Protein 1NNV (pdb70)

Foldseek 3Di:
DDDDAQFDDQVRVQVVVVVCCVVVVDVQADPPVSVVVVVACPQQWDKHKDWDDPDPCPQQHDDDDTPQKIKIFTARHHDVRPDDGTAKMKIWGRHDPDIDMDMHGDD

Structure (mmCIF, N/CA/C/O backbone):
data_1NNV
#
_entry.id   1NNV
#
loop_
_atom_site.group_PDB
_atom_site.id
_atom_site.type_symbol
_atom_site.label_atom_id
_atom_site.label_alt_id
_atom_site.label_comp_id
_atom_site.label_asym_id
_atom_site.label_entity_id
_atom_site.label_seq_id
_atom_site.pdbx_PDB_ins_code
_atom_site.Cartn_x
_atom_site.Cartn_y
_atom_site.Cartn_z
_atom_site.occupancy
_atom_site.B_iso_or_equiv
_atom_site.auth_seq_id
_atom_site.auth_comp_id
_atom_site.auth_asym_id
_atom_site.auth_atom_id
_atom_site.pdbx_PDB_model_num
ATOM 1 N N . MET A 1 4 ? 190.795 -12.111 -3.979 1.00 0.00 1 MET A N 1
ATOM 2 C CA . MET A 1 4 ? 190.818 -12.854 -2.692 1.00 0.00 1 MET A CA 1
ATOM 3 C C . MET A 1 4 ? 192.174 -12.731 -2.007 1.00 0.00 1 MET A C 1
ATOM 4 O O . MET A 1 4 ? 193.010 -13.630 -2.094 1.00 0.00 1 MET A O 1
ATOM 18 N N . THR A 1 5 ? 192.381 -11.613 -1.324 1.00 0.00 2 THR A N 1
ATOM 19 C CA . THR A 1 5 ? 193.631 -11.366 -0.617 1.00 0.00 2 THR A CA 1
ATOM 20 C C . THR A 1 5 ? 193.384 -11.205 0.887 1.00 0.00 2 THR A C 1
ATOM 21 O O . THR A 1 5 ? 194.328 -11.119 1.673 1.00 0.00 2 THR A O 1
ATOM 32 N N . THR A 1 6 ? 192.112 -11.165 1.281 1.00 0.00 3 THR A N 1
ATOM 33 C CA . THR A 1 6 ? 191.753 -11.013 2.685 1.00 0.00 3 THR A CA 1
ATOM 34 C C . THR A 1 6 ? 190.689 -12.036 3.089 1.00 0.00 3 THR A C 1
ATOM 35 O O . THR A 1 6 ? 190.562 -13.088 2.463 1.00 0.00 3 THR A O 1
ATOM 46 N N . GLU A 1 7 ? 189.925 -11.720 4.133 1.00 0.00 4 GLU A N 1
ATOM 47 C CA . GLU A 1 7 ? 188.874 -12.613 4.609 1.00 0.00 4 GLU A CA 1
ATOM 48 C C . GLU A 1 7 ? 187.499 -11.993 4.384 1.00 0.00 4 GLU A C 1
ATOM 49 O O . GLU A 1 7 ? 186.595 -12.637 3.851 1.00 0.00 4 GLU A O 1
ATOM 61 N N . ILE A 1 8 ? 187.351 -10.736 4.791 1.00 0.00 5 ILE A N 1
ATOM 62 C CA . ILE A 1 8 ? 186.089 -10.023 4.633 1.00 0.00 5 ILE A CA 1
ATOM 63 C C . ILE A 1 8 ? 186.201 -8.968 3.538 1.00 0.00 5 ILE A C 1
ATOM 64 O O . ILE A 1 8 ? 187.086 -8.113 3.576 1.00 0.00 5 ILE A O 1
ATOM 80 N N . LYS A 1 9 ? 185.303 -9.036 2.561 1.00 0.00 6 LYS A N 1
ATOM 81 C CA . LYS A 1 9 ? 185.307 -8.087 1.453 1.00 0.00 6 LYS A CA 1
ATOM 82 C C . LYS A 1 9 ? 184.023 -7.263 1.431 1.00 0.00 6 LYS A C 1
ATOM 83 O O . LYS A 1 9 ? 182.934 -7.786 1.665 1.00 0.00 6 LYS A O 1
ATOM 102 N N . LYS A 1 10 ? 184.161 -5.973 1.144 1.00 0.00 7 LYS A N 1
ATOM 103 C CA . LYS A 1 10 ? 183.013 -5.075 1.087 1.00 0.00 7 LYS A CA 1
ATOM 104 C C . LYS A 1 10 ? 182.453 -5.004 -0.330 1.00 0.00 7 LYS A C 1
ATOM 105 O O . LYS A 1 10 ? 182.946 -5.676 -1.236 1.00 0.00 7 LYS A O 1
ATOM 124 N N . LEU A 1 11 ? 181.420 -4.189 -0.517 1.00 0.00 8 LEU A N 1
ATOM 125 C CA . LEU A 1 11 ? 180.796 -4.035 -1.827 1.00 0.00 8 LEU A CA 1
ATOM 126 C C . LEU A 1 11 ? 181.043 -2.636 -2.384 1.00 0.00 8 LEU A C 1
ATOM 127 O O . LEU A 1 11 ? 181.065 -1.656 -1.640 1.00 0.00 8 LEU A O 1
ATOM 143 N N . ASP A 1 12 ? 181.227 -2.551 -3.698 1.00 0.00 9 ASP A N 1
ATOM 144 C CA . ASP A 1 12 ? 181.471 -1.272 -4.354 1.00 0.00 9 ASP A CA 1
ATOM 145 C C . ASP A 1 12 ? 180.261 -0.350 -4.214 1.00 0.00 9 ASP A C 1
ATOM 146 O O . ASP A 1 12 ? 179.123 -0.814 -4.139 1.00 0.00 9 ASP A O 1
ATOM 155 N N . PRO A 1 13 ? 180.493 0.973 -4.178 1.00 0.00 10 PRO A N 1
ATOM 156 C CA . PRO A 1 13 ? 179.416 1.960 -4.045 1.00 0.00 10 PRO A CA 1
ATOM 157 C C . PRO A 1 13 ? 178.310 1.757 -5.076 1.00 0.00 10 PRO A C 1
ATOM 158 O O . PRO A 1 13 ? 177.134 1.653 -4.727 1.00 0.00 10 PRO A O 1
ATOM 169 N N . ASP A 1 14 ? 178.695 1.703 -6.347 1.00 0.00 11 ASP A N 1
ATOM 170 C CA . ASP A 1 14 ? 177.736 1.514 -7.429 1.00 0.00 11 ASP A CA 1
ATOM 171 C C . ASP A 1 14 ? 177.182 0.093 -7.427 1.00 0.00 11 ASP A C 1
ATOM 172 O O . ASP A 1 14 ? 176.023 -0.132 -7.776 1.00 0.00 11 ASP A O 1
ATOM 181 N N . THR A 1 15 ? 178.017 -0.863 -7.033 1.00 0.00 12 THR A N 1
ATOM 182 C CA . THR A 1 15 ? 177.610 -2.262 -6.987 1.00 0.00 12 THR A CA 1
ATOM 183 C C . THR A 1 15 ? 176.521 -2.481 -5.941 1.00 0.00 12 THR A C 1
ATOM 184 O O . THR A 1 15 ? 175.468 -3.046 -6.238 1.00 0.00 12 THR A O 1
ATOM 195 N N . ALA A 1 16 ? 176.780 -2.030 -4.717 1.00 0.00 13 ALA A N 1
ATOM 196 C CA . ALA A 1 16 ? 175.819 -2.177 -3.630 1.00 0.00 13 ALA A CA 1
ATOM 197 C C . ALA A 1 16 ? 174.505 -1.479 -3.963 1.00 0.00 13 ALA A C 1
ATOM 198 O O . ALA A 1 16 ? 173.427 -2.053 -3.808 1.00 0.00 13 ALA A O 1
ATOM 205 N N . ILE A 1 17 ? 174.603 -0.237 -4.426 1.00 0.00 14 ILE A N 1
ATOM 206 C CA . ILE A 1 17 ? 173.425 0.541 -4.787 1.00 0.00 14 ILE A CA 1
ATOM 207 C C . ILE A 1 17 ? 172.645 -0.142 -5.908 1.00 0.00 14 ILE A C 1
ATOM 208 O O . ILE A 1 17 ? 171.415 -0.179 -5.892 1.00 0.00 14 ILE A O 1
ATOM 224 N N . ASP A 1 18 ? 173.374 -0.684 -6.876 1.00 0.00 15 ASP A N 1
ATOM 225 C CA . ASP A 1 18 ? 172.761 -1.371 -8.007 1.00 0.00 15 ASP A CA 1
ATOM 226 C C . ASP A 1 18 ? 171.863 -2.510 -7.531 1.00 0.00 15 ASP A C 1
ATOM 227 O O . ASP A 1 18 ? 170.680 -2.566 -7.870 1.00 0.00 15 ASP A O 1
ATOM 236 N N . ILE A 1 19 ? 172.433 -3.416 -6.743 1.00 0.00 16 ILE A N 1
ATOM 237 C CA . ILE A 1 19 ? 171.687 -4.555 -6.219 1.00 0.00 16 ILE A CA 1
ATOM 238 C C . ILE A 1 19 ? 170.488 -4.098 -5.395 1.00 0.00 16 ILE A C 1
ATOM 239 O O . ILE A 1 19 ? 169.357 -4.515 -5.641 1.00 0.00 16 ILE A O 1
ATOM 255 N N . ALA A 1 20 ? 170.744 -3.238 -4.414 1.00 0.00 17 ALA A N 1
ATOM 256 C CA . ALA A 1 20 ? 169.685 -2.725 -3.552 1.00 0.00 17 ALA A CA 1
ATOM 257 C C . ALA A 1 20 ? 168.597 -2.036 -4.369 1.00 0.00 17 ALA A C 1
ATOM 258 O O . ALA A 1 20 ? 167.408 -2.185 -4.088 1.00 0.00 17 ALA A O 1
ATOM 265 N N . TYR A 1 21 ? 169.012 -1.282 -5.383 1.00 0.00 18 TYR A N 1
ATOM 266 C CA . TYR A 1 21 ? 168.071 -0.572 -6.242 1.00 0.00 18 TYR A CA 1
ATOM 267 C C . TYR A 1 21 ? 167.036 -1.531 -6.819 1.00 0.00 18 TYR A C 1
ATOM 268 O O . TYR A 1 21 ? 165.833 -1.273 -6.759 1.00 0.00 18 TYR A O 1
ATOM 286 N N . ASP A 1 22 ? 167.511 -2.642 -7.373 1.00 0.00 19 ASP A N 1
ATOM 287 C CA . ASP A 1 22 ? 166.627 -3.643 -7.955 1.00 0.00 19 ASP A CA 1
ATOM 288 C C . ASP A 1 22 ? 165.730 -4.257 -6.884 1.00 0.00 19 ASP A C 1
ATOM 289 O O . ASP A 1 22 ? 164.599 -4.657 -7.162 1.00 0.00 19 ASP A O 1
ATOM 298 N N . ILE A 1 23 ? 166.243 -4.328 -5.659 1.00 0.00 20 ILE A N 1
ATOM 299 C CA . ILE A 1 23 ? 165.488 -4.891 -4.547 1.00 0.00 20 ILE A CA 1
ATOM 300 C C . ILE A 1 23 ? 164.375 -3.950 -4.106 1.00 0.00 20 ILE A C 1
ATOM 301 O O . ILE A 1 23 ? 163.350 -4.393 -3.597 1.00 0.00 20 ILE A O 1
ATOM 317 N N . PHE A 1 24 ? 164.571 -2.655 -4.317 1.00 0.00 21 PHE A N 1
ATOM 318 C CA . PHE A 1 24 ? 163.567 -1.666 -3.948 1.00 0.00 21 PHE A CA 1
ATOM 319 C C . PHE A 1 24 ? 162.433 -1.655 -4.970 1.00 0.00 21 PHE A C 1
ATOM 320 O O . PHE A 1 24 ? 161.294 -1.317 -4.649 1.00 0.00 21 PHE A O 1
ATOM 337 N N . LEU A 1 25 ? 162.761 -2.025 -6.202 1.00 0.00 22 LEU A N 1
ATOM 338 C CA . LEU A 1 25 ? 161.788 -2.060 -7.287 1.00 0.00 22 LEU A CA 1
ATOM 339 C C . LEU A 1 25 ? 160.936 -3.323 -7.234 1.00 0.00 22 LEU A C 1
ATOM 340 O O . LEU A 1 25 ? 159.759 -3.308 -7.595 1.00 0.00 22 LEU A O 1
ATOM 356 N N . GLU A 1 26 ? 161.545 -4.418 -6.798 1.00 0.00 23 GLU A N 1
ATOM 357 C CA . GLU A 1 26 ? 160.849 -5.700 -6.716 1.00 0.00 23 GLU A CA 1
ATOM 358 C C . GLU A 1 26 ? 160.215 -5.925 -5.343 1.00 0.00 23 GLU A C 1
ATOM 359 O O . GLU A 1 26 ? 159.124 -6.487 -5.245 1.00 0.00 23 GLU A O 1
ATOM 371 N N . MET A 1 27 ? 160.896 -5.494 -4.283 1.00 0.00 24 MET A N 1
ATOM 372 C CA . MET A 1 27 ? 160.374 -5.671 -2.929 1.00 0.00 24 MET A CA 1
ATOM 373 C C . MET A 1 27 ? 159.268 -4.670 -2.630 1.00 0.00 24 MET A C 1
ATOM 374 O O . MET A 1 27 ? 158.192 -5.043 -2.164 1.00 0.00 24 MET A O 1
ATOM 388 N N . ALA A 1 28 ? 159.542 -3.394 -2.890 1.00 0.00 25 ALA A N 1
ATOM 389 C CA . ALA A 1 28 ? 158.565 -2.335 -2.636 1.00 0.00 25 ALA A CA 1
ATOM 390 C C . ALA A 1 28 ? 157.178 -2.720 -3.145 1.00 0.00 25 ALA A C 1
ATOM 391 O O . ALA A 1 28 ? 156.871 -2.557 -4.325 1.00 0.00 25 ALA A O 1
ATOM 398 N N . GLY A 1 29 ? 156.347 -3.234 -2.243 1.00 0.00 26 GLY A N 1
ATOM 399 C CA . GLY A 1 29 ? 155.003 -3.637 -2.616 1.00 0.00 26 GLY A CA 1
ATOM 400 C C . GLY A 1 29 ? 154.060 -3.688 -1.429 1.00 0.00 26 GLY A C 1
ATOM 401 O O . GLY A 1 29 ? 153.771 -2.663 -0.813 1.00 0.00 26 GLY A O 1
ATOM 405 N N . GLU A 1 30 ? 153.578 -4.885 -1.109 1.00 0.00 27 GLU A N 1
ATOM 406 C CA . GLU A 1 30 ? 152.659 -5.066 0.009 1.00 0.00 27 GLU A CA 1
ATOM 407 C C . GLU A 1 30 ? 153.345 -4.772 1.340 1.00 0.00 27 GLU A C 1
ATOM 408 O O . GLU A 1 30 ? 152.721 -4.260 2.270 1.00 0.00 27 GLU A O 1
ATOM 420 N N . ASN A 1 31 ? 154.631 -5.097 1.426 1.00 0.00 28 ASN A N 1
ATOM 421 C CA . ASN A 1 31 ? 155.397 -4.866 2.646 1.00 0.00 28 ASN A CA 1
ATOM 422 C C . ASN A 1 31 ? 155.461 -3.378 2.978 1.00 0.00 28 ASN A C 1
ATOM 423 O O . ASN A 1 31 ? 155.629 -2.997 4.136 1.00 0.00 28 ASN A O 1
ATOM 434 N N . LEU A 1 32 ? 155.332 -2.542 1.953 1.00 0.00 29 LEU A N 1
ATOM 435 C CA . LEU A 1 32 ? 155.379 -1.096 2.134 1.00 0.00 29 LEU A CA 1
ATOM 436 C C . LEU A 1 32 ? 153.973 -0.516 2.277 1.00 0.00 29 LEU A C 1
ATOM 437 O O . LEU A 1 32 ? 153.010 -1.058 1.735 1.00 0.00 29 LEU A O 1
ATOM 453 N N . ASP A 1 33 ? 153.862 0.585 3.016 1.00 0.00 30 ASP A N 1
ATOM 454 C CA . ASP A 1 33 ? 152.574 1.237 3.238 1.00 0.00 30 ASP A CA 1
ATOM 455 C C . ASP A 1 33 ? 151.978 1.749 1.923 1.00 0.00 30 ASP A C 1
ATOM 456 O O . ASP A 1 33 ? 152.686 2.314 1.091 1.00 0.00 30 ASP A O 1
ATOM 465 N N . PRO A 1 34 ? 150.661 1.554 1.716 1.00 0.00 31 PRO A N 1
ATOM 466 C CA . PRO A 1 34 ? 149.978 1.994 0.492 1.00 0.00 31 PRO A CA 1
ATOM 467 C C . PRO A 1 34 ? 150.284 3.446 0.127 1.00 0.00 31 PRO A C 1
ATOM 468 O O . PRO A 1 34 ? 150.887 3.717 -0.911 1.00 0.00 31 PRO A O 1
ATOM 479 N N . ALA A 1 35 ? 149.861 4.377 0.977 1.00 0.00 32 ALA A N 1
ATOM 480 C CA . ALA A 1 35 ? 150.089 5.801 0.732 1.00 0.00 32 ALA A CA 1
ATOM 481 C C . ALA A 1 35 ? 151.535 6.074 0.326 1.00 0.00 32 ALA A C 1
ATOM 482 O O . ALA A 1 35 ? 151.799 6.845 -0.599 1.00 0.00 32 ALA A O 1
ATOM 489 N N . ASP A 1 36 ? 152.466 5.435 1.024 1.00 0.00 33 ASP A N 1
ATOM 490 C CA . ASP A 1 36 ? 153.886 5.603 0.742 1.00 0.00 33 ASP A CA 1
ATOM 491 C C . ASP A 1 36 ? 154.241 5.040 -0.632 1.00 0.00 33 ASP A C 1
ATOM 492 O O . ASP A 1 36 ? 155.168 5.514 -1.287 1.00 0.00 33 ASP A O 1
ATOM 501 N N . ILE A 1 37 ? 153.490 4.036 -1.074 1.00 0.00 34 ILE A N 1
ATOM 502 C CA . ILE A 1 37 ? 153.728 3.432 -2.378 1.00 0.00 34 ILE A CA 1
ATOM 503 C C . ILE A 1 37 ? 153.409 4.428 -3.488 1.00 0.00 34 ILE A C 1
ATOM 504 O O . ILE A 1 37 ? 154.190 4.609 -4.422 1.00 0.00 34 ILE A O 1
ATOM 520 N N . LEU A 1 38 ? 152.255 5.075 -3.370 1.00 0.00 35 LEU A N 1
ATOM 521 C CA . LEU A 1 38 ? 151.821 6.061 -4.352 1.00 0.00 35 LEU A CA 1
ATOM 522 C C . LEU A 1 38 ? 152.847 7.184 -4.484 1.00 0.00 35 LEU A C 1
ATOM 523 O O . LEU A 1 38 ? 153.402 7.408 -5.559 1.00 0.00 35 LEU A O 1
ATOM 539 N N . LEU A 1 39 ? 153.090 7.891 -3.382 1.00 0.00 36 LEU A N 1
ATOM 540 C CA . LEU A 1 39 ? 154.045 8.999 -3.366 1.00 0.00 36 LEU A CA 1
ATOM 541 C C . LEU A 1 39 ? 155.354 8.622 -4.064 1.00 0.00 36 LEU A C 1
ATOM 542 O O . LEU A 1 39 ? 155.892 9.396 -4.856 1.00 0.00 36 LEU A O 1
ATOM 558 N N . PHE A 1 40 ? 155.851 7.427 -3.770 1.00 0.00 37 PHE A N 1
ATOM 559 C CA . PHE A 1 40 ? 157.088 6.937 -4.369 1.00 0.00 37 PHE A CA 1
ATOM 560 C C . PHE A 1 40 ? 156.929 6.766 -5.881 1.00 0.00 37 PHE A C 1
ATOM 561 O O . PHE A 1 40 ? 157.905 6.829 -6.627 1.00 0.00 37 PHE A O 1
ATOM 578 N N . ASN A 1 41 ? 155.696 6.541 -6.325 1.00 0.00 38 ASN A N 1
ATOM 579 C CA . ASN A 1 41 ? 155.419 6.353 -7.744 1.00 0.00 38 ASN A CA 1
ATOM 580 C C . ASN A 1 41 ? 155.355 7.689 -8.481 1.00 0.00 38 ASN A C 1
ATOM 581 O O . ASN A 1 41 ? 155.805 7.799 -9.621 1.00 0.00 38 ASN A O 1
ATOM 592 N N . LEU A 1 42 ? 154.787 8.699 -7.830 1.00 0.00 39 LEU A N 1
ATOM 593 C CA . LEU A 1 42 ? 154.661 10.020 -8.436 1.00 0.00 39 LEU A CA 1
ATOM 594 C C . LEU A 1 42 ? 155.939 10.835 -8.265 1.00 0.00 39 LEU A C 1
ATOM 595 O O . LEU A 1 42 ? 156.361 11.540 -9.182 1.00 0.00 39 LEU A O 1
ATOM 611 N N . GLN A 1 43 ? 156.551 10.737 -7.091 1.00 0.00 40 GLN A N 1
ATOM 612 C CA . GLN A 1 43 ? 157.780 11.471 -6.814 1.00 0.00 40 GLN A CA 1
ATOM 613 C C . GLN A 1 43 ? 158.914 10.525 -6.438 1.00 0.00 40 GLN A C 1
ATOM 614 O O . GLN A 1 43 ? 158.949 9.978 -5.338 1.00 0.00 40 GLN A O 1
ATOM 628 N N . PHE A 1 44 ? 159.841 10.352 -7.369 1.00 0.00 41 PHE A N 1
ATOM 629 C CA . PHE A 1 44 ? 161.002 9.489 -7.170 1.00 0.00 41 PHE A CA 1
ATOM 630 C C . PHE A 1 44 ? 162.065 9.794 -8.219 1.00 0.00 41 PHE A C 1
ATOM 631 O O . PHE A 1 44 ? 163.260 9.810 -7.926 1.00 0.00 41 PHE A O 1
ATOM 648 N N . GLU A 1 45 ? 161.611 10.055 -9.440 1.00 0.00 42 GLU A N 1
ATOM 649 C CA . GLU A 1 45 ? 162.513 10.385 -10.534 1.00 0.00 42 GLU A CA 1
ATOM 650 C C . GLU A 1 45 ? 163.221 11.700 -10.235 1.00 0.00 42 GLU A C 1
ATOM 651 O O . GLU A 1 45 ? 164.442 11.743 -10.083 1.00 0.00 42 GLU A O 1
ATOM 663 N N . GLU A 1 46 ? 162.440 12.771 -10.143 1.00 0.00 43 GLU A N 1
ATOM 664 C CA . GLU A 1 46 ? 162.981 14.091 -9.850 1.00 0.00 43 GLU A CA 1
ATOM 665 C C . GLU A 1 46 ? 163.463 14.170 -8.404 1.00 0.00 43 GLU A C 1
ATOM 666 O O . GLU A 1 46 ? 164.372 14.937 -8.086 1.00 0.00 43 GLU A O 1
ATOM 678 N N . ARG A 1 47 ? 162.851 13.372 -7.530 1.00 0.00 44 ARG A N 1
ATOM 679 C CA . ARG A 1 47 ? 163.223 13.355 -6.122 1.00 0.00 44 ARG A CA 1
ATOM 680 C C . ARG A 1 47 ? 163.671 11.959 -5.705 1.00 0.00 44 ARG A C 1
ATOM 681 O O . ARG A 1 47 ? 163.092 11.353 -4.805 1.00 0.00 44 ARG A O 1
ATOM 702 N N . GLY A 1 48 ? 164.707 11.453 -6.365 1.00 0.00 45 GLY A N 1
ATOM 703 C CA . GLY A 1 48 ? 165.213 10.131 -6.047 1.00 0.00 45 GLY A CA 1
ATOM 704 C C . GLY A 1 48 ? 166.316 10.165 -5.011 1.00 0.00 45 GLY A C 1
ATOM 705 O O . GLY A 1 48 ? 167.235 10.979 -5.098 1.00 0.00 45 GLY A O 1
ATOM 709 N N . GLY A 1 49 ? 166.229 9.273 -4.032 1.00 0.00 46 GLY A N 1
ATOM 710 C CA . GLY A 1 49 ? 167.235 9.214 -2.990 1.00 0.00 46 GLY A CA 1
ATOM 711 C C . GLY A 1 49 ? 167.616 7.790 -2.642 1.00 0.00 46 GLY A C 1
ATOM 712 O O . GLY A 1 49 ? 166.758 6.980 -2.289 1.00 0.00 46 GLY A O 1
ATOM 716 N N . VAL A 1 50 ? 168.904 7.483 -2.740 1.00 0.00 47 VAL A N 1
ATOM 717 C CA . VAL A 1 50 ? 169.397 6.147 -2.431 1.00 0.00 47 VAL A CA 1
ATOM 718 C C . VAL A 1 50 ? 170.831 6.214 -1.914 1.00 0.00 47 VAL A C 1
ATOM 719 O O . VAL A 1 50 ? 171.768 5.786 -2.588 1.00 0.00 47 VAL A O 1
ATOM 732 N N . GLU A 1 51 ? 170.994 6.770 -0.717 1.00 0.00 48 GLU A N 1
ATOM 733 C CA . GLU A 1 51 ? 172.313 6.912 -0.110 1.00 0.00 48 GLU A CA 1
ATOM 734 C C . GLU A 1 51 ? 172.775 5.610 0.536 1.00 0.00 48 GLU A C 1
ATOM 735 O O . GLU A 1 51 ? 172.048 4.998 1.318 1.00 0.00 48 GLU A O 1
ATOM 747 N N . PHE A 1 52 ? 173.993 5.196 0.201 1.00 0.00 49 PHE A N 1
ATOM 748 C CA . PHE A 1 52 ? 174.564 3.970 0.744 1.00 0.00 49 PHE A CA 1
ATOM 749 C C . PHE A 1 52 ? 175.336 4.251 2.030 1.00 0.00 49 PHE A C 1
ATOM 750 O O . PHE A 1 52 ? 176.517 4.597 1.993 1.00 0.00 49 PHE A O 1
ATOM 767 N N . VAL A 1 53 ? 174.663 4.098 3.166 1.00 0.00 50 VAL A N 1
ATOM 768 C CA . VAL A 1 53 ? 175.289 4.333 4.462 1.00 0.00 50 VAL A CA 1
ATOM 769 C C . VAL A 1 53 ? 175.923 3.055 5.000 1.00 0.00 50 VAL A C 1
ATOM 770 O O . VAL A 1 53 ? 175.844 1.998 4.373 1.00 0.00 50 VAL A O 1
ATOM 783 N N . GLU A 1 54 ? 176.550 3.156 6.166 1.00 0.00 51 GLU A N 1
ATOM 784 C CA . GLU A 1 54 ? 177.193 2.004 6.785 1.00 0.00 51 GLU A CA 1
ATOM 785 C C . GLU A 1 54 ? 176.358 1.479 7.947 1.00 0.00 51 GLU A C 1
ATOM 786 O O . GLU A 1 54 ? 175.278 1.997 8.233 1.00 0.00 51 GLU A O 1
ATOM 798 N N . THR A 1 55 ? 176.864 0.448 8.614 1.00 0.00 52 THR A N 1
ATOM 799 C CA . THR A 1 55 ? 176.165 -0.148 9.746 1.00 0.00 52 THR A CA 1
ATOM 800 C C . THR A 1 55 ? 176.235 0.761 10.970 1.00 0.00 52 THR A C 1
ATOM 801 O O . THR A 1 55 ? 177.028 1.702 11.013 1.00 0.00 52 THR A O 1
ATOM 812 N N . ALA A 1 56 ? 175.399 0.472 11.961 1.00 0.00 53 ALA A N 1
ATOM 813 C CA . ALA A 1 56 ? 175.362 1.258 13.187 1.00 0.00 53 ALA A CA 1
ATOM 814 C C . ALA A 1 56 ? 175.208 0.359 14.409 1.00 0.00 53 ALA A C 1
ATOM 815 O O . ALA A 1 56 ? 174.981 -0.844 14.283 1.00 0.00 53 ALA A O 1
ATOM 822 N N . ASP A 1 57 ? 175.329 0.952 15.592 1.00 0.00 54 ASP A N 1
ATOM 823 C CA . ASP A 1 57 ? 175.200 0.205 16.838 1.00 0.00 54 ASP A CA 1
ATOM 824 C C . ASP A 1 57 ? 173.750 0.189 17.312 1.00 0.00 54 ASP A C 1
ATOM 825 O O . ASP A 1 57 ? 173.316 -0.746 17.985 1.00 0.00 54 ASP A O 1
ATOM 834 N N . ASP A 1 58 ? 173.006 1.233 16.959 1.00 0.00 55 ASP A N 1
ATOM 835 C CA . ASP A 1 58 ? 171.604 1.344 17.351 1.00 0.00 55 ASP A CA 1
ATOM 836 C C . ASP A 1 58 ? 170.692 0.599 16.374 1.00 0.00 55 ASP A C 1
ATOM 837 O O . ASP A 1 58 ? 169.661 1.122 15.950 1.00 0.00 55 ASP A O 1
ATOM 846 N N . TRP A 1 59 ? 171.073 -0.627 16.026 1.00 0.00 56 TRP A N 1
ATOM 847 C CA . TRP A 1 59 ? 170.284 -1.440 15.107 1.00 0.00 56 TRP A CA 1
ATOM 848 C C . TRP A 1 59 ? 169.301 -2.318 15.874 1.00 0.00 56 TRP A C 1
ATOM 849 O O . TRP A 1 59 ? 168.147 -2.467 15.475 1.00 0.00 56 TRP A O 1
ATOM 870 N N . GLU A 1 60 ? 169.775 -2.904 16.971 1.00 0.00 57 GLU A N 1
ATOM 871 C CA . GLU A 1 60 ? 168.949 -3.778 17.799 1.00 0.00 57 GLU A CA 1
ATOM 872 C C . GLU A 1 60 ? 167.812 -3.001 18.461 1.00 0.00 57 GLU A C 1
ATOM 873 O O . GLU A 1 60 ? 167.757 -2.879 19.685 1.00 0.00 57 GLU A O 1
ATOM 885 N N . GLU A 1 61 ? 166.909 -2.475 17.641 1.00 0.00 58 GLU A N 1
ATOM 886 C CA . GLU A 1 61 ? 165.774 -1.708 18.131 1.00 0.00 58 GLU A CA 1
ATOM 887 C C . GLU A 1 61 ? 164.692 -1.614 17.060 1.00 0.00 58 GLU A C 1
ATOM 888 O O . GLU A 1 61 ? 163.517 -1.865 17.324 1.00 0.00 58 GLU A O 1
ATOM 900 N N . GLU A 1 62 ? 165.104 -1.250 15.849 1.00 0.00 59 GLU A N 1
ATOM 901 C CA . GLU A 1 62 ? 164.173 -1.121 14.729 1.00 0.00 59 GLU A CA 1
ATOM 902 C C . GLU A 1 62 ? 163.846 -2.485 14.125 1.00 0.00 59 GLU A C 1
ATOM 903 O O . GLU A 1 62 ? 162.746 -3.005 14.310 1.00 0.00 59 GLU A O 1
ATOM 915 N N . ILE A 1 63 ? 164.802 -3.063 13.402 1.00 0.00 60 ILE A N 1
ATOM 916 C CA . ILE A 1 63 ? 164.601 -4.366 12.778 1.00 0.00 60 ILE A CA 1
ATOM 917 C C . ILE A 1 63 ? 164.337 -5.443 13.826 1.00 0.00 60 ILE A C 1
ATOM 918 O O . ILE A 1 63 ? 163.626 -6.414 13.567 1.00 0.00 60 ILE A O 1
ATOM 934 N N . GLY A 1 64 ? 164.906 -5.261 15.015 1.00 0.00 61 GLY A N 1
ATOM 935 C CA . GLY A 1 64 ? 164.709 -6.221 16.087 1.00 0.00 61 GLY A CA 1
ATOM 936 C C . GLY A 1 64 ? 165.795 -7.278 16.142 1.00 0.00 61 GLY A C 1
ATOM 937 O O . GLY A 1 64 ? 165.505 -8.466 16.285 1.00 0.00 61 GLY A O 1
ATOM 941 N N . VAL A 1 65 ? 167.049 -6.848 16.040 1.00 0.00 62 VAL A N 1
ATOM 942 C CA . VAL A 1 65 ? 168.186 -7.767 16.090 1.00 0.00 62 VAL A CA 1
ATOM 943 C C . VAL A 1 65 ? 169.501 -7.017 15.938 1.00 0.00 62 VAL A C 1
ATOM 944 O O . VAL A 1 65 ? 169.651 -6.180 15.048 1.00 0.00 62 VAL A O 1
ATOM 957 N N . LEU A 1 66 ? 170.454 -7.322 16.812 1.00 0.00 63 LEU A N 1
ATOM 958 C CA . LEU A 1 66 ? 171.759 -6.675 16.775 1.00 0.00 63 LEU A CA 1
ATOM 959 C C . LEU A 1 66 ? 172.518 -7.053 15.508 1.00 0.00 63 LEU A C 1
ATOM 960 O O . LEU A 1 66 ? 172.466 -8.198 15.059 1.00 0.00 63 LEU A O 1
ATOM 976 N N . ILE A 1 67 ? 173.220 -6.082 14.935 1.00 0.00 64 ILE A N 1
ATOM 977 C CA . ILE A 1 67 ? 173.988 -6.311 13.719 1.00 0.00 64 ILE A CA 1
ATOM 978 C C . ILE A 1 67 ? 175.447 -5.908 13.905 1.00 0.00 64 ILE A C 1
ATOM 979 O O . ILE A 1 67 ? 175.752 -4.951 14.617 1.00 0.00 64 ILE A O 1
ATOM 995 N N . ASP A 1 68 ? 176.346 -6.640 13.254 1.00 0.00 65 ASP A N 1
ATOM 996 C CA . ASP A 1 68 ? 177.773 -6.355 13.342 1.00 0.00 65 ASP A CA 1
ATOM 997 C C . ASP A 1 68 ? 178.115 -5.098 12.544 1.00 0.00 65 ASP A C 1
ATOM 998 O O . ASP A 1 68 ? 177.869 -5.041 11.339 1.00 0.00 65 ASP A O 1
ATOM 1007 N N . PRO A 1 69 ? 178.685 -4.067 13.195 1.00 0.00 66 PRO A N 1
ATOM 1008 C CA . PRO A 1 69 ? 179.045 -2.824 12.517 1.00 0.00 66 PRO A CA 1
ATOM 1009 C C . PRO A 1 69 ? 180.219 -3.009 11.564 1.00 0.00 66 PRO A C 1
ATOM 1010 O O . PRO A 1 69 ? 180.951 -3.994 11.648 1.00 0.00 66 PRO A O 1
ATOM 1021 N N . GLU A 1 70 ? 180.382 -2.056 10.652 1.00 0.00 67 GLU A N 1
ATOM 1022 C CA . GLU A 1 70 ? 181.458 -2.099 9.661 1.00 0.00 67 GLU A CA 1
ATOM 1023 C C . GLU A 1 70 ? 181.578 -3.481 9.014 1.00 0.00 67 GLU A C 1
ATOM 1024 O O . GLU A 1 70 ? 182.635 -3.841 8.496 1.00 0.00 67 GLU A O 1
ATOM 1036 N N . GLU A 1 71 ? 180.493 -4.253 9.051 1.00 0.00 68 GLU A N 1
ATOM 1037 C CA . GLU A 1 71 ? 180.482 -5.590 8.475 1.00 0.00 68 GLU A CA 1
ATOM 1038 C C . GLU A 1 71 ? 179.193 -5.852 7.698 1.00 0.00 68 GLU A C 1
ATOM 1039 O O . GLU A 1 71 ? 178.895 -6.993 7.343 1.00 0.00 68 GLU A O 1
ATOM 1051 N N . TYR A 1 72 ? 178.430 -4.794 7.434 1.00 0.00 69 TYR A N 1
ATOM 1052 C CA . TYR A 1 72 ? 177.178 -4.924 6.698 1.00 0.00 69 TYR A CA 1
ATOM 1053 C C . TYR A 1 72 ? 176.928 -3.695 5.833 1.00 0.00 69 TYR A C 1
ATOM 1054 O O . TYR A 1 72 ? 177.307 -2.581 6.195 1.00 0.00 69 TYR A O 1
ATOM 1072 N N . ALA A 1 73 ? 176.291 -3.905 4.687 1.00 0.00 70 ALA A N 1
ATOM 1073 C CA . ALA A 1 73 ? 175.995 -2.813 3.771 1.00 0.00 70 ALA A CA 1
ATOM 1074 C C . ALA A 1 73 ? 174.643 -2.190 4.087 1.00 0.00 70 ALA A C 1
ATOM 1075 O O . ALA A 1 73 ? 173.600 -2.823 3.919 1.00 0.00 70 ALA A O 1
ATOM 1082 N N . GLU A 1 74 ? 174.669 -0.947 4.550 1.00 0.00 71 GLU A N 1
ATOM 1083 C CA . GLU A 1 74 ? 173.448 -0.234 4.897 1.00 0.00 71 GLU A CA 1
ATOM 1084 C C . GLU A 1 74 ? 172.985 0.637 3.735 1.00 0.00 71 GLU A C 1
ATOM 1085 O O . GLU A 1 74 ? 173.704 1.531 3.291 1.00 0.00 71 GLU A O 1
ATOM 1097 N N . VAL A 1 75 ? 171.779 0.372 3.245 1.00 0.00 72 VAL A N 1
ATOM 1098 C CA . VAL A 1 75 ? 171.226 1.135 2.134 1.00 0.00 72 VAL A CA 1
ATOM 1099 C C . VAL A 1 75 ? 169.931 1.832 2.538 1.00 0.00 72 VAL A C 1
ATOM 1100 O O . VAL A 1 75 ? 169.051 1.231 3.152 1.00 0.00 72 VAL A O 1
ATOM 1113 N N . TRP A 1 76 ? 169.825 3.101 2.168 1.00 0.00 73 TRP A N 1
ATOM 1114 C CA . TRP A 1 76 ? 168.642 3.900 2.466 1.00 0.00 73 TRP A CA 1
ATOM 1115 C C . TRP A 1 76 ? 168.048 4.440 1.171 1.00 0.00 73 TRP A C 1
ATOM 1116 O O . TRP A 1 76 ? 168.696 5.214 0.467 1.00 0.00 73 TRP A O 1
ATOM 1137 N N . VAL A 1 77 ? 166.821 4.041 0.851 1.00 0.00 74 VAL A N 1
ATOM 1138 C CA . VAL A 1 77 ? 166.169 4.504 -0.367 1.00 0.00 74 VAL A CA 1
ATOM 1139 C C . VAL A 1 77 ? 164.951 5.356 -0.032 1.00 0.00 74 VAL A C 1
ATOM 1140 O O . VAL A 1 77 ? 163.936 4.846 0.439 1.00 0.00 74 VAL A O 1
ATOM 1153 N N . GLY A 1 78 ? 165.071 6.658 -0.258 1.00 0.00 75 GLY A N 1
ATOM 1154 C CA . GLY A 1 78 ? 163.976 7.559 0.051 1.00 0.00 75 GLY A CA 1
ATOM 1155 C C . GLY A 1 78 ? 163.635 8.521 -1.070 1.00 0.00 75 GLY A C 1
ATOM 1156 O O . GLY A 1 78 ? 163.555 8.134 -2.236 1.00 0.00 75 GLY A O 1
ATOM 1160 N N . LEU A 1 79 ? 163.439 9.784 -0.700 1.00 0.00 76 LEU A N 1
ATOM 1161 C CA . LEU A 1 79 ? 163.102 10.841 -1.659 1.00 0.00 76 LEU A CA 1
ATOM 1162 C C . LEU A 1 79 ? 163.857 12.119 -1.298 1.00 0.00 76 LEU A C 1
ATOM 1163 O O . LEU A 1 79 ? 163.781 12.591 -0.164 1.00 0.00 76 LEU A O 1
ATOM 1179 N N . VAL A 1 80 ? 164.593 12.670 -2.258 1.00 0.00 77 VAL A N 1
ATOM 1180 C CA . VAL A 1 80 ? 165.366 13.885 -2.017 1.00 0.00 77 VAL A CA 1
ATOM 1181 C C . VAL A 1 80 ? 164.850 15.055 -2.848 1.00 0.00 77 VAL A C 1
ATOM 1182 O O . VAL A 1 80 ? 163.946 14.900 -3.667 1.00 0.00 77 VAL A O 1
ATOM 1195 N N . ASN A 1 81 ? 165.438 16.227 -2.628 1.00 0.00 78 ASN A N 1
ATOM 1196 C CA . ASN A 1 81 ? 165.047 17.430 -3.353 1.00 0.00 78 ASN A CA 1
ATOM 1197 C C . ASN A 1 81 ? 166.074 17.768 -4.432 1.00 0.00 78 ASN A C 1
ATOM 1198 O O . ASN A 1 81 ? 166.901 16.933 -4.797 1.00 0.00 78 ASN A O 1
ATOM 1209 N N . GLU A 1 82 ? 166.015 18.996 -4.939 1.00 0.00 79 GLU A N 1
ATOM 1210 C CA . GLU A 1 82 ? 166.941 19.439 -5.976 1.00 0.00 79 GLU A CA 1
ATOM 1211 C C . GLU A 1 82 ? 168.301 19.819 -5.387 1.00 0.00 79 GLU A C 1
ATOM 1212 O O . GLU A 1 82 ? 169.226 20.164 -6.122 1.00 0.00 79 GLU A O 1
ATOM 1224 N N . GLN A 1 83 ? 168.418 19.756 -4.063 1.00 0.00 80 GLN A N 1
ATOM 1225 C CA . GLN A 1 83 ? 169.668 20.098 -3.391 1.00 0.00 80 GLN A CA 1
ATOM 1226 C C . GLN A 1 83 ? 170.474 18.847 -3.037 1.00 0.00 80 GLN A C 1
ATOM 1227 O O . GLN A 1 83 ? 171.598 18.947 -2.545 1.00 0.00 80 GLN A O 1
ATOM 1241 N N . ASP A 1 84 ? 169.896 17.673 -3.282 1.00 0.00 81 ASP A N 1
ATOM 1242 C CA . ASP A 1 84 ? 170.567 16.412 -2.980 1.00 0.00 81 ASP A CA 1
ATOM 1243 C C . ASP A 1 84 ? 170.776 16.260 -1.477 1.00 0.00 81 ASP A C 1
ATOM 1244 O O . ASP A 1 84 ? 171.744 16.775 -0.918 1.00 0.00 81 ASP A O 1
ATOM 1253 N N . GLU A 1 85 ? 169.857 15.552 -0.829 1.00 0.00 82 GLU A N 1
ATOM 1254 C CA . GLU A 1 85 ? 169.932 15.333 0.611 1.00 0.00 82 GLU A CA 1
ATOM 1255 C C . GLU A 1 85 ? 169.520 13.900 0.964 1.00 0.00 82 GLU A C 1
ATOM 1256 O O . GLU A 1 85 ? 169.736 12.978 0.178 1.00 0.00 82 GLU A O 1
ATOM 1268 N N . MET A 1 86 ? 168.923 13.717 2.142 1.00 0.00 83 MET A N 1
ATOM 1269 C CA . MET A 1 86 ? 168.483 12.396 2.579 1.00 0.00 83 MET A CA 1
ATOM 1270 C C . MET A 1 86 ? 167.801 12.474 3.942 1.00 0.00 83 MET A C 1
ATOM 1271 O O . MET A 1 86 ? 168.225 11.826 4.899 1.00 0.00 83 MET A O 1
ATOM 1285 N N . ASP A 1 87 ? 166.740 13.271 4.022 1.00 0.00 84 ASP A N 1
ATOM 1286 C CA . ASP A 1 87 ? 165.998 13.433 5.267 1.00 0.00 84 ASP A CA 1
ATOM 1287 C C . ASP A 1 87 ? 164.657 12.701 5.216 1.00 0.00 84 ASP A C 1
ATOM 1288 O O . ASP A 1 87 ? 163.889 12.732 6.178 1.00 0.00 84 ASP A O 1
ATOM 1297 N N . ASP A 1 88 ? 164.377 12.044 4.092 1.00 0.00 85 ASP A N 1
ATOM 1298 C CA . ASP A 1 88 ? 163.127 11.312 3.929 1.00 0.00 85 ASP A CA 1
ATOM 1299 C C . ASP A 1 88 ? 163.379 9.924 3.347 1.00 0.00 85 ASP A C 1
ATOM 1300 O O . ASP A 1 88 ? 163.300 9.726 2.135 1.00 0.00 85 ASP A O 1
ATOM 1309 N N . VAL A 1 89 ? 163.677 8.968 4.220 1.00 0.00 86 VAL A N 1
ATOM 1310 C CA . VAL A 1 89 ? 163.937 7.596 3.793 1.00 0.00 86 VAL A CA 1
ATOM 1311 C C . VAL A 1 89 ? 162.645 6.781 3.770 1.00 0.00 86 VAL A C 1
ATOM 1312 O O . VAL A 1 89 ? 161.834 6.854 4.694 1.00 0.00 86 VAL A O 1
ATOM 1325 N N . PHE A 1 90 ? 162.463 6.009 2.703 1.00 0.00 87 PHE A N 1
ATOM 1326 C CA . PHE A 1 90 ? 161.273 5.181 2.546 1.00 0.00 87 PHE A CA 1
ATOM 1327 C C . PHE A 1 90 ? 161.498 3.785 3.119 1.00 0.00 87 PHE A C 1
ATOM 1328 O O . PHE A 1 90 ? 160.684 3.280 3.892 1.00 0.00 87 PHE A O 1
ATOM 1345 N N . ALA A 1 91 ? 162.607 3.168 2.727 1.00 0.00 88 ALA A N 1
ATOM 1346 C CA . ALA A 1 91 ? 162.949 1.829 3.188 1.00 0.00 88 ALA A CA 1
ATOM 1347 C C . ALA A 1 91 ? 164.459 1.665 3.276 1.00 0.00 88 ALA A C 1
ATOM 1348 O O . ALA A 1 91 ? 165.187 2.140 2.404 1.00 0.00 88 ALA A O 1
ATOM 1355 N N . LYS A 1 92 ? 164.942 1.006 4.328 1.00 0.00 89 LYS A N 1
ATOM 1356 C CA . LYS A 1 92 ? 166.376 0.806 4.510 1.00 0.00 89 LYS A CA 1
ATOM 1357 C C . LYS A 1 92 ? 166.735 -0.674 4.364 1.00 0.00 89 LYS A C 1
ATOM 1358 O O . LYS A 1 92 ? 166.069 -1.538 4.928 1.00 0.00 89 LYS A O 1
ATOM 1377 N N . PHE A 1 93 ? 167.773 -0.959 3.581 1.00 0.00 90 PHE A N 1
ATOM 1378 C CA . PHE A 1 93 ? 168.196 -2.338 3.338 1.00 0.00 90 PHE A CA 1
ATOM 1379 C C . PHE A 1 93 ? 169.534 -2.657 4.006 1.00 0.00 90 PHE A C 1
ATOM 1380 O O . PHE A 1 93 ? 170.421 -1.807 4.085 1.00 0.00 90 PHE A O 1
ATOM 1397 N N . LEU A 1 94 ? 169.674 -3.903 4.463 1.00 0.00 91 LEU A N 1
ATOM 1398 C CA . LEU A 1 94 ? 170.908 -4.362 5.102 1.00 0.00 91 LEU A CA 1
ATOM 1399 C C . LEU A 1 94 ? 171.407 -5.638 4.428 1.00 0.00 91 LEU A C 1
ATOM 1400 O O . LEU A 1 94 ? 170.838 -6.708 4.630 1.00 0.00 91 LEU A O 1
ATOM 1416 N N . ILE A 1 95 ? 172.465 -5.525 3.628 1.00 0.00 92 ILE A N 1
ATOM 1417 C CA . ILE A 1 95 ? 173.015 -6.690 2.930 1.00 0.00 92 ILE A CA 1
ATOM 1418 C C . ILE A 1 95 ? 174.368 -7.109 3.501 1.00 0.00 92 ILE A C 1
ATOM 1419 O O . ILE A 1 95 ? 175.285 -6.297 3.620 1.00 0.00 92 ILE A O 1
ATOM 1435 N N . SER A 1 96 ? 174.479 -8.389 3.850 1.00 0.00 93 SER A N 1
ATOM 1436 C CA . SER A 1 96 ? 175.715 -8.933 4.409 1.00 0.00 93 SER A CA 1
ATOM 1437 C C . SER A 1 96 ? 176.856 -8.867 3.395 1.00 0.00 93 SER A C 1
ATOM 1438 O O . SER A 1 96 ? 176.947 -9.700 2.493 1.00 0.00 93 SER A O 1
ATOM 1446 N N . HIS A 1 97 ? 177.715 -7.861 3.550 1.00 0.00 94 HIS A N 1
ATOM 1447 C CA . HIS A 1 97 ? 178.858 -7.654 2.653 1.00 0.00 94 HIS A CA 1
ATOM 1448 C C . HIS A 1 97 ? 179.491 -8.973 2.206 1.00 0.00 94 HIS A C 1
ATOM 1449 O O . HIS A 1 97 ? 179.601 -9.243 1.010 1.00 0.00 94 HIS A O 1
ATOM 1464 N N . ARG A 1 98 ? 179.917 -9.784 3.173 1.00 0.00 95 ARG A N 1
ATOM 1465 C CA . ARG A 1 98 ? 180.553 -11.070 2.881 1.00 0.00 95 ARG A CA 1
ATOM 1466 C C . ARG A 1 98 ? 179.810 -11.836 1.794 1.00 0.00 95 ARG A C 1
ATOM 1467 O O . ARG A 1 98 ? 178.659 -11.536 1.477 1.00 0.00 95 ARG A O 1
ATOM 1488 N N . GLU A 1 99 ? 180.490 -12.823 1.223 1.00 0.00 96 GLU A N 1
ATOM 1489 C CA . GLU A 1 99 ? 179.917 -13.638 0.162 1.00 0.00 96 GLU A CA 1
ATOM 1490 C C . GLU A 1 99 ? 179.113 -14.801 0.739 1.00 0.00 96 GLU A C 1
ATOM 1491 O O . GLU A 1 99 ? 177.972 -15.034 0.340 1.00 0.00 96 GLU A O 1
ATOM 1503 N N . GLU A 1 100 ? 179.707 -15.521 1.686 1.00 0.00 97 GLU A N 1
ATOM 1504 C CA . GLU A 1 100 ? 179.030 -16.647 2.319 1.00 0.00 97 GLU A CA 1
ATOM 1505 C C . GLU A 1 100 ? 177.839 -16.149 3.121 1.00 0.00 97 GLU A C 1
ATOM 1506 O O . GLU A 1 100 ? 177.945 -15.169 3.859 1.00 0.00 97 GLU A O 1
ATOM 1518 N N . ASP A 1 101 ? 176.702 -16.813 2.959 1.00 0.00 98 ASP A N 1
ATOM 1519 C CA . ASP A 1 101 ? 175.490 -16.412 3.655 1.00 0.00 98 ASP A CA 1
ATOM 1520 C C . ASP A 1 101 ? 175.097 -15.005 3.225 1.00 0.00 98 ASP A C 1
ATOM 1521 O O . ASP A 1 101 ? 175.834 -14.047 3.456 1.00 0.00 98 ASP A O 1
ATOM 1530 N N . ARG A 1 102 ? 173.936 -14.880 2.598 1.00 0.00 99 ARG A N 1
ATOM 1531 C CA . ARG A 1 102 ? 173.461 -13.582 2.138 1.00 0.00 99 ARG A CA 1
ATOM 1532 C C . ARG A 1 102 ? 172.213 -13.160 2.903 1.00 0.00 99 ARG A C 1
ATOM 1533 O O . ARG A 1 102 ? 171.093 -13.512 2.531 1.00 0.00 99 ARG A O 1
ATOM 1554 N N . GLU A 1 103 ? 172.415 -12.400 3.973 1.00 0.00 100 GLU A N 1
ATOM 1555 C CA . GLU A 1 103 ? 171.307 -11.925 4.789 1.00 0.00 100 GLU A CA 1
ATOM 1556 C C . GLU A 1 103 ? 170.928 -10.500 4.406 1.00 0.00 100 GLU A C 1
ATOM 1557 O O . GLU A 1 103 ? 171.613 -9.545 4.773 1.00 0.00 100 GLU A O 1
ATOM 1569 N N . PHE A 1 104 ? 169.832 -10.365 3.668 1.00 0.00 101 PHE A N 1
ATOM 1570 C CA . PHE A 1 104 ? 169.359 -9.055 3.240 1.00 0.00 101 PHE A CA 1
ATOM 1571 C C . PHE A 1 104 ? 167.950 -8.793 3.767 1.00 0.00 101 PHE A C 1
ATOM 1572 O O . PHE A 1 104 ? 166.988 -9.436 3.347 1.00 0.00 101 PHE A O 1
ATOM 1589 N N . HIS A 1 105 ? 167.835 -7.856 4.701 1.00 0.00 102 HIS A N 1
ATOM 1590 C CA . HIS A 1 105 ? 166.543 -7.526 5.290 1.00 0.00 102 HIS A CA 1
ATOM 1591 C C . HIS A 1 105 ? 166.282 -6.024 5.238 1.00 0.00 102 HIS A C 1
ATOM 1592 O O . HIS A 1 105 ? 167.018 -5.232 5.830 1.00 0.00 102 HIS A O 1
ATOM 1607 N N . VAL A 1 106 ? 165.237 -5.641 4.511 1.00 0.00 103 VAL A N 1
ATOM 1608 C CA . VAL A 1 106 ? 164.876 -4.238 4.366 1.00 0.00 103 VAL A CA 1
ATOM 1609 C C . VAL A 1 106 ? 163.758 -3.850 5.331 1.00 0.00 103 VAL A C 1
ATOM 1610 O O . VAL A 1 106 ? 162.919 -4.677 5.688 1.00 0.00 103 VAL A O 1
ATOM 1623 N N . ILE A 1 107 ? 163.751 -2.586 5.744 1.00 0.00 104 ILE A N 1
ATOM 1624 C CA . ILE A 1 107 ? 162.731 -2.086 6.661 1.00 0.00 104 ILE A CA 1
ATOM 1625 C C . ILE A 1 107 ? 161.819 -1.078 5.967 1.00 0.00 104 ILE A C 1
ATOM 1626 O O . ILE A 1 107 ? 162.291 -0.142 5.324 1.00 0.00 104 ILE A O 1
ATOM 1642 N N . TRP A 1 108 ? 160.509 -1.278 6.098 1.00 0.00 105 TRP A N 1
ATOM 1643 C CA . TRP A 1 108 ? 159.532 -0.385 5.477 1.00 0.00 105 TRP A CA 1
ATOM 1644 C C . TRP A 1 108 ? 158.759 0.405 6.528 1.00 0.00 105 TRP A C 1
ATOM 1645 O O . TRP A 1 108 ? 158.227 -0.166 7.480 1.00 0.00 105 TRP A O 1
ATOM 1666 N N . LYS A 1 109 ? 158.694 1.723 6.336 1.00 0.00 106 LYS A N 1
ATOM 1667 C CA . LYS A 1 109 ? 157.979 2.618 7.251 1.00 0.00 106 LYS A CA 1
ATOM 1668 C C . LYS A 1 109 ? 158.108 2.170 8.707 1.00 0.00 106 LYS A C 1
ATOM 1669 O O . LYS A 1 109 ? 157.281 1.405 9.204 1.00 0.00 106 LYS A O 1
ATOM 1688 N N . LYS A 1 110 ? 159.145 2.651 9.384 1.00 0.00 107 LYS A N 1
ATOM 1689 C CA . LYS A 1 110 ? 159.374 2.297 10.780 1.00 0.00 107 LYS A CA 1
ATOM 1690 C C . LYS A 1 110 ? 158.672 3.280 11.712 1.00 0.00 107 LYS A C 1
ATOM 1691 O O . LYS A 1 110 ? 158.236 2.853 12.802 1.00 0.00 107 LYS A O 1
ATOM 1711 N N . MET A 1 4 ? 189.258 -22.201 7.306 1.00 0.00 1 MET A N 2
ATOM 1712 C CA . MET A 1 4 ? 189.578 -20.772 7.566 1.00 0.00 1 MET A CA 2
ATOM 1713 C C . MET A 1 4 ? 189.677 -19.981 6.266 1.00 0.00 1 MET A C 2
ATOM 1714 O O . MET A 1 4 ? 190.764 -19.805 5.716 1.00 0.00 1 MET A O 2
ATOM 1728 N N . THR A 1 5 ? 188.536 -19.501 5.780 1.00 0.00 2 THR A N 2
ATOM 1729 C CA . THR A 1 5 ? 188.501 -18.724 4.547 1.00 0.00 2 THR A CA 2
ATOM 1730 C C . THR A 1 5 ? 187.531 -17.547 4.694 1.00 0.00 2 THR A C 2
ATOM 1731 O O . THR A 1 5 ? 186.649 -17.332 3.864 1.00 0.00 2 THR A O 2
ATOM 1742 N N . THR A 1 6 ? 187.703 -16.787 5.771 1.00 0.00 3 THR A N 2
ATOM 1743 C CA . THR A 1 6 ? 186.848 -15.637 6.039 1.00 0.00 3 THR A CA 2
ATOM 1744 C C . THR A 1 6 ? 187.424 -14.370 5.411 1.00 0.00 3 THR A C 2
ATOM 1745 O O . THR A 1 6 ? 187.783 -13.423 6.113 1.00 0.00 3 THR A O 2
ATOM 1756 N N . GLU A 1 7 ? 187.507 -14.357 4.085 1.00 0.00 4 GLU A N 2
ATOM 1757 C CA . GLU A 1 7 ? 188.035 -13.204 3.364 1.00 0.00 4 GLU A CA 2
ATOM 1758 C C . GLU A 1 7 ? 186.965 -12.128 3.213 1.00 0.00 4 GLU A C 2
ATOM 1759 O O . GLU A 1 7 ? 185.905 -12.370 2.637 1.00 0.00 4 GLU A O 2
ATOM 1771 N N . ILE A 1 8 ? 187.248 -10.940 3.737 1.00 0.00 5 ILE A N 2
ATOM 1772 C CA . ILE A 1 8 ? 186.305 -9.830 3.662 1.00 0.00 5 ILE A CA 2
ATOM 1773 C C . ILE A 1 8 ? 186.567 -8.960 2.438 1.00 0.00 5 ILE A C 2
ATOM 1774 O O . ILE A 1 8 ? 187.696 -8.534 2.195 1.00 0.00 5 ILE A O 2
ATOM 1790 N N . LYS A 1 9 ? 185.511 -8.695 1.677 1.00 0.00 6 LYS A N 2
ATOM 1791 C CA . LYS A 1 9 ? 185.613 -7.868 0.480 1.00 0.00 6 LYS A CA 2
ATOM 1792 C C . LYS A 1 9 ? 184.594 -6.735 0.529 1.00 0.00 6 LYS A C 2
ATOM 1793 O O . LYS A 1 9 ? 183.460 -6.932 0.962 1.00 0.00 6 LYS A O 2
ATOM 1812 N N . LYS A 1 10 ? 185.005 -5.550 0.093 1.00 0.00 7 LYS A N 2
ATOM 1813 C CA . LYS A 1 10 ? 184.122 -4.388 0.100 1.00 0.00 7 LYS A CA 2
ATOM 1814 C C . LYS A 1 10 ? 183.336 -4.280 -1.202 1.00 0.00 7 LYS A C 2
ATOM 1815 O O . LYS A 1 10 ? 183.551 -5.049 -2.139 1.00 0.00 7 LYS A O 2
ATOM 1834 N N . LEU A 1 11 ? 182.421 -3.316 -1.249 1.00 0.00 8 LEU A N 2
ATOM 1835 C CA . LEU A 1 11 ? 181.594 -3.094 -2.428 1.00 0.00 8 LEU A CA 2
ATOM 1836 C C . LEU A 1 11 ? 181.694 -1.645 -2.897 1.00 0.00 8 LEU A C 2
ATOM 1837 O O . LEU A 1 11 ? 181.919 -0.738 -2.097 1.00 0.00 8 LEU A O 2
ATOM 1853 N N . ASP A 1 12 ? 181.522 -1.437 -4.198 1.00 0.00 9 ASP A N 2
ATOM 1854 C CA . ASP A 1 12 ? 181.590 -0.098 -4.772 1.00 0.00 9 ASP A CA 2
ATOM 1855 C C . ASP A 1 12 ? 180.274 0.648 -4.562 1.00 0.00 9 ASP A C 2
ATOM 1856 O O . ASP A 1 12 ? 179.202 0.042 -4.555 1.00 0.00 9 ASP A O 2
ATOM 1865 N N . PRO A 1 13 ? 180.337 1.980 -4.387 1.00 0.00 10 PRO A N 2
ATOM 1866 C CA . PRO A 1 13 ? 179.143 2.807 -4.175 1.00 0.00 10 PRO A CA 2
ATOM 1867 C C . PRO A 1 13 ? 178.079 2.573 -5.242 1.00 0.00 10 PRO A C 2
ATOM 1868 O O . PRO A 1 13 ? 176.928 2.270 -4.929 1.00 0.00 10 PRO A O 2
ATOM 1879 N N . ASP A 1 14 ? 178.471 2.716 -6.504 1.00 0.00 11 ASP A N 2
ATOM 1880 C CA . ASP A 1 14 ? 177.550 2.521 -7.618 1.00 0.00 11 ASP A CA 2
ATOM 1881 C C . ASP A 1 14 ? 177.123 1.059 -7.723 1.00 0.00 11 ASP A C 2
ATOM 1882 O O . ASP A 1 14 ? 176.018 0.756 -8.171 1.00 0.00 11 ASP A O 2
ATOM 1891 N N . THR A 1 15 ? 178.009 0.158 -7.309 1.00 0.00 12 THR A N 2
ATOM 1892 C CA . THR A 1 15 ? 177.725 -1.271 -7.360 1.00 0.00 12 THR A CA 2
ATOM 1893 C C . THR A 1 15 ? 176.634 -1.649 -6.363 1.00 0.00 12 THR A C 2
ATOM 1894 O O . THR A 1 15 ? 175.643 -2.287 -6.725 1.00 0.00 12 THR A O 2
ATOM 1905 N N . ALA A 1 16 ? 176.813 -1.244 -5.108 1.00 0.00 13 ALA A N 2
ATOM 1906 C CA . ALA A 1 16 ? 175.835 -1.537 -4.068 1.00 0.00 13 ALA A CA 2
ATOM 1907 C C . ALA A 1 16 ? 174.519 -0.822 -4.346 1.00 0.00 13 ALA A C 2
ATOM 1908 O O . ALA A 1 16 ? 173.458 -1.445 -4.379 1.00 0.00 13 ALA A O 2
ATOM 1915 N N . ILE A 1 17 ? 174.597 0.491 -4.553 1.00 0.00 14 ILE A N 2
ATOM 1916 C CA . ILE A 1 17 ? 173.413 1.296 -4.838 1.00 0.00 14 ILE A CA 2
ATOM 1917 C C . ILE A 1 17 ? 172.553 0.634 -5.912 1.00 0.00 14 ILE A C 2
ATOM 1918 O O . ILE A 1 17 ? 171.326 0.725 -5.887 1.00 0.00 14 ILE A O 2
ATOM 1934 N N . ASP A 1 18 ? 173.212 -0.040 -6.847 1.00 0.00 15 ASP A N 2
ATOM 1935 C CA . ASP A 1 18 ? 172.518 -0.731 -7.925 1.00 0.00 15 ASP A CA 2
ATOM 1936 C C . ASP A 1 18 ? 171.790 -1.959 -7.390 1.00 0.00 15 ASP A C 2
ATOM 1937 O O . ASP A 1 18 ? 170.688 -2.284 -7.835 1.00 0.00 15 ASP A O 2
ATOM 1946 N N . ILE A 1 19 ? 172.411 -2.635 -6.427 1.00 0.00 16 ILE A N 2
ATOM 1947 C CA . ILE A 1 19 ? 171.818 -3.825 -5.827 1.00 0.00 16 ILE A CA 2
ATOM 1948 C C . ILE A 1 19 ? 170.498 -3.492 -5.139 1.00 0.00 16 ILE A C 2
ATOM 1949 O O . ILE A 1 19 ? 169.442 -3.991 -5.526 1.00 0.00 16 ILE A O 2
ATOM 1965 N N . ALA A 1 20 ? 170.567 -2.646 -4.114 1.00 0.00 17 ALA A N 2
ATOM 1966 C CA . ALA A 1 20 ? 169.379 -2.247 -3.365 1.00 0.00 17 ALA A CA 2
ATOM 1967 C C . ALA A 1 20 ? 168.279 -1.737 -4.291 1.00 0.00 17 ALA A C 2
ATOM 1968 O O . ALA A 1 20 ? 167.102 -2.037 -4.096 1.00 0.00 17 ALA A O 2
ATOM 1975 N N . TYR A 1 21 ? 168.670 -0.963 -5.299 1.00 0.00 18 TYR A N 2
ATOM 1976 C CA . TYR A 1 21 ? 167.715 -0.410 -6.254 1.00 0.00 18 TYR A CA 2
ATOM 1977 C C . TYR A 1 21 ? 166.849 -1.510 -6.861 1.00 0.00 18 TYR A C 2
ATOM 1978 O O . TYR A 1 21 ? 165.620 -1.469 -6.770 1.00 0.00 18 TYR A O 2
ATOM 1996 N N . ASP A 1 22 ? 167.496 -2.493 -7.480 1.00 0.00 19 ASP A N 2
ATOM 1997 C CA . ASP A 1 22 ? 166.780 -3.603 -8.098 1.00 0.00 19 ASP A CA 2
ATOM 1998 C C . ASP A 1 22 ? 165.980 -4.381 -7.057 1.00 0.00 19 ASP A C 2
ATOM 1999 O O . ASP A 1 22 ? 164.943 -4.965 -7.370 1.00 0.00 19 ASP A O 2
ATOM 2008 N N . ILE A 1 23 ? 166.461 -4.377 -5.816 1.00 0.00 20 ILE A N 2
ATOM 2009 C CA . ILE A 1 23 ? 165.781 -5.078 -4.733 1.00 0.00 20 ILE A CA 2
ATOM 2010 C C . ILE A 1 23 ? 164.530 -4.322 -4.298 1.00 0.00 20 ILE A C 2
ATOM 2011 O O . ILE A 1 23 ? 163.592 -4.914 -3.768 1.00 0.00 20 ILE A O 2
ATOM 2027 N N . PHE A 1 24 ? 164.515 -3.015 -4.530 1.00 0.00 21 PHE A N 2
ATOM 2028 C CA . PHE A 1 24 ? 163.371 -2.194 -4.163 1.00 0.00 21 PHE A CA 2
ATOM 2029 C C . PHE A 1 24 ? 162.218 -2.417 -5.140 1.00 0.00 21 PHE A C 2
ATOM 2030 O O . PHE A 1 24 ? 161.091 -2.690 -4.734 1.00 0.00 21 PHE A O 2
ATOM 2047 N N . LEU A 1 25 ? 162.509 -2.292 -6.429 1.00 0.00 22 LEU A N 2
ATOM 2048 C CA . LEU A 1 25 ? 161.496 -2.471 -7.465 1.00 0.00 22 LEU A CA 2
ATOM 2049 C C . LEU A 1 25 ? 160.984 -3.910 -7.516 1.00 0.00 22 LEU A C 2
ATOM 2050 O O . LEU A 1 25 ? 159.907 -4.172 -8.053 1.00 0.00 22 LEU A O 2
ATOM 2066 N N . GLU A 1 26 ? 161.764 -4.843 -6.980 1.00 0.00 23 GLU A N 2
ATOM 2067 C CA . GLU A 1 26 ? 161.385 -6.252 -6.995 1.00 0.00 23 GLU A CA 2
ATOM 2068 C C . GLU A 1 26 ? 160.711 -6.681 -5.688 1.00 0.00 23 GLU A C 2
ATOM 2069 O O . GLU A 1 26 ? 159.682 -7.358 -5.710 1.00 0.00 23 GLU A O 2
ATOM 2081 N N . MET A 1 27 ? 161.300 -6.309 -4.556 1.00 0.00 24 MET A N 2
ATOM 2082 C CA . MET A 1 27 ? 160.752 -6.688 -3.255 1.00 0.00 24 MET A CA 2
ATOM 2083 C C . MET A 1 27 ? 159.589 -5.788 -2.840 1.00 0.00 24 MET A C 2
ATOM 2084 O O . MET A 1 27 ? 158.591 -6.267 -2.301 1.00 0.00 24 MET A O 2
ATOM 2098 N N . ALA A 1 28 ? 159.717 -4.487 -3.084 1.00 0.00 25 ALA A N 2
ATOM 2099 C CA . ALA A 1 28 ? 158.663 -3.537 -2.722 1.00 0.00 25 ALA A CA 2
ATOM 2100 C C . ALA A 1 28 ? 157.308 -3.970 -3.278 1.00 0.00 25 ALA A C 2
ATOM 2101 O O . ALA A 1 28 ? 157.233 -4.620 -4.320 1.00 0.00 25 ALA A O 2
ATOM 2108 N N . GLY A 1 29 ? 156.240 -3.603 -2.576 1.00 0.00 26 GLY A N 2
ATOM 2109 C CA . GLY A 1 29 ? 154.903 -3.961 -3.016 1.00 0.00 26 GLY A CA 2
ATOM 2110 C C . GLY A 1 29 ? 154.356 -5.176 -2.293 1.00 0.00 26 GLY A C 2
ATOM 2111 O O . GLY A 1 29 ? 153.733 -6.043 -2.905 1.00 0.00 26 GLY A O 2
ATOM 2115 N N . GLU A 1 30 ? 154.595 -5.242 -0.987 1.00 0.00 27 GLU A N 2
ATOM 2116 C CA . GLU A 1 30 ? 154.124 -6.366 -0.182 1.00 0.00 27 GLU A CA 2
ATOM 2117 C C . GLU A 1 30 ? 154.339 -6.120 1.312 1.00 0.00 27 GLU A C 2
ATOM 2118 O O . GLU A 1 30 ? 153.584 -6.624 2.144 1.00 0.00 27 GLU A O 2
ATOM 2130 N N . ASN A 1 31 ? 155.365 -5.343 1.650 1.00 0.00 28 ASN A N 2
ATOM 2131 C CA . ASN A 1 31 ? 155.661 -5.038 3.044 1.00 0.00 28 ASN A CA 2
ATOM 2132 C C . ASN A 1 31 ? 155.499 -3.546 3.324 1.00 0.00 28 ASN A C 2
ATOM 2133 O O . ASN A 1 31 ? 155.065 -3.153 4.407 1.00 0.00 28 ASN A O 2
ATOM 2144 N N . LEU A 1 32 ? 155.847 -2.718 2.343 1.00 0.00 29 LEU A N 2
ATOM 2145 C CA . LEU A 1 32 ? 155.734 -1.270 2.489 1.00 0.00 29 LEU A CA 2
ATOM 2146 C C . LEU A 1 32 ? 154.266 -0.851 2.559 1.00 0.00 29 LEU A C 2
ATOM 2147 O O . LEU A 1 32 ? 153.436 -1.321 1.781 1.00 0.00 29 LEU A O 2
ATOM 2163 N N . ASP A 1 33 ? 153.956 0.017 3.516 1.00 0.00 30 ASP A N 2
ATOM 2164 C CA . ASP A 1 33 ? 152.587 0.494 3.725 1.00 0.00 30 ASP A CA 2
ATOM 2165 C C . ASP A 1 33 ? 151.981 1.078 2.447 1.00 0.00 30 ASP A C 2
ATOM 2166 O O . ASP A 1 33 ? 152.679 1.676 1.634 1.00 0.00 30 ASP A O 2
ATOM 2175 N N . PRO A 1 34 ? 150.658 0.910 2.257 1.00 0.00 31 PRO A N 2
ATOM 2176 C CA . PRO A 1 34 ? 149.951 1.418 1.074 1.00 0.00 31 PRO A CA 2
ATOM 2177 C C . PRO A 1 34 ? 150.292 2.872 0.753 1.00 0.00 31 PRO A C 2
ATOM 2178 O O . PRO A 1 34 ? 150.668 3.194 -0.373 1.00 0.00 31 PRO A O 2
ATOM 2189 N N . ALA A 1 35 ? 150.157 3.749 1.742 1.00 0.00 32 ALA A N 2
ATOM 2190 C CA . ALA A 1 35 ? 150.452 5.167 1.548 1.00 0.00 32 ALA A CA 2
ATOM 2191 C C . ALA A 1 35 ? 151.847 5.361 0.961 1.00 0.00 32 ALA A C 2
ATOM 2192 O O . ALA A 1 35 ? 152.021 6.025 -0.066 1.00 0.00 32 ALA A O 2
ATOM 2199 N N . ASP A 1 36 ? 152.839 4.772 1.622 1.00 0.00 33 ASP A N 2
ATOM 2200 C CA . ASP A 1 36 ? 154.221 4.872 1.172 1.00 0.00 33 ASP A CA 2
ATOM 2201 C C . ASP A 1 36 ? 154.350 4.418 -0.279 1.00 0.00 33 ASP A C 2
ATOM 2202 O O . ASP A 1 36 ? 155.174 4.940 -1.025 1.00 0.00 33 ASP A O 2
ATOM 2211 N N . ILE A 1 37 ? 153.515 3.462 -0.682 1.00 0.00 34 ILE A N 2
ATOM 2212 C CA . ILE A 1 37 ? 153.536 2.969 -2.056 1.00 0.00 34 ILE A CA 2
ATOM 2213 C C . ILE A 1 37 ? 153.153 4.087 -3.018 1.00 0.00 34 ILE A C 2
ATOM 2214 O O . ILE A 1 37 ? 153.826 4.319 -4.022 1.00 0.00 34 ILE A O 2
ATOM 2230 N N . LEU A 1 38 ? 152.068 4.784 -2.692 1.00 0.00 35 LEU A N 2
ATOM 2231 C CA . LEU A 1 38 ? 151.587 5.891 -3.511 1.00 0.00 35 LEU A CA 2
ATOM 2232 C C . LEU A 1 38 ? 152.722 6.861 -3.823 1.00 0.00 35 LEU A C 2
ATOM 2233 O O . LEU A 1 38 ? 153.024 7.124 -4.987 1.00 0.00 35 LEU A O 2
ATOM 2249 N N . LEU A 1 39 ? 153.347 7.389 -2.776 1.00 0.00 36 LEU A N 2
ATOM 2250 C CA . LEU A 1 39 ? 154.448 8.331 -2.947 1.00 0.00 36 LEU A CA 2
ATOM 2251 C C . LEU A 1 39 ? 155.630 7.669 -3.654 1.00 0.00 36 LEU A C 2
ATOM 2252 O O . LEU A 1 39 ? 156.017 8.077 -4.745 1.00 0.00 36 LEU A O 2
ATOM 2268 N N . PHE A 1 40 ? 156.200 6.646 -3.024 1.00 0.00 37 PHE A N 2
ATOM 2269 C CA . PHE A 1 40 ? 157.342 5.922 -3.587 1.00 0.00 37 PHE A CA 2
ATOM 2270 C C . PHE A 1 40 ? 157.171 5.657 -5.084 1.00 0.00 37 PHE A C 2
ATOM 2271 O O . PHE A 1 40 ? 158.153 5.569 -5.816 1.00 0.00 37 PHE A O 2
ATOM 2288 N N . ASN A 1 41 ? 155.927 5.513 -5.528 1.00 0.00 38 ASN A N 2
ATOM 2289 C CA . ASN A 1 41 ? 155.647 5.243 -6.936 1.00 0.00 38 ASN A CA 2
ATOM 2290 C C . ASN A 1 41 ? 155.657 6.522 -7.771 1.00 0.00 38 ASN A C 2
ATOM 2291 O O . ASN A 1 41 ? 156.584 6.773 -8.542 1.00 0.00 38 ASN A O 2
ATOM 2302 N N . LEU A 1 42 ? 154.600 7.310 -7.620 1.00 0.00 39 LEU A N 2
ATOM 2303 C CA . LEU A 1 42 ? 154.432 8.557 -8.354 1.00 0.00 39 LEU A CA 2
ATOM 2304 C C . LEU A 1 42 ? 155.428 9.630 -7.909 1.00 0.00 39 LEU A C 2
ATOM 2305 O O . LEU A 1 42 ? 155.807 10.500 -8.693 1.00 0.00 39 LEU A O 2
ATOM 2321 N N . GLN A 1 43 ? 155.830 9.573 -6.647 1.00 0.00 40 GLN A N 2
ATOM 2322 C CA . GLN A 1 43 ? 156.762 10.548 -6.090 1.00 0.00 40 GLN A CA 2
ATOM 2323 C C . GLN A 1 43 ? 158.214 10.094 -6.236 1.00 0.00 40 GLN A C 2
ATOM 2324 O O . GLN A 1 43 ? 159.078 10.510 -5.465 1.00 0.00 40 GLN A O 2
ATOM 2338 N N . PHE A 1 44 ? 158.482 9.248 -7.225 1.00 0.00 41 PHE A N 2
ATOM 2339 C CA . PHE A 1 44 ? 159.835 8.754 -7.456 1.00 0.00 41 PHE A CA 2
ATOM 2340 C C . PHE A 1 44 ? 160.482 9.470 -8.637 1.00 0.00 41 PHE A C 2
ATOM 2341 O O . PHE A 1 44 ? 161.622 9.925 -8.550 1.00 0.00 41 PHE A O 2
ATOM 2358 N N . GLU A 1 45 ? 159.746 9.568 -9.740 1.00 0.00 42 GLU A N 2
ATOM 2359 C CA . GLU A 1 45 ? 160.249 10.231 -10.938 1.00 0.00 42 GLU A CA 2
ATOM 2360 C C . GLU A 1 45 ? 160.690 11.657 -10.624 1.00 0.00 42 GLU A C 2
ATOM 2361 O O . GLU A 1 45 ? 161.732 12.113 -11.095 1.00 0.00 42 GLU A O 2
ATOM 2373 N N . GLU A 1 46 ? 159.889 12.355 -9.826 1.00 0.00 43 GLU A N 2
ATOM 2374 C CA . GLU A 1 46 ? 160.196 13.729 -9.448 1.00 0.00 43 GLU A CA 2
ATOM 2375 C C . GLU A 1 46 ? 161.130 13.767 -8.242 1.00 0.00 43 GLU A C 2
ATOM 2376 O O . GLU A 1 46 ? 162.033 14.600 -8.172 1.00 0.00 43 GLU A O 2
ATOM 2388 N N . ARG A 1 47 ? 160.906 12.862 -7.293 1.00 0.00 44 ARG A N 2
ATOM 2389 C CA . ARG A 1 47 ? 161.730 12.799 -6.093 1.00 0.00 44 ARG A CA 2
ATOM 2390 C C . ARG A 1 47 ? 162.208 11.374 -5.839 1.00 0.00 44 ARG A C 2
ATOM 2391 O O . ARG A 1 47 ? 161.633 10.652 -5.028 1.00 0.00 44 ARG A O 2
ATOM 2412 N N . GLY A 1 48 ? 163.261 10.973 -6.544 1.00 0.00 45 GLY A N 2
ATOM 2413 C CA . GLY A 1 48 ? 163.792 9.633 -6.381 1.00 0.00 45 GLY A CA 2
ATOM 2414 C C . GLY A 1 48 ? 165.303 9.613 -6.260 1.00 0.00 45 GLY A C 2
ATOM 2415 O O . GLY A 1 48 ? 166.014 9.823 -7.243 1.00 0.00 45 GLY A O 2
ATOM 2419 N N . GLY A 1 49 ? 165.796 9.353 -5.053 1.00 0.00 46 GLY A N 2
ATOM 2420 C CA . GLY A 1 49 ? 167.228 9.305 -4.832 1.00 0.00 46 GLY A CA 2
ATOM 2421 C C . GLY A 1 49 ? 167.615 8.239 -3.827 1.00 0.00 46 GLY A C 2
ATOM 2422 O O . GLY A 1 49 ? 166.869 7.966 -2.886 1.00 0.00 46 GLY A O 2
ATOM 2426 N N . VAL A 1 50 ? 168.782 7.635 -4.021 1.00 0.00 47 VAL A N 2
ATOM 2427 C CA . VAL A 1 50 ? 169.262 6.596 -3.120 1.00 0.00 47 VAL A CA 2
ATOM 2428 C C . VAL A 1 50 ? 170.715 6.847 -2.735 1.00 0.00 47 VAL A C 2
ATOM 2429 O O . VAL A 1 50 ? 171.616 6.733 -3.566 1.00 0.00 47 VAL A O 2
ATOM 2442 N N . GLU A 1 51 ? 170.936 7.197 -1.472 1.00 0.00 48 GLU A N 2
ATOM 2443 C CA . GLU A 1 51 ? 172.282 7.474 -0.982 1.00 0.00 48 GLU A CA 2
ATOM 2444 C C . GLU A 1 51 ? 172.903 6.235 -0.347 1.00 0.00 48 GLU A C 2
ATOM 2445 O O . GLU A 1 51 ? 172.200 5.382 0.196 1.00 0.00 48 GLU A O 2
ATOM 2457 N N . PHE A 1 52 ? 174.227 6.144 -0.419 1.00 0.00 49 PHE A N 2
ATOM 2458 C CA . PHE A 1 52 ? 174.950 5.013 0.148 1.00 0.00 49 PHE A CA 2
ATOM 2459 C C . PHE A 1 52 ? 175.613 5.396 1.467 1.00 0.00 49 PHE A C 2
ATOM 2460 O O . PHE A 1 52 ? 176.615 6.111 1.485 1.00 0.00 49 PHE A O 2
ATOM 2477 N N . VAL A 1 53 ? 175.047 4.913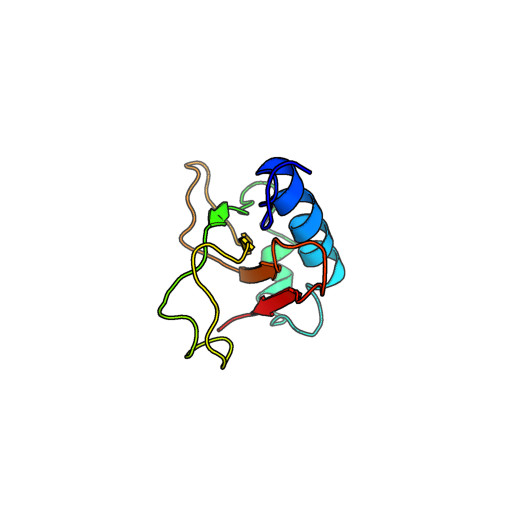 2.567 1.00 0.00 50 VAL A N 2
ATOM 2478 C CA . VAL A 1 53 ? 175.583 5.201 3.893 1.00 0.00 50 VAL A CA 2
ATOM 2479 C C . VAL A 1 53 ? 176.297 3.982 4.469 1.00 0.00 50 VAL A C 2
ATOM 2480 O O . VAL A 1 53 ? 176.387 2.941 3.818 1.00 0.00 50 VAL A O 2
ATOM 2493 N N . GLU A 1 54 ? 176.803 4.116 5.691 1.00 0.00 51 GLU A N 2
ATOM 2494 C CA . GLU A 1 54 ? 177.508 3.022 6.349 1.00 0.00 51 GLU A CA 2
ATOM 2495 C C . GLU A 1 54 ? 176.690 2.469 7.512 1.00 0.00 51 GLU A C 2
ATOM 2496 O O . GLU A 1 54 ? 175.655 3.026 7.876 1.00 0.00 51 GLU A O 2
ATOM 2508 N N . THR A 1 55 ? 177.163 1.369 8.090 1.00 0.00 52 THR A N 2
ATOM 2509 C CA . THR A 1 55 ? 176.475 0.741 9.213 1.00 0.00 52 THR A CA 2
ATOM 2510 C C . THR A 1 55 ? 176.482 1.653 10.435 1.00 0.00 52 THR A C 2
ATOM 2511 O O . THR A 1 55 ? 177.240 2.621 10.495 1.00 0.00 52 THR A O 2
ATOM 2522 N N . ALA A 1 56 ? 175.631 1.339 11.406 1.00 0.00 53 ALA A N 2
ATOM 2523 C CA . ALA A 1 56 ? 175.539 2.131 12.626 1.00 0.00 53 ALA A CA 2
ATOM 2524 C C . ALA A 1 56 ? 175.660 1.250 13.865 1.00 0.00 53 ALA A C 2
ATOM 2525 O O . ALA A 1 56 ? 175.494 0.032 13.791 1.00 0.00 53 ALA A O 2
ATOM 2532 N N . ASP A 1 57 ? 175.951 1.873 15.002 1.00 0.00 54 ASP A N 2
ATOM 2533 C CA . ASP A 1 57 ? 176.094 1.145 16.258 1.00 0.00 54 ASP A CA 2
ATOM 2534 C C . ASP A 1 57 ? 174.813 1.227 17.082 1.00 0.00 54 ASP A C 2
ATOM 2535 O O . ASP A 1 57 ? 174.856 1.316 18.309 1.00 0.00 54 ASP A O 2
ATOM 2544 N N . ASP A 1 58 ? 173.675 1.194 16.397 1.00 0.00 55 ASP A N 2
ATOM 2545 C CA . ASP A 1 58 ? 172.378 1.263 17.061 1.00 0.00 55 ASP A CA 2
ATOM 2546 C C . ASP A 1 58 ? 171.291 0.658 16.179 1.00 0.00 55 ASP A C 2
ATOM 2547 O O . ASP A 1 58 ? 170.143 1.104 16.194 1.00 0.00 55 ASP A O 2
ATOM 2556 N N . TRP A 1 59 ? 171.663 -0.358 15.409 1.00 0.00 56 TRP A N 2
ATOM 2557 C CA . TRP A 1 59 ? 170.724 -1.025 14.514 1.00 0.00 56 TRP A CA 2
ATOM 2558 C C . TRP A 1 59 ? 169.856 -2.031 15.268 1.00 0.00 56 TRP A C 2
ATOM 2559 O O . TRP A 1 59 ? 168.784 -2.409 14.796 1.00 0.00 56 TRP A O 2
ATOM 2580 N N . GLU A 1 60 ? 170.322 -2.462 16.436 1.00 0.00 57 GLU A N 2
ATOM 2581 C CA . GLU A 1 60 ? 169.580 -3.425 17.245 1.00 0.00 57 GLU A CA 2
ATOM 2582 C C . GLU A 1 60 ? 168.332 -2.785 17.851 1.00 0.00 57 GLU A C 2
ATOM 2583 O O . GLU A 1 60 ? 168.190 -2.712 19.072 1.00 0.00 57 GLU A O 2
ATOM 2595 N N . GLU A 1 61 ? 167.431 -2.319 16.991 1.00 0.00 58 GLU A N 2
ATOM 2596 C CA . GLU A 1 61 ? 166.201 -1.683 17.441 1.00 0.00 58 GLU A CA 2
ATOM 2597 C C . GLU A 1 61 ? 165.149 -1.687 16.335 1.00 0.00 58 GLU A C 2
ATOM 2598 O O . GLU A 1 61 ? 163.991 -2.033 16.569 1.00 0.00 58 GLU A O 2
ATOM 2610 N N . GLU A 1 62 ? 165.559 -1.293 15.133 1.00 0.00 59 GLU A N 2
ATOM 2611 C CA . GLU A 1 62 ? 164.643 -1.246 13.993 1.00 0.00 59 GLU A CA 2
ATOM 2612 C C . GLU A 1 62 ? 164.538 -2.611 13.318 1.00 0.00 59 GLU A C 2
ATOM 2613 O O . GLU A 1 62 ? 163.470 -3.224 13.309 1.00 0.00 59 GLU A O 2
ATOM 2625 N N . ILE A 1 63 ? 165.646 -3.087 12.756 1.00 0.00 60 ILE A N 2
ATOM 2626 C CA . ILE A 1 63 ? 165.657 -4.383 12.086 1.00 0.00 60 ILE A CA 2
ATOM 2627 C C . ILE A 1 63 ? 165.643 -5.523 13.101 1.00 0.00 60 ILE A C 2
ATOM 2628 O O . ILE A 1 63 ? 165.154 -6.616 12.815 1.00 0.00 60 ILE A O 2
ATOM 2644 N N . GLY A 1 64 ? 166.178 -5.258 14.290 1.00 0.00 61 GLY A N 2
ATOM 2645 C CA . GLY A 1 64 ? 166.213 -6.268 15.332 1.00 0.00 61 GLY A CA 2
ATOM 2646 C C . GLY A 1 64 ? 167.194 -7.386 15.034 1.00 0.00 61 GLY A C 2
ATOM 2647 O O . GLY A 1 64 ? 166.794 -8.466 14.602 1.00 0.00 61 GLY A O 2
ATOM 2651 N N . VAL A 1 65 ? 168.478 -7.124 15.276 1.00 0.00 62 VAL A N 2
ATOM 2652 C CA . VAL A 1 65 ? 169.536 -8.109 15.044 1.00 0.00 62 VAL A CA 2
ATOM 2653 C C . VAL A 1 65 ? 170.904 -7.433 15.037 1.00 0.00 62 VAL A C 2
ATOM 2654 O O . VAL A 1 65 ? 171.060 -6.338 14.499 1.00 0.00 62 VAL A O 2
ATOM 2667 N N . LEU A 1 66 ? 171.890 -8.090 15.638 1.00 0.00 63 LEU A N 2
ATOM 2668 C CA . LEU A 1 66 ? 173.244 -7.546 15.696 1.00 0.00 63 LEU A CA 2
ATOM 2669 C C . LEU A 1 66 ? 173.796 -7.307 14.292 1.00 0.00 63 LEU A C 2
ATOM 2670 O O . LEU A 1 66 ? 173.611 -8.127 13.394 1.00 0.00 63 LEU A O 2
ATOM 2686 N N . ILE A 1 67 ? 174.470 -6.176 14.106 1.00 0.00 64 ILE A N 2
ATOM 2687 C CA . ILE A 1 67 ? 175.038 -5.837 12.807 1.00 0.00 64 ILE A CA 2
ATOM 2688 C C . ILE A 1 67 ? 176.476 -5.347 12.930 1.00 0.00 64 ILE A C 2
ATOM 2689 O O . ILE A 1 67 ? 176.719 -4.186 13.258 1.00 0.00 64 ILE A O 2
ATOM 2705 N N . ASP A 1 68 ? 177.426 -6.231 12.645 1.00 0.00 65 ASP A N 2
ATOM 2706 C CA . ASP A 1 68 ? 178.839 -5.877 12.704 1.00 0.00 65 ASP A CA 2
ATOM 2707 C C . ASP A 1 68 ? 179.131 -4.717 11.753 1.00 0.00 65 ASP A C 2
ATOM 2708 O O . ASP A 1 68 ? 179.119 -4.891 10.535 1.00 0.00 65 ASP A O 2
ATOM 2717 N N . PRO A 1 69 ? 179.388 -3.511 12.287 1.00 0.00 66 PRO A N 2
ATOM 2718 C CA . PRO A 1 69 ? 179.669 -2.336 11.459 1.00 0.00 66 PRO A CA 2
ATOM 2719 C C . PRO A 1 69 ? 180.883 -2.537 10.560 1.00 0.00 66 PRO A C 2
ATOM 2720 O O . PRO A 1 69 ? 181.733 -3.387 10.825 1.00 0.00 66 PRO A O 2
ATOM 2731 N N . GLU A 1 70 ? 180.956 -1.743 9.495 1.00 0.00 67 GLU A N 2
ATOM 2732 C CA . GLU A 1 70 ? 182.064 -1.811 8.543 1.00 0.00 67 GLU A CA 2
ATOM 2733 C C . GLU A 1 70 ? 181.955 -3.018 7.607 1.00 0.00 67 GLU A C 2
ATOM 2734 O O . GLU A 1 70 ? 182.698 -3.110 6.630 1.00 0.00 67 GLU A O 2
ATOM 2746 N N . GLU A 1 71 ? 181.039 -3.944 7.893 1.00 0.00 68 GLU A N 2
ATOM 2747 C CA . GLU A 1 71 ? 180.877 -5.122 7.046 1.00 0.00 68 GLU A CA 2
ATOM 2748 C C . GLU A 1 71 ? 179.478 -5.187 6.428 1.00 0.00 68 GLU A C 2
ATOM 2749 O O . GLU A 1 71 ? 179.064 -6.230 5.923 1.00 0.00 68 GLU A O 2
ATOM 2761 N N . TYR A 1 72 ? 178.761 -4.064 6.454 1.00 0.00 69 TYR A N 2
ATOM 2762 C CA . TYR A 1 72 ? 177.421 -4.004 5.875 1.00 0.00 69 TYR A CA 2
ATOM 2763 C C . TYR A 1 72 ? 177.216 -2.698 5.119 1.00 0.00 69 TYR A C 2
ATOM 2764 O O . TYR A 1 72 ? 177.521 -1.618 5.627 1.00 0.00 69 TYR A O 2
ATOM 2782 N N . ALA A 1 73 ? 176.693 -2.804 3.902 1.00 0.00 70 ALA A N 2
ATOM 2783 C CA . ALA A 1 73 ? 176.441 -1.632 3.075 1.00 0.00 70 ALA A CA 2
ATOM 2784 C C . ALA A 1 73 ? 175.034 -1.101 3.308 1.00 0.00 70 ALA A C 2
ATOM 2785 O O . ALA A 1 73 ? 174.047 -1.756 2.969 1.00 0.00 70 ALA A O 2
ATOM 2792 N N . GLU A 1 74 ? 174.946 0.085 3.898 1.00 0.00 71 GLU A N 2
ATOM 2793 C CA . GLU A 1 74 ? 173.658 0.700 4.185 1.00 0.00 71 GLU A CA 2
ATOM 2794 C C . GLU A 1 74 ? 173.190 1.569 3.024 1.00 0.00 71 GLU A C 2
ATOM 2795 O O . GLU A 1 74 ? 173.922 2.438 2.550 1.00 0.00 71 GLU A O 2
ATOM 2807 N N . VAL A 1 75 ? 171.961 1.335 2.580 1.00 0.00 72 VAL A N 2
ATOM 2808 C CA . VAL A 1 75 ? 171.384 2.101 1.485 1.00 0.00 72 VAL A CA 2
ATOM 2809 C C . VAL A 1 75 ? 170.026 2.662 1.890 1.00 0.00 72 VAL A C 2
ATOM 2810 O O . VAL A 1 75 ? 169.211 1.966 2.494 1.00 0.00 72 VAL A O 2
ATOM 2823 N N . TRP A 1 76 ? 169.793 3.924 1.558 1.00 0.00 73 TRP A N 2
ATOM 2824 C CA . TRP A 1 76 ? 168.535 4.582 1.892 1.00 0.00 73 TRP A CA 2
ATOM 2825 C C . TRP A 1 76 ? 167.811 5.035 0.629 1.00 0.00 73 TRP A C 2
ATOM 2826 O O . TRP A 1 76 ? 168.438 5.532 -0.308 1.00 0.00 73 TRP A O 2
ATOM 2847 N N . VAL A 1 77 ? 166.490 4.873 0.610 1.00 0.00 74 VAL A N 2
ATOM 2848 C CA . VAL A 1 77 ? 165.692 5.281 -0.540 1.00 0.00 74 VAL A CA 2
ATOM 2849 C C . VAL A 1 77 ? 164.515 6.150 -0.112 1.00 0.00 74 VAL A C 2
ATOM 2850 O O . VAL A 1 77 ? 163.575 5.676 0.529 1.00 0.00 74 VAL A O 2
ATOM 2863 N N . GLY A 1 78 ? 164.584 7.427 -0.467 1.00 0.00 75 GLY A N 2
ATOM 2864 C CA . GLY A 1 78 ? 163.529 8.360 -0.112 1.00 0.00 75 GLY A CA 2
ATOM 2865 C C . GLY A 1 78 ? 163.314 9.430 -1.164 1.00 0.00 75 GLY A C 2
ATOM 2866 O O . GLY A 1 78 ? 163.635 9.229 -2.336 1.00 0.00 75 GLY A O 2
ATOM 2870 N N . LEU A 1 79 ? 162.774 10.574 -0.745 1.00 0.00 76 LEU A N 2
ATOM 2871 C CA . LEU A 1 79 ? 162.521 11.682 -1.670 1.00 0.00 76 LEU A CA 2
ATOM 2872 C C . LEU A 1 79 ? 163.340 12.915 -1.298 1.00 0.00 76 LEU A C 2
ATOM 2873 O O . LEU A 1 79 ? 162.801 14.016 -1.179 1.00 0.00 76 LEU A O 2
ATOM 2889 N N . VAL A 1 80 ? 164.644 12.720 -1.106 1.00 0.00 77 VAL A N 2
ATOM 2890 C CA . VAL A 1 80 ? 165.547 13.812 -0.740 1.00 0.00 77 VAL A CA 2
ATOM 2891 C C . VAL A 1 80 ? 165.270 15.076 -1.551 1.00 0.00 77 VAL A C 2
ATOM 2892 O O . VAL A 1 80 ? 164.486 15.066 -2.499 1.00 0.00 77 VAL A O 2
ATOM 2905 N N . ASN A 1 81 ? 165.927 16.165 -1.169 1.00 0.00 78 ASN A N 2
ATOM 2906 C CA . ASN A 1 81 ? 165.757 17.442 -1.853 1.00 0.00 78 ASN A CA 2
ATOM 2907 C C . ASN A 1 81 ? 167.086 17.945 -2.411 1.00 0.00 78 ASN A C 2
ATOM 2908 O O . ASN A 1 81 ? 168.061 17.198 -2.488 1.00 0.00 78 ASN A O 2
ATOM 2919 N N . GLU A 1 82 ? 167.116 19.218 -2.796 1.00 0.00 79 GLU A N 2
ATOM 2920 C CA . GLU A 1 82 ? 168.325 19.823 -3.344 1.00 0.00 79 GLU A CA 2
ATOM 2921 C C . GLU A 1 82 ? 169.452 19.808 -2.318 1.00 0.00 79 GLU A C 2
ATOM 2922 O O . GLU A 1 82 ? 170.630 19.770 -2.674 1.00 0.00 79 GLU A O 2
ATOM 2934 N N . GLN A 1 83 ? 169.081 19.837 -1.042 1.00 0.00 80 GLN A N 2
ATOM 2935 C CA . GLN A 1 83 ? 170.060 19.826 0.040 1.00 0.00 80 GLN A CA 2
ATOM 2936 C C . GLN A 1 83 ? 170.646 18.429 0.227 1.00 0.00 80 GLN A C 2
ATOM 2937 O O . GLN A 1 83 ? 171.803 18.279 0.621 1.00 0.00 80 GLN A O 2
ATOM 2951 N N . ASP A 1 84 ? 169.841 17.408 -0.063 1.00 0.00 81 ASP A N 2
ATOM 2952 C CA . ASP A 1 84 ? 170.277 16.018 0.065 1.00 0.00 81 ASP A CA 2
ATOM 2953 C C . ASP A 1 84 ? 170.323 15.582 1.527 1.00 0.00 81 ASP A C 2
ATOM 2954 O O . ASP A 1 84 ? 171.099 14.700 1.896 1.00 0.00 81 ASP A O 2
ATOM 2963 N N . GLU A 1 85 ? 169.490 16.202 2.355 1.00 0.00 82 GLU A N 2
ATOM 2964 C CA . GLU A 1 85 ? 169.439 15.873 3.777 1.00 0.00 82 GLU A CA 2
ATOM 2965 C C . GLU A 1 85 ? 168.333 14.862 4.077 1.00 0.00 82 GLU A C 2
ATOM 2966 O O . GLU A 1 85 ? 167.862 14.772 5.210 1.00 0.00 82 GLU A O 2
ATOM 2978 N N . MET A 1 86 ? 167.935 14.105 3.054 1.00 0.00 83 MET A N 2
ATOM 2979 C CA . MET A 1 86 ? 166.886 13.086 3.179 1.00 0.00 83 MET A CA 2
ATOM 2980 C C . MET A 1 86 ? 165.853 13.448 4.245 1.00 0.00 83 MET A C 2
ATOM 2981 O O . MET A 1 86 ? 166.038 13.159 5.427 1.00 0.00 83 MET A O 2
ATOM 2995 N N . ASP A 1 87 ? 164.766 14.077 3.816 1.00 0.00 84 ASP A N 2
ATOM 2996 C CA . ASP A 1 87 ? 163.705 14.475 4.734 1.00 0.00 84 ASP A CA 2
ATOM 2997 C C . ASP A 1 87 ? 162.788 13.297 5.053 1.00 0.00 84 ASP A C 2
ATOM 2998 O O . ASP A 1 87 ? 162.181 13.246 6.123 1.00 0.00 84 ASP A O 2
ATOM 3007 N N . ASP A 1 88 ? 162.685 12.357 4.118 1.00 0.00 85 ASP A N 2
ATOM 3008 C CA . ASP A 1 88 ? 161.832 11.188 4.306 1.00 0.00 85 ASP A CA 2
ATOM 3009 C C . ASP A 1 88 ? 162.417 9.957 3.621 1.00 0.00 85 ASP A C 2
ATOM 3010 O O . ASP A 1 88 ? 162.680 9.965 2.417 1.00 0.00 85 ASP A O 2
ATOM 3019 N N . VAL A 1 89 ? 162.594 8.896 4.399 1.00 0.00 86 VAL A N 2
ATOM 3020 C CA . VAL A 1 89 ? 163.121 7.637 3.884 1.00 0.00 86 VAL A CA 2
ATOM 3021 C C . VAL A 1 89 ? 162.003 6.599 3.839 1.00 0.00 86 VAL A C 2
ATOM 3022 O O . VAL A 1 89 ? 161.346 6.341 4.846 1.00 0.00 86 VAL A O 2
ATOM 3035 N N . PHE A 1 90 ? 161.780 6.019 2.665 1.00 0.00 87 PHE A N 2
ATOM 3036 C CA . PHE A 1 90 ? 160.725 5.026 2.498 1.00 0.00 87 PHE A CA 2
ATOM 3037 C C . PHE A 1 90 ? 161.235 3.622 2.788 1.00 0.00 87 PHE A C 2
ATOM 3038 O O . PHE A 1 90 ? 160.466 2.745 3.181 1.00 0.00 87 PHE A O 2
ATOM 3055 N N . ALA A 1 91 ? 162.530 3.409 2.597 1.00 0.00 88 ALA A N 2
ATOM 3056 C CA . ALA A 1 91 ? 163.121 2.104 2.849 1.00 0.00 88 ALA A CA 2
ATOM 3057 C C . ALA A 1 91 ? 164.630 2.207 3.008 1.00 0.00 88 ALA A C 2
ATOM 3058 O O . ALA A 1 91 ? 165.266 3.090 2.432 1.00 0.00 88 ALA A O 2
ATOM 3065 N N . LYS A 1 92 ? 165.205 1.288 3.777 1.00 0.00 89 LYS A N 2
ATOM 3066 C CA . LYS A 1 92 ? 166.645 1.257 3.998 1.00 0.00 89 LYS A CA 2
ATOM 3067 C C . LYS A 1 92 ? 167.135 -0.172 3.802 1.00 0.00 89 LYS A C 2
ATOM 3068 O O . LYS A 1 92 ? 166.442 -1.116 4.174 1.00 0.00 89 LYS A O 2
ATOM 3087 N N . PHE A 1 93 ? 168.300 -0.342 3.191 1.00 0.00 90 PHE A N 2
ATOM 3088 C CA . PHE A 1 93 ? 168.814 -1.683 2.932 1.00 0.00 90 PHE A CA 2
ATOM 3089 C C . PHE A 1 93 ? 170.170 -1.936 3.582 1.00 0.00 90 PHE A C 2
ATOM 3090 O O . PHE A 1 93 ? 170.996 -1.033 3.717 1.00 0.00 90 PHE A O 2
ATOM 3107 N N . LEU A 1 94 ? 170.385 -3.193 3.958 1.00 0.00 91 LEU A N 2
ATOM 3108 C CA . LEU A 1 94 ? 171.631 -3.631 4.575 1.00 0.00 91 LEU A CA 2
ATOM 3109 C C . LEU A 1 94 ? 172.104 -4.911 3.892 1.00 0.00 91 LEU A C 2
ATOM 3110 O O . LEU A 1 94 ? 171.408 -5.924 3.924 1.00 0.00 91 LEU A O 2
ATOM 3126 N N . ILE A 1 95 ? 173.275 -4.869 3.263 1.00 0.00 92 ILE A N 2
ATOM 3127 C CA . ILE A 1 95 ? 173.798 -6.046 2.567 1.00 0.00 92 ILE A CA 2
ATOM 3128 C C . ILE A 1 95 ? 175.195 -6.419 3.053 1.00 0.00 92 ILE A C 2
ATOM 3129 O O . ILE A 1 95 ? 176.036 -5.553 3.296 1.00 0.00 92 ILE A O 2
ATOM 3145 N N . SER A 1 96 ? 175.433 -7.722 3.183 1.00 0.00 93 SER A N 2
ATOM 3146 C CA . SER A 1 96 ? 176.728 -8.226 3.630 1.00 0.00 93 SER A CA 2
ATOM 3147 C C . SER A 1 96 ? 177.797 -7.994 2.564 1.00 0.00 93 SER A C 2
ATOM 3148 O O . SER A 1 96 ? 177.665 -8.453 1.429 1.00 0.00 93 SER A O 2
ATOM 3156 N N . HIS A 1 97 ? 178.852 -7.275 2.933 1.00 0.00 94 HIS A N 2
ATOM 3157 C CA . HIS A 1 97 ? 179.940 -6.981 2.003 1.00 0.00 94 HIS A CA 2
ATOM 3158 C C . HIS A 1 97 ? 180.689 -8.252 1.606 1.00 0.00 94 HIS A C 2
ATOM 3159 O O . HIS A 1 97 ? 181.194 -8.360 0.489 1.00 0.00 94 HIS A O 2
ATOM 3174 N N . ARG A 1 98 ? 180.763 -9.208 2.528 1.00 0.00 95 ARG A N 2
ATOM 3175 C CA . ARG A 1 98 ? 181.460 -10.466 2.271 1.00 0.00 95 ARG A CA 2
ATOM 3176 C C . ARG A 1 98 ? 180.909 -11.161 1.029 1.00 0.00 95 ARG A C 2
ATOM 3177 O O . ARG A 1 98 ? 179.967 -10.679 0.401 1.00 0.00 95 ARG A O 2
ATOM 3198 N N . GLU A 1 99 ? 181.514 -12.292 0.675 1.00 0.00 96 GLU A N 2
ATOM 3199 C CA . GLU A 1 99 ? 181.095 -13.050 -0.499 1.00 0.00 96 GLU A CA 2
ATOM 3200 C C . GLU A 1 99 ? 180.289 -14.286 -0.107 1.00 0.00 96 GLU A C 2
ATOM 3201 O O . GLU A 1 99 ? 179.200 -14.517 -0.632 1.00 0.00 96 GLU A O 2
ATOM 3213 N N . GLU A 1 100 ? 180.827 -15.077 0.817 1.00 0.00 97 GLU A N 2
ATOM 3214 C CA . GLU A 1 100 ? 180.149 -16.285 1.273 1.00 0.00 97 GLU A CA 2
ATOM 3215 C C . GLU A 1 100 ? 178.982 -15.930 2.183 1.00 0.00 97 GLU A C 2
ATOM 3216 O O . GLU A 1 100 ? 179.157 -15.252 3.195 1.00 0.00 97 GLU A O 2
ATOM 3228 N N . ASP A 1 101 ? 177.788 -16.373 1.807 1.00 0.00 98 ASP A N 2
ATOM 3229 C CA . ASP A 1 101 ? 176.592 -16.080 2.582 1.00 0.00 98 ASP A CA 2
ATOM 3230 C C . ASP A 1 101 ? 176.332 -14.581 2.578 1.00 0.00 98 ASP A C 2
ATOM 3231 O O . ASP A 1 101 ? 177.099 -13.807 3.150 1.00 0.00 98 ASP A O 2
ATOM 3240 N N . ARG A 1 102 ? 175.251 -14.174 1.924 1.00 0.00 99 ARG A N 2
ATOM 3241 C CA . ARG A 1 102 ? 174.899 -12.763 1.841 1.00 0.00 99 ARG A CA 2
ATOM 3242 C C . ARG A 1 102 ? 173.519 -12.515 2.443 1.00 0.00 99 ARG A C 2
ATOM 3243 O O . ARG A 1 102 ? 172.510 -12.993 1.927 1.00 0.00 99 ARG A O 2
ATOM 3264 N N . GLU A 1 103 ? 173.486 -11.762 3.535 1.00 0.00 100 GLU A N 2
ATOM 3265 C CA . GLU A 1 103 ? 172.231 -11.446 4.205 1.00 0.00 100 GLU A CA 2
ATOM 3266 C C . GLU A 1 103 ? 171.764 -10.044 3.836 1.00 0.00 100 GLU A C 2
ATOM 3267 O O . GLU A 1 103 ? 172.553 -9.097 3.829 1.00 0.00 100 GLU A O 2
ATOM 3279 N N . PHE A 1 104 ? 170.477 -9.918 3.530 1.00 0.00 101 PHE A N 2
ATOM 3280 C CA . PHE A 1 104 ? 169.903 -8.631 3.163 1.00 0.00 101 PHE A CA 2
ATOM 3281 C C . PHE A 1 104 ? 168.681 -8.319 4.020 1.00 0.00 101 PHE A C 2
ATOM 3282 O O . PHE A 1 104 ? 167.875 -9.201 4.316 1.00 0.00 101 PHE A O 2
ATOM 3299 N N . HIS A 1 105 ? 168.553 -7.058 4.417 1.00 0.00 102 HIS A N 2
ATOM 3300 C CA . HIS A 1 105 ? 167.436 -6.622 5.242 1.00 0.00 102 HIS A CA 2
ATOM 3301 C C . HIS A 1 105 ? 166.884 -5.300 4.721 1.00 0.00 102 HIS A C 2
ATOM 3302 O O . HIS A 1 105 ? 167.609 -4.517 4.108 1.00 0.00 102 HIS A O 2
ATOM 3317 N N . VAL A 1 106 ? 165.604 -5.046 4.973 1.00 0.00 103 VAL A N 2
ATOM 3318 C CA . VAL A 1 106 ? 164.984 -3.807 4.527 1.00 0.00 103 VAL A CA 2
ATOM 3319 C C . VAL A 1 106 ? 163.860 -3.371 5.456 1.00 0.00 103 VAL A C 2
ATOM 3320 O O . VAL A 1 106 ? 163.045 -4.185 5.891 1.00 0.00 103 VAL A O 2
ATOM 3333 N N . ILE A 1 107 ? 163.818 -2.077 5.742 1.00 0.00 104 ILE A N 2
ATOM 3334 C CA . ILE A 1 107 ? 162.786 -1.518 6.607 1.00 0.00 104 ILE A CA 2
ATOM 3335 C C . ILE A 1 107 ? 161.902 -0.552 5.836 1.00 0.00 104 ILE A C 2
ATOM 3336 O O . ILE A 1 107 ? 162.397 0.340 5.151 1.00 0.00 104 ILE A O 2
ATOM 3352 N N . TRP A 1 108 ? 160.593 -0.735 5.955 1.00 0.00 105 TRP A N 2
ATOM 3353 C CA . TRP A 1 108 ? 159.636 0.127 5.267 1.00 0.00 105 TRP A CA 2
ATOM 3354 C C . TRP A 1 108 ? 158.913 1.038 6.254 1.00 0.00 105 TRP A C 2
ATOM 3355 O O . TRP A 1 108 ? 158.723 0.683 7.417 1.00 0.00 105 TRP A O 2
ATOM 3376 N N . LYS A 1 109 ? 158.510 2.213 5.780 1.00 0.00 106 LYS A N 2
ATOM 3377 C CA . LYS A 1 109 ? 157.806 3.176 6.618 1.00 0.00 106 LYS A CA 2
ATOM 3378 C C . LYS A 1 109 ? 156.460 2.620 7.072 1.00 0.00 106 LYS A C 2
ATOM 3379 O O . LYS A 1 109 ? 155.934 1.678 6.478 1.00 0.00 106 LYS A O 2
ATOM 3398 N N . LYS A 1 110 ? 155.907 3.209 8.126 1.00 0.00 107 LYS A N 2
ATOM 3399 C CA . LYS A 1 110 ? 154.621 2.774 8.658 1.00 0.00 107 LYS A CA 2
ATOM 3400 C C . LYS A 1 110 ? 153.787 3.968 9.110 1.00 0.00 107 LYS A C 2
ATOM 3401 O O . LYS A 1 110 ? 154.354 4.875 9.755 1.00 0.00 107 LYS A O 2
ATOM 3421 N N . MET A 1 4 ? 195.432 -19.040 0.727 1.00 0.00 1 MET A N 3
ATOM 3422 C CA . MET A 1 4 ? 194.469 -20.001 1.327 1.00 0.00 1 MET A CA 3
ATOM 3423 C C . MET A 1 4 ? 193.406 -19.276 2.145 1.00 0.00 1 MET A C 3
ATOM 3424 O O . MET A 1 4 ? 192.209 -19.458 1.927 1.00 0.00 1 MET A O 3
ATOM 3438 N N . THR A 1 5 ? 193.853 -18.452 3.088 1.00 0.00 2 THR A N 3
ATOM 3439 C CA . THR A 1 5 ? 192.940 -17.699 3.940 1.00 0.00 2 THR A CA 3
ATOM 3440 C C . THR A 1 5 ? 192.157 -16.678 3.115 1.00 0.00 2 THR A C 3
ATOM 3441 O O . THR A 1 5 ? 192.723 -15.709 2.609 1.00 0.00 2 THR A O 3
ATOM 3452 N N . THR A 1 6 ? 190.854 -16.905 2.985 1.00 0.00 3 THR A N 3
ATOM 3453 C CA . THR A 1 6 ? 189.994 -16.008 2.222 1.00 0.00 3 THR A CA 3
ATOM 3454 C C . THR A 1 6 ? 189.746 -14.712 2.986 1.00 0.00 3 THR A C 3
ATOM 3455 O O . THR A 1 6 ? 189.411 -14.731 4.171 1.00 0.00 3 THR A O 3
ATOM 3466 N N . GLU A 1 7 ? 189.910 -13.586 2.299 1.00 0.00 4 GLU A N 3
ATOM 3467 C CA . GLU A 1 7 ? 189.702 -12.279 2.912 1.00 0.00 4 GLU A CA 3
ATOM 3468 C C . GLU A 1 7 ? 188.420 -11.635 2.394 1.00 0.00 4 GLU A C 3
ATOM 3469 O O . GLU A 1 7 ? 188.105 -11.723 1.208 1.00 0.00 4 GLU A O 3
ATOM 3481 N N . ILE A 1 8 ? 187.684 -10.987 3.292 1.00 0.00 5 ILE A N 3
ATOM 3482 C CA . ILE A 1 8 ? 186.436 -10.328 2.924 1.00 0.00 5 ILE A CA 3
ATOM 3483 C C . ILE A 1 8 ? 186.683 -8.872 2.545 1.00 0.00 5 ILE A C 3
ATOM 3484 O O . ILE A 1 8 ? 187.252 -8.106 3.322 1.00 0.00 5 ILE A O 3
ATOM 3500 N N . LYS A 1 9 ? 186.249 -8.497 1.346 1.00 0.00 6 LYS A N 3
ATOM 3501 C CA . LYS A 1 9 ? 186.422 -7.132 0.865 1.00 0.00 6 LYS A CA 3
ATOM 3502 C C . LYS A 1 9 ? 185.136 -6.330 1.040 1.00 0.00 6 LYS A C 3
ATOM 3503 O O . LYS A 1 9 ? 184.181 -6.798 1.661 1.00 0.00 6 LYS A O 3
ATOM 3522 N N . LYS A 1 10 ? 185.119 -5.120 0.492 1.00 0.00 7 LYS A N 3
ATOM 3523 C CA . LYS A 1 10 ? 183.950 -4.254 0.591 1.00 0.00 7 LYS A CA 3
ATOM 3524 C C . LYS A 1 10 ? 183.370 -3.955 -0.789 1.00 0.00 7 LYS A C 3
ATOM 3525 O O . LYS A 1 10 ? 184.073 -3.479 -1.681 1.00 0.00 7 LYS A O 3
ATOM 3544 N N . LEU A 1 11 ? 182.082 -4.236 -0.954 1.00 0.00 8 LEU A N 3
ATOM 3545 C CA . LEU A 1 11 ? 181.393 -3.999 -2.219 1.00 0.00 8 LEU A CA 3
ATOM 3546 C C . LEU A 1 11 ? 181.608 -2.567 -2.702 1.00 0.00 8 LEU A C 3
ATOM 3547 O O . LEU A 1 11 ? 181.911 -1.673 -1.911 1.00 0.00 8 LEU A O 3
ATOM 3563 N N . ASP A 1 12 ? 181.441 -2.356 -4.002 1.00 0.00 9 ASP A N 3
ATOM 3564 C CA . ASP A 1 12 ? 181.607 -1.033 -4.587 1.00 0.00 9 ASP A CA 3
ATOM 3565 C C . ASP A 1 12 ? 180.343 -0.198 -4.388 1.00 0.00 9 ASP A C 3
ATOM 3566 O O . ASP A 1 12 ? 179.231 -0.721 -4.455 1.00 0.00 9 ASP A O 3
ATOM 3575 N N . PRO A 1 13 ? 180.495 1.114 -4.137 1.00 0.00 10 PRO A N 3
ATOM 3576 C CA . PRO A 1 13 ? 179.357 2.013 -3.926 1.00 0.00 10 PRO A CA 3
ATOM 3577 C C . PRO A 1 13 ? 178.278 1.849 -4.992 1.00 0.00 10 PRO A C 3
ATOM 3578 O O . PRO A 1 13 ? 177.121 1.564 -4.681 1.00 0.00 10 PRO A O 3
ATOM 3589 N N . ASP A 1 14 ? 178.664 2.029 -6.251 1.00 0.00 11 ASP A N 3
ATOM 3590 C CA . ASP A 1 14 ? 177.730 1.902 -7.363 1.00 0.00 11 ASP A CA 3
ATOM 3591 C C . ASP A 1 14 ? 177.086 0.519 -7.384 1.00 0.00 11 ASP A C 3
ATOM 3592 O O . ASP A 1 14 ? 175.887 0.388 -7.627 1.00 0.00 11 ASP A O 3
ATOM 3601 N N . THR A 1 15 ? 177.890 -0.510 -7.128 1.00 0.00 12 THR A N 3
ATOM 3602 C CA . THR A 1 15 ? 177.397 -1.886 -7.119 1.00 0.00 12 THR A CA 3
ATOM 3603 C C . THR A 1 15 ? 176.187 -2.032 -6.198 1.00 0.00 12 THR A C 3
ATOM 3604 O O . THR A 1 15 ? 175.085 -2.330 -6.650 1.00 0.00 12 THR A O 3
ATOM 3615 N N . ALA A 1 16 ? 176.395 -1.821 -4.905 1.00 0.00 13 ALA A N 3
ATOM 3616 C CA . ALA A 1 16 ? 175.311 -1.931 -3.934 1.00 0.00 13 ALA A CA 3
ATOM 3617 C C . ALA A 1 16 ? 174.068 -1.169 -4.398 1.00 0.00 13 ALA A C 3
ATOM 3618 O O . ALA A 1 16 ? 172.951 -1.680 -4.322 1.00 0.00 13 ALA A O 3
ATOM 3625 N N . ILE A 1 17 ? 174.271 0.062 -4.862 1.00 0.00 14 ILE A N 3
ATOM 3626 C CA . ILE A 1 17 ? 173.169 0.905 -5.321 1.00 0.00 14 ILE A CA 3
ATOM 3627 C C . ILE A 1 17 ? 172.276 0.195 -6.346 1.00 0.00 14 ILE A C 3
ATOM 3628 O O . ILE A 1 17 ? 171.052 0.282 -6.264 1.00 0.00 14 ILE A O 3
ATOM 3644 N N . ASP A 1 18 ? 172.878 -0.500 -7.310 1.00 0.00 15 ASP A N 3
ATOM 3645 C CA . ASP A 1 18 ? 172.088 -1.197 -8.326 1.00 0.00 15 ASP A CA 3
ATOM 3646 C C . ASP A 1 18 ? 171.385 -2.412 -7.734 1.00 0.00 15 ASP A C 3
ATOM 3647 O O . ASP A 1 18 ? 170.235 -2.696 -8.070 1.00 0.00 15 ASP A O 3
ATOM 3656 N N . ILE A 1 19 ? 172.074 -3.125 -6.852 1.00 0.00 16 ILE A N 3
ATOM 3657 C CA . ILE A 1 19 ? 171.497 -4.304 -6.222 1.00 0.00 16 ILE A CA 3
ATOM 3658 C C . ILE A 1 19 ? 170.342 -3.915 -5.304 1.00 0.00 16 ILE A C 3
ATOM 3659 O O . ILE A 1 19 ? 169.187 -4.254 -5.564 1.00 0.00 16 ILE A O 3
ATOM 3675 N N . ALA A 1 20 ? 170.660 -3.196 -4.228 1.00 0.00 17 ALA A N 3
ATOM 3676 C CA . ALA A 1 20 ? 169.648 -2.757 -3.273 1.00 0.00 17 ALA A CA 3
ATOM 3677 C C . ALA A 1 20 ? 168.463 -2.113 -3.986 1.00 0.00 17 ALA A C 3
ATOM 3678 O O . ALA A 1 20 ? 167.307 -2.365 -3.644 1.00 0.00 17 ALA A O 3
ATOM 3685 N N . TYR A 1 21 ? 168.758 -1.289 -4.988 1.00 0.00 18 TYR A N 3
ATOM 3686 C CA . TYR A 1 21 ? 167.716 -0.619 -5.757 1.00 0.00 18 TYR A CA 3
ATOM 3687 C C . TYR A 1 21 ? 166.739 -1.644 -6.324 1.00 0.00 18 TYR A C 3
ATOM 3688 O O . TYR A 1 21 ? 165.526 -1.519 -6.158 1.00 0.00 18 TYR A O 3
ATOM 3706 N N . ASP A 1 22 ? 167.280 -2.664 -6.985 1.00 0.00 19 ASP A N 3
ATOM 3707 C CA . ASP A 1 22 ? 166.459 -3.719 -7.568 1.00 0.00 19 ASP A CA 3
ATOM 3708 C C . ASP A 1 22 ? 165.506 -4.294 -6.523 1.00 0.00 19 ASP A C 3
ATOM 3709 O O . ASP A 1 22 ? 164.371 -4.657 -6.834 1.00 0.00 19 ASP A O 3
ATOM 3718 N N . ILE A 1 23 ? 165.972 -4.358 -5.277 1.00 0.00 20 ILE A N 3
ATOM 3719 C CA . ILE A 1 23 ? 165.155 -4.871 -4.186 1.00 0.00 20 ILE A CA 3
ATOM 3720 C C . ILE A 1 23 ? 163.912 -4.008 -4.008 1.00 0.00 20 ILE A C 3
ATOM 3721 O O . ILE A 1 23 ? 162.802 -4.442 -4.302 1.00 0.00 20 ILE A O 3
ATOM 3737 N N . PHE A 1 24 ? 164.108 -2.780 -3.532 1.00 0.00 21 PHE A N 3
ATOM 3738 C CA . PHE A 1 24 ? 163.004 -1.841 -3.317 1.00 0.00 21 PHE A CA 3
ATOM 3739 C C . PHE A 1 24 ? 161.989 -1.885 -4.463 1.00 0.00 21 PHE A C 3
ATOM 3740 O O . PHE A 1 24 ? 160.809 -1.596 -4.269 1.00 0.00 21 PHE A O 3
ATOM 3757 N N . LEU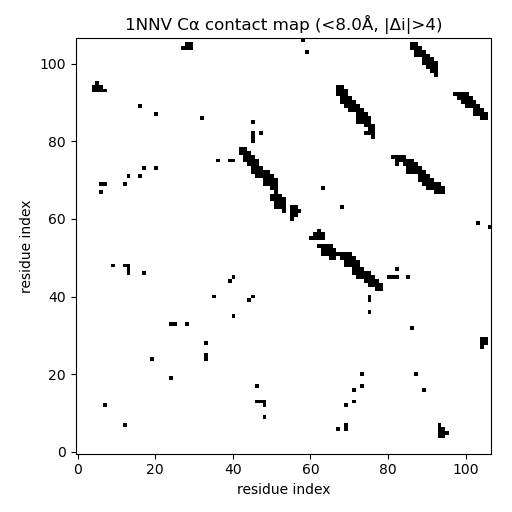 A 1 25 ? 162.456 -2.240 -5.656 1.00 0.00 22 LEU A N 3
ATOM 3758 C CA . LEU A 1 25 ? 161.591 -2.310 -6.829 1.00 0.00 22 LEU A CA 3
ATOM 3759 C C . LEU A 1 25 ? 160.637 -3.504 -6.758 1.00 0.00 22 LEU A C 3
ATOM 3760 O O . LEU A 1 25 ? 159.448 -3.374 -7.052 1.00 0.00 22 LEU A O 3
ATOM 3776 N N . GLU A 1 26 ? 161.163 -4.668 -6.386 1.00 0.00 23 GLU A N 3
ATOM 3777 C CA . GLU A 1 26 ? 160.352 -5.880 -6.304 1.00 0.00 23 GLU A CA 3
ATOM 3778 C C . GLU A 1 26 ? 159.888 -6.157 -4.871 1.00 0.00 23 GLU A C 3
ATOM 3779 O O . GLU A 1 26 ? 158.855 -6.791 -4.658 1.00 0.00 23 GLU A O 3
ATOM 3791 N N . MET A 1 27 ? 160.656 -5.689 -3.896 1.00 0.00 24 MET A N 3
ATOM 3792 C CA . MET A 1 27 ? 160.322 -5.898 -2.491 1.00 0.00 24 MET A CA 3
ATOM 3793 C C . MET A 1 27 ? 159.208 -4.957 -2.040 1.00 0.00 24 MET A C 3
ATOM 3794 O O . MET A 1 27 ? 158.257 -5.378 -1.382 1.00 0.00 24 MET A O 3
ATOM 3808 N N . ALA A 1 28 ? 159.335 -3.682 -2.392 1.00 0.00 25 ALA A N 3
ATOM 3809 C CA . ALA A 1 28 ? 158.339 -2.684 -2.015 1.00 0.00 25 ALA A CA 3
ATOM 3810 C C . ALA A 1 28 ? 156.952 -3.063 -2.523 1.00 0.00 25 ALA A C 3
ATOM 3811 O O . ALA A 1 28 ? 156.756 -4.147 -3.072 1.00 0.00 25 ALA A O 3
ATOM 3818 N N . GLY A 1 29 ? 155.990 -2.164 -2.331 1.00 0.00 26 GLY A N 3
ATOM 3819 C CA . GLY A 1 29 ? 154.631 -2.425 -2.770 1.00 0.00 26 GLY A CA 3
ATOM 3820 C C . GLY A 1 29 ? 154.069 -3.697 -2.169 1.00 0.00 26 GLY A C 3
ATOM 3821 O O . GLY A 1 29 ? 153.265 -4.387 -2.795 1.00 0.00 26 GLY A O 3
ATOM 3825 N N . GLU A 1 30 ? 154.501 -4.006 -0.951 1.00 0.00 27 GLU A N 3
ATOM 3826 C CA . GLU A 1 30 ? 154.047 -5.209 -0.255 1.00 0.00 27 GLU A CA 3
ATOM 3827 C C . GLU A 1 30 ? 154.220 -5.092 1.262 1.00 0.00 27 GLU A C 3
ATOM 3828 O O . GLU A 1 30 ? 153.473 -5.707 2.023 1.00 0.00 27 GLU A O 3
ATOM 3840 N N . ASN A 1 31 ? 155.208 -4.313 1.701 1.00 0.00 28 ASN A N 3
ATOM 3841 C CA . ASN A 1 31 ? 155.466 -4.140 3.127 1.00 0.00 28 ASN A CA 3
ATOM 3842 C C . ASN A 1 31 ? 155.270 -2.688 3.567 1.00 0.00 28 ASN A C 3
ATOM 3843 O O . ASN A 1 31 ? 155.089 -2.414 4.754 1.00 0.00 28 ASN A O 3
ATOM 3854 N N . LEU A 1 32 ? 155.311 -1.760 2.614 1.00 0.00 29 LEU A N 3
ATOM 3855 C CA . LEU A 1 32 ? 155.143 -0.343 2.924 1.00 0.00 29 LEU A CA 3
ATOM 3856 C C . LEU A 1 32 ? 153.711 0.111 2.658 1.00 0.00 29 LEU A C 3
ATOM 3857 O O . LEU A 1 32 ? 152.963 -0.546 1.936 1.00 0.00 29 LEU A O 3
ATOM 3873 N N . ASP A 1 33 ? 153.343 1.245 3.244 1.00 0.00 30 ASP A N 3
ATOM 3874 C CA . ASP A 1 33 ? 152.008 1.801 3.069 1.00 0.00 30 ASP A CA 3
ATOM 3875 C C . ASP A 1 33 ? 151.755 2.147 1.601 1.00 0.00 30 ASP A C 3
ATOM 3876 O O . ASP A 1 33 ? 152.600 2.763 0.951 1.00 0.00 30 ASP A O 3
ATOM 3885 N N . PRO A 1 34 ? 150.587 1.753 1.052 1.00 0.00 31 PRO A N 3
ATOM 3886 C CA . PRO A 1 34 ? 150.236 2.025 -0.346 1.00 0.00 31 PRO A CA 3
ATOM 3887 C C . PRO A 1 34 ? 150.618 3.434 -0.796 1.00 0.00 31 PRO A C 3
ATOM 3888 O O . PRO A 1 34 ? 150.893 3.665 -1.972 1.00 0.00 31 PRO A O 3
ATOM 3899 N N . ALA A 1 35 ? 150.632 4.374 0.144 1.00 0.00 32 ALA A N 3
ATOM 3900 C CA . ALA A 1 35 ? 150.981 5.757 -0.166 1.00 0.00 32 ALA A CA 3
ATOM 3901 C C . ALA A 1 35 ? 152.317 5.841 -0.901 1.00 0.00 32 ALA A C 3
ATOM 3902 O O . ALA A 1 35 ? 152.409 6.429 -1.978 1.00 0.00 32 ALA A O 3
ATOM 3909 N N . ASP A 1 36 ? 153.351 5.251 -0.308 1.00 0.00 33 ASP A N 3
ATOM 3910 C CA . ASP A 1 36 ? 154.684 5.262 -0.904 1.00 0.00 33 ASP A CA 3
ATOM 3911 C C . ASP A 1 36 ? 154.667 4.673 -2.309 1.00 0.00 33 ASP A C 3
ATOM 3912 O O . ASP A 1 36 ? 155.438 5.090 -3.172 1.00 0.00 33 ASP A O 3
ATOM 3921 N N . ILE A 1 37 ? 153.781 3.709 -2.537 1.00 0.00 34 ILE A N 3
ATOM 3922 C CA . ILE A 1 37 ? 153.670 3.079 -3.846 1.00 0.00 34 ILE A CA 3
ATOM 3923 C C . ILE A 1 37 ? 153.280 4.112 -4.897 1.00 0.00 34 ILE A C 3
ATOM 3924 O O . ILE A 1 37 ? 153.920 4.222 -5.943 1.00 0.00 34 ILE A O 3
ATOM 3940 N N . LEU A 1 38 ? 152.235 4.876 -4.603 1.00 0.00 35 LEU A N 3
ATOM 3941 C CA . LEU A 1 38 ? 151.768 5.914 -5.512 1.00 0.00 35 LEU A CA 3
ATOM 3942 C C . LEU A 1 38 ? 152.814 7.017 -5.634 1.00 0.00 35 LEU A C 3
ATOM 3943 O O . LEU A 1 38 ? 153.178 7.427 -6.735 1.00 0.00 35 LEU A O 3
ATOM 3959 N N . LEU A 1 39 ? 153.303 7.484 -4.488 1.00 0.00 36 LEU A N 3
ATOM 3960 C CA . LEU A 1 39 ? 154.319 8.532 -4.453 1.00 0.00 36 LEU A CA 3
ATOM 3961 C C . LEU A 1 39 ? 155.557 8.104 -5.236 1.00 0.00 36 LEU A C 3
ATOM 3962 O O . LEU A 1 39 ? 155.990 8.788 -6.162 1.00 0.00 36 LEU A O 3
ATOM 3978 N N . PHE A 1 40 ? 156.114 6.960 -4.854 1.00 0.00 37 PHE A N 3
ATOM 3979 C CA . PHE A 1 40 ? 157.299 6.416 -5.512 1.00 0.00 37 PHE A CA 3
ATOM 3980 C C . PHE A 1 40 ? 157.102 6.349 -7.028 1.00 0.00 37 PHE A C 3
ATOM 3981 O O . PHE A 1 40 ? 158.067 6.387 -7.790 1.00 0.00 37 PHE A O 3
ATOM 3998 N N . ASN A 1 41 ? 155.847 6.247 -7.456 1.00 0.00 38 ASN A N 3
ATOM 3999 C CA . ASN A 1 41 ? 155.527 6.171 -8.877 1.00 0.00 38 ASN A CA 3
ATOM 4000 C C . ASN A 1 41 ? 155.633 7.541 -9.542 1.00 0.00 38 ASN A C 3
ATOM 4001 O O . ASN A 1 41 ? 156.466 7.749 -10.424 1.00 0.00 38 ASN A O 3
ATOM 4012 N N . LEU A 1 42 ? 154.781 8.470 -9.120 1.00 0.00 39 LEU A N 3
ATOM 4013 C CA . LEU A 1 42 ? 154.778 9.817 -9.682 1.00 0.00 39 LEU A CA 3
ATOM 4014 C C . LEU A 1 42 ? 156.053 10.571 -9.319 1.00 0.00 39 LEU A C 3
ATOM 4015 O O . LEU A 1 42 ? 156.464 11.489 -10.029 1.00 0.00 39 LEU A O 3
ATOM 4031 N N . GLN A 1 43 ? 156.673 10.186 -8.209 1.00 0.00 40 GLN A N 3
ATOM 4032 C CA . GLN A 1 43 ? 157.893 10.832 -7.756 1.00 0.00 40 GLN A CA 3
ATOM 4033 C C . GLN A 1 43 ? 159.116 9.978 -8.095 1.00 0.00 40 GLN A C 3
ATOM 4034 O O . GLN A 1 43 ? 159.143 9.307 -9.127 1.00 0.00 40 GLN A O 3
ATOM 4048 N N . PHE A 1 44 ? 160.131 10.012 -7.233 1.00 0.00 41 PHE A N 3
ATOM 4049 C CA . PHE A 1 44 ? 161.360 9.251 -7.449 1.00 0.00 41 PHE A CA 3
ATOM 4050 C C . PHE A 1 44 ? 162.169 9.844 -8.600 1.00 0.00 41 PHE A C 3
ATOM 4051 O O . PHE A 1 44 ? 163.319 10.241 -8.423 1.00 0.00 41 PHE A O 3
ATOM 4068 N N . GLU A 1 45 ? 161.555 9.913 -9.777 1.00 0.00 42 GLU A N 3
ATOM 4069 C CA . GLU A 1 45 ? 162.216 10.472 -10.948 1.00 0.00 42 GLU A CA 3
ATOM 4070 C C . GLU A 1 45 ? 162.571 11.935 -10.706 1.00 0.00 42 GLU A C 3
ATOM 4071 O O . GLU A 1 45 ? 163.620 12.412 -11.140 1.00 0.00 42 GLU A O 3
ATOM 4083 N N . GLU A 1 46 ? 161.687 12.640 -10.007 1.00 0.00 43 GLU A N 3
ATOM 4084 C CA . GLU A 1 46 ? 161.900 14.049 -9.701 1.00 0.00 43 GLU A CA 3
ATOM 4085 C C . GLU A 1 46 ? 162.447 14.224 -8.287 1.00 0.00 43 GLU A C 3
ATOM 4086 O O . GLU A 1 46 ? 163.358 15.021 -8.060 1.00 0.00 43 GLU A O 3
ATOM 4098 N N . ARG A 1 47 ? 161.888 13.477 -7.338 1.00 0.00 44 ARG A N 3
ATOM 4099 C CA . ARG A 1 47 ? 162.326 13.556 -5.950 1.00 0.00 44 ARG A CA 3
ATOM 4100 C C . ARG A 1 47 ? 162.857 12.209 -5.473 1.00 0.00 44 ARG A C 3
ATOM 4101 O O . ARG A 1 47 ? 162.438 11.696 -4.435 1.00 0.00 44 ARG A O 3
ATOM 4122 N N . GLY A 1 48 ? 163.787 11.641 -6.233 1.00 0.00 45 GLY A N 3
ATOM 4123 C CA . GLY A 1 48 ? 164.361 10.361 -5.866 1.00 0.00 45 GLY A CA 3
ATOM 4124 C C . GLY A 1 48 ? 165.525 10.508 -4.909 1.00 0.00 45 GLY A C 3
ATOM 4125 O O . GLY A 1 48 ? 166.412 11.335 -5.122 1.00 0.00 45 GLY A O 3
ATOM 4129 N N . GLY A 1 49 ? 165.523 9.706 -3.851 1.00 0.00 46 GLY A N 3
ATOM 4130 C CA . GLY A 1 49 ? 166.592 9.770 -2.876 1.00 0.00 46 GLY A CA 3
ATOM 4131 C C . GLY A 1 49 ? 166.938 8.410 -2.308 1.00 0.00 46 GLY A C 3
ATOM 4132 O O . GLY A 1 49 ? 166.138 7.805 -1.594 1.00 0.00 46 GLY A O 3
ATOM 4136 N N . VAL A 1 50 ? 168.137 7.933 -2.616 1.00 0.00 47 VAL A N 3
ATOM 4137 C CA . VAL A 1 50 ? 168.605 6.644 -2.128 1.00 0.00 47 VAL A CA 3
ATOM 4138 C C . VAL A 1 50 ? 170.125 6.677 -1.998 1.00 0.00 47 VAL A C 3
ATOM 4139 O O . VAL A 1 50 ? 170.844 6.550 -2.989 1.00 0.00 47 VAL A O 3
ATOM 4152 N N . GLU A 1 51 ? 170.610 6.880 -0.776 1.00 0.00 48 GLU A N 3
ATOM 4153 C CA . GLU A 1 51 ? 172.046 6.966 -0.533 1.00 0.00 48 GLU A CA 3
ATOM 4154 C C . GLU A 1 51 ? 172.588 5.735 0.186 1.00 0.00 48 GLU A C 3
ATOM 4155 O O . GLU A 1 51 ? 171.911 5.131 1.018 1.00 0.00 48 GLU A O 3
ATOM 4167 N N . PHE A 1 52 ? 173.827 5.385 -0.145 1.00 0.00 49 PHE A N 3
ATOM 4168 C CA . PHE A 1 52 ? 174.498 4.239 0.457 1.00 0.00 49 PHE A CA 3
ATOM 4169 C C . PHE A 1 52 ? 175.161 4.634 1.775 1.00 0.00 49 PHE A C 3
ATOM 4170 O O . PHE A 1 52 ? 176.265 5.179 1.786 1.00 0.00 49 PHE A O 3
ATOM 4187 N N . VAL A 1 53 ? 174.481 4.358 2.884 1.00 0.00 50 VAL A N 3
ATOM 4188 C CA . VAL A 1 53 ? 175.007 4.688 4.205 1.00 0.00 50 VAL A CA 3
ATOM 4189 C C . VAL A 1 53 ? 175.836 3.541 4.776 1.00 0.00 50 VAL A C 3
ATOM 4190 O O . VAL A 1 53 ? 175.951 2.476 4.167 1.00 0.00 50 VAL A O 3
ATOM 4203 N N . GLU A 1 54 ? 176.413 3.770 5.951 1.00 0.00 51 GLU A N 3
ATOM 4204 C CA . GLU A 1 54 ? 177.234 2.761 6.612 1.00 0.00 51 GLU A CA 3
ATOM 4205 C C . GLU A 1 54 ? 176.524 2.209 7.844 1.00 0.00 51 GLU A C 3
ATOM 4206 O O . GLU A 1 54 ? 175.453 2.686 8.221 1.00 0.00 51 GLU A O 3
ATOM 4218 N N . THR A 1 55 ? 177.127 1.202 8.469 1.00 0.00 52 THR A N 3
ATOM 4219 C CA . THR A 1 55 ? 176.549 0.587 9.659 1.00 0.00 52 THR A CA 3
ATOM 4220 C C . THR A 1 55 ? 176.679 1.507 10.867 1.00 0.00 52 THR A C 3
ATOM 4221 O O . THR A 1 55 ? 177.464 2.455 10.859 1.00 0.00 52 THR A O 3
ATOM 4232 N N . ALA A 1 56 ? 175.901 1.219 11.904 1.00 0.00 53 ALA A N 3
ATOM 4233 C CA . ALA A 1 56 ? 175.919 2.015 13.122 1.00 0.00 53 ALA A CA 3
ATOM 4234 C C . ALA A 1 56 ? 175.681 1.143 14.350 1.00 0.00 53 ALA A C 3
ATOM 4235 O O . ALA A 1 56 ? 175.364 -0.041 14.232 1.00 0.00 53 ALA A O 3
ATOM 4242 N N . ASP A 1 57 ? 175.833 1.736 15.529 1.00 0.00 54 ASP A N 3
ATOM 4243 C CA . ASP A 1 57 ? 175.629 1.013 16.780 1.00 0.00 54 ASP A CA 3
ATOM 4244 C C . ASP A 1 57 ? 174.176 1.115 17.243 1.00 0.00 54 ASP A C 3
ATOM 4245 O O . ASP A 1 57 ? 173.742 0.369 18.121 1.00 0.00 54 ASP A O 3
ATOM 4254 N N . ASP A 1 58 ? 173.429 2.042 16.648 1.00 0.00 55 ASP A N 3
ATOM 4255 C CA . ASP A 1 58 ? 172.028 2.240 17.002 1.00 0.00 55 ASP A CA 3
ATOM 4256 C C . ASP A 1 58 ? 171.111 1.423 16.094 1.00 0.00 55 ASP A C 3
ATOM 4257 O O . ASP A 1 58 ? 170.089 1.919 15.620 1.00 0.00 55 ASP A O 3
ATOM 4266 N N . TRP A 1 59 ? 171.480 0.168 15.858 1.00 0.00 56 TRP A N 3
ATOM 4267 C CA . TRP A 1 59 ? 170.686 -0.713 15.009 1.00 0.00 56 TRP A CA 3
ATOM 4268 C C . TRP A 1 59 ? 169.803 -1.629 15.850 1.00 0.00 56 TRP A C 3
ATOM 4269 O O . TRP A 1 59 ? 168.725 -2.034 15.416 1.00 0.00 56 TRP A O 3
ATOM 4290 N N . GLU A 1 60 ? 170.270 -1.955 17.052 1.00 0.00 57 GLU A N 3
ATOM 4291 C CA . GLU A 1 60 ? 169.525 -2.827 17.955 1.00 0.00 57 GLU A CA 3
ATOM 4292 C C . GLU A 1 60 ? 168.255 -2.140 18.457 1.00 0.00 57 GLU A C 3
ATOM 4293 O O . GLU A 1 60 ? 168.087 -1.919 19.657 1.00 0.00 57 GLU A O 3
ATOM 4305 N N . GLU A 1 61 ? 167.366 -1.800 17.528 1.00 0.00 58 GLU A N 3
ATOM 4306 C CA . GLU A 1 61 ? 166.115 -1.137 17.862 1.00 0.00 58 GLU A CA 3
ATOM 4307 C C . GLU A 1 61 ? 165.124 -1.251 16.707 1.00 0.00 58 GLU A C 3
ATOM 4308 O O . GLU A 1 61 ? 163.953 -1.572 16.908 1.00 0.00 58 GLU A O 3
ATOM 4320 N N . GLU A 1 62 ? 165.606 -0.986 15.496 1.00 0.00 59 GLU A N 3
ATOM 4321 C CA . GLU A 1 62 ? 164.770 -1.057 14.303 1.00 0.00 59 GLU A CA 3
ATOM 4322 C C . GLU A 1 62 ? 164.519 -2.507 13.897 1.00 0.00 59 GLU A C 3
ATOM 4323 O O . GLU A 1 62 ? 163.451 -3.059 14.159 1.00 0.00 59 GLU A O 3
ATOM 4335 N N . ILE A 1 63 ? 165.511 -3.115 13.253 1.00 0.00 60 ILE A N 3
ATOM 4336 C CA . ILE A 1 63 ? 165.400 -4.499 12.807 1.00 0.00 60 ILE A CA 3
ATOM 4337 C C . ILE A 1 63 ? 165.451 -5.470 13.983 1.00 0.00 60 ILE A C 3
ATOM 4338 O O . ILE A 1 63 ? 164.880 -6.559 13.925 1.00 0.00 60 ILE A O 3
ATOM 4354 N N . GLY A 1 64 ? 166.138 -5.070 15.048 1.00 0.00 61 GLY A N 3
ATOM 4355 C CA . GLY A 1 64 ? 166.249 -5.921 16.220 1.00 0.00 61 GLY A CA 3
ATOM 4356 C C . GLY A 1 64 ? 167.199 -7.083 16.005 1.00 0.00 61 GLY A C 3
ATOM 4357 O O . GLY A 1 64 ? 166.768 -8.200 15.721 1.00 0.00 61 GLY A O 3
ATOM 4361 N N . VAL A 1 65 ? 168.494 -6.818 16.152 1.00 0.00 62 VAL A N 3
ATOM 4362 C CA . VAL A 1 65 ? 169.527 -7.841 15.984 1.00 0.00 62 VAL A CA 3
ATOM 4363 C C . VAL A 1 65 ? 170.907 -7.203 15.985 1.00 0.00 62 VAL A C 3
ATOM 4364 O O . VAL A 1 65 ? 171.082 -6.084 15.504 1.00 0.00 62 VAL A O 3
ATOM 4377 N N . LEU A 1 66 ? 171.889 -7.916 16.523 1.00 0.00 63 LEU A N 3
ATOM 4378 C CA . LEU A 1 66 ? 173.253 -7.406 16.576 1.00 0.00 63 LEU A CA 3
ATOM 4379 C C . LEU A 1 66 ? 173.877 -7.390 15.186 1.00 0.00 63 LEU A C 3
ATOM 4380 O O . LEU A 1 66 ? 174.110 -8.441 14.588 1.00 0.00 63 LEU A O 3
ATOM 4396 N N . ILE A 1 67 ? 174.142 -6.193 14.675 1.00 0.00 64 ILE A N 3
ATOM 4397 C CA . ILE A 1 67 ? 174.735 -6.042 13.353 1.00 0.00 64 ILE A CA 3
ATOM 4398 C C . ILE A 1 67 ? 176.177 -5.556 13.448 1.00 0.00 64 ILE A C 3
ATOM 4399 O O . ILE A 1 67 ? 176.428 -4.381 13.713 1.00 0.00 64 ILE A O 3
ATOM 4415 N N . ASP A 1 68 ? 177.120 -6.466 13.222 1.00 0.00 65 ASP A N 3
ATOM 4416 C CA . ASP A 1 68 ? 178.539 -6.129 13.275 1.00 0.00 65 ASP A CA 3
ATOM 4417 C C . ASP A 1 68 ? 178.854 -4.974 12.325 1.00 0.00 65 ASP A C 3
ATOM 4418 O O . ASP A 1 68 ? 178.879 -5.155 11.109 1.00 0.00 65 ASP A O 3
ATOM 4427 N N . PRO A 1 69 ? 179.096 -3.765 12.859 1.00 0.00 66 PRO A N 3
ATOM 4428 C CA . PRO A 1 69 ? 179.402 -2.596 12.032 1.00 0.00 66 PRO A CA 3
ATOM 4429 C C . PRO A 1 69 ? 180.659 -2.794 11.193 1.00 0.00 66 PRO A C 3
ATOM 4430 O O . PRO A 1 69 ? 181.517 -3.612 11.523 1.00 0.00 66 PRO A O 3
ATOM 4441 N N . GLU A 1 70 ? 180.757 -2.036 10.104 1.00 0.00 67 GLU A N 3
ATOM 4442 C CA . GLU A 1 70 ? 181.906 -2.107 9.203 1.00 0.00 67 GLU A CA 3
ATOM 4443 C C . GLU A 1 70 ? 181.878 -3.359 8.321 1.00 0.00 67 GLU A C 3
ATOM 4444 O O . GLU A 1 70 ? 182.679 -3.478 7.393 1.00 0.00 67 GLU A O 3
ATOM 4456 N N . GLU A 1 71 ? 180.965 -4.291 8.597 1.00 0.00 68 GLU A N 3
ATOM 4457 C CA . GLU A 1 71 ? 180.874 -5.511 7.799 1.00 0.00 68 GLU A CA 3
ATOM 4458 C C . GLU A 1 71 ? 179.499 -5.651 7.139 1.00 0.00 68 GLU A C 3
ATOM 4459 O O . GLU A 1 71 ? 179.111 -6.744 6.726 1.00 0.00 68 GLU A O 3
ATOM 4471 N N . TYR A 1 72 ? 178.775 -4.537 7.026 1.00 0.00 69 TYR A N 3
ATOM 4472 C CA . TYR A 1 72 ? 177.455 -4.545 6.395 1.00 0.00 69 TYR A CA 3
ATOM 4473 C C . TYR A 1 72 ? 177.237 -3.292 5.557 1.00 0.00 69 TYR A C 3
ATOM 4474 O O . TYR A 1 72 ? 177.612 -2.189 5.957 1.00 0.00 69 TYR A O 3
ATOM 4492 N N . ALA A 1 73 ? 176.617 -3.471 4.396 1.00 0.00 70 ALA A N 3
ATOM 4493 C CA . ALA A 1 73 ? 176.332 -2.360 3.499 1.00 0.00 70 ALA A CA 3
ATOM 4494 C C . ALA A 1 73 ? 174.956 -1.779 3.790 1.00 0.00 70 ALA A C 3
ATOM 4495 O O . ALA A 1 73 ? 173.939 -2.449 3.605 1.00 0.00 70 ALA A O 3
ATOM 4502 N N . GLU A 1 74 ? 174.927 -0.536 4.254 1.00 0.00 71 GLU A N 3
ATOM 4503 C CA . GLU A 1 74 ? 173.670 0.123 4.576 1.00 0.00 71 GLU A CA 3
ATOM 4504 C C . GLU A 1 74 ? 173.201 0.997 3.420 1.00 0.00 71 GLU A C 3
ATOM 4505 O O . GLU A 1 74 ? 173.956 1.820 2.902 1.00 0.00 71 GLU A O 3
ATOM 4517 N N . VAL A 1 75 ? 171.948 0.819 3.025 1.00 0.00 72 VAL A N 3
ATOM 4518 C CA . VAL A 1 75 ? 171.373 1.595 1.938 1.00 0.00 72 VAL A CA 3
ATOM 4519 C C . VAL A 1 75 ? 169.977 2.083 2.309 1.00 0.00 72 VAL A C 3
ATOM 4520 O O . VAL A 1 75 ? 169.138 1.303 2.760 1.00 0.00 72 VAL A O 3
ATOM 4533 N N . TRP A 1 76 ? 169.732 3.373 2.117 1.00 0.00 73 TRP A N 3
ATOM 4534 C CA . TRP A 1 76 ? 168.437 3.957 2.432 1.00 0.00 73 TRP A CA 3
ATOM 4535 C C . TRP A 1 76 ? 167.753 4.442 1.163 1.00 0.00 73 TRP A C 3
ATOM 4536 O O . TRP A 1 76 ? 168.386 5.070 0.318 1.00 0.00 73 TRP A O 3
ATOM 4557 N N . VAL A 1 77 ? 166.462 4.150 1.034 1.00 0.00 74 VAL A N 3
ATOM 4558 C CA . VAL A 1 77 ? 165.702 4.562 -0.140 1.00 0.00 74 VAL A CA 3
ATOM 4559 C C . VAL A 1 77 ? 164.435 5.309 0.261 1.00 0.00 74 VAL A C 3
ATOM 4560 O O . VAL A 1 77 ? 163.509 4.728 0.826 1.00 0.00 74 VAL A O 3
ATOM 4573 N N . GLY A 1 78 ? 164.411 6.602 -0.026 1.00 0.00 75 GLY A N 3
ATOM 4574 C CA . GLY A 1 78 ? 163.259 7.412 0.323 1.00 0.00 75 GLY A CA 3
ATOM 4575 C C . GLY A 1 78 ? 162.962 8.502 -0.686 1.00 0.00 75 GLY A C 3
ATOM 4576 O O . GLY A 1 78 ? 162.931 8.256 -1.891 1.00 0.00 75 GLY A O 3
ATOM 4580 N N . LEU A 1 79 ? 162.754 9.714 -0.182 1.00 0.00 76 LEU A N 3
ATOM 4581 C CA . LEU A 1 79 ? 162.463 10.869 -1.034 1.00 0.00 76 LEU A CA 3
ATOM 4582 C C . LEU A 1 79 ? 163.235 12.086 -0.534 1.00 0.00 76 LEU A C 3
ATOM 4583 O O . LEU A 1 79 ? 163.643 12.133 0.627 1.00 0.00 76 LEU A O 3
ATOM 4599 N N . VAL A 1 80 ? 163.442 13.067 -1.407 1.00 0.00 77 VAL A N 3
ATOM 4600 C CA . VAL A 1 80 ? 164.175 14.271 -1.031 1.00 0.00 77 VAL A CA 3
ATOM 4601 C C . VAL A 1 80 ? 163.659 15.492 -1.785 1.00 0.00 77 VAL A C 3
ATOM 4602 O O . VAL A 1 80 ? 162.706 15.400 -2.558 1.00 0.00 77 VAL A O 3
ATOM 4615 N N . ASN A 1 81 ? 164.297 16.634 -1.553 1.00 0.00 78 ASN A N 3
ATOM 4616 C CA . ASN A 1 81 ? 163.908 17.876 -2.210 1.00 0.00 78 ASN A CA 3
ATOM 4617 C C . ASN A 1 81 ? 165.050 18.417 -3.065 1.00 0.00 78 ASN A C 3
ATOM 4618 O O . ASN A 1 81 ? 166.037 17.722 -3.310 1.00 0.00 78 ASN A O 3
ATOM 4629 N N . GLU A 1 82 ? 164.911 19.658 -3.517 1.00 0.00 79 GLU A N 3
ATOM 4630 C CA . GLU A 1 82 ? 165.932 20.289 -4.345 1.00 0.00 79 GLU A CA 3
ATOM 4631 C C . GLU A 1 82 ? 167.163 20.648 -3.518 1.00 0.00 79 GLU A C 3
ATOM 4632 O O . GLU A 1 82 ? 168.279 20.692 -4.037 1.00 0.00 79 GLU A O 3
ATOM 4644 N N . GLN A 1 83 ? 166.953 20.905 -2.231 1.00 0.00 80 GLN A N 3
ATOM 4645 C CA . GLN A 1 83 ? 168.046 21.261 -1.333 1.00 0.00 80 GLN A CA 3
ATOM 4646 C C . GLN A 1 83 ? 169.015 20.095 -1.143 1.00 0.00 80 GLN A C 3
ATOM 4647 O O . GLN A 1 83 ? 170.126 20.278 -0.645 1.00 0.00 80 GLN A O 3
ATOM 4661 N N . ASP A 1 84 ? 168.592 18.897 -1.541 1.00 0.00 81 ASP A N 3
ATOM 4662 C CA . ASP A 1 84 ? 169.426 17.706 -1.411 1.00 0.00 81 ASP A CA 3
ATOM 4663 C C . ASP A 1 84 ? 169.591 17.314 0.056 1.00 0.00 81 ASP A C 3
ATOM 4664 O O . ASP A 1 84 ? 170.660 17.486 0.642 1.00 0.00 81 ASP A O 3
ATOM 4673 N N . GLU A 1 85 ? 168.522 16.784 0.640 1.00 0.00 82 GLU A N 3
ATOM 4674 C CA . GLU A 1 85 ? 168.539 16.360 2.035 1.00 0.00 82 GLU A CA 3
ATOM 4675 C C . GLU A 1 85 ? 167.758 15.061 2.209 1.00 0.00 82 GLU A C 3
ATOM 4676 O O . GLU A 1 85 ? 166.795 14.807 1.488 1.00 0.00 82 GLU A O 3
ATOM 4688 N N . MET A 1 86 ? 168.177 14.242 3.169 1.00 0.00 83 MET A N 3
ATOM 4689 C CA . MET A 1 86 ? 167.511 12.970 3.428 1.00 0.00 83 MET A CA 3
ATOM 4690 C C . MET A 1 86 ? 166.998 12.901 4.863 1.00 0.00 83 MET A C 3
ATOM 4691 O O . MET A 1 86 ? 167.774 12.730 5.803 1.00 0.00 83 MET A O 3
ATOM 4705 N N . ASP A 1 87 ? 165.685 13.032 5.021 1.00 0.00 84 ASP A N 3
ATOM 4706 C CA . ASP A 1 87 ? 165.066 12.980 6.345 1.00 0.00 84 ASP A CA 3
ATOM 4707 C C . ASP A 1 87 ? 163.794 12.127 6.341 1.00 0.00 84 ASP A C 3
ATOM 4708 O O . ASP A 1 87 ? 163.187 11.907 7.390 1.00 0.00 84 ASP A O 3
ATOM 4717 N N . ASP A 1 88 ? 163.390 11.650 5.165 1.00 0.00 85 ASP A N 3
ATOM 4718 C CA . ASP A 1 88 ? 162.194 10.829 5.042 1.00 0.00 85 ASP A CA 3
ATOM 4719 C C . ASP A 1 88 ? 162.487 9.574 4.230 1.00 0.00 85 ASP A C 3
ATOM 4720 O O . ASP A 1 88 ? 162.333 9.559 3.008 1.00 0.00 85 ASP A O 3
ATOM 4729 N N . VAL A 1 89 ? 162.915 8.525 4.920 1.00 0.00 86 VAL A N 3
ATOM 4730 C CA . VAL A 1 89 ? 163.236 7.259 4.272 1.00 0.00 86 VAL A CA 3
ATOM 4731 C C . VAL A 1 89 ? 162.006 6.358 4.202 1.00 0.00 86 VAL A C 3
ATOM 4732 O O . VAL A 1 89 ? 161.243 6.255 5.162 1.00 0.00 86 VAL A O 3
ATOM 4745 N N . PHE A 1 90 ? 161.829 5.700 3.062 1.00 0.00 87 PHE A N 3
ATOM 4746 C CA . PHE A 1 90 ? 160.702 4.798 2.866 1.00 0.00 87 PHE A CA 3
ATOM 4747 C C . PHE A 1 90 ? 161.078 3.394 3.316 1.00 0.00 87 PHE A C 3
ATOM 4748 O O . PHE A 1 90 ? 160.354 2.754 4.078 1.00 0.00 87 PHE A O 3
ATOM 4765 N N . ALA A 1 91 ? 162.231 2.936 2.849 1.00 0.00 88 ALA A N 3
ATOM 4766 C CA . ALA A 1 91 ? 162.740 1.621 3.202 1.00 0.00 88 ALA A CA 3
ATOM 4767 C C . ALA A 1 91 ? 164.238 1.705 3.459 1.00 0.00 88 ALA A C 3
ATOM 4768 O O . ALA A 1 91 ? 164.875 2.699 3.112 1.00 0.00 88 ALA A O 3
ATOM 4775 N N . LYS A 1 92 ? 164.805 0.669 4.061 1.00 0.00 89 LYS A N 3
ATOM 4776 C CA . LYS A 1 92 ? 166.231 0.638 4.352 1.00 0.00 89 LYS A CA 3
ATOM 4777 C C . LYS A 1 92 ? 166.722 -0.797 4.231 1.00 0.00 89 LYS A C 3
ATOM 4778 O O . LYS A 1 92 ? 166.052 -1.714 4.694 1.00 0.00 89 LYS A O 3
ATOM 4797 N N . PHE A 1 93 ? 167.865 -1.006 3.588 1.00 0.00 90 PHE A N 3
ATOM 4798 C CA . PHE A 1 93 ? 168.375 -2.362 3.407 1.00 0.00 90 PHE A CA 3
ATOM 4799 C C . PHE A 1 93 ? 169.812 -2.522 3.890 1.00 0.00 90 PHE A C 3
ATOM 4800 O O . PHE A 1 93 ? 170.645 -1.630 3.733 1.00 0.00 90 PHE A O 3
ATOM 4817 N N . LEU A 1 94 ? 170.087 -3.696 4.451 1.00 0.00 91 LEU A N 3
ATOM 4818 C CA . LEU A 1 94 ? 171.415 -4.042 4.942 1.00 0.00 91 LEU A CA 3
ATOM 4819 C C . LEU A 1 94 ? 171.793 -5.420 4.416 1.00 0.00 91 LEU A C 3
ATOM 4820 O O . LEU A 1 94 ? 171.053 -6.384 4.608 1.00 0.00 91 LEU A O 3
ATOM 4836 N N . ILE A 1 95 ? 172.924 -5.512 3.729 1.00 0.00 92 ILE A N 3
ATOM 4837 C CA . ILE A 1 95 ? 173.353 -6.786 3.159 1.00 0.00 92 ILE A CA 3
ATOM 4838 C C . ILE A 1 95 ? 174.801 -7.115 3.504 1.00 0.00 92 ILE A C 3
ATOM 4839 O O . ILE A 1 95 ? 175.661 -6.235 3.551 1.00 0.00 92 ILE A O 3
ATOM 4855 N N . SER A 1 96 ? 175.056 -8.399 3.741 1.00 0.00 93 SER A N 3
ATOM 4856 C CA . SER A 1 96 ? 176.394 -8.870 4.078 1.00 0.00 93 SER A CA 3
ATOM 4857 C C . SER A 1 96 ? 177.354 -8.666 2.910 1.00 0.00 93 SER A C 3
ATOM 4858 O O . SER A 1 96 ? 177.144 -9.199 1.821 1.00 0.00 93 SER A O 3
ATOM 4866 N N . HIS A 1 97 ? 178.407 -7.892 3.145 1.00 0.00 94 HIS A N 3
ATOM 4867 C CA . HIS A 1 97 ? 179.401 -7.619 2.110 1.00 0.00 94 HIS A CA 3
ATOM 4868 C C . HIS A 1 97 ? 180.104 -8.903 1.670 1.00 0.00 94 HIS A C 3
ATOM 4869 O O . HIS A 1 97 ? 180.620 -8.986 0.555 1.00 0.00 94 HIS A O 3
ATOM 4884 N N . ARG A 1 98 ? 180.125 -9.898 2.552 1.00 0.00 95 ARG A N 3
ATOM 4885 C CA . ARG A 1 98 ? 180.769 -11.176 2.256 1.00 0.00 95 ARG A CA 3
ATOM 4886 C C . ARG A 1 98 ? 180.236 -11.780 0.960 1.00 0.00 95 ARG A C 3
ATOM 4887 O O . ARG A 1 98 ? 179.301 -11.255 0.355 1.00 0.00 95 ARG A O 3
ATOM 4908 N N . GLU A 1 99 ? 180.842 -12.887 0.540 1.00 0.00 96 GLU A N 3
ATOM 4909 C CA . GLU A 1 99 ? 180.435 -13.567 -0.684 1.00 0.00 96 GLU A CA 3
ATOM 4910 C C . GLU A 1 99 ? 179.521 -14.750 -0.374 1.00 0.00 96 GLU A C 3
ATOM 4911 O O . GLU A 1 99 ? 178.344 -14.746 -0.734 1.00 0.00 96 GLU A O 3
ATOM 4923 N N . GLU A 1 100 ? 180.067 -15.757 0.302 1.00 0.00 97 GLU A N 3
ATOM 4924 C CA . GLU A 1 100 ? 179.294 -16.940 0.664 1.00 0.00 97 GLU A CA 3
ATOM 4925 C C . GLU A 1 100 ? 178.295 -16.603 1.762 1.00 0.00 97 GLU A C 3
ATOM 4926 O O . GLU A 1 100 ? 178.645 -15.972 2.760 1.00 0.00 97 GLU A O 3
ATOM 4938 N N . ASP A 1 101 ? 177.046 -17.011 1.568 1.00 0.00 98 ASP A N 3
ATOM 4939 C CA . ASP A 1 101 ? 175.998 -16.730 2.540 1.00 0.00 98 ASP A CA 3
ATOM 4940 C C . ASP A 1 101 ? 175.791 -15.225 2.654 1.00 0.00 98 ASP A C 3
ATOM 4941 O O . ASP A 1 101 ? 176.672 -14.503 3.120 1.00 0.00 98 ASP A O 3
ATOM 4950 N N . ARG A 1 102 ? 174.629 -14.754 2.218 1.00 0.00 99 ARG A N 3
ATOM 4951 C CA . ARG A 1 102 ? 174.323 -13.329 2.266 1.00 0.00 99 ARG A CA 3
ATOM 4952 C C . ARG A 1 102 ? 173.032 -13.064 3.032 1.00 0.00 99 ARG A C 3
ATOM 4953 O O . ARG A 1 102 ? 171.951 -13.476 2.612 1.00 0.00 99 ARG A O 3
ATOM 4974 N N . GLU A 1 103 ? 173.154 -12.360 4.152 1.00 0.00 100 GLU A N 3
ATOM 4975 C CA . GLU A 1 103 ? 171.998 -12.022 4.975 1.00 0.00 100 GLU A CA 3
ATOM 4976 C C . GLU A 1 103 ? 171.516 -10.614 4.648 1.00 0.00 100 GLU A C 3
ATOM 4977 O O . GLU A 1 103 ? 172.269 -9.647 4.772 1.00 0.00 100 GLU A O 3
ATOM 4989 N N . PHE A 1 104 ? 170.262 -10.503 4.220 1.00 0.00 101 PHE A N 3
ATOM 4990 C CA . PHE A 1 104 ? 169.693 -9.208 3.866 1.00 0.00 101 PHE A CA 3
ATOM 4991 C C . PHE A 1 104 ? 168.413 -8.930 4.652 1.00 0.00 101 PHE A C 3
ATOM 4992 O O . PHE A 1 104 ? 167.621 -9.836 4.910 1.00 0.00 101 PHE A O 3
ATOM 5009 N N . HIS A 1 105 ? 168.215 -7.667 5.016 1.00 0.00 102 HIS A N 3
ATOM 5010 C CA . HIS A 1 105 ? 167.025 -7.261 5.757 1.00 0.00 102 HIS A CA 3
ATOM 5011 C C . HIS A 1 105 ? 166.567 -5.877 5.308 1.00 0.00 102 HIS A C 3
ATOM 5012 O O . HIS A 1 105 ? 167.281 -5.188 4.579 1.00 0.00 102 HIS A O 3
ATOM 5027 N N . VAL A 1 106 ? 165.371 -5.475 5.731 1.00 0.00 103 VAL A N 3
ATOM 5028 C CA . VAL A 1 106 ? 164.844 -4.171 5.341 1.00 0.00 103 VAL A CA 3
ATOM 5029 C C . VAL A 1 106 ? 163.894 -3.573 6.378 1.00 0.00 103 VAL A C 3
ATOM 5030 O O . VAL A 1 106 ? 163.104 -4.282 7.001 1.00 0.00 103 VAL A O 3
ATOM 5043 N N . ILE A 1 107 ? 163.967 -2.249 6.530 1.00 0.00 104 ILE A N 3
ATOM 5044 C CA . ILE A 1 107 ? 163.105 -1.525 7.460 1.00 0.00 104 ILE A CA 3
ATOM 5045 C C . ILE A 1 107 ? 162.133 -0.629 6.695 1.00 0.00 104 ILE A C 3
ATOM 5046 O O . ILE A 1 107 ? 162.542 0.363 6.092 1.00 0.00 104 ILE A O 3
ATOM 5062 N N . TRP A 1 108 ? 160.849 -0.978 6.718 1.00 0.00 105 TRP A N 3
ATOM 5063 C CA . TRP A 1 108 ? 159.835 -0.191 6.019 1.00 0.00 105 TRP A CA 3
ATOM 5064 C C . TRP A 1 108 ? 159.154 0.789 6.969 1.00 0.00 105 TRP A C 3
ATOM 5065 O O . TRP A 1 108 ? 159.019 0.520 8.163 1.00 0.00 105 TRP A O 3
ATOM 5086 N N . LYS A 1 109 ? 158.724 1.926 6.430 1.00 0.00 106 LYS A N 3
ATOM 5087 C CA . LYS A 1 109 ? 158.053 2.946 7.228 1.00 0.00 106 LYS A CA 3
ATOM 5088 C C . LYS A 1 109 ? 156.608 2.551 7.514 1.00 0.00 106 LYS A C 3
ATOM 5089 O O . LYS A 1 109 ? 156.007 1.774 6.772 1.00 0.00 106 LYS A O 3
ATOM 5108 N N . LYS A 1 110 ? 156.055 3.091 8.596 1.00 0.00 107 LYS A N 3
ATOM 5109 C CA . LYS A 1 110 ? 154.680 2.797 8.981 1.00 0.00 107 LYS A CA 3
ATOM 5110 C C . LYS A 1 110 ? 153.929 4.075 9.338 1.00 0.00 107 LYS A C 3
ATOM 5111 O O . LYS A 1 110 ? 152.715 4.146 9.054 1.00 0.00 107 LYS A O 3
ATOM 5131 N N . MET A 1 4 ? 195.354 -15.514 -1.577 1.00 0.00 1 MET A N 4
ATOM 5132 C CA . MET A 1 4 ? 195.338 -15.155 -0.134 1.00 0.00 1 MET A CA 4
ATOM 5133 C C . MET A 1 4 ? 195.859 -13.739 0.088 1.00 0.00 1 MET A C 4
ATOM 5134 O O . MET A 1 4 ? 196.987 -13.546 0.542 1.00 0.00 1 MET A O 4
ATOM 5148 N N . THR A 1 5 ? 195.030 -12.752 -0.234 1.00 0.00 2 THR A N 4
ATOM 5149 C CA . THR A 1 5 ? 195.406 -11.351 -0.069 1.00 0.00 2 THR A CA 4
ATOM 5150 C C . THR A 1 5 ? 194.333 -10.580 0.705 1.00 0.00 2 THR A C 4
ATOM 5151 O O . THR A 1 5 ? 194.389 -9.354 0.801 1.00 0.00 2 THR A O 4
ATOM 5162 N N . THR A 1 6 ? 193.359 -11.301 1.254 1.00 0.00 3 THR A N 4
ATOM 5163 C CA . THR A 1 6 ? 192.283 -10.677 2.014 1.00 0.00 3 THR A CA 4
ATOM 5164 C C . THR A 1 6 ? 191.342 -11.730 2.591 1.00 0.00 3 THR A C 4
ATOM 5165 O O . THR A 1 6 ? 190.971 -12.685 1.909 1.00 0.00 3 THR A O 4
ATOM 5176 N N . GLU A 1 7 ? 190.960 -11.549 3.851 1.00 0.00 4 GLU A N 4
ATOM 5177 C CA . GLU A 1 7 ? 190.062 -12.483 4.518 1.00 0.00 4 GLU A CA 4
ATOM 5178 C C . GLU A 1 7 ? 188.606 -12.130 4.235 1.00 0.00 4 GLU A C 4
ATOM 5179 O O . GLU A 1 7 ? 187.835 -12.964 3.761 1.00 0.00 4 GLU A O 4
ATOM 5191 N N . ILE A 1 8 ? 188.236 -10.888 4.529 1.00 0.00 5 ILE A N 4
ATOM 5192 C CA . ILE A 1 8 ? 186.872 -10.422 4.306 1.00 0.00 5 ILE A CA 4
ATOM 5193 C C . ILE A 1 8 ? 186.833 -9.374 3.199 1.00 0.00 5 ILE A C 4
ATOM 5194 O O . ILE A 1 8 ? 187.565 -8.385 3.241 1.00 0.00 5 ILE A O 4
ATOM 5210 N N . LYS A 1 9 ? 185.975 -9.596 2.208 1.00 0.00 6 LYS A N 4
ATOM 5211 C CA . LYS A 1 9 ? 185.843 -8.669 1.090 1.00 0.00 6 LYS A CA 4
ATOM 5212 C C . LYS A 1 9 ? 184.789 -7.607 1.387 1.00 0.00 6 LYS A C 4
ATOM 5213 O O . LYS A 1 9 ? 184.263 -7.534 2.498 1.00 0.00 6 LYS A O 4
ATOM 5232 N N . LYS A 1 10 ? 184.486 -6.784 0.388 1.00 0.00 7 LYS A N 4
ATOM 5233 C CA . LYS A 1 10 ? 183.496 -5.726 0.545 1.00 0.00 7 LYS A CA 4
ATOM 5234 C C . LYS A 1 10 ? 182.627 -5.601 -0.702 1.00 0.00 7 LYS A C 4
ATOM 5235 O O . LYS A 1 10 ? 182.786 -6.355 -1.662 1.00 0.00 7 LYS A O 4
ATOM 5254 N N . LEU A 1 11 ? 181.708 -4.641 -0.680 1.00 0.00 8 LEU A N 4
ATOM 5255 C CA . LEU A 1 11 ? 180.811 -4.411 -1.806 1.00 0.00 8 LEU A CA 4
ATOM 5256 C C . LEU A 1 11 ? 181.119 -3.079 -2.482 1.00 0.00 8 LEU A C 4
ATOM 5257 O O . LEU A 1 11 ? 181.386 -2.080 -1.814 1.00 0.00 8 LEU A O 4
ATOM 5273 N N . ASP A 1 12 ? 181.074 -3.070 -3.809 1.00 0.00 9 ASP A N 4
ATOM 5274 C CA . ASP A 1 12 ? 181.342 -1.857 -4.570 1.00 0.00 9 ASP A CA 4
ATOM 5275 C C . ASP A 1 12 ? 180.201 -0.857 -4.403 1.00 0.00 9 ASP A C 4
ATOM 5276 O O . ASP A 1 12 ? 179.049 -1.247 -4.216 1.00 0.00 9 ASP A O 4
ATOM 5285 N N . PRO A 1 13 ? 180.505 0.450 -4.466 1.00 0.00 10 PRO A N 4
ATOM 5286 C CA . PRO A 1 13 ? 179.493 1.501 -4.318 1.00 0.00 10 PRO A CA 4
ATOM 5287 C C . PRO A 1 13 ? 178.287 1.279 -5.225 1.00 0.00 10 PRO A C 4
ATOM 5288 O O . PRO A 1 13 ? 177.157 1.146 -4.753 1.00 0.00 10 PRO A O 4
ATOM 5299 N N . ASP A 1 14 ? 178.535 1.239 -6.530 1.00 0.00 11 ASP A N 4
ATOM 5300 C CA . ASP A 1 14 ? 177.470 1.033 -7.505 1.00 0.00 11 ASP A CA 4
ATOM 5301 C C . ASP A 1 14 ? 176.883 -0.371 -7.388 1.00 0.00 11 ASP A C 4
ATOM 5302 O O . ASP A 1 14 ? 175.734 -0.606 -7.762 1.00 0.00 11 ASP A O 4
ATOM 5311 N N . THR A 1 15 ? 177.677 -1.303 -6.868 1.00 0.00 12 THR A N 4
ATOM 5312 C CA . THR A 1 15 ? 177.230 -2.682 -6.708 1.00 0.00 12 THR A CA 4
ATOM 5313 C C . THR A 1 15 ? 176.285 -2.818 -5.518 1.00 0.00 12 THR A C 4
ATOM 5314 O O . THR A 1 15 ? 175.256 -3.486 -5.608 1.00 0.00 12 THR A O 4
ATOM 5325 N N . ALA A 1 16 ? 176.635 -2.172 -4.409 1.00 0.00 13 ALA A N 4
ATOM 5326 C CA . ALA A 1 16 ? 175.813 -2.217 -3.205 1.00 0.00 13 ALA A CA 4
ATOM 5327 C C . ALA A 1 16 ? 174.466 -1.542 -3.438 1.00 0.00 13 ALA A C 4
ATOM 5328 O O . ALA A 1 16 ? 173.463 -1.906 -2.823 1.00 0.00 13 ALA A O 4
ATOM 5335 N N . ILE A 1 17 ? 174.450 -0.561 -4.334 1.00 0.00 14 ILE A N 4
ATOM 5336 C CA . ILE A 1 17 ? 173.223 0.158 -4.653 1.00 0.00 14 ILE A CA 4
ATOM 5337 C C . ILE A 1 17 ? 172.363 -0.650 -5.619 1.00 0.00 14 ILE A C 4
ATOM 5338 O O . ILE A 1 17 ? 171.215 -0.978 -5.319 1.00 0.00 14 ILE A O 4
ATOM 5354 N N . ASP A 1 18 ? 172.929 -0.963 -6.782 1.00 0.00 15 ASP A N 4
ATOM 5355 C CA . ASP A 1 18 ? 172.223 -1.731 -7.807 1.00 0.00 15 ASP A CA 4
ATOM 5356 C C . ASP A 1 18 ? 171.468 -2.915 -7.204 1.00 0.00 15 ASP A C 4
ATOM 5357 O O . ASP A 1 18 ? 170.332 -3.199 -7.589 1.00 0.00 15 ASP A O 4
ATOM 5366 N N . ILE A 1 19 ? 172.098 -3.601 -6.253 1.00 0.00 16 ILE A N 4
ATOM 5367 C CA . ILE A 1 19 ? 171.467 -4.746 -5.606 1.00 0.00 16 ILE A CA 4
ATOM 5368 C C . ILE A 1 19 ? 170.319 -4.303 -4.705 1.00 0.00 16 ILE A C 4
ATOM 5369 O O . ILE A 1 19 ? 169.244 -4.902 -4.717 1.00 0.00 16 ILE A O 4
ATOM 5385 N N . ALA A 1 20 ? 170.543 -3.242 -3.933 1.00 0.00 17 ALA A N 4
ATOM 5386 C CA . ALA A 1 20 ? 169.512 -2.724 -3.043 1.00 0.00 17 ALA A CA 4
ATOM 5387 C C . ALA A 1 20 ? 168.326 -2.212 -3.848 1.00 0.00 17 ALA A C 4
ATOM 5388 O O . ALA A 1 20 ? 167.172 -2.498 -3.529 1.00 0.00 17 ALA A O 4
ATOM 5395 N N . TYR A 1 21 ? 168.622 -1.459 -4.904 1.00 0.00 18 TYR A N 4
ATOM 5396 C CA . TYR A 1 21 ? 167.587 -0.911 -5.773 1.00 0.00 18 TYR A CA 4
ATOM 5397 C C . TYR A 1 21 ? 166.636 -2.013 -6.222 1.00 0.00 18 TYR A C 4
ATOM 5398 O O . TYR A 1 21 ? 165.413 -1.862 -6.163 1.00 0.00 18 TYR A O 4
ATOM 5416 N N . ASP A 1 22 ? 167.211 -3.129 -6.657 1.00 0.00 19 ASP A N 4
ATOM 5417 C CA . ASP A 1 22 ? 166.422 -4.267 -7.103 1.00 0.00 19 ASP A CA 4
ATOM 5418 C C . ASP A 1 22 ? 165.562 -4.800 -5.962 1.00 0.00 19 ASP A C 4
ATOM 5419 O O . ASP A 1 22 ? 164.496 -5.367 -6.191 1.00 0.00 19 ASP A O 4
ATOM 5428 N N . ILE A 1 23 ? 166.033 -4.607 -4.730 1.00 0.00 20 ILE A N 4
ATOM 5429 C CA . ILE A 1 23 ? 165.302 -5.065 -3.553 1.00 0.00 20 ILE A CA 4
ATOM 5430 C C . ILE A 1 23 ? 164.108 -4.165 -3.263 1.00 0.00 20 ILE A C 4
ATOM 5431 O O . ILE A 1 23 ? 163.090 -4.625 -2.750 1.00 0.00 20 ILE A O 4
ATOM 5447 N N . PHE A 1 24 ? 164.224 -2.884 -3.599 1.00 0.00 21 PHE A N 4
ATOM 5448 C CA . PHE A 1 24 ? 163.134 -1.946 -3.372 1.00 0.00 21 PHE A CA 4
ATOM 5449 C C . PHE A 1 24 ? 161.959 -2.263 -4.291 1.00 0.00 21 PHE A C 4
ATOM 5450 O O . PHE A 1 24 ? 160.822 -2.384 -3.840 1.00 0.00 21 PHE A O 4
ATOM 5467 N N . LEU A 1 25 ? 162.241 -2.388 -5.580 1.00 0.00 22 LEU A N 4
ATOM 5468 C CA . LEU A 1 25 ? 161.203 -2.680 -6.563 1.00 0.00 22 LEU A CA 4
ATOM 5469 C C . LEU A 1 25 ? 160.676 -4.108 -6.420 1.00 0.00 22 LEU A C 4
ATOM 5470 O O . LEU A 1 25 ? 159.617 -4.439 -6.954 1.00 0.00 22 LEU A O 4
ATOM 5486 N N . GLU A 1 26 ? 161.419 -4.955 -5.713 1.00 0.00 23 GLU A N 4
ATOM 5487 C CA . GLU A 1 26 ? 161.019 -6.343 -5.523 1.00 0.00 23 GLU A CA 4
ATOM 5488 C C . GLU A 1 26 ? 160.244 -6.530 -4.216 1.00 0.00 23 GLU A C 4
ATOM 5489 O O . GLU A 1 26 ? 159.163 -7.119 -4.206 1.00 0.00 23 GLU A O 4
ATOM 5501 N N . MET A 1 27 ? 160.808 -6.042 -3.115 1.00 0.00 24 MET A N 4
ATOM 5502 C CA . MET A 1 27 ? 160.171 -6.177 -1.808 1.00 0.00 24 MET A CA 4
ATOM 5503 C C . MET A 1 27 ? 158.989 -5.225 -1.657 1.00 0.00 24 MET A C 4
ATOM 5504 O O . MET A 1 27 ? 157.931 -5.614 -1.162 1.00 0.00 24 MET A O 4
ATOM 5518 N N . ALA A 1 28 ? 159.172 -3.977 -2.075 1.00 0.00 25 ALA A N 4
ATOM 5519 C CA . ALA A 1 28 ? 158.110 -2.974 -1.971 1.00 0.00 25 ALA A CA 4
ATOM 5520 C C . ALA A 1 28 ? 156.785 -3.503 -2.514 1.00 0.00 25 ALA A C 4
ATOM 5521 O O . ALA A 1 28 ? 156.751 -4.491 -3.248 1.00 0.00 25 ALA A O 4
ATOM 5528 N N . GLY A 1 29 ? 155.694 -2.835 -2.149 1.00 0.00 26 GLY A N 4
ATOM 5529 C CA . GLY A 1 29 ? 154.380 -3.247 -2.607 1.00 0.00 26 GLY A CA 4
ATOM 5530 C C . GLY A 1 29 ? 153.869 -4.475 -1.879 1.00 0.00 26 GLY A C 4
ATOM 5531 O O . GLY A 1 29 ? 153.143 -5.287 -2.452 1.00 0.00 26 GLY A O 4
ATOM 5535 N N . GLU A 1 30 ? 154.251 -4.612 -0.614 1.00 0.00 27 GLU A N 4
ATOM 5536 C CA . GLU A 1 30 ? 153.828 -5.755 0.191 1.00 0.00 27 GLU A CA 4
ATOM 5537 C C . GLU A 1 30 ? 153.755 -5.402 1.676 1.00 0.00 27 GLU A C 4
ATOM 5538 O O . GLU A 1 30 ? 152.910 -5.924 2.404 1.00 0.00 27 GLU A O 4
ATOM 5550 N N . ASN A 1 31 ? 154.642 -4.518 2.124 1.00 0.00 28 ASN A N 4
ATOM 5551 C CA . ASN A 1 31 ? 154.669 -4.107 3.524 1.00 0.00 28 ASN A CA 4
ATOM 5552 C C . ASN A 1 31 ? 154.608 -2.586 3.652 1.00 0.00 28 ASN A C 4
ATOM 5553 O O . ASN A 1 31 ? 153.948 -2.056 4.546 1.00 0.00 28 ASN A O 4
ATOM 5564 N N . LEU A 1 32 ? 155.304 -1.892 2.757 1.00 0.00 29 LEU A N 4
ATOM 5565 C CA . LEU A 1 32 ? 155.334 -0.433 2.770 1.00 0.00 29 LEU A CA 4
ATOM 5566 C C . LEU A 1 32 ? 153.923 0.152 2.709 1.00 0.00 29 LEU A C 4
ATOM 5567 O O . LEU A 1 32 ? 153.062 -0.347 1.984 1.00 0.00 29 LEU A O 4
ATOM 5583 N N . ASP A 1 33 ? 153.693 1.207 3.489 1.00 0.00 30 ASP A N 4
ATOM 5584 C CA . ASP A 1 33 ? 152.387 1.862 3.544 1.00 0.00 30 ASP A CA 4
ATOM 5585 C C . ASP A 1 33 ? 151.934 2.343 2.161 1.00 0.00 30 ASP A C 4
ATOM 5586 O O . ASP A 1 33 ? 152.720 2.907 1.403 1.00 0.00 30 ASP A O 4
ATOM 5595 N N . PRO A 1 34 ? 150.648 2.127 1.819 1.00 0.00 31 PRO A N 4
ATOM 5596 C CA . PRO A 1 34 ? 150.087 2.536 0.523 1.00 0.00 31 PRO A CA 4
ATOM 5597 C C . PRO A 1 34 ? 150.418 3.980 0.150 1.00 0.00 31 PRO A C 4
ATOM 5598 O O . PRO A 1 34 ? 150.910 4.248 -0.945 1.00 0.00 31 PRO A O 4
ATOM 5609 N N . ALA A 1 35 ? 150.142 4.911 1.057 1.00 0.00 32 ALA A N 4
ATOM 5610 C CA . ALA A 1 35 ? 150.411 6.325 0.804 1.00 0.00 32 ALA A CA 4
ATOM 5611 C C . ALA A 1 35 ? 151.857 6.542 0.362 1.00 0.00 32 ALA A C 4
ATOM 5612 O O . ALA A 1 35 ? 152.120 7.063 -0.728 1.00 0.00 32 ALA A O 4
ATOM 5619 N N . ASP A 1 36 ? 152.790 6.135 1.217 1.00 0.00 33 ASP A N 4
ATOM 5620 C CA . ASP A 1 36 ? 154.211 6.277 0.928 1.00 0.00 33 ASP A CA 4
ATOM 5621 C C . ASP A 1 36 ? 154.548 5.692 -0.442 1.00 0.00 33 ASP A C 4
ATOM 5622 O O . ASP A 1 36 ? 155.460 6.165 -1.120 1.00 0.00 33 ASP A O 4
ATOM 5631 N N . ILE A 1 37 ? 153.791 4.677 -0.855 1.00 0.00 34 ILE A N 4
ATOM 5632 C CA . ILE A 1 37 ? 154.003 4.055 -2.157 1.00 0.00 34 ILE A CA 4
ATOM 5633 C C . ILE A 1 37 ? 153.604 5.026 -3.260 1.00 0.00 34 ILE A C 4
ATOM 5634 O O . ILE A 1 37 ? 154.347 5.238 -4.218 1.00 0.00 34 ILE A O 4
ATOM 5650 N N . LEU A 1 38 ? 152.424 5.623 -3.105 1.00 0.00 35 LEU A N 4
ATOM 5651 C CA . LEU A 1 38 ? 151.912 6.589 -4.072 1.00 0.00 35 LEU A CA 4
ATOM 5652 C C . LEU A 1 38 ? 153.000 7.579 -4.471 1.00 0.00 35 LEU A C 4
ATOM 5653 O O . LEU A 1 38 ? 153.365 7.677 -5.642 1.00 0.00 35 LEU A O 4
ATOM 5669 N N . LEU A 1 39 ? 153.526 8.304 -3.488 1.00 0.00 36 LEU A N 4
ATOM 5670 C CA . LEU A 1 39 ? 154.586 9.275 -3.749 1.00 0.00 36 LEU A CA 4
ATOM 5671 C C . LEU A 1 39 ? 155.776 8.591 -4.417 1.00 0.00 36 LEU A C 4
ATOM 5672 O O . LEU A 1 39 ? 156.316 9.076 -5.409 1.00 0.00 36 LEU A O 4
ATOM 5688 N N . PHE A 1 40 ? 156.174 7.459 -3.852 1.00 0.00 37 PHE A N 4
ATOM 5689 C CA . PHE A 1 40 ? 157.297 6.678 -4.359 1.00 0.00 37 PHE A CA 4
ATOM 5690 C C . PHE A 1 40 ? 157.218 6.455 -5.872 1.00 0.00 37 PHE A C 4
ATOM 5691 O O . PHE A 1 40 ? 158.187 6.706 -6.589 1.00 0.00 37 PHE A O 4
ATOM 5708 N N . ASN A 1 41 ? 156.077 5.965 -6.355 1.00 0.00 38 ASN A N 4
ATOM 5709 C CA . ASN A 1 41 ? 155.920 5.698 -7.786 1.00 0.00 38 ASN A CA 4
ATOM 5710 C C . ASN A 1 41 ? 155.605 6.968 -8.569 1.00 0.00 38 ASN A C 4
ATOM 5711 O O . ASN A 1 41 ? 156.129 7.171 -9.664 1.00 0.00 38 ASN A O 4
ATOM 5722 N N . LEU A 1 42 ? 154.754 7.823 -8.014 1.00 0.00 39 LEU A N 4
ATOM 5723 C CA . LEU A 1 42 ? 154.391 9.061 -8.677 1.00 0.00 39 LEU A CA 4
ATOM 5724 C C . LEU A 1 42 ? 155.551 10.066 -8.636 1.00 0.00 39 LEU A C 4
ATOM 5725 O O . LEU A 1 42 ? 155.518 11.095 -9.311 1.00 0.00 39 LEU A O 4
ATOM 5741 N N . GLN A 1 43 ? 156.588 9.741 -7.861 1.00 0.00 40 GLN A N 4
ATOM 5742 C CA . GLN A 1 43 ? 157.770 10.592 -7.752 1.00 0.00 40 GLN A CA 4
ATOM 5743 C C . GLN A 1 43 ? 159.034 9.772 -8.044 1.00 0.00 40 GLN A C 4
ATOM 5744 O O . GLN A 1 43 ? 159.050 8.961 -8.971 1.00 0.00 40 GLN A O 4
ATOM 5758 N N . PHE A 1 44 ? 160.090 9.976 -7.250 1.00 0.00 41 PHE A N 4
ATOM 5759 C CA . PHE A 1 44 ? 161.346 9.249 -7.424 1.00 0.00 41 PHE A CA 4
ATOM 5760 C C . PHE A 1 44 ? 162.102 9.720 -8.667 1.00 0.00 41 PHE A C 4
ATOM 5761 O O . PHE A 1 44 ? 163.264 10.117 -8.585 1.00 0.00 41 PHE A O 4
ATOM 5778 N N . GLU A 1 45 ? 161.438 9.657 -9.817 1.00 0.00 42 GLU A N 4
ATOM 5779 C CA . GLU A 1 45 ? 162.041 10.058 -11.085 1.00 0.00 42 GLU A CA 4
ATOM 5780 C C . GLU A 1 45 ? 162.656 11.456 -11.014 1.00 0.00 42 GLU A C 4
ATOM 5781 O O . GLU A 1 45 ? 163.720 11.700 -11.583 1.00 0.00 42 GLU A O 4
ATOM 5793 N N . GLU A 1 46 ? 161.981 12.375 -10.331 1.00 0.00 43 GLU A N 4
ATOM 5794 C CA . GLU A 1 46 ? 162.476 13.745 -10.217 1.00 0.00 43 GLU A CA 4
ATOM 5795 C C . GLU A 1 46 ? 162.411 14.254 -8.779 1.00 0.00 43 GLU A C 4
ATOM 5796 O O . GLU A 1 46 ? 162.295 15.457 -8.546 1.00 0.00 43 GLU A O 4
ATOM 5808 N N . ARG A 1 47 ? 162.488 13.341 -7.818 1.00 0.00 44 ARG A N 4
ATOM 5809 C CA . ARG A 1 47 ? 162.439 13.719 -6.409 1.00 0.00 44 ARG A CA 4
ATOM 5810 C C . ARG A 1 47 ? 163.556 13.054 -5.602 1.00 0.00 44 ARG A C 4
ATOM 5811 O O . ARG A 1 47 ? 163.710 13.324 -4.411 1.00 0.00 44 ARG A O 4
ATOM 5832 N N . GLY A 1 48 ? 164.335 12.190 -6.249 1.00 0.00 45 GLY A N 4
ATOM 5833 C CA . GLY A 1 48 ? 165.422 11.517 -5.561 1.00 0.00 45 GLY A CA 4
ATOM 5834 C C . GLY A 1 48 ? 165.492 10.040 -5.890 1.00 0.00 45 GLY A C 4
ATOM 5835 O O . GLY A 1 48 ? 164.533 9.467 -6.407 1.00 0.00 45 GLY A O 4
ATOM 5839 N N . GLY A 1 49 ? 166.631 9.421 -5.595 1.00 0.00 46 GLY A N 4
ATOM 5840 C CA . GLY A 1 49 ? 166.799 8.010 -5.876 1.00 0.00 46 GLY A CA 4
ATOM 5841 C C . GLY A 1 49 ? 167.206 7.214 -4.656 1.00 0.00 46 GLY A C 4
ATOM 5842 O O . GLY A 1 49 ? 166.440 7.100 -3.699 1.00 0.00 46 GLY A O 4
ATOM 5846 N N . VAL A 1 50 ? 168.410 6.652 -4.689 1.00 0.00 47 VAL A N 4
ATOM 5847 C CA . VAL A 1 50 ? 168.910 5.854 -3.581 1.00 0.00 47 VAL A CA 4
ATOM 5848 C C . VAL A 1 50 ? 170.331 6.265 -3.210 1.00 0.00 47 VAL A C 4
ATOM 5849 O O . VAL A 1 50 ? 171.173 6.484 -4.081 1.00 0.00 47 VAL A O 4
ATOM 5862 N N . GLU A 1 51 ? 170.591 6.366 -1.911 1.00 0.00 48 GLU A N 4
ATOM 5863 C CA . GLU A 1 51 ? 171.911 6.748 -1.422 1.00 0.00 48 GLU A CA 4
ATOM 5864 C C . GLU A 1 51 ? 172.467 5.682 -0.486 1.00 0.00 48 GLU A C 4
ATOM 5865 O O . GLU A 1 51 ? 171.777 5.222 0.424 1.00 0.00 48 GLU A O 4
ATOM 5877 N N . PHE A 1 52 ? 173.715 5.289 -0.714 1.00 0.00 49 PHE A N 4
ATOM 5878 C CA . PHE A 1 52 ? 174.359 4.274 0.109 1.00 0.00 49 PHE A CA 4
ATOM 5879 C C . PHE A 1 52 ? 175.055 4.903 1.312 1.00 0.00 49 PHE A C 4
ATOM 5880 O O . PHE A 1 52 ? 176.041 5.625 1.164 1.00 0.00 49 PHE A O 4
ATOM 5897 N N . VAL A 1 53 ? 174.541 4.616 2.504 1.00 0.00 50 VAL A N 4
ATOM 5898 C CA . VAL A 1 53 ? 175.123 5.145 3.731 1.00 0.00 50 VAL A CA 4
ATOM 5899 C C . VAL A 1 53 ? 175.845 4.045 4.505 1.00 0.00 50 VAL A C 4
ATOM 5900 O O . VAL A 1 53 ? 175.928 2.902 4.046 1.00 0.00 50 VAL A O 4
ATOM 5913 N N . GLU A 1 54 ? 176.365 4.389 5.678 1.00 0.00 51 GLU A N 4
ATOM 5914 C CA . GLU A 1 54 ? 177.079 3.423 6.504 1.00 0.00 51 GLU A CA 4
ATOM 5915 C C . GLU A 1 54 ? 176.175 2.859 7.594 1.00 0.00 51 GLU A C 4
ATOM 5916 O O . GLU A 1 54 ? 175.064 3.343 7.807 1.00 0.00 51 GLU A O 4
ATOM 5928 N N . THR A 1 55 ? 176.662 1.832 8.281 1.00 0.00 52 THR A N 4
ATOM 5929 C CA . THR A 1 55 ? 175.903 1.197 9.351 1.00 0.00 52 THR A CA 4
ATOM 5930 C C . THR A 1 55 ? 175.792 2.117 10.561 1.00 0.00 52 THR A C 4
ATOM 5931 O O . THR A 1 55 ? 176.613 3.014 10.751 1.00 0.00 52 THR A O 4
ATOM 5942 N N . ALA A 1 56 ? 174.777 1.877 11.382 1.00 0.00 53 ALA A N 4
ATOM 5943 C CA . ALA A 1 56 ? 174.562 2.670 12.583 1.00 0.00 53 ALA A CA 4
ATOM 5944 C C . ALA A 1 56 ? 175.526 2.232 13.681 1.00 0.00 53 ALA A C 4
ATOM 5945 O O . ALA A 1 56 ? 176.575 1.653 13.397 1.00 0.00 53 ALA A O 4
ATOM 5952 N N . ASP A 1 57 ? 175.166 2.491 14.932 1.00 0.00 54 ASP A N 4
ATOM 5953 C CA . ASP A 1 57 ? 176.005 2.100 16.053 1.00 0.00 54 ASP A CA 4
ATOM 5954 C C . ASP A 1 57 ? 175.640 0.691 16.502 1.00 0.00 54 ASP A C 4
ATOM 5955 O O . ASP A 1 57 ? 176.512 -0.127 16.793 1.00 0.00 54 ASP A O 4
ATOM 5964 N N . ASP A 1 58 ? 174.339 0.417 16.550 1.00 0.00 55 ASP A N 4
ATOM 5965 C CA . ASP A 1 58 ? 173.838 -0.891 16.956 1.00 0.00 55 ASP A CA 4
ATOM 5966 C C . ASP A 1 58 ? 172.317 -0.865 17.072 1.00 0.00 55 ASP A C 4
ATOM 5967 O O . ASP A 1 58 ? 171.753 0.003 17.738 1.00 0.00 55 ASP A O 4
ATOM 5976 N N . TRP A 1 59 ? 171.657 -1.825 16.433 1.00 0.00 56 TRP A N 4
ATOM 5977 C CA . TRP A 1 59 ? 170.219 -1.916 16.477 1.00 0.00 56 TRP A CA 4
ATOM 5978 C C . TRP A 1 59 ? 169.766 -3.298 16.049 1.00 0.00 56 TRP A C 4
ATOM 5979 O O . TRP A 1 59 ? 170.421 -3.969 15.261 1.00 0.00 56 TRP A O 4
ATOM 6000 N N . GLU A 1 60 ? 168.642 -3.708 16.588 1.00 0.00 57 GLU A N 4
ATOM 6001 C CA . GLU A 1 60 ? 168.063 -5.010 16.288 1.00 0.00 57 GLU A CA 4
ATOM 6002 C C . GLU A 1 60 ? 166.682 -5.132 16.924 1.00 0.00 57 GLU A C 4
ATOM 6003 O O . GLU A 1 60 ? 166.267 -6.217 17.331 1.00 0.00 57 GLU A O 4
ATOM 6015 N N . GLU A 1 61 ? 165.977 -4.006 17.012 1.00 0.00 58 GLU A N 4
ATOM 6016 C CA . GLU A 1 61 ? 164.645 -3.978 17.605 1.00 0.00 58 GLU A CA 4
ATOM 6017 C C . GLU A 1 61 ? 163.582 -3.644 16.561 1.00 0.00 58 GLU A C 4
ATOM 6018 O O . GLU A 1 61 ? 162.418 -4.015 16.711 1.00 0.00 58 GLU A O 4
ATOM 6030 N N . GLU A 1 62 ? 163.985 -2.949 15.501 1.00 0.00 59 GLU A N 4
ATOM 6031 C CA . GLU A 1 62 ? 163.053 -2.581 14.440 1.00 0.00 59 GLU A CA 4
ATOM 6032 C C . GLU A 1 62 ? 163.061 -3.627 13.332 1.00 0.00 59 GLU A C 4
ATOM 6033 O O . GLU A 1 62 ? 162.015 -4.169 12.976 1.00 0.00 59 GLU A O 4
ATOM 6045 N N . ILE A 1 63 ? 164.242 -3.918 12.790 1.00 0.00 60 ILE A N 4
ATOM 6046 C CA . ILE A 1 63 ? 164.370 -4.910 11.727 1.00 0.00 60 ILE A CA 4
ATOM 6047 C C . ILE A 1 63 ? 164.266 -6.327 12.287 1.00 0.00 60 ILE A C 4
ATOM 6048 O O . ILE A 1 63 ? 163.572 -7.176 11.728 1.00 0.00 60 ILE A O 4
ATOM 6064 N N . GLY A 1 64 ? 164.957 -6.575 13.397 1.00 0.00 61 GLY A N 4
ATOM 6065 C CA . GLY A 1 64 ? 164.923 -7.888 14.016 1.00 0.00 61 GLY A CA 4
ATOM 6066 C C . GLY A 1 64 ? 166.186 -8.694 13.773 1.00 0.00 61 GLY A C 4
ATOM 6067 O O . GLY A 1 64 ? 166.119 -9.827 13.296 1.00 0.00 61 GLY A O 4
ATOM 6071 N N . VAL A 1 65 ? 167.339 -8.118 14.113 1.00 0.00 62 VAL A N 4
ATOM 6072 C CA . VAL A 1 65 ? 168.620 -8.801 13.938 1.00 0.00 62 VAL A CA 4
ATOM 6073 C C . VAL A 1 65 ? 169.790 -7.896 14.308 1.00 0.00 62 VAL A C 4
ATOM 6074 O O . VAL A 1 65 ? 169.789 -6.704 14.002 1.00 0.00 62 VAL A O 4
ATOM 6087 N N . LEU A 1 66 ? 170.787 -8.475 14.968 1.00 0.00 63 LEU A N 4
ATOM 6088 C CA . LEU A 1 66 ? 171.970 -7.728 15.384 1.00 0.00 63 LEU A CA 4
ATOM 6089 C C . LEU A 1 66 ? 172.664 -7.086 14.187 1.00 0.00 63 LEU A C 4
ATOM 6090 O O . LEU A 1 66 ? 172.786 -7.696 13.125 1.00 0.00 63 LEU A O 4
ATOM 6106 N N . ILE A 1 67 ? 173.109 -5.847 14.366 1.00 0.00 64 ILE A N 4
ATOM 6107 C CA . ILE A 1 67 ? 173.783 -5.111 13.303 1.00 0.00 64 ILE A CA 4
ATOM 6108 C C . ILE A 1 67 ? 175.261 -4.905 13.623 1.00 0.00 64 ILE A C 4
ATOM 6109 O O . ILE A 1 67 ? 175.614 -4.427 14.701 1.00 0.00 64 ILE A O 4
ATOM 6125 N N . ASP A 1 68 ? 176.120 -5.271 12.676 1.00 0.00 65 ASP A N 4
ATOM 6126 C CA . ASP A 1 68 ? 177.561 -5.130 12.851 1.00 0.00 65 ASP A CA 4
ATOM 6127 C C . ASP A 1 68 ? 178.097 -3.946 12.047 1.00 0.00 65 ASP A C 4
ATOM 6128 O O . ASP A 1 68 ? 178.100 -3.976 10.817 1.00 0.00 65 ASP A O 4
ATOM 6137 N N . PRO A 1 69 ? 178.562 -2.881 12.729 1.00 0.00 66 PRO A N 4
ATOM 6138 C CA . PRO A 1 69 ? 179.100 -1.694 12.058 1.00 0.00 66 PRO A CA 4
ATOM 6139 C C . PRO A 1 69 ? 180.361 -2.010 11.259 1.00 0.00 66 PRO A C 4
ATOM 6140 O O . PRO A 1 69 ? 181.051 -2.988 11.538 1.00 0.00 66 PRO A O 4
ATOM 6151 N N . GLU A 1 70 ? 180.639 -1.181 10.255 1.00 0.00 67 GLU A N 4
ATOM 6152 C CA . GLU A 1 70 ? 181.804 -1.357 9.386 1.00 0.00 67 GLU A CA 4
ATOM 6153 C C . GLU A 1 70 ? 181.838 -2.751 8.749 1.00 0.00 67 GLU A C 4
ATOM 6154 O O . GLU A 1 70 ? 182.833 -3.134 8.132 1.00 0.00 67 GLU A O 4
ATOM 6166 N N . GLU A 1 71 ? 180.748 -3.502 8.895 1.00 0.00 68 GLU A N 4
ATOM 6167 C CA . GLU A 1 71 ? 180.652 -4.842 8.331 1.00 0.00 68 GLU A CA 4
ATOM 6168 C C . GLU A 1 71 ? 179.330 -5.032 7.585 1.00 0.00 68 GLU A C 4
ATOM 6169 O O . GLU A 1 71 ? 179.100 -6.075 6.972 1.00 0.00 68 GLU A O 4
ATOM 6181 N N . TYR A 1 72 ? 178.456 -4.029 7.657 1.00 0.00 69 TYR A N 4
ATOM 6182 C CA . TYR A 1 72 ? 177.153 -4.090 7.005 1.00 0.00 69 TYR A CA 4
ATOM 6183 C C . TYR A 1 72 ? 176.947 -2.881 6.103 1.00 0.00 69 TYR A C 4
ATOM 6184 O O . TYR A 1 72 ? 177.363 -1.770 6.433 1.00 0.00 69 TYR A O 4
ATOM 6202 N N . ALA A 1 73 ? 176.289 -3.099 4.971 1.00 0.00 70 ALA A N 4
ATOM 6203 C CA . ALA A 1 73 ? 176.013 -2.022 4.034 1.00 0.00 70 ALA A CA 4
ATOM 6204 C C . ALA A 1 73 ? 174.616 -1.467 4.268 1.00 0.00 70 ALA A C 4
ATOM 6205 O O . ALA A 1 73 ? 173.643 -2.223 4.329 1.00 0.00 70 ALA A O 4
ATOM 6212 N N . GLU A 1 74 ? 174.527 -0.148 4.409 1.00 0.00 71 GLU A N 4
ATOM 6213 C CA . GLU A 1 74 ? 173.250 0.509 4.646 1.00 0.00 71 GLU A CA 4
ATOM 6214 C C . GLU A 1 74 ? 172.846 1.353 3.444 1.00 0.00 71 GLU A C 4
ATOM 6215 O O . GLU A 1 74 ? 173.531 2.312 3.087 1.00 0.00 71 GLU A O 4
ATOM 6227 N N . VAL A 1 75 ? 171.727 0.994 2.827 1.00 0.00 72 VAL A N 4
ATOM 6228 C CA . VAL A 1 75 ? 171.226 1.722 1.670 1.00 0.00 72 VAL A CA 4
ATOM 6229 C C . VAL A 1 75 ? 169.846 2.294 1.959 1.00 0.00 72 VAL A C 4
ATOM 6230 O O . VAL A 1 75 ? 168.949 1.586 2.412 1.00 0.00 72 VAL A O 4
ATOM 6243 N N . TRP A 1 76 ? 169.685 3.581 1.694 1.00 0.00 73 TRP A N 4
ATOM 6244 C CA . TRP A 1 76 ? 168.414 4.250 1.927 1.00 0.00 73 TRP A CA 4
ATOM 6245 C C . TRP A 1 76 ? 167.696 4.514 0.615 1.00 0.00 73 TRP A C 4
ATOM 6246 O O . TRP A 1 76 ? 168.328 4.820 -0.396 1.00 0.00 73 TRP A O 4
ATOM 6267 N N . VAL A 1 77 ? 166.372 4.404 0.632 1.00 0.00 74 VAL A N 4
ATOM 6268 C CA . VAL A 1 77 ? 165.579 4.642 -0.562 1.00 0.00 74 VAL A CA 4
ATOM 6269 C C . VAL A 1 77 ? 164.337 5.459 -0.236 1.00 0.00 74 VAL A C 4
ATOM 6270 O O . VAL A 1 77 ? 163.357 4.943 0.302 1.00 0.00 74 VAL A O 4
ATOM 6283 N N . GLY A 1 78 ? 164.409 6.741 -0.552 1.00 0.00 75 GLY A N 4
ATOM 6284 C CA . GLY A 1 78 ? 163.301 7.640 -0.281 1.00 0.00 75 GLY A CA 4
ATOM 6285 C C . GLY A 1 78 ? 163.241 8.820 -1.226 1.00 0.00 75 GLY A C 4
ATOM 6286 O O . GLY A 1 78 ? 163.129 8.656 -2.440 1.00 0.00 75 GLY A O 4
ATOM 6290 N N . LEU A 1 79 ? 163.332 10.016 -0.652 1.00 0.00 76 LEU A N 4
ATOM 6291 C CA . LEU A 1 79 ? 163.305 11.253 -1.430 1.00 0.00 76 LEU A CA 4
ATOM 6292 C C . LEU A 1 79 ? 164.271 12.272 -0.834 1.00 0.00 76 LEU A C 4
ATOM 6293 O O . LEU A 1 79 ? 164.471 12.312 0.380 1.00 0.00 76 LEU A O 4
ATOM 6309 N N . VAL A 1 80 ? 164.872 13.093 -1.690 1.00 0.00 77 VAL A N 4
ATOM 6310 C CA . VAL A 1 80 ? 165.819 14.106 -1.236 1.00 0.00 77 VAL A CA 4
ATOM 6311 C C . VAL A 1 80 ? 165.305 15.512 -1.518 1.00 0.00 77 VAL A C 4
ATOM 6312 O O . VAL A 1 80 ? 164.230 15.690 -2.091 1.00 0.00 77 VAL A O 4
ATOM 6325 N N . ASN A 1 81 ? 166.082 16.510 -1.110 1.00 0.00 78 ASN A N 4
ATOM 6326 C CA . ASN A 1 81 ? 165.710 17.905 -1.316 1.00 0.00 78 ASN A CA 4
ATOM 6327 C C . ASN A 1 81 ? 166.570 18.540 -2.405 1.00 0.00 78 ASN A C 4
ATOM 6328 O O . ASN A 1 81 ? 167.250 17.843 -3.158 1.00 0.00 78 ASN A O 4
ATOM 6339 N N . GLU A 1 82 ? 166.535 19.866 -2.483 1.00 0.00 79 GLU A N 4
ATOM 6340 C CA . GLU A 1 82 ? 167.311 20.595 -3.479 1.00 0.00 79 GLU A CA 4
ATOM 6341 C C . GLU A 1 82 ? 168.808 20.374 -3.281 1.00 0.00 79 GLU A C 4
ATOM 6342 O O . GLU A 1 82 ? 169.597 20.546 -4.210 1.00 0.00 79 GLU A O 4
ATOM 6354 N N . GLN A 1 83 ? 169.195 19.996 -2.065 1.00 0.00 80 GLN A N 4
ATOM 6355 C CA . GLN A 1 83 ? 170.598 19.759 -1.753 1.00 0.00 80 GLN A CA 4
ATOM 6356 C C . GLN A 1 83 ? 171.041 18.374 -2.220 1.00 0.00 80 GLN A C 4
ATOM 6357 O O . GLN A 1 83 ? 171.647 18.236 -3.283 1.00 0.00 80 GLN A O 4
ATOM 6371 N N . ASP A 1 84 ? 170.738 17.350 -1.425 1.00 0.00 81 ASP A N 4
ATOM 6372 C CA . ASP A 1 84 ? 171.111 15.979 -1.767 1.00 0.00 81 ASP A CA 4
ATOM 6373 C C . ASP A 1 84 ? 170.791 15.020 -0.624 1.00 0.00 81 ASP A C 4
ATOM 6374 O O . ASP A 1 84 ? 170.431 13.866 -0.852 1.00 0.00 81 ASP A O 4
ATOM 6383 N N . GLU A 1 85 ? 170.927 15.504 0.607 1.00 0.00 82 GLU A N 4
ATOM 6384 C CA . GLU A 1 85 ? 170.654 14.687 1.786 1.00 0.00 82 GLU A CA 4
ATOM 6385 C C . GLU A 1 85 ? 169.238 14.121 1.744 1.00 0.00 82 GLU A C 4
ATOM 6386 O O . GLU A 1 85 ? 168.278 14.843 1.475 1.00 0.00 82 GLU A O 4
ATOM 6398 N N . MET A 1 86 ? 169.117 12.824 2.008 1.00 0.00 83 MET A N 4
ATOM 6399 C CA . MET A 1 86 ? 167.819 12.159 1.996 1.00 0.00 83 MET A CA 4
ATOM 6400 C C . MET A 1 86 ? 167.154 12.227 3.368 1.00 0.00 83 MET A C 4
ATOM 6401 O O . MET A 1 86 ? 167.177 11.259 4.129 1.00 0.00 83 MET A O 4
ATOM 6415 N N . ASP A 1 87 ? 166.557 13.374 3.675 1.00 0.00 84 ASP A N 4
ATOM 6416 C CA . ASP A 1 87 ? 165.879 13.565 4.957 1.00 0.00 84 ASP A CA 4
ATOM 6417 C C . ASP A 1 87 ? 164.530 12.844 4.977 1.00 0.00 84 ASP A C 4
ATOM 6418 O O . ASP A 1 87 ? 163.865 12.784 6.012 1.00 0.00 84 ASP A O 4
ATOM 6427 N N . ASP A 1 88 ? 164.133 12.296 3.831 1.00 0.00 85 ASP A N 4
ATOM 6428 C CA . ASP A 1 88 ? 162.871 11.579 3.718 1.00 0.00 85 ASP A CA 4
ATOM 6429 C C . ASP A 1 88 ? 163.115 10.150 3.248 1.00 0.00 85 ASP A C 4
ATOM 6430 O O . ASP A 1 88 ? 163.015 9.848 2.059 1.00 0.00 85 ASP A O 4
ATOM 6439 N N . VAL A 1 89 ? 163.446 9.281 4.192 1.00 0.00 86 VAL A N 4
ATOM 6440 C CA . VAL A 1 89 ? 163.720 7.881 3.889 1.00 0.00 86 VAL A CA 4
ATOM 6441 C C . VAL A 1 89 ? 162.446 7.044 3.963 1.00 0.00 86 VAL A C 4
ATOM 6442 O O . VAL A 1 89 ? 161.734 7.063 4.967 1.00 0.00 86 VAL A O 4
ATOM 6455 N N . PHE A 1 90 ? 162.171 6.305 2.892 1.00 0.00 87 PHE A N 4
ATOM 6456 C CA . PHE A 1 90 ? 160.990 5.454 2.834 1.00 0.00 87 PHE A CA 4
ATOM 6457 C C . PHE A 1 90 ? 161.311 4.071 3.380 1.00 0.00 87 PHE A C 4
ATOM 6458 O O . PHE A 1 90 ? 160.458 3.411 3.973 1.00 0.00 87 PHE A O 4
ATOM 6475 N N . ALA A 1 91 ? 162.550 3.640 3.176 1.00 0.00 88 ALA A N 4
ATOM 6476 C CA . ALA A 1 91 ? 162.988 2.336 3.647 1.00 0.00 88 ALA A CA 4
ATOM 6477 C C . ALA A 1 91 ? 164.508 2.263 3.707 1.00 0.00 88 ALA A C 4
ATOM 6478 O O . ALA A 1 91 ? 165.196 2.889 2.901 1.00 0.00 88 ALA A O 4
ATOM 6485 N N . LYS A 1 92 ? 165.032 1.480 4.645 1.00 0.00 89 LYS A N 4
ATOM 6486 C CA . LYS A 1 92 ? 166.473 1.311 4.781 1.00 0.00 89 LYS A CA 4
ATOM 6487 C C . LYS A 1 92 ? 166.833 -0.126 4.436 1.00 0.00 89 LYS A C 4
ATOM 6488 O O . LYS A 1 92 ? 166.087 -1.047 4.759 1.00 0.00 89 LYS A O 4
ATOM 6507 N N . PHE A 1 93 ? 167.957 -0.320 3.762 1.00 0.00 90 PHE A N 4
ATOM 6508 C CA . PHE A 1 93 ? 168.372 -1.657 3.361 1.00 0.00 90 PHE A CA 4
ATOM 6509 C C . PHE A 1 93 ? 169.696 -2.048 4.001 1.00 0.00 90 PHE A C 4
ATOM 6510 O O . PHE A 1 93 ? 170.601 -1.226 4.142 1.00 0.00 90 PHE A O 4
ATOM 6527 N N . LEU A 1 94 ? 169.794 -3.315 4.387 1.00 0.00 91 LEU A N 4
ATOM 6528 C CA . LEU A 1 94 ? 170.997 -3.838 5.016 1.00 0.00 91 LEU A CA 4
ATOM 6529 C C . LEU A 1 94 ? 171.510 -5.056 4.261 1.00 0.00 91 LEU A C 4
ATOM 6530 O O . LEU A 1 94 ? 170.746 -5.739 3.578 1.00 0.00 91 LEU A O 4
ATOM 6546 N N . ILE A 1 95 ? 172.802 -5.331 4.398 1.00 0.00 92 ILE A N 4
ATOM 6547 C CA . ILE A 1 95 ? 173.401 -6.482 3.728 1.00 0.00 92 ILE A CA 4
ATOM 6548 C C . ILE A 1 95 ? 174.760 -6.842 4.317 1.00 0.00 92 ILE A C 4
ATOM 6549 O O . ILE A 1 95 ? 175.707 -6.058 4.250 1.00 0.00 92 ILE A O 4
ATOM 6565 N N . SER A 1 96 ? 174.852 -8.045 4.875 1.00 0.00 93 SER A N 4
ATOM 6566 C CA . SER A 1 96 ? 176.099 -8.525 5.455 1.00 0.00 93 SER A CA 4
ATOM 6567 C C . SER A 1 96 ? 177.042 -8.978 4.346 1.00 0.00 93 SER A C 4
ATOM 6568 O O . SER A 1 96 ? 176.848 -10.036 3.748 1.00 0.00 93 SER A O 4
ATOM 6576 N N . HIS A 1 97 ? 178.050 -8.162 4.063 1.00 0.00 94 HIS A N 4
ATOM 6577 C CA . HIS A 1 97 ? 179.012 -8.475 3.004 1.00 0.00 94 HIS A CA 4
ATOM 6578 C C . HIS A 1 97 ? 179.589 -9.876 3.178 1.00 0.00 94 HIS A C 4
ATOM 6579 O O . HIS A 1 97 ? 180.369 -10.135 4.095 1.00 0.00 94 HIS A O 4
ATOM 6594 N N . ARG A 1 98 ? 179.189 -10.770 2.289 1.00 0.00 95 ARG A N 4
ATOM 6595 C CA . ARG A 1 98 ? 179.640 -12.153 2.319 1.00 0.00 95 ARG A CA 4
ATOM 6596 C C . ARG A 1 98 ? 179.356 -12.839 0.985 1.00 0.00 95 ARG A C 4
ATOM 6597 O O . ARG A 1 98 ? 179.052 -12.178 -0.008 1.00 0.00 95 ARG A O 4
ATOM 6618 N N . GLU A 1 99 ? 179.455 -14.165 0.965 1.00 0.00 96 GLU A N 4
ATOM 6619 C CA . GLU A 1 99 ? 179.205 -14.923 -0.254 1.00 0.00 96 GLU A CA 4
ATOM 6620 C C . GLU A 1 99 ? 178.391 -16.186 0.032 1.00 0.00 96 GLU A C 4
ATOM 6621 O O . GLU A 1 99 ? 177.345 -16.407 -0.578 1.00 0.00 96 GLU A O 4
ATOM 6633 N N . GLU A 1 100 ? 178.871 -17.013 0.957 1.00 0.00 97 GLU A N 4
ATOM 6634 C CA . GLU A 1 100 ? 178.174 -18.249 1.304 1.00 0.00 97 GLU A CA 4
ATOM 6635 C C . GLU A 1 100 ? 177.095 -18.001 2.354 1.00 0.00 97 GLU A C 4
ATOM 6636 O O . GLU A 1 100 ? 176.383 -18.915 2.771 1.00 0.00 97 GLU A O 4
ATOM 6648 N N . ASP A 1 101 ? 176.982 -16.755 2.760 1.00 0.00 98 ASP A N 4
ATOM 6649 C CA . ASP A 1 101 ? 175.997 -16.349 3.751 1.00 0.00 98 ASP A CA 4
ATOM 6650 C C . ASP A 1 101 ? 175.787 -14.842 3.704 1.00 0.00 98 ASP A C 4
ATOM 6651 O O . ASP A 1 101 ? 176.607 -14.076 4.209 1.00 0.00 98 ASP A O 4
ATOM 6660 N N . ARG A 1 102 ? 174.683 -14.421 3.099 1.00 0.00 99 ARG A N 4
ATOM 6661 C CA . ARG A 1 102 ? 174.369 -13.002 2.991 1.00 0.00 99 ARG A CA 4
ATOM 6662 C C . ARG A 1 102 ? 172.973 -12.715 3.533 1.00 0.00 99 ARG A C 4
ATOM 6663 O O . ARG A 1 102 ? 171.982 -13.263 3.049 1.00 0.00 99 ARG A O 4
ATOM 6684 N N . GLU A 1 103 ? 172.903 -11.854 4.541 1.00 0.00 100 GLU A N 4
ATOM 6685 C CA . GLU A 1 103 ? 171.628 -11.494 5.151 1.00 0.00 100 GLU A CA 4
ATOM 6686 C C . GLU A 1 103 ? 171.236 -10.067 4.786 1.00 0.00 100 GLU A C 4
ATOM 6687 O O . GLU A 1 103 ? 171.876 -9.108 5.217 1.00 0.00 100 GLU A O 4
ATOM 6699 N N . PHE A 1 104 ? 170.176 -9.931 3.994 1.00 0.00 101 PHE A N 4
ATOM 6700 C CA . PHE A 1 104 ? 169.697 -8.619 3.579 1.00 0.00 101 PHE A CA 4
ATOM 6701 C C . PHE A 1 104 ? 168.269 -8.394 4.069 1.00 0.00 101 PHE A C 4
ATOM 6702 O O . PHE A 1 104 ? 167.439 -9.301 4.023 1.00 0.00 101 PHE A O 4
ATOM 6719 N N . HIS A 1 105 ? 167.988 -7.182 4.534 1.00 0.00 102 HIS A N 4
ATOM 6720 C CA . HIS A 1 105 ? 166.654 -6.852 5.025 1.00 0.00 102 HIS A CA 4
ATOM 6721 C C . HIS A 1 105 ? 166.328 -5.384 4.779 1.00 0.00 102 HIS A C 4
ATOM 6722 O O . HIS A 1 105 ? 167.190 -4.604 4.374 1.00 0.00 102 HIS A O 4
ATOM 6737 N N . VAL A 1 106 ? 165.074 -5.016 5.021 1.00 0.00 103 VAL A N 4
ATOM 6738 C CA . VAL A 1 106 ? 164.640 -3.640 4.816 1.00 0.00 103 VAL A CA 4
ATOM 6739 C C . VAL A 1 106 ? 163.481 -3.245 5.725 1.00 0.00 103 VAL A C 4
ATOM 6740 O O . VAL A 1 106 ? 162.581 -4.044 5.985 1.00 0.00 103 VAL A O 4
ATOM 6753 N N . ILE A 1 107 ? 163.491 -1.992 6.172 1.00 0.00 104 ILE A N 4
ATOM 6754 C CA . ILE A 1 107 ? 162.414 -1.481 7.014 1.00 0.00 104 ILE A CA 4
ATOM 6755 C C . ILE A 1 107 ? 161.573 -0.474 6.245 1.00 0.00 104 ILE A C 4
ATOM 6756 O O . ILE A 1 107 ? 162.098 0.316 5.461 1.00 0.00 104 ILE A O 4
ATOM 6772 N N . TRP A 1 108 ? 160.267 -0.509 6.474 1.00 0.00 105 TRP A N 4
ATOM 6773 C CA . TRP A 1 108 ? 159.346 0.403 5.801 1.00 0.00 105 TRP A CA 4
ATOM 6774 C C . TRP A 1 108 ? 158.716 1.374 6.795 1.00 0.00 105 TRP A C 4
ATOM 6775 O O . TRP A 1 108 ? 158.515 1.039 7.962 1.00 0.00 105 TRP A O 4
ATOM 6796 N N . LYS A 1 109 ? 158.404 2.577 6.322 1.00 0.00 106 LYS A N 4
ATOM 6797 C CA . LYS A 1 109 ? 157.794 3.597 7.168 1.00 0.00 106 LYS A CA 4
ATOM 6798 C C . LYS A 1 109 ? 156.471 3.104 7.746 1.00 0.00 106 LYS A C 4
ATOM 6799 O O . LYS A 1 109 ? 155.861 2.172 7.222 1.00 0.00 106 LYS A O 4
ATOM 6818 N N . LYS A 1 110 ? 156.032 3.737 8.829 1.00 0.00 107 LYS A N 4
ATOM 6819 C CA . LYS A 1 110 ? 154.780 3.362 9.477 1.00 0.00 107 LYS A CA 4
ATOM 6820 C C . LYS A 1 110 ? 153.941 4.595 9.796 1.00 0.00 107 LYS A C 4
ATOM 6821 O O . LYS A 1 110 ? 154.523 5.606 10.243 1.00 0.00 107 LYS A O 4
ATOM 6841 N N . MET A 1 4 ? 194.569 -7.924 8.800 1.00 0.00 1 MET A N 5
ATOM 6842 C CA . MET A 1 4 ? 195.657 -7.697 7.814 1.00 0.00 1 MET A CA 5
ATOM 6843 C C . MET A 1 4 ? 195.407 -8.477 6.527 1.00 0.00 1 MET A C 5
ATOM 6844 O O . MET A 1 4 ? 195.246 -7.892 5.456 1.00 0.00 1 MET A O 5
ATOM 6858 N N . THR A 1 5 ? 195.377 -9.801 6.639 1.00 0.00 2 THR A N 5
ATOM 6859 C CA . THR A 1 5 ? 195.146 -10.661 5.484 1.00 0.00 2 THR A CA 5
ATOM 6860 C C . THR A 1 5 ? 193.749 -10.428 4.912 1.00 0.00 2 THR A C 5
ATOM 6861 O O . THR A 1 5 ? 193.537 -10.550 3.707 1.00 0.00 2 THR A O 5
ATOM 6872 N N . THR A 1 6 ? 192.802 -10.100 5.792 1.00 0.00 3 THR A N 5
ATOM 6873 C CA . THR A 1 6 ? 191.414 -9.850 5.397 1.00 0.00 3 THR A CA 5
ATOM 6874 C C . THR A 1 6 ? 190.901 -10.926 4.442 1.00 0.00 3 THR A C 5
ATOM 6875 O O . THR A 1 6 ? 191.221 -10.926 3.254 1.00 0.00 3 THR A O 5
ATOM 6886 N N . GLU A 1 7 ? 190.095 -11.841 4.973 1.00 0.00 4 GLU A N 5
ATOM 6887 C CA . GLU A 1 7 ? 189.532 -12.923 4.173 1.00 0.00 4 GLU A CA 5
ATOM 6888 C C . GLU A 1 7 ? 188.140 -12.557 3.665 1.00 0.00 4 GLU A C 5
ATOM 6889 O O . GLU A 1 7 ? 187.704 -13.039 2.620 1.00 0.00 4 GLU A O 5
ATOM 6901 N N . ILE A 1 8 ? 187.448 -11.701 4.411 1.00 0.00 5 ILE A N 5
ATOM 6902 C CA . ILE A 1 8 ? 186.106 -11.272 4.032 1.00 0.00 5 ILE A CA 5
ATOM 6903 C C . ILE A 1 8 ? 186.162 -10.267 2.886 1.00 0.00 5 ILE A C 5
ATOM 6904 O O . ILE A 1 8 ? 187.045 -9.412 2.840 1.00 0.00 5 ILE A O 5
ATOM 6920 N N . LYS A 1 9 ? 185.213 -10.378 1.962 1.00 0.00 6 LYS A N 5
ATOM 6921 C CA . LYS A 1 9 ? 185.154 -9.479 0.816 1.00 0.00 6 LYS A CA 5
ATOM 6922 C C . LYS A 1 9 ? 184.307 -8.250 1.130 1.00 0.00 6 LYS A C 5
ATOM 6923 O O . LYS A 1 9 ? 183.799 -8.102 2.242 1.00 0.00 6 LYS A O 5
ATOM 6942 N N . LYS A 1 10 ? 184.160 -7.371 0.145 1.00 0.00 7 LYS A N 5
ATOM 6943 C CA . LYS A 1 10 ? 183.375 -6.154 0.317 1.00 0.00 7 LYS A CA 5
ATOM 6944 C C . LYS A 1 10 ? 182.556 -5.852 -0.934 1.00 0.00 7 LYS A C 5
ATOM 6945 O O . LYS A 1 10 ? 182.569 -6.619 -1.897 1.00 0.00 7 LYS A O 5
ATOM 6964 N N . LEU A 1 11 ? 181.844 -4.731 -0.911 1.00 0.00 8 LEU A N 5
ATOM 6965 C CA . LEU A 1 11 ? 181.017 -4.324 -2.041 1.00 0.00 8 LEU A CA 5
ATOM 6966 C C . LEU A 1 11 ? 181.297 -2.874 -2.425 1.00 0.00 8 LEU A C 5
ATOM 6967 O O . LEU A 1 11 ? 181.566 -2.034 -1.566 1.00 0.00 8 LEU A O 5
ATOM 6983 N N . ASP A 1 12 ? 181.232 -2.589 -3.721 1.00 0.00 9 ASP A N 5
ATOM 6984 C CA . ASP A 1 12 ? 181.477 -1.241 -4.219 1.00 0.00 9 ASP A CA 5
ATOM 6985 C C . ASP A 1 12 ? 180.250 -0.355 -4.014 1.00 0.00 9 ASP A C 5
ATOM 6986 O O . ASP A 1 12 ? 179.116 -0.833 -4.054 1.00 0.00 9 ASP A O 5
ATOM 6995 N N . PRO A 1 13 ? 180.461 0.953 -3.788 1.00 0.00 10 PRO A N 5
ATOM 6996 C CA . PRO A 1 13 ? 179.364 1.904 -3.575 1.00 0.00 10 PRO A CA 5
ATOM 6997 C C . PRO A 1 13 ? 178.311 1.831 -4.676 1.00 0.00 10 PRO A C 5
ATOM 6998 O O . PRO A 1 13 ? 177.122 1.672 -4.401 1.00 0.00 10 PRO A O 5
ATOM 7009 N N . ASP A 1 14 ? 178.755 1.950 -5.922 1.00 0.00 11 ASP A N 5
ATOM 7010 C CA . ASP A 1 14 ? 177.850 1.898 -7.064 1.00 0.00 11 ASP A CA 5
ATOM 7011 C C . ASP A 1 14 ? 177.254 0.503 -7.228 1.00 0.00 11 ASP A C 5
ATOM 7012 O O . ASP A 1 14 ? 176.134 0.350 -7.714 1.00 0.00 11 ASP A O 5
ATOM 7021 N N . THR A 1 15 ? 178.011 -0.511 -6.820 1.00 0.00 12 THR A N 5
ATOM 7022 C CA . THR A 1 15 ? 177.556 -1.893 -6.925 1.00 0.00 12 THR A CA 5
ATOM 7023 C C . THR A 1 15 ? 176.359 -2.145 -6.013 1.00 0.00 12 THR A C 5
ATOM 7024 O O . THR A 1 15 ? 175.301 -2.580 -6.468 1.00 0.00 12 THR A O 5
ATOM 7035 N N . ALA A 1 16 ? 176.533 -1.871 -4.723 1.00 0.00 13 ALA A N 5
ATOM 7036 C CA . ALA A 1 16 ? 175.466 -2.069 -3.748 1.00 0.00 13 ALA A CA 5
ATOM 7037 C C . ALA A 1 16 ? 174.215 -1.286 -4.133 1.00 0.00 13 ALA A C 5
ATOM 7038 O O . ALA A 1 16 ? 173.104 -1.816 -4.101 1.00 0.00 13 ALA A O 5
ATOM 7045 N N . ILE A 1 17 ? 174.403 -0.021 -4.496 1.00 0.00 14 ILE A N 5
ATOM 7046 C CA . ILE A 1 17 ? 173.290 0.837 -4.888 1.00 0.00 14 ILE A CA 5
ATOM 7047 C C . ILE A 1 17 ? 172.494 0.214 -6.033 1.00 0.00 14 ILE A C 5
ATOM 7048 O O . ILE A 1 17 ? 171.263 0.230 -6.027 1.00 0.00 14 ILE A O 5
ATOM 7064 N N . ASP A 1 18 ? 173.206 -0.335 -7.010 1.00 0.00 15 ASP A N 5
ATOM 7065 C CA . ASP A 1 18 ? 172.569 -0.967 -8.160 1.00 0.00 15 ASP A CA 5
ATOM 7066 C C . ASP A 1 18 ? 171.661 -2.111 -7.717 1.00 0.00 15 ASP A C 5
ATOM 7067 O O . ASP A 1 18 ? 170.484 -2.160 -8.077 1.00 0.00 15 ASP A O 5
ATOM 7076 N N . ILE A 1 19 ? 172.217 -3.028 -6.932 1.00 0.00 16 ILE A N 5
ATOM 7077 C CA . ILE A 1 19 ? 171.462 -4.172 -6.437 1.00 0.00 16 ILE A CA 5
ATOM 7078 C C . ILE A 1 19 ? 170.276 -3.722 -5.590 1.00 0.00 16 ILE A C 5
ATOM 7079 O O . ILE A 1 19 ? 169.125 -4.024 -5.907 1.00 0.00 16 ILE A O 5
ATOM 7095 N N . ALA A 1 20 ? 170.563 -3.000 -4.510 1.00 0.00 17 ALA A N 5
ATOM 7096 C CA . ALA A 1 20 ? 169.520 -2.509 -3.615 1.00 0.00 17 ALA A CA 5
ATOM 7097 C C . ALA A 1 20 ? 168.400 -1.824 -4.393 1.00 0.00 17 ALA A C 5
ATOM 7098 O O . ALA A 1 20 ? 167.231 -1.905 -4.018 1.00 0.00 17 ALA A O 5
ATOM 7105 N N . TYR A 1 21 ? 168.767 -1.152 -5.480 1.00 0.00 18 TYR A N 5
ATOM 7106 C CA . TYR A 1 21 ? 167.791 -0.458 -6.311 1.00 0.00 18 TYR A CA 5
ATOM 7107 C C . TYR A 1 21 ? 166.792 -1.444 -6.907 1.00 0.00 18 TYR A C 5
ATOM 7108 O O . TYR A 1 21 ? 165.581 -1.283 -6.757 1.00 0.00 18 TYR A O 5
ATOM 7126 N N . ASP A 1 22 ? 167.309 -2.467 -7.583 1.00 0.00 19 ASP A N 5
ATOM 7127 C CA . ASP A 1 22 ? 166.462 -3.483 -8.202 1.00 0.00 19 ASP A CA 5
ATOM 7128 C C . ASP A 1 22 ? 165.495 -4.082 -7.183 1.00 0.00 19 ASP A C 5
ATOM 7129 O O . ASP A 1 22 ? 164.378 -4.473 -7.525 1.00 0.00 19 ASP A O 5
ATOM 7138 N N . ILE A 1 23 ? 165.931 -4.145 -5.929 1.00 0.00 20 ILE A N 5
ATOM 7139 C CA . ILE A 1 23 ? 165.107 -4.690 -4.857 1.00 0.00 20 ILE A CA 5
ATOM 7140 C C . ILE A 1 23 ? 163.922 -3.775 -4.567 1.00 0.00 20 ILE A C 5
ATOM 7141 O O . ILE A 1 23 ? 162.781 -4.108 -4.887 1.00 0.00 20 ILE A O 5
ATOM 7157 N N . PHE A 1 24 ? 164.197 -2.624 -3.957 1.00 0.00 21 PHE A N 5
ATOM 7158 C CA . PHE A 1 24 ? 163.157 -1.651 -3.617 1.00 0.00 21 PHE A CA 5
ATOM 7159 C C . PHE A 1 24 ? 162.120 -1.515 -4.733 1.00 0.00 21 PHE A C 5
ATOM 7160 O O . PHE A 1 24 ? 160.958 -1.211 -4.478 1.00 0.00 21 PHE A O 5
ATOM 7177 N N . LEU A 1 25 ? 162.550 -1.729 -5.968 1.00 0.00 22 LEU A N 5
ATOM 7178 C CA . LEU A 1 25 ? 161.662 -1.616 -7.118 1.00 0.00 22 LEU A CA 5
ATOM 7179 C C . LEU A 1 25 ? 160.727 -2.819 -7.235 1.00 0.00 22 LEU A C 5
ATOM 7180 O O . LEU A 1 25 ? 159.563 -2.677 -7.607 1.00 0.00 22 LEU A O 5
ATOM 7196 N N . GLU A 1 26 ? 161.254 -4.004 -6.950 1.00 0.00 23 GLU A N 5
ATOM 7197 C CA . GLU A 1 26 ? 160.474 -5.235 -7.060 1.00 0.00 23 GLU A CA 5
ATOM 7198 C C . GLU A 1 26 ? 159.792 -5.633 -5.744 1.00 0.00 23 GLU A C 5
ATOM 7199 O O . GLU A 1 26 ? 158.699 -6.200 -5.762 1.00 0.00 23 GLU A O 5
ATOM 7211 N N . MET A 1 27 ? 160.436 -5.370 -4.610 1.00 0.00 24 MET A N 5
ATOM 7212 C CA . MET A 1 27 ? 159.866 -5.748 -3.319 1.00 0.00 24 MET A CA 5
ATOM 7213 C C . MET A 1 27 ? 158.886 -4.704 -2.788 1.00 0.00 24 MET A C 5
ATOM 7214 O O . MET A 1 27 ? 157.885 -5.052 -2.163 1.00 0.00 24 MET A O 5
ATOM 7228 N N . ALA A 1 28 ? 159.169 -3.430 -3.030 1.00 0.00 25 ALA A N 5
ATOM 7229 C CA . ALA A 1 28 ? 158.290 -2.363 -2.556 1.00 0.00 25 ALA A CA 5
ATOM 7230 C C . ALA A 1 28 ? 156.906 -2.467 -3.190 1.00 0.00 25 ALA A C 5
ATOM 7231 O O . ALA A 1 28 ? 156.778 -2.587 -4.408 1.00 0.00 25 ALA A O 5
ATOM 7238 N N . GLY A 1 29 ? 155.871 -2.420 -2.355 1.00 0.00 26 GLY A N 5
ATOM 7239 C CA . GLY A 1 29 ? 154.509 -2.509 -2.852 1.00 0.00 26 GLY A CA 5
ATOM 7240 C C . GLY A 1 29 ? 153.762 -3.708 -2.297 1.00 0.00 26 GLY A C 5
ATOM 7241 O O . GLY A 1 29 ? 153.084 -4.422 -3.036 1.00 0.00 26 GLY A O 5
ATOM 7245 N N . GLU A 1 30 ? 153.893 -3.932 -0.994 1.00 0.00 27 GLU A N 5
ATOM 7246 C CA . GLU A 1 30 ? 153.228 -5.061 -0.343 1.00 0.00 27 GLU A CA 5
ATOM 7247 C C . GLU A 1 30 ? 153.445 -5.061 1.173 1.00 0.00 27 GLU A C 5
ATOM 7248 O O . GLU A 1 30 ? 152.635 -5.612 1.919 1.00 0.00 27 GLU A O 5
ATOM 7260 N N . ASN A 1 31 ? 154.532 -4.442 1.627 1.00 0.00 28 ASN A N 5
ATOM 7261 C CA . ASN A 1 31 ? 154.833 -4.378 3.053 1.00 0.00 28 ASN A CA 5
ATOM 7262 C C . ASN A 1 31 ? 154.921 -2.928 3.527 1.00 0.00 28 ASN A C 5
ATOM 7263 O O . ASN A 1 31 ? 154.537 -2.608 4.651 1.00 0.00 28 ASN A O 5
ATOM 7274 N N . LEU A 1 32 ? 155.432 -2.058 2.661 1.00 0.00 29 LEU A N 5
ATOM 7275 C CA . LEU A 1 32 ? 155.575 -0.643 2.985 1.00 0.00 29 LEU A CA 5
ATOM 7276 C C . LEU A 1 32 ? 154.209 0.010 3.195 1.00 0.00 29 LEU A C 5
ATOM 7277 O O . LEU A 1 32 ? 153.251 -0.278 2.477 1.00 0.00 29 LEU A O 5
ATOM 7293 N N . ASP A 1 33 ? 154.129 0.881 4.200 1.00 0.00 30 ASP A N 5
ATOM 7294 C CA . ASP A 1 33 ? 152.884 1.576 4.540 1.00 0.00 30 ASP A CA 5
ATOM 7295 C C . ASP A 1 33 ? 152.163 2.104 3.295 1.00 0.00 30 ASP A C 5
ATOM 7296 O O . ASP A 1 33 ? 152.792 2.622 2.378 1.00 0.00 30 ASP A O 5
ATOM 7305 N N . PRO A 1 34 ? 150.823 1.983 3.253 1.00 0.00 31 PRO A N 5
ATOM 7306 C CA . PRO A 1 34 ? 150.015 2.448 2.121 1.00 0.00 31 PRO A CA 5
ATOM 7307 C C . PRO A 1 34 ? 150.395 3.853 1.659 1.00 0.00 31 PRO A C 5
ATOM 7308 O O . PRO A 1 34 ? 150.649 4.078 0.477 1.00 0.00 31 PRO A O 5
ATOM 7319 N N . ALA A 1 35 ? 150.423 4.799 2.591 1.00 0.00 32 ALA A N 5
ATOM 7320 C CA . ALA A 1 35 ? 150.764 6.182 2.267 1.00 0.00 32 ALA A CA 5
ATOM 7321 C C . ALA A 1 35 ? 152.096 6.270 1.523 1.00 0.00 32 ALA A C 5
ATOM 7322 O O . ALA A 1 35 ? 152.168 6.805 0.414 1.00 0.00 32 ALA A O 5
ATOM 7329 N N . ASP A 1 36 ? 153.150 5.751 2.145 1.00 0.00 33 ASP A N 5
ATOM 7330 C CA . ASP A 1 36 ? 154.481 5.778 1.549 1.00 0.00 33 ASP A CA 5
ATOM 7331 C C . ASP A 1 36 ? 154.474 5.166 0.149 1.00 0.00 33 ASP A C 5
ATOM 7332 O O . ASP A 1 36 ? 155.278 5.544 -0.703 1.00 0.00 33 ASP A O 5
ATOM 7341 N N . ILE A 1 37 ? 153.554 4.235 -0.093 1.00 0.00 34 ILE A N 5
ATOM 7342 C CA . ILE A 1 37 ? 153.448 3.602 -1.404 1.00 0.00 34 ILE A CA 5
ATOM 7343 C C . ILE A 1 37 ? 153.020 4.630 -2.447 1.00 0.00 34 ILE A C 5
ATOM 7344 O O . ILE A 1 37 ? 153.594 4.708 -3.533 1.00 0.00 34 ILE A O 5
ATOM 7360 N N . LEU A 1 38 ? 152.008 5.417 -2.100 1.00 0.00 35 LEU A N 5
ATOM 7361 C CA . LEU A 1 38 ? 151.492 6.448 -2.992 1.00 0.00 35 LEU A CA 5
ATOM 7362 C C . LEU A 1 38 ? 152.597 7.415 -3.409 1.00 0.00 35 LEU A C 5
ATOM 7363 O O . LEU A 1 38 ? 152.831 7.629 -4.598 1.00 0.00 35 LEU A O 5
ATOM 7379 N N . LEU A 1 39 ? 153.277 7.995 -2.423 1.00 0.00 36 LEU A N 5
ATOM 7380 C CA . LEU A 1 39 ? 154.360 8.937 -2.694 1.00 0.00 36 LEU A CA 5
ATOM 7381 C C . LEU A 1 39 ? 155.458 8.277 -3.525 1.00 0.00 36 LEU A C 5
ATOM 7382 O O . LEU A 1 39 ? 155.764 8.716 -4.633 1.00 0.00 36 LEU A O 5
ATOM 7398 N N . PHE A 1 40 ? 156.040 7.214 -2.978 1.00 0.00 37 PHE A N 5
ATOM 7399 C CA . PHE A 1 40 ? 157.101 6.476 -3.660 1.00 0.00 37 PHE A CA 5
ATOM 7400 C C . PHE A 1 40 ? 156.719 6.184 -5.114 1.00 0.00 37 PHE A C 5
ATOM 7401 O O . PHE A 1 40 ? 157.581 6.098 -5.987 1.00 0.00 37 PHE A O 5
ATOM 7418 N N . ASN A 1 41 ? 155.425 6.027 -5.366 1.00 0.00 38 ASN A N 5
ATOM 7419 C CA . ASN A 1 41 ? 154.943 5.738 -6.712 1.00 0.00 38 ASN A CA 5
ATOM 7420 C C . ASN A 1 41 ? 154.872 7.003 -7.562 1.00 0.00 38 ASN A C 5
ATOM 7421 O O . ASN A 1 41 ? 155.283 7.007 -8.722 1.00 0.00 38 ASN A O 5
ATOM 7432 N N . LEU A 1 42 ? 154.332 8.068 -6.983 1.00 0.00 39 LEU A N 5
ATOM 7433 C CA . LEU A 1 42 ? 154.187 9.334 -7.690 1.00 0.00 39 LEU A CA 5
ATOM 7434 C C . LEU A 1 42 ? 155.5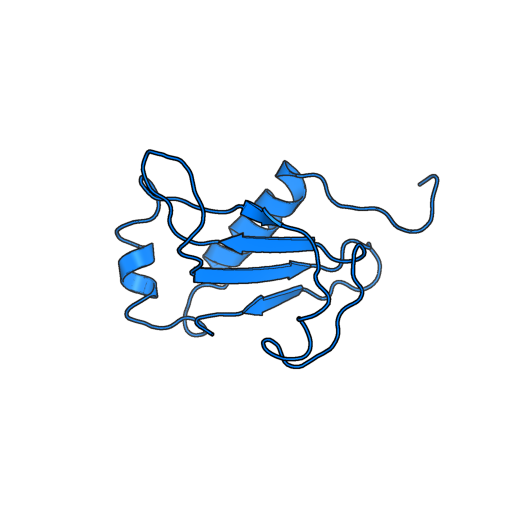15 10.082 -7.803 1.00 0.00 39 LEU A C 5
ATOM 7435 O O . LEU A 1 42 ? 156.153 10.076 -8.855 1.00 0.00 39 LEU A O 5
ATOM 7451 N N . GLN A 1 43 ? 155.913 10.746 -6.721 1.00 0.00 40 GLN A N 5
ATOM 7452 C CA . GLN A 1 43 ? 157.150 11.521 -6.710 1.00 0.00 40 GLN A CA 5
ATOM 7453 C C . GLN A 1 43 ? 158.378 10.643 -6.484 1.00 0.00 40 GLN A C 5
ATOM 7454 O O . GLN A 1 43 ? 158.867 10.513 -5.361 1.00 0.00 40 GLN A O 5
ATOM 7468 N N . PHE A 1 44 ? 158.884 10.064 -7.567 1.00 0.00 41 PHE A N 5
ATOM 7469 C CA . PHE A 1 44 ? 160.073 9.217 -7.505 1.00 0.00 41 PHE A CA 5
ATOM 7470 C C . PHE A 1 44 ? 161.058 9.587 -8.614 1.00 0.00 41 PHE A C 5
ATOM 7471 O O . PHE A 1 44 ? 162.271 9.450 -8.454 1.00 0.00 41 PHE A O 5
ATOM 7488 N N . GLU A 1 45 ? 160.526 10.055 -9.739 1.00 0.00 42 GLU A N 5
ATOM 7489 C CA . GLU A 1 45 ? 161.352 10.446 -10.879 1.00 0.00 42 GLU A CA 5
ATOM 7490 C C . GLU A 1 45 ? 162.521 11.330 -10.444 1.00 0.00 42 GLU A C 5
ATOM 7491 O O . GLU A 1 45 ? 163.680 10.927 -10.533 1.00 0.00 42 GLU A O 5
ATOM 7503 N N . GLU A 1 46 ? 162.209 12.538 -9.983 1.00 0.00 43 GLU A N 5
ATOM 7504 C CA . GLU A 1 46 ? 163.238 13.478 -9.547 1.00 0.00 43 GLU A CA 5
ATOM 7505 C C . GLU A 1 46 ? 163.482 13.382 -8.042 1.00 0.00 43 GLU A C 5
ATOM 7506 O O . GLU A 1 46 ? 164.622 13.467 -7.584 1.00 0.00 43 GLU A O 5
ATOM 7518 N N . ARG A 1 47 ? 162.408 13.213 -7.277 1.00 0.00 44 ARG A N 5
ATOM 7519 C CA . ARG A 1 47 ? 162.512 13.115 -5.826 1.00 0.00 44 ARG A CA 5
ATOM 7520 C C . ARG A 1 47 ? 163.114 11.778 -5.407 1.00 0.00 44 ARG A C 5
ATOM 7521 O O . ARG A 1 47 ? 163.927 11.713 -4.487 1.00 0.00 44 ARG A O 5
ATOM 7542 N N . GLY A 1 48 ? 162.705 10.716 -6.089 1.00 0.00 45 GLY A N 5
ATOM 7543 C CA . GLY A 1 48 ? 163.204 9.389 -5.774 1.00 0.00 45 GLY A CA 5
ATOM 7544 C C . GLY A 1 48 ? 164.717 9.297 -5.806 1.00 0.00 45 GLY A C 5
ATOM 7545 O O . GLY A 1 48 ? 165.336 9.420 -6.864 1.00 0.00 45 GLY A O 5
ATOM 7549 N N . GLY A 1 49 ? 165.309 9.068 -4.639 1.00 0.00 46 GLY A N 5
ATOM 7550 C CA . GLY A 1 49 ? 166.752 8.946 -4.539 1.00 0.00 46 GLY A CA 5
ATOM 7551 C C . GLY A 1 49 ? 167.156 7.829 -3.599 1.00 0.00 46 GLY A C 5
ATOM 7552 O O . GLY A 1 49 ? 166.422 7.509 -2.663 1.00 0.00 46 GLY A O 5
ATOM 7556 N N . VAL A 1 50 ? 168.315 7.227 -3.840 1.00 0.00 47 VAL A N 5
ATOM 7557 C CA . VAL A 1 50 ? 168.793 6.138 -2.999 1.00 0.00 47 VAL A CA 5
ATOM 7558 C C . VAL A 1 50 ? 170.267 6.323 -2.652 1.00 0.00 47 VAL A C 5
ATOM 7559 O O . VAL A 1 50 ? 171.144 6.104 -3.488 1.00 0.00 47 VAL A O 5
ATOM 7572 N N . GLU A 1 51 ? 170.533 6.731 -1.416 1.00 0.00 48 GLU A N 5
ATOM 7573 C CA . GLU A 1 51 ? 171.901 6.950 -0.960 1.00 0.00 48 GLU A CA 5
ATOM 7574 C C . GLU A 1 51 ? 172.451 5.710 -0.260 1.00 0.00 48 GLU A C 5
ATOM 7575 O O . GLU A 1 51 ? 171.710 4.970 0.388 1.00 0.00 48 GLU A O 5
ATOM 7587 N N . PHE A 1 52 ? 173.755 5.492 -0.394 1.00 0.00 49 PHE A N 5
ATOM 7588 C CA . PHE A 1 52 ? 174.407 4.343 0.226 1.00 0.00 49 PHE A CA 5
ATOM 7589 C C . PHE A 1 52 ? 175.051 4.731 1.553 1.00 0.00 49 PHE A C 5
ATOM 7590 O O . PHE A 1 52 ? 175.731 5.753 1.651 1.00 0.00 49 PHE A O 5
ATOM 7607 N N . VAL A 1 53 ? 174.835 3.904 2.570 1.00 0.00 50 VAL A N 5
ATOM 7608 C CA . VAL A 1 53 ? 175.396 4.152 3.893 1.00 0.00 50 VAL A CA 5
ATOM 7609 C C . VAL A 1 53 ? 176.074 2.899 4.441 1.00 0.00 50 VAL A C 5
ATOM 7610 O O . VAL A 1 53 ? 176.052 1.842 3.806 1.00 0.00 50 VAL A O 5
ATOM 7623 N N . GLU A 1 54 ? 176.674 3.019 5.621 1.00 0.00 51 GLU A N 5
ATOM 7624 C CA . GLU A 1 54 ? 177.359 1.892 6.245 1.00 0.00 51 GLU A CA 5
ATOM 7625 C C . GLU A 1 54 ? 176.658 1.466 7.531 1.00 0.00 51 GLU A C 5
ATOM 7626 O O . GLU A 1 54 ? 176.072 2.290 8.233 1.00 0.00 51 GLU A O 5
ATOM 7638 N N . THR A 1 55 ? 176.727 0.172 7.832 1.00 0.00 52 THR A N 5
ATOM 7639 C CA . THR A 1 55 ? 176.105 -0.381 9.033 1.00 0.00 52 THR A CA 5
ATOM 7640 C C . THR A 1 55 ? 176.398 0.484 10.258 1.00 0.00 52 THR A C 5
ATOM 7641 O O . THR A 1 55 ? 177.278 1.344 10.227 1.00 0.00 52 THR A O 5
ATOM 7652 N N . ALA A 1 56 ? 175.654 0.248 11.335 1.00 0.00 53 ALA A N 5
ATOM 7653 C CA . ALA A 1 56 ? 175.833 1.002 12.570 1.00 0.00 53 ALA A CA 5
ATOM 7654 C C . ALA A 1 56 ? 176.273 0.089 13.709 1.00 0.00 53 ALA A C 5
ATOM 7655 O O . ALA A 1 56 ? 176.606 -1.076 13.491 1.00 0.00 53 ALA A O 5
ATOM 7662 N N . ASP A 1 57 ? 176.270 0.625 14.926 1.00 0.00 54 ASP A N 5
ATOM 7663 C CA . ASP A 1 57 ? 176.667 -0.143 16.101 1.00 0.00 54 ASP A CA 5
ATOM 7664 C C . ASP A 1 57 ? 175.502 -0.282 17.077 1.00 0.00 54 ASP A C 5
ATOM 7665 O O . ASP A 1 57 ? 175.680 -0.187 18.291 1.00 0.00 54 ASP A O 5
ATOM 7674 N N . ASP A 1 58 ? 174.311 -0.511 16.533 1.00 0.00 55 ASP A N 5
ATOM 7675 C CA . ASP A 1 58 ? 173.110 -0.668 17.348 1.00 0.00 55 ASP A CA 5
ATOM 7676 C C . ASP A 1 58 ? 171.896 -0.953 16.470 1.00 0.00 55 ASP A C 5
ATOM 7677 O O . ASP A 1 58 ? 170.831 -0.364 16.654 1.00 0.00 55 ASP A O 5
ATOM 7686 N N . TRP A 1 59 ? 172.065 -1.859 15.513 1.00 0.00 56 TRP A N 5
ATOM 7687 C CA . TRP A 1 59 ? 170.984 -2.219 14.603 1.00 0.00 56 TRP A CA 5
ATOM 7688 C C . TRP A 1 59 ? 169.912 -3.045 15.309 1.00 0.00 56 TRP A C 5
ATOM 7689 O O . TRP A 1 59 ? 168.780 -3.138 14.836 1.00 0.00 56 TRP A O 5
ATOM 7710 N N . GLU A 1 60 ? 170.276 -3.644 16.440 1.00 0.00 57 GLU A N 5
ATOM 7711 C CA . GLU A 1 60 ? 169.342 -4.461 17.211 1.00 0.00 57 GLU A CA 5
ATOM 7712 C C . GLU A 1 60 ? 168.232 -3.595 17.809 1.00 0.00 57 GLU A C 5
ATOM 7713 O O . GLU A 1 60 ? 168.099 -3.489 19.029 1.00 0.00 57 GLU A O 5
ATOM 7725 N N . GLU A 1 61 ? 167.438 -2.982 16.937 1.00 0.00 58 GLU A N 5
ATOM 7726 C CA . GLU A 1 61 ? 166.335 -2.126 17.355 1.00 0.00 58 GLU A CA 5
ATOM 7727 C C . GLU A 1 61 ? 165.210 -2.192 16.328 1.00 0.00 58 GLU A C 5
ATOM 7728 O O . GLU A 1 61 ? 164.080 -2.558 16.652 1.00 0.00 58 GLU A O 5
ATOM 7740 N N . GLU A 1 62 ? 165.538 -1.861 15.082 1.00 0.00 59 GLU A N 5
ATOM 7741 C CA . GLU A 1 62 ? 164.564 -1.909 14.000 1.00 0.00 59 GLU A CA 5
ATOM 7742 C C . GLU A 1 62 ? 164.282 -3.359 13.636 1.00 0.00 59 GLU A C 5
ATOM 7743 O O . GLU A 1 62 ? 163.155 -3.838 13.761 1.00 0.00 59 GLU A O 5
ATOM 7755 N N . ILE A 1 63 ? 165.327 -4.057 13.205 1.00 0.00 60 ILE A N 5
ATOM 7756 C CA . ILE A 1 63 ? 165.213 -5.462 12.844 1.00 0.00 60 ILE A CA 5
ATOM 7757 C C . ILE A 1 63 ? 165.385 -6.345 14.079 1.00 0.00 60 ILE A C 5
ATOM 7758 O O . ILE A 1 63 ? 164.907 -7.479 14.116 1.00 0.00 60 ILE A O 5
ATOM 7774 N N . GLY A 1 64 ? 166.061 -5.807 15.096 1.00 0.00 61 GLY A N 5
ATOM 7775 C CA . GLY A 1 64 ? 166.276 -6.547 16.327 1.00 0.00 61 GLY A CA 5
ATOM 7776 C C . GLY A 1 64 ? 167.553 -7.365 16.314 1.00 0.00 61 GLY A C 5
ATOM 7777 O O . GLY A 1 64 ? 168.389 -7.242 17.208 1.00 0.00 61 GLY A O 5
ATOM 7781 N N . VAL A 1 65 ? 167.693 -8.213 15.304 1.00 0.00 62 VAL A N 5
ATOM 7782 C CA . VAL A 1 65 ? 168.864 -9.075 15.173 1.00 0.00 62 VAL A CA 5
ATOM 7783 C C . VAL A 1 65 ? 170.166 -8.286 15.285 1.00 0.00 62 VAL A C 5
ATOM 7784 O O . VAL A 1 65 ? 170.212 -7.095 14.979 1.00 0.00 62 VAL A O 5
ATOM 7797 N N . LEU A 1 66 ? 171.225 -8.967 15.716 1.00 0.00 63 LEU A N 5
ATOM 7798 C CA . LEU A 1 66 ? 172.532 -8.334 15.857 1.00 0.00 63 LEU A CA 5
ATOM 7799 C C . LEU A 1 66 ? 173.188 -8.157 14.490 1.00 0.00 63 LEU A C 5
ATOM 7800 O O . LEU A 1 66 ? 173.157 -9.059 13.654 1.00 0.00 63 LEU A O 5
ATOM 7816 N N . ILE A 1 67 ? 173.769 -6.985 14.260 1.00 0.00 64 ILE A N 5
ATOM 7817 C CA . ILE A 1 67 ? 174.414 -6.697 12.985 1.00 0.00 64 ILE A CA 5
ATOM 7818 C C . ILE A 1 67 ? 175.812 -6.121 13.180 1.00 0.00 64 ILE A C 5
ATOM 7819 O O . ILE A 1 67 ? 175.976 -5.037 13.740 1.00 0.00 64 ILE A O 5
ATOM 7835 N N . ASP A 1 68 ? 176.817 -6.852 12.709 1.00 0.00 65 ASP A N 5
ATOM 7836 C CA . ASP A 1 68 ? 178.202 -6.412 12.826 1.00 0.00 65 ASP A CA 5
ATOM 7837 C C . ASP A 1 68 ? 178.493 -5.267 11.856 1.00 0.00 65 ASP A C 5
ATOM 7838 O O . ASP A 1 68 ? 178.314 -5.411 10.647 1.00 0.00 65 ASP A O 5
ATOM 7847 N N . PRO A 1 69 ? 178.945 -4.108 12.371 1.00 0.00 66 PRO A N 5
ATOM 7848 C CA . PRO A 1 69 ? 179.256 -2.947 11.532 1.00 0.00 66 PRO A CA 5
ATOM 7849 C C . PRO A 1 69 ? 180.411 -3.219 10.575 1.00 0.00 66 PRO A C 5
ATOM 7850 O O . PRO A 1 69 ? 181.266 -4.062 10.840 1.00 0.00 66 PRO A O 5
ATOM 7861 N N . GLU A 1 70 ? 180.423 -2.505 9.453 1.00 0.00 67 GLU A N 5
ATOM 7862 C CA . GLU A 1 70 ? 181.469 -2.669 8.446 1.00 0.00 67 GLU A CA 5
ATOM 7863 C C . GLU A 1 70 ? 181.418 -4.056 7.799 1.00 0.00 67 GLU A C 5
ATOM 7864 O O . GLU A 1 70 ? 182.271 -4.394 6.978 1.00 0.00 67 GLU A O 5
ATOM 7876 N N . GLU A 1 71 ? 180.420 -4.856 8.169 1.00 0.00 68 GLU A N 5
ATOM 7877 C CA . GLU A 1 71 ? 180.271 -6.197 7.618 1.00 0.00 68 GLU A CA 5
ATOM 7878 C C . GLU A 1 71 ? 179.040 -6.291 6.717 1.00 0.00 68 GLU A C 5
ATOM 7879 O O . GLU A 1 71 ? 178.904 -7.231 5.935 1.00 0.00 68 GLU A O 5
ATOM 7891 N N . TYR A 1 72 ? 178.146 -5.311 6.831 1.00 0.00 69 TYR A N 5
ATOM 7892 C CA . TYR A 1 72 ? 176.930 -5.289 6.024 1.00 0.00 69 TYR A CA 5
ATOM 7893 C C . TYR A 1 72 ? 176.811 -3.981 5.251 1.00 0.00 69 TYR A C 5
ATOM 7894 O O . TYR A 1 72 ? 177.352 -2.953 5.660 1.00 0.00 69 TYR A O 5
ATOM 7912 N N . ALA A 1 73 ? 176.088 -4.025 4.138 1.00 0.00 70 ALA A N 5
ATOM 7913 C CA . ALA A 1 73 ? 175.884 -2.843 3.314 1.00 0.00 70 ALA A CA 5
ATOM 7914 C C . ALA A 1 73 ? 174.463 -2.324 3.481 1.00 0.00 70 ALA A C 5
ATOM 7915 O O . ALA A 1 73 ? 173.496 -3.052 3.257 1.00 0.00 70 ALA A O 5
ATOM 7922 N N . GLU A 1 74 ? 174.340 -1.067 3.887 1.00 0.00 71 GLU A N 5
ATOM 7923 C CA . GLU A 1 74 ? 173.028 -0.471 4.092 1.00 0.00 71 GLU A CA 5
ATOM 7924 C C . GLU A 1 74 ? 172.765 0.659 3.107 1.00 0.00 71 GLU A C 5
ATOM 7925 O O . GLU A 1 74 ? 173.673 1.404 2.737 1.00 0.00 71 GLU A O 5
ATOM 7937 N N . VAL A 1 75 ? 171.510 0.774 2.687 1.00 0.00 72 VAL A N 5
ATOM 7938 C CA . VAL A 1 75 ? 171.105 1.807 1.745 1.00 0.00 72 VAL A CA 5
ATOM 7939 C C . VAL A 1 75 ? 169.714 2.327 2.092 1.00 0.00 72 VAL A C 5
ATOM 7940 O O . VAL A 1 75 ? 168.841 1.567 2.511 1.00 0.00 72 VAL A O 5
ATOM 7953 N N . TRP A 1 76 ? 169.516 3.626 1.911 1.00 0.00 73 TRP A N 5
ATOM 7954 C CA . TRP A 1 76 ? 168.232 4.249 2.203 1.00 0.00 73 TRP A CA 5
ATOM 7955 C C . TRP A 1 76 ? 167.591 4.784 0.926 1.00 0.00 73 TRP A C 5
ATOM 7956 O O . TRP A 1 76 ? 168.277 5.316 0.054 1.00 0.00 73 TRP A O 5
ATOM 7977 N N . VAL A 1 77 ? 166.275 4.633 0.817 1.00 0.00 74 VAL A N 5
ATOM 7978 C CA . VAL A 1 77 ? 165.551 5.095 -0.361 1.00 0.00 74 VAL A CA 5
ATOM 7979 C C . VAL A 1 77 ? 164.395 6.016 0.016 1.00 0.00 74 VAL A C 5
ATOM 7980 O O . VAL A 1 77 ? 163.438 5.595 0.666 1.00 0.00 74 VAL A O 5
ATOM 7993 N N . GLY A 1 78 ? 164.497 7.277 -0.396 1.00 0.00 75 GLY A N 5
ATOM 7994 C CA . GLY A 1 78 ? 163.456 8.243 -0.094 1.00 0.00 75 GLY A CA 5
ATOM 7995 C C . GLY A 1 78 ? 163.333 9.338 -1.140 1.00 0.00 75 GLY A C 5
ATOM 7996 O O . GLY A 1 78 ? 163.571 9.109 -2.326 1.00 0.00 75 GLY A O 5
ATOM 8000 N N . LEU A 1 79 ? 162.970 10.535 -0.685 1.00 0.00 76 LEU A N 5
ATOM 8001 C CA . LEU A 1 79 ? 162.818 11.696 -1.574 1.00 0.00 76 LEU A CA 5
ATOM 8002 C C . LEU A 1 79 ? 163.782 12.804 -1.152 1.00 0.00 76 LEU A C 5
ATOM 8003 O O . LEU A 1 79 ? 164.162 12.880 0.017 1.00 0.00 76 LEU A O 5
ATOM 8019 N N . VAL A 1 80 ? 164.184 13.668 -2.090 1.00 0.00 77 VAL A N 5
ATOM 8020 C CA . VAL A 1 80 ? 165.103 14.755 -1.770 1.00 0.00 77 VAL A CA 5
ATOM 8021 C C . VAL A 1 80 ? 164.943 15.915 -2.750 1.00 0.00 77 VAL A C 5
ATOM 8022 O O . VAL A 1 80 ? 163.988 15.959 -3.526 1.00 0.00 77 VAL A O 5
ATOM 8035 N N . ASN A 1 81 ? 165.889 16.849 -2.709 1.00 0.00 78 ASN A N 5
ATOM 8036 C CA . ASN A 1 81 ? 165.865 18.007 -3.593 1.00 0.00 78 ASN A CA 5
ATOM 8037 C C . ASN A 1 81 ? 166.954 17.888 -4.661 1.00 0.00 78 ASN A C 5
ATOM 8038 O O . ASN A 1 81 ? 167.407 16.786 -4.970 1.00 0.00 78 ASN A O 5
ATOM 8049 N N . GLU A 1 82 ? 167.370 19.021 -5.222 1.00 0.00 79 GLU A N 5
ATOM 8050 C CA . GLU A 1 82 ? 168.403 19.027 -6.253 1.00 0.00 79 GLU A CA 5
ATOM 8051 C C . GLU A 1 82 ? 169.804 19.056 -5.641 1.00 0.00 79 GLU A C 5
ATOM 8052 O O . GLU A 1 82 ? 170.800 18.881 -6.343 1.00 0.00 79 GLU A O 5
ATOM 8064 N N . GLN A 1 83 ? 169.877 19.281 -4.331 1.00 0.00 80 GLN A N 5
ATOM 8065 C CA . GLN A 1 83 ? 171.158 19.334 -3.634 1.00 0.00 80 GLN A CA 5
ATOM 8066 C C . GLN A 1 83 ? 171.792 17.947 -3.516 1.00 0.00 80 GLN A C 5
ATOM 8067 O O . GLN A 1 83 ? 172.945 17.818 -3.103 1.00 0.00 80 GLN A O 5
ATOM 8081 N N . ASP A 1 84 ? 171.038 16.912 -3.880 1.00 0.00 81 ASP A N 5
ATOM 8082 C CA . ASP A 1 84 ? 171.535 15.541 -3.814 1.00 0.00 81 ASP A CA 5
ATOM 8083 C C . ASP A 1 84 ? 171.816 15.127 -2.372 1.00 0.00 81 ASP A C 5
ATOM 8084 O O . ASP A 1 84 ? 172.965 15.105 -1.930 1.00 0.00 81 ASP A O 5
ATOM 8093 N N . GLU A 1 85 ? 170.754 14.800 -1.647 1.00 0.00 82 GLU A N 5
ATOM 8094 C CA . GLU A 1 85 ? 170.863 14.383 -0.255 1.00 0.00 82 GLU A CA 5
ATOM 8095 C C . GLU A 1 85 ? 169.758 13.381 0.077 1.00 0.00 82 GLU A C 5
ATOM 8096 O O . GLU A 1 85 ? 169.325 12.627 -0.792 1.00 0.00 82 GLU A O 5
ATOM 8108 N N . MET A 1 86 ? 169.292 13.373 1.324 1.00 0.00 83 MET A N 5
ATOM 8109 C CA . MET A 1 86 ? 168.228 12.460 1.723 1.00 0.00 83 MET A CA 5
ATOM 8110 C C . MET A 1 86 ? 167.270 13.131 2.706 1.00 0.00 83 MET A C 5
ATOM 8111 O O . MET A 1 86 ? 166.218 13.633 2.309 1.00 0.00 83 MET A O 5
ATOM 8125 N N . ASP A 1 87 ? 167.636 13.146 3.987 1.00 0.00 84 ASP A N 5
ATOM 8126 C CA . ASP A 1 87 ? 166.806 13.765 5.021 1.00 0.00 84 ASP A CA 5
ATOM 8127 C C . ASP A 1 87 ? 165.331 13.395 4.853 1.00 0.00 84 ASP A C 5
ATOM 8128 O O . ASP A 1 87 ? 164.448 14.235 5.021 1.00 0.00 84 ASP A O 5
ATOM 8137 N N . ASP A 1 88 ? 165.076 12.131 4.524 1.00 0.00 85 ASP A N 5
ATOM 8138 C CA . ASP A 1 88 ? 163.713 11.636 4.333 1.00 0.00 85 ASP A CA 5
ATOM 8139 C C . ASP A 1 88 ? 163.737 10.244 3.712 1.00 0.00 85 ASP A C 5
ATOM 8140 O O . ASP A 1 88 ? 163.534 10.086 2.506 1.00 0.00 85 ASP A O 5
ATOM 8149 N N . VAL A 1 89 ? 163.999 9.240 4.544 1.00 0.00 86 VAL A N 5
ATOM 8150 C CA . VAL A 1 89 ? 164.068 7.856 4.087 1.00 0.00 86 VAL A CA 5
ATOM 8151 C C . VAL A 1 89 ? 162.708 7.165 4.163 1.00 0.00 86 VAL A C 5
ATOM 8152 O O . VAL A 1 89 ? 162.004 7.265 5.167 1.00 0.00 86 VAL A O 5
ATOM 8165 N N . PHE A 1 90 ? 162.360 6.443 3.101 1.00 0.00 87 PHE A N 5
ATOM 8166 C CA . PHE A 1 90 ? 161.100 5.708 3.055 1.00 0.00 87 PHE A CA 5
ATOM 8167 C C . PHE A 1 90 ? 161.326 4.282 3.544 1.00 0.00 87 PHE A C 5
ATOM 8168 O O . PHE A 1 90 ? 160.568 3.759 4.361 1.00 0.00 87 PHE A O 5
ATOM 8185 N N . ALA A 1 91 ? 162.395 3.673 3.043 1.00 0.00 88 ALA A N 5
ATOM 8186 C CA . ALA A 1 91 ? 162.769 2.316 3.420 1.00 0.00 88 ALA A CA 5
ATOM 8187 C C . ALA A 1 91 ? 164.274 2.246 3.647 1.00 0.00 88 ALA A C 5
ATOM 8188 O O . ALA A 1 91 ? 165.010 3.128 3.204 1.00 0.00 88 ALA A O 5
ATOM 8195 N N . LYS A 1 92 ? 164.741 1.203 4.324 1.00 0.00 89 LYS A N 5
ATOM 8196 C CA . LYS A 1 92 ? 166.165 1.035 4.586 1.00 0.00 89 LYS A CA 5
ATOM 8197 C C . LYS A 1 92 ? 166.536 -0.429 4.377 1.00 0.00 89 LYS A C 5
ATOM 8198 O O . LYS A 1 92 ? 165.758 -1.321 4.713 1.00 0.00 89 LYS A O 5
ATOM 8217 N N . PHE A 1 93 ? 167.696 -0.679 3.780 1.00 0.00 90 PHE A N 5
ATOM 8218 C CA . PHE A 1 93 ? 168.109 -2.048 3.490 1.00 0.00 90 PHE A CA 5
ATOM 8219 C C . PHE A 1 93 ? 169.429 -2.429 4.153 1.00 0.00 90 PHE A C 5
ATOM 8220 O O . PHE A 1 93 ? 170.277 -1.582 4.426 1.00 0.00 90 PHE A O 5
ATOM 8237 N N . LEU A 1 94 ? 169.585 -3.731 4.382 1.00 0.00 91 LEU A N 5
ATOM 8238 C CA . LEU A 1 94 ? 170.792 -4.289 4.984 1.00 0.00 91 LEU A CA 5
ATOM 8239 C C . LEU A 1 94 ? 171.154 -5.596 4.289 1.00 0.00 91 LEU A C 5
ATOM 8240 O O . LEU A 1 94 ? 170.353 -6.531 4.260 1.00 0.00 91 LEU A O 5
ATOM 8256 N N . ILE A 1 95 ? 172.350 -5.659 3.719 1.00 0.00 92 ILE A N 5
ATOM 8257 C CA . ILE A 1 95 ? 172.788 -6.861 3.014 1.00 0.00 92 ILE A CA 5
ATOM 8258 C C . ILE A 1 95 ? 174.223 -7.236 3.369 1.00 0.00 92 ILE A C 5
ATOM 8259 O O . ILE A 1 95 ? 175.141 -6.425 3.242 1.00 0.00 92 ILE A O 5
ATOM 8275 N N . SER A 1 96 ? 174.402 -8.477 3.812 1.00 0.00 93 SER A N 5
ATOM 8276 C CA . SER A 1 96 ? 175.721 -8.980 4.186 1.00 0.00 93 SER A CA 5
ATOM 8277 C C . SER A 1 96 ? 176.722 -8.787 3.048 1.00 0.00 93 SER A C 5
ATOM 8278 O O . SER A 1 96 ? 176.482 -9.216 1.920 1.00 0.00 93 SER A O 5
ATOM 8286 N N . HIS A 1 97 ? 177.842 -8.136 3.352 1.00 0.00 94 HIS A N 5
ATOM 8287 C CA . HIS A 1 97 ? 178.876 -7.883 2.351 1.00 0.00 94 HIS A CA 5
ATOM 8288 C C . HIS A 1 97 ? 179.337 -9.182 1.695 1.00 0.00 94 HIS A C 5
ATOM 8289 O O . HIS A 1 97 ? 179.546 -9.236 0.483 1.00 0.00 94 HIS A O 5
ATOM 8304 N N . ARG A 1 98 ? 179.498 -10.226 2.503 1.00 0.00 95 ARG A N 5
ATOM 8305 C CA . ARG A 1 98 ? 179.939 -11.523 1.998 1.00 0.00 95 ARG A CA 5
ATOM 8306 C C . ARG A 1 98 ? 179.006 -12.031 0.903 1.00 0.00 95 ARG A C 5
ATOM 8307 O O . ARG A 1 98 ? 177.794 -11.824 0.959 1.00 0.00 95 ARG A O 5
ATOM 8328 N N . GLU A 1 99 ? 179.584 -12.696 -0.092 1.00 0.00 96 GLU A N 5
ATOM 8329 C CA . GLU A 1 99 ? 178.810 -13.235 -1.203 1.00 0.00 96 GLU A CA 5
ATOM 8330 C C . GLU A 1 99 ? 178.038 -14.480 -0.778 1.00 0.00 96 GLU A C 5
ATOM 8331 O O . GLU A 1 99 ? 176.941 -14.741 -1.272 1.00 0.00 96 GLU A O 5
ATOM 8343 N N . GLU A 1 100 ? 178.616 -15.244 0.144 1.00 0.00 97 GLU A N 5
ATOM 8344 C CA . GLU A 1 100 ? 177.978 -16.458 0.638 1.00 0.00 97 GLU A CA 5
ATOM 8345 C C . GLU A 1 100 ? 176.728 -16.120 1.443 1.00 0.00 97 GLU A C 5
ATOM 8346 O O . GLU A 1 100 ? 176.619 -15.031 2.006 1.00 0.00 97 GLU A O 5
ATOM 8358 N N . ASP A 1 101 ? 175.788 -17.060 1.496 1.00 0.00 98 ASP A N 5
ATOM 8359 C CA . ASP A 1 101 ? 174.544 -16.862 2.234 1.00 0.00 98 ASP A CA 5
ATOM 8360 C C . ASP A 1 101 ? 173.676 -15.803 1.562 1.00 0.00 98 ASP A C 5
ATOM 8361 O O . ASP A 1 101 ? 172.601 -16.105 1.043 1.00 0.00 98 ASP A O 5
ATOM 8370 N N . ARG A 1 102 ? 174.148 -14.560 1.577 1.00 0.00 99 ARG A N 5
ATOM 8371 C CA . ARG A 1 102 ? 173.416 -13.454 0.970 1.00 0.00 99 ARG A CA 5
ATOM 8372 C C . ARG A 1 102 ? 172.104 -13.206 1.708 1.00 0.00 99 ARG A C 5
ATOM 8373 O O . ARG A 1 102 ? 171.051 -13.703 1.309 1.00 0.00 99 ARG A O 5
ATOM 8394 N N . GLU A 1 103 ? 172.176 -12.433 2.786 1.00 0.00 100 GLU A N 5
ATOM 8395 C CA . GLU A 1 103 ? 170.996 -12.118 3.581 1.00 0.00 100 GLU A CA 5
ATOM 8396 C C . GLU A 1 103 ? 170.639 -10.641 3.457 1.00 0.00 100 GLU A C 5
ATOM 8397 O O . GLU A 1 103 ? 171.458 -9.767 3.745 1.00 0.00 100 GLU A O 5
ATOM 8409 N N . PHE A 1 104 ? 169.412 -10.370 3.027 1.00 0.00 101 PHE A N 5
ATOM 8410 C CA . PHE A 1 104 ? 168.944 -8.999 2.863 1.00 0.00 101 PHE A CA 5
ATOM 8411 C C . PHE A 1 104 ? 167.742 -8.726 3.761 1.00 0.00 101 PHE A C 5
ATOM 8412 O O . PHE A 1 104 ? 166.851 -9.564 3.893 1.00 0.00 101 PHE A O 5
ATOM 8429 N N . HIS A 1 105 ? 167.718 -7.544 4.368 1.00 0.00 102 HIS A N 5
ATOM 8430 C CA . HIS A 1 105 ? 166.617 -7.159 5.244 1.00 0.00 102 HIS A CA 5
ATOM 8431 C C . HIS A 1 105 ? 166.232 -5.701 5.010 1.00 0.00 102 HIS A C 5
ATOM 8432 O O . HIS A 1 105 ? 167.085 -4.813 5.007 1.00 0.00 102 HIS A O 5
ATOM 8447 N N . VAL A 1 106 ? 164.939 -5.468 4.800 1.00 0.00 103 VAL A N 5
ATOM 8448 C CA . VAL A 1 106 ? 164.442 -4.119 4.548 1.00 0.00 103 VAL A CA 5
ATOM 8449 C C . VAL A 1 106 ? 163.379 -3.690 5.552 1.00 0.00 103 VAL A C 5
ATOM 8450 O O . VAL A 1 106 ? 162.516 -4.476 5.941 1.00 0.00 103 VAL A O 5
ATOM 8463 N N . ILE A 1 107 ? 163.444 -2.425 5.950 1.00 0.00 104 ILE A N 5
ATOM 8464 C CA . ILE A 1 107 ? 162.477 -1.873 6.890 1.00 0.00 104 ILE A CA 5
ATOM 8465 C C . ILE A 1 107 ? 161.665 -0.765 6.240 1.00 0.00 104 ILE A C 5
ATOM 8466 O O . ILE A 1 107 ? 162.215 0.138 5.610 1.00 0.00 104 ILE A O 5
ATOM 8482 N N . TRP A 1 108 ? 160.351 -0.838 6.404 1.00 0.00 105 TRP A N 5
ATOM 8483 C CA . TRP A 1 108 ? 159.460 0.167 5.836 1.00 0.00 105 TRP A CA 5
ATOM 8484 C C . TRP A 1 108 ? 158.871 1.050 6.930 1.00 0.00 105 TRP A C 5
ATOM 8485 O O . TRP A 1 108 ? 158.676 0.607 8.063 1.00 0.00 105 TRP A O 5
ATOM 8506 N N . LYS A 1 109 ? 158.585 2.298 6.581 1.00 0.00 106 LYS A N 5
ATOM 8507 C CA . LYS A 1 109 ? 158.013 3.247 7.527 1.00 0.00 106 LYS A CA 5
ATOM 8508 C C . LYS A 1 109 ? 156.655 2.764 8.027 1.00 0.00 106 LYS A C 5
ATOM 8509 O O . LYS A 1 109 ? 156.007 1.934 7.390 1.00 0.00 106 LYS A O 5
ATOM 8528 N N . LYS A 1 110 ? 156.230 3.291 9.171 1.00 0.00 107 LYS A N 5
ATOM 8529 C CA . LYS A 1 110 ? 154.948 2.915 9.755 1.00 0.00 107 LYS A CA 5
ATOM 8530 C C . LYS A 1 110 ? 154.106 4.150 10.062 1.00 0.00 107 LYS A C 5
ATOM 8531 O O . LYS A 1 110 ? 154.698 5.212 10.345 1.00 0.00 107 LYS A O 5
ATOM 8551 N N . MET A 1 4 ? 192.363 -21.389 7.049 1.00 0.00 1 MET A N 6
ATOM 8552 C CA . MET A 1 4 ? 192.336 -19.931 7.340 1.00 0.00 1 MET A CA 6
ATOM 8553 C C . MET A 1 4 ? 192.805 -19.120 6.137 1.00 0.00 1 MET A C 6
ATOM 8554 O O . MET A 1 4 ? 193.970 -18.734 6.051 1.00 0.00 1 MET A O 6
ATOM 8568 N N . THR A 1 5 ? 191.887 -18.864 5.210 1.00 0.00 2 THR A N 6
ATOM 8569 C CA . THR A 1 5 ? 192.203 -18.097 4.011 1.00 0.00 2 THR A CA 6
ATOM 8570 C C . THR A 1 5 ? 191.003 -17.254 3.576 1.00 0.00 2 THR A C 6
ATOM 8571 O O . THR A 1 5 ? 190.876 -16.894 2.405 1.00 0.00 2 THR A O 6
ATOM 8582 N N . THR A 1 6 ? 190.128 -16.941 4.526 1.00 0.00 3 THR A N 6
ATOM 8583 C CA . THR A 1 6 ? 188.943 -16.142 4.240 1.00 0.00 3 THR A CA 6
ATOM 8584 C C . THR A 1 6 ? 189.306 -14.664 4.111 1.00 0.00 3 THR A C 6
ATOM 8585 O O . THR A 1 6 ? 189.805 -14.052 5.055 1.00 0.00 3 THR A O 6
ATOM 8596 N N . GLU A 1 7 ? 189.049 -14.098 2.936 1.00 0.00 4 GLU A N 6
ATOM 8597 C CA . GLU A 1 7 ? 189.344 -12.693 2.682 1.00 0.00 4 GLU A CA 6
ATOM 8598 C C . GLU A 1 7 ? 188.056 -11.891 2.533 1.00 0.00 4 GLU A C 6
ATOM 8599 O O . GLU A 1 7 ? 187.379 -11.969 1.507 1.00 0.00 4 GLU A O 6
ATOM 8611 N N . ILE A 1 8 ? 187.720 -11.124 3.565 1.00 0.00 5 ILE A N 6
ATOM 8612 C CA . ILE A 1 8 ? 186.509 -10.312 3.550 1.00 0.00 5 ILE A CA 6
ATOM 8613 C C . ILE A 1 8 ? 186.641 -9.138 2.588 1.00 0.00 5 ILE A C 6
ATOM 8614 O O . ILE A 1 8 ? 187.603 -8.373 2.651 1.00 0.00 5 ILE A O 6
ATOM 8630 N N . LYS A 1 9 ? 185.661 -9.000 1.702 1.00 0.00 6 LYS A N 6
ATOM 8631 C CA . LYS A 1 9 ? 185.655 -7.917 0.728 1.00 0.00 6 LYS A CA 6
ATOM 8632 C C . LYS A 1 9 ? 184.754 -6.782 1.193 1.00 0.00 6 LYS A C 6
ATOM 8633 O O . LYS A 1 9 ? 183.980 -6.934 2.137 1.00 0.00 6 LYS A O 6
ATOM 8652 N N . LYS A 1 10 ? 184.878 -5.640 0.535 1.00 0.00 7 LYS A N 6
ATOM 8653 C CA . LYS A 1 10 ? 184.096 -4.469 0.886 1.00 0.00 7 LYS A CA 6
ATOM 8654 C C . LYS A 1 10 ? 183.326 -3.919 -0.314 1.00 0.00 7 LYS A C 6
ATOM 8655 O O . LYS A 1 10 ? 183.915 -3.484 -1.303 1.00 0.00 7 LYS A O 6
ATOM 8674 N N . LEU A 1 11 ? 182.001 -3.945 -0.216 1.00 0.00 8 LEU A N 6
ATOM 8675 C CA . LEU A 1 11 ? 181.144 -3.452 -1.288 1.00 0.00 8 LEU A CA 6
ATOM 8676 C C . LEU A 1 11 ? 181.422 -1.978 -1.571 1.00 0.00 8 LEU A C 6
ATOM 8677 O O . LEU A 1 11 ? 181.951 -1.261 -0.722 1.00 0.00 8 LEU A O 6
ATOM 8693 N N . ASP A 1 12 ? 181.060 -1.534 -2.770 1.00 0.00 9 ASP A N 6
ATOM 8694 C CA . ASP A 1 12 ? 181.269 -0.146 -3.166 1.00 0.00 9 ASP A CA 6
ATOM 8695 C C . ASP A 1 12 ? 179.992 0.671 -2.976 1.00 0.00 9 ASP A C 6
ATOM 8696 O O . ASP A 1 12 ? 178.896 0.114 -2.898 1.00 0.00 9 ASP A O 6
ATOM 8705 N N . PRO A 1 13 ? 180.116 2.007 -2.898 1.00 0.00 10 PRO A N 6
ATOM 8706 C CA . PRO A 1 13 ? 178.966 2.900 -2.717 1.00 0.00 10 PRO A CA 6
ATOM 8707 C C . PRO A 1 13 ? 177.946 2.760 -3.842 1.00 0.00 10 PRO A C 6
ATOM 8708 O O . PRO A 1 13 ? 176.777 2.461 -3.600 1.00 0.00 10 PRO A O 6
ATOM 8719 N N . ASP A 1 14 ? 178.398 2.979 -5.072 1.00 0.00 11 ASP A N 6
ATOM 8720 C CA . ASP A 1 14 ? 177.525 2.878 -6.236 1.00 0.00 11 ASP A CA 6
ATOM 8721 C C . ASP A 1 14 ? 176.989 1.458 -6.391 1.00 0.00 11 ASP A C 6
ATOM 8722 O O . ASP A 1 14 ? 175.878 1.253 -6.881 1.00 0.00 11 ASP A O 6
ATOM 8731 N N . THR A 1 15 ? 177.786 0.480 -5.971 1.00 0.00 12 THR A N 6
ATOM 8732 C CA . THR A 1 15 ? 177.390 -0.921 -6.065 1.00 0.00 12 THR A CA 6
ATOM 8733 C C . THR A 1 15 ? 176.183 -1.206 -5.175 1.00 0.00 12 THR A C 6
ATOM 8734 O O . THR A 1 15 ? 175.214 -1.829 -5.609 1.00 0.00 12 THR A O 6
ATOM 8745 N N . ALA A 1 16 ? 176.244 -0.739 -3.931 1.00 0.00 13 ALA A N 6
ATOM 8746 C CA . ALA A 1 16 ? 175.151 -0.939 -2.987 1.00 0.00 13 ALA A CA 6
ATOM 8747 C C . ALA A 1 16 ? 173.889 -0.229 -3.462 1.00 0.00 13 ALA A C 6
ATOM 8748 O O . ALA A 1 16 ? 172.813 -0.824 -3.521 1.00 0.00 13 ALA A O 6
ATOM 8755 N N . ILE A 1 17 ? 174.030 1.050 -3.801 1.00 0.00 14 ILE A N 6
ATOM 8756 C CA . ILE A 1 17 ? 172.906 1.852 -4.275 1.00 0.00 14 ILE A CA 6
ATOM 8757 C C . ILE A 1 17 ? 172.135 1.127 -5.375 1.00 0.00 14 ILE A C 6
ATOM 8758 O O . ILE A 1 17 ? 170.910 1.216 -5.452 1.00 0.00 14 ILE A O 6
ATOM 8774 N N . ASP A 1 18 ? 172.862 0.407 -6.220 1.00 0.00 15 ASP A N 6
ATOM 8775 C CA . ASP A 1 18 ? 172.249 -0.338 -7.313 1.00 0.00 15 ASP A CA 6
ATOM 8776 C C . ASP A 1 18 ? 171.473 -1.537 -6.780 1.00 0.00 15 ASP A C 6
ATOM 8777 O O . ASP A 1 18 ? 170.395 -1.868 -7.281 1.00 0.00 15 ASP A O 6
ATOM 8786 N N . ILE A 1 19 ? 172.022 -2.181 -5.755 1.00 0.00 16 ILE A N 6
ATOM 8787 C CA . ILE A 1 19 ? 171.376 -3.338 -5.151 1.00 0.00 16 ILE A CA 6
ATOM 8788 C C . ILE A 1 19 ? 170.087 -2.933 -4.446 1.00 0.00 16 ILE A C 6
ATOM 8789 O O . ILE A 1 19 ? 169.000 -3.360 -4.832 1.00 0.00 16 ILE A O 6
ATOM 8805 N N . ALA A 1 20 ? 170.211 -2.100 -3.414 1.00 0.00 17 ALA A N 6
ATOM 8806 C CA . ALA A 1 20 ? 169.049 -1.637 -2.662 1.00 0.00 17 ALA A CA 6
ATOM 8807 C C . ALA A 1 20 ? 167.949 -1.149 -3.598 1.00 0.00 17 ALA A C 6
ATOM 8808 O O . ALA A 1 20 ? 166.766 -1.403 -3.367 1.00 0.00 17 ALA A O 6
ATOM 8815 N N . TYR A 1 21 ? 168.346 -0.455 -4.661 1.00 0.00 18 TYR A N 6
ATOM 8816 C CA . TYR A 1 21 ? 167.390 0.055 -5.636 1.00 0.00 18 TYR A CA 6
ATOM 8817 C C . TYR A 1 21 ? 166.536 -1.084 -6.181 1.00 0.00 18 TYR A C 6
ATOM 8818 O O . TYR A 1 21 ? 165.306 -1.012 -6.176 1.00 0.00 18 TYR A O 6
ATOM 8836 N N . ASP A 1 22 ? 167.199 -2.141 -6.638 1.00 0.00 19 ASP A N 6
ATOM 8837 C CA . ASP A 1 22 ? 166.501 -3.303 -7.172 1.00 0.00 19 ASP A CA 6
ATOM 8838 C C . ASP A 1 22 ? 165.702 -3.997 -6.072 1.00 0.00 19 ASP A C 6
ATOM 8839 O O . ASP A 1 22 ? 164.662 -4.602 -6.334 1.00 0.00 19 ASP A O 6
ATOM 8848 N N . ILE A 1 23 ? 166.195 -3.902 -4.840 1.00 0.00 20 ILE A N 6
ATOM 8849 C CA . ILE A 1 23 ? 165.527 -4.517 -3.698 1.00 0.00 20 ILE A CA 6
ATOM 8850 C C . ILE A 1 23 ? 164.162 -3.884 -3.459 1.00 0.00 20 ILE A C 6
ATOM 8851 O O . ILE A 1 23 ? 163.175 -4.587 -3.266 1.00 0.00 20 ILE A O 6
ATOM 8867 N N . PHE A 1 24 ? 164.101 -2.559 -3.476 1.00 0.00 21 PHE A N 6
ATOM 8868 C CA . PHE A 1 24 ? 162.838 -1.867 -3.263 1.00 0.00 21 PHE A CA 6
ATOM 8869 C C . PHE A 1 24 ? 161.850 -2.203 -4.380 1.00 0.00 21 PHE A C 6
ATOM 8870 O O . PHE A 1 24 ? 160.712 -2.589 -4.123 1.00 0.00 21 PHE A O 6
ATOM 8887 N N . LEU A 1 25 ? 162.291 -2.030 -5.618 1.00 0.00 22 LEU A N 6
ATOM 8888 C CA . LEU A 1 25 ? 161.448 -2.288 -6.781 1.00 0.00 22 LEU A CA 6
ATOM 8889 C C . LEU A 1 25 ? 160.952 -3.733 -6.832 1.00 0.00 22 LEU A C 6
ATOM 8890 O O . LEU A 1 25 ? 159.947 -4.023 -7.482 1.00 0.00 22 LEU A O 6
ATOM 8906 N N . GLU A 1 26 ? 161.659 -4.642 -6.168 1.00 0.00 23 GLU A N 6
ATOM 8907 C CA . GLU A 1 26 ? 161.271 -6.050 -6.177 1.00 0.00 23 GLU A CA 6
ATOM 8908 C C . GLU A 1 26 ? 160.603 -6.482 -4.868 1.00 0.00 23 GLU A C 6
ATOM 8909 O O . GLU A 1 26 ? 159.552 -7.123 -4.889 1.00 0.00 23 GLU A O 6
ATOM 8921 N N . MET A 1 27 ? 161.213 -6.146 -3.735 1.00 0.00 24 MET A N 6
ATOM 8922 C CA . MET A 1 27 ? 160.662 -6.525 -2.433 1.00 0.00 24 MET A CA 6
ATOM 8923 C C . MET A 1 27 ? 159.351 -5.801 -2.143 1.00 0.00 24 MET A C 6
ATOM 8924 O O . MET A 1 27 ? 158.327 -6.436 -1.890 1.00 0.00 24 MET A O 6
ATOM 8938 N N . ALA A 1 28 ? 159.393 -4.472 -2.163 1.00 0.00 25 ALA A N 6
ATOM 8939 C CA . ALA A 1 28 ? 158.205 -3.663 -1.882 1.00 0.00 25 ALA A CA 6
ATOM 8940 C C . ALA A 1 28 ? 156.978 -4.179 -2.630 1.00 0.00 25 ALA A C 6
ATOM 8941 O O . ALA A 1 28 ? 157.084 -5.033 -3.509 1.00 0.00 25 ALA A O 6
ATOM 8948 N N . GLY A 1 29 ? 155.814 -3.652 -2.265 1.00 0.00 26 GLY A N 6
ATOM 8949 C CA . GLY A 1 29 ? 154.576 -4.064 -2.898 1.00 0.00 26 GLY A CA 6
ATOM 8950 C C . GLY A 1 29 ? 153.415 -4.066 -1.925 1.00 0.00 26 GLY A C 6
ATOM 8951 O O . GLY A 1 29 ? 152.346 -3.528 -2.218 1.00 0.00 26 GLY A O 6
ATOM 8955 N N . GLU A 1 30 ? 153.629 -4.669 -0.760 1.00 0.00 27 GLU A N 6
ATOM 8956 C CA . GLU A 1 30 ? 152.599 -4.739 0.270 1.00 0.00 27 GLU A CA 6
ATOM 8957 C C . GLU A 1 30 ? 153.221 -4.678 1.663 1.00 0.00 27 GLU A C 6
ATOM 8958 O O . GLU A 1 30 ? 152.629 -5.145 2.637 1.00 0.00 27 GLU A O 6
ATOM 8970 N N . ASN A 1 31 ? 154.418 -4.104 1.751 1.00 0.00 28 ASN A N 6
ATOM 8971 C CA . ASN A 1 31 ? 155.117 -3.987 3.025 1.00 0.00 28 ASN A CA 6
ATOM 8972 C C . ASN A 1 31 ? 155.016 -2.569 3.577 1.00 0.00 28 ASN A C 6
ATOM 8973 O O . ASN A 1 31 ? 154.695 -2.372 4.749 1.00 0.00 28 ASN A O 6
ATOM 8984 N N . LEU A 1 32 ? 155.292 -1.584 2.728 1.00 0.00 29 LEU A N 6
ATOM 8985 C CA . LEU A 1 32 ? 155.229 -0.186 3.140 1.00 0.00 29 LEU A CA 6
ATOM 8986 C C . LEU A 1 32 ? 153.825 0.369 2.958 1.00 0.00 29 LEU A C 6
ATOM 8987 O O . LEU A 1 32 ? 153.132 0.030 1.999 1.00 0.00 29 LEU A O 6
ATOM 9003 N N . ASP A 1 33 ? 153.410 1.226 3.887 1.00 0.00 30 ASP A N 6
ATOM 9004 C CA . ASP A 1 33 ? 152.086 1.836 3.835 1.00 0.00 30 ASP A CA 6
ATOM 9005 C C . ASP A 1 33 ? 151.752 2.307 2.418 1.00 0.00 30 ASP A C 6
ATOM 9006 O O . ASP A 1 33 ? 152.646 2.653 1.645 1.00 0.00 30 ASP A O 6
ATOM 9015 N N . PRO A 1 34 ? 150.457 2.326 2.056 1.00 0.00 31 PRO A N 6
ATOM 9016 C CA . PRO A 1 34 ? 150.015 2.756 0.726 1.00 0.00 31 PRO A CA 6
ATOM 9017 C C . PRO A 1 34 ? 150.547 4.137 0.349 1.00 0.00 31 PRO A C 6
ATOM 9018 O O . PRO A 1 34 ? 150.580 4.498 -0.827 1.00 0.00 31 PRO A O 6
ATOM 9029 N N . ALA A 1 35 ? 150.962 4.907 1.352 1.00 0.00 32 ALA A N 6
ATOM 9030 C CA . ALA A 1 35 ? 151.490 6.247 1.120 1.00 0.00 32 ALA A CA 6
ATOM 9031 C C . ALA A 1 35 ? 152.641 6.228 0.116 1.00 0.00 32 ALA A C 6
ATOM 9032 O O . ALA A 1 35 ? 152.668 7.024 -0.822 1.00 0.00 32 ALA A O 6
ATOM 9039 N N . ASP A 1 36 ? 153.592 5.321 0.322 1.00 0.00 33 ASP A N 6
ATOM 9040 C CA . ASP A 1 36 ? 154.746 5.209 -0.565 1.00 0.00 33 ASP A CA 6
ATOM 9041 C C . ASP A 1 36 ? 154.368 4.558 -1.891 1.00 0.00 33 ASP A C 6
ATOM 9042 O O . ASP A 1 36 ? 154.985 4.824 -2.919 1.00 0.00 33 ASP A O 6
ATOM 9051 N N . ILE A 1 37 ? 153.352 3.704 -1.860 1.00 0.00 34 ILE A N 6
ATOM 9052 C CA . ILE A 1 37 ? 152.901 3.016 -3.061 1.00 0.00 34 ILE A CA 6
ATOM 9053 C C . ILE A 1 37 ? 152.472 4.014 -4.132 1.00 0.00 34 ILE A C 6
ATOM 9054 O O . ILE A 1 37 ? 152.903 3.929 -5.282 1.00 0.00 34 ILE A O 6
ATOM 9070 N N . LEU A 1 38 ? 151.626 4.959 -3.745 1.00 0.00 35 LEU A N 6
ATOM 9071 C CA . LEU A 1 38 ? 151.145 5.975 -4.671 1.00 0.00 35 LEU A CA 6
ATOM 9072 C C . LEU A 1 38 ? 152.238 7.001 -4.965 1.00 0.00 35 LEU A C 6
ATOM 9073 O O . LEU A 1 38 ? 152.437 7.393 -6.112 1.00 0.00 35 LEU A O 6
ATOM 9089 N N . LEU A 1 39 ? 152.954 7.422 -3.929 1.00 0.00 36 LEU A N 6
ATOM 9090 C CA . LEU A 1 39 ? 154.029 8.395 -4.098 1.00 0.00 36 LEU A CA 6
ATOM 9091 C C . LEU A 1 39 ? 155.067 7.877 -5.087 1.00 0.00 36 LEU A C 6
ATOM 9092 O O . LEU A 1 39 ? 155.252 8.442 -6.163 1.00 0.00 36 LEU A O 6
ATOM 9108 N N . PHE A 1 40 ? 155.732 6.789 -4.716 1.00 0.00 37 PHE A N 6
ATOM 9109 C CA . PHE A 1 40 ? 156.748 6.179 -5.569 1.00 0.00 37 PHE A CA 6
ATOM 9110 C C . PHE A 1 40 ? 156.263 6.072 -7.015 1.00 0.00 37 PHE A C 6
ATOM 9111 O O . PHE A 1 40 ? 157.061 6.107 -7.952 1.00 0.00 37 PHE A O 6
ATOM 9128 N N . ASN A 1 41 ? 154.951 5.929 -7.184 1.00 0.00 38 ASN A N 6
ATOM 9129 C CA . ASN A 1 41 ? 154.357 5.803 -8.511 1.00 0.00 38 ASN A CA 6
ATOM 9130 C C . ASN A 1 41 ? 154.454 7.111 -9.296 1.00 0.00 38 ASN A C 6
ATOM 9131 O O . ASN A 1 41 ? 155.364 7.290 -10.105 1.00 0.00 38 ASN A O 6
ATOM 9142 N N . LEU A 1 42 ? 153.503 8.016 -9.070 1.00 0.00 39 LEU A N 6
ATOM 9143 C CA . LEU A 1 42 ? 153.482 9.287 -9.774 1.00 0.00 39 LEU A CA 6
ATOM 9144 C C . LEU A 1 42 ? 154.688 10.166 -9.436 1.00 0.00 39 LEU A C 6
ATOM 9145 O O . LEU A 1 42 ? 154.905 11.190 -10.084 1.00 0.00 39 LEU A O 6
ATOM 9161 N N . GLN A 1 43 ? 155.475 9.778 -8.432 1.00 0.00 40 GLN A N 6
ATOM 9162 C CA . GLN A 1 43 ? 156.646 10.568 -8.057 1.00 0.00 40 GLN A CA 6
ATOM 9163 C C . GLN A 1 43 ? 157.755 9.709 -7.445 1.00 0.00 40 GLN A C 6
ATOM 9164 O O . GLN A 1 43 ? 157.596 9.128 -6.372 1.00 0.00 40 GLN A O 6
ATOM 9178 N N . PHE A 1 44 ? 158.888 9.664 -8.140 1.00 0.00 41 PHE A N 6
ATOM 9179 C CA . PHE A 1 44 ? 160.062 8.914 -7.696 1.00 0.00 41 PHE A CA 6
ATOM 9180 C C . PHE A 1 44 ? 161.263 9.264 -8.568 1.00 0.00 41 PHE A C 6
ATOM 9181 O O . PHE A 1 44 ? 162.386 9.381 -8.083 1.00 0.00 41 PHE A O 6
ATOM 9198 N N . GLU A 1 45 ? 161.010 9.428 -9.862 1.00 0.00 42 GLU A N 6
ATOM 9199 C CA . GLU A 1 45 ? 162.060 9.766 -10.814 1.00 0.00 42 GLU A CA 6
ATOM 9200 C C . GLU A 1 45 ? 162.779 11.048 -10.401 1.00 0.00 42 GLU A C 6
ATOM 9201 O O . GLU A 1 45 ? 163.966 11.029 -10.077 1.00 0.00 42 GLU A O 6
ATOM 9213 N N . GLU A 1 46 ? 162.053 12.162 -10.422 1.00 0.00 43 GLU A N 6
ATOM 9214 C CA . GLU A 1 46 ? 162.621 13.456 -10.058 1.00 0.00 43 GLU A CA 6
ATOM 9215 C C . GLU A 1 46 ? 162.992 13.510 -8.578 1.00 0.00 43 GLU A C 6
ATOM 9216 O O . GLU A 1 46 ? 164.029 14.064 -8.211 1.00 0.00 43 GLU A O 6
ATOM 9228 N N . ARG A 1 47 ? 162.143 12.937 -7.729 1.00 0.00 44 ARG A N 6
ATOM 9229 C CA . ARG A 1 47 ? 162.394 12.933 -6.290 1.00 0.00 44 ARG A CA 6
ATOM 9230 C C . ARG A 1 47 ? 163.065 11.633 -5.853 1.00 0.00 44 ARG A C 6
ATOM 9231 O O . ARG A 1 47 ? 162.905 11.193 -4.715 1.00 0.00 44 ARG A O 6
ATOM 9252 N N . GLY A 1 48 ? 163.816 11.025 -6.764 1.00 0.00 45 GLY A N 6
ATOM 9253 C CA . GLY A 1 48 ? 164.498 9.782 -6.453 1.00 0.00 45 GLY A CA 6
ATOM 9254 C C . GLY A 1 48 ? 165.926 9.999 -6.003 1.00 0.00 45 GLY A C 6
ATOM 9255 O O . GLY A 1 48 ? 166.740 10.557 -6.739 1.00 0.00 45 GLY A O 6
ATOM 9259 N N . GLY A 1 49 ? 166.233 9.549 -4.792 1.00 0.00 46 GLY A N 6
ATOM 9260 C CA . GLY A 1 49 ? 167.573 9.695 -4.263 1.00 0.00 46 GLY A CA 6
ATOM 9261 C C . GLY A 1 49 ? 167.925 8.599 -3.279 1.00 0.00 46 GLY A C 6
ATOM 9262 O O . GLY A 1 49 ? 167.569 8.677 -2.103 1.00 0.00 46 GLY A O 6
ATOM 9266 N N . VAL A 1 50 ? 168.636 7.581 -3.750 1.00 0.00 47 VAL A N 6
ATOM 9267 C CA . VAL A 1 50 ? 169.044 6.477 -2.892 1.00 0.00 47 VAL A CA 6
ATOM 9268 C C . VAL A 1 50 ? 170.444 6.731 -2.346 1.00 0.00 47 VAL A C 6
ATOM 9269 O O . VAL A 1 50 ? 171.440 6.481 -3.024 1.00 0.00 47 VAL A O 6
ATOM 9282 N N . GLU A 1 51 ? 170.510 7.253 -1.125 1.00 0.00 48 GLU A N 6
ATOM 9283 C CA . GLU A 1 51 ? 171.789 7.570 -0.497 1.00 0.00 48 GLU A CA 6
ATOM 9284 C C . GLU A 1 51 ? 172.434 6.339 0.127 1.00 0.00 48 GLU A C 6
ATOM 9285 O O . GLU A 1 51 ? 171.767 5.535 0.779 1.00 0.00 48 GLU A O 6
ATOM 9297 N N . PHE A 1 52 ? 173.743 6.207 -0.069 1.00 0.00 49 PHE A N 6
ATOM 9298 C CA . PHE A 1 52 ? 174.494 5.087 0.481 1.00 0.00 49 PHE A CA 6
ATOM 9299 C C . PHE A 1 52 ? 175.068 5.449 1.845 1.00 0.00 49 PHE A C 6
ATOM 9300 O O . PHE A 1 52 ? 175.897 6.352 1.962 1.00 0.00 49 PHE A O 6
ATOM 9317 N N . VAL A 1 53 ? 174.619 4.743 2.874 1.00 0.00 50 VAL A N 6
ATOM 9318 C CA . VAL A 1 53 ? 175.083 4.990 4.234 1.00 0.00 50 VAL A CA 6
ATOM 9319 C C . VAL A 1 53 ? 175.994 3.863 4.712 1.00 0.00 50 VAL A C 6
ATOM 9320 O O . VAL A 1 53 ? 176.416 3.013 3.926 1.00 0.00 50 VAL A O 6
ATOM 9333 N N . GLU A 1 54 ? 176.280 3.849 6.008 1.00 0.00 51 GLU A N 6
ATOM 9334 C CA . GLU A 1 54 ? 177.129 2.821 6.591 1.00 0.00 51 GLU A CA 6
ATOM 9335 C C . GLU A 1 54 ? 176.525 2.303 7.889 1.00 0.00 51 GLU A C 6
ATOM 9336 O O . GLU A 1 54 ? 175.775 3.012 8.561 1.00 0.00 51 GLU A O 6
ATOM 9348 N N . THR A 1 55 ? 176.851 1.066 8.238 1.00 0.00 52 THR A N 6
ATOM 9349 C CA . THR A 1 55 ? 176.335 0.459 9.457 1.00 0.00 52 THR A CA 6
ATOM 9350 C C . THR A 1 55 ? 176.672 1.313 10.677 1.00 0.00 52 THR A C 6
ATOM 9351 O O . THR A 1 55 ? 177.548 2.176 10.626 1.00 0.00 52 THR A O 6
ATOM 9362 N N . ALA A 1 56 ? 175.960 1.065 11.768 1.00 0.00 53 ALA A N 6
ATOM 9363 C CA . ALA A 1 56 ? 176.158 1.802 13.009 1.00 0.00 53 ALA A CA 6
ATOM 9364 C C . ALA A 1 56 ? 176.892 0.952 14.039 1.00 0.00 53 ALA A C 6
ATOM 9365 O O . ALA A 1 56 ? 177.657 0.053 13.688 1.00 0.00 53 ALA A O 6
ATOM 9372 N N . ASP A 1 57 ? 176.628 1.223 15.317 1.00 0.00 54 ASP A N 6
ATOM 9373 C CA . ASP A 1 57 ? 177.233 0.467 16.399 1.00 0.00 54 ASP A CA 6
ATOM 9374 C C . ASP A 1 57 ? 176.349 -0.727 16.752 1.00 0.00 54 ASP A C 6
ATOM 9375 O O . ASP A 1 57 ? 176.309 -1.165 17.901 1.00 0.00 54 ASP A O 6
ATOM 9384 N N . ASP A 1 58 ? 175.648 -1.253 15.741 1.00 0.00 55 ASP A N 6
ATOM 9385 C CA . ASP A 1 58 ? 174.764 -2.407 15.913 1.00 0.00 55 ASP A CA 6
ATOM 9386 C C . ASP A 1 58 ? 173.427 -1.999 16.519 1.00 0.00 55 ASP A C 6
ATOM 9387 O O . ASP A 1 58 ? 173.259 -2.013 17.738 1.00 0.00 55 ASP A O 6
ATOM 9396 N N . TRP A 1 59 ? 172.474 -1.644 15.661 1.00 0.00 56 TRP A N 6
ATOM 9397 C CA . TRP A 1 59 ? 171.153 -1.248 16.128 1.00 0.00 56 TRP A CA 6
ATOM 9398 C C . TRP A 1 59 ? 170.167 -2.409 16.043 1.00 0.00 56 TRP A C 6
ATOM 9399 O O . TRP A 1 59 ? 169.043 -2.253 15.565 1.00 0.00 56 TRP A O 6
ATOM 9420 N N . GLU A 1 60 ? 170.599 -3.571 16.525 1.00 0.00 57 GLU A N 6
ATOM 9421 C CA . GLU A 1 60 ? 169.766 -4.772 16.528 1.00 0.00 57 GLU A CA 6
ATOM 9422 C C . GLU A 1 60 ? 168.612 -4.620 17.520 1.00 0.00 57 GLU A C 6
ATOM 9423 O O . GLU A 1 60 ? 168.503 -5.380 18.483 1.00 0.00 57 GLU A O 6
ATOM 9435 N N . GLU A 1 61 ? 167.757 -3.628 17.282 1.00 0.00 58 GLU A N 6
ATOM 9436 C CA . GLU A 1 61 ? 166.617 -3.369 18.156 1.00 0.00 58 GLU A CA 6
ATOM 9437 C C . GLU A 1 61 ? 165.329 -3.233 17.348 1.00 0.00 58 GLU A C 6
ATOM 9438 O O . GLU A 1 61 ? 164.276 -3.720 17.758 1.00 0.00 58 GLU A O 6
ATOM 9450 N N . GLU A 1 62 ? 165.422 -2.583 16.191 1.00 0.00 59 GLU A N 6
ATOM 9451 C CA . GLU A 1 62 ? 164.263 -2.407 15.325 1.00 0.00 59 GLU A CA 6
ATOM 9452 C C . GLU A 1 62 ? 164.181 -3.554 14.328 1.00 0.00 59 GLU A C 6
ATOM 9453 O O . GLU A 1 62 ? 163.097 -4.055 14.029 1.00 0.00 59 GLU A O 6
ATOM 9465 N N . ILE A 1 63 ? 165.340 -3.987 13.837 1.00 0.00 60 ILE A N 6
ATOM 9466 C CA . ILE A 1 63 ? 165.405 -5.099 12.897 1.00 0.00 60 ILE A CA 6
ATOM 9467 C C . ILE A 1 63 ? 165.680 -6.403 13.646 1.00 0.00 60 ILE A C 6
ATOM 9468 O O . ILE A 1 63 ? 165.297 -7.483 13.196 1.00 0.00 60 ILE A O 6
ATOM 9484 N N . GLY A 1 64 ? 166.335 -6.287 14.804 1.00 0.00 61 GLY A N 6
ATOM 9485 C CA . GLY A 1 64 ? 166.639 -7.455 15.615 1.00 0.00 61 GLY A CA 6
ATOM 9486 C C . GLY A 1 64 ? 167.985 -8.077 15.291 1.00 0.00 61 GLY A C 6
ATOM 9487 O O . GLY A 1 64 ? 168.752 -8.418 16.189 1.00 0.00 61 GLY A O 6
ATOM 9491 N N . VAL A 1 65 ? 168.255 -8.251 14.006 1.00 0.00 62 VAL A N 6
ATOM 9492 C CA . VAL A 1 65 ? 169.505 -8.865 13.558 1.00 0.00 62 VAL A CA 6
ATOM 9493 C C . VAL A 1 65 ? 170.719 -8.040 13.969 1.00 0.00 62 VAL A C 6
ATOM 9494 O O . VAL A 1 65 ? 170.606 -6.850 14.260 1.00 0.00 62 VAL A O 6
ATOM 9507 N N . LEU A 1 66 ? 171.883 -8.688 13.985 1.00 0.00 63 LEU A N 6
ATOM 9508 C CA . LEU A 1 66 ? 173.128 -8.024 14.356 1.00 0.00 63 LEU A CA 6
ATOM 9509 C C . LEU A 1 66 ? 173.654 -7.183 13.198 1.00 0.00 63 LEU A C 6
ATOM 9510 O O . LEU A 1 66 ? 173.658 -7.624 12.049 1.00 0.00 63 LEU A O 6
ATOM 9526 N N . ILE A 1 67 ? 174.082 -5.964 13.507 1.00 0.00 64 ILE A N 6
ATOM 9527 C CA . ILE A 1 67 ? 174.595 -5.052 12.489 1.00 0.00 64 ILE A CA 6
ATOM 9528 C C . ILE A 1 67 ? 176.088 -4.795 12.674 1.00 0.00 64 ILE A C 6
ATOM 9529 O O . ILE A 1 67 ? 176.482 -3.865 13.378 1.00 0.00 64 ILE A O 6
ATOM 9545 N N . ASP A 1 68 ? 176.917 -5.614 12.032 1.00 0.00 65 ASP A N 6
ATOM 9546 C CA . ASP A 1 68 ? 178.363 -5.453 12.128 1.00 0.00 65 ASP A CA 6
ATOM 9547 C C . ASP A 1 68 ? 178.823 -4.271 11.270 1.00 0.00 65 ASP A C 6
ATOM 9548 O O . ASP A 1 68 ? 178.701 -4.302 10.045 1.00 0.00 65 ASP A O 6
ATOM 9557 N N . PRO A 1 69 ? 179.330 -3.197 11.905 1.00 0.00 66 PRO A N 6
ATOM 9558 C CA . PRO A 1 69 ? 179.773 -1.990 11.208 1.00 0.00 66 PRO A CA 6
ATOM 9559 C C . PRO A 1 69 ? 180.549 -2.252 9.913 1.00 0.00 66 PRO A C 6
ATOM 9560 O O . PRO A 1 69 ? 180.047 -1.986 8.822 1.00 0.00 66 PRO A O 6
ATOM 9571 N N . GLU A 1 70 ? 181.782 -2.731 10.034 1.00 0.00 67 GLU A N 6
ATOM 9572 C CA . GLU A 1 70 ? 182.630 -2.972 8.867 1.00 0.00 67 GLU A CA 6
ATOM 9573 C C . GLU A 1 70 ? 182.234 -4.212 8.065 1.00 0.00 67 GLU A C 6
ATOM 9574 O O . GLU A 1 70 ? 182.959 -4.618 7.157 1.00 0.00 67 GLU A O 6
ATOM 9586 N N . GLU A 1 71 ? 181.097 -4.814 8.385 1.00 0.00 68 GLU A N 6
ATOM 9587 C CA . GLU A 1 71 ? 180.649 -6.001 7.664 1.00 0.00 68 GLU A CA 6
ATOM 9588 C C . GLU A 1 71 ? 179.281 -5.787 7.024 1.00 0.00 68 GLU A C 6
ATOM 9589 O O . GLU A 1 71 ? 178.856 -6.570 6.175 1.00 0.00 68 GLU A O 6
ATOM 9601 N N . TYR A 1 72 ? 178.588 -4.733 7.441 1.00 0.00 69 TYR A N 6
ATOM 9602 C CA . TYR A 1 72 ? 177.261 -4.433 6.911 1.00 0.00 69 TYR A CA 6
ATOM 9603 C C . TYR A 1 72 ? 177.230 -3.057 6.253 1.00 0.00 69 TYR A C 6
ATOM 9604 O O . TYR A 1 72 ? 177.883 -2.121 6.714 1.00 0.00 69 TYR A O 6
ATOM 9622 N N . ALA A 1 73 ? 176.448 -2.939 5.185 1.00 0.00 70 ALA A N 6
ATOM 9623 C CA . ALA A 1 73 ? 176.304 -1.676 4.472 1.00 0.00 70 ALA A CA 6
ATOM 9624 C C . ALA A 1 73 ? 174.887 -1.149 4.646 1.00 0.00 70 ALA A C 6
ATOM 9625 O O . ALA A 1 73 ? 173.931 -1.923 4.639 1.00 0.00 70 ALA A O 6
ATOM 9632 N N . GLU A 1 74 ? 174.746 0.162 4.822 1.00 0.00 71 GLU A N 6
ATOM 9633 C CA . GLU A 1 74 ? 173.426 0.748 5.017 1.00 0.00 71 GLU A CA 6
ATOM 9634 C C . GLU A 1 74 ? 173.028 1.626 3.838 1.00 0.00 71 GLU A C 6
ATOM 9635 O O . GLU A 1 74 ? 173.842 2.375 3.301 1.00 0.00 71 GLU A O 6
ATOM 9647 N N . VAL A 1 75 ? 171.762 1.527 3.451 1.00 0.00 72 VAL A N 6
ATOM 9648 C CA . VAL A 1 75 ? 171.228 2.311 2.347 1.00 0.00 72 VAL A CA 6
ATOM 9649 C C . VAL A 1 75 ? 169.828 2.804 2.689 1.00 0.00 72 VAL A C 6
ATOM 9650 O O . VAL A 1 75 ? 169.022 2.067 3.255 1.00 0.00 72 VAL A O 6
ATOM 9663 N N . TRP A 1 76 ? 169.547 4.053 2.348 1.00 0.00 73 TRP A N 6
ATOM 9664 C CA . TRP A 1 76 ? 168.244 4.639 2.630 1.00 0.00 73 TRP A CA 6
ATOM 9665 C C . TRP A 1 76 ? 167.551 5.083 1.347 1.00 0.00 73 TRP A C 6
ATOM 9666 O O . TRP A 1 76 ? 168.146 5.761 0.505 1.00 0.00 73 TRP A O 6
ATOM 9687 N N . VAL A 1 77 ? 166.283 4.704 1.213 1.00 0.00 74 VAL A N 6
ATOM 9688 C CA . VAL A 1 77 ? 165.492 5.065 0.045 1.00 0.00 74 VAL A CA 6
ATOM 9689 C C . VAL A 1 77 ? 164.247 5.844 0.462 1.00 0.00 74 VAL A C 6
ATOM 9690 O O . VAL A 1 77 ? 163.354 5.308 1.120 1.00 0.00 74 VAL A O 6
ATOM 9703 N N . GLY A 1 78 ? 164.211 7.113 0.083 1.00 0.00 75 GLY A N 6
ATOM 9704 C CA . GLY A 1 78 ? 163.085 7.959 0.431 1.00 0.00 75 GLY A CA 6
ATOM 9705 C C . GLY A 1 78 ? 162.612 8.825 -0.717 1.00 0.00 75 GLY A C 6
ATOM 9706 O O . GLY A 1 78 ? 162.283 8.323 -1.791 1.00 0.00 75 GLY A O 6
ATOM 9710 N N . LEU A 1 79 ? 162.578 10.132 -0.481 1.00 0.00 76 LEU A N 6
ATOM 9711 C CA . LEU A 1 79 ? 162.140 11.092 -1.493 1.00 0.00 76 LEU A CA 6
ATOM 9712 C C . LEU A 1 79 ? 162.911 12.400 -1.335 1.00 0.00 76 LEU A C 6
ATOM 9713 O O . LEU A 1 79 ? 162.366 13.408 -0.885 1.00 0.00 76 LEU A O 6
ATOM 9729 N N . VAL A 1 80 ? 164.191 12.369 -1.693 1.00 0.00 77 VAL A N 6
ATOM 9730 C CA . VAL A 1 80 ? 165.052 13.540 -1.576 1.00 0.00 77 VAL A CA 6
ATOM 9731 C C . VAL A 1 80 ? 164.483 14.746 -2.314 1.00 0.00 77 VAL A C 6
ATOM 9732 O O . VAL A 1 80 ? 163.482 14.648 -3.023 1.00 0.00 77 VAL A O 6
ATOM 9745 N N . ASN A 1 81 ? 165.145 15.883 -2.138 1.00 0.00 78 ASN A N 6
ATOM 9746 C CA . ASN A 1 81 ? 164.737 17.127 -2.778 1.00 0.00 78 ASN A CA 6
ATOM 9747 C C . ASN A 1 81 ? 165.409 17.278 -4.148 1.00 0.00 78 ASN A C 6
ATOM 9748 O O . ASN A 1 81 ? 165.660 16.283 -4.828 1.00 0.00 78 ASN A O 6
ATOM 9759 N N . GLU A 1 82 ? 165.693 18.514 -4.557 1.00 0.00 79 GLU A N 6
ATOM 9760 C CA . GLU A 1 82 ? 166.325 18.758 -5.849 1.00 0.00 79 GLU A CA 6
ATOM 9761 C C . GLU A 1 82 ? 167.778 19.215 -5.697 1.00 0.00 79 GLU A C 6
ATOM 9762 O O . GLU A 1 82 ? 168.487 19.373 -6.691 1.00 0.00 79 GLU A O 6
ATOM 9774 N N . GLN A 1 83 ? 168.222 19.433 -4.459 1.00 0.00 80 GLN A N 6
ATOM 9775 C CA . GLN A 1 83 ? 169.593 19.875 -4.217 1.00 0.00 80 GLN A CA 6
ATOM 9776 C C . GLN A 1 83 ? 170.371 18.865 -3.373 1.00 0.00 80 GLN A C 6
ATOM 9777 O O . GLN A 1 83 ? 171.227 19.244 -2.573 1.00 0.00 80 GLN A O 6
ATOM 9791 N N . ASP A 1 84 ? 170.084 17.579 -3.568 1.00 0.00 81 ASP A N 6
ATOM 9792 C CA . ASP A 1 84 ? 170.776 16.522 -2.836 1.00 0.00 81 ASP A CA 6
ATOM 9793 C C . ASP A 1 84 ? 170.573 16.652 -1.328 1.00 0.00 81 ASP A C 6
ATOM 9794 O O . ASP A 1 84 ? 171.378 17.269 -0.631 1.00 0.00 81 ASP A O 6
ATOM 9803 N N . GLU A 1 85 ? 169.496 16.053 -0.834 1.00 0.00 82 GLU A N 6
ATOM 9804 C CA . GLU A 1 85 ? 169.178 16.079 0.588 1.00 0.00 82 GLU A CA 6
ATOM 9805 C C . GLU A 1 85 ? 168.289 14.893 0.942 1.00 0.00 82 GLU A C 6
ATOM 9806 O O . GLU A 1 85 ? 167.596 14.360 0.083 1.00 0.00 82 GLU A O 6
ATOM 9818 N N . MET A 1 86 ? 168.305 14.483 2.203 1.00 0.00 83 MET A N 6
ATOM 9819 C CA . MET A 1 86 ? 167.490 13.356 2.640 1.00 0.00 83 MET A CA 6
ATOM 9820 C C . MET A 1 86 ? 166.931 13.587 4.039 1.00 0.00 83 MET A C 6
ATOM 9821 O O . MET A 1 86 ? 167.646 13.466 5.033 1.00 0.00 83 MET A O 6
ATOM 9835 N N . ASP A 1 87 ? 165.646 13.918 4.106 1.00 0.00 84 ASP A N 6
ATOM 9836 C CA . ASP A 1 87 ? 164.983 14.165 5.382 1.00 0.00 84 ASP A CA 6
ATOM 9837 C C . ASP A 1 87 ? 163.837 13.180 5.611 1.00 0.00 84 ASP A C 6
ATOM 9838 O O . ASP A 1 87 ? 163.381 12.999 6.741 1.00 0.00 84 ASP A O 6
ATOM 9847 N N . ASP A 1 88 ? 163.371 12.547 4.537 1.00 0.00 85 ASP A N 6
ATOM 9848 C CA . ASP A 1 88 ? 162.279 11.586 4.628 1.00 0.00 85 ASP A CA 6
ATOM 9849 C C . ASP A 1 88 ? 162.663 10.266 3.968 1.00 0.00 85 ASP A C 6
ATOM 9850 O O . ASP A 1 88 ? 162.769 10.177 2.744 1.00 0.00 85 ASP A O 6
ATOM 9859 N N . VAL A 1 89 ? 162.866 9.245 4.791 1.00 0.00 86 VAL A N 6
ATOM 9860 C CA . VAL A 1 89 ? 163.236 7.923 4.298 1.00 0.00 86 VAL A CA 6
ATOM 9861 C C . VAL A 1 89 ? 162.049 6.966 4.385 1.00 0.00 86 VAL A C 6
ATOM 9862 O O . VAL A 1 89 ? 161.324 6.948 5.380 1.00 0.00 86 VAL A O 6
ATOM 9875 N N . PHE A 1 90 ? 161.859 6.175 3.335 1.00 0.00 87 PHE A N 6
ATOM 9876 C CA . PHE A 1 90 ? 160.763 5.215 3.286 1.00 0.00 87 PHE A CA 6
ATOM 9877 C C . PHE A 1 90 ? 161.193 3.876 3.870 1.00 0.00 87 PHE A C 6
ATOM 9878 O O . PHE A 1 90 ? 160.395 3.164 4.480 1.00 0.00 87 PHE A O 6
ATOM 9895 N N . ALA A 1 91 ? 162.461 3.541 3.673 1.00 0.00 88 ALA A N 6
ATOM 9896 C CA . ALA A 1 91 ? 163.003 2.285 4.173 1.00 0.00 88 ALA A CA 6
ATOM 9897 C C . ALA A 1 91 ? 164.519 2.342 4.293 1.00 0.00 88 ALA A C 6
ATOM 9898 O O . ALA A 1 91 ? 165.155 3.296 3.843 1.00 0.00 88 ALA A O 6
ATOM 9905 N N . LYS A 1 92 ? 165.095 1.298 4.877 1.00 0.00 89 LYS A N 6
ATOM 9906 C CA . LYS A 1 92 ? 166.540 1.195 5.035 1.00 0.00 89 LYS A CA 6
ATOM 9907 C C . LYS A 1 92 ? 166.980 -0.172 4.541 1.00 0.00 89 LYS A C 6
ATOM 9908 O O . LYS A 1 92 ? 166.226 -1.138 4.639 1.00 0.00 89 LYS A O 6
ATOM 9927 N N . PHE A 1 93 ? 168.177 -0.257 3.981 1.00 0.00 90 PHE A N 6
ATOM 9928 C CA . PHE A 1 93 ? 168.659 -1.522 3.450 1.00 0.00 90 PHE A CA 6
ATOM 9929 C C . PHE A 1 93 ? 170.006 -1.911 4.038 1.00 0.00 90 PHE A C 6
ATOM 9930 O O . PHE A 1 93 ? 170.924 -1.096 4.126 1.00 0.00 90 PHE A O 6
ATOM 9947 N N . LEU A 1 94 ? 170.111 -3.175 4.426 1.00 0.00 91 LEU A N 6
ATOM 9948 C CA . LEU A 1 94 ? 171.335 -3.713 4.996 1.00 0.00 91 LEU A CA 6
ATOM 9949 C C . LEU A 1 94 ? 171.812 -4.898 4.167 1.00 0.00 91 LEU A C 6
ATOM 9950 O O . LEU A 1 94 ? 171.012 -5.744 3.770 1.00 0.00 91 LEU A O 6
ATOM 9966 N N . ILE A 1 95 ? 173.108 -4.952 3.893 1.00 0.00 92 ILE A N 6
ATOM 9967 C CA . ILE A 1 95 ? 173.659 -6.041 3.092 1.00 0.00 92 ILE A CA 6
ATOM 9968 C C . ILE A 1 95 ? 175.101 -6.355 3.477 1.00 0.00 92 ILE A C 6
ATOM 9969 O O . ILE A 1 95 ? 175.995 -5.522 3.326 1.00 0.00 92 ILE A O 6
ATOM 9985 N N . SER A 1 96 ? 175.314 -7.571 3.973 1.00 0.00 93 SER A N 6
ATOM 9986 C CA . SER A 1 96 ? 176.646 -8.016 4.381 1.00 0.00 93 SER A CA 6
ATOM 9987 C C . SER A 1 96 ? 177.687 -7.682 3.313 1.00 0.00 93 SER A C 6
ATOM 9988 O O . SER A 1 96 ? 177.378 -7.641 2.122 1.00 0.00 93 SER A O 6
ATOM 9996 N N . HIS A 1 97 ? 178.920 -7.434 3.748 1.00 0.00 94 HIS A N 6
ATOM 9997 C CA . HIS A 1 97 ? 180.005 -7.092 2.831 1.00 0.00 94 HIS A CA 6
ATOM 9998 C C . HIS A 1 97 ? 180.742 -8.339 2.343 1.00 0.00 94 HIS A C 6
ATOM 9999 O O . HIS A 1 97 ? 181.897 -8.260 1.930 1.00 0.00 94 HIS A O 6
ATOM 10014 N N . ARG A 1 98 ? 180.073 -9.487 2.392 1.00 0.00 95 ARG A N 6
ATOM 10015 C CA . ARG A 1 98 ? 180.677 -10.739 1.949 1.00 0.00 95 ARG A CA 6
ATOM 10016 C C . ARG A 1 98 ? 180.355 -11.009 0.484 1.00 0.00 95 ARG A C 6
ATOM 10017 O O . ARG A 1 98 ? 179.470 -10.379 -0.096 1.00 0.00 95 ARG A O 6
ATOM 10038 N N . GLU A 1 99 ? 181.083 -11.948 -0.110 1.00 0.00 96 GLU A N 6
ATOM 10039 C CA . GLU A 1 99 ? 180.881 -12.301 -1.509 1.00 0.00 96 GLU A CA 6
ATOM 10040 C C . GLU A 1 99 ? 180.001 -13.540 -1.638 1.00 0.00 96 GLU A C 6
ATOM 10041 O O . GLU A 1 99 ? 178.935 -13.495 -2.253 1.00 0.00 96 GLU A O 6
ATOM 10053 N N . GLU A 1 100 ? 180.451 -14.645 -1.051 1.00 0.00 97 GLU A N 6
ATOM 10054 C CA . GLU A 1 100 ? 179.699 -15.894 -1.097 1.00 0.00 97 GLU A CA 6
ATOM 10055 C C . GLU A 1 100 ? 178.647 -15.921 0.004 1.00 0.00 97 GLU A C 6
ATOM 10056 O O . GLU A 1 100 ? 178.970 -15.800 1.186 1.00 0.00 97 GLU A O 6
ATOM 10068 N N . ASP A 1 101 ? 177.387 -16.063 -0.389 1.00 0.00 98 ASP A N 6
ATOM 10069 C CA . ASP A 1 101 ? 176.291 -16.085 0.570 1.00 0.00 98 ASP A CA 6
ATOM 10070 C C . ASP A 1 101 ? 176.196 -14.740 1.277 1.00 0.00 98 ASP A C 6
ATOM 10071 O O . ASP A 1 101 ? 177.064 -14.385 2.074 1.00 0.00 98 ASP A O 6
ATOM 10080 N N . ARG A 1 102 ? 175.143 -13.990 0.976 1.00 0.00 99 ARG A N 6
ATOM 10081 C CA . ARG A 1 102 ? 174.949 -12.679 1.580 1.00 0.00 99 ARG A CA 6
ATOM 10082 C C . ARG A 1 102 ? 173.520 -12.509 2.083 1.00 0.00 99 ARG A C 6
ATOM 10083 O O . ARG A 1 102 ? 172.565 -12.927 1.429 1.00 0.00 99 ARG A O 6
ATOM 10104 N N . GLU A 1 103 ? 173.386 -11.883 3.245 1.00 0.00 100 GLU A N 6
ATOM 10105 C CA . GLU A 1 103 ? 172.078 -11.643 3.839 1.00 0.00 100 GLU A CA 6
ATOM 10106 C C . GLU A 1 103 ? 171.695 -10.175 3.702 1.00 0.00 100 GLU A C 6
ATOM 10107 O O . GLU A 1 103 ? 172.543 -9.289 3.833 1.00 0.00 100 GLU A O 6
ATOM 10119 N N . PHE A 1 104 ? 170.417 -9.918 3.441 1.00 0.00 101 PHE A N 6
ATOM 10120 C CA . PHE A 1 104 ? 169.931 -8.554 3.291 1.00 0.00 101 PHE A CA 6
ATOM 10121 C C . PHE A 1 104 ? 168.587 -8.386 3.993 1.00 0.00 101 PHE A C 6
ATOM 10122 O O . PHE A 1 104 ? 167.749 -9.287 3.977 1.00 0.00 101 PHE A O 6
ATOM 10139 N N . HIS A 1 105 ? 168.393 -7.230 4.614 1.00 0.00 102 HIS A N 6
ATOM 10140 C CA . HIS A 1 105 ? 167.153 -6.946 5.329 1.00 0.00 102 HIS A CA 6
ATOM 10141 C C . HIS A 1 105 ? 166.761 -5.480 5.192 1.00 0.00 102 HIS A C 6
ATOM 10142 O O . HIS A 1 105 ? 167.577 -4.583 5.403 1.00 0.00 102 HIS A O 6
ATOM 10157 N N . VAL A 1 106 ? 165.504 -5.249 4.830 1.00 0.00 103 VAL A N 6
ATOM 10158 C CA . VAL A 1 106 ? 164.997 -3.894 4.656 1.00 0.00 103 VAL A CA 6
ATOM 10159 C C . VAL A 1 106 ? 163.832 -3.600 5.593 1.00 0.00 103 VAL A C 6
ATOM 10160 O O . VAL A 1 106 ? 162.964 -4.446 5.806 1.00 0.00 103 VAL A O 6
ATOM 10173 N N . ILE A 1 107 ? 163.809 -2.385 6.133 1.00 0.00 104 ILE A N 6
ATOM 10174 C CA . ILE A 1 107 ? 162.731 -1.974 7.027 1.00 0.00 104 ILE A CA 6
ATOM 10175 C C . ILE A 1 107 ? 161.792 -1.001 6.329 1.00 0.00 104 ILE A C 6
ATOM 10176 O O . ILE A 1 107 ? 162.235 -0.071 5.653 1.00 0.00 104 ILE A O 6
ATOM 10192 N N . TRP A 1 108 ? 160.496 -1.227 6.498 1.00 0.00 105 TRP A N 6
ATOM 10193 C CA . TRP A 1 108 ? 159.482 -0.376 5.885 1.00 0.00 105 TRP A CA 6
ATOM 10194 C C . TRP A 1 108 ? 158.808 0.510 6.928 1.00 0.00 105 TRP A C 6
ATOM 10195 O O . TRP A 1 108 ? 158.649 0.116 8.083 1.00 0.00 105 TRP A O 6
ATOM 10216 N N . LYS A 1 109 ? 158.413 1.708 6.510 1.00 0.00 106 LYS A N 6
ATOM 10217 C CA . LYS A 1 109 ? 157.754 2.651 7.405 1.00 0.00 106 LYS A CA 6
ATOM 10218 C C . LYS A 1 109 ? 156.260 2.358 7.499 1.00 0.00 106 LYS A C 6
ATOM 10219 O O . LYS A 1 109 ? 155.676 1.764 6.593 1.00 0.00 106 LYS A O 6
ATOM 10238 N N . LYS A 1 110 ? 155.647 2.780 8.600 1.00 0.00 107 LYS A N 6
ATOM 10239 C CA . LYS A 1 110 ? 154.220 2.561 8.810 1.00 0.00 107 LYS A CA 6
ATOM 10240 C C . LYS A 1 110 ? 153.620 3.674 9.662 1.00 0.00 107 LYS A C 6
ATOM 10241 O O . LYS A 1 110 ? 152.645 4.308 9.205 1.00 0.00 107 LYS A O 6
ATOM 10261 N N . MET A 1 4 ? 198.545 -12.665 1.889 1.00 0.00 1 MET A N 7
ATOM 10262 C CA . MET A 1 4 ? 198.036 -11.409 2.501 1.00 0.00 1 MET A CA 7
ATOM 10263 C C . MET A 1 4 ? 197.672 -10.384 1.432 1.00 0.00 1 MET A C 7
ATOM 10264 O O . MET A 1 4 ? 198.515 -9.984 0.628 1.00 0.00 1 MET A O 7
ATOM 10278 N N . THR A 1 5 ? 196.412 -9.962 1.428 1.00 0.00 2 THR A N 7
ATOM 10279 C CA . THR A 1 5 ? 195.937 -8.983 0.458 1.00 0.00 2 THR A CA 7
ATOM 10280 C C . THR A 1 5 ? 194.584 -8.416 0.887 1.00 0.00 2 THR A C 7
ATOM 10281 O O . THR A 1 5 ? 194.411 -7.201 0.980 1.00 0.00 2 THR A O 7
ATOM 10292 N N . THR A 1 6 ? 193.631 -9.305 1.146 1.00 0.00 3 THR A N 7
ATOM 10293 C CA . THR A 1 6 ? 192.296 -8.894 1.564 1.00 0.00 3 THR A CA 7
ATOM 10294 C C . THR A 1 6 ? 191.500 -10.085 2.087 1.00 0.00 3 THR A C 7
ATOM 10295 O O . THR A 1 6 ? 191.108 -10.967 1.322 1.00 0.00 3 THR A O 7
ATOM 10306 N N . GLU A 1 7 ? 191.264 -10.106 3.395 1.00 0.00 4 GLU A N 7
ATOM 10307 C CA . GLU A 1 7 ? 190.516 -11.190 4.020 1.00 0.00 4 GLU A CA 7
ATOM 10308 C C . GLU A 1 7 ? 189.024 -11.059 3.731 1.00 0.00 4 GLU A C 7
ATOM 10309 O O . GLU A 1 7 ? 188.415 -11.953 3.142 1.00 0.00 4 GLU A O 7
ATOM 10321 N N . ILE A 1 8 ? 188.440 -9.941 4.150 1.00 0.00 5 ILE A N 7
ATOM 10322 C CA . ILE A 1 8 ? 187.019 -9.695 3.937 1.00 0.00 5 ILE A CA 7
ATOM 10323 C C . ILE A 1 8 ? 186.790 -8.822 2.709 1.00 0.00 5 ILE A C 7
ATOM 10324 O O . ILE A 1 8 ? 187.456 -7.803 2.525 1.00 0.00 5 ILE A O 7
ATOM 10340 N N . LYS A 1 9 ? 185.841 -9.227 1.870 1.00 0.00 6 LYS A N 7
ATOM 10341 C CA . LYS A 1 9 ? 185.521 -8.480 0.660 1.00 0.00 6 LYS A CA 7
ATOM 10342 C C . LYS A 1 9 ? 184.315 -7.574 0.885 1.00 0.00 6 LYS A C 7
ATOM 10343 O O . LYS A 1 9 ? 183.278 -8.016 1.381 1.00 0.00 6 LYS A O 7
ATOM 10362 N N . LYS A 1 10 ? 184.458 -6.304 0.521 1.00 0.00 7 LYS A N 7
ATOM 10363 C CA . LYS A 1 10 ? 183.382 -5.336 0.687 1.00 0.00 7 LYS A CA 7
ATOM 10364 C C . LYS A 1 10 ? 182.540 -5.227 -0.582 1.00 0.00 7 LYS A C 7
ATOM 10365 O O . LYS A 1 10 ? 182.695 -6.017 -1.514 1.00 0.00 7 LYS A O 7
ATOM 10384 N N . LEU A 1 11 ? 181.648 -4.242 -0.609 1.00 0.00 8 LEU A N 7
ATOM 10385 C CA . LEU A 1 11 ? 180.778 -4.024 -1.759 1.00 0.00 8 LEU A CA 7
ATOM 10386 C C . LEU A 1 11 ? 180.970 -2.621 -2.328 1.00 0.00 8 LEU A C 7
ATOM 10387 O O . LEU A 1 11 ? 181.203 -1.666 -1.587 1.00 0.00 8 LEU A O 7
ATOM 10403 N N . ASP A 1 12 ? 180.869 -2.505 -3.648 1.00 0.00 9 ASP A N 7
ATOM 10404 C CA . ASP A 1 12 ? 181.031 -1.220 -4.316 1.00 0.00 9 ASP A CA 7
ATOM 10405 C C . ASP A 1 12 ? 179.783 -0.356 -4.140 1.00 0.00 9 ASP A C 7
ATOM 10406 O O . ASP A 1 12 ? 178.668 -0.871 -4.061 1.00 0.00 9 ASP A O 7
ATOM 10415 N N . PRO A 1 13 ? 179.956 0.976 -4.076 1.00 0.00 10 PRO A N 7
ATOM 10416 C CA . PRO A 1 13 ? 178.838 1.910 -3.908 1.00 0.00 10 PRO A CA 7
ATOM 10417 C C . PRO A 1 13 ? 177.728 1.675 -4.927 1.00 0.00 10 PRO A C 7
ATOM 10418 O O . PRO A 1 13 ? 176.554 1.580 -4.571 1.00 0.00 10 PRO A O 7
ATOM 10429 N N . ASP A 1 14 ? 178.108 1.584 -6.197 1.00 0.00 11 ASP A N 7
ATOM 10430 C CA . ASP A 1 14 ? 177.145 1.362 -7.269 1.00 0.00 11 ASP A CA 7
ATOM 10431 C C . ASP A 1 14 ? 176.598 -0.061 -7.225 1.00 0.00 11 ASP A C 7
ATOM 10432 O O . ASP A 1 14 ? 175.458 -0.310 -7.616 1.00 0.00 11 ASP A O 7
ATOM 10441 N N . THR A 1 15 ? 177.418 -0.992 -6.747 1.00 0.00 12 THR A N 7
ATOM 10442 C CA . THR A 1 15 ? 177.015 -2.390 -6.654 1.00 0.00 12 THR A CA 7
ATOM 10443 C C . THR A 1 15 ? 175.895 -2.570 -5.634 1.00 0.00 12 THR A C 7
ATOM 10444 O O . THR A 1 15 ? 174.874 -3.194 -5.924 1.00 0.00 12 THR A O 7
ATOM 10455 N N . ALA A 1 16 ? 176.091 -2.018 -4.441 1.00 0.00 13 ALA A N 7
ATOM 10456 C CA . ALA A 1 16 ? 175.094 -2.118 -3.381 1.00 0.00 13 ALA A CA 7
ATOM 10457 C C . ALA A 1 16 ? 173.814 -1.383 -3.763 1.00 0.00 13 ALA A C 7
ATOM 10458 O O . ALA A 1 16 ? 172.710 -1.891 -3.567 1.00 0.00 13 ALA A O 7
ATOM 10465 N N . ILE A 1 17 ? 173.972 -0.184 -4.314 1.00 0.00 14 ILE A N 7
ATOM 10466 C CA . ILE A 1 17 ? 172.833 0.625 -4.730 1.00 0.00 14 ILE A CA 7
ATOM 10467 C C . ILE A 1 17 ? 172.000 -0.107 -5.780 1.00 0.00 14 ILE A C 7
ATOM 10468 O O . ILE A 1 17 ? 170.776 0.023 -5.818 1.00 0.00 14 ILE A O 7
ATOM 10484 N N . ASP A 1 18 ? 172.673 -0.875 -6.627 1.00 0.00 15 ASP A N 7
ATOM 10485 C CA . ASP A 1 18 ? 171.999 -1.630 -7.678 1.00 0.00 15 ASP A CA 7
ATOM 10486 C C . ASP A 1 18 ? 171.144 -2.747 -7.086 1.00 0.00 15 ASP A C 7
ATOM 10487 O O . ASP A 1 18 ? 170.005 -2.958 -7.502 1.00 0.00 15 ASP A O 7
ATOM 10496 N N . ILE A 1 19 ? 171.702 -3.461 -6.112 1.00 0.00 16 ILE A N 7
ATOM 10497 C CA . ILE A 1 19 ? 170.990 -4.557 -5.466 1.00 0.00 16 ILE A CA 7
ATOM 10498 C C . ILE A 1 19 ? 169.772 -4.049 -4.702 1.00 0.00 16 ILE A C 7
ATOM 10499 O O . ILE A 1 19 ? 168.653 -4.512 -4.923 1.00 0.00 16 ILE A O 7
ATOM 10515 N N . ALA A 1 20 ? 169.995 -3.095 -3.802 1.00 0.00 17 ALA A N 7
ATOM 10516 C CA . ALA A 1 20 ? 168.912 -2.528 -3.007 1.00 0.00 17 ALA A CA 7
ATOM 10517 C C . ALA A 1 20 ? 167.805 -1.974 -3.898 1.00 0.00 17 ALA A C 7
ATOM 10518 O O . ALA A 1 20 ? 166.620 -2.135 -3.606 1.00 0.00 17 ALA A O 7
ATOM 10525 N N . TYR A 1 21 ? 168.200 -1.321 -4.987 1.00 0.00 18 TYR A N 7
ATOM 10526 C CA . TYR A 1 21 ? 167.240 -0.744 -5.921 1.00 0.00 18 TYR A CA 7
ATOM 10527 C C . TYR A 1 21 ? 166.277 -1.810 -6.436 1.00 0.00 18 TYR A C 7
ATOM 10528 O O . TYR A 1 21 ? 165.059 -1.641 -6.377 1.00 0.00 18 TYR A O 7
ATOM 10546 N N . ASP A 1 22 ? 166.831 -2.908 -6.939 1.00 0.00 19 ASP A N 7
ATOM 10547 C CA . ASP A 1 22 ? 166.020 -4.002 -7.460 1.00 0.00 19 ASP A CA 7
ATOM 10548 C C . ASP A 1 22 ? 165.119 -4.577 -6.371 1.00 0.00 19 ASP A C 7
ATOM 10549 O O . ASP A 1 22 ? 164.010 -5.036 -6.646 1.00 0.00 19 ASP A O 7
ATOM 10558 N N . ILE A 1 23 ? 165.601 -4.543 -5.132 1.00 0.00 20 ILE A N 7
ATOM 10559 C CA . ILE A 1 23 ? 164.838 -5.057 -4.002 1.00 0.00 20 ILE A CA 7
ATOM 10560 C C . ILE A 1 23 ? 163.696 -4.118 -3.640 1.00 0.00 20 ILE A C 7
ATOM 10561 O O . ILE A 1 23 ? 162.662 -4.554 -3.141 1.00 0.00 20 ILE A O 7
ATOM 10577 N N . PHE A 1 24 ? 163.878 -2.831 -3.909 1.00 0.00 21 PHE A N 7
ATOM 10578 C CA . PHE A 1 24 ? 162.848 -1.842 -3.622 1.00 0.00 21 PHE A CA 7
ATOM 10579 C C . PHE A 1 24 ? 161.749 -1.899 -4.677 1.00 0.00 21 PHE A C 7
ATOM 10580 O O . PHE A 1 24 ? 160.605 -1.528 -4.423 1.00 0.00 21 PHE A O 7
ATOM 10597 N N . LEU A 1 25 ? 162.114 -2.365 -5.864 1.00 0.00 22 LEU A N 7
ATOM 10598 C CA . LEU A 1 25 ? 161.179 -2.475 -6.975 1.00 0.00 22 LEU A CA 7
ATOM 10599 C C . LEU A 1 25 ? 160.282 -3.697 -6.823 1.00 0.00 22 LEU A C 7
ATOM 10600 O O . LEU A 1 25 ? 159.127 -3.691 -7.248 1.00 0.00 22 LEU A O 7
ATOM 10616 N N . GLU A 1 26 ? 160.829 -4.748 -6.229 1.00 0.00 23 GLU A N 7
ATOM 10617 C CA . GLU A 1 26 ? 160.086 -5.990 -6.034 1.00 0.00 23 GLU A CA 7
ATOM 10618 C C . GLU A 1 26 ? 159.476 -6.084 -4.635 1.00 0.00 23 GLU A C 7
ATOM 10619 O O . GLU A 1 26 ? 158.363 -6.585 -4.472 1.00 0.00 23 GLU A O 7
ATOM 10631 N N . MET A 1 27 ? 160.204 -5.615 -3.624 1.00 0.00 24 MET A N 7
ATOM 10632 C CA . MET A 1 27 ? 159.714 -5.671 -2.248 1.00 0.00 24 MET A CA 7
ATOM 10633 C C . MET A 1 27 ? 158.657 -4.606 -1.986 1.00 0.00 24 MET A C 7
ATOM 10634 O O . MET A 1 27 ? 157.584 -4.903 -1.459 1.00 0.00 24 MET A O 7
ATOM 10648 N N . ALA A 1 28 ? 158.963 -3.364 -2.348 1.00 0.00 25 ALA A N 7
ATOM 10649 C CA . ALA A 1 28 ? 158.028 -2.259 -2.138 1.00 0.00 25 ALA A CA 7
ATOM 10650 C C . ALA A 1 28 ? 156.633 -2.605 -2.650 1.00 0.00 25 ALA A C 7
ATOM 10651 O O . ALA A 1 28 ? 156.416 -2.728 -3.855 1.00 0.00 25 ALA A O 7
ATOM 10658 N N . GLY A 1 29 ? 155.689 -2.761 -1.725 1.00 0.00 26 GLY A N 7
ATOM 10659 C CA . GLY A 1 29 ? 154.328 -3.092 -2.107 1.00 0.00 26 GLY A CA 7
ATOM 10660 C C . GLY A 1 29 ? 153.366 -3.072 -0.935 1.00 0.00 26 GLY A C 7
ATOM 10661 O O . GLY A 1 29 ? 152.855 -2.016 -0.560 1.00 0.00 26 GLY A O 7
ATOM 10665 N N . GLU A 1 30 ? 153.111 -4.243 -0.360 1.00 0.00 27 GLU A N 7
ATOM 10666 C CA . GLU A 1 30 ? 152.195 -4.360 0.772 1.00 0.00 27 GLU A CA 7
ATOM 10667 C C . GLU A 1 30 ? 152.933 -4.273 2.109 1.00 0.00 27 GLU A C 7
ATOM 10668 O O . GLU A 1 30 ? 152.306 -4.271 3.168 1.00 0.00 27 GLU A O 7
ATOM 10680 N N . ASN A 1 31 ? 154.260 -4.202 2.060 1.00 0.00 28 ASN A N 7
ATOM 10681 C CA . ASN A 1 31 ? 155.062 -4.117 3.276 1.00 0.00 28 ASN A CA 7
ATOM 10682 C C . ASN A 1 31 ? 155.295 -2.663 3.675 1.00 0.00 28 ASN A C 7
ATOM 10683 O O . ASN A 1 31 ? 155.409 -2.344 4.858 1.00 0.00 28 ASN A O 7
ATOM 10694 N N . LEU A 1 32 ? 155.364 -1.787 2.679 1.00 0.00 29 LEU A N 7
ATOM 10695 C CA . LEU A 1 32 ? 155.582 -0.365 2.921 1.00 0.00 29 LEU A CA 7
ATOM 10696 C C . LEU A 1 32 ? 154.246 0.372 3.025 1.00 0.00 29 LEU A C 7
ATOM 10697 O O . LEU A 1 32 ? 153.308 0.088 2.281 1.00 0.00 29 LEU A O 7
ATOM 10713 N N . ASP A 1 33 ? 154.164 1.305 3.972 1.00 0.00 30 ASP A N 7
ATOM 10714 C CA . ASP A 1 33 ? 152.938 2.073 4.204 1.00 0.00 30 ASP A CA 7
ATOM 10715 C C . ASP A 1 33 ? 152.363 2.643 2.902 1.00 0.00 30 ASP A C 7
ATOM 10716 O O . ASP A 1 33 ? 153.088 3.221 2.095 1.00 0.00 30 ASP A O 7
ATOM 10725 N N . PRO A 1 34 ? 151.040 2.482 2.688 1.00 0.00 31 PRO A N 7
ATOM 10726 C CA . PRO A 1 34 ? 150.353 2.970 1.484 1.00 0.00 31 PRO A CA 7
ATOM 10727 C C . PRO A 1 34 ? 150.797 4.364 1.049 1.00 0.00 31 PRO A C 7
ATOM 10728 O O . PRO A 1 34 ? 151.235 4.555 -0.083 1.00 0.00 31 PRO A O 7
ATOM 10739 N N . ALA A 1 35 ? 150.682 5.340 1.946 1.00 0.00 32 ALA A N 7
ATOM 10740 C CA . ALA A 1 35 ? 151.077 6.712 1.631 1.00 0.00 32 ALA A CA 7
ATOM 10741 C C . ALA A 1 35 ? 152.453 6.741 0.973 1.00 0.00 32 ALA A C 7
ATOM 10742 O O . ALA A 1 35 ? 152.619 7.245 -0.140 1.00 0.00 32 ALA A O 7
ATOM 10749 N N . ASP A 1 36 ? 153.434 6.189 1.677 1.00 0.00 33 ASP A N 7
ATOM 10750 C CA . ASP A 1 36 ? 154.803 6.135 1.181 1.00 0.00 33 ASP A CA 7
ATOM 10751 C C . ASP A 1 36 ? 154.848 5.578 -0.242 1.00 0.00 33 ASP A C 7
ATOM 10752 O O . ASP A 1 36 ? 155.747 5.904 -1.016 1.00 0.00 33 ASP A O 7
ATOM 10761 N N . ILE A 1 37 ? 153.862 4.753 -0.586 1.00 0.00 34 ILE A N 7
ATOM 10762 C CA . ILE A 1 37 ? 153.786 4.175 -1.924 1.00 0.00 34 ILE A CA 7
ATOM 10763 C C . ILE A 1 37 ? 153.469 5.257 -2.948 1.00 0.00 34 ILE A C 7
ATOM 10764 O O . ILE A 1 37 ? 154.179 5.422 -3.940 1.00 0.00 34 ILE A O 7
ATOM 10780 N N . LEU A 1 38 ? 152.392 5.993 -2.691 1.00 0.00 35 LEU A N 7
ATOM 10781 C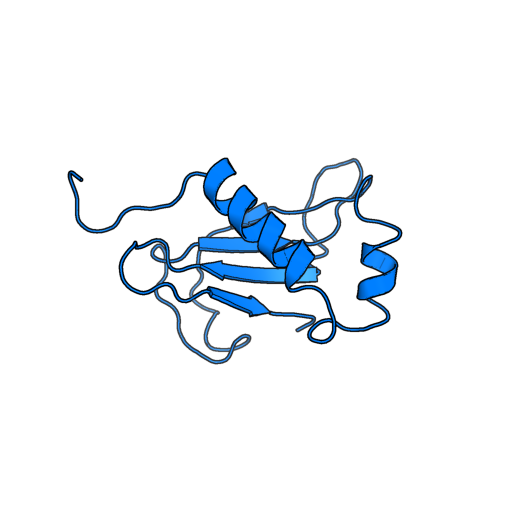 CA . LEU A 1 38 ? 151.959 7.069 -3.576 1.00 0.00 35 LEU A CA 7
ATOM 10782 C C . LEU A 1 38 ? 153.117 8.004 -3.915 1.00 0.00 35 LEU A C 7
ATOM 10783 O O . LEU A 1 38 ? 153.480 8.158 -5.081 1.00 0.00 35 LEU A O 7
ATOM 10799 N N . LEU A 1 39 ? 153.697 8.626 -2.890 1.00 0.00 36 LEU A N 7
ATOM 10800 C CA . LEU A 1 39 ? 154.818 9.543 -3.089 1.00 0.00 36 LEU A CA 7
ATOM 10801 C C . LEU A 1 39 ? 155.906 8.888 -3.937 1.00 0.00 36 LEU A C 7
ATOM 10802 O O . LEU A 1 39 ? 156.495 9.520 -4.813 1.00 0.00 36 LEU A O 7
ATOM 10818 N N . PHE A 1 40 ? 156.150 7.610 -3.674 1.00 0.00 37 PHE A N 7
ATOM 10819 C CA . PHE A 1 40 ? 157.148 6.847 -4.411 1.00 0.00 37 PHE A CA 7
ATOM 10820 C C . PHE A 1 40 ? 156.737 6.707 -5.877 1.00 0.00 37 PHE A C 7
ATOM 10821 O O . PHE A 1 40 ? 157.584 6.664 -6.769 1.00 0.00 37 PHE A O 7
ATOM 10838 N N . ASN A 1 41 ? 155.433 6.636 -6.120 1.00 0.00 38 ASN A N 7
ATOM 10839 C CA . ASN A 1 41 ? 154.918 6.500 -7.478 1.00 0.00 38 ASN A CA 7
ATOM 10840 C C . ASN A 1 41 ? 154.888 7.847 -8.192 1.00 0.00 38 ASN A C 7
ATOM 10841 O O . ASN A 1 41 ? 155.176 7.937 -9.385 1.00 0.00 38 ASN A O 7
ATOM 10852 N N . LEU A 1 42 ? 154.521 8.890 -7.456 1.00 0.00 39 LEU A N 7
ATOM 10853 C CA . LEU A 1 42 ? 154.432 10.232 -8.014 1.00 0.00 39 LEU A CA 7
ATOM 10854 C C . LEU A 1 42 ? 155.805 10.889 -8.129 1.00 0.00 39 LEU A C 7
ATOM 10855 O O . LEU A 1 42 ? 156.093 11.568 -9.115 1.00 0.00 39 LEU A O 7
ATOM 10871 N N . GLN A 1 43 ? 156.646 10.700 -7.116 1.00 0.00 40 GLN A N 7
ATOM 10872 C CA . GLN A 1 43 ? 157.977 11.296 -7.117 1.00 0.00 40 GLN A CA 7
ATOM 10873 C C . GLN A 1 43 ? 159.061 10.263 -6.823 1.00 0.00 40 GLN A C 7
ATOM 10874 O O . GLN A 1 43 ? 159.230 9.825 -5.685 1.00 0.00 40 GLN A O 7
ATOM 10888 N N . PHE A 1 44 ? 159.802 9.896 -7.862 1.00 0.00 41 PHE A N 7
ATOM 10889 C CA . PHE A 1 44 ? 160.891 8.933 -7.739 1.00 0.00 41 PHE A CA 7
ATOM 10890 C C . PHE A 1 44 ? 161.782 8.984 -8.975 1.00 0.00 41 PHE A C 7
ATOM 10891 O O . PHE A 1 44 ? 163.008 9.018 -8.873 1.00 0.00 41 PHE A O 7
ATOM 10908 N N . GLU A 1 45 ? 161.158 9.007 -10.146 1.00 0.00 42 GLU A N 7
ATOM 10909 C CA . GLU A 1 45 ? 161.892 9.077 -11.402 1.00 0.00 42 GLU A CA 7
ATOM 10910 C C . GLU A 1 45 ? 162.626 10.409 -11.506 1.00 0.00 42 GLU A C 7
ATOM 10911 O O . GLU A 1 45 ? 163.700 10.502 -12.099 1.00 0.00 42 GLU A O 7
ATOM 10923 N N . GLU A 1 46 ? 162.027 11.434 -10.914 1.00 0.00 43 GLU A N 7
ATOM 10924 C CA . GLU A 1 46 ? 162.603 12.773 -10.917 1.00 0.00 43 GLU A CA 7
ATOM 10925 C C . GLU A 1 46 ? 163.030 13.192 -9.510 1.00 0.00 43 GLU A C 7
ATOM 10926 O O . GLU A 1 46 ? 163.881 14.066 -9.347 1.00 0.00 43 GLU A O 7
ATOM 10938 N N . ARG A 1 47 ? 162.433 12.568 -8.496 1.00 0.00 44 ARG A N 7
ATOM 10939 C CA . ARG A 1 47 ? 162.754 12.884 -7.110 1.00 0.00 44 ARG A CA 7
ATOM 10940 C C . ARG A 1 47 ? 163.042 11.616 -6.313 1.00 0.00 44 ARG A C 7
ATOM 10941 O O . ARG A 1 47 ? 162.767 11.552 -5.118 1.00 0.00 44 ARG A O 7
ATOM 10962 N N . GLY A 1 48 ? 163.600 10.610 -6.982 1.00 0.00 45 GLY A N 7
ATOM 10963 C CA . GLY A 1 48 ? 163.914 9.358 -6.314 1.00 0.00 45 GLY A CA 7
ATOM 10964 C C . GLY A 1 48 ? 165.390 9.019 -6.367 1.00 0.00 45 GLY A C 7
ATOM 10965 O O . GLY A 1 48 ? 165.938 8.759 -7.439 1.00 0.00 45 GLY A O 7
ATOM 10969 N N . GLY A 1 49 ? 166.034 9.015 -5.205 1.00 0.00 46 GLY A N 7
ATOM 10970 C CA . GLY A 1 49 ? 167.448 8.697 -5.136 1.00 0.00 46 GLY A CA 7
ATOM 10971 C C . GLY A 1 49 ? 167.749 7.664 -4.069 1.00 0.00 46 GLY A C 7
ATOM 10972 O O . GLY A 1 49 ? 166.906 7.384 -3.217 1.00 0.00 46 GLY A O 7
ATOM 10976 N N . VAL A 1 50 ? 168.948 7.092 -4.111 1.00 0.00 47 VAL A N 7
ATOM 10977 C CA . VAL A 1 50 ? 169.349 6.084 -3.138 1.00 0.00 47 VAL A CA 7
ATOM 10978 C C . VAL A 1 50 ? 170.841 6.193 -2.837 1.00 0.00 47 VAL A C 7
ATOM 10979 O O . VAL A 1 50 ? 171.672 6.109 -3.741 1.00 0.00 47 VAL A O 7
ATOM 10992 N N . GLU A 1 51 ? 171.175 6.389 -1.565 1.00 0.00 48 GLU A N 7
ATOM 10993 C CA . GLU A 1 51 ? 172.570 6.520 -1.155 1.00 0.00 48 GLU A CA 7
ATOM 10994 C C . GLU A 1 51 ? 173.019 5.323 -0.324 1.00 0.00 48 GLU A C 7
ATOM 10995 O O . GLU A 1 51 ? 172.197 4.554 0.174 1.00 0.00 48 GLU A O 7
ATOM 11007 N N . PHE A 1 52 ? 174.333 5.176 -0.179 1.00 0.00 49 PHE A N 7
ATOM 11008 C CA . PHE A 1 52 ? 174.902 4.076 0.591 1.00 0.00 49 PHE A CA 7
ATOM 11009 C C . PHE A 1 52 ? 175.455 4.573 1.923 1.00 0.00 49 PHE A C 7
ATOM 11010 O O . PHE A 1 52 ? 176.485 5.246 1.968 1.00 0.00 49 PHE A O 7
ATOM 11027 N N . VAL A 1 53 ? 174.763 4.236 3.007 1.00 0.00 50 VAL A N 7
ATOM 11028 C CA . VAL A 1 53 ? 175.182 4.646 4.342 1.00 0.00 50 VAL A CA 7
ATOM 11029 C C . VAL A 1 53 ? 175.822 3.485 5.099 1.00 0.00 50 VAL A C 7
ATOM 11030 O O . VAL A 1 53 ? 175.954 2.380 4.568 1.00 0.00 50 VAL A O 7
ATOM 11043 N N . GLU A 1 54 ? 176.219 3.744 6.342 1.00 0.00 51 GLU A N 7
ATOM 11044 C CA . GLU A 1 54 ? 176.845 2.723 7.175 1.00 0.00 51 GLU A CA 7
ATOM 11045 C C . GLU A 1 54 ? 175.835 2.113 8.144 1.00 0.00 51 GLU A C 7
ATOM 11046 O O . GLU A 1 54 ? 174.647 2.432 8.100 1.00 0.00 51 GLU A O 7
ATOM 11058 N N . THR A 1 55 ? 176.316 1.232 9.017 1.00 0.00 52 THR A N 7
ATOM 11059 C CA . THR A 1 55 ? 175.457 0.573 9.996 1.00 0.00 52 THR A CA 7
ATOM 11060 C C . THR A 1 55 ? 175.405 1.366 11.300 1.00 0.00 52 THR A C 7
ATOM 11061 O O . THR A 1 55 ? 176.261 2.213 11.559 1.00 0.00 52 THR A O 7
ATOM 11072 N N . ALA A 1 56 ? 174.398 1.080 12.121 1.00 0.00 53 ALA A N 7
ATOM 11073 C CA . ALA A 1 56 ? 174.236 1.758 13.402 1.00 0.00 53 ALA A CA 7
ATOM 11074 C C . ALA A 1 56 ? 175.128 1.124 14.463 1.00 0.00 53 ALA A C 7
ATOM 11075 O O . ALA A 1 56 ? 176.091 0.428 14.141 1.00 0.00 53 ALA A O 7
ATOM 11082 N N . ASP A 1 57 ? 174.795 1.354 15.728 1.00 0.00 54 ASP A N 7
ATOM 11083 C CA . ASP A 1 57 ? 175.561 0.790 16.828 1.00 0.00 54 ASP A CA 7
ATOM 11084 C C . ASP A 1 57 ? 175.006 -0.579 17.198 1.00 0.00 54 ASP A C 7
ATOM 11085 O O . ASP A 1 57 ? 175.759 -1.533 17.392 1.00 0.00 54 ASP A O 7
ATOM 11094 N N . ASP A 1 58 ? 173.683 -0.667 17.297 1.00 0.00 55 ASP A N 7
ATOM 11095 C CA . ASP A 1 58 ? 173.021 -1.919 17.646 1.00 0.00 55 ASP A CA 7
ATOM 11096 C C . ASP A 1 58 ? 171.509 -1.780 17.489 1.00 0.00 55 ASP A C 7
ATOM 11097 O O . ASP A 1 58 ? 170.903 -0.854 18.028 1.00 0.00 55 ASP A O 7
ATOM 11106 N N . TRP A 1 59 ? 170.906 -2.698 16.740 1.00 0.00 56 TRP A N 7
ATOM 11107 C CA . TRP A 1 59 ? 169.465 -2.665 16.507 1.00 0.00 56 TRP A CA 7
ATOM 11108 C C . TRP A 1 59 ? 168.703 -3.404 17.604 1.00 0.00 56 TRP A C 7
ATOM 11109 O O . TRP A 1 59 ? 168.098 -2.781 18.476 1.00 0.00 56 TRP A O 7
ATOM 11130 N N . GLU A 1 60 ? 168.735 -4.736 17.551 1.00 0.00 57 GLU A N 7
ATOM 11131 C CA . GLU A 1 60 ? 168.044 -5.566 18.536 1.00 0.00 57 GLU A CA 7
ATOM 11132 C C . GLU A 1 60 ? 166.645 -5.031 18.831 1.00 0.00 57 GLU A C 7
ATOM 11133 O O . GLU A 1 60 ? 166.141 -5.169 19.946 1.00 0.00 57 GLU A O 7
ATOM 11145 N N . GLU A 1 61 ? 166.025 -4.412 17.830 1.00 0.00 58 GLU A N 7
ATOM 11146 C CA . GLU A 1 61 ? 164.690 -3.850 17.997 1.00 0.00 58 GLU A CA 7
ATOM 11147 C C . GLU A 1 61 ? 163.947 -3.743 16.666 1.00 0.00 58 GLU A C 7
ATOM 11148 O O . GLU A 1 61 ? 162.737 -3.964 16.606 1.00 0.00 58 GLU A O 7
ATOM 11160 N N . GLU A 1 62 ? 164.666 -3.393 15.602 1.00 0.00 59 GLU A N 7
ATOM 11161 C CA . GLU A 1 62 ? 164.056 -3.248 14.285 1.00 0.00 59 GLU A CA 7
ATOM 11162 C C . GLU A 1 62 ? 163.906 -4.593 13.578 1.00 0.00 59 GLU A C 7
ATOM 11163 O O . GLU A 1 62 ? 162.799 -5.121 13.467 1.00 0.00 59 GLU A O 7
ATOM 11175 N N . ILE A 1 63 ? 165.017 -5.144 13.090 1.00 0.00 60 ILE A N 7
ATOM 11176 C CA . ILE A 1 63 ? 164.989 -6.423 12.386 1.00 0.00 60 ILE A CA 7
ATOM 11177 C C . ILE A 1 63 ? 164.986 -7.601 13.357 1.00 0.00 60 ILE A C 7
ATOM 11178 O O . ILE A 1 63 ? 164.201 -8.536 13.206 1.00 0.00 60 ILE A O 7
ATOM 11194 N N . GLY A 1 64 ? 165.869 -7.554 14.350 1.00 0.00 61 GLY A N 7
ATOM 11195 C CA . GLY A 1 64 ? 165.947 -8.629 15.323 1.00 0.00 61 GLY A CA 7
ATOM 11196 C C . GLY A 1 64 ? 167.308 -9.301 15.342 1.00 0.00 61 GLY A C 7
ATOM 11197 O O . GLY A 1 64 ? 167.442 -10.456 14.941 1.00 0.00 61 GLY A O 7
ATOM 11201 N N . VAL A 1 65 ? 168.313 -8.573 15.820 1.00 0.00 62 VAL A N 7
ATOM 11202 C CA . VAL A 1 65 ? 169.676 -9.093 15.908 1.00 0.00 62 VAL A CA 7
ATOM 11203 C C . VAL A 1 65 ? 170.637 -8.007 16.390 1.00 0.00 62 VAL A C 7
ATOM 11204 O O . VAL A 1 65 ? 170.401 -6.821 16.166 1.00 0.00 62 VAL A O 7
ATOM 11217 N N . LEU A 1 66 ? 171.711 -8.414 17.067 1.00 0.00 63 LEU A N 7
ATOM 11218 C CA . LEU A 1 66 ? 172.691 -7.461 17.592 1.00 0.00 63 LEU A CA 7
ATOM 11219 C C . LEU A 1 66 ? 173.419 -6.707 16.487 1.00 0.00 63 LEU A C 7
ATOM 11220 O O . LEU A 1 66 ? 174.185 -5.780 16.749 1.00 0.00 63 LEU A O 7
ATOM 11236 N N . ILE A 1 67 ? 173.157 -7.102 15.261 1.00 0.00 64 ILE A N 7
ATOM 11237 C CA . ILE A 1 67 ? 173.760 -6.471 14.092 1.00 0.00 64 ILE A CA 7
ATOM 11238 C C . ILE A 1 67 ? 175.282 -6.549 14.116 1.00 0.00 64 ILE A C 7
ATOM 11239 O O . ILE A 1 67 ? 175.914 -6.348 15.153 1.00 0.00 64 ILE A O 7
ATOM 11255 N N . ASP A 1 68 ? 175.860 -6.824 12.954 1.00 0.00 65 ASP A N 7
ATOM 11256 C CA . ASP A 1 68 ? 177.307 -6.909 12.815 1.00 0.00 65 ASP A CA 7
ATOM 11257 C C . ASP A 1 68 ? 177.813 -5.765 11.941 1.00 0.00 65 ASP A C 7
ATOM 11258 O O . ASP A 1 68 ? 178.026 -5.938 10.744 1.00 0.00 65 ASP A O 7
ATOM 11267 N N . PRO A 1 69 ? 178.004 -4.568 12.525 1.00 0.00 66 PRO A N 7
ATOM 11268 C CA . PRO A 1 69 ? 178.477 -3.408 11.774 1.00 0.00 66 PRO A CA 7
ATOM 11269 C C . PRO A 1 69 ? 179.756 -3.712 11.010 1.00 0.00 66 PRO A C 7
ATOM 11270 O O . PRO A 1 69 ? 180.386 -4.748 11.220 1.00 0.00 66 PRO A O 7
ATOM 11281 N N . GLU A 1 70 ? 180.126 -2.811 10.112 1.00 0.00 67 GLU A N 7
ATOM 11282 C CA . GLU A 1 70 ? 181.324 -2.986 9.298 1.00 0.00 67 GLU A CA 7
ATOM 11283 C C . GLU A 1 70 ? 181.277 -4.306 8.521 1.00 0.00 67 GLU A C 7
ATOM 11284 O O . GLU A 1 70 ? 182.284 -4.743 7.965 1.00 0.00 67 GLU A O 7
ATOM 11296 N N . GLU A 1 71 ? 180.103 -4.938 8.491 1.00 0.00 68 GLU A N 7
ATOM 11297 C CA . GLU A 1 71 ? 179.926 -6.203 7.792 1.00 0.00 68 GLU A CA 7
ATOM 11298 C C . GLU A 1 71 ? 178.639 -6.206 6.962 1.00 0.00 68 GLU A C 7
ATOM 11299 O O . GLU A 1 71 ? 178.355 -7.171 6.252 1.00 0.00 68 GLU A O 7
ATOM 11311 N N . TYR A 1 72 ? 177.862 -5.125 7.052 1.00 0.00 69 TYR A N 7
ATOM 11312 C CA . TYR A 1 72 ? 176.614 -5.018 6.305 1.00 0.00 69 TYR A CA 7
ATOM 11313 C C . TYR A 1 72 ? 176.517 -3.672 5.595 1.00 0.00 69 TYR A C 7
ATOM 11314 O O . TYR A 1 72 ? 176.930 -2.644 6.131 1.00 0.00 69 TYR A O 7
ATOM 11332 N N . ALA A 1 73 ? 175.965 -3.688 4.387 1.00 0.00 70 ALA A N 7
ATOM 11333 C CA . ALA A 1 73 ? 175.807 -2.470 3.603 1.00 0.00 70 ALA A CA 7
ATOM 11334 C C . ALA A 1 73 ? 174.455 -1.820 3.875 1.00 0.00 70 ALA A C 7
ATOM 11335 O O . ALA A 1 73 ? 173.410 -2.452 3.719 1.00 0.00 70 ALA A O 7
ATOM 11342 N N . GLU A 1 74 ? 174.480 -0.555 4.285 1.00 0.00 71 GLU A N 7
ATOM 11343 C CA . GLU A 1 74 ? 173.254 0.176 4.579 1.00 0.00 71 GLU A CA 7
ATOM 11344 C C . GLU A 1 74 ? 172.865 1.067 3.406 1.00 0.00 71 GLU A C 7
ATOM 11345 O O . GLU A 1 74 ? 173.622 1.952 3.011 1.00 0.00 71 GLU A O 7
ATOM 11357 N N . VAL A 1 75 ? 171.682 0.828 2.851 1.00 0.00 72 VAL A N 7
ATOM 11358 C CA . VAL A 1 75 ? 171.201 1.612 1.721 1.00 0.00 72 VAL A CA 7
ATOM 11359 C C . VAL A 1 75 ? 169.860 2.266 2.039 1.00 0.00 72 VAL A C 7
ATOM 11360 O O . VAL A 1 75 ? 168.970 1.643 2.616 1.00 0.00 72 VAL A O 7
ATOM 11373 N N . TRP A 1 76 ? 169.732 3.528 1.650 1.00 0.00 73 TRP A N 7
ATOM 11374 C CA . TRP A 1 76 ? 168.506 4.282 1.883 1.00 0.00 73 TRP A CA 7
ATOM 11375 C C . TRP A 1 76 ? 167.841 4.646 0.560 1.00 0.00 73 TRP A C 7
ATOM 11376 O O . TRP A 1 76 ? 168.519 4.982 -0.411 1.00 0.00 73 TRP A O 7
ATOM 11397 N N . VAL A 1 77 ? 166.512 4.576 0.525 1.00 0.00 74 VAL A N 7
ATOM 11398 C CA . VAL A 1 77 ? 165.765 4.897 -0.684 1.00 0.00 74 VAL A CA 7
ATOM 11399 C C . VAL A 1 77 ? 164.641 5.886 -0.396 1.00 0.00 74 VAL A C 7
ATOM 11400 O O . VAL A 1 77 ? 163.601 5.521 0.156 1.00 0.00 74 VAL A O 7
ATOM 11413 N N . GLY A 1 78 ? 164.866 7.139 -0.774 1.00 0.00 75 GLY A N 7
ATOM 11414 C CA . GLY A 1 78 ? 163.873 8.176 -0.558 1.00 0.00 75 GLY A CA 7
ATOM 11415 C C . GLY A 1 78 ? 163.959 9.292 -1.583 1.00 0.00 75 GLY A C 7
ATOM 11416 O O . GLY A 1 78 ? 164.722 9.204 -2.546 1.00 0.00 75 GLY A O 7
ATOM 11420 N N . LEU A 1 79 ? 163.188 10.354 -1.363 1.00 0.00 76 LEU A N 7
ATOM 11421 C CA . LEU A 1 79 ? 163.195 11.510 -2.266 1.00 0.00 76 LEU A CA 7
ATOM 11422 C C . LEU A 1 79 ? 164.014 12.643 -1.647 1.00 0.00 76 LEU A C 7
ATOM 11423 O O . LEU A 1 79 ? 164.129 12.728 -0.424 1.00 0.00 76 LEU A O 7
ATOM 11439 N N . VAL A 1 80 ? 164.586 13.514 -2.482 1.00 0.00 77 VAL A N 7
ATOM 11440 C CA . VAL A 1 80 ? 165.387 14.627 -1.985 1.00 0.00 77 VAL A CA 7
ATOM 11441 C C . VAL A 1 80 ? 165.309 15.818 -2.937 1.00 0.00 77 VAL A C 7
ATOM 11442 O O . VAL A 1 80 ? 164.473 15.847 -3.840 1.00 0.00 77 VAL A O 7
ATOM 11455 N N . ASN A 1 81 ? 166.183 16.798 -2.731 1.00 0.00 78 ASN A N 7
ATOM 11456 C CA . ASN A 1 81 ? 166.209 17.989 -3.573 1.00 0.00 78 ASN A CA 7
ATOM 11457 C C . ASN A 1 81 ? 167.373 17.933 -4.559 1.00 0.00 78 ASN A C 7
ATOM 11458 O O . ASN A 1 81 ? 168.028 16.901 -4.702 1.00 0.00 78 ASN A O 7
ATOM 11469 N N . GLU A 1 82 ? 167.622 19.048 -5.239 1.00 0.00 79 GLU A N 7
ATOM 11470 C CA . GLU A 1 82 ? 168.704 19.125 -6.215 1.00 0.00 79 GLU A CA 7
ATOM 11471 C C . GLU A 1 82 ? 170.058 19.326 -5.535 1.00 0.00 79 GLU A C 7
ATOM 11472 O O . GLU A 1 82 ? 171.104 19.172 -6.165 1.00 0.00 79 GLU A O 7
ATOM 11484 N N . GLN A 1 83 ? 170.036 19.671 -4.250 1.00 0.00 80 GLN A N 7
ATOM 11485 C CA . GLN A 1 83 ? 171.269 19.892 -3.498 1.00 0.00 80 GLN A CA 7
ATOM 11486 C C . GLN A 1 83 ? 171.970 18.573 -3.169 1.00 0.00 80 GLN A C 7
ATOM 11487 O O . GLN A 1 83 ? 173.073 18.570 -2.623 1.00 0.00 80 GLN A O 7
ATOM 11501 N N . ASP A 1 84 ? 171.331 17.454 -3.505 1.00 0.00 81 ASP A N 7
ATOM 11502 C CA . ASP A 1 84 ? 171.903 16.137 -3.244 1.00 0.00 81 ASP A CA 7
ATOM 11503 C C . ASP A 1 84 ? 172.021 15.879 -1.745 1.00 0.00 81 ASP A C 7
ATOM 11504 O O . ASP A 1 84 ? 173.047 16.171 -1.131 1.00 0.00 81 ASP A O 7
ATOM 11513 N N . GLU A 1 85 ? 170.961 15.328 -1.165 1.00 0.00 82 GLU A N 7
ATOM 11514 C CA . GLU A 1 85 ? 170.935 15.024 0.260 1.00 0.00 82 GLU A CA 7
ATOM 11515 C C . GLU A 1 85 ? 170.012 13.841 0.534 1.00 0.00 82 GLU A C 7
ATOM 11516 O O . GLU A 1 85 ? 169.584 13.153 -0.392 1.00 0.00 82 GLU A O 7
ATOM 11528 N N . MET A 1 86 ? 169.703 13.607 1.805 1.00 0.00 83 MET A N 7
ATOM 11529 C CA . MET A 1 86 ? 168.824 12.505 2.178 1.00 0.00 83 MET A CA 7
ATOM 11530 C C . MET A 1 86 ? 168.230 12.714 3.566 1.00 0.00 83 MET A C 7
ATOM 11531 O O . MET A 1 86 ? 168.815 12.312 4.572 1.00 0.00 83 MET A O 7
ATOM 11545 N N . ASP A 1 87 ? 167.059 13.341 3.609 1.00 0.00 84 ASP A N 7
ATOM 11546 C CA . ASP A 1 87 ? 166.374 13.602 4.870 1.00 0.00 84 ASP A CA 7
ATOM 11547 C C . ASP A 1 87 ? 165.012 12.907 4.912 1.00 0.00 84 ASP A C 7
ATOM 11548 O O . ASP A 1 87 ? 164.365 12.860 5.959 1.00 0.00 84 ASP A O 7
ATOM 11557 N N . ASP A 1 88 ? 164.579 12.371 3.772 1.00 0.00 85 ASP A N 7
ATOM 11558 C CA . ASP A 1 88 ? 163.295 11.685 3.689 1.00 0.00 85 ASP A CA 7
ATOM 11559 C C . ASP A 1 88 ? 163.453 10.306 3.056 1.00 0.00 85 ASP A C 7
ATOM 11560 O O . ASP A 1 88 ? 163.256 10.137 1.851 1.00 0.00 85 ASP A O 7
ATOM 11569 N N . VAL A 1 89 ? 163.804 9.322 3.878 1.00 0.00 86 VAL A N 7
ATOM 11570 C CA . VAL A 1 89 ? 163.983 7.953 3.406 1.00 0.00 86 VAL A CA 7
ATOM 11571 C C . VAL A 1 89 ? 162.672 7.177 3.493 1.00 0.00 86 VAL A C 7
ATOM 11572 O O . VAL A 1 89 ? 161.919 7.318 4.456 1.00 0.00 86 VAL A O 7
ATOM 11585 N N . PHE A 1 90 ? 162.410 6.352 2.484 1.00 0.00 87 PHE A N 7
ATOM 11586 C CA . PHE A 1 90 ? 161.193 5.551 2.455 1.00 0.00 87 PHE A CA 7
ATOM 11587 C C . PHE A 1 90 ? 161.468 4.134 2.935 1.00 0.00 87 PHE A C 7
ATOM 11588 O O . PHE A 1 90 ? 160.593 3.479 3.501 1.00 0.00 87 PHE A O 7
ATOM 11605 N N . ALA A 1 91 ? 162.690 3.667 2.712 1.00 0.00 88 ALA A N 7
ATOM 11606 C CA . ALA A 1 91 ? 163.079 2.329 3.130 1.00 0.00 88 ALA A CA 7
ATOM 11607 C C . ALA A 1 91 ? 164.574 2.267 3.408 1.00 0.00 88 ALA A C 7
ATOM 11608 O O . ALA A 1 91 ? 165.316 3.181 3.051 1.00 0.00 88 ALA A O 7
ATOM 11615 N N . LYS A 1 92 ? 165.017 1.182 4.029 1.00 0.00 89 LYS A N 7
ATOM 11616 C CA . LYS A 1 92 ? 166.431 0.996 4.336 1.00 0.00 89 LYS A CA 7
ATOM 11617 C C . LYS A 1 92 ? 166.776 -0.471 4.142 1.00 0.00 89 LYS A C 7
ATOM 11618 O O . LYS A 1 92 ? 165.975 -1.342 4.467 1.00 0.00 89 LYS A O 7
ATOM 11637 N N . PHE A 1 93 ? 167.941 -0.747 3.575 1.00 0.00 90 PHE A N 7
ATOM 11638 C CA . PHE A 1 93 ? 168.328 -2.127 3.308 1.00 0.00 90 PHE A CA 7
ATOM 11639 C C . PHE A 1 93 ? 169.644 -2.514 3.969 1.00 0.00 90 PHE A C 7
ATOM 11640 O O . PHE A 1 93 ? 170.568 -1.708 4.082 1.00 0.00 90 PHE A O 7
ATOM 11657 N N . LEU A 1 94 ? 169.712 -3.775 4.380 1.00 0.00 91 LEU A N 7
ATOM 11658 C CA . LEU A 1 94 ? 170.899 -4.333 5.012 1.00 0.00 91 LEU A CA 7
ATOM 11659 C C . LEU A 1 94 ? 171.344 -5.569 4.239 1.00 0.00 91 LEU A C 7
ATOM 11660 O O . LEU A 1 94 ? 170.589 -6.531 4.120 1.00 0.00 91 LEU A O 7
ATOM 11676 N N . ILE A 1 95 ? 172.559 -5.542 3.701 1.00 0.00 92 ILE A N 7
ATOM 11677 C CA . ILE A 1 95 ? 173.065 -6.675 2.928 1.00 0.00 92 ILE A CA 7
ATOM 11678 C C . ILE A 1 95 ? 174.453 -7.102 3.391 1.00 0.00 92 ILE A C 7
ATOM 11679 O O . ILE A 1 95 ? 175.397 -6.312 3.380 1.00 0.00 92 ILE A O 7
ATOM 11695 N N . SER A 1 96 ? 174.567 -8.366 3.787 1.00 0.00 93 SER A N 7
ATOM 11696 C CA . SER A 1 96 ? 175.840 -8.914 4.245 1.00 0.00 93 SER A CA 7
ATOM 11697 C C . SER A 1 96 ? 176.916 -8.730 3.178 1.00 0.00 93 SER A C 7
ATOM 11698 O O . SER A 1 96 ? 176.797 -9.252 2.069 1.00 0.00 93 SER A O 7
ATOM 11706 N N . HIS A 1 97 ? 177.964 -7.983 3.515 1.00 0.00 94 HIS A N 7
ATOM 11707 C CA . HIS A 1 97 ? 179.055 -7.731 2.577 1.00 0.00 94 HIS A CA 7
ATOM 11708 C C . HIS A 1 97 ? 179.657 -9.040 2.077 1.00 0.00 94 HIS A C 7
ATOM 11709 O O . HIS A 1 97 ? 180.009 -9.164 0.903 1.00 0.00 94 HIS A O 7
ATOM 11724 N N . ARG A 1 98 ? 179.770 -10.015 2.973 1.00 0.00 95 ARG A N 7
ATOM 11725 C CA . ARG A 1 98 ? 180.327 -11.315 2.621 1.00 0.00 95 ARG A CA 7
ATOM 11726 C C . ARG A 1 98 ? 179.511 -11.977 1.520 1.00 0.00 95 ARG A C 7
ATOM 11727 O O . ARG A 1 98 ? 178.496 -11.441 1.075 1.00 0.00 95 ARG A O 7
ATOM 11748 N N . GLU A 1 99 ? 179.969 -13.140 1.080 1.00 0.00 96 GLU A N 7
ATOM 11749 C CA . GLU A 1 99 ? 179.293 -13.876 0.024 1.00 0.00 96 GLU A CA 7
ATOM 11750 C C . GLU A 1 99 ? 178.471 -15.027 0.598 1.00 0.00 96 GLU A C 7
ATOM 11751 O O . GLU A 1 99 ? 177.423 -15.384 0.059 1.00 0.00 96 GLU A O 7
ATOM 11763 N N . GLU A 1 100 ? 178.952 -15.602 1.695 1.00 0.00 97 GLU A N 7
ATOM 11764 C CA . GLU A 1 100 ? 178.261 -16.710 2.344 1.00 0.00 97 GLU A CA 7
ATOM 11765 C C . GLU A 1 100 ? 177.105 -16.199 3.198 1.00 0.00 97 GLU A C 7
ATOM 11766 O O . GLU A 1 100 ? 177.151 -15.086 3.721 1.00 0.00 97 GLU A O 7
ATOM 11778 N N . ASP A 1 101 ? 176.068 -17.021 3.339 1.00 0.00 98 ASP A N 7
ATOM 11779 C CA . ASP A 1 101 ? 174.900 -16.654 4.133 1.00 0.00 98 ASP A CA 7
ATOM 11780 C C . ASP A 1 101 ? 174.330 -15.309 3.688 1.00 0.00 98 ASP A C 7
ATOM 11781 O O . ASP A 1 101 ? 173.929 -14.490 4.515 1.00 0.00 98 ASP A O 7
ATOM 11790 N N . ARG A 1 102 ? 174.297 -15.086 2.376 1.00 0.00 99 ARG A N 7
ATOM 11791 C CA . ARG A 1 102 ? 173.777 -13.839 1.823 1.00 0.00 99 ARG A CA 7
ATOM 11792 C C . ARG A 1 102 ? 172.396 -13.519 2.393 1.00 0.00 99 ARG A C 7
ATOM 11793 O O . ARG A 1 102 ? 171.395 -14.114 1.995 1.00 0.00 99 ARG A O 7
ATOM 11814 N N . GLU A 1 103 ? 172.357 -12.576 3.328 1.00 0.00 100 GLU A N 7
ATOM 11815 C CA . GLU A 1 103 ? 171.104 -12.175 3.959 1.00 0.00 100 GLU A CA 7
ATOM 11816 C C . GLU A 1 103 ? 170.794 -10.708 3.679 1.00 0.00 100 GLU A C 7
ATOM 11817 O O . GLU A 1 103 ? 171.679 -9.852 3.743 1.00 0.00 100 GLU A O 7
ATOM 11829 N N . PHE A 1 104 ? 169.531 -10.424 3.371 1.00 0.00 101 PHE A N 7
ATOM 11830 C CA . PHE A 1 104 ? 169.101 -9.061 3.084 1.00 0.00 101 PHE A CA 7
ATOM 11831 C C . PHE A 1 104 ? 167.793 -8.741 3.808 1.00 0.00 101 PHE A C 7
ATOM 11832 O O . PHE A 1 104 ? 166.879 -9.565 3.850 1.00 0.00 101 PHE A O 7
ATOM 11849 N N . HIS A 1 105 ? 167.709 -7.539 4.373 1.00 0.00 102 HIS A N 7
ATOM 11850 C CA . HIS A 1 105 ? 166.512 -7.111 5.093 1.00 0.00 102 HIS A CA 7
ATOM 11851 C C . HIS A 1 105 ? 166.190 -5.653 4.773 1.00 0.00 102 HIS A C 7
ATOM 11852 O O . HIS A 1 105 ? 167.056 -4.905 4.320 1.00 0.00 102 HIS A O 7
ATOM 11867 N N . VAL A 1 106 ? 164.939 -5.254 5.001 1.00 0.00 103 VAL A N 7
ATOM 11868 C CA . VAL A 1 106 ? 164.528 -3.881 4.719 1.00 0.00 103 VAL A CA 7
ATOM 11869 C C . VAL A 1 106 ? 163.397 -3.401 5.623 1.00 0.00 103 VAL A C 7
ATOM 11870 O O . VAL A 1 106 ? 162.477 -4.154 5.943 1.00 0.00 103 VAL A O 7
ATOM 11883 N N . ILE A 1 107 ? 163.464 -2.128 6.006 1.00 0.00 104 ILE A N 7
ATOM 11884 C CA . ILE A 1 107 ? 162.433 -1.526 6.847 1.00 0.00 104 ILE A CA 7
ATOM 11885 C C . ILE A 1 107 ? 161.649 -0.469 6.080 1.00 0.00 104 ILE A C 7
ATOM 11886 O O . ILE A 1 107 ? 162.215 0.295 5.299 1.00 0.00 104 ILE A O 7
ATOM 11902 N N . TRP A 1 108 ? 160.343 -0.429 6.315 1.00 0.00 105 TRP A N 7
ATOM 11903 C CA . TRP A 1 108 ? 159.476 0.545 5.651 1.00 0.00 105 TRP A CA 7
ATOM 11904 C C . TRP A 1 108 ? 158.835 1.490 6.661 1.00 0.00 105 TRP A C 7
ATOM 11905 O O . TRP A 1 108 ? 158.587 1.118 7.808 1.00 0.00 105 TRP A O 7
ATOM 11926 N N . LYS A 1 109 ? 158.566 2.716 6.223 1.00 0.00 106 LYS A N 7
ATOM 11927 C CA . LYS A 1 109 ? 157.950 3.720 7.081 1.00 0.00 106 LYS A CA 7
ATOM 11928 C C . LYS A 1 109 ? 156.543 3.297 7.489 1.00 0.00 106 LYS A C 7
ATOM 11929 O O . LYS A 1 109 ? 155.916 2.470 6.828 1.00 0.00 106 LYS A O 7
ATOM 11948 N N . LYS A 1 110 ? 156.052 3.871 8.583 1.00 0.00 107 LYS A N 7
ATOM 11949 C CA . LYS A 1 110 ? 154.718 3.555 9.079 1.00 0.00 107 LYS A CA 7
ATOM 11950 C C . LYS A 1 110 ? 154.003 4.812 9.562 1.00 0.00 107 LYS A C 7
ATOM 11951 O O . LYS A 1 110 ? 152.779 4.919 9.338 1.00 0.00 107 LYS A O 7
ATOM 11971 N N . MET A 1 4 ? 187.027 -10.415 11.212 1.00 0.00 1 MET A N 8
ATOM 11972 C CA . MET A 1 4 ? 188.475 -10.554 11.517 1.00 0.00 1 MET A CA 8
ATOM 11973 C C . MET A 1 4 ? 188.945 -11.991 11.316 1.00 0.00 1 MET A C 8
ATOM 11974 O O . MET A 1 4 ? 188.138 -12.891 11.085 1.00 0.00 1 MET A O 8
ATOM 11988 N N . THR A 1 5 ? 190.256 -12.197 11.405 1.00 0.00 2 THR A N 8
ATOM 11989 C CA . THR A 1 5 ? 190.838 -13.525 11.233 1.00 0.00 2 THR A CA 8
ATOM 11990 C C . THR A 1 5 ? 190.622 -14.038 9.801 1.00 0.00 2 THR A C 8
ATOM 11991 O O . THR A 1 5 ? 190.820 -15.218 9.514 1.00 0.00 2 THR A O 8
ATOM 12002 N N . THR A 1 6 ? 190.229 -13.139 8.901 1.00 0.00 3 THR A N 8
ATOM 12003 C CA . THR A 1 6 ? 190.000 -13.506 7.508 1.00 0.00 3 THR A CA 8
ATOM 12004 C C . THR A 1 6 ? 190.422 -12.375 6.573 1.00 0.00 3 THR A C 8
ATOM 12005 O O . THR A 1 6 ? 191.109 -11.440 6.986 1.00 0.00 3 THR A O 8
ATOM 12016 N N . GLU A 1 7 ? 190.007 -12.466 5.313 1.00 0.00 4 GLU A N 8
ATOM 12017 C CA . GLU A 1 7 ? 190.341 -11.449 4.323 1.00 0.00 4 GLU A CA 8
ATOM 12018 C C . GLU A 1 7 ? 189.193 -11.253 3.337 1.00 0.00 4 GLU A C 8
ATOM 12019 O O . GLU A 1 7 ? 189.296 -11.618 2.166 1.00 0.00 4 GLU A O 8
ATOM 12031 N N . ILE A 1 8 ? 188.099 -10.675 3.822 1.00 0.00 5 ILE A N 8
ATOM 12032 C CA . ILE A 1 8 ? 186.929 -10.430 2.986 1.00 0.00 5 ILE A CA 8
ATOM 12033 C C . ILE A 1 8 ? 187.031 -9.077 2.291 1.00 0.00 5 ILE A C 8
ATOM 12034 O O . ILE A 1 8 ? 187.514 -8.104 2.870 1.00 0.00 5 ILE A O 8
ATOM 12050 N N . LYS A 1 9 ? 186.574 -9.023 1.044 1.00 0.00 6 LYS A N 8
ATOM 12051 C CA . LYS A 1 9 ? 186.614 -7.790 0.267 1.00 0.00 6 LYS A CA 8
ATOM 12052 C C . LYS A 1 9 ? 185.310 -7.011 0.410 1.00 0.00 6 LYS A C 8
ATOM 12053 O O . LYS A 1 9 ? 184.349 -7.494 1.009 1.00 0.00 6 LYS A O 8
ATOM 12072 N N . LYS A 1 10 ? 185.283 -5.804 -0.147 1.00 0.00 7 LYS A N 8
ATOM 12073 C CA . LYS A 1 10 ? 184.096 -4.959 -0.084 1.00 0.00 7 LYS A CA 8
ATOM 12074 C C . LYS A 1 10 ? 183.484 -4.777 -1.469 1.00 0.00 7 LYS A C 8
ATOM 12075 O O . LYS A 1 10 ? 184.169 -4.390 -2.417 1.00 0.00 7 LYS A O 8
ATOM 12094 N N . LEU A 1 11 ? 182.192 -5.063 -1.579 1.00 0.00 8 LEU A N 8
ATOM 12095 C CA . LEU A 1 11 ? 181.482 -4.939 -2.846 1.00 0.00 8 LEU A CA 8
ATOM 12096 C C . LEU A 1 11 ? 181.484 -3.485 -3.333 1.00 0.00 8 LEU A C 8
ATOM 12097 O O . LEU A 1 11 ? 181.403 -2.549 -2.538 1.00 0.00 8 LEU A O 8
ATOM 12113 N N . ASP A 1 12 ? 181.610 -3.310 -4.647 1.00 0.00 9 ASP A N 8
ATOM 12114 C CA . ASP A 1 12 ? 181.654 -1.978 -5.255 1.00 0.00 9 ASP A CA 8
ATOM 12115 C C . ASP A 1 12 ? 180.558 -1.067 -4.701 1.00 0.00 9 ASP A C 8
ATOM 12116 O O . ASP A 1 12 ? 179.662 -1.518 -3.994 1.00 0.00 9 ASP A O 8
ATOM 12125 N N . PRO A 1 13 ? 180.621 0.238 -5.015 1.00 0.00 10 PRO A N 8
ATOM 12126 C CA . PRO A 1 13 ? 179.640 1.216 -4.549 1.00 0.00 10 PRO A CA 8
ATOM 12127 C C . PRO A 1 13 ? 178.366 1.204 -5.390 1.00 0.00 10 PRO A C 8
ATOM 12128 O O . PRO A 1 13 ? 177.271 0.960 -4.879 1.00 0.00 10 PRO A O 8
ATOM 12139 N N . ASP A 1 14 ? 178.520 1.468 -6.684 1.00 0.00 11 ASP A N 8
ATOM 12140 C CA . ASP A 1 14 ? 177.387 1.489 -7.602 1.00 0.00 11 ASP A CA 8
ATOM 12141 C C . ASP A 1 14 ? 176.778 0.099 -7.751 1.00 0.00 11 ASP A C 8
ATOM 12142 O O . ASP A 1 14 ? 175.585 -0.040 -8.019 1.00 0.00 11 ASP A O 8
ATOM 12151 N N . THR A 1 15 ? 177.605 -0.927 -7.577 1.00 0.00 12 THR A N 8
ATOM 12152 C CA . THR A 1 15 ? 177.144 -2.306 -7.694 1.00 0.00 12 THR A CA 8
ATOM 12153 C C . THR A 1 15 ? 175.998 -2.580 -6.725 1.00 0.00 12 THR A C 8
ATOM 12154 O O . THR A 1 15 ? 174.905 -2.975 -7.137 1.00 0.00 12 THR A O 8
ATOM 12165 N N . ALA A 1 16 ? 176.248 -2.363 -5.438 1.00 0.00 13 ALA A N 8
ATOM 12166 C CA . ALA A 1 16 ? 175.232 -2.584 -4.418 1.00 0.00 13 ALA A CA 8
ATOM 12167 C C . ALA A 1 16 ? 174.034 -1.668 -4.639 1.00 0.00 13 ALA A C 8
ATOM 12168 O O . ALA A 1 16 ? 172.893 -2.128 -4.690 1.00 0.00 13 ALA A O 8
ATOM 12175 N N . ILE A 1 17 ? 174.300 -0.368 -4.772 1.00 0.00 14 ILE A N 8
ATOM 12176 C CA . ILE A 1 17 ? 173.240 0.614 -4.991 1.00 0.00 14 ILE A CA 8
ATOM 12177 C C . ILE A 1 17 ? 172.249 0.124 -6.046 1.00 0.00 14 ILE A C 8
ATOM 12178 O O . ILE A 1 17 ? 171.045 0.353 -5.937 1.00 0.00 14 ILE A O 8
ATOM 12194 N N . ASP A 1 18 ? 172.768 -0.557 -7.061 1.00 0.00 15 ASP A N 8
ATOM 12195 C CA . ASP A 1 18 ? 171.933 -1.089 -8.130 1.00 0.00 15 ASP A CA 8
ATOM 12196 C C . ASP A 1 18 ? 171.079 -2.244 -7.618 1.00 0.00 15 ASP A C 8
ATOM 12197 O O . ASP A 1 18 ? 169.904 -2.366 -7.970 1.00 0.00 15 ASP A O 8
ATOM 12206 N N . ILE A 1 19 ? 171.674 -3.085 -6.775 1.00 0.00 16 ILE A N 8
ATOM 12207 C CA . ILE A 1 19 ? 170.961 -4.223 -6.209 1.00 0.00 16 ILE A CA 8
ATOM 12208 C C . ILE A 1 19 ? 169.777 -3.757 -5.369 1.00 0.00 16 ILE A C 8
ATOM 12209 O O . ILE A 1 19 ? 168.624 -4.033 -5.700 1.00 0.00 16 ILE A O 8
ATOM 12225 N N . ALA A 1 20 ? 170.068 -3.046 -4.282 1.00 0.00 17 ALA A N 8
ATOM 12226 C CA . ALA A 1 20 ? 169.025 -2.539 -3.395 1.00 0.00 17 ALA A CA 8
ATOM 12227 C C . ALA A 1 20 ? 167.917 -1.853 -4.185 1.00 0.00 17 ALA A C 8
ATOM 12228 O O . ALA A 1 20 ? 166.734 -2.027 -3.893 1.00 0.00 17 ALA A O 8
ATOM 12235 N N . TYR A 1 21 ? 168.306 -1.078 -5.194 1.00 0.00 18 TYR A N 8
ATOM 12236 C CA . TYR A 1 21 ? 167.338 -0.377 -6.029 1.00 0.00 18 TYR A CA 8
ATOM 12237 C C . TYR A 1 21 ? 166.283 -1.350 -6.542 1.00 0.00 18 TYR A C 8
ATOM 12238 O O . TYR A 1 21 ? 165.086 -1.150 -6.337 1.00 0.00 18 TYR A O 8
ATOM 12256 N N . ASP A 1 22 ? 166.739 -2.417 -7.191 1.00 0.00 19 ASP A N 8
ATOM 12257 C CA . ASP A 1 22 ? 165.834 -3.433 -7.711 1.00 0.00 19 ASP A CA 8
ATOM 12258 C C . ASP A 1 22 ? 165.049 -4.079 -6.571 1.00 0.00 19 ASP A C 8
ATOM 12259 O O . ASP A 1 22 ? 163.939 -4.576 -6.768 1.00 0.00 19 ASP A O 8
ATOM 12268 N N . ILE A 1 23 ? 165.629 -4.053 -5.373 1.00 0.00 20 ILE A N 8
ATOM 12269 C CA . ILE A 1 23 ? 164.984 -4.621 -4.197 1.00 0.00 20 ILE A CA 8
ATOM 12270 C C . ILE A 1 23 ? 163.876 -3.704 -3.691 1.00 0.00 20 ILE A C 8
ATOM 12271 O O . ILE A 1 23 ? 162.945 -4.154 -3.026 1.00 0.00 20 ILE A O 8
ATOM 12287 N N . PHE A 1 24 ? 163.974 -2.419 -4.016 1.00 0.00 21 PHE A N 8
ATOM 12288 C CA . PHE A 1 24 ? 162.972 -1.448 -3.598 1.00 0.00 21 PHE A CA 8
ATOM 12289 C C . PHE A 1 24 ? 161.751 -1.512 -4.507 1.00 0.00 21 PHE A C 8
ATOM 12290 O O . PHE A 1 24 ? 160.626 -1.276 -4.073 1.00 0.00 21 PHE A O 8
ATOM 12307 N N . LEU A 1 25 ? 161.986 -1.831 -5.775 1.00 0.00 22 LEU A N 8
ATOM 12308 C CA . LEU A 1 25 ? 160.908 -1.925 -6.751 1.00 0.00 22 LEU A CA 8
ATOM 12309 C C . LEU A 1 25 ? 160.175 -3.262 -6.642 1.00 0.00 22 LEU A C 8
ATOM 12310 O O . LEU A 1 25 ? 159.047 -3.398 -7.117 1.00 0.00 22 LEU A O 8
ATOM 12326 N N . GLU A 1 26 ? 160.820 -4.251 -6.026 1.00 0.00 23 GLU A N 8
ATOM 12327 C CA . GLU A 1 26 ? 160.218 -5.572 -5.876 1.00 0.00 23 GLU A CA 8
ATOM 12328 C C . GLU A 1 26 ? 159.684 -5.798 -4.462 1.00 0.00 23 GLU A C 8
ATOM 12329 O O . GLU A 1 26 ? 158.609 -6.371 -4.283 1.00 0.00 23 GLU A O 8
ATOM 12341 N N . MET A 1 27 ? 160.439 -5.358 -3.459 1.00 0.00 24 MET A N 8
ATOM 12342 C CA . MET A 1 27 ? 160.032 -5.532 -2.067 1.00 0.00 24 MET A CA 8
ATOM 12343 C C . MET A 1 27 ? 158.980 -4.506 -1.658 1.00 0.00 24 MET A C 8
ATOM 12344 O O . MET A 1 27 ? 157.988 -4.847 -1.014 1.00 0.00 24 MET A O 8
ATOM 12358 N N . ALA A 1 28 ? 159.201 -3.249 -2.026 1.00 0.00 25 ALA A N 8
ATOM 12359 C CA . ALA A 1 28 ? 158.265 -2.182 -1.683 1.00 0.00 25 ALA A CA 8
ATOM 12360 C C . ALA A 1 28 ? 156.889 -2.433 -2.293 1.00 0.00 25 ALA A C 8
ATOM 12361 O O . ALA A 1 28 ? 156.751 -3.192 -3.251 1.00 0.00 25 ALA A O 8
ATOM 12368 N N . GLY A 1 29 ? 155.873 -1.785 -1.728 1.00 0.00 26 GLY A N 8
ATOM 12369 C CA . GLY A 1 29 ? 154.519 -1.946 -2.227 1.00 0.00 26 GLY A CA 8
ATOM 12370 C C . GLY A 1 29 ? 153.748 -3.018 -1.482 1.00 0.00 26 GLY A C 8
ATOM 12371 O O . GLY A 1 29 ? 153.004 -3.789 -2.088 1.00 0.00 26 GLY A O 8
ATOM 12375 N N . GLU A 1 30 ? 153.928 -3.070 -0.165 1.00 0.00 27 GLU A N 8
ATOM 12376 C CA . GLU A 1 30 ? 153.242 -4.065 0.661 1.00 0.00 27 GLU A CA 8
ATOM 12377 C C . GLU A 1 30 ? 153.633 -3.962 2.139 1.00 0.00 27 GLU A C 8
ATOM 12378 O O . GLU A 1 30 ? 152.894 -4.421 3.010 1.00 0.00 27 GLU A O 8
ATOM 12390 N N . ASN A 1 31 ? 154.788 -3.363 2.423 1.00 0.00 28 ASN A N 8
ATOM 12391 C CA . ASN A 1 31 ? 155.248 -3.216 3.800 1.00 0.00 28 ASN A CA 8
ATOM 12392 C C . ASN A 1 31 ? 155.199 -1.756 4.242 1.00 0.00 28 ASN A C 8
ATOM 12393 O O . ASN A 1 31 ? 154.764 -1.448 5.352 1.00 0.00 28 ASN A O 8
ATOM 12404 N N . LEU A 1 32 ? 155.651 -0.860 3.369 1.00 0.00 29 LEU A N 8
ATOM 12405 C CA . LEU A 1 32 ? 155.660 0.567 3.675 1.00 0.00 29 LEU A CA 8
ATOM 12406 C C . LEU A 1 32 ? 154.259 1.158 3.569 1.00 0.00 29 LEU A C 8
ATOM 12407 O O . LEU A 1 32 ? 153.422 0.670 2.809 1.00 0.00 29 LEU A O 8
ATOM 12423 N N . ASP A 1 33 ? 154.011 2.213 4.339 1.00 0.00 30 ASP A N 8
ATOM 12424 C CA . ASP A 1 33 ? 152.712 2.879 4.341 1.00 0.00 30 ASP A CA 8
ATOM 12425 C C . ASP A 1 33 ? 152.229 3.164 2.917 1.00 0.00 30 ASP A C 8
ATOM 12426 O O . ASP A 1 33 ? 153.032 3.273 1.990 1.00 0.00 30 ASP A O 8
ATOM 12435 N N . PRO A 1 34 ? 150.903 3.284 2.728 1.00 0.00 31 PRO A N 8
ATOM 12436 C CA . PRO A 1 34 ? 150.308 3.552 1.412 1.00 0.00 31 PRO A CA 8
ATOM 12437 C C . PRO A 1 34 ? 150.846 4.828 0.771 1.00 0.00 31 PRO A C 8
ATOM 12438 O O . PRO A 1 34 ? 150.922 4.934 -0.453 1.00 0.00 31 PRO A O 8
ATOM 12449 N N . ALA A 1 35 ? 151.213 5.798 1.601 1.00 0.00 32 ALA A N 8
ATOM 12450 C CA . ALA A 1 35 ? 151.738 7.069 1.109 1.00 0.00 32 ALA A CA 8
ATOM 12451 C C . ALA A 1 35 ? 152.854 6.853 0.091 1.00 0.00 32 ALA A C 8
ATOM 12452 O O . ALA A 1 35 ? 152.763 7.306 -1.050 1.00 0.00 32 ALA A O 8
ATOM 12459 N N . ASP A 1 36 ? 153.906 6.163 0.514 1.00 0.00 33 ASP A N 8
ATOM 12460 C CA . ASP A 1 36 ? 155.043 5.893 -0.359 1.00 0.00 33 ASP A CA 8
ATOM 12461 C C . ASP A 1 36 ? 154.644 5.007 -1.533 1.00 0.00 33 ASP A C 8
ATOM 12462 O O . ASP A 1 36 ? 155.241 5.079 -2.603 1.00 0.00 33 ASP A O 8
ATOM 12471 N N . ILE A 1 37 ? 153.624 4.178 -1.337 1.00 0.00 34 ILE A N 8
ATOM 12472 C CA . ILE A 1 37 ? 153.157 3.294 -2.397 1.00 0.00 34 ILE A CA 8
ATOM 12473 C C . ILE A 1 37 ? 152.702 4.106 -3.606 1.00 0.00 34 ILE A C 8
ATOM 12474 O O . ILE A 1 37 ? 153.008 3.765 -4.747 1.00 0.00 34 ILE A O 8
ATOM 12490 N N . LEU A 1 38 ? 151.974 5.182 -3.340 1.00 0.00 35 LEU A N 8
ATOM 12491 C CA . LEU A 1 38 ? 151.475 6.053 -4.396 1.00 0.00 35 LEU A CA 8
ATOM 12492 C C . LEU A 1 38 ? 152.567 7.010 -4.876 1.00 0.00 35 LEU A C 8
ATOM 12493 O O . LEU A 1 38 ? 152.736 7.222 -6.077 1.00 0.00 35 LEU A O 8
ATOM 12509 N N . LEU A 1 39 ? 153.298 7.590 -3.929 1.00 0.00 36 LEU A N 8
ATOM 12510 C CA . LEU A 1 39 ? 154.368 8.531 -4.251 1.00 0.00 36 LEU A CA 8
ATOM 12511 C C . LEU A 1 39 ? 155.478 7.861 -5.059 1.00 0.00 36 LEU A C 8
ATOM 12512 O O . LEU A 1 39 ? 155.648 8.134 -6.247 1.00 0.00 36 LEU A O 8
ATOM 12528 N N . PHE A 1 40 ? 156.235 6.988 -4.401 1.00 0.00 37 PHE A N 8
ATOM 12529 C CA . PHE A 1 40 ? 157.339 6.277 -5.044 1.00 0.00 37 PHE A CA 8
ATOM 12530 C C . PHE A 1 40 ? 156.910 5.661 -6.380 1.00 0.00 37 PHE A C 8
ATOM 12531 O O . PHE A 1 40 ? 157.735 5.458 -7.270 1.00 0.00 37 PHE A O 8
ATOM 12548 N N . ASN A 1 41 ? 155.620 5.369 -6.519 1.00 0.00 38 ASN A N 8
ATOM 12549 C CA . ASN A 1 41 ? 155.107 4.780 -7.752 1.00 0.00 38 ASN A CA 8
ATOM 12550 C C . ASN A 1 41 ? 155.021 5.821 -8.863 1.00 0.00 38 ASN A C 8
ATOM 12551 O O . ASN A 1 41 ? 155.527 5.611 -9.965 1.00 0.00 38 ASN A O 8
ATOM 12562 N N . LEU A 1 42 ? 154.369 6.939 -8.566 1.00 0.00 39 LEU A N 8
ATOM 12563 C CA . LEU A 1 42 ? 154.204 8.013 -9.538 1.00 0.00 39 LEU A CA 8
ATOM 12564 C C . LEU A 1 42 ? 155.527 8.716 -9.819 1.00 0.00 39 LEU A C 8
ATOM 12565 O O . LEU A 1 42 ? 156.108 8.564 -10.894 1.00 0.00 39 LEU A O 8
ATOM 12581 N N . GLN A 1 43 ? 155.991 9.498 -8.850 1.00 0.00 40 GLN A N 8
ATOM 12582 C CA . GLN A 1 43 ? 157.236 10.237 -8.995 1.00 0.00 40 GLN A CA 8
ATOM 12583 C C . GLN A 1 43 ? 158.451 9.319 -8.807 1.00 0.00 40 GLN A C 8
ATOM 12584 O O . GLN A 1 43 ? 158.484 8.219 -9.359 1.00 0.00 40 GLN A O 8
ATOM 12598 N N . PHE A 1 44 ? 159.456 9.781 -8.052 1.00 0.00 41 PHE A N 8
ATOM 12599 C CA . PHE A 1 44 ? 160.683 9.011 -7.814 1.00 0.00 41 PHE A CA 8
ATOM 12600 C C . PHE A 1 44 ? 161.707 9.275 -8.918 1.00 0.00 41 PHE A C 8
ATOM 12601 O O . PHE A 1 44 ? 162.913 9.167 -8.700 1.00 0.00 41 PHE A O 8
ATOM 12618 N N . GLU A 1 45 ? 161.214 9.626 -10.103 1.00 0.00 42 GLU A N 8
ATOM 12619 C CA . GLU A 1 45 ? 162.078 9.911 -11.242 1.00 0.00 42 GLU A CA 8
ATOM 12620 C C . GLU A 1 45 ? 163.114 10.976 -10.888 1.00 0.00 42 GLU A C 8
ATOM 12621 O O . GLU A 1 45 ? 164.314 10.706 -10.870 1.00 0.00 42 GLU A O 8
ATOM 12633 N N . GLU A 1 46 ? 162.642 12.190 -10.615 1.00 0.00 43 GLU A N 8
ATOM 12634 C CA . GLU A 1 46 ? 163.531 13.296 -10.272 1.00 0.00 43 GLU A CA 8
ATOM 12635 C C . GLU A 1 46 ? 163.577 13.530 -8.763 1.00 0.00 43 GLU A C 8
ATOM 12636 O O . GLU A 1 46 ? 164.594 13.974 -8.229 1.00 0.00 43 GLU A O 8
ATOM 12648 N N . ARG A 1 47 ? 162.475 13.236 -8.080 1.00 0.00 44 ARG A N 8
ATOM 12649 C CA . ARG A 1 47 ? 162.402 13.424 -6.635 1.00 0.00 44 ARG A CA 8
ATOM 12650 C C . ARG A 1 47 ? 162.950 12.207 -5.894 1.00 0.00 44 ARG A C 8
ATOM 12651 O O . ARG A 1 47 ? 163.386 12.311 -4.748 1.00 0.00 44 ARG A O 8
ATOM 12672 N N . GLY A 1 48 ? 162.923 11.056 -6.555 1.00 0.00 45 GLY A N 8
ATOM 12673 C CA . GLY A 1 48 ? 163.417 9.838 -5.943 1.00 0.00 45 GLY A CA 8
ATOM 12674 C C . GLY A 1 48 ? 164.930 9.756 -5.943 1.00 0.00 45 GLY A C 8
ATOM 12675 O O . GLY A 1 48 ? 165.569 9.919 -6.983 1.00 0.00 45 GLY A O 8
ATOM 12679 N N . GLY A 1 49 ? 165.503 9.497 -4.773 1.00 0.00 46 GLY A N 8
ATOM 12680 C CA . GLY A 1 49 ? 166.945 9.391 -4.656 1.00 0.00 46 GLY A CA 8
ATOM 12681 C C . GLY A 1 49 ? 167.360 8.301 -3.690 1.00 0.00 46 GLY A C 8
ATOM 12682 O O . GLY A 1 49 ? 166.613 7.963 -2.771 1.00 0.00 46 GLY A O 8
ATOM 12686 N N . VAL A 1 50 ? 168.549 7.744 -3.894 1.00 0.00 47 VAL A N 8
ATOM 12687 C CA . VAL A 1 50 ? 169.054 6.684 -3.032 1.00 0.00 47 VAL A CA 8
ATOM 12688 C C . VAL A 1 50 ? 170.539 6.885 -2.746 1.00 0.00 47 VAL A C 8
ATOM 12689 O O . VAL A 1 50 ? 171.346 7.017 -3.666 1.00 0.00 47 VAL A O 8
ATOM 12702 N N . GLU A 1 51 ? 170.892 6.916 -1.464 1.00 0.00 48 GLU A N 8
ATOM 12703 C CA . GLU A 1 51 ? 172.282 7.110 -1.062 1.00 0.00 48 GLU A CA 8
ATOM 12704 C C . GLU A 1 51 ? 172.872 5.825 -0.491 1.00 0.00 48 GLU A C 8
ATOM 12705 O O . GLU A 1 51 ? 172.143 4.944 -0.035 1.00 0.00 48 GLU A O 8
ATOM 12717 N N . PHE A 1 52 ? 174.198 5.722 -0.522 1.00 0.00 49 PHE A N 8
ATOM 12718 C CA . PHE A 1 52 ? 174.888 4.545 -0.010 1.00 0.00 49 PHE A CA 8
ATOM 12719 C C . PHE A 1 52 ? 175.703 4.889 1.233 1.00 0.00 49 PHE A C 8
ATOM 12720 O O . PHE A 1 52 ? 176.668 5.651 1.163 1.00 0.00 49 PHE A O 8
ATOM 12737 N N . VAL A 1 53 ? 175.313 4.321 2.369 1.00 0.00 50 VAL A N 8
ATOM 12738 C CA . VAL A 1 53 ? 176.010 4.565 3.626 1.00 0.00 50 VAL A CA 8
ATOM 12739 C C . VAL A 1 53 ? 176.689 3.294 4.129 1.00 0.00 50 VAL A C 8
ATOM 12740 O O . VAL A 1 53 ? 176.644 2.253 3.472 1.00 0.00 50 VAL A O 8
ATOM 12753 N N . GLU A 1 54 ? 177.312 3.380 5.300 1.00 0.00 51 GLU A N 8
ATOM 12754 C CA . GLU A 1 54 ? 177.993 2.232 5.888 1.00 0.00 51 GLU A CA 8
ATOM 12755 C C . GLU A 1 54 ? 177.259 1.755 7.136 1.00 0.00 51 GLU A C 8
ATOM 12756 O O . GLU A 1 54 ? 176.374 2.442 7.646 1.00 0.00 51 GLU A O 8
ATOM 12768 N N . THR A 1 55 ? 177.629 0.576 7.626 1.00 0.00 52 THR A N 8
ATOM 12769 C CA . THR A 1 55 ? 176.999 0.015 8.816 1.00 0.00 52 THR A CA 8
ATOM 12770 C C . THR A 1 55 ? 177.055 0.998 9.981 1.00 0.00 52 THR A C 8
ATOM 12771 O O . THR A 1 55 ? 177.928 1.864 10.036 1.00 0.00 52 THR A O 8
ATOM 12782 N N . ALA A 1 56 ? 176.115 0.856 10.906 1.00 0.00 53 ALA A N 8
ATOM 12783 C CA . ALA A 1 56 ? 176.047 1.727 12.072 1.00 0.00 53 ALA A CA 8
ATOM 12784 C C . ALA A 1 56 ? 176.931 1.208 13.198 1.00 0.00 53 ALA A C 8
ATOM 12785 O O . ALA A 1 56 ? 177.792 0.355 12.986 1.00 0.00 53 ALA A O 8
ATOM 12792 N N . ASP A 1 57 ? 176.692 1.716 14.403 1.00 0.00 54 ASP A N 8
ATOM 12793 C CA . ASP A 1 57 ? 177.443 1.293 15.574 1.00 0.00 54 ASP A CA 8
ATOM 12794 C C . ASP A 1 57 ? 176.680 0.199 16.312 1.00 0.00 54 ASP A C 8
ATOM 12795 O O . ASP A 1 57 ? 176.673 0.153 17.542 1.00 0.00 54 ASP A O 8
ATOM 12804 N N . ASP A 1 58 ? 176.038 -0.682 15.543 1.00 0.00 55 ASP A N 8
ATOM 12805 C CA . ASP A 1 58 ? 175.263 -1.789 16.102 1.00 0.00 55 ASP A CA 8
ATOM 12806 C C . ASP A 1 58 ? 173.889 -1.318 16.560 1.00 0.00 55 ASP A C 8
ATOM 12807 O O . ASP A 1 58 ? 173.767 -0.602 17.554 1.00 0.00 55 ASP A O 8
ATOM 12816 N N . TRP A 1 59 ? 172.856 -1.724 15.828 1.00 0.00 56 TRP A N 8
ATOM 12817 C CA . TRP A 1 59 ? 171.491 -1.342 16.163 1.00 0.00 56 TRP A CA 8
ATOM 12818 C C . TRP A 1 59 ? 170.542 -2.532 16.080 1.00 0.00 56 TRP A C 8
ATOM 12819 O O . TRP A 1 59 ? 169.360 -2.370 15.781 1.00 0.00 56 TRP A O 8
ATOM 12840 N N . GLU A 1 60 ? 171.067 -3.724 16.345 1.00 0.00 57 GLU A N 8
ATOM 12841 C CA . GLU A 1 60 ? 170.261 -4.940 16.302 1.00 0.00 57 GLU A CA 8
ATOM 12842 C C . GLU A 1 60 ? 169.132 -4.875 17.327 1.00 0.00 57 GLU A C 8
ATOM 12843 O O . GLU A 1 60 ? 169.210 -5.485 18.393 1.00 0.00 57 GLU A O 8
ATOM 12855 N N . GLU A 1 61 ? 168.086 -4.124 16.997 1.00 0.00 58 GLU A N 8
ATOM 12856 C CA . GLU A 1 61 ? 166.942 -3.966 17.888 1.00 0.00 58 GLU A CA 8
ATOM 12857 C C . GLU A 1 61 ? 165.674 -3.616 17.109 1.00 0.00 58 GLU A C 8
ATOM 12858 O O . GLU A 1 61 ? 164.577 -4.039 17.474 1.00 0.00 58 GLU A O 8
ATOM 12870 N N . GLU A 1 62 ? 165.828 -2.845 16.035 1.00 0.00 59 GLU A N 8
ATOM 12871 C CA . GLU A 1 62 ? 164.689 -2.449 15.215 1.00 0.00 59 GLU A CA 8
ATOM 12872 C C . GLU A 1 62 ? 164.489 -3.418 14.054 1.00 0.00 59 GLU A C 8
ATOM 12873 O O . GLU A 1 62 ? 163.381 -3.904 13.829 1.00 0.00 59 GLU A O 8
ATOM 12885 N N . ILE A 1 63 ? 165.563 -3.705 13.320 1.00 0.00 60 ILE A N 8
ATOM 12886 C CA . ILE A 1 63 ? 165.486 -4.626 12.190 1.00 0.00 60 ILE A CA 8
ATOM 12887 C C . ILE A 1 63 ? 165.282 -6.062 12.668 1.00 0.00 60 ILE A C 8
ATOM 12888 O O . ILE A 1 63 ? 164.560 -6.837 12.042 1.00 0.00 60 ILE A O 8
ATOM 12904 N N . GLY A 1 64 ? 165.914 -6.407 13.787 1.00 0.00 61 GLY A N 8
ATOM 12905 C CA . GLY A 1 64 ? 165.777 -7.746 14.334 1.00 0.00 61 GLY A CA 8
ATOM 12906 C C . GLY A 1 64 ? 166.881 -8.687 13.888 1.00 0.00 61 GLY A C 8
ATOM 12907 O O . GLY A 1 64 ? 166.613 -9.714 13.266 1.00 0.00 61 GLY A O 8
ATOM 12911 N N . VAL A 1 65 ? 168.124 -8.342 14.217 1.00 0.00 62 VAL A N 8
ATOM 12912 C CA . VAL A 1 65 ? 169.278 -9.167 13.859 1.00 0.00 62 VAL A CA 8
ATOM 12913 C C . VAL A 1 65 ? 170.581 -8.475 14.235 1.00 0.00 62 VAL A C 8
ATOM 12914 O O . VAL A 1 65 ? 170.714 -7.262 14.085 1.00 0.00 62 VAL A O 8
ATOM 12927 N N . LEU A 1 66 ? 171.541 -9.254 14.723 1.00 0.00 63 LEU A N 8
ATOM 12928 C CA . LEU A 1 66 ? 172.837 -8.710 15.119 1.00 0.00 63 LEU A CA 8
ATOM 12929 C C . LEU A 1 66 ? 173.487 -7.959 13.962 1.00 0.00 63 LEU A C 8
ATOM 12930 O O . LEU A 1 66 ? 173.480 -8.428 12.824 1.00 0.00 63 LEU A O 8
ATOM 12946 N N . ILE A 1 67 ? 174.042 -6.788 14.257 1.00 0.00 64 ILE A N 8
ATOM 12947 C CA . ILE A 1 67 ? 174.687 -5.974 13.233 1.00 0.00 64 ILE A CA 8
ATOM 12948 C C . ILE A 1 67 ? 176.205 -6.025 13.352 1.00 0.00 64 ILE A C 8
ATOM 12949 O O . ILE A 1 67 ? 176.765 -5.781 14.421 1.00 0.00 64 ILE A O 8
ATOM 12965 N N . ASP A 1 68 ? 176.864 -6.336 12.242 1.00 0.00 65 ASP A N 8
ATOM 12966 C CA . ASP A 1 68 ? 178.319 -6.411 12.207 1.00 0.00 65 ASP A CA 8
ATOM 12967 C C . ASP A 1 68 ? 178.881 -5.389 11.220 1.00 0.00 65 ASP A C 8
ATOM 12968 O O . ASP A 1 68 ? 178.718 -5.538 10.009 1.00 0.00 65 ASP A O 8
ATOM 12977 N N . PRO A 1 69 ? 179.548 -4.332 11.716 1.00 0.00 66 PRO A N 8
ATOM 12978 C CA . PRO A 1 69 ? 180.122 -3.295 10.854 1.00 0.00 66 PRO A CA 8
ATOM 12979 C C . PRO A 1 69 ? 181.186 -3.852 9.918 1.00 0.00 66 PRO A C 8
ATOM 12980 O O . PRO A 1 69 ? 181.782 -4.893 10.189 1.00 0.00 66 PRO A O 8
ATOM 12991 N N . GLU A 1 70 ? 181.408 -3.161 8.805 1.00 0.00 67 GLU A N 8
ATOM 12992 C CA . GLU A 1 70 ? 182.391 -3.594 7.817 1.00 0.00 67 GLU A CA 8
ATOM 12993 C C . GLU A 1 70 ? 182.026 -4.957 7.226 1.00 0.00 67 GLU A C 8
ATOM 12994 O O . GLU A 1 70 ? 182.814 -5.552 6.490 1.00 0.00 67 GLU A O 8
ATOM 13006 N N . GLU A 1 71 ? 180.830 -5.450 7.549 1.00 0.00 68 GLU A N 8
ATOM 13007 C CA . GLU A 1 71 ? 180.372 -6.739 7.046 1.00 0.00 68 GLU A CA 8
ATOM 13008 C C . GLU A 1 71 ? 179.051 -6.605 6.286 1.00 0.00 68 GLU A C 8
ATOM 13009 O O . GLU A 1 71 ? 178.553 -7.578 5.719 1.00 0.00 68 GLU A O 8
ATOM 13021 N N . TYR A 1 72 ? 178.485 -5.397 6.273 1.00 0.00 69 TYR A N 8
ATOM 13022 C CA . TYR A 1 72 ? 177.226 -5.155 5.576 1.00 0.00 69 TYR A CA 8
ATOM 13023 C C . TYR A 1 72 ? 177.160 -3.737 5.021 1.00 0.00 69 TYR A C 8
ATOM 13024 O O . TYR A 1 72 ? 177.492 -2.772 5.709 1.00 0.00 69 TYR A O 8
ATOM 13042 N N . ALA A 1 73 ? 176.708 -3.621 3.778 1.00 0.00 70 ALA A N 8
ATOM 13043 C CA . ALA A 1 73 ? 176.572 -2.322 3.131 1.00 0.00 70 ALA A CA 8
ATOM 13044 C C . ALA A 1 73 ? 175.176 -1.762 3.375 1.00 0.00 70 ALA A C 8
ATOM 13045 O O . ALA A 1 73 ? 174.178 -2.409 3.059 1.00 0.00 70 ALA A O 8
ATOM 13052 N N . GLU A 1 74 ? 175.105 -0.565 3.948 1.00 0.00 71 GLU A N 8
ATOM 13053 C CA . GLU A 1 74 ? 173.817 0.054 4.238 1.00 0.00 71 GLU A CA 8
ATOM 13054 C C . GLU A 1 74 ? 173.477 1.118 3.199 1.00 0.00 71 GLU A C 8
ATOM 13055 O O . GLU A 1 74 ? 174.202 2.098 3.037 1.00 0.00 71 GLU A O 8
ATOM 13067 N N . VAL A 1 75 ? 172.363 0.918 2.502 1.00 0.00 72 VAL A N 8
ATOM 13068 C CA . VAL A 1 75 ? 171.919 1.859 1.484 1.00 0.00 72 VAL A CA 8
ATOM 13069 C C . VAL A 1 75 ? 170.468 2.267 1.722 1.00 0.00 72 VAL A C 8
ATOM 13070 O O . VAL A 1 75 ? 169.582 1.418 1.815 1.00 0.00 72 VAL A O 8
ATOM 13083 N N . TRP A 1 76 ? 170.236 3.569 1.832 1.00 0.00 73 TRP A N 8
ATOM 13084 C CA . TRP A 1 76 ? 168.895 4.086 2.074 1.00 0.00 73 TRP A CA 8
ATOM 13085 C C . TRP A 1 76 ? 168.163 4.357 0.765 1.00 0.00 73 TRP A C 8
ATOM 13086 O O . TRP A 1 76 ? 168.757 4.831 -0.206 1.00 0.00 73 TRP A O 8
ATOM 13107 N N . VAL A 1 77 ? 166.866 4.061 0.753 1.00 0.00 74 VAL A N 8
ATOM 13108 C CA . VAL A 1 77 ? 166.035 4.272 -0.425 1.00 0.00 74 VAL A CA 8
ATOM 13109 C C . VAL A 1 77 ? 164.776 5.051 -0.058 1.00 0.00 74 VAL A C 8
ATOM 13110 O O . VAL A 1 77 ? 163.798 4.477 0.421 1.00 0.00 74 VAL A O 8
ATOM 13123 N N . GLY A 1 78 ? 164.820 6.361 -0.266 1.00 0.00 75 GLY A N 8
ATOM 13124 C CA . GLY A 1 78 ? 163.681 7.196 0.070 1.00 0.00 75 GLY A CA 8
ATOM 13125 C C . GLY A 1 78 ? 163.413 8.299 -0.933 1.00 0.00 75 GLY A C 8
ATOM 13126 O O . GLY A 1 78 ? 163.544 8.105 -2.141 1.00 0.00 75 GLY A O 8
ATOM 13130 N N . LEU A 1 79 ? 163.032 9.463 -0.415 1.00 0.00 76 LEU A N 8
ATOM 13131 C CA . LEU A 1 79 ? 162.734 10.626 -1.247 1.00 0.00 76 LEU A CA 8
ATOM 13132 C C . LEU A 1 79 ? 163.228 11.894 -0.559 1.00 0.00 76 LEU A C 8
ATOM 13133 O O . LEU A 1 79 ? 163.652 11.849 0.595 1.00 0.00 76 LEU A O 8
ATOM 13149 N N . VAL A 1 80 ? 163.178 13.024 -1.259 1.00 0.00 77 VAL A N 8
ATOM 13150 C CA . VAL A 1 80 ? 163.630 14.288 -0.688 1.00 0.00 77 VAL A CA 8
ATOM 13151 C C . VAL A 1 80 ? 162.920 15.467 -1.345 1.00 0.00 77 VAL A C 8
ATOM 13152 O O . VAL A 1 80 ? 162.323 15.328 -2.413 1.00 0.00 77 VAL A O 8
ATOM 13165 N N . ASN A 1 81 ? 162.991 16.629 -0.703 1.00 0.00 78 ASN A N 8
ATOM 13166 C CA . ASN A 1 81 ? 162.358 17.833 -1.227 1.00 0.00 78 ASN A CA 8
ATOM 13167 C C . ASN A 1 81 ? 163.324 18.588 -2.144 1.00 0.00 78 ASN A C 8
ATOM 13168 O O . ASN A 1 81 ? 164.202 17.982 -2.758 1.00 0.00 78 ASN A O 8
ATOM 13179 N N . GLU A 1 82 ? 163.163 19.907 -2.239 1.00 0.00 79 GLU A N 8
ATOM 13180 C CA . GLU A 1 82 ? 164.029 20.721 -3.086 1.00 0.00 79 GLU A CA 8
ATOM 13181 C C . GLU A 1 82 ? 165.229 21.250 -2.302 1.00 0.00 79 GLU A C 8
ATOM 13182 O O . GLU A 1 82 ? 165.794 22.289 -2.643 1.00 0.00 79 GLU A O 8
ATOM 13194 N N . GLN A 1 83 ? 165.611 20.530 -1.251 1.00 0.00 80 GLN A N 8
ATOM 13195 C CA . GLN A 1 83 ? 166.740 20.926 -0.420 1.00 0.00 80 GLN A CA 8
ATOM 13196 C C . GLN A 1 83 ? 167.938 19.995 -0.623 1.00 0.00 80 GLN A C 8
ATOM 13197 O O . GLN A 1 83 ? 168.991 20.185 -0.013 1.00 0.00 80 GLN A O 8
ATOM 13211 N N . ASP A 1 84 ? 167.776 18.995 -1.488 1.00 0.00 81 ASP A N 8
ATOM 13212 C CA . ASP A 1 84 ? 168.847 18.043 -1.776 1.00 0.00 81 ASP A CA 8
ATOM 13213 C C . ASP A 1 84 ? 169.383 17.398 -0.500 1.00 0.00 81 ASP A C 8
ATOM 13214 O O . ASP A 1 84 ? 170.585 17.161 -0.371 1.00 0.00 81 ASP A O 8
ATOM 13223 N N . GLU A 1 85 ? 168.487 17.109 0.437 1.00 0.00 82 GLU A N 8
ATOM 13224 C CA . GLU A 1 85 ? 168.874 16.484 1.697 1.00 0.00 82 GLU A CA 8
ATOM 13225 C C . GLU A 1 85 ? 168.628 14.974 1.641 1.00 0.00 82 GLU A C 8
ATOM 13226 O O . GLU A 1 85 ? 168.554 14.394 0.558 1.00 0.00 82 GLU A O 8
ATOM 13238 N N . MET A 1 86 ? 168.504 14.338 2.804 1.00 0.00 83 MET A N 8
ATOM 13239 C CA . MET A 1 86 ? 168.268 12.900 2.862 1.00 0.00 83 MET A CA 8
ATOM 13240 C C . MET A 1 86 ? 167.765 12.483 4.240 1.00 0.00 83 MET A C 8
ATOM 13241 O O . MET A 1 86 ? 168.047 11.379 4.706 1.00 0.00 83 MET A O 8
ATOM 13255 N N . ASP A 1 87 ? 167.017 13.372 4.885 1.00 0.00 84 ASP A N 8
ATOM 13256 C CA . ASP A 1 87 ? 166.472 13.093 6.209 1.00 0.00 84 ASP A CA 8
ATOM 13257 C C . ASP A 1 87 ? 165.087 12.452 6.116 1.00 0.00 84 ASP A C 8
ATOM 13258 O O . ASP A 1 87 ? 164.462 12.157 7.135 1.00 0.00 84 ASP A O 8
ATOM 13267 N N . ASP A 1 88 ? 164.610 12.239 4.891 1.00 0.00 85 ASP A N 8
ATOM 13268 C CA . ASP A 1 88 ? 163.302 11.635 4.673 1.00 0.00 85 ASP A CA 8
ATOM 13269 C C . ASP A 1 88 ? 163.434 10.334 3.887 1.00 0.00 85 ASP A C 8
ATOM 13270 O O . ASP A 1 88 ? 163.104 10.273 2.702 1.00 0.00 85 ASP A O 8
ATOM 13279 N N . VAL A 1 89 ? 163.922 9.297 4.557 1.00 0.00 86 VAL A N 8
ATOM 13280 C CA . VAL A 1 89 ? 164.104 7.997 3.928 1.00 0.00 86 VAL A CA 8
ATOM 13281 C C . VAL A 1 89 ? 162.851 7.137 4.075 1.00 0.00 86 VAL A C 8
ATOM 13282 O O . VAL A 1 89 ? 162.136 7.227 5.073 1.00 0.00 86 VAL A O 8
ATOM 13295 N N . PHE A 1 90 ? 162.598 6.299 3.076 1.00 0.00 87 PHE A N 8
ATOM 13296 C CA . PHE A 1 90 ? 161.440 5.413 3.089 1.00 0.00 87 PHE A CA 8
ATOM 13297 C C . PHE A 1 90 ? 161.799 4.089 3.748 1.00 0.00 87 PHE A C 8
ATOM 13298 O O . PHE A 1 90 ? 161.025 3.536 4.530 1.00 0.00 87 PHE A O 8
ATOM 13315 N N . ALA A 1 91 ? 162.984 3.592 3.422 1.00 0.00 88 ALA A N 8
ATOM 13316 C CA . ALA A 1 91 ? 163.469 2.335 3.972 1.00 0.00 88 ALA A CA 8
ATOM 13317 C C . ALA A 1 91 ? 164.988 2.275 3.910 1.00 0.00 88 ALA A C 8
ATOM 13318 O O . ALA A 1 91 ? 165.615 3.019 3.156 1.00 0.00 88 ALA A O 8
ATOM 13325 N N . LYS A 1 92 ? 165.579 1.373 4.685 1.00 0.00 89 LYS A N 8
ATOM 13326 C CA . LYS A 1 92 ? 167.025 1.202 4.694 1.00 0.00 89 LYS A CA 8
ATOM 13327 C C . LYS A 1 92 ? 167.350 -0.211 4.234 1.00 0.00 89 LYS A C 8
ATOM 13328 O O . LYS A 1 92 ? 166.606 -1.145 4.527 1.00 0.00 89 LYS A O 8
ATOM 13347 N N . PHE A 1 93 ? 168.437 -0.373 3.493 1.00 0.00 90 PHE A N 8
ATOM 13348 C CA . PHE A 1 93 ? 168.802 -1.688 2.985 1.00 0.00 90 PHE A CA 8
ATOM 13349 C C . PHE A 1 93 ? 170.208 -2.094 3.399 1.00 0.00 90 PHE A C 8
ATOM 13350 O O . PHE A 1 93 ? 171.144 -1.299 3.332 1.00 0.00 90 PHE A O 8
ATOM 13367 N N . LEU A 1 94 ? 170.345 -3.350 3.810 1.00 0.00 91 LEU A N 8
ATOM 13368 C CA . LEU A 1 94 ? 171.632 -3.892 4.219 1.00 0.00 91 LEU A CA 8
ATOM 13369 C C . LEU A 1 94 ? 171.986 -5.094 3.353 1.00 0.00 91 LEU A C 8
ATOM 13370 O O . LEU A 1 94 ? 171.214 -6.053 3.263 1.00 0.00 91 LEU A O 8
ATOM 13386 N N . ILE A 1 95 ? 173.152 -5.039 2.717 1.00 0.00 92 ILE A N 8
ATOM 13387 C CA . ILE A 1 95 ? 173.602 -6.126 1.856 1.00 0.00 92 ILE A CA 8
ATOM 13388 C C . ILE A 1 95 ? 174.908 -6.720 2.365 1.00 0.00 92 ILE A C 8
ATOM 13389 O O . ILE A 1 95 ? 175.908 -6.017 2.507 1.00 0.00 92 ILE A O 8
ATOM 13405 N N . SER A 1 96 ? 174.898 -8.022 2.623 1.00 0.00 93 SER A N 8
ATOM 13406 C CA . SER A 1 96 ? 176.090 -8.709 3.096 1.00 0.00 93 SER A CA 8
ATOM 13407 C C . SER A 1 96 ? 177.158 -8.708 2.010 1.00 0.00 93 SER A C 8
ATOM 13408 O O . SER A 1 96 ? 176.898 -9.095 0.871 1.00 0.00 93 SER A O 8
ATOM 13416 N N . HIS A 1 97 ? 178.355 -8.261 2.364 1.00 0.00 94 HIS A N 8
ATOM 13417 C CA . HIS A 1 97 ? 179.456 -8.200 1.410 1.00 0.00 94 HIS A CA 8
ATOM 13418 C C . HIS A 1 97 ? 180.049 -9.583 1.141 1.00 0.00 94 HIS A C 8
ATOM 13419 O O . HIS A 1 97 ? 180.929 -9.733 0.294 1.00 0.00 94 HIS A O 8
ATOM 13434 N N . ARG A 1 98 ? 179.561 -10.594 1.857 1.00 0.00 95 ARG A N 8
ATOM 13435 C CA . ARG A 1 98 ? 180.046 -11.957 1.678 1.00 0.00 95 ARG A CA 8
ATOM 13436 C C . ARG A 1 98 ? 179.286 -12.653 0.553 1.00 0.00 95 ARG A C 8
ATOM 13437 O O . ARG A 1 98 ? 178.073 -12.850 0.638 1.00 0.00 95 ARG A O 8
ATOM 13458 N N . GLU A 1 99 ? 180.006 -13.019 -0.503 1.00 0.00 96 GLU A N 8
ATOM 13459 C CA . GLU A 1 99 ? 179.401 -13.689 -1.651 1.00 0.00 96 GLU A CA 8
ATOM 13460 C C . GLU A 1 99 ? 178.606 -14.918 -1.219 1.00 0.00 96 GLU A C 8
ATOM 13461 O O . GLU A 1 99 ? 177.522 -15.182 -1.739 1.00 0.00 96 GLU A O 8
ATOM 13473 N N . GLU A 1 100 ? 179.150 -15.666 -0.265 1.00 0.00 97 GLU A N 8
ATOM 13474 C CA . GLU A 1 100 ? 178.490 -16.864 0.235 1.00 0.00 97 GLU A CA 8
ATOM 13475 C C . GLU A 1 100 ? 177.260 -16.493 1.064 1.00 0.00 97 GLU A C 8
ATOM 13476 O O . GLU A 1 100 ? 177.226 -15.442 1.704 1.00 0.00 97 GLU A O 8
ATOM 13488 N N . ASP A 1 101 ? 176.255 -17.365 1.047 1.00 0.00 98 ASP A N 8
ATOM 13489 C CA . ASP A 1 101 ? 175.021 -17.134 1.796 1.00 0.00 98 ASP A CA 8
ATOM 13490 C C . ASP A 1 101 ? 174.226 -15.975 1.199 1.00 0.00 98 ASP A C 8
ATOM 13491 O O . ASP A 1 101 ? 173.125 -16.165 0.682 1.00 0.00 98 ASP A O 8
ATOM 13500 N N . ARG A 1 102 ? 174.793 -14.776 1.275 1.00 0.00 99 ARG A N 8
ATOM 13501 C CA . ARG A 1 102 ? 174.143 -13.583 0.746 1.00 0.00 99 ARG A CA 8
ATOM 13502 C C . ARG A 1 102 ? 172.820 -13.317 1.466 1.00 0.00 99 ARG A C 8
ATOM 13503 O O . ARG A 1 102 ? 171.773 -13.829 1.072 1.00 0.00 99 ARG A O 8
ATOM 13524 N N . GLU A 1 103 ? 172.879 -12.510 2.525 1.00 0.00 100 GLU A N 8
ATOM 13525 C CA . GLU A 1 103 ? 171.689 -12.170 3.303 1.00 0.00 100 GLU A CA 8
ATOM 13526 C C . GLU A 1 103 ? 171.357 -10.685 3.170 1.00 0.00 100 GLU A C 8
ATOM 13527 O O . GLU A 1 103 ? 172.252 -9.847 3.054 1.00 0.00 100 GLU A O 8
ATOM 13539 N N . PHE A 1 104 ? 170.065 -10.363 3.182 1.00 0.00 101 PHE A N 8
ATOM 13540 C CA . PHE A 1 104 ? 169.626 -8.977 3.054 1.00 0.00 101 PHE A CA 8
ATOM 13541 C C . PHE A 1 104 ? 168.487 -8.651 4.018 1.00 0.00 101 PHE A C 8
ATOM 13542 O O . PHE A 1 104 ? 167.611 -9.479 4.264 1.00 0.00 101 PHE A O 8
ATOM 13559 N N . HIS A 1 105 ? 168.498 -7.426 4.541 1.00 0.00 102 HIS A N 8
ATOM 13560 C CA . HIS A 1 105 ? 167.455 -6.975 5.454 1.00 0.00 102 HIS A CA 8
ATOM 13561 C C . HIS A 1 105 ? 167.058 -5.536 5.130 1.00 0.00 102 HIS A C 8
ATOM 13562 O O . HIS A 1 105 ? 167.869 -4.759 4.626 1.00 0.00 102 HIS A O 8
ATOM 13577 N N . VAL A 1 106 ? 165.802 -5.190 5.405 1.00 0.00 103 VAL A N 8
ATOM 13578 C CA . VAL A 1 106 ? 165.309 -3.846 5.116 1.00 0.00 103 VAL A CA 8
ATOM 13579 C C . VAL A 1 106 ? 164.211 -3.402 6.078 1.00 0.00 103 VAL A C 8
ATOM 13580 O O . VAL A 1 106 ? 163.349 -4.191 6.465 1.00 0.00 103 VAL A O 8
ATOM 13593 N N . ILE A 1 107 ? 164.240 -2.121 6.437 1.00 0.00 104 ILE A N 8
ATOM 13594 C CA . ILE A 1 107 ? 163.235 -1.552 7.331 1.00 0.00 104 ILE A CA 8
ATOM 13595 C C . ILE A 1 107 ? 162.332 -0.582 6.581 1.00 0.00 104 ILE A C 8
ATOM 13596 O O . ILE A 1 107 ? 162.799 0.215 5.769 1.00 0.00 104 ILE A O 8
ATOM 13612 N N . TRP A 1 108 ? 161.039 -0.653 6.865 1.00 0.00 105 TRP A N 8
ATOM 13613 C CA . TRP A 1 108 ? 160.066 0.225 6.220 1.00 0.00 105 TRP A CA 8
ATOM 13614 C C . TRP A 1 108 ? 159.440 1.180 7.231 1.00 0.00 105 TRP A C 8
ATOM 13615 O O . TRP A 1 108 ? 159.257 0.833 8.398 1.00 0.00 105 TRP A O 8
ATOM 13636 N N . LYS A 1 109 ? 159.112 2.384 6.774 1.00 0.00 106 LYS A N 8
ATOM 13637 C CA . LYS A 1 109 ? 158.505 3.390 7.637 1.00 0.00 106 LYS A CA 8
ATOM 13638 C C . LYS A 1 109 ? 157.053 3.038 7.945 1.00 0.00 106 LYS A C 8
ATOM 13639 O O . LYS A 1 109 ? 156.383 2.375 7.153 1.00 0.00 106 LYS A O 8
ATOM 13658 N N . LYS A 1 110 ? 156.574 3.486 9.100 1.00 0.00 107 LYS A N 8
ATOM 13659 C CA . LYS A 1 110 ? 155.201 3.218 9.513 1.00 0.00 107 LYS A CA 8
ATOM 13660 C C . LYS A 1 110 ? 154.635 4.386 10.314 1.00 0.00 107 LYS A C 8
ATOM 13661 O O . LYS A 1 110 ? 155.190 4.687 11.391 1.00 0.00 107 LYS A O 8
ATOM 13681 N N . MET A 1 4 ? 187.501 -14.166 4.721 1.00 0.00 1 MET A N 9
ATOM 13682 C CA . MET A 1 4 ? 187.192 -15.407 5.479 1.00 0.00 1 MET A CA 9
ATOM 13683 C C . MET A 1 4 ? 188.423 -15.920 6.218 1.00 0.00 1 MET A C 9
ATOM 13684 O O . MET A 1 4 ? 188.404 -16.083 7.438 1.00 0.00 1 MET A O 9
ATOM 13698 N N . THR A 1 5 ? 189.492 -16.171 5.471 1.00 0.00 2 THR A N 9
ATOM 13699 C CA . THR A 1 5 ? 190.734 -16.665 6.053 1.00 0.00 2 THR A CA 9
ATOM 13700 C C . THR A 1 5 ? 191.348 -15.615 6.978 1.00 0.00 2 THR A C 9
ATOM 13701 O O . THR A 1 5 ? 191.765 -15.924 8.094 1.00 0.00 2 THR A O 9
ATOM 13712 N N . THR A 1 6 ? 191.398 -14.374 6.504 1.00 0.00 3 THR A N 9
ATOM 13713 C CA . THR A 1 6 ? 191.959 -13.279 7.286 1.00 0.00 3 THR A CA 9
ATOM 13714 C C . THR A 1 6 ? 191.306 -11.951 6.913 1.00 0.00 3 THR A C 9
ATOM 13715 O O . THR A 1 6 ? 190.966 -11.150 7.784 1.00 0.00 3 THR A O 9
ATOM 13726 N N . GLU A 1 7 ? 191.133 -11.726 5.615 1.00 0.00 4 GLU A N 9
ATOM 13727 C CA . GLU A 1 7 ? 190.518 -10.497 5.127 1.00 0.00 4 GLU A CA 9
ATOM 13728 C C . GLU A 1 7 ? 189.139 -10.777 4.539 1.00 0.00 4 GLU A C 9
ATOM 13729 O O . GLU A 1 7 ? 188.777 -11.929 4.301 1.00 0.00 4 GLU A O 9
ATOM 13741 N N . ILE A 1 8 ? 188.372 -9.717 4.308 1.00 0.00 5 ILE A N 9
ATOM 13742 C CA . ILE A 1 8 ? 187.031 -9.851 3.749 1.00 0.00 5 ILE A CA 9
ATOM 13743 C C . ILE A 1 8 ? 186.872 -8.990 2.501 1.00 0.00 5 ILE A C 9
ATOM 13744 O O . ILE A 1 8 ? 187.537 -7.964 2.352 1.00 0.00 5 ILE A O 9
ATOM 13760 N N . LYS A 1 9 ? 185.982 -9.411 1.608 1.00 0.00 6 LYS A N 9
ATOM 13761 C CA . LYS A 1 9 ? 185.730 -8.677 0.373 1.00 0.00 6 LYS A CA 9
ATOM 13762 C C . LYS A 1 9 ? 184.621 -7.650 0.575 1.00 0.00 6 LYS A C 9
ATOM 13763 O O . LYS A 1 9 ? 183.537 -7.981 1.056 1.00 0.00 6 LYS A O 9
ATOM 13782 N N . LYS A 1 10 ? 184.898 -6.403 0.209 1.00 0.00 7 LYS A N 9
ATOM 13783 C CA . LYS A 1 10 ? 183.920 -5.332 0.358 1.00 0.00 7 LYS A CA 9
ATOM 13784 C C . LYS A 1 10 ? 183.137 -5.116 -0.934 1.00 0.00 7 LYS A C 9
ATOM 13785 O O . LYS A 1 10 ? 183.327 -5.834 -1.916 1.00 0.00 7 LYS A O 9
ATOM 13804 N N . LEU A 1 11 ? 182.253 -4.122 -0.923 1.00 0.00 8 LEU A N 9
ATOM 13805 C CA . LEU A 1 11 ? 181.435 -3.806 -2.087 1.00 0.00 8 LEU A CA 9
ATOM 13806 C C . LEU A 1 11 ? 181.666 -2.366 -2.536 1.00 0.00 8 LEU A C 9
ATOM 13807 O O . LEU A 1 11 ? 182.134 -1.532 -1.761 1.00 0.00 8 LEU A O 9
ATOM 13823 N N . ASP A 1 12 ? 181.332 -2.079 -3.791 1.00 0.00 9 ASP A N 9
ATOM 13824 C CA . ASP A 1 12 ? 181.501 -0.738 -4.337 1.00 0.00 9 ASP A CA 9
ATOM 13825 C C . ASP A 1 12 ? 180.261 0.115 -4.074 1.00 0.00 9 ASP A C 9
ATOM 13826 O O . ASP A 1 12 ? 179.141 -0.396 -4.054 1.00 0.00 9 ASP A O 9
ATOM 13835 N N . PRO A 1 13 ? 180.445 1.430 -3.866 1.00 0.00 10 PRO A N 9
ATOM 13836 C CA . PRO A 1 13 ? 179.333 2.350 -3.602 1.00 0.00 10 PRO A CA 9
ATOM 13837 C C . PRO A 1 13 ? 178.216 2.223 -4.633 1.00 0.00 10 PRO A C 9
ATOM 13838 O O . PRO A 1 13 ? 177.056 2.008 -4.282 1.00 0.00 10 PRO A O 9
ATOM 13849 N N . ASP A 1 14 ? 178.573 2.357 -5.905 1.00 0.00 11 ASP A N 9
ATOM 13850 C CA . ASP A 1 14 ? 177.599 2.259 -6.987 1.00 0.00 11 ASP A CA 9
ATOM 13851 C C . ASP A 1 14 ? 177.046 0.842 -7.099 1.00 0.00 11 ASP A C 9
ATOM 13852 O O . ASP A 1 14 ? 175.882 0.645 -7.448 1.00 0.00 11 ASP A O 9
ATOM 13861 N N . THR A 1 15 ? 177.888 -0.143 -6.803 1.00 0.00 12 THR A N 9
ATOM 13862 C CA . THR A 1 15 ? 177.481 -1.542 -6.875 1.00 0.00 12 THR A CA 9
ATOM 13863 C C . THR A 1 15 ? 176.455 -1.873 -5.794 1.00 0.00 12 THR A C 9
ATOM 13864 O O . THR A 1 15 ? 175.431 -2.499 -6.070 1.00 0.00 12 THR A O 9
ATOM 13875 N N . ALA A 1 16 ? 176.730 -1.441 -4.566 1.00 0.00 13 ALA A N 9
ATOM 13876 C CA . ALA A 1 16 ? 175.823 -1.688 -3.451 1.00 0.00 13 ALA A CA 9
ATOM 13877 C C . ALA A 1 16 ? 174.461 -1.058 -3.712 1.00 0.00 13 ALA A C 9
ATOM 13878 O O . ALA A 1 16 ? 173.425 -1.612 -3.345 1.00 0.00 13 ALA A O 9
ATOM 13885 N N . ILE A 1 17 ? 174.474 0.100 -4.362 1.00 0.00 14 ILE A N 9
ATOM 13886 C CA . ILE A 1 17 ? 173.240 0.800 -4.689 1.00 0.00 14 ILE A CA 9
ATOM 13887 C C . ILE A 1 17 ? 172.380 -0.058 -5.610 1.00 0.00 14 ILE A C 9
ATOM 13888 O O . ILE A 1 17 ? 171.238 -0.384 -5.287 1.00 0.00 14 ILE A O 9
ATOM 13904 N N . ASP A 1 18 ? 172.941 -0.424 -6.759 1.00 0.00 15 ASP A N 9
ATOM 13905 C CA . ASP A 1 18 ? 172.234 -1.250 -7.733 1.00 0.00 15 ASP A CA 9
ATOM 13906 C C . ASP A 1 18 ? 171.588 -2.461 -7.062 1.00 0.00 15 ASP A C 9
ATOM 13907 O O . ASP A 1 18 ? 170.541 -2.938 -7.501 1.00 0.00 15 ASP A O 9
ATOM 13916 N N . ILE A 1 19 ? 172.214 -2.952 -5.995 1.00 0.00 16 ILE A N 9
ATOM 13917 C CA . ILE A 1 19 ? 171.688 -4.104 -5.269 1.00 0.00 16 ILE A CA 9
ATOM 13918 C C . ILE A 1 19 ? 170.414 -3.738 -4.511 1.00 0.00 16 ILE A C 9
ATOM 13919 O O . ILE A 1 19 ? 169.357 -4.327 -4.735 1.00 0.00 16 ILE A O 9
ATOM 13935 N N . ALA A 1 20 ? 170.524 -2.764 -3.613 1.00 0.00 17 ALA A N 9
ATOM 13936 C CA . ALA A 1 20 ? 169.382 -2.321 -2.821 1.00 0.00 17 ALA A CA 9
ATOM 13937 C C . ALA A 1 20 ? 168.277 -1.765 -3.711 1.00 0.00 17 ALA A C 9
ATOM 13938 O O . ALA A 1 20 ? 167.106 -2.112 -3.552 1.00 0.00 17 ALA A O 9
ATOM 13945 N N . TYR A 1 21 ? 168.654 -0.901 -4.649 1.00 0.00 18 TYR A N 9
ATOM 13946 C CA . TYR A 1 21 ? 167.691 -0.299 -5.567 1.00 0.00 18 TYR A CA 9
ATOM 13947 C C . TYR A 1 21 ? 166.844 -1.372 -6.243 1.00 0.00 18 TYR A C 9
ATOM 13948 O O . TYR A 1 21 ? 165.623 -1.244 -6.345 1.00 0.00 18 TYR A O 9
ATOM 13966 N N . ASP A 1 22 ? 167.502 -2.430 -6.701 1.00 0.00 19 ASP A N 9
ATOM 13967 C CA . ASP A 1 22 ? 166.814 -3.529 -7.365 1.00 0.00 19 ASP A CA 9
ATOM 13968 C C . ASP A 1 22 ? 165.832 -4.207 -6.415 1.00 0.00 19 ASP A C 9
ATOM 13969 O O . ASP A 1 22 ? 164.715 -4.554 -6.803 1.00 0.00 19 ASP A O 9
ATOM 13978 N N . ILE A 1 23 ? 166.244 -4.371 -5.162 1.00 0.00 20 ILE A N 9
ATOM 13979 C CA . ILE A 1 23 ? 165.390 -4.990 -4.156 1.00 0.00 20 ILE A CA 9
ATOM 13980 C C . ILE A 1 23 ? 164.334 -4.012 -3.658 1.00 0.00 20 ILE A C 9
ATOM 13981 O O . ILE A 1 23 ? 163.348 -4.411 -3.040 1.00 0.00 20 ILE A O 9
ATOM 13997 N N . PHE A 1 24 ? 164.540 -2.729 -3.932 1.00 0.00 21 PHE A N 9
ATOM 13998 C CA . PHE A 1 24 ? 163.599 -1.705 -3.513 1.00 0.00 21 PHE A CA 9
ATOM 13999 C C . PHE A 1 24 ? 162.335 -1.764 -4.363 1.00 0.00 21 PHE A C 9
ATOM 14000 O O . PHE A 1 24 ? 161.243 -2.006 -3.850 1.00 0.00 21 PHE A O 9
ATOM 14017 N N . LEU A 1 25 ? 162.490 -1.542 -5.664 1.00 0.00 22 LEU A N 9
ATOM 14018 C CA . LEU A 1 25 ? 161.356 -1.573 -6.578 1.00 0.00 22 LEU A CA 9
ATOM 14019 C C . LEU A 1 25 ? 160.874 -3.003 -6.848 1.00 0.00 22 LEU A C 9
ATOM 14020 O O . LEU A 1 25 ? 159.864 -3.200 -7.523 1.00 0.00 22 LEU A O 9
ATOM 14036 N N . GLU A 1 26 ? 161.588 -4.000 -6.318 1.00 0.00 23 GLU A N 9
ATOM 14037 C CA . GLU A 1 26 ? 161.206 -5.390 -6.513 1.00 0.00 23 GLU A CA 9
ATOM 14038 C C . GLU A 1 26 ? 160.398 -5.909 -5.321 1.00 0.00 23 GLU A C 9
ATOM 14039 O O . GLU A 1 26 ? 159.312 -6.464 -5.489 1.00 0.00 23 GLU A O 9
ATOM 14051 N N . MET A 1 27 ? 160.943 -5.736 -4.119 1.00 0.00 24 MET A N 9
ATOM 14052 C CA . MET A 1 27 ? 160.281 -6.198 -2.901 1.00 0.00 24 MET A CA 9
ATOM 14053 C C . MET A 1 27 ? 159.113 -5.292 -2.520 1.00 0.00 24 MET A C 9
ATOM 14054 O O . MET A 1 27 ? 158.089 -5.768 -2.030 1.00 0.00 24 MET A O 9
ATOM 14068 N N . ALA A 1 28 ? 159.285 -3.985 -2.738 1.00 0.00 25 ALA A N 9
ATOM 14069 C CA . ALA A 1 28 ? 158.254 -2.987 -2.413 1.00 0.00 25 ALA A CA 9
ATOM 14070 C C . ALA A 1 28 ? 156.844 -3.576 -2.468 1.00 0.00 25 ALA A C 9
ATOM 14071 O O . ALA A 1 28 ? 156.536 -4.404 -3.325 1.00 0.00 25 ALA A O 9
ATOM 14078 N N . GLY A 1 29 ? 156.003 -3.151 -1.534 1.00 0.00 26 GLY A N 9
ATOM 14079 C CA . GLY A 1 29 ? 154.643 -3.654 -1.466 1.00 0.00 26 GLY A CA 9
ATOM 14080 C C . GLY A 1 29 ? 154.413 -4.420 -0.182 1.00 0.00 26 GLY A C 9
ATOM 14081 O O . GLY A 1 29 ? 153.965 -3.853 0.815 1.00 0.00 26 GLY A O 9
ATOM 14085 N N . GLU A 1 30 ? 154.746 -5.707 -0.196 1.00 0.00 27 GLU A N 9
ATOM 14086 C CA . GLU A 1 30 ? 154.604 -6.542 0.984 1.00 0.00 27 GLU A CA 9
ATOM 14087 C C . GLU A 1 30 ? 155.668 -6.144 1.992 1.00 0.00 27 GLU A C 9
ATOM 14088 O O . GLU A 1 30 ? 156.604 -6.897 2.264 1.00 0.00 27 GLU A O 9
ATOM 14100 N N . ASN A 1 31 ? 155.508 -4.948 2.543 1.00 0.00 28 ASN A N 9
ATOM 14101 C CA . ASN A 1 31 ? 156.438 -4.417 3.527 1.00 0.00 28 ASN A CA 9
ATOM 14102 C C . ASN A 1 31 ? 156.165 -2.939 3.787 1.00 0.00 28 ASN A C 9
ATOM 14103 O O . ASN A 1 31 ? 156.166 -2.486 4.932 1.00 0.00 28 ASN A O 9
ATOM 14114 N N . LEU A 1 32 ? 155.939 -2.193 2.711 1.00 0.00 29 LEU A N 9
ATOM 14115 C CA . LEU A 1 32 ? 155.671 -0.762 2.805 1.00 0.00 29 LEU A CA 9
ATOM 14116 C C . LEU A 1 32 ? 154.185 -0.495 3.031 1.00 0.00 29 LEU A C 9
ATOM 14117 O O . LEU A 1 32 ? 153.345 -1.358 2.775 1.00 0.00 29 LEU A O 9
ATOM 14133 N N . ASP A 1 33 ? 153.866 0.707 3.507 1.00 0.00 30 ASP A N 9
ATOM 14134 C CA . ASP A 1 33 ? 152.482 1.087 3.760 1.00 0.00 30 ASP A CA 9
ATOM 14135 C C . ASP A 1 33 ? 151.831 1.660 2.497 1.00 0.00 30 ASP A C 9
ATOM 14136 O O . ASP A 1 33 ? 152.503 2.251 1.655 1.00 0.00 30 ASP A O 9
ATOM 14145 N N . PRO A 1 34 ? 150.506 1.485 2.348 1.00 0.00 31 PRO A N 9
ATOM 14146 C CA . PRO A 1 34 ? 149.760 1.975 1.182 1.00 0.00 31 PRO A CA 9
ATOM 14147 C C . PRO A 1 34 ? 150.017 3.450 0.875 1.00 0.00 31 PRO A C 9
ATOM 14148 O O . PRO A 1 34 ? 150.389 3.802 -0.244 1.00 0.00 31 PRO A O 9
ATOM 14159 N N . ALA A 1 35 ? 149.803 4.312 1.863 1.00 0.00 32 ALA A N 9
ATOM 14160 C CA . ALA A 1 35 ? 150.001 5.749 1.681 1.00 0.00 32 ALA A CA 9
ATOM 14161 C C . ALA A 1 35 ? 151.392 6.065 1.134 1.00 0.00 32 ALA A C 9
ATOM 14162 O O . ALA A 1 35 ? 151.533 6.662 0.061 1.00 0.00 32 ALA A O 9
ATOM 14169 N N . ASP A 1 36 ? 152.417 5.665 1.878 1.00 0.00 33 ASP A N 9
ATOM 14170 C CA . ASP A 1 36 ? 153.796 5.908 1.474 1.00 0.00 33 ASP A CA 9
ATOM 14171 C C . ASP A 1 36 ? 154.077 5.324 0.091 1.00 0.00 33 ASP A C 9
ATOM 14172 O O . ASP A 1 36 ? 154.973 5.786 -0.615 1.00 0.00 33 ASP A O 9
ATOM 14181 N N . ILE A 1 37 ? 153.299 4.320 -0.303 1.00 0.00 34 ILE A N 9
ATOM 14182 C CA . ILE A 1 37 ? 153.471 3.704 -1.613 1.00 0.00 34 ILE A CA 9
ATOM 14183 C C . ILE A 1 37 ? 152.987 4.653 -2.705 1.00 0.00 34 ILE A C 9
ATOM 14184 O O . ILE A 1 37 ? 153.602 4.763 -3.765 1.00 0.00 34 ILE A O 9
ATOM 14200 N N . LEU A 1 38 ? 151.883 5.341 -2.431 1.00 0.00 35 LEU A N 9
ATOM 14201 C CA . LEU A 1 38 ? 151.316 6.288 -3.383 1.00 0.00 35 LEU A CA 9
ATOM 14202 C C . LEU A 1 38 ? 152.315 7.392 -3.709 1.00 0.00 35 LEU A C 9
ATOM 14203 O O . LEU A 1 38 ? 152.606 7.652 -4.875 1.00 0.00 35 LEU A O 9
ATOM 14219 N N . LEU A 1 39 ? 152.845 8.036 -2.671 1.00 0.00 36 LEU A N 9
ATOM 14220 C CA . LEU A 1 39 ? 153.820 9.109 -2.860 1.00 0.00 36 LEU A CA 9
ATOM 14221 C C . LEU A 1 39 ? 155.023 8.604 -3.655 1.00 0.00 36 LEU A C 9
ATOM 14222 O O . LEU A 1 39 ? 155.472 9.241 -4.605 1.00 0.00 36 LEU A O 9
ATOM 14238 N N . PHE A 1 40 ? 155.523 7.443 -3.258 1.00 0.00 37 PHE A N 9
ATOM 14239 C CA . PHE A 1 40 ? 156.662 6.824 -3.928 1.00 0.00 37 PHE A CA 9
ATOM 14240 C C . PHE A 1 40 ? 156.388 6.661 -5.427 1.00 0.00 37 PHE A C 9
ATOM 14241 O O . PHE A 1 40 ? 157.312 6.550 -6.229 1.00 0.00 37 PHE A O 9
ATOM 14258 N N . ASN A 1 41 ? 155.113 6.629 -5.796 1.00 0.00 38 ASN A N 9
ATOM 14259 C CA . ASN A 1 41 ? 154.728 6.456 -7.192 1.00 0.00 38 ASN A CA 9
ATOM 14260 C C . ASN A 1 41 ? 154.811 7.758 -7.993 1.00 0.00 38 ASN A C 9
ATOM 14261 O O . ASN A 1 41 ? 155.227 7.749 -9.151 1.00 0.00 38 ASN A O 9
ATOM 14272 N N . LEU A 1 42 ? 154.382 8.870 -7.397 1.00 0.00 39 LEU A N 9
ATOM 14273 C CA . LEU A 1 42 ? 154.387 10.152 -8.102 1.00 0.00 39 LEU A CA 9
ATOM 14274 C C . LEU A 1 42 ? 155.522 11.082 -7.664 1.00 0.00 39 LEU A C 9
ATOM 14275 O O . LEU A 1 42 ? 155.497 12.271 -7.983 1.00 0.00 39 LEU A O 9
ATOM 14291 N N . GLN A 1 43 ? 156.517 10.562 -6.948 1.00 0.00 40 GLN A N 9
ATOM 14292 C CA . GLN A 1 43 ? 157.633 11.405 -6.510 1.00 0.00 40 GLN A CA 9
ATOM 14293 C C . GLN A 1 43 ? 158.947 10.628 -6.440 1.00 0.00 40 GLN A C 9
ATOM 14294 O O . GLN A 1 43 ? 159.866 11.026 -5.725 1.00 0.00 40 GLN A O 9
ATOM 14308 N N . PHE A 1 44 ? 159.046 9.535 -7.189 1.00 0.00 41 PHE A N 9
ATOM 14309 C CA . PHE A 1 44 ? 160.271 8.737 -7.200 1.00 0.00 41 PHE A CA 9
ATOM 14310 C C . PHE A 1 44 ? 160.974 8.824 -8.553 1.00 0.00 41 PHE A C 9
ATOM 14311 O O . PHE A 1 44 ? 162.131 8.428 -8.686 1.00 0.00 41 PHE A O 9
ATOM 14328 N N . GLU A 1 45 ? 160.273 9.354 -9.552 1.00 0.00 42 GLU A N 9
ATOM 14329 C CA . GLU A 1 45 ? 160.837 9.502 -10.888 1.00 0.00 42 GLU A CA 9
ATOM 14330 C C . GLU A 1 45 ? 161.570 10.833 -11.005 1.00 0.00 42 GLU A C 9
ATOM 14331 O O . GLU A 1 45 ? 162.596 10.936 -11.679 1.00 0.00 42 GLU A O 9
ATOM 14343 N N . GLU A 1 46 ? 161.034 11.846 -10.336 1.00 0.00 43 GLU A N 9
ATOM 14344 C CA . GLU A 1 46 ? 161.628 13.178 -10.348 1.00 0.00 43 GLU A CA 9
ATOM 14345 C C . GLU A 1 46 ? 162.169 13.545 -8.968 1.00 0.00 43 GLU A C 9
ATOM 14346 O O . GLU A 1 46 ? 163.075 14.371 -8.847 1.00 0.00 43 GLU A O 9
ATOM 14358 N N . ARG A 1 47 ? 161.611 12.927 -7.929 1.00 0.00 44 ARG A N 9
ATOM 14359 C CA . ARG A 1 47 ? 162.039 13.190 -6.561 1.00 0.00 44 ARG A CA 9
ATOM 14360 C C . ARG A 1 47 ? 162.570 11.916 -5.908 1.00 0.00 44 ARG A C 9
ATOM 14361 O O . ARG A 1 47 ? 162.502 11.758 -4.690 1.00 0.00 44 ARG A O 9
ATOM 14382 N N . GLY A 1 48 ? 163.091 11.007 -6.727 1.00 0.00 45 GLY A N 9
ATOM 14383 C CA . GLY A 1 48 ? 163.614 9.757 -6.208 1.00 0.00 45 GLY A CA 9
ATOM 14384 C C . GLY A 1 48 ? 165.128 9.685 -6.249 1.00 0.00 45 GLY A C 9
ATOM 14385 O O . GLY A 1 48 ? 165.724 9.582 -7.321 1.00 0.00 45 GLY A O 9
ATOM 14389 N N . GLY A 1 49 ? 165.749 9.728 -5.074 1.00 0.00 46 GLY A N 9
ATOM 14390 C CA . GLY A 1 49 ? 167.194 9.654 -4.993 1.00 0.00 46 GLY A CA 9
ATOM 14391 C C . GLY A 1 49 ? 167.645 8.769 -3.853 1.00 0.00 46 GLY A C 9
ATOM 14392 O O . GLY A 1 49 ? 167.047 8.786 -2.777 1.00 0.00 46 GLY A O 9
ATOM 14396 N N . VAL A 1 50 ? 168.694 7.987 -4.080 1.00 0.00 47 VAL A N 9
ATOM 14397 C CA . VAL A 1 50 ? 169.206 7.090 -3.053 1.00 0.00 47 VAL A CA 9
ATOM 14398 C C . VAL A 1 50 ? 170.666 7.393 -2.745 1.00 0.00 47 VAL A C 9
ATOM 14399 O O . VAL A 1 50 ? 171.453 7.684 -3.646 1.00 0.00 47 VAL A O 9
ATOM 14412 N N . GLU A 1 51 ? 171.022 7.327 -1.468 1.00 0.00 48 GLU A N 9
ATOM 14413 C CA . GLU A 1 51 ? 172.389 7.599 -1.045 1.00 0.00 48 GLU A CA 9
ATOM 14414 C C . GLU A 1 51 ? 172.950 6.438 -0.232 1.00 0.00 48 GLU A C 9
ATOM 14415 O O . GLU A 1 51 ? 172.308 5.954 0.702 1.00 0.00 48 GLU A O 9
ATOM 14427 N N . PHE A 1 52 ? 174.151 5.997 -0.591 1.00 0.00 49 PHE A N 9
ATOM 14428 C CA . PHE A 1 52 ? 174.799 4.896 0.109 1.00 0.00 49 PHE A CA 9
ATOM 14429 C C . PHE A 1 52 ? 175.298 5.349 1.475 1.00 0.00 49 PHE A C 9
ATOM 14430 O O . PHE A 1 52 ? 176.188 6.194 1.574 1.00 0.00 49 PHE A O 9
ATOM 14447 N N . VAL A 1 53 ? 174.718 4.783 2.526 1.00 0.00 50 VAL A N 9
ATOM 14448 C CA . VAL A 1 53 ? 175.104 5.130 3.889 1.00 0.00 50 VAL A CA 9
ATOM 14449 C C . VAL A 1 53 ? 175.896 3.998 4.537 1.00 0.00 50 VAL A C 9
ATOM 14450 O O . VAL A 1 53 ? 176.233 3.006 3.885 1.00 0.00 50 VAL A O 9
ATOM 14463 N N . GLU A 1 54 ? 176.183 4.142 5.826 1.00 0.00 51 GLU A N 9
ATOM 14464 C CA . GLU A 1 54 ? 176.926 3.131 6.558 1.00 0.00 51 GLU A CA 9
ATOM 14465 C C . GLU A 1 54 ? 176.049 2.487 7.627 1.00 0.00 51 GLU A C 9
ATOM 14466 O O . GLU A 1 54 ? 174.858 2.785 7.730 1.00 0.00 51 GLU A O 9
ATOM 14478 N N . THR A 1 55 ? 176.644 1.608 8.420 1.00 0.00 52 THR A N 9
ATOM 14479 C CA . THR A 1 55 ? 175.917 0.925 9.481 1.00 0.00 52 THR A CA 9
ATOM 14480 C C . THR A 1 55 ? 176.056 1.673 10.803 1.00 0.00 52 THR A C 9
ATOM 14481 O O . THR A 1 55 ? 176.961 2.489 10.975 1.00 0.00 52 THR A O 9
ATOM 14492 N N . ALA A 1 56 ? 175.160 1.378 11.737 1.00 0.00 53 ALA A N 9
ATOM 14493 C CA . ALA A 1 56 ? 175.188 2.008 13.050 1.00 0.00 53 ALA A CA 9
ATOM 14494 C C . ALA A 1 56 ? 176.141 1.252 13.970 1.00 0.00 53 ALA A C 9
ATOM 14495 O O . ALA A 1 56 ? 177.073 0.599 13.501 1.00 0.00 53 ALA A O 9
ATOM 14502 N N . ASP A 1 57 ? 175.898 1.320 15.273 1.00 0.00 54 ASP A N 9
ATOM 14503 C CA . ASP A 1 57 ? 176.734 0.616 16.229 1.00 0.00 54 ASP A CA 9
ATOM 14504 C C . ASP A 1 57 ? 176.191 -0.791 16.431 1.00 0.00 54 ASP A C 9
ATOM 14505 O O . ASP A 1 57 ? 176.944 -1.765 16.439 1.00 0.00 54 ASP A O 9
ATOM 14514 N N . ASP A 1 58 ? 174.873 -0.890 16.592 1.00 0.00 55 ASP A N 9
ATOM 14515 C CA . ASP A 1 58 ? 174.203 -2.170 16.793 1.00 0.00 55 ASP A CA 9
ATOM 14516 C C . ASP A 1 58 ? 172.738 -1.920 17.137 1.00 0.00 55 ASP A C 9
ATOM 14517 O O . ASP A 1 58 ? 172.397 -1.688 18.297 1.00 0.00 55 ASP A O 9
ATOM 14526 N N . TRP A 1 59 ? 171.874 -1.939 16.123 1.00 0.00 56 TRP A N 9
ATOM 14527 C CA . TRP A 1 59 ? 170.453 -1.681 16.339 1.00 0.00 56 TRP A CA 9
ATOM 14528 C C . TRP A 1 59 ? 169.607 -2.941 16.204 1.00 0.00 56 TRP A C 9
ATOM 14529 O O . TRP A 1 59 ? 168.575 -2.936 15.533 1.00 0.00 56 TRP A O 9
ATOM 14550 N N . GLU A 1 60 ? 170.042 -4.014 16.853 1.00 0.00 57 GLU A N 9
ATOM 14551 C CA . GLU A 1 60 ? 169.310 -5.276 16.815 1.00 0.00 57 GLU A CA 9
ATOM 14552 C C . GLU A 1 60 ? 167.985 -5.146 17.569 1.00 0.00 57 GLU A C 9
ATOM 14553 O O . GLU A 1 60 ? 167.772 -5.801 18.590 1.00 0.00 57 GLU A O 9
ATOM 14565 N N . GLU A 1 61 ? 167.103 -4.288 17.062 1.00 0.00 58 GLU A N 9
ATOM 14566 C CA . GLU A 1 61 ? 165.805 -4.056 17.685 1.00 0.00 58 GLU A CA 9
ATOM 14567 C C . GLU A 1 61 ? 164.763 -3.641 16.647 1.00 0.00 58 GLU A C 9
ATOM 14568 O O . GLU A 1 61 ? 163.620 -4.097 16.684 1.00 0.00 58 GLU A O 9
ATOM 14580 N N . GLU A 1 62 ? 165.169 -2.781 15.715 1.00 0.00 59 GLU A N 9
ATOM 14581 C CA . GLU A 1 62 ? 164.274 -2.315 14.661 1.00 0.00 59 GLU A CA 9
ATOM 14582 C C . GLU A 1 62 ? 164.093 -3.397 13.606 1.00 0.00 59 GLU A C 9
ATOM 14583 O O . GLU A 1 62 ? 162.972 -3.801 13.294 1.00 0.00 59 GLU A O 9
ATOM 14595 N N . ILE A 1 63 ? 165.212 -3.860 13.064 1.00 0.00 60 ILE A N 9
ATOM 14596 C CA . ILE A 1 63 ? 165.204 -4.899 12.041 1.00 0.00 60 ILE A CA 9
ATOM 14597 C C . ILE A 1 63 ? 165.138 -6.293 12.665 1.00 0.00 60 ILE A C 9
ATOM 14598 O O . ILE A 1 63 ? 164.870 -7.277 11.975 1.00 0.00 60 ILE A O 9
ATOM 14614 N N . GLY A 1 64 ? 165.382 -6.372 13.972 1.00 0.00 61 GLY A N 9
ATOM 14615 C CA . GLY A 1 64 ? 165.342 -7.651 14.658 1.00 0.00 61 GLY A CA 9
ATOM 14616 C C . GLY A 1 64 ? 166.402 -8.611 14.156 1.00 0.00 61 GLY A C 9
ATOM 14617 O O . GLY A 1 64 ? 166.103 -9.531 13.396 1.00 0.00 61 GLY A O 9
ATOM 14621 N N . VAL A 1 65 ? 167.642 -8.401 14.592 1.00 0.00 62 VAL A N 9
ATOM 14622 C CA . VAL A 1 65 ? 168.764 -9.253 14.198 1.00 0.00 62 VAL A CA 9
ATOM 14623 C C . VAL A 1 65 ? 170.086 -8.640 14.635 1.00 0.00 62 VAL A C 9
ATOM 14624 O O . VAL A 1 65 ? 170.224 -7.419 14.696 1.00 0.00 62 VAL A O 9
ATOM 14637 N N . LEU A 1 66 ? 171.060 -9.492 14.932 1.00 0.00 63 LEU A N 9
ATOM 14638 C CA . LEU A 1 66 ? 172.375 -9.025 15.355 1.00 0.00 63 LEU A CA 9
ATOM 14639 C C . LEU A 1 66 ? 173.014 -8.180 14.258 1.00 0.00 63 LEU A C 9
ATOM 14640 O O . LEU A 1 66 ? 173.134 -8.619 13.115 1.00 0.00 63 LEU A O 9
ATOM 14656 N N . ILE A 1 67 ? 173.413 -6.962 14.608 1.00 0.00 64 ILE A N 9
ATOM 14657 C CA . ILE A 1 67 ? 174.026 -6.059 13.643 1.00 0.00 64 ILE A CA 9
ATOM 14658 C C . ILE A 1 67 ? 175.543 -6.030 13.781 1.00 0.00 64 ILE A C 9
ATOM 14659 O O . ILE A 1 67 ? 176.083 -6.135 14.883 1.00 0.00 64 ILE A O 9
ATOM 14675 N N . ASP A 1 68 ? 176.221 -5.882 12.649 1.00 0.00 65 ASP A N 9
ATOM 14676 C CA . ASP A 1 68 ? 177.677 -5.831 12.620 1.00 0.00 65 ASP A CA 9
ATOM 14677 C C . ASP A 1 68 ? 178.150 -4.834 11.564 1.00 0.00 65 ASP A C 9
ATOM 14678 O O . ASP A 1 68 ? 178.248 -5.172 10.385 1.00 0.00 65 ASP A O 9
ATOM 14687 N N . PRO A 1 69 ? 178.445 -3.583 11.966 1.00 0.00 66 PRO A N 9
ATOM 14688 C CA . PRO A 1 69 ? 178.899 -2.546 11.038 1.00 0.00 66 PRO A CA 9
ATOM 14689 C C . PRO A 1 69 ? 180.039 -3.028 10.149 1.00 0.00 66 PRO A C 9
ATOM 14690 O O . PRO A 1 69 ? 180.708 -4.013 10.461 1.00 0.00 66 PRO A O 9
ATOM 14701 N N . GLU A 1 70 ? 180.247 -2.335 9.032 1.00 0.00 67 GLU A N 9
ATOM 14702 C CA . GLU A 1 70 ? 181.297 -2.698 8.084 1.00 0.00 67 GLU A CA 9
ATOM 14703 C C . GLU A 1 70 ? 180.917 -3.966 7.323 1.00 0.00 67 GLU A C 9
ATOM 14704 O O . GLU A 1 70 ? 180.818 -3.958 6.096 1.00 0.00 67 GLU A O 9
ATOM 14716 N N . GLU A 1 71 ? 180.700 -5.052 8.061 1.00 0.00 68 GLU A N 9
ATOM 14717 C CA . GLU A 1 71 ? 180.324 -6.327 7.461 1.00 0.00 68 GLU A CA 9
ATOM 14718 C C . GLU A 1 71 ? 179.132 -6.161 6.520 1.00 0.00 68 GLU A C 9
ATOM 14719 O O . GLU A 1 71 ? 178.985 -6.908 5.553 1.00 0.00 68 GLU A O 9
ATOM 14731 N N . TYR A 1 72 ? 178.286 -5.176 6.810 1.00 0.00 69 TYR A N 9
ATOM 14732 C CA . TYR A 1 72 ? 177.108 -4.913 5.988 1.00 0.00 69 TYR A CA 9
ATOM 14733 C C . TYR A 1 72 ? 177.105 -3.475 5.476 1.00 0.00 69 TYR A C 9
ATOM 14734 O O . TYR A 1 72 ? 177.566 -2.561 6.159 1.00 0.00 69 TYR A O 9
ATOM 14752 N N . ALA A 1 73 ? 176.569 -3.283 4.274 1.00 0.00 70 ALA A N 9
ATOM 14753 C CA . ALA A 1 73 ? 176.488 -1.956 3.673 1.00 0.00 70 ALA A CA 9
ATOM 14754 C C . ALA A 1 73 ? 175.091 -1.377 3.859 1.00 0.00 70 ALA A C 9
ATOM 14755 O O . ALA A 1 73 ? 174.097 -2.096 3.752 1.00 0.00 70 ALA A O 9
ATOM 14762 N N . GLU A 1 74 ? 175.014 -0.080 4.150 1.00 0.00 71 GLU A N 9
ATOM 14763 C CA . GLU A 1 74 ? 173.728 0.569 4.364 1.00 0.00 71 GLU A CA 9
ATOM 14764 C C . GLU A 1 74 ? 173.342 1.446 3.179 1.00 0.00 71 GLU A C 9
ATOM 14765 O O . GLU A 1 74 ? 174.125 2.280 2.726 1.00 0.00 71 GLU A O 9
ATOM 14777 N N . VAL A 1 75 ? 172.120 1.258 2.692 1.00 0.00 72 VAL A N 9
ATOM 14778 C CA . VAL A 1 75 ? 171.612 2.037 1.571 1.00 0.00 72 VAL A CA 9
ATOM 14779 C C . VAL A 1 75 ? 170.222 2.575 1.892 1.00 0.00 72 VAL A C 9
ATOM 14780 O O . VAL A 1 75 ? 169.311 1.817 2.223 1.00 0.00 72 VAL A O 9
ATOM 14793 N N . TRP A 1 76 ? 170.076 3.890 1.807 1.00 0.00 73 TRP A N 9
ATOM 14794 C CA . TRP A 1 76 ? 168.802 4.534 2.105 1.00 0.00 73 TRP A CA 9
ATOM 14795 C C . TRP A 1 76 ? 168.107 5.014 0.838 1.00 0.00 73 TRP A C 9
ATOM 14796 O O . TRP A 1 76 ? 168.755 5.444 -0.118 1.00 0.00 73 TRP A O 9
ATOM 14817 N N . VAL A 1 77 ? 166.778 4.948 0.847 1.00 0.00 74 VAL A N 9
ATOM 14818 C CA . VAL A 1 77 ? 165.976 5.383 -0.289 1.00 0.00 74 VAL A CA 9
ATOM 14819 C C . VAL A 1 77 ? 164.916 6.376 0.163 1.00 0.00 74 VAL A C 9
ATOM 14820 O O . VAL A 1 77 ? 163.902 5.992 0.741 1.00 0.00 74 VAL A O 9
ATOM 14833 N N . GLY A 1 78 ? 165.171 7.654 -0.084 1.00 0.00 75 GLY A N 9
ATOM 14834 C CA . GLY A 1 78 ? 164.239 8.691 0.330 1.00 0.00 75 GLY A CA 9
ATOM 14835 C C . GLY A 1 78 ? 163.557 9.392 -0.829 1.00 0.00 75 GLY A C 9
ATOM 14836 O O . GLY A 1 78 ? 163.241 8.772 -1.844 1.00 0.00 75 GLY A O 9
ATOM 14840 N N . LEU A 1 79 ? 163.338 10.696 -0.671 1.00 0.00 76 LEU A N 9
ATOM 14841 C CA . LEU A 1 79 ? 162.693 11.504 -1.711 1.00 0.00 76 LEU A CA 9
ATOM 14842 C C . LEU A 1 79 ? 163.389 12.857 -1.834 1.00 0.00 76 LEU A C 9
ATOM 14843 O O . LEU A 1 79 ? 162.792 13.909 -1.603 1.00 0.00 76 LEU A O 9
ATOM 14859 N N . VAL A 1 80 ? 164.669 12.807 -2.184 1.00 0.00 77 VAL A N 9
ATOM 14860 C CA . VAL A 1 80 ? 165.490 14.007 -2.327 1.00 0.00 77 VAL A CA 9
ATOM 14861 C C . VAL A 1 80 ? 164.802 15.093 -3.141 1.00 0.00 77 VAL A C 9
ATOM 14862 O O . VAL A 1 80 ? 163.715 14.894 -3.684 1.00 0.00 77 VAL A O 9
ATOM 14875 N N . ASN A 1 81 ? 165.453 16.249 -3.208 1.00 0.00 78 ASN A N 9
ATOM 14876 C CA . ASN A 1 81 ? 164.925 17.390 -3.940 1.00 0.00 78 ASN A CA 9
ATOM 14877 C C . ASN A 1 81 ? 165.989 17.986 -4.870 1.00 0.00 78 ASN A C 9
ATOM 14878 O O . ASN A 1 81 ? 166.626 17.261 -5.634 1.00 0.00 78 ASN A O 9
ATOM 14889 N N . GLU A 1 82 ? 166.161 19.303 -4.827 1.00 0.00 79 GLU A N 9
ATOM 14890 C CA . GLU A 1 82 ? 167.123 19.984 -5.689 1.00 0.00 79 GLU A CA 9
ATOM 14891 C C . GLU A 1 82 ? 168.567 19.843 -5.201 1.00 0.00 79 GLU A C 9
ATOM 14892 O O . GLU A 1 82 ? 169.501 20.007 -5.987 1.00 0.00 79 GLU A O 9
ATOM 14904 N N . GLN A 1 83 ? 168.765 19.560 -3.915 1.00 0.00 80 GLN A N 9
ATOM 14905 C CA . GLN A 1 83 ? 170.110 19.432 -3.379 1.00 0.00 80 GLN A CA 9
ATOM 14906 C C . GLN A 1 83 ? 170.582 17.978 -3.381 1.00 0.00 80 GLN A C 9
ATOM 14907 O O . GLN A 1 83 ? 171.184 17.518 -4.351 1.00 0.00 80 GLN A O 9
ATOM 14921 N N . ASP A 1 84 ? 170.324 17.263 -2.293 1.00 0.00 81 ASP A N 9
ATOM 14922 C CA . ASP A 1 84 ? 170.748 15.868 -2.187 1.00 0.00 81 ASP A CA 9
ATOM 14923 C C . ASP A 1 84 ? 170.208 15.202 -0.923 1.00 0.00 81 ASP A C 9
ATOM 14924 O O . ASP A 1 84 ? 169.956 13.999 -0.912 1.00 0.00 81 ASP A O 9
ATOM 14933 N N . GLU A 1 85 ? 170.037 15.979 0.141 1.00 0.00 82 GLU A N 9
ATOM 14934 C CA . GLU A 1 85 ? 169.526 15.440 1.396 1.00 0.00 82 GLU A CA 9
ATOM 14935 C C . GLU A 1 85 ? 168.077 14.997 1.231 1.00 0.00 82 GLU A C 9
ATOM 14936 O O . GLU A 1 85 ? 167.169 15.825 1.173 1.00 0.00 82 GLU A O 9
ATOM 14948 N N . MET A 1 86 ? 167.867 13.686 1.139 1.00 0.00 83 MET A N 9
ATOM 14949 C CA . MET A 1 86 ? 166.522 13.142 0.960 1.00 0.00 83 MET A CA 9
ATOM 14950 C C . MET A 1 86 ? 165.545 13.721 1.979 1.00 0.00 83 MET A C 9
ATOM 14951 O O . MET A 1 86 ? 164.342 13.787 1.727 1.00 0.00 83 MET A O 9
ATOM 14965 N N . ASP A 1 87 ? 166.064 14.145 3.127 1.00 0.00 84 ASP A N 9
ATOM 14966 C CA . ASP A 1 87 ? 165.235 14.725 4.185 1.00 0.00 84 ASP A CA 9
ATOM 14967 C C . ASP A 1 87 ? 164.264 13.700 4.781 1.00 0.00 84 ASP A C 9
ATOM 14968 O O . ASP A 1 87 ? 163.768 13.882 5.893 1.00 0.00 84 ASP A O 9
ATOM 14977 N N . ASP A 1 88 ? 163.993 12.630 4.040 1.00 0.00 85 ASP A N 9
ATOM 14978 C CA . ASP A 1 88 ? 163.085 11.589 4.491 1.00 0.00 85 ASP A CA 9
ATOM 14979 C C . ASP A 1 88 ? 163.384 10.288 3.758 1.00 0.00 85 ASP A C 9
ATOM 14980 O O . ASP A 1 88 ? 163.511 10.268 2.532 1.00 0.00 85 ASP A O 9
ATOM 14989 N N . VAL A 1 89 ? 163.505 9.207 4.515 1.00 0.00 86 VAL A N 9
ATOM 14990 C CA . VAL A 1 89 ? 163.802 7.902 3.939 1.00 0.00 86 VAL A CA 9
ATOM 14991 C C . VAL A 1 89 ? 162.543 7.044 3.842 1.00 0.00 86 VAL A C 9
ATOM 14992 O O . VAL A 1 89 ? 161.750 6.970 4.780 1.00 0.00 86 VAL A O 9
ATOM 15005 N N . PHE A 1 90 ? 162.377 6.394 2.695 1.00 0.00 87 PHE A N 9
ATOM 15006 C CA . PHE A 1 90 ? 161.228 5.531 2.453 1.00 0.00 87 PHE A CA 9
ATOM 15007 C C . PHE A 1 90 ? 161.530 4.109 2.903 1.00 0.00 87 PHE A C 9
ATOM 15008 O O . PHE A 1 90 ? 160.657 3.407 3.413 1.00 0.00 87 PHE A O 9
ATOM 15025 N N . ALA A 1 91 ? 162.778 3.693 2.715 1.00 0.00 88 ALA A N 9
ATOM 15026 C CA . ALA A 1 91 ? 163.211 2.359 3.104 1.00 0.00 88 ALA A CA 9
ATOM 15027 C C . ALA A 1 91 ? 164.722 2.328 3.293 1.00 0.00 88 ALA A C 9
ATOM 15028 O O . ALA A 1 91 ? 165.432 3.223 2.836 1.00 0.00 88 ALA A O 9
ATOM 15035 N N . LYS A 1 92 ? 165.208 1.295 3.965 1.00 0.00 89 LYS A N 9
ATOM 15036 C CA . LYS A 1 92 ? 166.637 1.142 4.215 1.00 0.00 89 LYS A CA 9
ATOM 15037 C C . LYS A 1 92 ? 167.052 -0.281 3.868 1.00 0.00 89 LYS A C 9
ATOM 15038 O O . LYS A 1 92 ? 166.258 -1.204 4.015 1.00 0.00 89 LYS A O 9
ATOM 15057 N N . PHE A 1 93 ? 168.276 -0.468 3.384 1.00 0.00 90 PHE A N 9
ATOM 15058 C CA . PHE A 1 93 ? 168.719 -1.806 3.004 1.00 0.00 90 PHE A CA 9
ATOM 15059 C C . PHE A 1 93 ? 170.119 -2.134 3.510 1.00 0.00 90 PHE A C 9
ATOM 15060 O O . PHE A 1 93 ? 171.048 -1.336 3.390 1.00 0.00 90 PHE A O 9
ATOM 15077 N N . LEU A 1 94 ? 170.253 -3.342 4.045 1.00 0.00 91 LEU A N 9
ATOM 15078 C CA . LEU A 1 94 ? 171.529 -3.838 4.544 1.00 0.00 91 LEU A CA 9
ATOM 15079 C C . LEU A 1 94 ? 171.902 -5.105 3.785 1.00 0.00 91 LEU A C 9
ATOM 15080 O O . LEU A 1 94 ? 171.076 -6.005 3.635 1.00 0.00 91 LEU A O 9
ATOM 15096 N N . ILE A 1 95 ? 173.135 -5.174 3.291 1.00 0.00 92 ILE A N 9
ATOM 15097 C CA . ILE A 1 95 ? 173.574 -6.344 2.532 1.00 0.00 92 ILE A CA 9
ATOM 15098 C C . ILE A 1 95 ? 174.940 -6.841 2.996 1.00 0.00 92 ILE A C 9
ATOM 15099 O O . ILE A 1 95 ? 175.860 -6.054 3.219 1.00 0.00 92 ILE A O 9
ATOM 15115 N N . SER A 1 96 ? 175.059 -8.159 3.127 1.00 0.00 93 SER A N 9
ATOM 15116 C CA . SER A 1 96 ? 176.309 -8.780 3.552 1.00 0.00 93 SER A CA 9
ATOM 15117 C C . SER A 1 96 ? 177.410 -8.531 2.526 1.00 0.00 93 SER A C 9
ATOM 15118 O O . SER A 1 96 ? 177.227 -8.775 1.333 1.00 0.00 93 SER A O 9
ATOM 15126 N N . HIS A 1 97 ? 178.552 -8.041 2.997 1.00 0.00 94 HIS A N 9
ATOM 15127 C CA . HIS A 1 97 ? 179.682 -7.754 2.119 1.00 0.00 94 HIS A CA 9
ATOM 15128 C C . HIS A 1 97 ? 180.354 -9.039 1.641 1.00 0.00 94 HIS A C 9
ATOM 15129 O O . HIS A 1 97 ? 180.993 -9.060 0.589 1.00 0.00 94 HIS A O 9
ATOM 15144 N N . ARG A 1 98 ? 180.213 -10.108 2.420 1.00 0.00 95 ARG A N 9
ATOM 15145 C CA . ARG A 1 98 ? 180.814 -11.394 2.074 1.00 0.00 95 ARG A CA 9
ATOM 15146 C C . ARG A 1 98 ? 180.430 -11.822 0.661 1.00 0.00 95 ARG A C 9
ATOM 15147 O O . ARG A 1 98 ? 179.411 -11.389 0.123 1.00 0.00 95 ARG A O 9
ATOM 15168 N N . GLU A 1 99 ? 181.257 -12.676 0.067 1.00 0.00 96 GLU A N 9
ATOM 15169 C CA . GLU A 1 99 ? 181.014 -13.167 -1.283 1.00 0.00 96 GLU A CA 9
ATOM 15170 C C . GLU A 1 99 ? 179.940 -14.251 -1.283 1.00 0.00 96 GLU A C 9
ATOM 15171 O O . GLU A 1 99 ? 178.887 -14.093 -1.900 1.00 0.00 96 GLU A O 9
ATOM 15183 N N . GLU A 1 100 ? 180.210 -15.349 -0.583 1.00 0.00 97 GLU A N 9
ATOM 15184 C CA . GLU A 1 100 ? 179.261 -16.452 -0.500 1.00 0.00 97 GLU A CA 9
ATOM 15185 C C . GLU A 1 100 ? 178.256 -16.203 0.620 1.00 0.00 97 GLU A C 9
ATOM 15186 O O . GLU A 1 100 ? 178.569 -15.531 1.602 1.00 0.00 97 GLU A O 9
ATOM 15198 N N . ASP A 1 101 ? 177.050 -16.746 0.467 1.00 0.00 98 ASP A N 9
ATOM 15199 C CA . ASP A 1 101 ? 175.999 -16.577 1.470 1.00 0.00 98 ASP A CA 9
ATOM 15200 C C . ASP A 1 101 ? 175.840 -15.105 1.847 1.00 0.00 98 ASP A C 9
ATOM 15201 O O . ASP A 1 101 ? 176.653 -14.554 2.588 1.00 0.00 98 ASP A O 9
ATOM 15210 N N . ARG A 1 102 ? 174.792 -14.471 1.335 1.00 0.00 99 ARG A N 9
ATOM 15211 C CA . ARG A 1 102 ? 174.544 -13.064 1.623 1.00 0.00 99 ARG A CA 9
ATOM 15212 C C . ARG A 1 102 ? 173.124 -12.856 2.144 1.00 0.00 99 ARG A C 9
ATOM 15213 O O . ARG A 1 102 ? 172.152 -13.271 1.513 1.00 0.00 99 ARG A O 9
ATOM 15234 N N . GLU A 1 103 ? 173.015 -12.202 3.295 1.00 0.00 100 GLU A N 9
ATOM 15235 C CA . GLU A 1 103 ? 171.718 -11.926 3.900 1.00 0.00 100 GLU A CA 9
ATOM 15236 C C . GLU A 1 103 ? 171.415 -10.434 3.829 1.00 0.00 100 GLU A C 9
ATOM 15237 O O . GLU A 1 103 ? 172.307 -9.603 4.003 1.00 0.00 100 GLU A O 9
ATOM 15249 N N . PHE A 1 104 ? 170.157 -10.097 3.567 1.00 0.00 101 PHE A N 9
ATOM 15250 C CA . PHE A 1 104 ? 169.754 -8.700 3.469 1.00 0.00 101 PHE A CA 9
ATOM 15251 C C . PHE A 1 104 ? 168.450 -8.448 4.219 1.00 0.00 101 PHE A C 9
ATOM 15252 O O . PHE A 1 104 ? 167.541 -9.278 4.204 1.00 0.00 101 PHE A O 9
ATOM 15269 N N . HIS A 1 105 ? 168.365 -7.291 4.868 1.00 0.00 102 HIS A N 9
ATOM 15270 C CA . HIS A 1 105 ? 167.172 -6.919 5.618 1.00 0.00 102 HIS A CA 9
ATOM 15271 C C . HIS A 1 105 ? 166.844 -5.445 5.398 1.00 0.00 102 HIS A C 9
ATOM 15272 O O . HIS A 1 105 ? 167.703 -4.576 5.546 1.00 0.00 102 HIS A O 9
ATOM 15287 N N . VAL A 1 106 ? 165.598 -5.180 5.020 1.00 0.00 103 VAL A N 9
ATOM 15288 C CA . VAL A 1 106 ? 165.154 -3.816 4.749 1.00 0.00 103 VAL A CA 9
ATOM 15289 C C . VAL A 1 106 ? 164.086 -3.349 5.733 1.00 0.00 103 VAL A C 9
ATOM 15290 O O . VAL A 1 106 ? 163.139 -4.075 6.035 1.00 0.00 103 VAL A O 9
ATOM 15303 N N . ILE A 1 107 ? 164.235 -2.112 6.202 1.00 0.00 104 ILE A N 9
ATOM 15304 C CA . ILE A 1 107 ? 163.274 -1.516 7.123 1.00 0.00 104 ILE A CA 9
ATOM 15305 C C . ILE A 1 107 ? 162.416 -0.491 6.388 1.00 0.00 104 ILE A C 9
ATOM 15306 O O . ILE A 1 107 ? 162.931 0.483 5.840 1.00 0.00 104 ILE A O 9
ATOM 15322 N N . TRP A 1 108 ? 161.108 -0.725 6.364 1.00 0.00 105 TRP A N 9
ATOM 15323 C CA . TRP A 1 108 ? 160.187 0.175 5.676 1.00 0.00 105 TRP A CA 9
ATOM 15324 C C . TRP A 1 108 ? 159.455 1.086 6.654 1.00 0.00 105 TRP A C 9
ATOM 15325 O O . TRP A 1 108 ? 159.196 0.711 7.798 1.00 0.00 105 TRP A O 9
ATOM 15346 N N . LYS A 1 109 ? 159.119 2.284 6.188 1.00 0.00 106 LYS A N 9
ATOM 15347 C CA . LYS A 1 109 ? 158.411 3.259 7.006 1.00 0.00 106 LYS A CA 9
ATOM 15348 C C . LYS A 1 109 ? 157.021 2.750 7.377 1.00 0.00 106 LYS A C 9
ATOM 15349 O O . LYS A 1 109 ? 156.413 1.980 6.634 1.00 0.00 106 LYS A O 9
ATOM 15368 N N . LYS A 1 110 ? 156.524 3.186 8.529 1.00 0.00 107 LYS A N 9
ATOM 15369 C CA . LYS A 1 110 ? 155.204 2.775 8.995 1.00 0.00 107 LYS A CA 9
ATOM 15370 C C . LYS A 1 110 ? 154.563 3.867 9.846 1.00 0.00 107 LYS A C 9
ATOM 15371 O O . LYS A 1 110 ? 153.383 4.192 9.599 1.00 0.00 107 LYS A O 9
ATOM 15391 N N . MET A 1 4 ? 195.135 -17.047 -0.136 1.00 0.00 1 MET A N 10
ATOM 15392 C CA . MET A 1 4 ? 194.007 -16.137 -0.467 1.00 0.00 1 MET A CA 10
ATOM 15393 C C . MET A 1 4 ? 192.866 -16.894 -1.136 1.00 0.00 1 MET A C 10
ATOM 15394 O O . MET A 1 4 ? 192.911 -17.174 -2.334 1.00 0.00 1 MET A O 10
ATOM 15408 N N . THR A 1 5 ? 191.843 -17.224 -0.355 1.00 0.00 2 THR A N 10
ATOM 15409 C CA . THR A 1 5 ? 190.689 -17.950 -0.873 1.00 0.00 2 THR A CA 10
ATOM 15410 C C . THR A 1 5 ? 189.508 -17.002 -1.082 1.00 0.00 2 THR A C 10
ATOM 15411 O O . THR A 1 5 ? 188.896 -16.983 -2.149 1.00 0.00 2 THR A O 10
ATOM 15422 N N . THR A 1 6 ? 189.198 -16.217 -0.055 1.00 0.00 3 THR A N 10
ATOM 15423 C CA . THR A 1 6 ? 188.094 -15.267 -0.126 1.00 0.00 3 THR A CA 10
ATOM 15424 C C . THR A 1 6 ? 188.142 -14.290 1.045 1.00 0.00 3 THR A C 10
ATOM 15425 O O . THR A 1 6 ? 187.716 -14.613 2.154 1.00 0.00 3 THR A O 10
ATOM 15436 N N . GLU A 1 7 ? 188.664 -13.095 0.790 1.00 0.00 4 GLU A N 10
ATOM 15437 C CA . GLU A 1 7 ? 188.770 -12.069 1.821 1.00 0.00 4 GLU A CA 10
ATOM 15438 C C . GLU A 1 7 ? 187.954 -10.836 1.446 1.00 0.00 4 GLU A C 10
ATOM 15439 O O . GLU A 1 7 ? 188.506 -9.815 1.037 1.00 0.00 4 GLU A O 10
ATOM 15451 N N . ILE A 1 8 ? 186.636 -10.939 1.587 1.00 0.00 5 ILE A N 10
ATOM 15452 C CA . ILE A 1 8 ? 185.746 -9.830 1.260 1.00 0.00 5 ILE A CA 10
ATOM 15453 C C . ILE A 1 8 ? 184.975 -9.354 2.485 1.00 0.00 5 ILE A C 10
ATOM 15454 O O . ILE A 1 8 ? 184.351 -10.148 3.189 1.00 0.00 5 ILE A O 10
ATOM 15470 N N . LYS A 1 9 ? 185.018 -8.051 2.725 1.00 0.00 6 LYS A N 10
ATOM 15471 C CA . LYS A 1 9 ? 184.317 -7.454 3.857 1.00 0.00 6 LYS A CA 10
ATOM 15472 C C . LYS A 1 9 ? 183.893 -6.021 3.551 1.00 0.00 6 LYS A C 10
ATOM 15473 O O . LYS A 1 9 ? 183.571 -5.252 4.456 1.00 0.00 6 LYS A O 10
ATOM 15492 N N . LYS A 1 10 ? 183.898 -5.671 2.273 1.00 0.00 7 LYS A N 10
ATOM 15493 C CA . LYS A 1 10 ? 183.516 -4.333 1.843 1.00 0.00 7 LYS A CA 10
ATOM 15494 C C . LYS A 1 10 ? 182.923 -4.354 0.437 1.00 0.00 7 LYS A C 10
ATOM 15495 O O . LYS A 1 10 ? 183.130 -5.300 -0.323 1.00 0.00 7 LYS A O 10
ATOM 15514 N N . LEU A 1 11 ? 182.192 -3.298 0.098 1.00 0.00 8 LEU A N 10
ATOM 15515 C CA . LEU A 1 11 ? 181.573 -3.179 -1.219 1.00 0.00 8 LEU A CA 10
ATOM 15516 C C . LEU A 1 11 ? 181.763 -1.770 -1.773 1.00 0.00 8 LEU A C 10
ATOM 15517 O O . LEU A 1 11 ? 181.905 -0.811 -1.014 1.00 0.00 8 LEU A O 10
ATOM 15533 N N . ASP A 1 12 ? 181.767 -1.649 -3.097 1.00 0.00 9 ASP A N 10
ATOM 15534 C CA . ASP A 1 12 ? 181.941 -0.353 -3.742 1.00 0.00 9 ASP A CA 10
ATOM 15535 C C . ASP A 1 12 ? 180.702 0.521 -3.555 1.00 0.00 9 ASP A C 10
ATOM 15536 O O . ASP A 1 12 ? 179.586 0.014 -3.448 1.00 0.00 9 ASP A O 10
ATOM 15545 N N . PRO A 1 13 ? 180.886 1.852 -3.511 1.00 0.00 10 PRO A N 10
ATOM 15546 C CA . PRO A 1 13 ? 179.778 2.797 -3.334 1.00 0.00 10 PRO A CA 10
ATOM 15547 C C . PRO A 1 13 ? 178.680 2.611 -4.377 1.00 0.00 10 PRO A C 10
ATOM 15548 O O . PRO A 1 13 ? 177.514 2.419 -4.036 1.00 0.00 10 PRO A O 10
ATOM 15559 N N . ASP A 1 14 ? 179.060 2.674 -5.649 1.00 0.00 11 ASP A N 10
ATOM 15560 C CA . ASP A 1 14 ? 178.106 2.518 -6.741 1.00 0.00 11 ASP A CA 10
ATOM 15561 C C . ASP A 1 14 ? 177.606 1.079 -6.836 1.00 0.00 11 ASP A C 10
ATOM 15562 O O . ASP A 1 14 ? 176.471 0.833 -7.244 1.00 0.00 11 ASP A O 10
ATOM 15571 N N . THR A 1 15 ? 178.461 0.133 -6.463 1.00 0.00 12 THR A N 10
ATOM 15572 C CA . THR A 1 15 ? 178.103 -1.280 -6.512 1.00 0.00 12 THR A CA 10
ATOM 15573 C C . THR A 1 15 ? 176.967 -1.595 -5.542 1.00 0.00 12 THR A C 10
ATOM 15574 O O . THR A 1 15 ? 175.893 -2.034 -5.952 1.00 0.00 12 THR A O 10
ATOM 15585 N N . ALA A 1 16 ? 177.212 -1.371 -4.254 1.00 0.00 13 ALA A N 10
ATOM 15586 C CA . ALA A 1 16 ? 176.209 -1.635 -3.228 1.00 0.00 13 ALA A CA 10
ATOM 15587 C C . ALA A 1 16 ? 174.918 -0.869 -3.502 1.00 0.00 13 ALA A C 10
ATOM 15588 O O . ALA A 1 16 ? 173.823 -1.421 -3.392 1.00 0.00 13 ALA A O 10
ATOM 15595 N N . ILE A 1 17 ? 175.051 0.405 -3.860 1.00 0.00 14 ILE A N 10
ATOM 15596 C CA . ILE A 1 17 ? 173.891 1.240 -4.150 1.00 0.00 14 ILE A CA 10
ATOM 15597 C C . ILE A 1 17 ? 173.047 0.626 -5.264 1.00 0.00 14 ILE A C 10
ATOM 15598 O O . ILE A 1 17 ? 171.817 0.665 -5.219 1.00 0.00 14 ILE A O 10
ATOM 15614 N N . ASP A 1 18 ? 173.716 0.055 -6.260 1.00 0.00 15 ASP A N 10
ATOM 15615 C CA . ASP A 1 18 ? 173.027 -0.573 -7.381 1.00 0.00 15 ASP A CA 10
ATOM 15616 C C . ASP A 1 18 ? 172.166 -1.737 -6.898 1.00 0.00 15 ASP A C 10
ATOM 15617 O O . ASP A 1 18 ? 170.990 -1.839 -7.246 1.00 0.00 15 ASP A O 10
ATOM 15626 N N . ILE A 1 19 ? 172.763 -2.611 -6.093 1.00 0.00 16 ILE A N 10
ATOM 15627 C CA . ILE A 1 19 ? 172.053 -3.769 -5.558 1.00 0.00 16 ILE A CA 10
ATOM 15628 C C . ILE A 1 19 ? 170.811 -3.338 -4.785 1.00 0.00 16 ILE A C 10
ATOM 15629 O O . ILE A 1 19 ? 169.718 -3.858 -5.005 1.00 0.00 16 ILE A O 10
ATOM 15645 N N . ALA A 1 20 ? 170.991 -2.382 -3.879 1.00 0.00 17 ALA A N 10
ATOM 15646 C CA . ALA A 1 20 ? 169.888 -1.875 -3.071 1.00 0.00 17 ALA A CA 10
ATOM 15647 C C . ALA A 1 20 ? 168.745 -1.380 -3.950 1.00 0.00 17 ALA A C 10
ATOM 15648 O O . ALA A 1 20 ? 167.572 -1.558 -3.620 1.00 0.00 17 ALA A O 10
ATOM 15655 N N . TYR A 1 21 ? 169.095 -0.761 -5.073 1.00 0.00 18 TYR A N 10
ATOM 15656 C CA . TYR A 1 21 ? 168.098 -0.244 -6.002 1.00 0.00 18 TYR A CA 10
ATOM 15657 C C . TYR A 1 21 ? 167.212 -1.369 -6.527 1.00 0.00 18 TYR A C 10
ATOM 15658 O O . TYR A 1 21 ? 165.990 -1.331 -6.380 1.00 0.00 18 TYR A O 10
ATOM 15676 N N . ASP A 1 22 ? 167.836 -2.372 -7.139 1.00 0.00 19 ASP A N 10
ATOM 15677 C CA . ASP A 1 22 ? 167.105 -3.512 -7.686 1.00 0.00 19 ASP A CA 10
ATOM 15678 C C . ASP A 1 22 ? 166.167 -4.113 -6.644 1.00 0.00 19 ASP A C 10
ATOM 15679 O O . ASP A 1 22 ? 165.027 -4.463 -6.950 1.00 0.00 19 ASP A O 10
ATOM 15688 N N . ILE A 1 23 ? 166.651 -4.226 -5.411 1.00 0.00 20 ILE A N 10
ATOM 15689 C CA . ILE A 1 23 ? 165.851 -4.779 -4.326 1.00 0.00 20 ILE A CA 10
ATOM 15690 C C . ILE A 1 23 ? 164.598 -3.940 -4.097 1.00 0.00 20 ILE A C 10
ATOM 15691 O O . ILE A 1 23 ? 163.489 -4.375 -4.395 1.00 0.00 20 ILE A O 10
ATOM 15707 N N . PHE A 1 24 ? 164.789 -2.735 -3.567 1.00 0.00 21 PHE A N 10
ATOM 15708 C CA . PHE A 1 24 ? 163.684 -1.817 -3.289 1.00 0.00 21 PHE A CA 10
ATOM 15709 C C . PHE A 1 24 ? 162.628 -1.849 -4.396 1.00 0.00 21 PHE A C 10
ATOM 15710 O O . PHE A 1 24 ? 161.437 -1.668 -4.139 1.00 0.00 21 PHE A O 10
ATOM 15727 N N . LEU A 1 25 ? 163.079 -2.069 -5.625 1.00 0.00 22 LEU A N 10
ATOM 15728 C CA . LEU A 1 25 ? 162.188 -2.112 -6.779 1.00 0.00 22 LEU A CA 10
ATOM 15729 C C . LEU A 1 25 ? 161.291 -3.349 -6.764 1.00 0.00 22 LEU A C 10
ATOM 15730 O O . LEU A 1 25 ? 160.105 -3.268 -7.085 1.00 0.00 22 LEU A O 10
ATOM 15746 N N . GLU A 1 26 ? 161.864 -4.495 -6.410 1.00 0.00 23 GLU A N 10
ATOM 15747 C CA . GLU A 1 26 ? 161.110 -5.747 -6.378 1.00 0.00 23 GLU A CA 10
ATOM 15748 C C . GLU A 1 26 ? 160.638 -6.094 -4.967 1.00 0.00 23 GLU A C 10
ATOM 15749 O O . GLU A 1 26 ? 159.548 -6.636 -4.784 1.00 0.00 23 GLU A O 10
ATOM 15761 N N . MET A 1 27 ? 161.465 -5.788 -3.975 1.00 0.00 24 MET A N 10
ATOM 15762 C CA . MET A 1 27 ? 161.134 -6.075 -2.584 1.00 0.00 24 MET A CA 10
ATOM 15763 C C . MET A 1 27 ? 159.957 -5.226 -2.111 1.00 0.00 24 MET A C 10
ATOM 15764 O O . MET A 1 27 ? 158.942 -5.753 -1.658 1.00 0.00 24 MET A O 10
ATOM 15778 N N . ALA A 1 28 ? 160.103 -3.908 -2.215 1.00 0.00 25 ALA A N 10
ATOM 15779 C CA . ALA A 1 28 ? 159.053 -2.985 -1.792 1.00 0.00 25 ALA A CA 10
ATOM 15780 C C . ALA A 1 28 ? 157.693 -3.390 -2.356 1.00 0.00 25 ALA A C 10
ATOM 15781 O O . ALA A 1 28 ? 157.466 -3.321 -3.564 1.00 0.00 25 ALA A O 10
ATOM 15788 N N . GLY A 1 29 ? 156.794 -3.812 -1.473 1.00 0.00 26 GLY A N 10
ATOM 15789 C CA . GLY A 1 29 ? 155.468 -4.222 -1.899 1.00 0.00 26 GLY A CA 10
ATOM 15790 C C . GLY A 1 29 ? 154.519 -4.423 -0.733 1.00 0.00 26 GLY A C 10
ATOM 15791 O O . GLY A 1 29 ? 153.839 -3.489 -0.309 1.00 0.00 26 GLY A O 10
ATOM 15795 N N . GLU A 1 30 ? 154.473 -5.646 -0.214 1.00 0.00 27 GLU A N 10
ATOM 15796 C CA . GLU A 1 30 ? 153.599 -5.966 0.910 1.00 0.00 27 GLU A CA 10
ATOM 15797 C C . GLU A 1 30 ? 154.322 -5.791 2.246 1.00 0.00 27 GLU A C 10
ATOM 15798 O O . GLU A 1 30 ? 153.767 -6.094 3.303 1.00 0.00 27 GLU A O 10
ATOM 15810 N N . ASN A 1 31 ? 155.558 -5.301 2.197 1.00 0.00 28 ASN A N 10
ATOM 15811 C CA . ASN A 1 31 ? 156.346 -5.089 3.410 1.00 0.00 28 ASN A CA 10
ATOM 15812 C C . ASN A 1 31 ? 156.353 -3.616 3.807 1.00 0.00 28 ASN A C 10
ATOM 15813 O O . ASN A 1 31 ? 156.601 -3.277 4.965 1.00 0.00 28 ASN A O 10
ATOM 15824 N N . LEU A 1 32 ? 156.084 -2.745 2.841 1.00 0.00 29 LEU A N 10
ATOM 15825 C CA . LEU A 1 32 ? 156.064 -1.309 3.086 1.00 0.00 29 LEU A CA 10
ATOM 15826 C C . LEU A 1 32 ? 154.626 -0.793 3.160 1.00 0.00 29 LEU A C 10
ATOM 15827 O O . LEU A 1 32 ? 153.749 -1.270 2.441 1.00 0.00 29 LEU A O 10
ATOM 15843 N N . ASP A 1 33 ? 154.392 0.178 4.041 1.00 0.00 30 ASP A N 10
ATOM 15844 C CA . ASP A 1 33 ? 153.060 0.754 4.219 1.00 0.00 30 ASP A CA 10
ATOM 15845 C C . ASP A 1 33 ? 152.441 1.157 2.878 1.00 0.00 30 ASP A C 10
ATOM 15846 O O . ASP A 1 33 ? 153.080 1.830 2.070 1.00 0.00 30 ASP A O 10
ATOM 15855 N N . PRO A 1 34 ? 151.183 0.746 2.624 1.00 0.00 31 PRO A N 10
ATOM 15856 C CA . PRO A 1 34 ? 150.478 1.059 1.374 1.00 0.00 31 PRO A CA 10
ATOM 15857 C C . PRO A 1 34 ? 150.593 2.527 0.972 1.00 0.00 31 PRO A C 10
ATOM 15858 O O . PRO A 1 34 ? 150.830 2.842 -0.194 1.00 0.00 31 PRO A O 10
ATOM 15869 N N . ALA A 1 35 ? 150.420 3.423 1.937 1.00 0.00 32 ALA A N 10
ATOM 15870 C CA . ALA A 1 35 ? 150.503 4.856 1.670 1.00 0.00 32 ALA A CA 10
ATOM 15871 C C . ALA A 1 35 ? 151.833 5.217 1.014 1.00 0.00 32 ALA A C 10
ATOM 15872 O O . ALA A 1 35 ? 151.869 5.827 -0.059 1.00 0.00 32 ALA A O 10
ATOM 15879 N N . ASP A 1 36 ? 152.925 4.837 1.669 1.00 0.00 33 ASP A N 10
ATOM 15880 C CA . ASP A 1 36 ? 154.259 5.120 1.156 1.00 0.00 33 ASP A CA 10
ATOM 15881 C C . ASP A 1 36 ? 154.432 4.568 -0.258 1.00 0.00 33 ASP A C 10
ATOM 15882 O O . ASP A 1 36 ? 155.234 5.082 -1.037 1.00 0.00 33 ASP A O 10
ATOM 15891 N N . ILE A 1 37 ? 153.666 3.531 -0.591 1.00 0.00 34 ILE A N 10
ATOM 15892 C CA . ILE A 1 37 ? 153.735 2.937 -1.922 1.00 0.00 34 ILE A CA 10
ATOM 15893 C C . ILE A 1 37 ? 153.253 3.933 -2.968 1.00 0.00 34 ILE A C 10
ATOM 15894 O O . ILE A 1 37 ? 153.961 4.236 -3.928 1.00 0.00 34 ILE A O 10
ATOM 15910 N N . LEU A 1 38 ? 152.041 4.445 -2.768 1.00 0.00 35 LEU A N 10
ATOM 15911 C CA . LEU A 1 38 ? 151.455 5.417 -3.685 1.00 0.00 35 LEU A CA 10
ATOM 15912 C C . LEU A 1 38 ? 152.430 6.558 -3.954 1.00 0.00 35 LEU A C 10
ATOM 15913 O O . LEU A 1 38 ? 152.674 6.921 -5.104 1.00 0.00 35 LEU A O 10
ATOM 15929 N N . LEU A 1 39 ? 152.992 7.115 -2.884 1.00 0.00 36 LEU A N 10
ATOM 15930 C CA . LEU A 1 39 ? 153.949 8.209 -3.013 1.00 0.00 36 LEU A CA 10
ATOM 15931 C C . LEU A 1 39 ? 155.157 7.765 -3.832 1.00 0.00 36 LEU A C 10
ATOM 15932 O O . LEU A 1 39 ? 155.366 8.226 -4.952 1.00 0.00 36 LEU A O 10
ATOM 15948 N N . PHE A 1 40 ? 155.943 6.859 -3.259 1.00 0.00 37 PHE A N 10
ATOM 15949 C CA . PHE A 1 40 ? 157.135 6.333 -3.922 1.00 0.00 37 PHE A CA 10
ATOM 15950 C C . PHE A 1 40 ? 156.840 5.980 -5.383 1.00 0.00 37 PHE A C 10
ATOM 15951 O O . PHE A 1 40 ? 157.711 6.085 -6.245 1.00 0.00 37 PHE A O 10
ATOM 15968 N N . ASN A 1 41 ? 155.609 5.559 -5.653 1.00 0.00 38 ASN A N 10
ATOM 15969 C CA . ASN A 1 41 ? 155.210 5.188 -7.006 1.00 0.00 38 ASN A CA 10
ATOM 15970 C C . ASN A 1 41 ? 154.891 6.420 -7.848 1.00 0.00 38 ASN A C 10
ATOM 15971 O O . ASN A 1 41 ? 155.197 6.464 -9.039 1.00 0.00 38 ASN A O 10
ATOM 15982 N N . LEU A 1 42 ? 154.268 7.414 -7.225 1.00 0.00 39 LEU A N 10
ATOM 15983 C CA . LEU A 1 42 ? 153.900 8.640 -7.916 1.00 0.00 39 LEU A CA 10
ATOM 15984 C C . LEU A 1 42 ? 155.064 9.632 -7.963 1.00 0.00 39 LEU A C 10
ATOM 15985 O O . LEU A 1 42 ? 155.073 10.548 -8.784 1.00 0.00 39 LEU A O 10
ATOM 16001 N N . GLN A 1 43 ? 156.044 9.447 -7.082 1.00 0.00 40 GLN A N 10
ATOM 16002 C CA . GLN A 1 43 ? 157.202 10.331 -7.037 1.00 0.00 40 GLN A CA 10
ATOM 16003 C C . GLN A 1 43 ? 158.470 9.561 -6.682 1.00 0.00 40 GLN A C 10
ATOM 16004 O O . GLN A 1 43 ? 158.596 9.016 -5.586 1.00 0.00 40 GLN A O 10
ATOM 16018 N N . PHE A 1 44 ? 159.406 9.527 -7.623 1.00 0.00 41 PHE A N 10
ATOM 16019 C CA . PHE A 1 44 ? 160.676 8.833 -7.431 1.00 0.00 41 PHE A CA 10
ATOM 16020 C C . PHE A 1 44 ? 161.626 9.136 -8.584 1.00 0.00 41 PHE A C 10
ATOM 16021 O O . PHE A 1 44 ? 162.822 9.342 -8.384 1.00 0.00 41 PHE A O 10
ATOM 16038 N N . GLU A 1 45 ? 161.076 9.175 -9.792 1.00 0.00 42 GLU A N 10
ATOM 16039 C CA . GLU A 1 45 ? 161.860 9.469 -10.985 1.00 0.00 42 GLU A CA 10
ATOM 16040 C C . GLU A 1 45 ? 162.346 10.914 -10.956 1.00 0.00 42 GLU A C 10
ATOM 16041 O O . GLU A 1 45 ? 163.428 11.232 -11.447 1.00 0.00 42 GLU A O 10
ATOM 16053 N N . GLU A 1 46 ? 161.527 11.780 -10.373 1.00 0.00 43 GLU A N 10
ATOM 16054 C CA . GLU A 1 46 ? 161.851 13.198 -10.269 1.00 0.00 43 GLU A CA 10
ATOM 16055 C C . GLU A 1 46 ? 162.461 13.531 -8.908 1.00 0.00 43 GLU A C 10
ATOM 16056 O O . GLU A 1 46 ? 163.182 14.519 -8.769 1.00 0.00 43 GLU A O 10
ATOM 16068 N N . ARG A 1 47 ? 162.166 12.708 -7.904 1.00 0.00 44 ARG A N 10
ATOM 16069 C CA . ARG A 1 47 ? 162.687 12.932 -6.558 1.00 0.00 44 ARG A CA 10
ATOM 16070 C C . ARG A 1 47 ? 163.300 11.657 -5.983 1.00 0.00 44 ARG A C 10
ATOM 16071 O O . ARG A 1 47 ? 163.083 11.325 -4.818 1.00 0.00 44 ARG A O 10
ATOM 16092 N N . GLY A 1 48 ? 164.067 10.947 -6.804 1.00 0.00 45 GLY A N 10
ATOM 16093 C CA . GLY A 1 48 ? 164.695 9.718 -6.352 1.00 0.00 45 GLY A CA 10
ATOM 16094 C C . GLY A 1 48 ? 166.159 9.906 -6.005 1.00 0.00 45 GLY A C 10
ATOM 16095 O O . GLY A 1 48 ? 166.940 10.391 -6.824 1.00 0.00 45 GLY A O 10
ATOM 16099 N N . GLY A 1 49 ? 166.534 9.520 -4.789 1.00 0.00 46 GLY A N 10
ATOM 16100 C CA . GLY A 1 49 ? 167.913 9.656 -4.362 1.00 0.00 46 GLY A CA 10
ATOM 16101 C C . GLY A 1 49 ? 168.316 8.595 -3.356 1.00 0.00 46 GLY A C 10
ATOM 16102 O O . GLY A 1 49 ? 167.817 8.577 -2.231 1.00 0.00 46 GLY A O 10
ATOM 16106 N N . VAL A 1 50 ? 169.224 7.713 -3.759 1.00 0.00 47 VAL A N 10
ATOM 16107 C CA . VAL A 1 50 ? 169.699 6.648 -2.883 1.00 0.00 47 VAL A CA 10
ATOM 16108 C C . VAL A 1 50 ? 171.133 6.918 -2.440 1.00 0.00 47 VAL A C 10
ATOM 16109 O O . VAL A 1 50 ? 172.045 6.976 -3.264 1.00 0.00 47 VAL A O 10
ATOM 16122 N N . GLU A 1 51 ? 171.325 7.095 -1.137 1.00 0.00 48 GLU A N 10
ATOM 16123 C CA . GLU A 1 51 ? 172.651 7.373 -0.595 1.00 0.00 48 GLU A CA 10
ATOM 16124 C C . GLU A 1 51 ? 173.168 6.207 0.240 1.00 0.00 48 GLU A C 10
ATOM 16125 O O . GLU A 1 51 ? 172.405 5.334 0.653 1.00 0.00 48 GLU A O 10
ATOM 16137 N N . PHE A 1 52 ? 174.474 6.208 0.489 1.00 0.00 49 PHE A N 10
ATOM 16138 C CA . PHE A 1 52 ? 175.108 5.161 1.281 1.00 0.00 49 PHE A CA 10
ATOM 16139 C C . PHE A 1 52 ? 175.434 5.672 2.680 1.00 0.00 49 PHE A C 10
ATOM 16140 O O . PHE A 1 52 ? 176.199 6.623 2.841 1.00 0.00 49 PHE A O 10
ATOM 16157 N N . VAL A 1 53 ? 174.846 5.040 3.690 1.00 0.00 50 VAL A N 10
ATOM 16158 C CA . VAL A 1 53 ? 175.072 5.438 5.075 1.00 0.00 50 VAL A CA 10
ATOM 16159 C C . VAL A 1 53 ? 175.894 4.399 5.833 1.00 0.00 50 VAL A C 10
ATOM 16160 O O . VAL A 1 53 ? 176.244 3.342 5.292 1.00 0.00 50 VAL A O 10
ATOM 16173 N N . GLU A 1 54 ? 176.187 4.704 7.096 1.00 0.00 51 GLU A N 10
ATOM 16174 C CA . GLU A 1 54 ? 176.957 3.810 7.947 1.00 0.00 51 GLU A CA 10
ATOM 16175 C C . GLU A 1 54 ? 176.046 3.095 8.938 1.00 0.00 51 GLU A C 10
ATOM 16176 O O . GLU A 1 54 ? 174.985 3.602 9.301 1.00 0.00 51 GLU A O 10
ATOM 16188 N N . THR A 1 55 ? 176.460 1.907 9.360 1.00 0.00 52 THR A N 10
ATOM 16189 C CA . THR A 1 55 ? 175.678 1.107 10.296 1.00 0.00 52 THR A CA 10
ATOM 16190 C C . THR A 1 55 ? 175.621 1.755 11.678 1.00 0.00 52 THR A C 10
ATOM 16191 O O . THR A 1 55 ? 176.512 2.513 12.060 1.00 0.00 52 THR A O 10
ATOM 16202 N N . ALA A 1 56 ? 174.568 1.433 12.427 1.00 0.00 53 ALA A N 10
ATOM 16203 C CA . ALA A 1 56 ? 174.388 1.962 13.775 1.00 0.00 53 ALA A CA 10
ATOM 16204 C C . ALA A 1 56 ? 175.256 1.188 14.764 1.00 0.00 53 ALA A C 10
ATOM 16205 O O . ALA A 1 56 ? 176.288 0.632 14.388 1.00 0.00 53 ALA A O 10
ATOM 16212 N N . ASP A 1 57 ? 174.831 1.136 16.023 1.00 0.00 54 ASP A N 10
ATOM 16213 C CA . ASP A 1 57 ? 175.572 0.409 17.038 1.00 0.00 54 ASP A CA 10
ATOM 16214 C C . ASP A 1 57 ? 175.113 -1.044 17.069 1.00 0.00 54 ASP A C 10
ATOM 16215 O O . ASP A 1 57 ? 175.933 -1.962 17.098 1.00 0.00 54 ASP A O 10
ATOM 16224 N N . ASP A 1 58 ? 173.796 -1.251 17.063 1.00 0.00 55 ASP A N 10
ATOM 16225 C CA . ASP A 1 58 ? 173.236 -2.601 17.092 1.00 0.00 55 ASP A CA 10
ATOM 16226 C C . ASP A 1 58 ? 171.782 -2.604 16.618 1.00 0.00 55 ASP A C 10
ATOM 16227 O O . ASP A 1 58 ? 171.369 -3.499 15.886 1.00 0.00 55 ASP A O 10
ATOM 16236 N N . TRP A 1 59 ? 171.021 -1.597 17.055 1.00 0.00 56 TRP A N 10
ATOM 16237 C CA . TRP A 1 59 ? 169.604 -1.437 16.706 1.00 0.00 56 TRP A CA 10
ATOM 16238 C C . TRP A 1 59 ? 168.927 -2.739 16.286 1.00 0.00 56 TRP A C 10
ATOM 16239 O O . TRP A 1 59 ? 169.244 -3.322 15.249 1.00 0.00 56 TRP A O 10
ATOM 16260 N N . GLU A 1 60 ? 167.966 -3.166 17.093 1.00 0.00 57 GLU A N 10
ATOM 16261 C CA . GLU A 1 60 ? 167.201 -4.380 16.829 1.00 0.00 57 GLU A CA 10
ATOM 16262 C C . GLU A 1 60 ? 165.729 -4.155 17.174 1.00 0.00 57 GLU A C 10
ATOM 16263 O O . GLU A 1 60 ? 164.976 -5.108 17.376 1.00 0.00 57 GLU A O 10
ATOM 16275 N N . GLU A 1 61 ? 165.329 -2.885 17.253 1.00 0.00 58 GLU A N 10
ATOM 16276 C CA . GLU A 1 61 ? 163.955 -2.532 17.588 1.00 0.00 58 GLU A CA 10
ATOM 16277 C C . GLU A 1 61 ? 163.127 -2.263 16.336 1.00 0.00 58 GLU A C 10
ATOM 16278 O O . GLU A 1 61 ? 161.909 -2.444 16.342 1.00 0.00 58 GLU A O 10
ATOM 16290 N N . GLU A 1 62 ? 163.786 -1.842 15.259 1.00 0.00 59 GLU A N 10
ATOM 16291 C CA . GLU A 1 62 ? 163.086 -1.568 14.007 1.00 0.00 59 GLU A CA 10
ATOM 16292 C C . GLU A 1 62 ? 163.054 -2.819 13.138 1.00 0.00 59 GLU A C 10
ATOM 16293 O O . GLU A 1 62 ? 161.994 -3.412 12.939 1.00 0.00 59 GLU A O 10
ATOM 16305 N N . ILE A 1 63 ? 164.215 -3.235 12.635 1.00 0.00 60 ILE A N 10
ATOM 16306 C CA . ILE A 1 63 ? 164.298 -4.431 11.809 1.00 0.00 60 ILE A CA 10
ATOM 16307 C C . ILE A 1 63 ? 163.899 -5.661 12.613 1.00 0.00 60 ILE A C 10
ATOM 16308 O O . ILE A 1 63 ? 163.181 -6.534 12.125 1.00 0.00 60 ILE A O 10
ATOM 16324 N N . GLY A 1 64 ? 164.380 -5.721 13.851 1.00 0.00 61 GLY A N 10
ATOM 16325 C CA . GLY A 1 64 ? 164.077 -6.842 14.714 1.00 0.00 61 GLY A CA 10
ATOM 16326 C C . GLY A 1 64 ? 165.315 -7.425 15.373 1.00 0.00 61 GLY A C 10
ATOM 16327 O O . GLY A 1 64 ? 165.432 -7.418 16.598 1.00 0.00 61 GLY A O 10
ATOM 16331 N N . VAL A 1 65 ? 166.224 -7.964 14.563 1.00 0.00 62 VAL A N 10
ATOM 16332 C CA . VAL A 1 65 ? 167.444 -8.593 15.072 1.00 0.00 62 VAL A CA 10
ATOM 16333 C C . VAL A 1 65 ? 168.539 -7.582 15.395 1.00 0.00 62 VAL A C 10
ATOM 16334 O O . VAL A 1 65 ? 168.369 -6.378 15.214 1.00 0.00 62 VAL A O 10
ATOM 16347 N N . LEU A 1 66 ? 169.674 -8.103 15.860 1.00 0.00 63 LEU A N 10
ATOM 16348 C CA . LEU A 1 66 ? 170.824 -7.278 16.207 1.00 0.00 63 LEU A CA 10
ATOM 16349 C C . LEU A 1 66 ? 171.576 -6.827 14.960 1.00 0.00 63 LEU A C 10
ATOM 16350 O O . LEU A 1 66 ? 171.317 -7.311 13.857 1.00 0.00 63 LEU A O 10
ATOM 16366 N N . ILE A 1 67 ? 172.498 -5.888 15.139 1.00 0.00 64 ILE A N 10
ATOM 16367 C CA . ILE A 1 67 ? 173.275 -5.361 14.026 1.00 0.00 64 ILE A CA 10
ATOM 16368 C C . ILE A 1 67 ? 174.755 -5.256 14.374 1.00 0.00 64 ILE A C 10
ATOM 16369 O O . ILE A 1 67 ? 175.121 -4.957 15.511 1.00 0.00 64 ILE A O 10
ATOM 16385 N N . ASP A 1 68 ? 175.600 -5.495 13.377 1.00 0.00 65 ASP A N 10
ATOM 16386 C CA . ASP A 1 68 ? 177.043 -5.422 13.555 1.00 0.00 65 ASP A CA 10
ATOM 16387 C C . ASP A 1 68 ? 177.641 -4.395 12.597 1.00 0.00 65 ASP A C 10
ATOM 16388 O O . ASP A 1 68 ? 177.714 -4.635 11.392 1.00 0.00 65 ASP A O 10
ATOM 16397 N N . PRO A 1 69 ? 178.074 -3.230 13.111 1.00 0.00 66 PRO A N 10
ATOM 16398 C CA . PRO A 1 69 ? 178.658 -2.179 12.274 1.00 0.00 66 PRO A CA 10
ATOM 16399 C C . PRO A 1 69 ? 179.957 -2.625 11.618 1.00 0.00 66 PRO A C 10
ATOM 16400 O O . PRO A 1 69 ? 180.663 -3.488 12.137 1.00 0.00 66 PRO A O 10
ATOM 16411 N N . GLU A 1 70 ? 180.260 -2.039 10.463 1.00 0.00 67 GLU A N 10
ATOM 16412 C CA . GLU A 1 70 ? 181.470 -2.380 9.718 1.00 0.00 67 GLU A CA 10
ATOM 16413 C C . GLU A 1 70 ? 181.356 -3.762 9.070 1.00 0.00 67 GLU A C 10
ATOM 16414 O O . GLU A 1 70 ? 182.252 -4.186 8.339 1.00 0.00 67 GLU A O 10
ATOM 16426 N N . GLU A 1 71 ? 180.253 -4.459 9.337 1.00 0.00 68 GLU A N 10
ATOM 16427 C CA . GLU A 1 71 ? 180.028 -5.783 8.777 1.00 0.00 68 GLU A CA 10
ATOM 16428 C C . GLU A 1 71 ? 178.949 -5.743 7.697 1.00 0.00 68 GLU A C 10
ATOM 16429 O O . GLU A 1 71 ? 178.823 -6.673 6.900 1.00 0.00 68 GLU A O 10
ATOM 16441 N N . TYR A 1 72 ? 178.172 -4.662 7.676 1.00 0.00 69 TYR A N 10
ATOM 16442 C CA . TYR A 1 72 ? 177.106 -4.507 6.692 1.00 0.00 69 TYR A CA 10
ATOM 16443 C C . TYR A 1 72 ? 177.066 -3.085 6.145 1.00 0.00 69 TYR A C 10
ATOM 16444 O O . TYR A 1 72 ? 177.359 -2.125 6.858 1.00 0.00 69 TYR A O 10
ATOM 16462 N N . ALA A 1 73 ? 176.690 -2.958 4.877 1.00 0.00 70 ALA A N 10
ATOM 16463 C CA . ALA A 1 73 ? 176.597 -1.653 4.235 1.00 0.00 70 ALA A CA 10
ATOM 16464 C C . ALA A 1 73 ? 175.181 -1.100 4.348 1.00 0.00 70 ALA A C 10
ATOM 16465 O O . ALA A 1 73 ? 174.206 -1.834 4.173 1.00 0.00 70 ALA A O 10
ATOM 16472 N N . GLU A 1 74 ? 175.072 0.194 4.644 1.00 0.00 71 GLU A N 10
ATOM 16473 C CA . GLU A 1 74 ? 173.768 0.830 4.780 1.00 0.00 71 GLU A CA 10
ATOM 16474 C C . GLU A 1 74 ? 173.476 1.746 3.601 1.00 0.00 71 GLU A C 10
ATOM 16475 O O . GLU A 1 74 ? 174.293 2.589 3.232 1.00 0.00 71 GLU A O 10
ATOM 16487 N N . VAL A 1 75 ? 172.295 1.576 3.025 1.00 0.00 72 VAL A N 10
ATOM 16488 C CA . VAL A 1 75 ? 171.861 2.384 1.898 1.00 0.00 72 VAL A CA 10
ATOM 16489 C C . VAL A 1 75 ? 170.421 2.833 2.112 1.00 0.00 72 VAL A C 10
ATOM 16490 O O . VAL A 1 75 ? 169.490 2.032 2.019 1.00 0.00 72 VAL A O 10
ATOM 16503 N N . TRP A 1 76 ? 170.240 4.108 2.424 1.00 0.00 73 TRP A N 10
ATOM 16504 C CA . TRP A 1 76 ? 168.910 4.638 2.675 1.00 0.00 73 TRP A CA 10
ATOM 16505 C C . TRP A 1 76 ? 168.262 5.139 1.392 1.00 0.00 73 TRP A C 10
ATOM 16506 O O . TRP A 1 76 ? 168.910 5.773 0.557 1.00 0.00 73 TRP A O 10
ATOM 16527 N N . VAL A 1 77 ? 166.972 4.851 1.250 1.00 0.00 74 VAL A N 10
ATOM 16528 C CA . VAL A 1 77 ? 166.215 5.268 0.080 1.00 0.00 74 VAL A CA 10
ATOM 16529 C C . VAL A 1 77 ? 165.044 6.150 0.490 1.00 0.00 74 VAL A C 10
ATOM 16530 O O . VAL A 1 77 ? 164.106 5.693 1.140 1.00 0.00 74 VAL A O 10
ATOM 16543 N N . GLY A 1 78 ? 165.116 7.419 0.115 1.00 0.00 75 GLY A N 10
ATOM 16544 C CA . GLY A 1 78 ? 164.063 8.353 0.463 1.00 0.00 75 GLY A CA 10
ATOM 16545 C C . GLY A 1 78 ? 163.471 9.050 -0.743 1.00 0.00 75 GLY A C 10
ATOM 16546 O O . GLY A 1 78 ? 163.032 8.403 -1.693 1.00 0.00 75 GLY A O 10
ATOM 16550 N N . LEU A 1 79 ? 163.466 10.377 -0.703 1.00 0.00 76 LEU A N 10
ATOM 16551 C CA . LEU A 1 79 ? 162.929 11.177 -1.800 1.00 0.00 76 LEU A CA 10
ATOM 16552 C C . LEU A 1 79 ? 163.723 12.473 -1.941 1.00 0.00 76 LEU A C 10
ATOM 16553 O O . LEU A 1 79 ? 163.185 13.570 -1.789 1.00 0.00 76 LEU A O 10
ATOM 16569 N N . VAL A 1 80 ? 165.014 12.330 -2.225 1.00 0.00 77 VAL A N 10
ATOM 16570 C CA . VAL A 1 80 ? 165.904 13.473 -2.382 1.00 0.00 77 VAL A CA 10
ATOM 16571 C C . VAL A 1 80 ? 165.408 14.427 -3.464 1.00 0.00 77 VAL A C 10
ATOM 16572 O O . VAL A 1 80 ? 164.626 14.045 -4.335 1.00 0.00 77 VAL A O 10
ATOM 16585 N N . ASN A 1 81 ? 165.875 15.669 -3.401 1.00 0.00 78 ASN A N 10
ATOM 16586 C CA . ASN A 1 81 ? 165.491 16.688 -4.373 1.00 0.00 78 ASN A CA 10
ATOM 16587 C C . ASN A 1 81 ? 166.657 17.001 -5.308 1.00 0.00 78 ASN A C 10
ATOM 16588 O O . ASN A 1 81 ? 167.673 16.305 -5.299 1.00 0.00 78 ASN A O 10
ATOM 16599 N N . GLU A 1 82 ? 166.508 18.047 -6.114 1.00 0.00 79 GLU A N 10
ATOM 16600 C CA . GLU A 1 82 ? 167.553 18.442 -7.052 1.00 0.00 79 GLU A CA 10
ATOM 16601 C C . GLU A 1 82 ? 168.820 18.852 -6.310 1.00 0.00 79 GLU A C 10
ATOM 16602 O O . GLU A 1 82 ? 169.931 18.671 -6.808 1.00 0.00 79 GLU A O 10
ATOM 16614 N N . GLN A 1 83 ? 168.641 19.405 -5.117 1.00 0.00 80 GLN A N 10
ATOM 16615 C CA . GLN A 1 83 ? 169.765 19.845 -4.296 1.00 0.00 80 GLN A CA 10
ATOM 16616 C C . GLN A 1 83 ? 170.572 18.656 -3.773 1.00 0.00 80 GLN A C 10
ATOM 16617 O O . GLN A 1 83 ? 171.673 18.829 -3.249 1.00 0.00 80 GLN A O 10
ATOM 16631 N N . ASP A 1 84 ? 170.021 17.450 -3.915 1.00 0.00 81 ASP A N 10
ATOM 16632 C CA . ASP A 1 84 ? 170.693 16.235 -3.456 1.00 0.00 81 ASP A CA 10
ATOM 16633 C C . ASP A 1 84 ? 170.618 16.107 -1.938 1.00 0.00 81 ASP A C 10
ATOM 16634 O O . ASP A 1 84 ? 171.532 15.580 -1.304 1.00 0.00 81 ASP A O 10
ATOM 16643 N N . GLU A 1 85 ? 169.520 16.586 -1.363 1.00 0.00 82 GLU A N 10
ATOM 16644 C CA . GLU A 1 85 ? 169.319 16.519 0.081 1.00 0.00 82 GLU A CA 10
ATOM 16645 C C . GLU A 1 85 ? 168.117 15.641 0.413 1.00 0.00 82 GLU A C 10
ATOM 16646 O O . GLU A 1 85 ? 167.040 15.807 -0.161 1.00 0.00 82 GLU A O 10
ATOM 16658 N N . MET A 1 86 ? 168.303 14.704 1.338 1.00 0.00 83 MET A N 10
ATOM 16659 C CA . MET A 1 86 ? 167.228 13.803 1.735 1.00 0.00 83 MET A CA 10
ATOM 16660 C C . MET A 1 86 ? 166.634 14.219 3.076 1.00 0.00 83 MET A C 10
ATOM 16661 O O . MET A 1 86 ? 167.342 14.308 4.080 1.00 0.00 83 MET A O 10
ATOM 16675 N N . ASP A 1 87 ? 165.330 14.468 3.085 1.00 0.00 84 ASP A N 10
ATOM 16676 C CA . ASP A 1 87 ? 164.635 14.872 4.305 1.00 0.00 84 ASP A CA 10
ATOM 16677 C C . ASP A 1 87 ? 163.663 13.789 4.767 1.00 0.00 84 ASP A C 10
ATOM 16678 O O . ASP A 1 87 ? 163.260 13.762 5.930 1.00 0.00 84 ASP A O 10
ATOM 16687 N N . ASP A 1 88 ? 163.290 12.898 3.853 1.00 0.00 85 ASP A N 10
ATOM 16688 C CA . ASP A 1 88 ? 162.367 11.816 4.173 1.00 0.00 85 ASP A CA 10
ATOM 16689 C C . ASP A 1 88 ? 162.898 10.481 3.660 1.00 0.00 85 ASP A C 10
ATOM 16690 O O . ASP A 1 88 ? 163.320 10.371 2.508 1.00 0.00 85 ASP A O 10
ATOM 16699 N N . VAL A 1 89 ? 162.872 9.469 4.523 1.00 0.00 86 VAL A N 10
ATOM 16700 C CA . VAL A 1 89 ? 163.349 8.138 4.159 1.00 0.00 86 VAL A CA 10
ATOM 16701 C C . VAL A 1 89 ? 162.175 7.199 3.896 1.00 0.00 86 VAL A C 10
ATOM 16702 O O . VAL A 1 89 ? 161.140 7.283 4.556 1.00 0.00 86 VAL A O 10
ATOM 16715 N N . PHE A 1 90 ? 162.347 6.303 2.931 1.00 0.00 87 PHE A N 10
ATOM 16716 C CA . PHE A 1 90 ? 161.305 5.344 2.584 1.00 0.00 87 PHE A CA 10
ATOM 16717 C C . PHE A 1 90 ? 161.672 3.945 3.068 1.00 0.00 87 PHE A C 10
ATOM 16718 O O . PHE A 1 90 ? 160.800 3.102 3.279 1.00 0.00 87 PHE A O 10
ATOM 16735 N N . ALA A 1 91 ? 162.967 3.706 3.244 1.00 0.00 88 ALA A N 10
ATOM 16736 C CA . ALA A 1 91 ? 163.444 2.410 3.706 1.00 0.00 88 ALA A CA 10
ATOM 16737 C C . ALA A 1 91 ? 164.951 2.418 3.927 1.00 0.00 88 ALA A C 10
ATOM 16738 O O . ALA A 1 91 ? 165.629 3.403 3.632 1.00 0.00 88 ALA A O 10
ATOM 16745 N N . LYS A 1 92 ? 165.470 1.305 4.435 1.00 0.00 89 LYS A N 10
ATOM 16746 C CA . LYS A 1 92 ? 166.897 1.152 4.688 1.00 0.00 89 LYS A CA 10
ATOM 16747 C C . LYS A 1 92 ? 167.301 -0.271 4.328 1.00 0.00 89 LYS A C 10
ATOM 16748 O O . LYS A 1 92 ? 166.556 -1.210 4.600 1.00 0.00 89 LYS A O 10
ATOM 16767 N N . PHE A 1 93 ? 168.455 -0.438 3.696 1.00 0.00 90 PHE A N 10
ATOM 16768 C CA . PHE A 1 93 ? 168.894 -1.768 3.292 1.00 0.00 90 PHE A CA 10
ATOM 16769 C C . PHE A 1 93 ? 170.293 -2.091 3.797 1.00 0.00 90 PHE A C 10
ATOM 16770 O O . PHE A 1 93 ? 171.229 -1.309 3.627 1.00 0.00 90 PHE A O 10
ATOM 16787 N N . LEU A 1 94 ? 170.426 -3.269 4.394 1.00 0.00 91 LEU A N 10
ATOM 16788 C CA . LEU A 1 94 ? 171.706 -3.738 4.903 1.00 0.00 91 LEU A CA 10
ATOM 16789 C C . LEU A 1 94 ? 172.130 -4.970 4.117 1.00 0.00 91 LEU A C 10
ATOM 16790 O O . LEU A 1 94 ? 171.336 -5.896 3.939 1.00 0.00 91 LEU A O 10
ATOM 16806 N N . ILE A 1 95 ? 173.367 -4.976 3.626 1.00 0.00 92 ILE A N 10
ATOM 16807 C CA . ILE A 1 95 ? 173.852 -6.107 2.836 1.00 0.00 92 ILE A CA 10
ATOM 16808 C C . ILE A 1 95 ? 175.213 -6.609 3.304 1.00 0.00 92 ILE A C 10
ATOM 16809 O O . ILE A 1 95 ? 176.146 -5.830 3.502 1.00 0.00 92 ILE A O 10
ATOM 16825 N N . SER A 1 96 ? 175.313 -7.925 3.457 1.00 0.00 93 SER A N 10
ATOM 16826 C CA . SER A 1 96 ? 176.557 -8.558 3.875 1.00 0.00 93 SER A CA 10
ATOM 16827 C C . SER A 1 96 ? 177.633 -8.341 2.818 1.00 0.00 93 SER A C 10
ATOM 16828 O O . SER A 1 96 ? 177.406 -8.577 1.632 1.00 0.00 93 SER A O 10
ATOM 16836 N N . HIS A 1 97 ? 178.800 -7.881 3.250 1.00 0.00 94 HIS A N 10
ATOM 16837 C CA . HIS A 1 97 ? 179.902 -7.623 2.327 1.00 0.00 94 HIS A CA 10
ATOM 16838 C C . HIS A 1 97 ? 180.595 -8.919 1.907 1.00 0.00 94 HIS A C 10
ATOM 16839 O O . HIS A 1 97 ? 181.302 -8.953 0.900 1.00 0.00 94 HIS A O 10
ATOM 16854 N N . ARG A 1 98 ? 180.392 -9.983 2.679 1.00 0.00 95 ARG A N 10
ATOM 16855 C CA . ARG A 1 98 ? 181.002 -11.274 2.375 1.00 0.00 95 ARG A CA 10
ATOM 16856 C C . ARG A 1 98 ? 180.419 -11.869 1.098 1.00 0.00 95 ARG A C 10
ATOM 16857 O O . ARG A 1 98 ? 179.408 -11.393 0.582 1.00 0.00 95 ARG A O 10
ATOM 16878 N N . GLU A 1 99 ? 181.067 -12.915 0.596 1.00 0.00 96 GLU A N 10
ATOM 16879 C CA . GLU A 1 99 ? 180.620 -13.583 -0.619 1.00 0.00 96 GLU A CA 10
ATOM 16880 C C . GLU A 1 99 ? 179.564 -14.637 -0.301 1.00 0.00 96 GLU A C 10
ATOM 16881 O O . GLU A 1 99 ? 178.391 -14.474 -0.638 1.00 0.00 96 GLU A O 10
ATOM 16893 N N . GLU A 1 100 ? 179.983 -15.714 0.358 1.00 0.00 97 GLU A N 10
ATOM 16894 C CA . GLU A 1 100 ? 179.062 -16.784 0.727 1.00 0.00 97 GLU A CA 10
ATOM 16895 C C . GLU A 1 100 ? 177.981 -16.248 1.651 1.00 0.00 97 GLU A C 10
ATOM 16896 O O . GLU A 1 100 ? 178.241 -15.373 2.476 1.00 0.00 97 GLU A O 10
ATOM 16908 N N . ASP A 1 101 ? 176.766 -16.769 1.506 1.00 0.00 98 ASP A N 10
ATOM 16909 C CA . ASP A 1 101 ? 175.649 -16.324 2.329 1.00 0.00 98 ASP A CA 10
ATOM 16910 C C . ASP A 1 101 ? 175.440 -14.822 2.167 1.00 0.00 98 ASP A C 10
ATOM 16911 O O . ASP A 1 101 ? 176.300 -14.024 2.539 1.00 0.00 98 ASP A O 10
ATOM 16920 N N . ARG A 1 102 ? 174.297 -14.435 1.618 1.00 0.00 99 ARG A N 10
ATOM 16921 C CA . ARG A 1 102 ? 173.989 -13.024 1.419 1.00 0.00 99 ARG A CA 10
ATOM 16922 C C . ARG A 1 102 ? 172.831 -12.604 2.318 1.00 0.00 99 ARG A C 10
ATOM 16923 O O . ARG A 1 102 ? 171.666 -12.697 1.930 1.00 0.00 99 ARG A O 10
ATOM 16944 N N . GLU A 1 103 ? 173.158 -12.143 3.520 1.00 0.00 100 GLU A N 10
ATOM 16945 C CA . GLU A 1 103 ? 172.142 -11.712 4.471 1.00 0.00 100 GLU A CA 10
ATOM 16946 C C . GLU A 1 103 ? 171.830 -10.233 4.290 1.00 0.00 100 GLU A C 10
ATOM 16947 O O . GLU A 1 103 ? 172.727 -9.390 4.308 1.00 0.00 100 GLU A O 10
ATOM 16959 N N . PHE A 1 104 ? 170.552 -9.925 4.118 1.00 0.00 101 PHE A N 10
ATOM 16960 C CA . PHE A 1 104 ? 170.118 -8.548 3.936 1.00 0.00 101 PHE A CA 10
ATOM 16961 C C . PHE A 1 104 ? 168.746 -8.328 4.562 1.00 0.00 101 PHE A C 10
ATOM 16962 O O . PHE A 1 104 ? 167.857 -9.170 4.443 1.00 0.00 101 PHE A O 10
ATOM 16979 N N . HIS A 1 105 ? 168.580 -7.192 5.230 1.00 0.00 102 HIS A N 10
ATOM 16980 C CA . HIS A 1 105 ? 167.312 -6.867 5.872 1.00 0.00 102 HIS A CA 10
ATOM 16981 C C . HIS A 1 105 ? 166.911 -5.428 5.561 1.00 0.00 102 HIS A C 10
ATOM 16982 O O . HIS A 1 105 ? 167.737 -4.517 5.614 1.00 0.00 102 HIS A O 10
ATOM 16997 N N . VAL A 1 106 ? 165.642 -5.236 5.205 1.00 0.00 103 VAL A N 10
ATOM 16998 C CA . VAL A 1 106 ? 165.146 -3.908 4.852 1.00 0.00 103 VAL A CA 10
ATOM 16999 C C . VAL A 1 106 ? 164.104 -3.374 5.832 1.00 0.00 103 VAL A C 10
ATOM 17000 O O . VAL A 1 106 ? 163.302 -4.125 6.386 1.00 0.00 103 VAL A O 10
ATOM 17013 N N . ILE A 1 107 ? 164.122 -2.055 6.011 1.00 0.00 104 ILE A N 10
ATOM 17014 C CA . ILE A 1 107 ? 163.180 -1.371 6.892 1.00 0.00 104 ILE A CA 10
ATOM 17015 C C . ILE A 1 107 ? 162.220 -0.511 6.073 1.00 0.00 104 ILE A C 10
ATOM 17016 O O . ILE A 1 107 ? 162.636 0.154 5.128 1.00 0.00 104 ILE A O 10
ATOM 17032 N N . TRP A 1 108 ? 160.940 -0.516 6.437 1.00 0.00 105 TRP A N 10
ATOM 17033 C CA . TRP A 1 108 ? 159.949 0.287 5.720 1.00 0.00 105 TRP A CA 10
ATOM 17034 C C . TRP A 1 108 ? 159.237 1.249 6.662 1.00 0.00 105 TRP A C 10
ATOM 17035 O O . TRP A 1 108 ? 159.033 0.951 7.839 1.00 0.00 105 TRP A O 10
ATOM 17056 N N . LYS A 1 109 ? 158.865 2.409 6.132 1.00 0.00 106 LYS A N 10
ATOM 17057 C CA . LYS A 1 109 ? 158.179 3.429 6.913 1.00 0.00 106 LYS A CA 10
ATOM 17058 C C . LYS A 1 109 ? 156.787 2.961 7.328 1.00 0.00 106 LYS A C 10
ATOM 17059 O O . LYS A 1 109 ? 156.109 2.255 6.581 1.00 0.00 106 LYS A O 10
ATOM 17078 N N . LYS A 1 110 ? 156.368 3.363 8.524 1.00 0.00 107 LYS A N 10
ATOM 17079 C CA . LYS A 1 110 ? 155.057 2.989 9.040 1.00 0.00 107 LYS A CA 10
ATOM 17080 C C . LYS A 1 110 ? 154.039 4.100 8.796 1.00 0.00 107 LYS A C 10
ATOM 17081 O O . LYS A 1 110 ? 153.485 4.158 7.678 1.00 0.00 107 LYS A O 10
ATOM 17101 N N . MET A 1 4 ? 194.305 -10.456 9.588 1.00 0.00 1 MET A N 11
ATOM 17102 C CA . MET A 1 4 ? 193.991 -10.803 10.999 1.00 0.00 1 MET A CA 11
ATOM 17103 C C . MET A 1 4 ? 192.488 -10.751 11.258 1.00 0.00 1 MET A C 11
ATOM 17104 O O . MET A 1 4 ? 191.927 -11.639 11.899 1.00 0.00 1 MET A O 11
ATOM 17118 N N . THR A 1 5 ? 191.843 -9.704 10.755 1.00 0.00 2 THR A N 11
ATOM 17119 C CA . THR A 1 5 ? 190.405 -9.533 10.930 1.00 0.00 2 THR A CA 11
ATOM 17120 C C . THR A 1 5 ? 189.633 -10.353 9.892 1.00 0.00 2 THR A C 11
ATOM 17121 O O . THR A 1 5 ? 188.853 -9.815 9.107 1.00 0.00 2 THR A O 11
ATOM 17132 N N . THR A 1 6 ? 189.853 -11.664 9.904 1.00 0.00 3 THR A N 11
ATOM 17133 C CA . THR A 1 6 ? 189.179 -12.562 8.972 1.00 0.00 3 THR A CA 11
ATOM 17134 C C . THR A 1 6 ? 189.524 -12.203 7.529 1.00 0.00 3 THR A C 11
ATOM 17135 O O . THR A 1 6 ? 190.400 -11.377 7.277 1.00 0.00 3 THR A O 11
ATOM 17146 N N . GLU A 1 7 ? 188.829 -12.832 6.587 1.00 0.00 4 GLU A N 11
ATOM 17147 C CA . GLU A 1 7 ? 189.061 -12.581 5.169 1.00 0.00 4 GLU A CA 11
ATOM 17148 C C . GLU A 1 7 ? 187.749 -12.606 4.391 1.00 0.00 4 GLU A C 11
ATOM 17149 O O . GLU A 1 7 ? 187.253 -13.671 4.025 1.00 0.00 4 GLU A O 11
ATOM 17161 N N . ILE A 1 8 ? 187.193 -11.425 4.142 1.00 0.00 5 ILE A N 11
ATOM 17162 C CA . ILE A 1 8 ? 185.938 -11.309 3.408 1.00 0.00 5 ILE A CA 11
ATOM 17163 C C . ILE A 1 8 ? 186.083 -10.339 2.240 1.00 0.00 5 ILE A C 11
ATOM 17164 O O . ILE A 1 8 ? 187.045 -9.574 2.174 1.00 0.00 5 ILE A O 11
ATOM 17180 N N . LYS A 1 9 ? 185.124 -10.376 1.321 1.00 0.00 6 LYS A N 11
ATOM 17181 C CA . LYS A 1 9 ? 185.149 -9.498 0.157 1.00 0.00 6 LYS A CA 11
ATOM 17182 C C . LYS A 1 9 ? 184.433 -8.185 0.454 1.00 0.00 6 LYS A C 11
ATOM 17183 O O . LYS A 1 9 ? 183.941 -7.973 1.563 1.00 0.00 6 LYS A O 11
ATOM 17202 N N . LYS A 1 10 ? 184.380 -7.303 -0.539 1.00 0.00 7 LYS A N 11
ATOM 17203 C CA . LYS A 1 10 ? 183.726 -6.011 -0.374 1.00 0.00 7 LYS A CA 11
ATOM 17204 C C . LYS A 1 10 ? 182.849 -5.680 -1.579 1.00 0.00 7 LYS A C 11
ATOM 17205 O O . LYS A 1 10 ? 182.880 -6.376 -2.594 1.00 0.00 7 LYS A O 11
ATOM 17224 N N . LEU A 1 11 ? 182.067 -4.612 -1.455 1.00 0.00 8 LEU A N 11
ATOM 17225 C CA . LEU A 1 11 ? 181.178 -4.180 -2.526 1.00 0.00 8 LEU A CA 11
ATOM 17226 C C . LEU A 1 11 ? 181.482 -2.744 -2.940 1.00 0.00 8 LEU A C 11
ATOM 17227 O O . LEU A 1 11 ? 182.083 -1.983 -2.182 1.00 0.00 8 LEU A O 11
ATOM 17243 N N . ASP A 1 12 ? 181.061 -2.378 -4.147 1.00 0.00 9 ASP A N 11
ATOM 17244 C CA . ASP A 1 12 ? 181.285 -1.032 -4.659 1.00 0.00 9 ASP A CA 11
ATOM 17245 C C . ASP A 1 12 ? 180.051 -0.159 -4.442 1.00 0.00 9 ASP A C 11
ATOM 17246 O O . ASP A 1 12 ? 178.940 -0.669 -4.290 1.00 0.00 9 ASP A O 11
ATOM 17255 N N . PRO A 1 13 ? 180.228 1.173 -4.424 1.00 0.00 10 PRO A N 11
ATOM 17256 C CA . PRO A 1 13 ? 179.120 2.114 -4.225 1.00 0.00 10 PRO A CA 11
ATOM 17257 C C . PRO A 1 13 ? 178.053 1.985 -5.307 1.00 0.00 10 PRO A C 11
ATOM 17258 O O . PRO A 1 13 ? 176.865 1.870 -5.010 1.00 0.00 10 PRO A O 11
ATOM 17269 N N . ASP A 1 14 ? 178.487 2.007 -6.562 1.00 0.00 11 ASP A N 11
ATOM 17270 C CA . ASP A 1 14 ? 177.571 1.893 -7.691 1.00 0.00 11 ASP A CA 11
ATOM 17271 C C . ASP A 1 14 ? 176.911 0.518 -7.724 1.00 0.00 11 ASP A C 11
ATOM 17272 O O . ASP A 1 14 ? 175.781 0.372 -8.190 1.00 0.00 11 ASP A O 11
ATOM 17281 N N . THR A 1 15 ? 177.625 -0.489 -7.230 1.00 0.00 12 THR A N 11
ATOM 17282 C CA . THR A 1 15 ? 177.109 -1.853 -7.207 1.00 0.00 12 THR A CA 11
ATOM 17283 C C . THR A 1 15 ? 175.956 -1.987 -6.218 1.00 0.00 12 THR A C 11
ATOM 17284 O O . THR A 1 15 ? 174.904 -2.535 -6.547 1.00 0.00 12 THR A O 11
ATOM 17295 N N . ALA A 1 16 ? 176.158 -1.481 -5.005 1.00 0.00 13 ALA A N 11
ATOM 17296 C CA . ALA A 1 16 ? 175.131 -1.545 -3.972 1.00 0.00 13 ALA A CA 11
ATOM 17297 C C . ALA A 1 16 ? 173.886 -0.769 -4.388 1.00 0.00 13 ALA A C 11
ATOM 17298 O O . ALA A 1 16 ? 172.765 -1.259 -4.257 1.00 0.00 13 ALA A O 11
ATOM 17305 N N . ILE A 1 17 ? 174.089 0.443 -4.890 1.00 0.00 14 ILE A N 11
ATOM 17306 C CA . ILE A 1 17 ? 172.983 1.286 -5.326 1.00 0.00 14 ILE A CA 11
ATOM 17307 C C . ILE A 1 17 ? 172.222 0.639 -6.481 1.00 0.00 14 ILE A C 11
ATOM 17308 O O . ILE A 1 17 ? 170.993 0.675 -6.528 1.00 0.00 14 ILE A O 11
ATOM 17324 N N . ASP A 1 18 ? 172.965 0.048 -7.410 1.00 0.00 15 ASP A N 11
ATOM 17325 C CA . ASP A 1 18 ? 172.366 -0.608 -8.567 1.00 0.00 15 ASP A CA 11
ATOM 17326 C C . ASP A 1 18 ? 171.496 -1.786 -8.139 1.00 0.00 15 ASP A C 11
ATOM 17327 O O . ASP A 1 18 ? 170.327 -1.881 -8.522 1.00 0.00 15 ASP A O 11
ATOM 17336 N N . ILE A 1 19 ? 172.067 -2.678 -7.336 1.00 0.00 16 ILE A N 11
ATOM 17337 C CA . ILE A 1 19 ? 171.336 -3.843 -6.854 1.00 0.00 16 ILE A CA 11
ATOM 17338 C C . ILE A 1 19 ? 170.273 -3.437 -5.841 1.00 0.00 16 ILE A C 11
ATOM 17339 O O . ILE A 1 19 ? 169.168 -3.977 -5.839 1.00 0.00 16 ILE A O 11
ATOM 17355 N N . ALA A 1 20 ? 170.609 -2.476 -4.986 1.00 0.00 17 ALA A N 11
ATOM 17356 C CA . ALA A 1 20 ? 169.674 -1.996 -3.976 1.00 0.00 17 ALA A CA 11
ATOM 17357 C C . ALA A 1 20 ? 168.439 -1.393 -4.633 1.00 0.00 17 ALA A C 11
ATOM 17358 O O . ALA A 1 20 ? 167.314 -1.615 -4.186 1.00 0.00 17 ALA A O 11
ATOM 17365 N N . TYR A 1 21 ? 168.656 -0.637 -5.705 1.00 0.00 18 TYR A N 11
ATOM 17366 C CA . TYR A 1 21 ? 167.560 -0.012 -6.432 1.00 0.00 18 TYR A CA 11
ATOM 17367 C C . TYR A 1 21 ? 166.616 -1.076 -6.979 1.00 0.00 18 TYR A C 11
ATOM 17368 O O . TYR A 1 21 ? 165.395 -0.972 -6.842 1.00 0.00 18 TYR A O 11
ATOM 17386 N N . ASP A 1 22 ? 167.193 -2.109 -7.586 1.00 0.00 19 ASP A N 11
ATOM 17387 C CA . ASP A 1 22 ? 166.404 -3.202 -8.139 1.00 0.00 19 ASP A CA 11
ATOM 17388 C C . ASP A 1 22 ? 165.610 -3.890 -7.035 1.00 0.00 19 ASP A C 11
ATOM 17389 O O . ASP A 1 22 ? 164.485 -4.342 -7.250 1.00 0.00 19 ASP A O 11
ATOM 17398 N N . ILE A 1 23 ? 166.203 -3.953 -5.846 1.00 0.00 20 ILE A N 11
ATOM 17399 C CA . ILE A 1 23 ? 165.554 -4.572 -4.699 1.00 0.00 20 ILE A CA 11
ATOM 17400 C C . ILE A 1 23 ? 164.342 -3.757 -4.263 1.00 0.00 20 ILE A C 11
ATOM 17401 O O . ILE A 1 23 ? 163.264 -4.306 -4.035 1.00 0.00 20 ILE A O 11
ATOM 17417 N N . PHE A 1 24 ? 164.517 -2.444 -4.159 1.00 0.00 21 PHE A N 11
ATOM 17418 C CA . PHE A 1 24 ? 163.436 -1.552 -3.759 1.00 0.00 21 PHE A CA 11
ATOM 17419 C C . PHE A 1 24 ? 162.194 -1.783 -4.613 1.00 0.00 21 PHE A C 11
ATOM 17420 O O . PHE A 1 24 ? 161.118 -2.068 -4.094 1.00 0.00 21 PHE A O 11
ATOM 17437 N N . LEU A 1 25 ? 162.349 -1.657 -5.925 1.00 0.00 22 LEU A N 11
ATOM 17438 C CA . LEU A 1 25 ? 161.233 -1.850 -6.844 1.00 0.00 22 LEU A CA 11
ATOM 17439 C C . LEU A 1 25 ? 160.768 -3.307 -6.873 1.00 0.00 22 LEU A C 11
ATOM 17440 O O . LEU A 1 25 ? 159.713 -3.614 -7.430 1.00 0.00 22 LEU A O 11
ATOM 17456 N N . GLU A 1 26 ? 161.561 -4.207 -6.295 1.00 0.00 23 GLU A N 11
ATOM 17457 C CA . GLU A 1 26 ? 161.222 -5.624 -6.286 1.00 0.00 23 GLU A CA 11
ATOM 17458 C C . GLU A 1 26 ? 160.469 -6.029 -5.014 1.00 0.00 23 GLU A C 11
ATOM 17459 O O . GLU A 1 26 ? 159.344 -6.523 -5.083 1.00 0.00 23 GLU A O 11
ATOM 17471 N N . MET A 1 27 ? 161.102 -5.845 -3.859 1.00 0.00 24 MET A N 11
ATOM 17472 C CA . MET A 1 27 ? 160.494 -6.222 -2.586 1.00 0.00 24 MET A CA 11
ATOM 17473 C C . MET A 1 27 ? 159.421 -5.234 -2.134 1.00 0.00 24 MET A C 11
ATOM 17474 O O . MET A 1 27 ? 158.399 -5.638 -1.579 1.00 0.00 24 MET A O 11
ATOM 17488 N N . ALA A 1 28 ? 159.650 -3.943 -2.359 1.00 0.00 25 ALA A N 11
ATOM 17489 C CA . ALA A 1 28 ? 158.685 -2.919 -1.952 1.00 0.00 25 ALA A CA 11
ATOM 17490 C C . ALA A 1 28 ? 157.266 -3.292 -2.373 1.00 0.00 25 ALA A C 11
ATOM 17491 O O . ALA A 1 28 ? 156.938 -3.286 -3.560 1.00 0.00 25 ALA A O 11
ATOM 17498 N N . GLY A 1 29 ? 156.427 -3.616 -1.392 1.00 0.00 26 GLY A N 11
ATOM 17499 C CA . GLY A 1 29 ? 155.055 -3.986 -1.684 1.00 0.00 26 GLY A CA 11
ATOM 17500 C C . GLY A 1 29 ? 154.247 -4.289 -0.435 1.00 0.00 26 GLY A C 11
ATOM 17501 O O . GLY A 1 29 ? 153.656 -3.390 0.163 1.00 0.00 26 GLY A O 11
ATOM 17505 N N . GLU A 1 30 ? 154.215 -5.560 -0.047 1.00 0.00 27 GLU A N 11
ATOM 17506 C CA . GLU A 1 30 ? 153.466 -5.984 1.133 1.00 0.00 27 GLU A CA 11
ATOM 17507 C C . GLU A 1 30 ? 154.236 -5.710 2.425 1.00 0.00 27 GLU A C 11
ATOM 17508 O O . GLU A 1 30 ? 153.728 -5.956 3.519 1.00 0.00 27 GLU A O 11
ATOM 17520 N N . ASN A 1 31 ? 155.459 -5.202 2.300 1.00 0.00 28 ASN A N 11
ATOM 17521 C CA . ASN A 1 31 ? 156.280 -4.903 3.469 1.00 0.00 28 ASN A CA 11
ATOM 17522 C C . ASN A 1 31 ? 156.151 -3.434 3.863 1.00 0.00 28 ASN A C 11
ATOM 17523 O O . ASN A 1 31 ? 156.292 -3.079 5.033 1.00 0.00 28 ASN A O 11
ATOM 17534 N N . LEU A 1 32 ? 155.880 -2.587 2.877 1.00 0.00 29 LEU A N 11
ATOM 17535 C CA . LEU A 1 32 ? 155.728 -1.155 3.110 1.00 0.00 29 LEU A CA 11
ATOM 17536 C C . LEU A 1 32 ? 154.257 -0.806 3.350 1.00 0.00 29 LEU A C 11
ATOM 17537 O O . LEU A 1 32 ? 153.364 -1.551 2.944 1.00 0.00 29 LEU A O 11
ATOM 17553 N N . ASP A 1 33 ? 154.005 0.322 4.016 1.00 0.00 30 ASP A N 11
ATOM 17554 C CA . ASP A 1 33 ? 152.637 0.752 4.311 1.00 0.00 30 ASP A CA 11
ATOM 17555 C C . ASP A 1 33 ? 151.985 1.433 3.104 1.00 0.00 30 ASP A C 11
ATOM 17556 O O . ASP A 1 33 ? 152.658 2.057 2.286 1.00 0.00 30 ASP A O 11
ATOM 17565 N N . PRO A 1 34 ? 150.652 1.320 2.981 1.00 0.00 31 PRO A N 11
ATOM 17566 C CA . PRO A 1 34 ? 149.901 1.920 1.870 1.00 0.00 31 PRO A CA 11
ATOM 17567 C C . PRO A 1 34 ? 150.236 3.393 1.637 1.00 0.00 31 PRO A C 11
ATOM 17568 O O . PRO A 1 34 ? 150.462 3.813 0.502 1.00 0.00 31 PRO A O 11
ATOM 17579 N N . ALA A 1 35 ? 150.247 4.181 2.709 1.00 0.00 32 ALA A N 11
ATOM 17580 C CA . ALA A 1 35 ? 150.533 5.610 2.610 1.00 0.00 32 ALA A CA 11
ATOM 17581 C C . ALA A 1 35 ? 151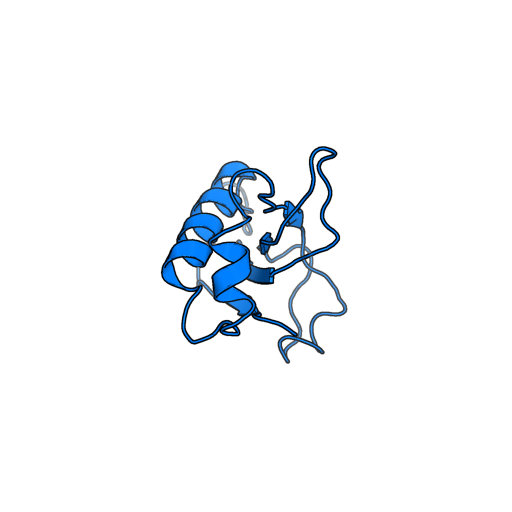.814 5.881 1.827 1.00 0.00 32 ALA A C 11
ATOM 17582 O O . ALA A 1 35 ? 151.786 6.499 0.758 1.00 0.00 32 ALA A O 11
ATOM 17589 N N . ASP A 1 36 ? 152.937 5.420 2.365 1.00 0.00 33 ASP A N 11
ATOM 17590 C CA . ASP A 1 36 ? 154.224 5.624 1.713 1.00 0.00 33 ASP A CA 11
ATOM 17591 C C . ASP A 1 36 ? 154.240 4.980 0.327 1.00 0.00 33 ASP A C 11
ATOM 17592 O O . ASP A 1 36 ? 155.011 5.383 -0.544 1.00 0.00 33 ASP A O 11
ATOM 17601 N N . ILE A 1 37 ? 153.374 3.991 0.121 1.00 0.00 34 ILE A N 11
ATOM 17602 C CA . ILE A 1 37 ? 153.285 3.315 -1.167 1.00 0.00 34 ILE A CA 11
ATOM 17603 C C . ILE A 1 37 ? 152.663 4.242 -2.207 1.00 0.00 34 ILE A C 11
ATOM 17604 O O . ILE A 1 37 ? 153.030 4.211 -3.382 1.00 0.00 34 ILE A O 11
ATOM 17620 N N . LEU A 1 38 ? 151.719 5.066 -1.764 1.00 0.00 35 LEU A N 11
ATOM 17621 C CA . LEU A 1 38 ? 151.045 6.000 -2.654 1.00 0.00 35 LEU A CA 11
ATOM 17622 C C . LEU A 1 38 ? 152.002 7.099 -3.113 1.00 0.00 35 LEU A C 11
ATOM 17623 O O . LEU A 1 38 ? 152.089 7.394 -4.304 1.00 0.00 35 LEU A O 11
ATOM 17639 N N . LEU A 1 39 ? 152.721 7.699 -2.170 1.00 0.00 36 LEU A N 11
ATOM 17640 C CA . LEU A 1 39 ? 153.667 8.762 -2.501 1.00 0.00 36 LEU A CA 11
ATOM 17641 C C . LEU A 1 39 ? 154.743 8.253 -3.456 1.00 0.00 36 LEU A C 11
ATOM 17642 O O . LEU A 1 39 ? 154.858 8.726 -4.586 1.00 0.00 36 LEU A O 11
ATOM 17658 N N . PHE A 1 40 ? 155.524 7.285 -2.985 1.00 0.00 37 PHE A N 11
ATOM 17659 C CA . PHE A 1 40 ? 156.603 6.692 -3.780 1.00 0.00 37 PHE A CA 11
ATOM 17660 C C . PHE A 1 40 ? 156.181 6.507 -5.241 1.00 0.00 37 PHE A C 11
ATOM 17661 O O . PHE A 1 40 ? 157.007 6.589 -6.150 1.00 0.00 37 PHE A O 11
ATOM 17678 N N . ASN A 1 41 ? 154.894 6.255 -5.457 1.00 0.00 38 ASN A N 11
ATOM 17679 C CA . ASN A 1 41 ? 154.369 6.056 -6.803 1.00 0.00 38 ASN A CA 11
ATOM 17680 C C . ASN A 1 41 ? 154.278 7.373 -7.572 1.00 0.00 38 ASN A C 11
ATOM 17681 O O . ASN A 1 41 ? 154.722 7.462 -8.717 1.00 0.00 38 ASN A O 11
ATOM 17692 N N . LEU A 1 42 ? 153.688 8.389 -6.947 1.00 0.00 39 LEU A N 11
ATOM 17693 C CA . LEU A 1 42 ? 153.528 9.691 -7.590 1.00 0.00 39 LEU A CA 11
ATOM 17694 C C . LEU A 1 42 ? 154.787 10.549 -7.475 1.00 0.00 39 LEU A C 11
ATOM 17695 O O . LEU A 1 42 ? 154.967 11.496 -8.241 1.00 0.00 39 LEU A O 11
ATOM 17711 N N . GLN A 1 43 ? 155.652 10.229 -6.517 1.00 0.00 40 GLN A N 11
ATOM 17712 C CA . GLN A 1 43 ? 156.876 10.998 -6.323 1.00 0.00 40 GLN A CA 11
ATOM 17713 C C . GLN A 1 43 ? 158.081 10.093 -6.089 1.00 0.00 40 GLN A C 11
ATOM 17714 O O . GLN A 1 43 ? 158.197 9.442 -5.051 1.00 0.00 40 GLN A O 11
ATOM 17728 N N . PHE A 1 44 ? 158.980 10.074 -7.065 1.00 0.00 41 PHE A N 11
ATOM 17729 C CA . PHE A 1 44 ? 160.196 9.273 -6.988 1.00 0.00 41 PHE A CA 11
ATOM 17730 C C . PHE A 1 44 ? 161.092 9.554 -8.189 1.00 0.00 41 PHE A C 11
ATOM 17731 O O . PHE A 1 44 ? 162.283 9.819 -8.040 1.00 0.00 41 PHE A O 11
ATOM 17748 N N . GLU A 1 45 ? 160.506 9.506 -9.379 1.00 0.00 42 GLU A N 11
ATOM 17749 C CA . GLU A 1 45 ? 161.245 9.769 -10.608 1.00 0.00 42 GLU A CA 11
ATOM 17750 C C . GLU A 1 45 ? 161.805 11.188 -10.598 1.00 0.00 42 GLU A C 11
ATOM 17751 O O . GLU A 1 45 ? 162.884 11.449 -11.130 1.00 0.00 42 GLU A O 11
ATOM 17763 N N . GLU A 1 46 ? 161.056 12.095 -9.985 1.00 0.00 43 GLU A N 11
ATOM 17764 C CA . GLU A 1 46 ? 161.460 13.494 -9.894 1.00 0.00 43 GLU A CA 11
ATOM 17765 C C . GLU A 1 46 ? 162.437 13.711 -8.740 1.00 0.00 43 GLU A C 11
ATOM 17766 O O . GLU A 1 46 ? 163.503 14.297 -8.922 1.00 0.00 43 GLU A O 11
ATOM 17778 N N . ARG A 1 47 ? 162.065 13.241 -7.552 1.00 0.00 44 ARG A N 11
ATOM 17779 C CA . ARG A 1 47 ? 162.912 13.394 -6.372 1.00 0.00 44 ARG A CA 11
ATOM 17780 C C . ARG A 1 47 ? 163.379 12.038 -5.848 1.00 0.00 44 ARG A C 11
ATOM 17781 O O . ARG A 1 47 ? 163.218 11.727 -4.668 1.00 0.00 44 ARG A O 11
ATOM 17802 N N . GLY A 1 48 ? 163.961 11.237 -6.733 1.00 0.00 45 GLY A N 11
ATOM 17803 C CA . GLY A 1 48 ? 164.445 9.925 -6.342 1.00 0.00 45 GLY A CA 11
ATOM 17804 C C . GLY A 1 48 ? 165.954 9.879 -6.213 1.00 0.00 45 GLY A C 11
ATOM 17805 O O . GLY A 1 48 ? 166.673 10.177 -7.166 1.00 0.00 45 GLY A O 11
ATOM 17809 N N . GLY A 1 49 ? 166.438 9.500 -5.033 1.00 0.00 46 GLY A N 11
ATOM 17810 C CA . GLY A 1 49 ? 167.868 9.417 -4.813 1.00 0.00 46 GLY A CA 11
ATOM 17811 C C . GLY A 1 49 ? 168.231 8.366 -3.784 1.00 0.00 46 GLY A C 11
ATOM 17812 O O . GLY A 1 49 ? 167.806 8.444 -2.632 1.00 0.00 46 GLY A O 11
ATOM 17816 N N . VAL A 1 50 ? 169.021 7.381 -4.196 1.00 0.00 47 VAL A N 11
ATOM 17817 C CA . VAL A 1 50 ? 169.442 6.315 -3.298 1.00 0.00 47 VAL A CA 11
ATOM 17818 C C . VAL A 1 50 ? 170.895 6.504 -2.876 1.00 0.00 47 VAL A C 11
ATOM 17819 O O . VAL A 1 50 ? 171.816 6.096 -3.584 1.00 0.00 47 VAL A O 11
ATOM 17832 N N . GLU A 1 51 ? 171.092 7.132 -1.722 1.00 0.00 48 GLU A N 11
ATOM 17833 C CA . GLU A 1 51 ? 172.434 7.384 -1.207 1.00 0.00 48 GLU A CA 11
ATOM 17834 C C . GLU A 1 51 ? 173.000 6.147 -0.520 1.00 0.00 48 GLU A C 11
ATOM 17835 O O . GLU A 1 51 ? 172.305 5.472 0.239 1.00 0.00 48 GLU A O 11
ATOM 17847 N N . PHE A 1 52 ? 174.269 5.856 -0.789 1.00 0.00 49 PHE A N 11
ATOM 17848 C CA . PHE A 1 52 ? 174.932 4.701 -0.196 1.00 0.00 49 PHE A CA 11
ATOM 17849 C C . PHE A 1 52 ? 175.535 5.057 1.160 1.00 0.00 49 PHE A C 11
ATOM 17850 O O . PHE A 1 52 ? 176.199 6.083 1.306 1.00 0.00 49 PHE A O 11
ATOM 17867 N N . VAL A 1 53 ? 175.298 4.201 2.147 1.00 0.00 50 VAL A N 11
ATOM 17868 C CA . VAL A 1 53 ? 175.815 4.418 3.494 1.00 0.00 50 VAL A CA 11
ATOM 17869 C C . VAL A 1 53 ? 176.521 3.166 4.009 1.00 0.00 50 VAL A C 11
ATOM 17870 O O . VAL A 1 53 ? 176.753 2.220 3.256 1.00 0.00 50 VAL A O 11
ATOM 17883 N N . GLU A 1 54 ? 176.854 3.160 5.296 1.00 0.00 51 GLU A N 11
ATOM 17884 C CA . GLU A 1 54 ? 177.525 2.019 5.905 1.00 0.00 51 GLU A CA 11
ATOM 17885 C C . GLU A 1 54 ? 176.784 1.564 7.157 1.00 0.00 51 GLU A C 11
ATOM 17886 O O . GLU A 1 54 ? 175.862 2.235 7.621 1.00 0.00 51 GLU A O 11
ATOM 17898 N N . THR A 1 55 ? 177.191 0.423 7.701 1.00 0.00 52 THR A N 11
ATOM 17899 C CA . THR A 1 55 ? 176.562 -0.116 8.900 1.00 0.00 52 THR A CA 11
ATOM 17900 C C . THR A 1 55 ? 176.763 0.820 10.086 1.00 0.00 52 THR A C 11
ATOM 17901 O O . THR A 1 55 ? 177.721 1.593 10.126 1.00 0.00 52 THR A O 11
ATOM 17912 N N . ALA A 1 56 ? 175.854 0.743 11.049 1.00 0.00 53 ALA A N 11
ATOM 17913 C CA . ALA A 1 56 ? 175.926 1.578 12.240 1.00 0.00 53 ALA A CA 11
ATOM 17914 C C . ALA A 1 56 ? 176.762 0.909 13.325 1.00 0.00 53 ALA A C 11
ATOM 17915 O O . ALA A 1 56 ? 177.537 -0.007 13.049 1.00 0.00 53 ALA A O 11
ATOM 17922 N N . ASP A 1 57 ? 176.586 1.361 14.564 1.00 0.00 54 ASP A N 11
ATOM 17923 C CA . ASP A 1 57 ? 177.308 0.795 15.693 1.00 0.00 54 ASP A CA 11
ATOM 17924 C C . ASP A 1 57 ? 176.472 -0.291 16.362 1.00 0.00 54 ASP A C 11
ATOM 17925 O O . ASP A 1 57 ? 176.525 -0.466 17.579 1.00 0.00 54 ASP A O 11
ATOM 17934 N N . ASP A 1 58 ? 175.696 -1.012 15.550 1.00 0.00 55 ASP A N 11
ATOM 17935 C CA . ASP A 1 58 ? 174.831 -2.088 16.036 1.00 0.00 55 ASP A CA 11
ATOM 17936 C C . ASP A 1 58 ? 173.508 -1.529 16.542 1.00 0.00 55 ASP A C 11
ATOM 17937 O O . ASP A 1 58 ? 173.466 -0.816 17.544 1.00 0.00 55 ASP A O 11
ATOM 17946 N N . TRP A 1 59 ? 172.428 -1.851 15.836 1.00 0.00 56 TRP A N 11
ATOM 17947 C CA . TRP A 1 59 ? 171.105 -1.372 16.214 1.00 0.00 56 TRP A CA 11
ATOM 17948 C C . TRP A 1 59 ? 170.050 -2.463 16.061 1.00 0.00 56 TRP A C 11
ATOM 17949 O O . TRP A 1 59 ? 168.899 -2.180 15.732 1.00 0.00 56 TRP A O 11
ATOM 17970 N N . GLU A 1 60 ? 170.450 -3.708 16.302 1.00 0.00 57 GLU A N 11
ATOM 17971 C CA . GLU A 1 60 ? 169.535 -4.841 16.194 1.00 0.00 57 GLU A CA 11
ATOM 17972 C C . GLU A 1 60 ? 168.358 -4.680 17.154 1.00 0.00 57 GLU A C 11
ATOM 17973 O O . GLU A 1 60 ? 168.339 -5.272 18.233 1.00 0.00 57 GLU A O 11
ATOM 17985 N N . GLU A 1 61 ? 167.384 -3.867 16.757 1.00 0.00 58 GLU A N 11
ATOM 17986 C CA . GLU A 1 61 ? 166.209 -3.620 17.585 1.00 0.00 58 GLU A CA 11
ATOM 17987 C C . GLU A 1 61 ? 165.015 -3.175 16.742 1.00 0.00 58 GLU A C 11
ATOM 17988 O O . GLU A 1 61 ? 163.875 -3.546 17.024 1.00 0.00 58 GLU A O 11
ATOM 18000 N N . GLU A 1 62 ? 165.278 -2.378 15.709 1.00 0.00 59 GLU A N 11
ATOM 18001 C CA . GLU A 1 62 ? 164.217 -1.890 14.836 1.00 0.00 59 GLU A CA 11
ATOM 18002 C C . GLU A 1 62 ? 164.030 -2.809 13.633 1.00 0.00 59 GLU A C 11
ATOM 18003 O O . GLU A 1 62 ? 162.906 -3.187 13.300 1.00 0.00 59 GLU A O 11
ATOM 18015 N N . ILE A 1 63 ? 165.133 -3.172 12.984 1.00 0.00 60 ILE A N 11
ATOM 18016 C CA . ILE A 1 63 ? 165.080 -4.054 11.820 1.00 0.00 60 ILE A CA 11
ATOM 18017 C C . ILE A 1 63 ? 164.806 -5.496 12.238 1.00 0.00 60 ILE A C 11
ATOM 18018 O O . ILE A 1 63 ? 164.217 -6.269 11.483 1.00 0.00 60 ILE A O 11
ATOM 18034 N N . GLY A 1 64 ? 165.237 -5.851 13.445 1.00 0.00 61 GLY A N 11
ATOM 18035 C CA . GLY A 1 64 ? 165.029 -7.199 13.942 1.00 0.00 61 GLY A CA 11
ATOM 18036 C C . GLY A 1 64 ? 166.029 -8.187 13.373 1.00 0.00 61 GLY A C 11
ATOM 18037 O O . GLY A 1 64 ? 165.667 -9.063 12.589 1.00 0.00 61 GLY A O 11
ATOM 18041 N N . VAL A 1 65 ? 167.288 -8.049 13.779 1.00 0.00 62 VAL A N 11
ATOM 18042 C CA . VAL A 1 65 ? 168.357 -8.936 13.318 1.00 0.00 62 VAL A CA 11
ATOM 18043 C C . VAL A 1 65 ? 169.712 -8.443 13.805 1.00 0.00 62 VAL A C 11
ATOM 18044 O O . VAL A 1 65 ? 169.975 -7.241 13.820 1.00 0.00 62 VAL A O 11
ATOM 18057 N N . LEU A 1 66 ? 170.573 -9.375 14.200 1.00 0.00 63 LEU A N 11
ATOM 18058 C CA . LEU A 1 66 ? 171.905 -9.024 14.683 1.00 0.00 63 LEU A CA 11
ATOM 18059 C C . LEU A 1 66 ? 172.636 -8.150 13.669 1.00 0.00 63 LEU A C 11
ATOM 18060 O O . LEU A 1 66 ? 172.594 -8.409 12.467 1.00 0.00 63 LEU A O 11
ATOM 18076 N N . ILE A 1 67 ? 173.296 -7.105 14.157 1.00 0.00 64 ILE A N 11
ATOM 18077 C CA . ILE A 1 67 ? 174.022 -6.192 13.283 1.00 0.00 64 ILE A CA 11
ATOM 18078 C C . ILE A 1 67 ? 175.530 -6.326 13.458 1.00 0.00 64 ILE A C 11
ATOM 18079 O O . ILE A 1 67 ? 176.042 -6.319 14.577 1.00 0.00 64 ILE A O 11
ATOM 18095 N N . ASP A 1 68 ? 176.233 -6.438 12.337 1.00 0.00 65 ASP A N 11
ATOM 18096 C CA . ASP A 1 68 ? 177.685 -6.562 12.344 1.00 0.00 65 ASP A CA 11
ATOM 18097 C C . ASP A 1 68 ? 178.294 -5.641 11.290 1.00 0.00 65 ASP A C 11
ATOM 18098 O O . ASP A 1 68 ? 178.228 -5.928 10.095 1.00 0.00 65 ASP A O 11
ATOM 18107 N N . PRO A 1 69 ? 178.888 -4.512 11.711 1.00 0.00 66 PRO A N 11
ATOM 18108 C CA . PRO A 1 69 ? 179.493 -3.557 10.782 1.00 0.00 66 PRO A CA 11
ATOM 18109 C C . PRO A 1 69 ? 180.685 -4.145 10.038 1.00 0.00 66 PRO A C 11
ATOM 18110 O O . PRO A 1 69 ? 181.268 -5.141 10.465 1.00 0.00 66 PRO A O 11
ATOM 18121 N N . GLU A 1 70 ? 181.036 -3.518 8.918 1.00 0.00 67 GLU A N 11
ATOM 18122 C CA . GLU A 1 70 ? 182.160 -3.957 8.091 1.00 0.00 67 GLU A CA 11
ATOM 18123 C C . GLU A 1 70 ? 181.832 -5.222 7.293 1.00 0.00 67 GLU A C 11
ATOM 18124 O O . GLU A 1 70 ? 182.607 -5.627 6.427 1.00 0.00 67 GLU A O 11
ATOM 18136 N N . GLU A 1 71 ? 180.684 -5.839 7.569 1.00 0.00 68 GLU A N 11
ATOM 18137 C CA . GLU A 1 71 ? 180.283 -7.043 6.850 1.00 0.00 68 GLU A CA 11
ATOM 18138 C C . GLU A 1 71 ? 178.972 -6.823 6.091 1.00 0.00 68 GLU A C 11
ATOM 18139 O O . GLU A 1 71 ? 178.532 -7.686 5.332 1.00 0.00 68 GLU A O 11
ATOM 18151 N N . TYR A 1 72 ? 178.360 -5.652 6.287 1.00 0.00 69 TYR A N 11
ATOM 18152 C CA . TYR A 1 72 ? 177.113 -5.318 5.601 1.00 0.00 69 TYR A CA 11
ATOM 18153 C C . TYR A 1 72 ? 177.189 -3.925 4.986 1.00 0.00 69 TYR A C 11
ATOM 18154 O O . TYR A 1 72 ? 177.841 -3.030 5.524 1.00 0.00 69 TYR A O 11
ATOM 18172 N N . ALA A 1 73 ? 176.502 -3.747 3.862 1.00 0.00 70 ALA A N 11
ATOM 18173 C CA . ALA A 1 73 ? 176.470 -2.463 3.175 1.00 0.00 70 ALA A CA 11
ATOM 18174 C C . ALA A 1 73 ? 175.125 -1.785 3.398 1.00 0.00 70 ALA A C 11
ATOM 18175 O O . ALA A 1 73 ? 174.076 -2.395 3.193 1.00 0.00 70 ALA A O 11
ATOM 18182 N N . GLU A 1 74 ? 175.155 -0.530 3.832 1.00 0.00 71 GLU A N 11
ATOM 18183 C CA . GLU A 1 74 ? 173.927 0.206 4.097 1.00 0.00 71 GLU A CA 11
ATOM 18184 C C . GLU A 1 74 ? 173.533 1.080 2.912 1.00 0.00 71 GLU A C 11
ATOM 18185 O O . GLU A 1 74 ? 174.354 1.812 2.361 1.00 0.00 71 GLU A O 11
ATOM 18197 N N . VAL A 1 75 ? 172.260 1.006 2.541 1.00 0.00 72 VAL A N 11
ATOM 18198 C CA . VAL A 1 75 ? 171.728 1.797 1.440 1.00 0.00 72 VAL A CA 11
ATOM 18199 C C . VAL A 1 75 ? 170.438 2.482 1.875 1.00 0.00 72 VAL A C 11
ATOM 18200 O O . VAL A 1 75 ? 169.585 1.866 2.513 1.00 0.00 72 VAL A O 11
ATOM 18213 N N . TRP A 1 76 ? 170.306 3.759 1.543 1.00 0.00 73 TRP A N 11
ATOM 18214 C CA . TRP A 1 76 ? 169.122 4.519 1.923 1.00 0.00 73 TRP A CA 11
ATOM 18215 C C . TRP A 1 76 ? 168.365 5.027 0.705 1.00 0.00 73 TRP A C 11
ATOM 18216 O O . TRP A 1 76 ? 168.959 5.544 -0.242 1.00 0.00 73 TRP A O 11
ATOM 18237 N N . VAL A 1 77 ? 167.044 4.885 0.746 1.00 0.00 74 VAL A N 11
ATOM 18238 C CA . VAL A 1 77 ? 166.191 5.337 -0.342 1.00 0.00 74 VAL A CA 11
ATOM 18239 C C . VAL A 1 77 ? 165.094 6.256 0.178 1.00 0.00 74 VAL A C 11
ATOM 18240 O O . VAL A 1 77 ? 164.178 5.820 0.875 1.00 0.00 74 VAL A O 11
ATOM 18253 N N . GLY A 1 78 ? 165.211 7.532 -0.154 1.00 0.00 75 GLY A N 11
ATOM 18254 C CA . GLY A 1 78 ? 164.237 8.510 0.295 1.00 0.00 75 GLY A CA 11
ATOM 18255 C C . GLY A 1 78 ? 163.617 9.293 -0.840 1.00 0.00 75 GLY A C 11
ATOM 18256 O O . GLY A 1 78 ? 163.270 8.732 -1.878 1.00 0.00 75 GLY A O 11
ATOM 18260 N N . LEU A 1 79 ? 163.489 10.599 -0.641 1.00 0.00 76 LEU A N 11
ATOM 18261 C CA . LEU A 1 79 ? 162.917 11.477 -1.658 1.00 0.00 76 LEU A CA 11
ATOM 18262 C C . LEU A 1 79 ? 163.662 12.806 -1.673 1.00 0.00 76 LEU A C 11
ATOM 18263 O O . LEU A 1 79 ? 163.081 13.868 -1.450 1.00 0.00 76 LEU A O 11
ATOM 18279 N N . VAL A 1 80 ? 164.966 12.726 -1.924 1.00 0.00 77 VAL A N 11
ATOM 18280 C CA . VAL A 1 80 ? 165.825 13.911 -1.956 1.00 0.00 77 VAL A CA 11
ATOM 18281 C C . VAL A 1 80 ? 165.209 15.038 -2.774 1.00 0.00 77 VAL A C 11
ATOM 18282 O O . VAL A 1 80 ? 164.602 14.810 -3.821 1.00 0.00 77 VAL A O 11
ATOM 18295 N N . ASN A 1 81 ? 165.397 16.256 -2.286 1.00 0.00 78 ASN A N 11
ATOM 18296 C CA . ASN A 1 81 ? 164.896 17.445 -2.952 1.00 0.00 78 ASN A CA 11
ATOM 18297 C C . ASN A 1 81 ? 165.951 17.955 -3.932 1.00 0.00 78 ASN A C 11
ATOM 18298 O O . ASN A 1 81 ? 166.474 17.182 -4.735 1.00 0.00 78 ASN A O 11
ATOM 18309 N N . GLU A 1 82 ? 166.279 19.235 -3.865 1.00 0.00 79 GLU A N 11
ATOM 18310 C CA . GLU A 1 82 ? 167.276 19.801 -4.736 1.00 0.00 79 GLU A CA 11
ATOM 18311 C C . GLU A 1 82 ? 168.590 19.958 -3.989 1.00 0.00 79 GLU A C 11
ATOM 18312 O O . GLU A 1 82 ? 168.714 19.575 -2.825 1.00 0.00 79 GLU A O 11
ATOM 18324 N N . GLN A 1 83 ? 169.554 20.531 -4.677 1.00 0.00 80 GLN A N 11
ATOM 18325 C CA . GLN A 1 83 ? 170.894 20.779 -4.140 1.00 0.00 80 GLN A CA 11
ATOM 18326 C C . GLN A 1 83 ? 171.434 19.621 -3.287 1.00 0.00 80 GLN A C 11
ATOM 18327 O O . GLN A 1 83 ? 172.369 19.810 -2.510 1.00 0.00 80 GLN A O 11
ATOM 18341 N N . ASP A 1 84 ? 170.863 18.423 -3.437 1.00 0.00 81 ASP A N 11
ATOM 18342 C CA . ASP A 1 84 ? 171.317 17.256 -2.681 1.00 0.00 81 ASP A CA 11
ATOM 18343 C C . ASP A 1 84 ? 170.890 17.327 -1.216 1.00 0.00 81 ASP A C 11
ATOM 18344 O O . ASP A 1 84 ? 171.699 17.618 -0.335 1.00 0.00 81 ASP A O 11
ATOM 18353 N N . GLU A 1 85 ? 169.616 17.043 -0.964 1.00 0.00 82 GLU A N 11
ATOM 18354 C CA . GLU A 1 85 ? 169.075 17.055 0.390 1.00 0.00 82 GLU A CA 11
ATOM 18355 C C . GLU A 1 85 ? 167.902 16.089 0.498 1.00 0.00 82 GLU A C 11
ATOM 18356 O O . GLU A 1 85 ? 166.935 16.194 -0.254 1.00 0.00 82 GLU A O 11
ATOM 18368 N N . MET A 1 86 ? 167.985 15.149 1.432 1.00 0.00 83 MET A N 11
ATOM 18369 C CA . MET A 1 86 ? 166.919 14.173 1.622 1.00 0.00 83 MET A CA 11
ATOM 18370 C C . MET A 1 86 ? 166.053 14.549 2.812 1.00 0.00 83 MET A C 11
ATOM 18371 O O . MET A 1 86 ? 164.910 14.978 2.655 1.00 0.00 83 MET A O 11
ATOM 18385 N N . ASP A 1 87 ? 166.610 14.385 4.002 1.00 0.00 84 ASP A N 11
ATOM 18386 C CA . ASP A 1 87 ? 165.902 14.706 5.242 1.00 0.00 84 ASP A CA 11
ATOM 18387 C C . ASP A 1 87 ? 164.767 13.716 5.526 1.00 0.00 84 ASP A C 11
ATOM 18388 O O . ASP A 1 87 ? 164.301 13.611 6.660 1.00 0.00 84 ASP A O 11
ATOM 18397 N N . ASP A 1 88 ? 164.322 12.996 4.497 1.00 0.00 85 ASP A N 11
ATOM 18398 C CA . ASP A 1 88 ? 163.245 12.028 4.648 1.00 0.00 85 ASP A CA 11
ATOM 18399 C C . ASP A 1 88 ? 163.542 10.764 3.848 1.00 0.00 85 ASP A C 11
ATOM 18400 O O . ASP A 1 88 ? 163.610 10.793 2.617 1.00 0.00 85 ASP A O 11
ATOM 18409 N N . VAL A 1 89 ? 163.716 9.658 4.559 1.00 0.00 86 VAL A N 11
ATOM 18410 C CA . VAL A 1 89 ? 164.006 8.376 3.926 1.00 0.00 86 VAL A CA 11
ATOM 18411 C C . VAL A 1 89 ? 162.748 7.512 3.866 1.00 0.00 86 VAL A C 11
ATOM 18412 O O . VAL A 1 89 ? 161.876 7.604 4.729 1.00 0.00 86 VAL A O 11
ATOM 18425 N N . PHE A 1 90 ? 162.667 6.676 2.838 1.00 0.00 87 PHE A N 11
ATOM 18426 C CA . PHE A 1 90 ? 161.522 5.794 2.655 1.00 0.00 87 PHE A CA 11
ATOM 18427 C C . PHE A 1 90 ? 161.823 4.406 3.203 1.00 0.00 87 PHE A C 11
ATOM 18428 O O . PHE A 1 90 ? 160.949 3.737 3.754 1.00 0.00 87 PHE A O 11
ATOM 18445 N N . ALA A 1 91 ? 163.069 3.982 3.040 1.00 0.00 88 ALA A N 11
ATOM 18446 C CA . ALA A 1 91 ? 163.499 2.675 3.509 1.00 0.00 88 ALA A CA 11
ATOM 18447 C C . ALA A 1 91 ? 165.014 2.616 3.640 1.00 0.00 88 ALA A C 11
ATOM 18448 O O . ALA A 1 91 ? 165.724 3.489 3.143 1.00 0.00 88 ALA A O 11
ATOM 18455 N N . LYS A 1 92 ? 165.504 1.568 4.289 1.00 0.00 89 LYS A N 11
ATOM 18456 C CA . LYS A 1 92 ? 166.938 1.371 4.464 1.00 0.00 89 LYS A CA 11
ATOM 18457 C C . LYS A 1 92 ? 167.279 -0.050 4.035 1.00 0.00 89 LYS A C 11
ATOM 18458 O O . LYS A 1 92 ? 166.453 -0.949 4.175 1.00 0.00 89 LYS A O 11
ATOM 18477 N N . PHE A 1 93 ? 168.468 -0.259 3.481 1.00 0.00 90 PHE A N 11
ATOM 18478 C CA . PHE A 1 93 ? 168.838 -1.591 3.012 1.00 0.00 90 PHE A CA 11
ATOM 18479 C C . PHE A 1 93 ? 170.210 -2.034 3.506 1.00 0.00 90 PHE A C 11
ATOM 18480 O O . PHE A 1 93 ? 171.182 -1.279 3.462 1.00 0.00 90 PHE A O 11
ATOM 18497 N N . LEU A 1 94 ? 170.273 -3.286 3.948 1.00 0.00 91 LEU A N 11
ATOM 18498 C CA . LEU A 1 94 ? 171.512 -3.884 4.426 1.00 0.00 91 LEU A CA 11
ATOM 18499 C C . LEU A 1 94 ? 171.740 -5.211 3.718 1.00 0.00 91 LEU A C 11
ATOM 18500 O O . LEU A 1 94 ? 170.828 -6.030 3.615 1.00 0.00 91 LEU A O 11
ATOM 18516 N N . ILE A 1 95 ? 172.948 -5.415 3.210 1.00 0.00 92 ILE A N 11
ATOM 18517 C CA . ILE A 1 95 ? 173.258 -6.648 2.490 1.00 0.00 92 ILE A CA 11
ATOM 18518 C C . ILE A 1 95 ? 174.673 -7.143 2.779 1.00 0.00 92 ILE A C 11
ATOM 18519 O O . ILE A 1 95 ? 175.643 -6.390 2.686 1.00 0.00 92 ILE A O 11
ATOM 18535 N N . SER A 1 96 ? 174.772 -8.423 3.126 1.00 0.00 93 SER A N 11
ATOM 18536 C CA . SER A 1 96 ? 176.058 -9.046 3.427 1.00 0.00 93 SER A CA 11
ATOM 18537 C C . SER A 1 96 ? 177.039 -8.857 2.273 1.00 0.00 93 SER A C 11
ATOM 18538 O O . SER A 1 96 ? 176.682 -9.029 1.108 1.00 0.00 93 SER A O 11
ATOM 18546 N N . HIS A 1 97 ? 178.275 -8.501 2.607 1.00 0.00 94 HIS A N 11
ATOM 18547 C CA . HIS A 1 97 ? 179.308 -8.288 1.597 1.00 0.00 94 HIS A CA 11
ATOM 18548 C C . HIS A 1 97 ? 179.816 -9.617 1.042 1.00 0.00 94 HIS A C 11
ATOM 18549 O O . HIS A 1 97 ? 180.383 -9.666 -0.050 1.00 0.00 94 HIS A O 11
ATOM 18564 N N . ARG A 1 98 ? 179.613 -10.693 1.799 1.00 0.00 95 ARG A N 11
ATOM 18565 C CA . ARG A 1 98 ? 180.053 -12.021 1.383 1.00 0.00 95 ARG A CA 11
ATOM 18566 C C . ARG A 1 98 ? 179.542 -12.361 -0.015 1.00 0.00 95 ARG A C 11
ATOM 18567 O O . ARG A 1 98 ? 178.763 -11.610 -0.602 1.00 0.00 95 ARG A O 11
ATOM 18588 N N . GLU A 1 99 ? 179.987 -13.498 -0.542 1.00 0.00 96 GLU A N 11
ATOM 18589 C CA . GLU A 1 99 ? 179.577 -13.939 -1.870 1.00 0.00 96 GLU A CA 11
ATOM 18590 C C . GLU A 1 99 ? 178.576 -15.087 -1.779 1.00 0.00 96 GLU A C 11
ATOM 18591 O O . GLU A 1 99 ? 177.462 -14.994 -2.294 1.00 0.00 96 GLU A O 11
ATOM 18603 N N . GLU A 1 100 ? 178.978 -16.167 -1.116 1.00 0.00 97 GLU A N 11
ATOM 18604 C CA . GLU A 1 100 ? 178.113 -17.331 -0.953 1.00 0.00 97 GLU A CA 11
ATOM 18605 C C . GLU A 1 100 ? 177.176 -17.140 0.233 1.00 0.00 97 GLU A C 11
ATOM 18606 O O . GLU A 1 100 ? 177.620 -16.896 1.354 1.00 0.00 97 GLU A O 11
ATOM 18618 N N . ASP A 1 101 ? 175.876 -17.241 -0.024 1.00 0.00 98 ASP A N 11
ATOM 18619 C CA . ASP A 1 101 ? 174.880 -17.066 1.025 1.00 0.00 98 ASP A CA 11
ATOM 18620 C C . ASP A 1 101 ? 174.936 -15.644 1.567 1.00 0.00 98 ASP A C 11
ATOM 18621 O O . ASP A 1 101 ? 175.903 -15.258 2.223 1.00 0.00 98 ASP A O 11
ATOM 18630 N N . ARG A 1 102 ? 173.899 -14.865 1.284 1.00 0.00 99 ARG A N 11
ATOM 18631 C CA . ARG A 1 102 ? 173.840 -13.482 1.740 1.00 0.00 99 ARG A CA 11
ATOM 18632 C C . ARG A 1 102 ? 172.470 -13.151 2.322 1.00 0.00 99 ARG A C 11
ATOM 18633 O O . ARG A 1 102 ? 171.439 -13.562 1.789 1.00 0.00 99 ARG A O 11
ATOM 18654 N N . GLU A 1 103 ? 172.471 -12.398 3.416 1.00 0.00 100 GLU A N 11
ATOM 18655 C CA . GLU A 1 103 ? 171.234 -11.997 4.076 1.00 0.00 100 GLU A CA 11
ATOM 18656 C C . GLU A 1 103 ? 170.996 -10.502 3.898 1.00 0.00 100 GLU A C 11
ATOM 18657 O O . GLU A 1 103 ? 171.937 -9.709 3.928 1.00 0.00 100 GLU A O 11
ATOM 18669 N N . PHE A 1 104 ? 169.737 -10.121 3.711 1.00 0.00 101 PHE A N 11
ATOM 18670 C CA . PHE A 1 104 ? 169.389 -8.718 3.527 1.00 0.00 101 PHE A CA 11
ATOM 18671 C C . PHE A 1 104 ? 168.154 -8.349 4.344 1.00 0.00 101 PHE A C 11
ATOM 18672 O O . PHE A 1 104 ? 167.217 -9.138 4.465 1.00 0.00 101 PHE A O 11
ATOM 18689 N N . HIS A 1 105 ? 168.159 -7.140 4.896 1.00 0.00 102 HIS A N 11
ATOM 18690 C CA . HIS A 1 105 ? 167.039 -6.657 5.696 1.00 0.00 102 HIS A CA 11
ATOM 18691 C C . HIS A 1 105 ? 166.721 -5.210 5.336 1.00 0.00 102 HIS A C 11
ATOM 18692 O O . HIS A 1 105 ? 167.620 -4.376 5.225 1.00 0.00 102 HIS A O 11
ATOM 18707 N N . VAL A 1 106 ? 165.439 -4.923 5.124 1.00 0.00 103 VAL A N 11
ATOM 18708 C CA . VAL A 1 106 ? 165.016 -3.580 4.740 1.00 0.00 103 VAL A CA 11
ATOM 18709 C C . VAL A 1 106 ? 164.006 -2.972 5.714 1.00 0.00 103 VAL A C 11
ATOM 18710 O O . VAL A 1 106 ? 163.135 -3.665 6.240 1.00 0.00 103 VAL A O 11
ATOM 18723 N N . ILE A 1 107 ? 164.115 -1.659 5.913 1.00 0.00 104 ILE A N 11
ATOM 18724 C CA . ILE A 1 107 ? 163.196 -0.928 6.783 1.00 0.00 104 ILE A CA 11
ATOM 18725 C C . ILE A 1 107 ? 162.163 -0.199 5.930 1.00 0.00 104 ILE A C 11
ATOM 18726 O O . ILE A 1 107 ? 162.515 0.422 4.929 1.00 0.00 104 ILE A O 11
ATOM 18742 N N . TRP A 1 108 ? 160.894 -0.270 6.321 1.00 0.00 105 TRP A N 11
ATOM 18743 C CA . TRP A 1 108 ? 159.837 0.399 5.566 1.00 0.00 105 TRP A CA 11
ATOM 18744 C C . TRP A 1 108 ? 159.143 1.471 6.412 1.00 0.00 105 TRP A C 11
ATOM 18745 O O . TRP A 1 108 ? 159.568 2.626 6.422 1.00 0.00 105 TRP A O 11
ATOM 18766 N N . LYS A 1 109 ? 158.079 1.093 7.120 1.00 0.00 106 LYS A N 11
ATOM 18767 C CA . LYS A 1 109 ? 157.347 2.037 7.958 1.00 0.00 106 LYS A CA 11
ATOM 18768 C C . LYS A 1 109 ? 156.182 1.349 8.662 1.00 0.00 106 LYS A C 11
ATOM 18769 O O . LYS A 1 109 ? 155.400 0.634 8.036 1.00 0.00 106 LYS A O 11
ATOM 18788 N N . LYS A 1 110 ? 156.072 1.572 9.968 1.00 0.00 107 LYS A N 11
ATOM 18789 C CA . LYS A 1 110 ? 155.002 0.974 10.756 1.00 0.00 107 LYS A CA 11
ATOM 18790 C C . LYS A 1 110 ? 153.810 1.920 10.860 1.00 0.00 107 LYS A C 11
ATOM 18791 O O . LYS A 1 110 ? 153.815 2.778 11.768 1.00 0.00 107 LYS A O 11
ATOM 18811 N N . MET A 1 4 ? 191.976 -17.060 1.271 1.00 0.00 1 MET A N 12
ATOM 18812 C CA . MET A 1 4 ? 192.746 -17.112 2.541 1.00 0.00 1 MET A CA 12
ATOM 18813 C C . MET A 1 4 ? 193.183 -15.719 2.979 1.00 0.00 1 MET A C 12
ATOM 18814 O O . MET A 1 4 ? 194.210 -15.559 3.639 1.00 0.00 1 MET A O 12
ATOM 18828 N N . THR A 1 5 ? 192.393 -14.714 2.614 1.00 0.00 2 THR A N 12
ATOM 18829 C CA . THR A 1 5 ? 192.698 -13.336 2.978 1.00 0.00 2 THR A CA 12
ATOM 18830 C C . THR A 1 5 ? 192.771 -13.193 4.497 1.00 0.00 2 THR A C 12
ATOM 18831 O O . THR A 1 5 ? 192.225 -14.015 5.233 1.00 0.00 2 THR A O 12
ATOM 18842 N N . THR A 1 6 ? 193.447 -12.149 4.960 1.00 0.00 3 THR A N 12
ATOM 18843 C CA . THR A 1 6 ? 193.585 -11.908 6.390 1.00 0.00 3 THR A CA 12
ATOM 18844 C C . THR A 1 6 ? 192.683 -10.763 6.848 1.00 0.00 3 THR A C 12
ATOM 18845 O O . THR A 1 6 ? 192.443 -10.591 8.043 1.00 0.00 3 THR A O 12
ATOM 18856 N N . GLU A 1 7 ? 192.184 -9.982 5.892 1.00 0.00 4 GLU A N 12
ATOM 18857 C CA . GLU A 1 7 ? 191.309 -8.858 6.203 1.00 0.00 4 GLU A CA 12
ATOM 18858 C C . GLU A 1 7 ? 190.030 -8.932 5.372 1.00 0.00 4 GLU A C 12
ATOM 18859 O O . GLU A 1 7 ? 190.069 -9.250 4.183 1.00 0.00 4 GLU A O 12
ATOM 18871 N N . ILE A 1 8 ? 188.900 -8.638 6.005 1.00 0.00 5 ILE A N 12
ATOM 18872 C CA . ILE A 1 8 ? 187.612 -8.672 5.324 1.00 0.00 5 ILE A CA 12
ATOM 18873 C C . ILE A 1 8 ? 187.545 -7.621 4.221 1.00 0.00 5 ILE A C 12
ATOM 18874 O O . ILE A 1 8 ? 188.086 -6.524 4.361 1.00 0.00 5 ILE A O 12
ATOM 18890 N N . LYS A 1 9 ? 186.875 -7.963 3.124 1.00 0.00 6 LYS A N 12
ATOM 18891 C CA . LYS A 1 9 ? 186.734 -7.048 1.998 1.00 0.00 6 LYS A CA 12
ATOM 18892 C C . LYS A 1 9 ? 185.484 -6.189 2.157 1.00 0.00 6 LYS A C 12
ATOM 18893 O O . LYS A 1 9 ? 184.825 -6.227 3.197 1.00 0.00 6 LYS A O 12
ATOM 18912 N N . LYS A 1 10 ? 185.161 -5.414 1.127 1.00 0.00 7 LYS A N 12
ATOM 18913 C CA . LYS A 1 10 ? 183.988 -4.549 1.170 1.00 0.00 7 LYS A CA 12
ATOM 18914 C C . LYS A 1 10 ? 183.280 -4.505 -0.181 1.00 0.00 7 LYS A C 12
ATOM 18915 O O . LYS A 1 10 ? 183.772 -5.043 -1.173 1.00 0.00 7 LYS A O 12
ATOM 18934 N N . LEU A 1 11 ? 182.116 -3.860 -0.206 1.00 0.00 8 LEU A N 12
ATOM 18935 C CA . LEU A 1 11 ? 181.323 -3.739 -1.422 1.00 0.00 8 LEU A CA 12
ATOM 18936 C C . LEU A 1 11 ? 181.536 -2.372 -2.070 1.00 0.00 8 LEU A C 12
ATOM 18937 O O . LEU A 1 11 ? 182.132 -1.480 -1.466 1.00 0.00 8 LEU A O 12
ATOM 18953 N N . ASP A 1 12 ? 181.041 -2.205 -3.295 1.00 0.00 9 ASP A N 12
ATOM 18954 C CA . ASP A 1 12 ? 181.177 -0.938 -4.002 1.00 0.00 9 ASP A CA 12
ATOM 18955 C C . ASP A 1 12 ? 179.852 -0.178 -3.997 1.00 0.00 9 ASP A C 12
ATOM 18956 O O . ASP A 1 12 ? 178.782 -0.784 -4.066 1.00 0.00 9 ASP A O 12
ATOM 18965 N N . PRO A 1 13 ? 179.903 1.162 -3.909 1.00 0.00 10 PRO A N 12
ATOM 18966 C CA . PRO A 1 13 ? 178.697 1.997 -3.890 1.00 0.00 10 PRO A CA 12
ATOM 18967 C C . PRO A 1 13 ? 177.736 1.664 -5.026 1.00 0.00 10 PRO A C 12
ATOM 18968 O O . PRO A 1 13 ? 176.556 1.401 -4.796 1.00 0.00 10 PRO A O 12
ATOM 18979 N N . ASP A 1 14 ? 178.247 1.681 -6.253 1.00 0.00 11 ASP A N 12
ATOM 18980 C CA . ASP A 1 14 ? 177.432 1.385 -7.428 1.00 0.00 11 ASP A CA 12
ATOM 18981 C C . ASP A 1 14 ? 176.718 0.043 -7.286 1.00 0.00 11 ASP A C 12
ATOM 18982 O O . ASP A 1 14 ? 175.574 -0.110 -7.716 1.00 0.00 11 ASP A O 12
ATOM 18991 N N . THR A 1 15 ? 177.399 -0.929 -6.687 1.00 0.00 12 THR A N 12
ATOM 18992 C CA . THR A 1 15 ? 176.825 -2.256 -6.499 1.00 0.00 12 THR A CA 12
ATOM 18993 C C . THR A 1 15 ? 175.925 -2.304 -5.270 1.00 0.00 12 THR A C 12
ATOM 18994 O O . THR A 1 15 ? 174.911 -2.997 -5.267 1.00 0.00 12 THR A O 12
ATOM 19005 N N . ALA A 1 16 ? 176.297 -1.564 -4.230 1.00 0.00 13 ALA A N 12
ATOM 19006 C CA . ALA A 1 16 ? 175.515 -1.530 -2.998 1.00 0.00 13 ALA A CA 12
ATOM 19007 C C . ALA A 1 16 ? 174.143 -0.911 -3.237 1.00 0.00 13 ALA A C 12
ATOM 19008 O O . ALA A 1 16 ? 173.158 -1.287 -2.600 1.00 0.00 13 ALA A O 12
ATOM 19015 N N . ILE A 1 17 ? 174.089 0.043 -4.157 1.00 0.00 14 ILE A N 12
ATOM 19016 C CA . ILE A 1 17 ? 172.841 0.716 -4.487 1.00 0.00 14 ILE A CA 12
ATOM 19017 C C . ILE A 1 17 ? 172.003 -0.125 -5.448 1.00 0.00 14 ILE A C 12
ATOM 19018 O O . ILE A 1 17 ? 170.871 -0.494 -5.140 1.00 0.00 14 ILE A O 12
ATOM 19034 N N . ASP A 1 18 ? 172.566 -0.415 -6.618 1.00 0.00 15 ASP A N 12
ATOM 19035 C CA . ASP A 1 18 ? 171.875 -1.203 -7.639 1.00 0.00 15 ASP A CA 12
ATOM 19036 C C . ASP A 1 18 ? 171.218 -2.456 -7.056 1.00 0.00 15 ASP A C 12
ATOM 19037 O O . ASP A 1 18 ? 170.191 -2.918 -7.560 1.00 0.00 15 ASP A O 12
ATOM 19046 N N . ILE A 1 19 ? 171.796 -2.995 -5.985 1.00 0.00 16 ILE A N 12
ATOM 19047 C CA . ILE A 1 19 ? 171.234 -4.184 -5.351 1.00 0.00 16 ILE A CA 12
ATOM 19048 C C . ILE A 1 19 ? 170.041 -3.814 -4.480 1.00 0.00 16 ILE A C 12
ATOM 19049 O O . ILE A 1 19 ? 168.998 -4.463 -4.538 1.00 0.00 16 ILE A O 12
ATOM 19065 N N . ALA A 1 20 ? 170.188 -2.754 -3.691 1.00 0.00 17 ALA A N 12
ATOM 19066 C CA . ALA A 1 20 ? 169.105 -2.294 -2.835 1.00 0.00 17 ALA A CA 12
ATOM 19067 C C . ALA A 1 20 ? 167.992 -1.689 -3.681 1.00 0.00 17 ALA A C 12
ATOM 19068 O O . ALA A 1 20 ? 166.814 -1.775 -3.336 1.00 0.00 17 ALA A O 12
ATOM 19075 N N . TYR A 1 21 ? 168.382 -1.088 -4.802 1.00 0.00 18 TYR A N 12
ATOM 19076 C CA . TYR A 1 21 ? 167.431 -0.478 -5.718 1.00 0.00 18 TYR A CA 12
ATOM 19077 C C . TYR A 1 21 ? 166.469 -1.532 -6.253 1.00 0.00 18 TYR A C 12
ATOM 19078 O O . TYR A 1 21 ? 165.258 -1.319 -6.296 1.00 0.00 18 TYR A O 12
ATOM 19096 N N . ASP A 1 22 ? 167.019 -2.678 -6.645 1.00 0.00 19 ASP A N 12
ATOM 19097 C CA . ASP A 1 22 ? 166.207 -3.774 -7.161 1.00 0.00 19 ASP A CA 12
ATOM 19098 C C . ASP A 1 22 ? 165.374 -4.400 -6.043 1.00 0.00 19 ASP A C 12
ATOM 19099 O O . ASP A 1 22 ? 164.313 -4.979 -6.289 1.00 0.00 19 ASP A O 12
ATOM 19108 N N . ILE A 1 23 ? 165.850 -4.260 -4.808 1.00 0.00 20 ILE A N 12
ATOM 19109 C CA . ILE A 1 23 ? 165.143 -4.796 -3.652 1.00 0.00 20 ILE A CA 12
ATOM 19110 C C . ILE A 1 23 ? 163.936 -3.928 -3.315 1.00 0.00 20 ILE A C 12
ATOM 19111 O O . ILE A 1 23 ? 162.940 -4.412 -2.778 1.00 0.00 20 ILE A O 12
ATOM 19127 N N . PHE A 1 24 ? 164.028 -2.644 -3.642 1.00 0.00 21 PHE A N 12
ATOM 19128 C CA . PHE A 1 24 ? 162.942 -1.709 -3.384 1.00 0.00 21 PHE A CA 12
ATOM 19129 C C . PHE A 1 24 ? 161.868 -1.826 -4.461 1.00 0.00 21 PHE A C 12
ATOM 19130 O O . PHE A 1 24 ? 160.674 -1.801 -4.168 1.00 0.00 21 PHE A O 12
ATOM 19147 N N . LEU A 1 25 ? 162.304 -1.952 -5.709 1.00 0.00 22 LEU A N 12
ATOM 19148 C CA . LEU A 1 25 ? 161.383 -2.069 -6.834 1.00 0.00 22 LEU A CA 12
ATOM 19149 C C . LEU A 1 25 ? 160.836 -3.491 -6.970 1.00 0.00 22 LEU A C 12
ATOM 19150 O O . LEU A 1 25 ? 159.991 -3.753 -7.826 1.00 0.00 22 LEU A O 12
ATOM 19166 N N . GLU A 1 26 ? 161.314 -4.408 -6.131 1.00 0.00 23 GLU A N 12
ATOM 19167 C CA . GLU A 1 26 ? 160.855 -5.791 -6.183 1.00 0.00 23 GLU A CA 12
ATOM 19168 C C . GLU A 1 26 ? 160.149 -6.200 -4.888 1.00 0.00 23 GLU A C 12
ATOM 19169 O O . GLU A 1 26 ? 159.098 -6.840 -4.923 1.00 0.00 23 GLU A O 12
ATOM 19181 N N . MET A 1 27 ? 160.741 -5.847 -3.750 1.00 0.00 24 MET A N 12
ATOM 19182 C CA . MET A 1 27 ? 160.175 -6.201 -2.451 1.00 0.00 24 MET A CA 12
ATOM 19183 C C . MET A 1 27 ? 159.139 -5.181 -1.976 1.00 0.00 24 MET A C 12
ATOM 19184 O O . MET A 1 27 ? 158.068 -5.556 -1.498 1.00 0.00 24 MET A O 12
ATOM 19198 N N . ALA A 1 28 ? 159.460 -3.895 -2.095 1.00 0.00 25 ALA A N 12
ATOM 19199 C CA . ALA A 1 28 ? 158.546 -2.840 -1.661 1.00 0.00 25 ALA A CA 12
ATOM 19200 C C . ALA A 1 28 ? 157.156 -3.021 -2.265 1.00 0.00 25 ALA A C 12
ATOM 19201 O O . ALA A 1 28 ? 157.002 -3.073 -3.485 1.00 0.00 25 ALA A O 12
ATOM 19208 N N . GLY A 1 29 ? 156.146 -3.115 -1.404 1.00 0.00 26 GLY A N 12
ATOM 19209 C CA . GLY A 1 29 ? 154.786 -3.287 -1.879 1.00 0.00 26 GLY A CA 12
ATOM 19210 C C . GLY A 1 29 ? 153.852 -3.835 -0.815 1.00 0.00 26 GLY A C 12
ATOM 19211 O O . GLY A 1 29 ? 152.942 -3.140 -0.363 1.00 0.00 26 GLY A O 12
ATOM 19215 N N . GLU A 1 30 ? 154.070 -5.086 -0.424 1.00 0.00 27 GLU A N 12
ATOM 19216 C CA . GLU A 1 30 ? 153.232 -5.730 0.585 1.00 0.00 27 GLU A CA 12
ATOM 19217 C C . GLU A 1 30 ? 153.691 -5.390 2.004 1.00 0.00 27 GLU A C 12
ATOM 19218 O O . GLU A 1 30 ? 153.017 -5.730 2.976 1.00 0.00 27 GLU A O 12
ATOM 19230 N N . ASN A 1 31 ? 154.836 -4.723 2.121 1.00 0.00 28 ASN A N 12
ATOM 19231 C CA . ASN A 1 31 ? 155.367 -4.350 3.428 1.00 0.00 28 ASN A CA 12
ATOM 19232 C C . ASN A 1 31 ? 155.061 -2.890 3.749 1.00 0.00 28 ASN A C 12
ATOM 19233 O O . ASN A 1 31 ? 154.217 -2.593 4.595 1.00 0.00 28 ASN A O 12
ATOM 19244 N N . LEU A 1 32 ? 155.757 -1.986 3.070 1.00 0.00 29 LEU A N 12
ATOM 19245 C CA . LEU A 1 32 ? 155.571 -0.554 3.278 1.00 0.00 29 LEU A CA 12
ATOM 19246 C C . LEU A 1 32 ? 154.159 -0.124 2.880 1.00 0.00 29 LEU A C 12
ATOM 19247 O O . LEU A 1 32 ? 153.685 -0.424 1.785 1.00 0.00 29 LEU A O 12
ATOM 19263 N N . ASP A 1 33 ? 153.491 0.560 3.804 1.00 0.00 30 ASP A N 12
ATOM 19264 C CA . ASP A 1 33 ? 152.112 1.030 3.611 1.00 0.00 30 ASP A CA 12
ATOM 19265 C C . ASP A 1 33 ? 151.863 1.563 2.196 1.00 0.00 30 ASP A C 12
ATOM 19266 O O . ASP A 1 33 ? 152.779 2.024 1.527 1.00 0.00 30 ASP A O 12
ATOM 19275 N N . PRO A 1 34 ? 150.604 1.504 1.725 1.00 0.00 31 PRO A N 12
ATOM 19276 C CA . PRO A 1 34 ? 150.234 1.981 0.385 1.00 0.00 31 PRO A CA 12
ATOM 19277 C C . PRO A 1 34 ? 150.425 3.488 0.223 1.00 0.00 31 PRO A C 12
ATOM 19278 O O . PRO A 1 34 ? 150.750 3.968 -0.862 1.00 0.00 31 PRO A O 12
ATOM 19289 N N . ALA A 1 35 ? 150.214 4.232 1.305 1.00 0.00 32 ALA A N 12
ATOM 19290 C CA . ALA A 1 35 ? 150.359 5.685 1.273 1.00 0.00 32 ALA A CA 12
ATOM 19291 C C . ALA A 1 35 ? 151.741 6.093 0.772 1.00 0.00 32 ALA A C 12
ATOM 19292 O O . ALA A 1 35 ? 151.869 6.839 -0.205 1.00 0.00 32 ALA A O 12
ATOM 19299 N N . ASP A 1 36 ? 152.776 5.589 1.436 1.00 0.00 33 ASP A N 12
ATOM 19300 C CA . ASP A 1 36 ? 154.146 5.893 1.048 1.00 0.00 33 ASP A CA 12
ATOM 19301 C C . ASP A 1 36 ? 154.429 5.374 -0.359 1.00 0.00 33 ASP A C 12
ATOM 19302 O O . ASP A 1 36 ? 155.321 5.872 -1.046 1.00 0.00 33 ASP A O 12
ATOM 19311 N N . ILE A 1 37 ? 153.649 4.383 -0.793 1.00 0.00 34 ILE A N 12
ATOM 19312 C CA . ILE A 1 37 ? 153.807 3.820 -2.127 1.00 0.00 34 ILE A CA 12
ATOM 19313 C C . ILE A 1 37 ? 153.293 4.805 -3.168 1.00 0.00 34 ILE A C 12
ATOM 19314 O O . ILE A 1 37 ? 153.961 5.080 -4.164 1.00 0.00 34 ILE A O 12
ATOM 19330 N N . LEU A 1 38 ? 152.102 5.343 -2.921 1.00 0.00 35 LEU A N 12
ATOM 19331 C CA . LEU A 1 38 ? 151.495 6.310 -3.828 1.00 0.00 35 LEU A CA 12
ATOM 19332 C C . LEU A 1 38 ? 152.475 7.437 -4.134 1.00 0.00 35 LEU A C 12
ATOM 19333 O O . LEU A 1 38 ? 152.646 7.827 -5.289 1.00 0.00 35 LEU A O 12
ATOM 19349 N N . LEU A 1 39 ? 153.127 7.947 -3.093 1.00 0.00 36 LEU A N 12
ATOM 19350 C CA . LEU A 1 39 ? 154.102 9.019 -3.262 1.00 0.00 36 LEU A CA 12
ATOM 19351 C C . LEU A 1 39 ? 155.274 8.539 -4.114 1.00 0.00 36 LEU A C 12
ATOM 19352 O O . LEU A 1 39 ? 155.577 9.116 -5.158 1.00 0.00 36 LEU A O 12
ATOM 19368 N N . PHE A 1 40 ? 155.922 7.472 -3.657 1.00 0.00 37 PHE A N 12
ATOM 19369 C CA . PHE A 1 40 ? 157.059 6.895 -4.368 1.00 0.00 37 PHE A CA 12
ATOM 19370 C C . PHE A 1 40 ? 156.676 6.539 -5.806 1.00 0.00 37 PHE A C 12
ATOM 19371 O O . PHE A 1 40 ? 157.490 6.654 -6.722 1.00 0.00 37 PHE A O 12
ATOM 19388 N N . ASN A 1 41 ? 155.433 6.108 -5.995 1.00 0.00 38 ASN A N 12
ATOM 19389 C CA . ASN A 1 41 ? 154.947 5.735 -7.319 1.00 0.00 38 ASN A CA 12
ATOM 19390 C C . ASN A 1 41 ? 154.687 6.973 -8.170 1.00 0.00 38 ASN A C 12
ATOM 19391 O O . ASN A 1 41 ? 155.054 7.021 -9.344 1.00 0.00 38 ASN A O 12
ATOM 19402 N N . LEU A 1 42 ? 154.053 7.972 -7.569 1.00 0.00 39 LEU A N 12
ATOM 19403 C CA . LEU A 1 42 ? 153.743 9.211 -8.262 1.00 0.00 39 LEU A CA 12
ATOM 19404 C C . LEU A 1 42 ? 154.984 10.102 -8.383 1.00 0.00 39 LEU A C 12
ATOM 19405 O O . LEU A 1 42 ? 155.003 11.050 -9.169 1.00 0.00 39 LEU A O 12
ATOM 19421 N N . GLN A 1 43 ? 156.025 9.781 -7.614 1.00 0.00 40 GLN A N 12
ATOM 19422 C CA . GLN A 1 43 ? 157.269 10.540 -7.650 1.00 0.00 40 GLN A CA 12
ATOM 19423 C C . GLN A 1 43 ? 158.434 9.629 -8.052 1.00 0.00 40 GLN A C 12
ATOM 19424 O O . GLN A 1 43 ? 158.261 8.721 -8.865 1.00 0.00 40 GLN A O 12
ATOM 19438 N N . PHE A 1 44 ? 159.618 9.876 -7.483 1.00 0.00 41 PHE A N 12
ATOM 19439 C CA . PHE A 1 44 ? 160.813 9.082 -7.777 1.00 0.00 41 PHE A CA 12
ATOM 19440 C C . PHE A 1 44 ? 161.507 9.559 -9.055 1.00 0.00 41 PHE A C 12
ATOM 19441 O O . PHE A 1 44 ? 162.683 9.269 -9.273 1.00 0.00 41 PHE A O 12
ATOM 19458 N N . GLU A 1 45 ? 160.779 10.288 -9.898 1.00 0.00 42 GLU A N 12
ATOM 19459 C CA . GLU A 1 45 ? 161.338 10.795 -11.145 1.00 0.00 42 GLU A CA 12
ATOM 19460 C C . GLU A 1 45 ? 162.073 12.111 -10.914 1.00 0.00 42 GLU A C 12
ATOM 19461 O O . GLU A 1 45 ? 163.134 12.351 -11.492 1.00 0.00 42 GLU A O 12
ATOM 19473 N N . GLU A 1 46 ? 161.503 12.962 -10.068 1.00 0.00 43 GLU A N 12
ATOM 19474 C CA . GLU A 1 46 ? 162.103 14.255 -9.763 1.00 0.00 43 GLU A CA 12
ATOM 19475 C C . GLU A 1 46 ? 162.665 14.279 -8.344 1.00 0.00 43 GLU A C 12
ATOM 19476 O O . GLU A 1 46 ? 163.635 14.983 -8.065 1.00 0.00 43 GLU A O 12
ATOM 19488 N N . ARG A 1 47 ? 162.052 13.508 -7.450 1.00 0.00 44 ARG A N 12
ATOM 19489 C CA . ARG A 1 47 ? 162.498 13.448 -6.063 1.00 0.00 44 ARG A CA 12
ATOM 19490 C C . ARG A 1 47 ? 163.002 12.053 -5.711 1.00 0.00 44 ARG A C 12
ATOM 19491 O O . ARG A 1 47 ? 162.948 11.638 -4.553 1.00 0.00 44 ARG A O 12
ATOM 19512 N N . GLY A 1 48 ? 163.493 11.332 -6.714 1.00 0.00 45 GLY A N 12
ATOM 19513 C CA . GLY A 1 48 ? 163.999 9.992 -6.485 1.00 0.00 45 GLY A CA 12
ATOM 19514 C C . GLY A 1 48 ? 165.480 9.981 -6.163 1.00 0.00 45 GLY A C 12
ATOM 19515 O O . GLY A 1 48 ? 166.307 10.334 -7.003 1.00 0.00 45 GLY A O 12
ATOM 19519 N N . GLY A 1 49 ? 165.816 9.578 -4.942 1.00 0.00 46 GLY A N 12
ATOM 19520 C CA . GLY A 1 49 ? 167.207 9.534 -4.535 1.00 0.00 46 GLY A CA 12
ATOM 19521 C C . GLY A 1 49 ? 167.497 8.412 -3.558 1.00 0.00 46 GLY A C 12
ATOM 19522 O O . GLY A 1 49 ? 166.652 8.061 -2.734 1.00 0.00 46 GLY A O 12
ATOM 19526 N N . VAL A 1 50 ? 168.698 7.852 -3.650 1.00 0.00 47 VAL A N 12
ATOM 19527 C CA . VAL A 1 50 ? 169.112 6.765 -2.772 1.00 0.00 47 VAL A CA 12
ATOM 19528 C C . VAL A 1 50 ? 170.609 6.857 -2.490 1.00 0.00 47 VAL A C 12
ATOM 19529 O O . VAL A 1 50 ? 171.428 6.784 -3.405 1.00 0.00 47 VAL A O 12
ATOM 19542 N N . GLU A 1 51 ? 170.959 7.032 -1.219 1.00 0.00 48 GLU A N 12
ATOM 19543 C CA . GLU A 1 51 ? 172.358 7.152 -0.824 1.00 0.00 48 GLU A CA 12
ATOM 19544 C C . GLU A 1 51 ? 172.855 5.886 -0.133 1.00 0.00 48 GLU A C 12
ATOM 19545 O O . GLU A 1 51 ? 172.073 5.126 0.438 1.00 0.00 48 GLU A O 12
ATOM 19557 N N . PHE A 1 52 ? 174.166 5.673 -0.190 1.00 0.00 49 PHE A N 12
ATOM 19558 C CA . PHE A 1 52 ? 174.783 4.505 0.429 1.00 0.00 49 PHE A CA 12
ATOM 19559 C C . PHE A 1 52 ? 175.439 4.870 1.757 1.00 0.00 49 PHE A C 12
ATOM 19560 O O . PHE A 1 52 ? 176.158 5.865 1.856 1.00 0.00 49 PHE A O 12
ATOM 19577 N N . VAL A 1 53 ? 175.192 4.051 2.773 1.00 0.00 50 VAL A N 12
ATOM 19578 C CA . VAL A 1 53 ? 175.761 4.273 4.099 1.00 0.00 50 VAL A CA 12
ATOM 19579 C C . VAL A 1 53 ? 176.136 2.957 4.749 1.00 0.00 50 VAL A C 12
ATOM 19580 O O . VAL A 1 53 ? 175.415 1.968 4.628 1.00 0.00 50 VAL A O 12
ATOM 19593 N N . GLU A 1 54 ? 177.262 2.939 5.441 1.00 0.00 51 GLU A N 12
ATOM 19594 C CA . GLU A 1 54 ? 177.713 1.727 6.105 1.00 0.00 51 GLU A CA 12
ATOM 19595 C C . GLU A 1 54 ? 176.728 1.307 7.188 1.00 0.00 51 GLU A C 12
ATOM 19596 O O . GLU A 1 54 ? 175.652 1.888 7.327 1.00 0.00 51 GLU A O 12
ATOM 19608 N N . THR A 1 55 ? 177.108 0.294 7.953 1.00 0.00 52 THR A N 12
ATOM 19609 C CA . THR A 1 55 ? 176.268 -0.214 9.027 1.00 0.00 52 THR A CA 12
ATOM 19610 C C . THR A 1 55 ? 176.460 0.619 10.296 1.00 0.00 52 THR A C 12
ATOM 19611 O O . THR A 1 55 ? 177.368 1.446 10.373 1.00 0.00 52 THR A O 12
ATOM 19622 N N . ALA A 1 56 ? 175.602 0.395 11.287 1.00 0.00 53 ALA A N 12
ATOM 19623 C CA . ALA A 1 56 ? 175.680 1.123 12.547 1.00 0.00 53 ALA A CA 12
ATOM 19624 C C . ALA A 1 56 ? 176.430 0.312 13.600 1.00 0.00 53 ALA A C 12
ATOM 19625 O O . ALA A 1 56 ? 177.166 -0.617 13.273 1.00 0.00 53 ALA A O 12
ATOM 19632 N N . ASP A 1 57 ? 176.225 0.663 14.867 1.00 0.00 54 ASP A N 12
ATOM 19633 C CA . ASP A 1 57 ? 176.869 -0.041 15.967 1.00 0.00 54 ASP A CA 12
ATOM 19634 C C . ASP A 1 57 ? 175.959 -1.142 16.503 1.00 0.00 54 ASP A C 12
ATOM 19635 O O . ASP A 1 57 ? 175.996 -1.465 17.691 1.00 0.00 54 ASP A O 12
ATOM 19644 N N . ASP A 1 58 ? 175.140 -1.712 15.614 1.00 0.00 55 ASP A N 12
ATOM 19645 C CA . ASP A 1 58 ? 174.209 -2.783 15.977 1.00 0.00 55 ASP A CA 12
ATOM 19646 C C . ASP A 1 58 ? 172.904 -2.210 16.513 1.00 0.00 55 ASP A C 12
ATOM 19647 O O . ASP A 1 58 ? 172.861 -1.666 17.617 1.00 0.00 55 ASP A O 12
ATOM 19656 N N . TRP A 1 59 ? 171.839 -2.332 15.724 1.00 0.00 56 TRP A N 12
ATOM 19657 C CA . TRP A 1 59 ? 170.537 -1.819 16.130 1.00 0.00 56 TRP A CA 12
ATOM 19658 C C . TRP A 1 59 ? 169.442 -2.872 15.983 1.00 0.00 56 TRP A C 12
ATOM 19659 O O . TRP A 1 59 ? 168.560 -2.758 15.131 1.00 0.00 56 TRP A O 12
ATOM 19680 N N . GLU A 1 60 ? 169.504 -3.886 16.836 1.00 0.00 57 GLU A N 12
ATOM 19681 C CA . GLU A 1 60 ? 168.519 -4.964 16.836 1.00 0.00 57 GLU A CA 12
ATOM 19682 C C . GLU A 1 60 ? 167.255 -4.529 17.582 1.00 0.00 57 GLU A C 12
ATOM 19683 O O . GLU A 1 60 ? 166.809 -5.202 18.512 1.00 0.00 57 GLU A O 12
ATOM 19695 N N . GLU A 1 61 ? 166.688 -3.393 17.176 1.00 0.00 58 GLU A N 12
ATOM 19696 C CA . GLU A 1 61 ? 165.484 -2.867 17.815 1.00 0.00 58 GLU A CA 12
ATOM 19697 C C . GLU A 1 61 ? 164.339 -2.732 16.815 1.00 0.00 58 GLU A C 12
ATOM 19698 O O . GLU A 1 61 ? 163.228 -3.197 17.066 1.00 0.00 58 GLU A O 12
ATOM 19710 N N . GLU A 1 62 ? 164.618 -2.105 15.675 1.00 0.00 59 GLU A N 12
ATOM 19711 C CA . GLU A 1 62 ? 163.602 -1.932 14.642 1.00 0.00 59 GLU A CA 12
ATOM 19712 C C . GLU A 1 62 ? 163.513 -3.189 13.785 1.00 0.00 59 GLU A C 12
ATOM 19713 O O . GLU A 1 62 ? 162.438 -3.769 13.632 1.00 0.00 59 GLU A O 12
ATOM 19725 N N . ILE A 1 63 ? 164.651 -3.626 13.252 1.00 0.00 60 ILE A N 12
ATOM 19726 C CA . ILE A 1 63 ? 164.687 -4.837 12.443 1.00 0.00 60 ILE A CA 12
ATOM 19727 C C . ILE A 1 63 ? 164.743 -6.066 13.347 1.00 0.00 60 ILE A C 12
ATOM 19728 O O . ILE A 1 63 ? 164.156 -7.104 13.041 1.00 0.00 60 ILE A O 12
ATOM 19744 N N . GLY A 1 64 ? 165.439 -5.929 14.477 1.00 0.00 61 GLY A N 12
ATOM 19745 C CA . GLY A 1 64 ? 165.547 -7.022 15.431 1.00 0.00 61 GLY A CA 12
ATOM 19746 C C . GLY A 1 64 ? 166.713 -7.954 15.156 1.00 0.00 61 GLY A C 12
ATOM 19747 O O . GLY A 1 64 ? 167.370 -8.427 16.082 1.00 0.00 61 GLY A O 12
ATOM 19751 N N . VAL A 1 65 ? 166.953 -8.241 13.885 1.00 0.00 62 VAL A N 12
ATOM 19752 C CA . VAL A 1 65 ? 168.028 -9.146 13.491 1.00 0.00 62 VAL A CA 12
ATOM 19753 C C . VAL A 1 65 ? 169.384 -8.660 13.991 1.00 0.00 62 VAL A C 12
ATOM 19754 O O . VAL A 1 65 ? 169.581 -7.467 14.217 1.00 0.00 62 VAL A O 12
ATOM 19767 N N . LEU A 1 66 ? 170.319 -9.592 14.157 1.00 0.00 63 LEU A N 12
ATOM 19768 C CA . LEU A 1 66 ? 171.659 -9.256 14.624 1.00 0.00 63 LEU A CA 12
ATOM 19769 C C . LEU A 1 66 ? 172.425 -8.500 13.546 1.00 0.00 63 LEU A C 12
ATOM 19770 O O . LEU A 1 66 ? 172.622 -9.004 12.440 1.00 0.00 63 LEU A O 12
ATOM 19786 N N . ILE A 1 67 ? 172.843 -7.282 13.871 1.00 0.00 64 ILE A N 12
ATOM 19787 C CA . ILE A 1 67 ? 173.574 -6.447 12.924 1.00 0.00 64 ILE A CA 12
ATOM 19788 C C . ILE A 1 67 ? 175.077 -6.513 13.170 1.00 0.00 64 ILE A C 12
ATOM 19789 O O . ILE A 1 67 ? 175.526 -6.889 14.252 1.00 0.00 64 ILE A O 12
ATOM 19805 N N . ASP A 1 68 ? 175.848 -6.140 12.155 1.00 0.00 65 ASP A N 12
ATOM 19806 C CA . ASP A 1 68 ? 177.303 -6.148 12.249 1.00 0.00 65 ASP A CA 12
ATOM 19807 C C . ASP A 1 68 ? 177.897 -5.017 11.411 1.00 0.00 65 ASP A C 12
ATOM 19808 O O . ASP A 1 68 ? 177.725 -4.986 10.193 1.00 0.00 65 ASP A O 12
ATOM 19817 N N . PRO A 1 69 ? 178.604 -4.066 12.049 1.00 0.00 66 PRO A N 12
ATOM 19818 C CA . PRO A 1 69 ? 179.213 -2.936 11.342 1.00 0.00 66 PRO A CA 12
ATOM 19819 C C . PRO A 1 69 ? 180.260 -3.384 10.329 1.00 0.00 66 PRO A C 12
ATOM 19820 O O . PRO A 1 69 ? 180.882 -4.434 10.488 1.00 0.00 66 PRO A O 12
ATOM 19831 N N . GLU A 1 70 ? 180.448 -2.578 9.288 1.00 0.00 67 GLU A N 12
ATOM 19832 C CA . GLU A 1 70 ? 181.419 -2.884 8.239 1.00 0.00 67 GLU A CA 12
ATOM 19833 C C . GLU A 1 70 ? 180.973 -4.093 7.420 1.00 0.00 67 GLU A C 12
ATOM 19834 O O . GLU A 1 70 ? 180.689 -3.977 6.228 1.00 0.00 67 GLU A O 12
ATOM 19846 N N . GLU A 1 71 ? 180.919 -5.253 8.068 1.00 0.00 68 GLU A N 12
ATOM 19847 C CA . GLU A 1 71 ? 180.513 -6.490 7.408 1.00 0.00 68 GLU A CA 12
ATOM 19848 C C . GLU A 1 71 ? 179.181 -6.329 6.679 1.00 0.00 68 GLU A C 12
ATOM 19849 O O . GLU A 1 71 ? 178.894 -7.061 5.734 1.00 0.00 68 GLU A O 12
ATOM 19861 N N . TYR A 1 72 ? 178.368 -5.377 7.130 1.00 0.00 69 TYR A N 12
ATOM 19862 C CA . TYR A 1 72 ? 177.064 -5.132 6.520 1.00 0.00 69 TYR A CA 12
ATOM 19863 C C . TYR A 1 72 ? 177.050 -3.791 5.787 1.00 0.00 69 TYR A C 12
ATOM 19864 O O . TYR A 1 72 ? 177.737 -2.850 6.183 1.00 0.00 69 TYR A O 12
ATOM 19882 N N . ALA A 1 73 ? 176.255 -3.710 4.724 1.00 0.00 70 ALA A N 12
ATOM 19883 C CA . ALA A 1 73 ? 176.138 -2.483 3.941 1.00 0.00 70 ALA A CA 12
ATOM 19884 C C . ALA A 1 73 ? 174.706 -1.964 3.980 1.00 0.00 70 ALA A C 12
ATOM 19885 O O . ALA A 1 73 ? 173.772 -2.687 3.635 1.00 0.00 70 ALA A O 12
ATOM 19892 N N . GLU A 1 74 ? 174.532 -0.718 4.412 1.00 0.00 71 GLU A N 12
ATOM 19893 C CA . GLU A 1 74 ? 173.202 -0.131 4.505 1.00 0.00 71 GLU A CA 12
ATOM 19894 C C . GLU A 1 74 ? 172.930 0.818 3.340 1.00 0.00 71 GLU A C 12
ATOM 19895 O O . GLU A 1 74 ? 173.820 1.529 2.874 1.00 0.00 71 GLU A O 12
ATOM 19907 N N . VAL A 1 75 ? 171.683 0.826 2.888 1.00 0.00 72 VAL A N 12
ATOM 19908 C CA . VAL A 1 75 ? 171.261 1.687 1.793 1.00 0.00 72 VAL A CA 12
ATOM 19909 C C . VAL A 1 75 ? 169.964 2.391 2.168 1.00 0.00 72 VAL A C 12
ATOM 19910 O O . VAL A 1 75 ? 169.086 1.796 2.791 1.00 0.00 72 VAL A O 12
ATOM 19923 N N . TRP A 1 76 ? 169.850 3.660 1.801 1.00 0.00 73 TRP A N 12
ATOM 19924 C CA . TRP A 1 76 ? 168.657 4.432 2.120 1.00 0.00 73 TRP A CA 12
ATOM 19925 C C . TRP A 1 76 ? 167.906 4.831 0.857 1.00 0.00 73 TRP A C 12
ATOM 19926 O O . TRP A 1 76 ? 168.499 5.326 -0.102 1.00 0.00 73 TRP A O 12
ATOM 19947 N N . VAL A 1 77 ? 166.595 4.615 0.870 1.00 0.00 74 VAL A N 12
ATOM 19948 C CA . VAL A 1 77 ? 165.749 4.948 -0.266 1.00 0.00 74 VAL A CA 12
ATOM 19949 C C . VAL A 1 77 ? 164.611 5.866 0.163 1.00 0.00 74 VAL A C 12
ATOM 19950 O O . VAL A 1 77 ? 163.598 5.410 0.691 1.00 0.00 74 VAL A O 12
ATOM 19963 N N . GLY A 1 78 ? 164.799 7.162 -0.048 1.00 0.00 75 GLY A N 12
ATOM 19964 C CA . GLY A 1 78 ? 163.788 8.129 0.345 1.00 0.00 75 GLY A CA 12
ATOM 19965 C C . GLY A 1 78 ? 163.356 9.046 -0.781 1.00 0.00 75 GLY A C 12
ATOM 19966 O O . GLY A 1 78 ? 163.086 8.595 -1.894 1.00 0.00 75 GLY A O 12
ATOM 19970 N N . LEU A 1 79 ? 163.294 10.339 -0.481 1.00 0.00 76 LEU A N 12
ATOM 19971 C CA . LEU A 1 79 ? 162.892 11.343 -1.467 1.00 0.00 76 LEU A CA 12
ATOM 19972 C C . LEU A 1 79 ? 163.743 12.601 -1.313 1.00 0.00 76 LEU A C 12
ATOM 19973 O O . LEU A 1 79 ? 163.341 13.561 -0.655 1.00 0.00 76 LEU A O 12
ATOM 19989 N N . VAL A 1 80 ? 164.929 12.579 -1.914 1.00 0.00 77 VAL A N 12
ATOM 19990 C CA . VAL A 1 80 ? 165.852 13.706 -1.837 1.00 0.00 77 VAL A CA 12
ATOM 19991 C C . VAL A 1 80 ? 165.289 14.952 -2.510 1.00 0.00 77 VAL A C 12
ATOM 19992 O O . VAL A 1 80 ? 164.187 14.934 -3.059 1.00 0.00 77 VAL A O 12
ATOM 20005 N N . ASN A 1 81 ? 166.062 16.033 -2.460 1.00 0.00 78 ASN A N 12
ATOM 20006 C CA . ASN A 1 81 ? 165.660 17.298 -3.061 1.00 0.00 78 ASN A CA 12
ATOM 20007 C C . ASN A 1 81 ? 166.602 17.672 -4.203 1.00 0.00 78 ASN A C 12
ATOM 20008 O O . ASN A 1 81 ? 167.445 16.873 -4.610 1.00 0.00 78 ASN A O 12
ATOM 20019 N N . GLU A 1 82 ? 166.457 18.890 -4.716 1.00 0.00 79 GLU A N 12
ATOM 20020 C CA . GLU A 1 82 ? 167.298 19.363 -5.810 1.00 0.00 79 GLU A CA 12
ATOM 20021 C C . GLU A 1 82 ? 168.755 19.499 -5.370 1.00 0.00 79 GLU A C 12
ATOM 20022 O O . GLU A 1 82 ? 169.657 19.588 -6.202 1.00 0.00 79 GLU A O 12
ATOM 20034 N N . GLN A 1 83 ? 168.979 19.521 -4.058 1.00 0.00 80 GLN A N 12
ATOM 20035 C CA . GLN A 1 83 ? 170.327 19.651 -3.515 1.00 0.00 80 GLN A CA 12
ATOM 20036 C C . GLN A 1 83 ? 170.908 18.289 -3.141 1.00 0.00 80 GLN A C 12
ATOM 20037 O O . GLN A 1 83 ? 171.772 18.193 -2.269 1.00 0.00 80 GLN A O 12
ATOM 20051 N N . ASP A 1 84 ? 170.433 17.241 -3.814 1.00 0.00 81 ASP A N 12
ATOM 20052 C CA . ASP A 1 84 ? 170.904 15.876 -3.569 1.00 0.00 81 ASP A CA 12
ATOM 20053 C C . ASP A 1 84 ? 171.121 15.606 -2.079 1.00 0.00 81 ASP A C 12
ATOM 20054 O O . ASP A 1 84 ? 172.208 15.203 -1.662 1.00 0.00 81 ASP A O 12
ATOM 20063 N N . GLU A 1 85 ? 170.082 15.827 -1.282 1.00 0.00 82 GLU A N 12
ATOM 20064 C CA . GLU A 1 85 ? 170.164 15.603 0.157 1.00 0.00 82 GLU A CA 12
ATOM 20065 C C . GLU A 1 85 ? 168.851 15.049 0.695 1.00 0.00 82 GLU A C 12
ATOM 20066 O O . GLU A 1 85 ? 167.869 15.779 0.833 1.00 0.00 82 GLU A O 12
ATOM 20078 N N . MET A 1 86 ? 168.835 13.754 0.992 1.00 0.00 83 MET A N 12
ATOM 20079 C CA . MET A 1 86 ? 167.637 13.103 1.508 1.00 0.00 83 MET A CA 12
ATOM 20080 C C . MET A 1 86 ? 167.323 13.562 2.927 1.00 0.00 83 MET A C 12
ATOM 20081 O O . MET A 1 86 ? 168.104 13.339 3.852 1.00 0.00 83 MET A O 12
ATOM 20095 N N . ASP A 1 87 ? 166.166 14.194 3.091 1.00 0.00 84 ASP A N 12
ATOM 20096 C CA . ASP A 1 87 ? 165.735 14.675 4.400 1.00 0.00 84 ASP A CA 12
ATOM 20097 C C . ASP A 1 87 ? 164.519 13.890 4.889 1.00 0.00 84 ASP A C 12
ATOM 20098 O O . ASP A 1 87 ? 163.784 14.348 5.764 1.00 0.00 84 ASP A O 12
ATOM 20107 N N . ASP A 1 88 ? 164.314 12.707 4.315 1.00 0.00 85 ASP A N 12
ATOM 20108 C CA . ASP A 1 88 ? 163.194 11.853 4.681 1.00 0.00 85 ASP A CA 12
ATOM 20109 C C . ASP A 1 88 ? 163.294 10.523 3.940 1.00 0.00 85 ASP A C 12
ATOM 20110 O O . ASP A 1 88 ? 163.029 10.448 2.739 1.00 0.00 85 ASP A O 12
ATOM 20119 N N . VAL A 1 89 ? 163.697 9.482 4.658 1.00 0.00 86 VAL A N 12
ATOM 20120 C CA . VAL A 1 89 ? 163.852 8.159 4.063 1.00 0.00 86 VAL A CA 12
ATOM 20121 C C . VAL A 1 89 ? 162.560 7.354 4.145 1.00 0.00 86 VAL A C 12
ATOM 20122 O O . VAL A 1 89 ? 161.837 7.411 5.140 1.00 0.00 86 VAL A O 12
ATOM 20135 N N . PHE A 1 90 ? 162.291 6.590 3.093 1.00 0.00 87 PHE A N 12
ATOM 20136 C CA . PHE A 1 90 ? 161.104 5.749 3.033 1.00 0.00 87 PHE A CA 12
ATOM 20137 C C . PHE A 1 90 ? 161.418 4.377 3.611 1.00 0.00 87 PHE A C 12
ATOM 20138 O O . PHE A 1 90 ? 160.567 3.735 4.227 1.00 0.00 87 PHE A O 12
ATOM 20155 N N . ALA A 1 91 ? 162.655 3.940 3.402 1.00 0.00 88 ALA A N 12
ATOM 20156 C CA . ALA A 1 91 ? 163.108 2.649 3.891 1.00 0.00 88 ALA A CA 12
ATOM 20157 C C . ALA A 1 91 ? 164.625 2.543 3.808 1.00 0.00 88 ALA A C 12
ATOM 20158 O O . ALA A 1 91 ? 165.274 3.340 3.130 1.00 0.00 88 ALA A O 12
ATOM 20165 N N . LYS A 1 92 ? 165.185 1.548 4.484 1.00 0.00 89 LYS A N 12
ATOM 20166 C CA . LYS A 1 92 ? 166.625 1.325 4.471 1.00 0.00 89 LYS A CA 12
ATOM 20167 C C . LYS A 1 92 ? 166.898 -0.148 4.202 1.00 0.00 89 LYS A C 12
ATOM 20168 O O . LYS A 1 92 ? 166.125 -1.006 4.619 1.00 0.00 89 LYS A O 12
ATOM 20187 N N . PHE A 1 93 ? 167.984 -0.446 3.501 1.00 0.00 90 PHE A N 12
ATOM 20188 C CA . PHE A 1 93 ? 168.314 -1.831 3.185 1.00 0.00 90 PHE A CA 12
ATOM 20189 C C . PHE A 1 93 ? 169.729 -2.180 3.623 1.00 0.00 90 PHE A C 12
ATOM 20190 O O . PHE A 1 93 ? 170.681 -1.469 3.306 1.00 0.00 90 PHE A O 12
ATOM 20207 N N . LEU A 1 94 ? 169.862 -3.291 4.338 1.00 0.00 91 LEU A N 12
ATOM 20208 C CA . LEU A 1 94 ? 171.162 -3.752 4.806 1.00 0.00 91 LEU A CA 12
ATOM 20209 C C . LEU A 1 94 ? 171.557 -5.024 4.065 1.00 0.00 91 LEU A C 12
ATOM 20210 O O . LEU A 1 94 ? 170.735 -5.920 3.884 1.00 0.00 91 LEU A O 12
ATOM 20226 N N . ILE A 1 95 ? 172.809 -5.098 3.627 1.00 0.00 92 ILE A N 12
ATOM 20227 C CA . ILE A 1 95 ? 173.283 -6.269 2.895 1.00 0.00 92 ILE A CA 12
ATOM 20228 C C . ILE A 1 95 ? 174.691 -6.668 3.326 1.00 0.00 92 ILE A C 12
ATOM 20229 O O . ILE A 1 95 ? 175.624 -5.868 3.258 1.00 0.00 92 ILE A O 12
ATOM 20245 N N . SER A 1 96 ? 174.834 -7.915 3.764 1.00 0.00 93 SER A N 12
ATOM 20246 C CA . SER A 1 96 ? 176.130 -8.430 4.199 1.00 0.00 93 SER A CA 12
ATOM 20247 C C . SER A 1 96 ? 177.182 -8.244 3.105 1.00 0.00 93 SER A C 12
ATOM 20248 O O . SER A 1 96 ? 176.848 -8.129 1.926 1.00 0.00 93 SER A O 12
ATOM 20256 N N . HIS A 1 97 ? 178.450 -8.213 3.504 1.00 0.00 94 HIS A N 12
ATOM 20257 C CA . HIS A 1 97 ? 179.546 -8.039 2.555 1.00 0.00 94 HIS A CA 12
ATOM 20258 C C . HIS A 1 97 ? 180.235 -9.369 2.262 1.00 0.00 94 HIS A C 12
ATOM 20259 O O . HIS A 1 97 ? 181.396 -9.398 1.852 1.00 0.00 94 HIS A O 12
ATOM 20274 N N . ARG A 1 98 ? 179.518 -10.468 2.477 1.00 0.00 95 ARG A N 12
ATOM 20275 C CA . ARG A 1 98 ? 180.069 -11.798 2.238 1.00 0.00 95 ARG A CA 12
ATOM 20276 C C . ARG A 1 98 ? 179.861 -12.226 0.791 1.00 0.00 95 ARG A C 12
ATOM 20277 O O . ARG A 1 98 ? 178.875 -11.855 0.155 1.00 0.00 95 ARG A O 12
ATOM 20298 N N . GLU A 1 99 ? 180.800 -13.013 0.278 1.00 0.00 96 GLU A N 12
ATOM 20299 C CA . GLU A 1 99 ? 180.728 -13.500 -1.094 1.00 0.00 96 GLU A CA 12
ATOM 20300 C C . GLU A 1 99 ? 179.592 -14.504 -1.253 1.00 0.00 96 GLU A C 12
ATOM 20301 O O . GLU A 1 99 ? 178.656 -14.280 -2.020 1.00 0.00 96 GLU A O 12
ATOM 20313 N N . GLU A 1 100 ? 179.679 -15.610 -0.521 1.00 0.00 97 GLU A N 12
ATOM 20314 C CA . GLU A 1 100 ? 178.655 -16.646 -0.577 1.00 0.00 97 GLU A CA 12
ATOM 20315 C C . GLU A 1 100 ? 177.618 -16.433 0.521 1.00 0.00 97 GLU A C 12
ATOM 20316 O O . GLU A 1 100 ? 177.892 -15.770 1.521 1.00 0.00 97 GLU A O 12
ATOM 20328 N N . ASP A 1 101 ? 176.429 -17.002 0.331 1.00 0.00 98 ASP A N 12
ATOM 20329 C CA . ASP A 1 101 ? 175.348 -16.876 1.307 1.00 0.00 98 ASP A CA 12
ATOM 20330 C C . ASP A 1 101 ? 175.216 -15.438 1.802 1.00 0.00 98 ASP A C 12
ATOM 20331 O O . ASP A 1 101 ? 175.899 -15.030 2.743 1.00 0.00 98 ASP A O 12
ATOM 20340 N N . ARG A 1 102 ? 174.337 -14.671 1.166 1.00 0.00 99 ARG A N 12
ATOM 20341 C CA . ARG A 1 102 ? 174.125 -13.280 1.546 1.00 0.00 99 ARG A CA 12
ATOM 20342 C C . ARG A 1 102 ? 172.749 -13.085 2.175 1.00 0.00 99 ARG A C 12
ATOM 20343 O O . ARG A 1 102 ? 171.805 -13.813 1.868 1.00 0.00 99 ARG A O 12
ATOM 20364 N N . GLU A 1 103 ? 172.645 -12.094 3.053 1.00 0.00 100 GLU A N 12
ATOM 20365 C CA . GLU A 1 103 ? 171.386 -11.794 3.726 1.00 0.00 100 GLU A CA 12
ATOM 20366 C C . GLU A 1 103 ? 171.070 -10.305 3.627 1.00 0.00 100 GLU A C 12
ATOM 20367 O O . GLU A 1 103 ? 171.965 -9.463 3.730 1.00 0.00 100 GLU A O 12
ATOM 20379 N N . PHE A 1 104 ? 169.795 -9.986 3.422 1.00 0.00 101 PHE A N 12
ATOM 20380 C CA . PHE A 1 104 ? 169.369 -8.597 3.305 1.00 0.00 101 PHE A CA 12
ATOM 20381 C C . PHE A 1 104 ? 168.063 -8.351 4.058 1.00 0.00 101 PHE A C 12
ATOM 20382 O O . PHE A 1 104 ? 167.171 -9.199 4.070 1.00 0.00 101 PHE A O 12
ATOM 20399 N N . HIS A 1 105 ? 167.959 -7.179 4.676 1.00 0.00 102 HIS A N 12
ATOM 20400 C CA . HIS A 1 105 ? 166.764 -6.804 5.422 1.00 0.00 102 HIS A CA 12
ATOM 20401 C C . HIS A 1 105 ? 166.405 -5.348 5.130 1.00 0.00 102 HIS A C 12
ATOM 20402 O O . HIS A 1 105 ? 167.234 -4.592 4.623 1.00 0.00 102 HIS A O 12
ATOM 20417 N N . VAL A 1 106 ? 165.166 -4.960 5.425 1.00 0.00 103 VAL A N 12
ATOM 20418 C CA . VAL A 1 106 ? 164.733 -3.591 5.155 1.00 0.00 103 VAL A CA 12
ATOM 20419 C C . VAL A 1 106 ? 163.657 -3.100 6.120 1.00 0.00 103 VAL A C 12
ATOM 20420 O O . VAL A 1 106 ? 162.762 -3.849 6.510 1.00 0.00 103 VAL A O 12
ATOM 20433 N N . ILE A 1 107 ? 163.742 -1.818 6.469 1.00 0.00 104 ILE A N 12
ATOM 20434 C CA . ILE A 1 107 ? 162.766 -1.193 7.355 1.00 0.00 104 ILE A CA 12
ATOM 20435 C C . ILE A 1 107 ? 161.905 -0.201 6.586 1.00 0.00 104 ILE A C 12
ATOM 20436 O O . ILE A 1 107 ? 162.409 0.568 5.769 1.00 0.00 104 ILE A O 12
ATOM 20452 N N . TRP A 1 108 ? 160.605 -0.219 6.854 1.00 0.00 105 TRP A N 12
ATOM 20453 C CA . TRP A 1 108 ? 159.677 0.689 6.185 1.00 0.00 105 TRP A CA 12
ATOM 20454 C C . TRP A 1 108 ? 159.015 1.631 7.186 1.00 0.00 105 TRP A C 12
ATOM 20455 O O . TRP A 1 108 ? 158.816 1.278 8.348 1.00 0.00 105 TRP A O 12
ATOM 20476 N N . LYS A 1 109 ? 158.675 2.830 6.724 1.00 0.00 106 LYS A N 12
ATOM 20477 C CA . LYS A 1 109 ? 158.033 3.826 7.573 1.00 0.00 106 LYS A CA 12
ATOM 20478 C C . LYS A 1 109 ? 156.686 3.322 8.083 1.00 0.00 106 LYS A C 12
ATOM 20479 O O . LYS A 1 109 ? 156.040 2.492 7.443 1.00 0.00 106 LYS A O 12
ATOM 20498 N N . LYS A 1 110 ? 156.267 3.831 9.237 1.00 0.00 107 LYS A N 12
ATOM 20499 C CA . LYS A 1 110 ? 154.995 3.434 9.832 1.00 0.00 107 LYS A CA 12
ATOM 20500 C C . LYS A 1 110 ? 153.875 4.373 9.397 1.00 0.00 107 LYS A C 12
ATOM 20501 O O . LYS A 1 110 ? 152.944 3.904 8.708 1.00 0.00 107 LYS A O 12
ATOM 20521 N N . MET A 1 4 ? 197.891 -8.055 5.969 1.00 0.00 1 MET A N 13
ATOM 20522 C CA . MET A 1 4 ? 196.796 -7.740 6.924 1.00 0.00 1 MET A CA 13
ATOM 20523 C C . MET A 1 4 ? 195.427 -7.977 6.293 1.00 0.00 1 MET A C 13
ATOM 20524 O O . MET A 1 4 ? 194.454 -7.300 6.625 1.00 0.00 1 MET A O 13
ATOM 20538 N N . THR A 1 5 ? 195.360 -8.941 5.381 1.00 0.00 2 THR A N 13
ATOM 20539 C CA . THR A 1 5 ? 194.110 -9.266 4.704 1.00 0.00 2 THR A CA 13
ATOM 20540 C C . THR A 1 5 ? 193.179 -10.035 5.640 1.00 0.00 2 THR A C 13
ATOM 20541 O O . THR A 1 5 ? 193.580 -11.020 6.259 1.00 0.00 2 THR A O 13
ATOM 20552 N N . THR A 1 6 ? 191.935 -9.577 5.736 1.00 0.00 3 THR A N 13
ATOM 20553 C CA . THR A 1 6 ? 190.947 -10.220 6.595 1.00 0.00 3 THR A CA 13
ATOM 20554 C C . THR A 1 6 ? 190.121 -11.244 5.816 1.00 0.00 3 THR A C 13
ATOM 20555 O O . THR A 1 6 ? 189.425 -12.067 6.409 1.00 0.00 3 THR A O 13
ATOM 20566 N N . GLU A 1 7 ? 190.196 -11.181 4.485 1.00 0.00 4 GLU A N 13
ATOM 20567 C CA . GLU A 1 7 ? 189.450 -12.096 3.620 1.00 0.00 4 GLU A CA 13
ATOM 20568 C C . GLU A 1 7 ? 187.986 -11.677 3.514 1.00 0.00 4 GLU A C 13
ATOM 20569 O O . GLU A 1 7 ? 187.122 -12.486 3.176 1.00 0.00 4 GLU A O 13
ATOM 20581 N N . ILE A 1 8 ? 187.716 -10.406 3.800 1.00 0.00 5 ILE A N 13
ATOM 20582 C CA . ILE A 1 8 ? 186.359 -9.877 3.731 1.00 0.00 5 ILE A CA 13
ATOM 20583 C C . ILE A 1 8 ? 186.322 -8.591 2.912 1.00 0.00 5 ILE A C 13
ATOM 20584 O O . ILE A 1 8 ? 187.091 -7.664 3.162 1.00 0.00 5 ILE A O 13
ATOM 20600 N N . LYS A 1 9 ? 185.427 -8.543 1.932 1.00 0.00 6 LYS A N 13
ATOM 20601 C CA . LYS A 1 9 ? 185.297 -7.369 1.077 1.00 0.00 6 LYS A CA 13
ATOM 20602 C C . LYS A 1 9 ? 183.843 -6.919 0.980 1.00 0.00 6 LYS A C 13
ATOM 20603 O O . LYS A 1 9 ? 182.924 -7.681 1.278 1.00 0.00 6 LYS A O 13
ATOM 20622 N N . LYS A 1 10 ? 183.646 -5.674 0.560 1.00 0.00 7 LYS A N 13
ATOM 20623 C CA . LYS A 1 10 ? 182.306 -5.116 0.420 1.00 0.00 7 LYS A CA 13
ATOM 20624 C C . LYS A 1 10 ? 181.839 -5.189 -1.031 1.00 0.00 7 LYS A C 13
ATOM 20625 O O . LYS A 1 10 ? 182.505 -5.787 -1.876 1.00 0.00 7 LYS A O 13
ATOM 20644 N N . LEU A 1 11 ? 180.693 -4.578 -1.314 1.00 0.00 8 LEU A N 13
ATOM 20645 C CA . LEU A 1 11 ? 180.142 -4.577 -2.664 1.00 0.00 8 LEU A CA 13
ATOM 20646 C C . LEU A 1 11 ? 180.335 -3.217 -3.326 1.00 0.00 8 LEU A C 13
ATOM 20647 O O . LEU A 1 11 ? 180.235 -2.178 -2.673 1.00 0.00 8 LEU A O 13
ATOM 20663 N N . ASP A 1 12 ? 180.611 -3.229 -4.626 1.00 0.00 9 ASP A N 13
ATOM 20664 C CA . ASP A 1 12 ? 180.815 -1.995 -5.376 1.00 0.00 9 ASP A CA 13
ATOM 20665 C C . ASP A 1 12 ? 179.627 -1.051 -5.200 1.00 0.00 9 ASP A C 13
ATOM 20666 O O . ASP A 1 12 ? 178.498 -1.494 -4.989 1.00 0.00 9 ASP A O 13
ATOM 20675 N N . PRO A 1 13 ? 179.866 0.269 -5.284 1.00 0.00 10 PRO A N 13
ATOM 20676 C CA . PRO A 1 13 ? 178.809 1.274 -5.131 1.00 0.00 10 PRO A CA 13
ATOM 20677 C C . PRO A 1 13 ? 177.685 1.085 -6.143 1.00 0.00 10 PRO A C 13
ATOM 20678 O O . PRO A 1 13 ? 176.509 1.055 -5.781 1.00 0.00 10 PRO A O 13
ATOM 20689 N N . ASP A 1 14 ? 178.053 0.958 -7.413 1.00 0.00 11 ASP A N 13
ATOM 20690 C CA . ASP A 1 14 ? 177.075 0.773 -8.477 1.00 0.00 11 ASP A CA 13
ATOM 20691 C C . ASP A 1 14 ? 176.481 -0.634 -8.443 1.00 0.00 11 ASP A C 13
ATOM 20692 O O . ASP A 1 14 ? 175.393 -0.870 -8.969 1.00 0.00 11 ASP A O 13
ATOM 20701 N N . THR A 1 15 ? 177.202 -1.568 -7.827 1.00 0.00 12 THR A N 13
ATOM 20702 C CA . THR A 1 15 ? 176.741 -2.948 -7.737 1.00 0.00 12 THR A CA 13
ATOM 20703 C C . THR A 1 15 ? 175.758 -3.133 -6.584 1.00 0.00 12 THR A C 13
ATOM 20704 O O . THR A 1 15 ? 174.685 -3.709 -6.764 1.00 0.00 12 THR A O 13
ATOM 20715 N N . ALA A 1 16 ? 176.125 -2.644 -5.403 1.00 0.00 13 ALA A N 13
ATOM 20716 C CA . ALA A 1 16 ? 175.267 -2.761 -4.229 1.00 0.00 13 ALA A CA 13
ATOM 20717 C C . ALA A 1 16 ? 173.957 -2.005 -4.424 1.00 0.00 13 ALA A C 13
ATOM 20718 O O . ALA A 1 16 ? 172.902 -2.443 -3.966 1.00 0.00 13 ALA A O 13
ATOM 20725 N N . ILE A 1 17 ? 174.033 -0.868 -5.105 1.00 0.00 14 ILE A N 13
ATOM 20726 C CA . ILE A 1 17 ? 172.852 -0.054 -5.361 1.00 0.00 14 ILE A CA 13
ATOM 20727 C C . ILE A 1 17 ? 171.951 -0.718 -6.398 1.00 0.00 14 ILE A C 13
ATOM 20728 O O . ILE A 1 17 ? 170.778 -0.980 -6.137 1.00 0.00 14 ILE A O 13
ATOM 20744 N N . ASP A 1 18 ? 172.506 -0.981 -7.578 1.00 0.00 15 ASP A N 13
ATOM 20745 C CA . ASP A 1 18 ? 171.755 -1.609 -8.665 1.00 0.00 15 ASP A CA 13
ATOM 20746 C C . ASP A 1 18 ? 170.920 -2.790 -8.168 1.00 0.00 15 ASP A C 13
ATOM 20747 O O . ASP A 1 18 ? 169.730 -2.894 -8.476 1.00 0.00 15 ASP A O 13
ATOM 20756 N N . ILE A 1 19 ? 171.543 -3.676 -7.396 1.00 0.00 16 ILE A N 13
ATOM 20757 C CA . ILE A 1 19 ? 170.841 -4.840 -6.864 1.00 0.00 16 ILE A CA 13
ATOM 20758 C C . ILE A 1 19 ? 169.770 -4.424 -5.862 1.00 0.00 16 ILE A C 13
ATOM 20759 O O . ILE A 1 19 ? 168.639 -4.908 -5.916 1.00 0.00 16 ILE A O 13
ATOM 20775 N N . ALA A 1 20 ? 170.121 -3.513 -4.958 1.00 0.00 17 ALA A N 13
ATOM 20776 C CA . ALA A 1 20 ? 169.174 -3.031 -3.962 1.00 0.00 17 ALA A CA 13
ATOM 20777 C C . ALA A 1 20 ? 168.015 -2.314 -4.640 1.00 0.00 17 ALA A C 13
ATOM 20778 O O . ALA A 1 20 ? 166.866 -2.418 -4.211 1.00 0.00 17 ALA A O 13
ATOM 20785 N N . TYR A 1 21 ? 168.329 -1.596 -5.714 1.00 0.00 18 TYR A N 13
ATOM 20786 C CA . TYR A 1 21 ? 167.322 -0.869 -6.473 1.00 0.00 18 TYR A CA 13
ATOM 20787 C C . TYR A 1 21 ? 166.245 -1.830 -6.960 1.00 0.00 18 TYR A C 13
ATOM 20788 O O . TYR A 1 21 ? 165.061 -1.491 -6.999 1.00 0.00 18 TYR A O 13
ATOM 20806 N N . ASP A 1 22 ? 166.669 -3.038 -7.319 1.00 0.00 19 ASP A N 13
ATOM 20807 C CA . ASP A 1 22 ? 165.747 -4.062 -7.792 1.00 0.00 19 ASP A CA 13
ATOM 20808 C C . ASP A 1 22 ? 164.904 -4.607 -6.641 1.00 0.00 19 ASP A C 13
ATOM 20809 O O . ASP A 1 22 ? 163.782 -5.068 -6.848 1.00 0.00 19 ASP A O 13
ATOM 20818 N N . ILE A 1 23 ? 165.450 -4.548 -5.427 1.00 0.00 20 ILE A N 13
ATOM 20819 C CA . ILE A 1 23 ? 164.739 -5.035 -4.248 1.00 0.00 20 ILE A CA 13
ATOM 20820 C C . ILE A 1 23 ? 163.624 -4.077 -3.843 1.00 0.00 20 ILE A C 13
ATOM 20821 O O . ILE A 1 23 ? 162.580 -4.503 -3.355 1.00 0.00 20 ILE A O 13
ATOM 20837 N N . PHE A 1 24 ? 163.843 -2.786 -4.061 1.00 0.00 21 PHE A N 13
ATOM 20838 C CA . PHE A 1 24 ? 162.847 -1.775 -3.730 1.00 0.00 21 PHE A CA 13
ATOM 20839 C C . PHE A 1 24 ? 161.753 -1.737 -4.794 1.00 0.00 21 PHE A C 13
ATOM 20840 O O . PHE A 1 24 ? 160.632 -1.304 -4.536 1.00 0.00 21 PHE A O 13
ATOM 20857 N N . LEU A 1 25 ? 162.094 -2.196 -5.992 1.00 0.00 22 LEU A N 13
ATOM 20858 C CA . LEU A 1 25 ? 161.157 -2.222 -7.107 1.00 0.00 22 LEU A CA 13
ATOM 20859 C C . LEU A 1 25 ? 160.221 -3.422 -7.014 1.00 0.00 22 LEU A C 13
ATOM 20860 O O . LEU A 1 25 ? 159.064 -3.357 -7.429 1.00 0.00 22 LEU A O 13
ATOM 20876 N N . GLU A 1 26 ? 160.741 -4.520 -6.484 1.00 0.00 23 GLU A N 13
ATOM 20877 C CA . GLU A 1 26 ? 159.965 -5.750 -6.351 1.00 0.00 23 GLU A CA 13
ATOM 20878 C C . GLU A 1 26 ? 159.345 -5.897 -4.961 1.00 0.00 23 GLU A C 13
ATOM 20879 O O . GLU A 1 26 ? 158.250 -6.442 -4.822 1.00 0.00 23 GLU A O 13
ATOM 20891 N N . MET A 1 27 ? 160.045 -5.424 -3.933 1.00 0.00 24 MET A N 13
ATOM 20892 C CA . MET A 1 27 ? 159.542 -5.529 -2.565 1.00 0.00 24 MET A CA 13
ATOM 20893 C C . MET A 1 27 ? 158.570 -4.400 -2.238 1.00 0.00 24 MET A C 13
ATOM 20894 O O . MET A 1 27 ? 157.468 -4.643 -1.748 1.00 0.00 24 MET A O 13
ATOM 20908 N N . ALA A 1 28 ? 158.984 -3.166 -2.504 1.00 0.00 25 ALA A N 13
ATOM 20909 C CA . ALA A 1 28 ? 158.139 -2.006 -2.225 1.00 0.00 25 ALA A CA 13
ATOM 20910 C C . ALA A 1 28 ? 156.780 -2.134 -2.904 1.00 0.00 25 ALA A C 13
ATOM 20911 O O . ALA A 1 28 ? 156.684 -2.569 -4.052 1.00 0.00 25 ALA A O 13
ATOM 20918 N N . GLY A 1 29 ? 155.730 -1.750 -2.185 1.00 0.00 26 GLY A N 13
ATOM 20919 C CA . GLY A 1 29 ? 154.386 -1.827 -2.729 1.00 0.00 26 GLY A CA 13
ATOM 20920 C C . GLY A 1 29 ? 153.512 -2.822 -1.988 1.00 0.00 26 GLY A C 13
ATOM 20921 O O . GLY A 1 29 ? 152.510 -3.295 -2.525 1.00 0.00 26 GLY A O 13
ATOM 20925 N N . GLU A 1 30 ? 153.890 -3.143 -0.753 1.00 0.00 27 GLU A N 13
ATOM 20926 C CA . GLU A 1 30 ? 153.130 -4.090 0.057 1.00 0.00 27 GLU A CA 13
ATOM 20927 C C . GLU A 1 30 ? 153.452 -3.928 1.540 1.00 0.00 27 GLU A C 13
ATOM 20928 O O . GLU A 1 30 ? 152.559 -3.954 2.386 1.00 0.00 27 GLU A O 13
ATOM 20940 N N . ASN A 1 31 ? 154.735 -3.764 1.848 1.00 0.00 28 ASN A N 13
ATOM 20941 C CA . ASN A 1 31 ? 155.176 -3.603 3.229 1.00 0.00 28 ASN A CA 13
ATOM 20942 C C . ASN A 1 31 ? 154.882 -2.196 3.742 1.00 0.00 28 ASN A C 13
ATOM 20943 O O . ASN A 1 31 ? 154.191 -2.023 4.746 1.00 0.00 28 ASN A O 13
ATOM 20954 N N . LEU A 1 32 ? 155.413 -1.194 3.050 1.00 0.00 29 LEU A N 13
ATOM 20955 C CA . LEU A 1 32 ? 155.210 0.197 3.438 1.00 0.00 29 LEU A CA 13
ATOM 20956 C C . LEU A 1 32 ? 153.735 0.589 3.305 1.00 0.00 29 LEU A C 13
ATOM 20957 O O . LEU A 1 32 ? 152.918 -0.199 2.828 1.00 0.00 29 LEU A O 13
ATOM 20973 N N . ASP A 1 33 ? 153.402 1.807 3.727 1.00 0.00 30 ASP A N 13
ATOM 20974 C CA . ASP A 1 33 ? 152.028 2.296 3.651 1.00 0.00 30 ASP A CA 13
ATOM 20975 C C . ASP A 1 33 ? 151.661 2.681 2.216 1.00 0.00 30 ASP A C 13
ATOM 20976 O O . ASP A 1 33 ? 152.531 3.019 1.413 1.00 0.00 30 ASP A O 13
ATOM 20985 N N . PRO A 1 34 ? 150.360 2.623 1.874 1.00 0.00 31 PRO A N 13
ATOM 20986 C CA . PRO A 1 34 ? 149.872 2.956 0.526 1.00 0.00 31 PRO A CA 13
ATOM 20987 C C . PRO A 1 34 ? 150.277 4.356 0.070 1.00 0.00 31 PRO A C 13
ATOM 20988 O O . PRO A 1 34 ? 150.922 4.516 -0.965 1.00 0.00 31 PRO A O 13
ATOM 20999 N N . ALA A 1 35 ? 149.886 5.369 0.839 1.00 0.00 32 ALA A N 13
ATOM 21000 C CA . ALA A 1 35 ? 150.202 6.758 0.503 1.00 0.00 32 ALA A CA 13
ATOM 21001 C C . ALA A 1 35 ? 151.659 6.916 0.073 1.00 0.00 32 ALA A C 13
ATOM 21002 O O . ALA A 1 35 ? 151.956 7.569 -0.928 1.00 0.00 32 ALA A O 13
ATOM 21009 N N . ASP A 1 36 ? 152.561 6.316 0.840 1.00 0.00 33 ASP A N 13
ATOM 21010 C CA . ASP A 1 36 ? 153.988 6.385 0.549 1.00 0.00 33 ASP A CA 13
ATOM 21011 C C . ASP A 1 36 ? 154.308 5.740 -0.796 1.00 0.00 33 ASP A C 13
ATOM 21012 O O . ASP A 1 36 ? 155.279 6.111 -1.457 1.00 0.00 33 ASP A O 13
ATOM 21021 N N . ILE A 1 37 ? 153.486 4.777 -1.200 1.00 0.00 34 ILE A N 13
ATOM 21022 C CA . ILE A 1 37 ? 153.683 4.089 -2.468 1.00 0.00 34 ILE A CA 13
ATOM 21023 C C . ILE A 1 37 ? 153.408 5.031 -3.637 1.00 0.00 34 ILE A C 13
ATOM 21024 O O . ILE A 1 37 ? 154.206 5.131 -4.569 1.00 0.00 34 ILE A O 13
ATOM 21040 N N . LEU A 1 38 ? 152.277 5.725 -3.573 1.00 0.00 35 LEU A N 13
ATOM 21041 C CA . LEU A 1 38 ? 151.896 6.669 -4.619 1.00 0.00 35 LEU A CA 13
ATOM 21042 C C . LEU A 1 38 ? 152.973 7.735 -4.800 1.00 0.00 35 LEU A C 13
ATOM 21043 O O . LEU A 1 38 ? 153.572 7.850 -5.869 1.00 0.00 35 LEU A O 13
ATOM 21059 N N . LEU A 1 39 ? 153.210 8.515 -3.746 1.00 0.00 36 LEU A N 13
ATOM 21060 C CA . LEU A 1 39 ? 154.215 9.579 -3.780 1.00 0.00 36 LEU A CA 13
ATOM 21061 C C . LEU A 1 39 ? 155.510 9.095 -4.430 1.00 0.00 36 LEU A C 13
ATOM 21062 O O . LEU A 1 39 ? 156.089 9.782 -5.272 1.00 0.00 36 LEU A O 13
ATOM 21078 N N . PHE A 1 40 ? 155.951 7.905 -4.040 1.00 0.00 37 PHE A N 13
ATOM 21079 C CA . PHE A 1 40 ? 157.168 7.320 -4.590 1.00 0.00 37 PHE A CA 13
ATOM 21080 C C . PHE A 1 40 ? 157.042 7.143 -6.103 1.00 0.00 37 PHE A C 13
ATOM 21081 O O . PHE A 1 40 ? 158.014 7.303 -6.840 1.00 0.00 37 PHE A O 13
ATOM 21098 N N . ASN A 1 41 ? 155.838 6.809 -6.556 1.00 0.00 38 ASN A N 13
ATOM 21099 C CA . ASN A 1 41 ? 155.585 6.608 -7.978 1.00 0.00 38 ASN A CA 13
ATOM 21100 C C . ASN A 1 41 ? 155.683 7.925 -8.743 1.00 0.00 38 ASN A C 13
ATOM 21101 O O . ASN A 1 41 ? 156.415 8.029 -9.727 1.00 0.00 38 ASN A O 13
ATOM 21112 N N . LEU A 1 42 ? 154.938 8.926 -8.287 1.00 0.00 39 LEU A N 13
ATOM 21113 C CA . LEU A 1 42 ? 154.938 10.235 -8.931 1.00 0.00 39 LEU A CA 13
ATOM 21114 C C . LEU A 1 42 ? 156.309 10.896 -8.827 1.00 0.00 39 LEU A C 13
ATOM 21115 O O . LEU A 1 42 ? 156.798 11.486 -9.790 1.00 0.00 39 LEU A O 13
ATOM 21131 N N . GLN A 1 43 ? 156.925 10.792 -7.655 1.00 0.00 40 GLN A N 13
ATOM 21132 C CA . GLN A 1 43 ? 158.239 11.379 -7.429 1.00 0.00 40 GLN A CA 13
ATOM 21133 C C . GLN A 1 43 ? 159.341 10.442 -7.934 1.00 0.00 40 GLN A C 13
ATOM 21134 O O . GLN A 1 43 ? 159.222 9.867 -9.016 1.00 0.00 40 GLN A O 13
ATOM 21148 N N . PHE A 1 44 ? 160.413 10.288 -7.153 1.00 0.00 41 PHE A N 13
ATOM 21149 C CA . PHE A 1 44 ? 161.527 9.420 -7.534 1.00 0.00 41 PHE A CA 13
ATOM 21150 C C . PHE A 1 44 ? 162.352 10.047 -8.654 1.00 0.00 41 PHE A C 13
ATOM 21151 O O . PHE A 1 44 ? 163.551 10.279 -8.497 1.00 0.00 41 PHE A O 13
ATOM 21168 N N . GLU A 1 45 ? 161.704 10.326 -9.781 1.00 0.00 42 GLU A N 13
ATOM 21169 C CA . GLU A 1 45 ? 162.382 10.933 -10.919 1.00 0.00 42 GLU A CA 13
ATOM 21170 C C . GLU A 1 45 ? 162.894 12.324 -10.557 1.00 0.00 42 GLU A C 13
ATOM 21171 O O . GLU A 1 45 ? 164.015 12.695 -10.905 1.00 0.00 42 GLU A O 13
ATOM 21183 N N . GLU A 1 46 ? 162.063 13.087 -9.855 1.00 0.00 43 GLU A N 13
ATOM 21184 C CA . GLU A 1 46 ? 162.427 14.437 -9.441 1.00 0.00 43 GLU A CA 13
ATOM 21185 C C . GLU A 1 46 ? 163.167 14.416 -8.107 1.00 0.00 43 GLU A C 13
ATOM 21186 O O . GLU A 1 46 ? 164.225 15.030 -7.964 1.00 0.00 43 GLU A O 13
ATOM 21198 N N . ARG A 1 47 ? 162.606 13.706 -7.132 1.00 0.00 44 ARG A N 13
ATOM 21199 C CA . ARG A 1 47 ? 163.216 13.608 -5.812 1.00 0.00 44 ARG A CA 13
ATOM 21200 C C . ARG A 1 47 ? 163.606 12.166 -5.503 1.00 0.00 44 ARG A C 13
ATOM 21201 O O . ARG A 1 47 ? 163.049 11.540 -4.604 1.00 0.00 44 ARG A O 13
ATOM 21222 N N . GLY A 1 48 ? 164.571 11.646 -6.252 1.00 0.00 45 GLY A N 13
ATOM 21223 C CA . GLY A 1 48 ? 165.022 10.284 -6.040 1.00 0.00 45 GLY A CA 13
ATOM 21224 C C . GLY A 1 48 ? 166.083 10.191 -4.963 1.00 0.00 45 GLY A C 13
ATOM 21225 O O . GLY A 1 48 ? 167.029 10.978 -4.944 1.00 0.00 45 GLY A O 13
ATOM 21229 N N . GLY A 1 49 ? 165.926 9.226 -4.064 1.00 0.00 46 GLY A N 13
ATOM 21230 C CA . GLY A 1 49 ? 166.887 9.051 -2.991 1.00 0.00 46 GLY A CA 13
ATOM 21231 C C . GLY A 1 49 ? 167.305 7.605 -2.821 1.00 0.00 46 GLY A C 13
ATOM 21232 O O . GLY A 1 49 ? 166.490 6.755 -2.466 1.00 0.00 46 GLY A O 13
ATOM 21236 N N . VAL A 1 50 ? 168.580 7.326 -3.068 1.00 0.00 47 VAL A N 13
ATOM 21237 C CA . VAL A 1 50 ? 169.108 5.974 -2.931 1.00 0.00 47 VAL A CA 13
ATOM 21238 C C . VAL A 1 50 ? 170.591 6.015 -2.579 1.00 0.00 47 VAL A C 13
ATOM 21239 O O . VAL A 1 50 ? 171.444 5.644 -3.387 1.00 0.00 47 VAL A O 13
ATOM 21252 N N . GLU A 1 51 ? 170.895 6.486 -1.374 1.00 0.00 48 GLU A N 13
ATOM 21253 C CA . GLU A 1 51 ? 172.278 6.596 -0.924 1.00 0.00 48 GLU A CA 13
ATOM 21254 C C . GLU A 1 51 ? 172.781 5.284 -0.331 1.00 0.00 48 GLU A C 13
ATOM 21255 O O . GLU A 1 51 ? 172.084 4.632 0.447 1.00 0.00 48 GLU A O 13
ATOM 21267 N N . PHE A 1 52 ? 174.005 4.914 -0.695 1.00 0.00 49 PHE A N 13
ATOM 21268 C CA . PHE A 1 52 ? 174.619 3.691 -0.193 1.00 0.00 49 PHE A CA 13
ATOM 21269 C C . PHE A 1 52 ? 175.410 3.982 1.078 1.00 0.00 49 PHE A C 13
ATOM 21270 O O . PHE A 1 52 ? 176.598 4.299 1.023 1.00 0.00 49 PHE A O 13
ATOM 21287 N N . VAL A 1 53 ? 174.740 3.881 2.220 1.00 0.00 50 VAL A N 13
ATOM 21288 C CA . VAL A 1 53 ? 175.377 4.144 3.504 1.00 0.00 50 VAL A CA 13
ATOM 21289 C C . VAL A 1 53 ? 175.997 2.881 4.089 1.00 0.00 50 VAL A C 13
ATOM 21290 O O . VAL A 1 53 ? 175.830 1.784 3.552 1.00 0.00 50 VAL A O 13
ATOM 21303 N N . GLU A 1 54 ? 176.715 3.045 5.195 1.00 0.00 51 GLU A N 13
ATOM 21304 C CA . GLU A 1 54 ? 177.366 1.924 5.860 1.00 0.00 51 GLU A CA 13
ATOM 21305 C C . GLU A 1 54 ? 176.479 1.351 6.960 1.00 0.00 51 GLU A C 13
ATOM 21306 O O . GLU A 1 54 ? 175.328 1.756 7.118 1.00 0.00 51 GLU A O 13
ATOM 21318 N N . THR A 1 55 ? 177.024 0.404 7.715 1.00 0.00 52 THR A N 13
ATOM 21319 C CA . THR A 1 55 ? 176.286 -0.233 8.798 1.00 0.00 52 THR A CA 13
ATOM 21320 C C . THR A 1 55 ? 176.484 0.516 10.115 1.00 0.00 52 THR A C 13
ATOM 21321 O O . THR A 1 55 ? 177.387 1.342 10.245 1.00 0.00 52 THR A O 13
ATOM 21332 N N . ALA A 1 56 ? 175.630 0.214 11.088 1.00 0.00 53 ALA A N 13
ATOM 21333 C CA . ALA A 1 56 ? 175.702 0.847 12.399 1.00 0.00 53 ALA A CA 13
ATOM 21334 C C . ALA A 1 56 ? 175.869 -0.193 13.500 1.00 0.00 53 ALA A C 13
ATOM 21335 O O . ALA A 1 56 ? 175.637 -1.382 13.284 1.00 0.00 53 ALA A O 13
ATOM 21342 N N . ASP A 1 57 ? 176.269 0.263 14.682 1.00 0.00 54 ASP A N 13
ATOM 21343 C CA . ASP A 1 57 ? 176.463 -0.629 15.818 1.00 0.00 54 ASP A CA 13
ATOM 21344 C C . ASP A 1 57 ? 175.175 -0.766 16.621 1.00 0.00 54 ASP A C 13
ATOM 21345 O O . ASP A 1 57 ? 174.905 -1.815 17.207 1.00 0.00 54 ASP A O 13
ATOM 21354 N N . ASP A 1 58 ? 174.383 0.301 16.643 1.00 0.00 55 ASP A N 13
ATOM 21355 C CA . ASP A 1 58 ? 173.122 0.301 17.375 1.00 0.00 55 ASP A CA 13
ATOM 21356 C C . ASP A 1 58 ? 171.957 -0.061 16.458 1.00 0.00 55 ASP A C 13
ATOM 21357 O O . ASP A 1 58 ? 170.889 0.549 16.523 1.00 0.00 55 ASP A O 13
ATOM 21366 N N . TRP A 1 59 ? 172.168 -1.060 15.606 1.00 0.00 56 TRP A N 13
ATOM 21367 C CA . TRP A 1 59 ? 171.133 -1.503 14.680 1.00 0.00 56 TRP A CA 13
ATOM 21368 C C . TRP A 1 59 ? 169.964 -2.133 15.433 1.00 0.00 56 TRP A C 13
ATOM 21369 O O . TRP A 1 59 ? 168.830 -2.118 14.958 1.00 0.00 56 TRP A O 13
ATOM 21390 N N . GLU A 1 60 ? 170.260 -2.698 16.602 1.00 0.00 57 GLU A N 13
ATOM 21391 C CA . GLU A 1 60 ? 169.243 -3.348 17.430 1.00 0.00 57 GLU A CA 13
ATOM 21392 C C . GLU A 1 60 ? 168.149 -2.365 17.849 1.00 0.00 57 GLU A C 13
ATOM 21393 O O . GLU A 1 60 ? 168.011 -2.034 19.027 1.00 0.00 57 GLU A O 13
ATOM 21405 N N . GLU A 1 61 ? 167.369 -1.906 16.876 1.00 0.00 58 GLU A N 13
ATOM 21406 C CA . GLU A 1 61 ? 166.287 -0.966 17.135 1.00 0.00 58 GLU A CA 13
ATOM 21407 C C . GLU A 1 61 ? 165.226 -1.052 16.041 1.00 0.00 58 GLU A C 13
ATOM 21408 O O . GLU A 1 61 ? 164.044 -1.251 16.322 1.00 0.00 58 GLU A O 13
ATOM 21420 N N . GLU A 1 62 ? 165.658 -0.900 14.792 1.00 0.00 59 GLU A N 13
ATOM 21421 C CA . GLU A 1 62 ? 164.748 -0.959 13.654 1.00 0.00 59 GLU A CA 13
ATOM 21422 C C . GLU A 1 62 ? 164.431 -2.405 13.283 1.00 0.00 59 GLU A C 13
ATOM 21423 O O . GLU A 1 62 ? 163.299 -2.863 13.443 1.00 0.00 59 GLU A O 13
ATOM 21435 N N . ILE A 1 63 ? 165.436 -3.118 12.784 1.00 0.00 60 ILE A N 13
ATOM 21436 C CA . ILE A 1 63 ? 165.262 -4.511 12.388 1.00 0.00 60 ILE A CA 13
ATOM 21437 C C . ILE A 1 63 ? 165.099 -5.411 13.607 1.00 0.00 60 ILE A C 13
ATOM 21438 O O . ILE A 1 63 ? 164.365 -6.399 13.568 1.00 0.00 60 ILE A O 13
ATOM 21454 N N . GLY A 1 64 ? 165.785 -5.062 14.690 1.00 0.00 61 GLY A N 13
ATOM 21455 C CA . GLY A 1 64 ? 165.700 -5.847 15.907 1.00 0.00 61 GLY A CA 13
ATOM 21456 C C . GLY A 1 64 ? 166.804 -6.881 16.014 1.00 0.00 61 GLY A C 13
ATOM 21457 O O . GLY A 1 64 ? 166.542 -8.049 16.300 1.00 0.00 61 GLY A O 13
ATOM 21461 N N . VAL A 1 65 ? 168.042 -6.450 15.790 1.00 0.00 62 VAL A N 13
ATOM 21462 C CA . VAL A 1 65 ? 169.189 -7.348 15.870 1.00 0.00 62 VAL A CA 13
ATOM 21463 C C . VAL A 1 65 ? 170.488 -6.617 15.563 1.00 0.00 62 VAL A C 13
ATOM 21464 O O . VAL A 1 65 ? 170.586 -5.886 14.578 1.00 0.00 62 VAL A O 13
ATOM 21477 N N . LEU A 1 66 ? 171.482 -6.823 16.415 1.00 0.00 63 LEU A N 13
ATOM 21478 C CA . LEU A 1 66 ? 172.783 -6.189 16.241 1.00 0.00 63 LEU A CA 13
ATOM 21479 C C . LEU A 1 66 ? 173.470 -6.702 14.981 1.00 0.00 63 LEU A C 13
ATOM 21480 O O . LEU A 1 66 ? 173.481 -7.904 14.715 1.00 0.00 63 LEU A O 13
ATOM 21496 N N . ILE A 1 67 ? 174.040 -5.785 14.208 1.00 0.00 64 ILE A N 13
ATOM 21497 C CA . ILE A 1 67 ? 174.726 -6.148 12.975 1.00 0.00 64 ILE A CA 13
ATOM 21498 C C . ILE A 1 67 ? 176.185 -5.706 13.006 1.00 0.00 64 ILE A C 13
ATOM 21499 O O . ILE A 1 67 ? 176.519 -4.677 13.591 1.00 0.00 64 ILE A O 13
ATOM 21515 N N . ASP A 1 68 ? 177.049 -6.491 12.370 1.00 0.00 65 ASP A N 13
ATOM 21516 C CA . ASP A 1 68 ? 178.473 -6.181 12.322 1.00 0.00 65 ASP A CA 13
ATOM 21517 C C . ASP A 1 68 ? 178.739 -4.984 11.410 1.00 0.00 65 ASP A C 13
ATOM 21518 O O . ASP A 1 68 ? 178.609 -5.088 10.190 1.00 0.00 65 ASP A O 13
ATOM 21527 N N . PRO A 1 69 ? 179.114 -3.825 11.985 1.00 0.00 66 PRO A N 13
ATOM 21528 C CA . PRO A 1 69 ? 179.392 -2.619 11.201 1.00 0.00 66 PRO A CA 13
ATOM 21529 C C . PRO A 1 69 ? 180.571 -2.806 10.254 1.00 0.00 66 PRO A C 13
ATOM 21530 O O . PRO A 1 69 ? 181.456 -3.624 10.500 1.00 0.00 66 PRO A O 13
ATOM 21541 N N . GLU A 1 70 ? 180.571 -2.049 9.162 1.00 0.00 67 GLU A N 13
ATOM 21542 C CA . GLU A 1 70 ? 181.636 -2.133 8.167 1.00 0.00 67 GLU A CA 13
ATOM 21543 C C . GLU A 1 70 ? 181.693 -3.520 7.519 1.00 0.00 67 GLU A C 13
ATOM 21544 O O . GLU A 1 70 ? 182.609 -3.814 6.751 1.00 0.00 67 GLU A O 13
ATOM 21556 N N . GLU A 1 71 ? 180.713 -4.367 7.830 1.00 0.00 68 GLU A N 13
ATOM 21557 C CA . GLU A 1 71 ? 180.660 -5.713 7.276 1.00 0.00 68 GLU A CA 13
ATOM 21558 C C . GLU A 1 71 ? 179.294 -5.995 6.653 1.00 0.00 68 GLU A C 13
ATOM 21559 O O . GLU A 1 71 ? 178.935 -7.149 6.420 1.00 0.00 68 GLU A O 13
ATOM 21571 N N . TYR A 1 72 ? 178.536 -4.935 6.387 1.00 0.00 69 TYR A N 13
ATOM 21572 C CA . TYR A 1 72 ? 177.212 -5.072 5.794 1.00 0.00 69 TYR A CA 13
ATOM 21573 C C . TYR A 1 72 ? 176.863 -3.849 4.955 1.00 0.00 69 TYR A C 13
ATOM 21574 O O . TYR A 1 72 ? 177.193 -2.721 5.320 1.00 0.00 69 TYR A O 13
ATOM 21592 N N . ALA A 1 73 ? 176.193 -4.076 3.830 1.00 0.00 70 ALA A N 13
ATOM 21593 C CA . ALA A 1 73 ? 175.800 -2.987 2.947 1.00 0.00 70 ALA A CA 13
ATOM 21594 C C . ALA A 1 73 ? 174.431 -2.448 3.337 1.00 0.00 70 ALA A C 13
ATOM 21595 O O . ALA A 1 73 ? 173.431 -3.162 3.270 1.00 0.00 70 ALA A O 13
ATOM 21602 N N . GLU A 1 74 ? 174.393 -1.186 3.749 1.00 0.00 71 GLU A N 13
ATOM 21603 C CA . GLU A 1 74 ? 173.143 -0.561 4.153 1.00 0.00 71 GLU A CA 13
ATOM 21604 C C . GLU A 1 74 ? 172.721 0.497 3.140 1.00 0.00 71 GLU A C 13
ATOM 21605 O O . GLU A 1 74 ? 173.287 1.589 3.092 1.00 0.00 71 GLU A O 13
ATOM 21617 N N . VAL A 1 75 ? 171.721 0.163 2.336 1.00 0.00 72 VAL A N 13
ATOM 21618 C CA . VAL A 1 75 ? 171.213 1.078 1.325 1.00 0.00 72 VAL A CA 13
ATOM 21619 C C . VAL A 1 75 ? 169.972 1.795 1.838 1.00 0.00 72 VAL A C 13
ATOM 21620 O O . VAL A 1 75 ? 169.091 1.181 2.439 1.00 0.00 72 VAL A O 13
ATOM 21633 N N . TRP A 1 76 ? 169.915 3.097 1.604 1.00 0.00 73 TRP A N 13
ATOM 21634 C CA . TRP A 1 76 ? 168.786 3.901 2.052 1.00 0.00 73 TRP A CA 13
ATOM 21635 C C . TRP A 1 76 ? 168.021 4.483 0.870 1.00 0.00 73 TRP A C 13
ATOM 21636 O O . TRP A 1 76 ? 168.327 5.583 0.409 1.00 0.00 73 TRP A O 13
ATOM 21657 N N . VAL A 1 77 ? 167.027 3.748 0.376 1.00 0.00 74 VAL A N 13
ATOM 21658 C CA . VAL A 1 77 ? 166.233 4.216 -0.751 1.00 0.00 74 VAL A CA 13
ATOM 21659 C C . VAL A 1 77 ? 165.031 5.022 -0.274 1.00 0.00 74 VAL A C 13
ATOM 21660 O O . VAL A 1 77 ? 164.015 4.463 0.137 1.00 0.00 74 VAL A O 13
ATOM 21673 N N . GLY A 1 78 ? 165.172 6.337 -0.318 1.00 0.00 75 GLY A N 13
ATOM 21674 C CA . GLY A 1 78 ? 164.103 7.213 0.130 1.00 0.00 75 GLY A CA 13
ATOM 21675 C C . GLY A 1 78 ? 163.756 8.300 -0.867 1.00 0.00 75 GLY A C 13
ATOM 21676 O O . GLY A 1 78 ? 163.592 8.034 -2.057 1.00 0.00 75 GLY A O 13
ATOM 21680 N N . LEU A 1 79 ? 163.648 9.530 -0.372 1.00 0.00 76 LEU A N 13
ATOM 21681 C CA . LEU A 1 79 ? 163.318 10.678 -1.218 1.00 0.00 76 LEU A CA 13
ATOM 21682 C C . LEU A 1 79 ? 164.140 11.896 -0.801 1.00 0.00 76 LEU A C 13
ATOM 21683 O O . LEU A 1 79 ? 163.915 12.474 0.262 1.00 0.00 76 LEU A O 13
ATOM 21699 N N . VAL A 1 80 ? 165.098 12.275 -1.642 1.00 0.00 77 VAL A N 13
ATOM 21700 C CA . VAL A 1 80 ? 165.959 13.418 -1.357 1.00 0.00 77 VAL A CA 13
ATOM 21701 C C . VAL A 1 80 ? 165.448 14.684 -2.040 1.00 0.00 77 VAL A C 13
ATOM 21702 O O . VAL A 1 80 ? 164.848 14.625 -3.114 1.00 0.00 77 VAL A O 13
ATOM 21715 N N . ASN A 1 81 ? 165.695 15.828 -1.409 1.00 0.00 78 ASN A N 13
ATOM 21716 C CA . ASN A 1 81 ? 165.266 17.112 -1.950 1.00 0.00 78 ASN A CA 13
ATOM 21717 C C . ASN A 1 81 ? 166.367 17.734 -2.807 1.00 0.00 78 ASN A C 13
ATOM 21718 O O . ASN A 1 81 ? 167.314 17.056 -3.204 1.00 0.00 78 ASN A O 13
ATOM 21729 N N . GLU A 1 82 ? 166.236 19.027 -3.090 1.00 0.00 79 GLU A N 13
ATOM 21730 C CA . GLU A 1 82 ? 167.219 19.737 -3.902 1.00 0.00 79 GLU A CA 13
ATOM 21731 C C . GLU A 1 82 ? 168.533 19.921 -3.147 1.00 0.00 79 GLU A C 13
ATOM 21732 O O . GLU A 1 82 ? 169.597 20.036 -3.756 1.00 0.00 79 GLU A O 13
ATOM 21744 N N . GLN A 1 83 ? 168.455 19.950 -1.820 1.00 0.00 80 GLN A N 13
ATOM 21745 C CA . GLN A 1 83 ? 169.644 20.124 -0.989 1.00 0.00 80 GLN A CA 13
ATOM 21746 C C . GLN A 1 83 ? 170.504 18.859 -0.966 1.00 0.00 80 GLN A C 13
ATOM 21747 O O . GLN A 1 83 ? 171.611 18.866 -0.427 1.00 0.00 80 GLN A O 13
ATOM 21761 N N . ASP A 1 84 ? 169.998 17.779 -1.559 1.00 0.00 81 ASP A N 13
ATOM 21762 C CA . ASP A 1 84 ? 170.731 16.516 -1.608 1.00 0.00 81 ASP A CA 13
ATOM 21763 C C . ASP A 1 84 ? 170.878 15.905 -0.217 1.00 0.00 81 ASP A C 13
ATOM 21764 O O . ASP A 1 84 ? 171.850 15.203 0.062 1.00 0.00 81 ASP A O 13
ATOM 21773 N N . GLU A 1 85 ? 169.905 16.168 0.648 1.00 0.00 82 GLU A N 13
ATOM 21774 C CA . GLU A 1 85 ? 169.928 15.634 2.005 1.00 0.00 82 GLU A CA 13
ATOM 21775 C C . GLU A 1 85 ? 168.923 14.497 2.150 1.00 0.00 82 GLU A C 13
ATOM 21776 O O . GLU A 1 85 ? 167.873 14.501 1.508 1.00 0.00 82 GLU A O 13
ATOM 21788 N N . MET A 1 86 ? 169.248 13.524 2.994 1.00 0.00 83 MET A N 13
ATOM 21789 C CA . MET A 1 86 ? 168.368 12.383 3.212 1.00 0.00 83 MET A CA 13
ATOM 21790 C C . MET A 1 86 ? 167.783 12.402 4.620 1.00 0.00 83 MET A C 13
ATOM 21791 O O . MET A 1 86 ? 168.319 11.778 5.535 1.00 0.00 83 MET A O 13
ATOM 21805 N N . ASP A 1 87 ? 166.675 13.116 4.783 1.00 0.00 84 ASP A N 13
ATOM 21806 C CA . ASP A 1 87 ? 166.009 13.211 6.076 1.00 0.00 84 ASP A CA 13
ATOM 21807 C C . ASP A 1 87 ? 164.676 12.465 6.063 1.00 0.00 84 ASP A C 13
ATOM 21808 O O . ASP A 1 87 ? 163.860 12.620 6.972 1.00 0.00 84 ASP A O 13
ATOM 21817 N N . ASP A 1 88 ? 164.459 11.656 5.028 1.00 0.00 85 ASP A N 13
ATOM 21818 C CA . ASP A 1 88 ? 163.225 10.890 4.901 1.00 0.00 85 ASP A CA 13
ATOM 21819 C C . ASP A 1 88 ? 163.448 9.641 4.055 1.00 0.00 85 ASP A C 13
ATOM 21820 O O . ASP A 1 88 ? 163.325 9.677 2.830 1.00 0.00 85 ASP A O 13
ATOM 21829 N N . VAL A 1 89 ? 163.776 8.537 4.717 1.00 0.00 86 VAL A N 13
ATOM 21830 C CA . VAL A 1 89 ? 164.014 7.274 4.029 1.00 0.00 86 VAL A CA 13
ATOM 21831 C C . VAL A 1 89 ? 162.722 6.476 3.898 1.00 0.00 86 VAL A C 13
ATOM 21832 O O . VAL A 1 89 ? 161.851 6.537 4.766 1.00 0.00 86 VAL A O 13
ATOM 21845 N N . PHE A 1 90 ? 162.606 5.726 2.808 1.00 0.00 87 PHE A N 13
ATOM 21846 C CA . PHE A 1 90 ? 161.422 4.914 2.564 1.00 0.00 87 PHE A CA 13
ATOM 21847 C C . PHE A 1 90 ? 161.657 3.472 2.996 1.00 0.00 87 PHE A C 13
ATOM 21848 O O . PHE A 1 90 ? 160.845 2.889 3.714 1.00 0.00 87 PHE A O 13
ATOM 21865 N N . ALA A 1 91 ? 162.771 2.900 2.553 1.00 0.00 88 ALA A N 13
ATOM 21866 C CA . ALA A 1 91 ? 163.105 1.525 2.895 1.00 0.00 88 ALA A CA 13
ATOM 21867 C C . ALA A 1 91 ? 164.613 1.301 2.889 1.00 0.00 88 ALA A C 13
ATOM 21868 O O . ALA A 1 91 ? 165.274 1.501 1.869 1.00 0.00 88 ALA A O 13
ATOM 21875 N N . LYS A 1 92 ? 165.153 0.881 4.029 1.00 0.00 89 LYS A N 13
ATOM 21876 C CA . LYS A 1 92 ? 166.584 0.624 4.150 1.00 0.00 89 LYS A CA 13
ATOM 21877 C C . LYS A 1 92 ? 166.853 -0.879 4.120 1.00 0.00 89 LYS A C 13
ATOM 21878 O O . LYS A 1 92 ? 166.195 -1.644 4.822 1.00 0.00 89 LYS A O 13
ATOM 21897 N N . PHE A 1 93 ? 167.811 -1.301 3.298 1.00 0.00 90 PHE A N 13
ATOM 21898 C CA . PHE A 1 93 ? 168.141 -2.721 3.179 1.00 0.00 90 PHE A CA 13
ATOM 21899 C C . PHE A 1 93 ? 169.525 -3.031 3.748 1.00 0.00 90 PHE A C 13
ATOM 21900 O O . PHE A 1 93 ? 170.406 -2.173 3.770 1.00 0.00 90 PHE A O 13
ATOM 21917 N N . LEU A 1 94 ? 169.706 -4.273 4.196 1.00 0.00 91 LEU A N 13
ATOM 21918 C CA . LEU A 1 94 ? 170.982 -4.718 4.756 1.00 0.00 91 LEU A CA 13
ATOM 21919 C C . LEU A 1 94 ? 171.338 -6.110 4.239 1.00 0.00 91 LEU A C 13
ATOM 21920 O O . LEU A 1 94 ? 170.703 -7.097 4.607 1.00 0.00 91 LEU A O 13
ATOM 21936 N N . ILE A 1 95 ? 172.347 -6.182 3.377 1.00 0.00 92 ILE A N 13
ATOM 21937 C CA . ILE A 1 95 ? 172.773 -7.458 2.804 1.00 0.00 92 ILE A CA 13
ATOM 21938 C C . ILE A 1 95 ? 174.194 -7.823 3.229 1.00 0.00 92 ILE A C 13
ATOM 21939 O O . ILE A 1 95 ? 175.087 -6.976 3.249 1.00 0.00 92 ILE A O 13
ATOM 21955 N N . SER A 1 96 ? 174.387 -9.093 3.579 1.00 0.00 93 SER A N 13
ATOM 21956 C CA . SER A 1 96 ? 175.691 -9.587 4.020 1.00 0.00 93 SER A CA 13
ATOM 21957 C C . SER A 1 96 ? 176.686 -9.682 2.863 1.00 0.00 93 SER A C 13
ATOM 21958 O O . SER A 1 96 ? 176.741 -10.695 2.165 1.00 0.00 93 SER A O 13
ATOM 21966 N N . HIS A 1 97 ? 177.468 -8.617 2.670 1.00 0.00 94 HIS A N 13
ATOM 21967 C CA . HIS A 1 97 ? 178.475 -8.555 1.601 1.00 0.00 94 HIS A CA 13
ATOM 21968 C C . HIS A 1 97 ? 179.074 -9.928 1.290 1.00 0.00 94 HIS A C 13
ATOM 21969 O O . HIS A 1 97 ? 179.164 -10.327 0.129 1.00 0.00 94 HIS A O 13
ATOM 21984 N N . ARG A 1 98 ? 179.496 -10.634 2.338 1.00 0.00 95 ARG A N 13
ATOM 21985 C CA . ARG A 1 98 ? 180.105 -11.958 2.194 1.00 0.00 95 ARG A CA 13
ATOM 21986 C C . ARG A 1 98 ? 179.379 -12.811 1.155 1.00 0.00 95 ARG A C 13
ATOM 21987 O O . ARG A 1 98 ? 178.156 -12.748 1.027 1.00 0.00 95 ARG A O 13
ATOM 22008 N N . GLU A 1 99 ? 180.147 -13.608 0.418 1.00 0.00 96 GLU A N 13
ATOM 22009 C CA . GLU A 1 99 ? 179.589 -14.478 -0.611 1.00 0.00 96 GLU A CA 13
ATOM 22010 C C . GLU A 1 99 ? 178.824 -15.639 0.016 1.00 0.00 96 GLU A C 13
ATOM 22011 O O . GLU A 1 99 ? 177.688 -15.922 -0.363 1.00 0.00 96 GLU A O 13
ATOM 22023 N N . GLU A 1 100 ? 179.448 -16.302 0.985 1.00 0.00 97 GLU A N 13
ATOM 22024 C CA . GLU A 1 100 ? 178.815 -17.422 1.670 1.00 0.00 97 GLU A CA 13
ATOM 22025 C C . GLU A 1 100 ? 177.712 -16.918 2.586 1.00 0.00 97 GLU A C 13
ATOM 22026 O O . GLU A 1 100 ? 177.824 -15.838 3.165 1.00 0.00 97 GLU A O 13
ATOM 22038 N N . ASP A 1 101 ? 176.644 -17.698 2.711 1.00 0.00 98 ASP A N 13
ATOM 22039 C CA . ASP A 1 101 ? 175.518 -17.315 3.552 1.00 0.00 98 ASP A CA 13
ATOM 22040 C C . ASP A 1 101 ? 174.955 -15.971 3.102 1.00 0.00 98 ASP A C 13
ATOM 22041 O O . ASP A 1 101 ? 175.628 -14.944 3.192 1.00 0.00 98 ASP A O 13
ATOM 22050 N N . ARG A 1 102 ? 173.719 -15.976 2.623 1.00 0.00 99 ARG A N 13
ATOM 22051 C CA . ARG A 1 102 ? 173.078 -14.750 2.167 1.00 0.00 99 ARG A CA 13
ATOM 22052 C C . ARG A 1 102 ? 171.967 -14.340 3.126 1.00 0.00 99 ARG A C 13
ATOM 22053 O O . ARG A 1 102 ? 170.954 -15.029 3.250 1.00 0.00 99 ARG A O 13
ATOM 22074 N N . GLU A 1 103 ? 172.160 -13.211 3.797 1.00 0.00 100 GLU A N 13
ATOM 22075 C CA . GLU A 1 103 ? 171.171 -12.708 4.739 1.00 0.00 100 GLU A CA 13
ATOM 22076 C C . GLU A 1 103 ? 170.838 -11.252 4.440 1.00 0.00 100 GLU A C 13
ATOM 22077 O O . GLU A 1 103 ? 171.615 -10.347 4.751 1.00 0.00 100 GLU A O 13
ATOM 22089 N N . PHE A 1 104 ? 169.677 -11.035 3.832 1.00 0.00 101 PHE A N 13
ATOM 22090 C CA . PHE A 1 104 ? 169.233 -9.692 3.488 1.00 0.00 101 PHE A CA 13
ATOM 22091 C C . PHE A 1 104 ? 168.023 -9.297 4.328 1.00 0.00 101 PHE A C 13
ATOM 22092 O O . PHE A 1 104 ? 167.186 -10.136 4.661 1.00 0.00 101 PHE A O 13
ATOM 22109 N N . HIS A 1 105 ? 167.930 -8.015 4.659 1.00 0.00 102 HIS A N 13
ATOM 22110 C CA . HIS A 1 105 ? 166.814 -7.513 5.450 1.00 0.00 102 HIS A CA 13
ATOM 22111 C C . HIS A 1 105 ? 166.436 -6.105 5.004 1.00 0.00 102 HIS A C 13
ATOM 22112 O O . HIS A 1 105 ? 167.224 -5.420 4.352 1.00 0.00 102 HIS A O 13
ATOM 22127 N N . VAL A 1 106 ? 165.228 -5.678 5.355 1.00 0.00 103 VAL A N 13
ATOM 22128 C CA . VAL A 1 106 ? 164.761 -4.349 4.979 1.00 0.00 103 VAL A CA 13
ATOM 22129 C C . VAL A 1 106 ? 163.730 -3.795 5.957 1.00 0.00 103 VAL A C 13
ATOM 22130 O O . VAL A 1 106 ? 162.858 -4.520 6.436 1.00 0.00 103 VAL A O 13
ATOM 22143 N N . ILE A 1 107 ? 163.819 -2.495 6.220 1.00 0.00 104 ILE A N 13
ATOM 22144 C CA . ILE A 1 107 ? 162.873 -1.827 7.108 1.00 0.00 104 ILE A CA 13
ATOM 22145 C C . ILE A 1 107 ? 161.984 -0.881 6.311 1.00 0.00 104 ILE A C 13
ATOM 22146 O O . ILE A 1 107 ? 162.471 -0.112 5.484 1.00 0.00 104 ILE A O 13
ATOM 22162 N N . TRP A 1 108 ? 160.681 -0.950 6.552 1.00 0.00 105 TRP A N 13
ATOM 22163 C CA . TRP A 1 108 ? 159.731 -0.101 5.838 1.00 0.00 105 TRP A CA 13
ATOM 22164 C C . TRP A 1 108 ? 159.098 0.932 6.768 1.00 0.00 105 TRP A C 13
ATOM 22165 O O . TRP A 1 108 ? 159.520 2.088 6.799 1.00 0.00 105 TRP A O 13
ATOM 22186 N N . LYS A 1 109 ? 158.084 0.517 7.522 1.00 0.00 106 LYS A N 13
ATOM 22187 C CA . LYS A 1 109 ? 157.405 1.421 8.444 1.00 0.00 106 LYS A CA 13
ATOM 22188 C C . LYS A 1 109 ? 156.654 0.646 9.522 1.00 0.00 106 LYS A C 13
ATOM 22189 O O . LYS A 1 109 ? 156.037 -0.383 9.247 1.00 0.00 106 LYS A O 13
ATOM 22208 N N . LYS A 1 110 ? 156.710 1.152 10.750 1.00 0.00 107 LYS A N 13
ATOM 22209 C CA . LYS A 1 110 ? 156.036 0.512 11.873 1.00 0.00 107 LYS A CA 13
ATOM 22210 C C . LYS A 1 110 ? 154.614 1.042 12.027 1.00 0.00 107 LYS A C 13
ATOM 22211 O O . LYS A 1 110 ? 153.665 0.258 11.820 1.00 0.00 107 LYS A O 13
ATOM 22231 N N . MET A 1 4 ? 198.476 -7.518 8.193 1.00 0.00 1 MET A N 14
ATOM 22232 C CA . MET A 1 4 ? 198.047 -7.328 6.783 1.00 0.00 1 MET A CA 14
ATOM 22233 C C . MET A 1 4 ? 197.063 -8.413 6.355 1.00 0.00 1 MET A C 14
ATOM 22234 O O . MET A 1 4 ? 196.641 -9.237 7.166 1.00 0.00 1 MET A O 14
ATOM 22248 N N . THR A 1 5 ? 196.704 -8.406 5.076 1.00 0.00 2 THR A N 14
ATOM 22249 C CA . THR A 1 5 ? 195.770 -9.388 4.536 1.00 0.00 2 THR A CA 14
ATOM 22250 C C . THR A 1 5 ? 194.398 -9.252 5.196 1.00 0.00 2 THR A C 14
ATOM 22251 O O . THR A 1 5 ? 194.271 -9.358 6.416 1.00 0.00 2 THR A O 14
ATOM 22262 N N . THR A 1 6 ? 193.375 -9.017 4.380 1.00 0.00 3 THR A N 14
ATOM 22263 C CA . THR A 1 6 ? 192.015 -8.867 4.884 1.00 0.00 3 THR A CA 14
ATOM 22264 C C . THR A 1 6 ? 191.230 -10.164 4.726 1.00 0.00 3 THR A C 14
ATOM 22265 O O . THR A 1 6 ? 191.219 -10.769 3.654 1.00 0.00 3 THR A O 14
ATOM 22276 N N . GLU A 1 7 ? 190.573 -10.587 5.802 1.00 0.00 4 GLU A N 14
ATOM 22277 C CA . GLU A 1 7 ? 189.784 -11.813 5.782 1.00 0.00 4 GLU A CA 14
ATOM 22278 C C . GLU A 1 7 ? 188.679 -11.731 4.734 1.00 0.00 4 GLU A C 14
ATOM 22279 O O . GLU A 1 7 ? 188.640 -12.527 3.795 1.00 0.00 4 GLU A O 14
ATOM 22291 N N . ILE A 1 8 ? 187.784 -10.763 4.900 1.00 0.00 5 ILE A N 14
ATOM 22292 C CA . ILE A 1 8 ? 186.678 -10.577 3.968 1.00 0.00 5 ILE A CA 14
ATOM 22293 C C . ILE A 1 8 ? 186.680 -9.162 3.397 1.00 0.00 5 ILE A C 14
ATOM 22294 O O . ILE A 1 8 ? 186.989 -8.200 4.100 1.00 0.00 5 ILE A O 14
ATOM 22310 N N . LYS A 1 9 ? 186.333 -9.044 2.120 1.00 0.00 6 LYS A N 14
ATOM 22311 C CA . LYS A 1 9 ? 186.295 -7.746 1.455 1.00 0.00 6 LYS A CA 14
ATOM 22312 C C . LYS A 1 9 ? 184.866 -7.216 1.381 1.00 0.00 6 LYS A C 14
ATOM 22313 O O . LYS A 1 9 ? 183.920 -7.898 1.774 1.00 0.00 6 LYS A O 14
ATOM 22332 N N . LYS A 1 10 ? 184.717 -5.995 0.876 1.00 0.00 7 LYS A N 14
ATOM 22333 C CA . LYS A 1 10 ? 183.403 -5.375 0.750 1.00 0.00 7 LYS A CA 14
ATOM 22334 C C . LYS A 1 10 ? 182.979 -5.292 -0.713 1.00 0.00 7 LYS A C 14
ATOM 22335 O O . LYS A 1 10 ? 183.762 -4.898 -1.577 1.00 0.00 7 LYS A O 14
ATOM 22354 N N . LEU A 1 11 ? 181.734 -5.671 -0.982 1.00 0.00 8 LEU A N 14
ATOM 22355 C CA . LEU A 1 11 ? 181.200 -5.646 -2.339 1.00 0.00 8 LEU A CA 14
ATOM 22356 C C . LEU A 1 11 ? 181.254 -4.231 -2.924 1.00 0.00 8 LEU A C 14
ATOM 22357 O O . LEU A 1 11 ? 181.160 -3.241 -2.200 1.00 0.00 8 LEU A O 14
ATOM 22373 N N . ASP A 1 12 ? 181.436 -4.152 -4.241 1.00 0.00 9 ASP A N 14
ATOM 22374 C CA . ASP A 1 12 ? 181.532 -2.868 -4.936 1.00 0.00 9 ASP A CA 14
ATOM 22375 C C . ASP A 1 12 ? 180.418 -1.909 -4.509 1.00 0.00 9 ASP A C 14
ATOM 22376 O O . ASP A 1 12 ? 179.275 -2.317 -4.325 1.00 0.00 9 ASP A O 14
ATOM 22385 N N . PRO A 1 13 ? 180.739 -0.613 -4.347 1.00 0.00 10 PRO A N 14
ATOM 22386 C CA . PRO A 1 13 ? 179.755 0.397 -3.941 1.00 0.00 10 PRO A CA 14
ATOM 22387 C C . PRO A 1 13 ? 178.599 0.511 -4.931 1.00 0.00 10 PRO A C 14
ATOM 22388 O O . PRO A 1 13 ? 177.436 0.326 -4.567 1.00 0.00 10 PRO A O 14
ATOM 22399 N N . ASP A 1 14 ? 178.924 0.817 -6.182 1.00 0.00 11 ASP A N 14
ATOM 22400 C CA . ASP A 1 14 ? 177.912 0.957 -7.223 1.00 0.00 11 ASP A CA 14
ATOM 22401 C C . ASP A 1 14 ? 177.192 -0.365 -7.465 1.00 0.00 11 ASP A C 14
ATOM 22402 O O . ASP A 1 14 ? 176.013 -0.385 -7.820 1.00 0.00 11 ASP A O 14
ATOM 22411 N N . THR A 1 15 ? 177.907 -1.469 -7.271 1.00 0.00 12 THR A N 14
ATOM 22412 C CA . THR A 1 15 ? 177.332 -2.795 -7.468 1.00 0.00 12 THR A CA 14
ATOM 22413 C C . THR A 1 15 ? 176.135 -3.010 -6.547 1.00 0.00 12 THR A C 14
ATOM 22414 O O . THR A 1 15 ? 175.037 -3.331 -7.005 1.00 0.00 12 THR A O 14
ATOM 22425 N N . ALA A 1 16 ? 176.350 -2.829 -5.248 1.00 0.00 13 ALA A N 14
ATOM 22426 C CA . ALA A 1 16 ? 175.286 -3.001 -4.266 1.00 0.00 13 ALA A CA 14
ATOM 22427 C C . ALA A 1 16 ? 174.116 -2.070 -4.559 1.00 0.00 13 ALA A C 14
ATOM 22428 O O . ALA A 1 16 ? 172.970 -2.509 -4.657 1.00 0.00 13 ALA A O 14
ATOM 22435 N N . ILE A 1 17 ? 174.413 -0.779 -4.700 1.00 0.00 14 ILE A N 14
ATOM 22436 C CA . ILE A 1 17 ? 173.386 0.220 -4.984 1.00 0.00 14 ILE A CA 14
ATOM 22437 C C . ILE A 1 17 ? 172.453 -0.249 -6.100 1.00 0.00 14 ILE A C 14
ATOM 22438 O O . ILE A 1 17 ? 171.244 -0.026 -6.048 1.00 0.00 14 ILE A O 14
ATOM 22454 N N . ASP A 1 18 ? 173.026 -0.903 -7.103 1.00 0.00 15 ASP A N 14
ATOM 22455 C CA . ASP A 1 18 ? 172.250 -1.410 -8.228 1.00 0.00 15 ASP A CA 14
ATOM 22456 C C . ASP A 1 18 ? 171.299 -2.513 -7.773 1.00 0.00 15 ASP A C 14
ATOM 22457 O O . ASP A 1 18 ? 170.115 -2.510 -8.116 1.00 0.00 15 ASP A O 14
ATOM 22466 N N . ILE A 1 19 ? 171.824 -3.452 -6.991 1.00 0.00 16 ILE A N 14
ATOM 22467 C CA . ILE A 1 19 ? 171.021 -4.556 -6.484 1.00 0.00 16 ILE A CA 14
ATOM 22468 C C . ILE A 1 19 ? 169.875 -4.042 -5.621 1.00 0.00 16 ILE A C 14
ATOM 22469 O O . ILE A 1 19 ? 168.705 -4.229 -5.955 1.00 0.00 16 ILE A O 14
ATOM 22485 N N . ALA A 1 20 ? 170.217 -3.391 -4.511 1.00 0.00 17 ALA A N 14
ATOM 22486 C CA . ALA A 1 20 ? 169.212 -2.847 -3.602 1.00 0.00 17 ALA A CA 14
ATOM 22487 C C . ALA A 1 20 ? 168.139 -2.080 -4.365 1.00 0.00 17 ALA A C 14
ATOM 22488 O O . ALA A 1 20 ? 166.956 -2.150 -4.033 1.00 0.00 17 ALA A O 14
ATOM 22495 N N . TYR A 1 21 ? 168.558 -1.356 -5.399 1.00 0.00 18 TYR A N 14
ATOM 22496 C CA . TYR A 1 21 ? 167.627 -0.588 -6.217 1.00 0.00 18 TYR A CA 14
ATOM 22497 C C . TYR A 1 21 ? 166.528 -1.497 -6.753 1.00 0.00 18 TYR A C 14
ATOM 22498 O O . TYR A 1 21 ? 165.339 -1.224 -6.583 1.00 0.00 18 TYR A O 14
ATOM 22516 N N . ASP A 1 22 ? 166.938 -2.591 -7.388 1.00 0.00 19 ASP A N 14
ATOM 22517 C CA . ASP A 1 22 ? 165.992 -3.553 -7.935 1.00 0.00 19 ASP A CA 14
ATOM 22518 C C . ASP A 1 22 ? 165.158 -4.182 -6.821 1.00 0.00 19 ASP A C 14
ATOM 22519 O O . ASP A 1 22 ? 164.066 -4.695 -7.066 1.00 0.00 19 ASP A O 14
ATOM 22528 N N . ILE A 1 23 ? 165.677 -4.135 -5.596 1.00 0.00 20 ILE A N 14
ATOM 22529 C CA . ILE A 1 23 ? 164.977 -4.697 -4.448 1.00 0.00 20 ILE A CA 14
ATOM 22530 C C . ILE A 1 23 ? 163.855 -3.777 -3.988 1.00 0.00 20 ILE A C 14
ATOM 22531 O O . ILE A 1 23 ? 162.833 -4.243 -3.491 1.00 0.00 20 ILE A O 14
ATOM 22547 N N . PHE A 1 24 ? 164.035 -2.475 -4.171 1.00 0.00 21 PHE A N 14
ATOM 22548 C CA . PHE A 1 24 ? 163.018 -1.505 -3.782 1.00 0.00 21 PHE A CA 14
ATOM 22549 C C . PHE A 1 24 ? 161.881 -1.499 -4.800 1.00 0.00 21 PHE A C 14
ATOM 22550 O O . PHE A 1 24 ? 160.737 -1.188 -4.473 1.00 0.00 21 PHE A O 14
ATOM 22567 N N . LEU A 1 25 ? 162.216 -1.843 -6.038 1.00 0.00 22 LEU A N 14
ATOM 22568 C CA . LEU A 1 25 ? 161.244 -1.880 -7.123 1.00 0.00 22 LEU A CA 14
ATOM 22569 C C . LEU A 1 25 ? 160.387 -3.139 -7.059 1.00 0.00 22 LEU A C 14
ATOM 22570 O O . LEU A 1 25 ? 159.216 -3.127 -7.441 1.00 0.00 22 LEU A O 14
ATOM 22586 N N . GLU A 1 26 ? 160.984 -4.225 -6.589 1.00 0.00 23 GLU A N 14
ATOM 22587 C CA . GLU A 1 26 ? 160.283 -5.503 -6.491 1.00 0.00 23 GLU A CA 14
ATOM 22588 C C . GLU A 1 26 ? 159.693 -5.731 -5.099 1.00 0.00 23 GLU A C 14
ATOM 22589 O O . GLU A 1 26 ? 158.596 -6.272 -4.969 1.00 0.00 23 GLU A O 14
ATOM 22601 N N . MET A 1 27 ? 160.421 -5.326 -4.061 1.00 0.00 24 MET A N 14
ATOM 22602 C CA . MET A 1 27 ? 159.946 -5.506 -2.690 1.00 0.00 24 MET A CA 14
ATOM 22603 C C . MET A 1 27 ? 158.835 -4.520 -2.358 1.00 0.00 24 MET A C 14
ATOM 22604 O O . MET A 1 27 ? 157.774 -4.909 -1.871 1.00 0.00 24 MET A O 14
ATOM 22618 N N . ALA A 1 28 ? 159.086 -3.241 -2.618 1.00 0.00 25 ALA A N 14
ATOM 22619 C CA . ALA A 1 28 ? 158.101 -2.199 -2.336 1.00 0.00 25 ALA A CA 14
ATOM 22620 C C . ALA A 1 28 ? 156.732 -2.556 -2.911 1.00 0.00 25 ALA A C 14
ATOM 22621 O O . ALA A 1 28 ? 156.634 -3.182 -3.967 1.00 0.00 25 ALA A O 14
ATOM 22628 N N . GLY A 1 29 ? 155.678 -2.156 -2.205 1.00 0.00 26 GLY A N 14
ATOM 22629 C CA . GLY A 1 29 ? 154.329 -2.444 -2.656 1.00 0.00 26 GLY A CA 14
ATOM 22630 C C . GLY A 1 29 ? 153.786 -3.728 -2.061 1.00 0.00 26 GLY A C 14
ATOM 22631 O O . GLY A 1 29 ? 152.970 -4.412 -2.679 1.00 0.00 26 GLY A O 14
ATOM 22635 N N . GLU A 1 30 ? 154.243 -4.056 -0.857 1.00 0.00 27 GLU A N 14
ATOM 22636 C CA . GLU A 1 30 ? 153.804 -5.269 -0.172 1.00 0.00 27 GLU A CA 14
ATOM 22637 C C . GLU A 1 30 ? 153.887 -5.112 1.346 1.00 0.00 27 GLU A C 14
ATOM 22638 O O . GLU A 1 30 ? 153.054 -5.646 2.078 1.00 0.00 27 GLU A O 14
ATOM 22650 N N . ASN A 1 31 ? 154.896 -4.381 1.812 1.00 0.00 28 ASN A N 14
ATOM 22651 C CA . ASN A 1 31 ? 155.085 -4.162 3.243 1.00 0.00 28 ASN A CA 14
ATOM 22652 C C . ASN A 1 31 ? 155.056 -2.673 3.586 1.00 0.00 28 ASN A C 14
ATOM 22653 O O . ASN A 1 31 ? 154.651 -2.288 4.683 1.00 0.00 28 ASN A O 14
ATOM 22664 N N . LEU A 1 32 ? 155.492 -1.843 2.644 1.00 0.00 29 LEU A N 14
ATOM 22665 C CA . LEU A 1 32 ? 155.522 -0.398 2.845 1.00 0.00 29 LEU A CA 14
ATOM 22666 C C . LEU A 1 32 ? 154.104 0.169 2.902 1.00 0.00 29 LEU A C 14
ATOM 22667 O O . LEU A 1 32 ? 153.217 -0.272 2.171 1.00 0.00 29 LEU A O 14
ATOM 22683 N N . ASP A 1 33 ? 153.897 1.138 3.790 1.00 0.00 30 ASP A N 14
ATOM 22684 C CA . ASP A 1 33 ? 152.584 1.759 3.966 1.00 0.00 30 ASP A CA 14
ATOM 22685 C C . ASP A 1 33 ? 152.079 2.386 2.665 1.00 0.00 30 ASP A C 14
ATOM 22686 O O . ASP A 1 33 ? 152.848 2.990 1.918 1.00 0.00 30 ASP A O 14
ATOM 22695 N N . PRO A 1 34 ? 150.768 2.251 2.378 1.00 0.00 31 PRO A N 14
ATOM 22696 C CA . PRO A 1 34 ? 150.153 2.801 1.165 1.00 0.00 31 PRO A CA 14
ATOM 22697 C C . PRO A 1 34 ? 150.527 4.261 0.922 1.00 0.00 31 PRO A C 14
ATOM 22698 O O . PRO A 1 34 ? 151.028 4.610 -0.146 1.00 0.00 31 PRO A O 14
ATOM 22709 N N . ALA A 1 35 ? 150.284 5.111 1.915 1.00 0.00 32 ALA A N 14
ATOM 22710 C CA . ALA A 1 35 ? 150.602 6.532 1.798 1.00 0.00 32 ALA A CA 14
ATOM 22711 C C . ALA A 1 35 ? 152.032 6.728 1.308 1.00 0.00 32 ALA A C 14
ATOM 22712 O O . ALA A 1 35 ? 152.308 7.590 0.473 1.00 0.00 32 ALA A O 14
ATOM 22719 N N . ASP A 1 36 ? 152.933 5.907 1.832 1.00 0.00 33 ASP A N 14
ATOM 22720 C CA . ASP A 1 36 ? 154.336 5.973 1.449 1.00 0.00 33 ASP A CA 14
ATOM 22721 C C . ASP A 1 36 ? 154.508 5.549 -0.008 1.00 0.00 33 ASP A C 14
ATOM 22722 O O . ASP A 1 36 ? 155.421 6.008 -0.694 1.00 0.00 33 ASP A O 14
ATOM 22731 N N . ILE A 1 37 ? 153.614 4.679 -0.479 1.00 0.00 34 ILE A N 14
ATOM 22732 C CA . ILE A 1 37 ? 153.662 4.209 -1.860 1.00 0.00 34 ILE A CA 14
ATOM 22733 C C . ILE A 1 37 ? 153.375 5.355 -2.825 1.00 0.00 34 ILE A C 14
ATOM 22734 O O . ILE A 1 37 ? 154.137 5.602 -3.758 1.00 0.00 34 ILE A O 14
ATOM 22750 N N . LEU A 1 38 ? 152.265 6.048 -2.591 1.00 0.00 35 LEU A N 14
ATOM 22751 C CA . LEU A 1 38 ? 151.866 7.168 -3.436 1.00 0.00 35 LEU A CA 14
ATOM 22752 C C . LEU A 1 38 ? 152.966 8.224 -3.511 1.00 0.00 35 LEU A C 14
ATOM 22753 O O . LEU A 1 38 ? 153.412 8.588 -4.597 1.00 0.00 35 LEU A O 14
ATOM 22769 N N . LEU A 1 39 ? 153.395 8.716 -2.353 1.00 0.00 36 LEU A N 14
ATOM 22770 C CA . LEU A 1 39 ? 154.442 9.736 -2.292 1.00 0.00 36 LEU A CA 14
ATOM 22771 C C . LEU A 1 39 ? 155.655 9.342 -3.135 1.00 0.00 36 LEU A C 14
ATOM 22772 O O . LEU A 1 39 ? 156.258 10.179 -3.805 1.00 0.00 36 LEU A O 14
ATOM 22788 N N . PHE A 1 40 ? 156.001 8.062 -3.094 1.00 0.00 37 PHE A N 14
ATOM 22789 C CA . PHE A 1 40 ? 157.136 7.546 -3.851 1.00 0.00 37 PHE A CA 14
ATOM 22790 C C . PHE A 1 40 ? 156.760 7.292 -5.313 1.00 0.00 37 PHE A C 14
ATOM 22791 O O . PHE A 1 40 ? 157.570 7.496 -6.214 1.00 0.00 37 PHE A O 14
ATOM 22808 N N . ASN A 1 41 ? 155.537 6.828 -5.539 1.00 0.00 38 ASN A N 14
ATOM 22809 C CA . ASN A 1 41 ? 155.074 6.526 -6.892 1.00 0.00 38 ASN A CA 14
ATOM 22810 C C . ASN A 1 41 ? 154.676 7.787 -7.656 1.00 0.00 38 ASN A C 14
ATOM 22811 O O . ASN A 1 41 ? 154.673 7.798 -8.887 1.00 0.00 38 ASN A O 14
ATOM 22822 N N . LEU A 1 42 ? 154.329 8.841 -6.928 1.00 0.00 39 LEU A N 14
ATOM 22823 C CA . LEU A 1 42 ? 153.917 10.090 -7.547 1.00 0.00 39 LEU A CA 14
ATOM 22824 C C . LEU A 1 42 ? 155.116 10.981 -7.874 1.00 0.00 39 LEU A C 14
ATOM 22825 O O . LEU A 1 42 ? 155.062 11.785 -8.804 1.00 0.00 39 LEU A O 14
ATOM 22841 N N . GLN A 1 43 ? 156.197 10.838 -7.111 1.00 0.00 40 GLN A N 14
ATOM 22842 C CA . GLN A 1 43 ? 157.393 11.641 -7.344 1.00 0.00 40 GLN A CA 14
ATOM 22843 C C . GLN A 1 43 ? 158.664 10.898 -6.936 1.00 0.00 40 GLN A C 14
ATOM 22844 O O . GLN A 1 43 ? 159.066 10.920 -5.774 1.00 0.00 40 GLN A O 14
ATOM 22858 N N . PHE A 1 44 ? 159.299 10.257 -7.913 1.00 0.00 41 PHE A N 14
ATOM 22859 C CA . PHE A 1 44 ? 160.539 9.519 -7.681 1.00 0.00 41 PHE A CA 14
ATOM 22860 C C . PHE A 1 44 ? 161.588 9.913 -8.716 1.00 0.00 41 PHE A C 14
ATOM 22861 O O . PHE A 1 44 ? 162.765 10.072 -8.398 1.00 0.00 41 PHE A O 14
ATOM 22878 N N . GLU A 1 45 ? 161.140 10.076 -9.957 1.00 0.00 42 GLU A N 14
ATOM 22879 C CA . GLU A 1 45 ? 162.025 10.460 -11.051 1.00 0.00 42 GLU A CA 14
ATOM 22880 C C . GLU A 1 45 ? 162.810 11.723 -10.700 1.00 0.00 42 GLU A C 14
ATOM 22881 O O . GLU A 1 45 ? 164.026 11.678 -10.517 1.00 0.00 42 GLU A O 14
ATOM 22893 N N . GLU A 1 46 ? 162.106 12.846 -10.611 1.00 0.00 43 GLU A N 14
ATOM 22894 C CA . GLU A 1 46 ? 162.733 14.120 -10.287 1.00 0.00 43 GLU A CA 14
ATOM 22895 C C . GLU A 1 46 ? 163.365 14.086 -8.897 1.00 0.00 43 GLU A C 14
ATOM 22896 O O . GLU A 1 46 ? 164.452 14.624 -8.689 1.00 0.00 43 GLU A O 14
ATOM 22908 N N . ARG A 1 47 ? 162.679 13.453 -7.947 1.00 0.00 44 ARG A N 14
ATOM 22909 C CA . ARG A 1 47 ? 163.182 13.357 -6.583 1.00 0.00 44 ARG A CA 14
ATOM 22910 C C . ARG A 1 47 ? 163.537 11.915 -6.236 1.00 0.00 44 ARG A C 14
ATOM 22911 O O . ARG A 1 47 ? 162.957 11.324 -5.327 1.00 0.00 44 ARG A O 14
ATOM 22932 N N . GLY A 1 48 ? 164.497 11.354 -6.964 1.00 0.00 45 GLY A N 14
ATOM 22933 C CA . GLY A 1 48 ? 164.913 9.987 -6.713 1.00 0.00 45 GLY A CA 14
ATOM 22934 C C . GLY A 1 48 ? 166.270 9.916 -6.046 1.00 0.00 45 GLY A C 14
ATOM 22935 O O . GLY A 1 48 ? 167.208 10.597 -6.462 1.00 0.00 45 GLY A O 14
ATOM 22939 N N . GLY A 1 49 ? 166.378 9.096 -5.007 1.00 0.00 46 GLY A N 14
ATOM 22940 C CA . GLY A 1 49 ? 167.638 8.967 -4.303 1.00 0.00 46 GLY A CA 14
ATOM 22941 C C . GLY A 1 49 ? 167.834 7.595 -3.690 1.00 0.00 46 GLY A C 14
ATOM 22942 O O . GLY A 1 49 ? 166.889 6.989 -3.185 1.00 0.00 46 GLY A O 14
ATOM 22946 N N . VAL A 1 50 ? 169.070 7.113 -3.728 1.00 0.00 47 VAL A N 14
ATOM 22947 C CA . VAL A 1 50 ? 169.415 5.813 -3.169 1.00 0.00 47 VAL A CA 14
ATOM 22948 C C . VAL A 1 50 ? 170.825 5.858 -2.594 1.00 0.00 47 VAL A C 14
ATOM 22949 O O . VAL A 1 50 ? 171.785 5.439 -3.240 1.00 0.00 47 VAL A O 14
ATOM 22962 N N . GLU A 1 51 ? 170.942 6.393 -1.383 1.00 0.00 48 GLU A N 14
ATOM 22963 C CA . GLU A 1 51 ? 172.236 6.524 -0.725 1.00 0.00 48 GLU A CA 14
ATOM 22964 C C . GLU A 1 51 ? 172.720 5.195 -0.158 1.00 0.00 48 GLU A C 14
ATOM 22965 O O . GLU A 1 51 ? 171.942 4.418 0.394 1.00 0.00 48 GLU A O 14
ATOM 22977 N N . PHE A 1 52 ? 174.020 4.952 -0.292 1.00 0.00 49 PHE A N 14
ATOM 22978 C CA . PHE A 1 52 ? 174.629 3.729 0.212 1.00 0.00 49 PHE A CA 14
ATOM 22979 C C . PHE A 1 52 ? 175.380 4.007 1.509 1.00 0.00 49 PHE A C 14
ATOM 22980 O O . PHE A 1 52 ? 176.574 4.308 1.495 1.00 0.00 49 PHE A O 14
ATOM 22997 N N . VAL A 1 53 ? 174.672 3.910 2.629 1.00 0.00 50 VAL A N 14
ATOM 22998 C CA . VAL A 1 53 ? 175.275 4.158 3.934 1.00 0.00 50 VAL A CA 14
ATOM 22999 C C . VAL A 1 53 ? 175.860 2.880 4.521 1.00 0.00 50 VAL A C 14
ATOM 23000 O O . VAL A 1 53 ? 175.701 1.795 3.962 1.00 0.00 50 VAL A O 14
ATOM 23013 N N . GLU A 1 54 ? 176.540 3.018 5.653 1.00 0.00 51 GLU A N 14
ATOM 23014 C CA . GLU A 1 54 ? 177.153 1.879 6.321 1.00 0.00 51 GLU A CA 14
ATOM 23015 C C . GLU A 1 54 ? 176.295 1.413 7.491 1.00 0.00 51 GLU A C 14
ATOM 23016 O O . GLU A 1 54 ? 175.284 2.034 7.818 1.00 0.00 51 GLU A O 14
ATOM 23028 N N . THR A 1 55 ? 176.706 0.320 8.122 1.00 0.00 52 THR A N 14
ATOM 23029 C CA . THR A 1 55 ? 175.975 -0.223 9.259 1.00 0.00 52 THR A CA 14
ATOM 23030 C C . THR A 1 55 ? 175.910 0.795 10.392 1.00 0.00 52 THR A C 14
ATOM 23031 O O . THR A 1 55 ? 176.774 1.664 10.510 1.00 0.00 52 THR A O 14
ATOM 23042 N N . ALA A 1 56 ? 174.885 0.677 11.226 1.00 0.00 53 ALA A N 14
ATOM 23043 C CA . ALA A 1 56 ? 174.711 1.580 12.355 1.00 0.00 53 ALA A CA 14
ATOM 23044 C C . ALA A 1 56 ? 175.701 1.239 13.467 1.00 0.00 53 ALA A C 14
ATOM 23045 O O . ALA A 1 56 ? 176.800 0.756 13.197 1.00 0.00 53 ALA A O 14
ATOM 23052 N N . ASP A 1 57 ? 175.311 1.479 14.716 1.00 0.00 54 ASP A N 14
ATOM 23053 C CA . ASP A 1 57 ? 176.174 1.179 15.847 1.00 0.00 54 ASP A CA 14
ATOM 23054 C C . ASP A 1 57 ? 175.942 -0.250 16.321 1.00 0.00 54 ASP A C 14
ATOM 23055 O O . ASP A 1 57 ? 176.881 -0.951 16.702 1.00 0.00 54 ASP A O 14
ATOM 23064 N N . ASP A 1 58 ? 174.683 -0.677 16.295 1.00 0.00 55 ASP A N 14
ATOM 23065 C CA . ASP A 1 58 ? 174.322 -2.025 16.720 1.00 0.00 55 ASP A CA 14
ATOM 23066 C C . ASP A 1 58 ? 173.075 -2.521 15.988 1.00 0.00 55 ASP A C 14
ATOM 23067 O O . ASP A 1 58 ? 172.960 -3.706 15.676 1.00 0.00 55 ASP A O 14
ATOM 23076 N N . TRP A 1 59 ? 172.140 -1.606 15.721 1.00 0.00 56 TRP A N 14
ATOM 23077 C CA . TRP A 1 59 ? 170.897 -1.940 15.029 1.00 0.00 56 TRP A CA 14
ATOM 23078 C C . TRP A 1 59 ? 169.964 -2.772 15.914 1.00 0.00 56 TRP A C 14
ATOM 23079 O O . TRP A 1 59 ? 168.890 -3.183 15.475 1.00 0.00 56 TRP A O 14
ATOM 23100 N N . GLU A 1 60 ? 170.376 -3.024 17.156 1.00 0.00 57 GLU A N 14
ATOM 23101 C CA . GLU A 1 60 ? 169.569 -3.812 18.083 1.00 0.00 57 GLU A CA 14
ATOM 23102 C C . GLU A 1 60 ? 168.385 -3.002 18.607 1.00 0.00 57 GLU A C 14
ATOM 23103 O O . GLU A 1 60 ? 168.249 -2.789 19.812 1.00 0.00 57 GLU A O 14
ATOM 23115 N N . GLU A 1 61 ? 167.531 -2.551 17.693 1.00 0.00 58 GLU A N 14
ATOM 23116 C CA . GLU A 1 61 ? 166.362 -1.765 18.059 1.00 0.00 58 GLU A CA 14
ATOM 23117 C C . GLU A 1 61 ? 165.324 -1.785 16.941 1.00 0.00 58 GLU A C 14
ATOM 23118 O O . GLU A 1 61 ? 164.145 -2.049 17.177 1.00 0.00 58 GLU A O 14
ATOM 23130 N N . GLU A 1 62 ? 165.774 -1.498 15.723 1.00 0.00 59 GLU A N 14
ATOM 23131 C CA . GLU A 1 62 ? 164.890 -1.475 14.564 1.00 0.00 59 GLU A CA 14
ATOM 23132 C C . GLU A 1 62 ? 164.542 -2.888 14.103 1.00 0.00 59 GLU A C 14
ATOM 23133 O O . GLU A 1 62 ? 163.422 -3.357 14.303 1.00 0.00 59 GLU A O 14
ATOM 23145 N N . ILE A 1 63 ? 165.507 -3.561 13.482 1.00 0.00 60 ILE A N 14
ATOM 23146 C CA . ILE A 1 63 ? 165.295 -4.918 12.991 1.00 0.00 60 ILE A CA 14
ATOM 23147 C C . ILE A 1 63 ? 165.297 -5.928 14.135 1.00 0.00 60 ILE A C 14
ATOM 23148 O O . ILE A 1 63 ? 164.563 -6.916 14.105 1.00 0.00 60 ILE A O 14
ATOM 23164 N N . GLY A 1 64 ? 166.125 -5.673 15.144 1.00 0.00 61 GLY A N 14
ATOM 23165 C CA . GLY A 1 64 ? 166.203 -6.569 16.284 1.00 0.00 61 GLY A CA 14
ATOM 23166 C C . GLY A 1 64 ? 167.101 -7.765 16.029 1.00 0.00 61 GLY A C 14
ATOM 23167 O O . GLY A 1 64 ? 166.619 -8.860 15.745 1.00 0.00 61 GLY A O 14
ATOM 23171 N N . VAL A 1 65 ? 168.410 -7.555 16.148 1.00 0.00 62 VAL A N 14
ATOM 23172 C CA . VAL A 1 65 ? 169.398 -8.617 15.948 1.00 0.00 62 VAL A CA 14
ATOM 23173 C C . VAL A 1 65 ? 170.802 -8.035 15.873 1.00 0.00 62 VAL A C 14
ATOM 23174 O O . VAL A 1 65 ? 170.995 -6.909 15.416 1.00 0.00 62 VAL A O 14
ATOM 23187 N N . LEU A 1 66 ? 171.780 -8.810 16.323 1.00 0.00 63 LEU A N 14
ATOM 23188 C CA . LEU A 1 66 ? 173.169 -8.369 16.305 1.00 0.00 63 LEU A CA 14
ATOM 23189 C C . LEU A 1 66 ? 173.698 -8.312 14.875 1.00 0.00 63 LEU A C 14
ATOM 23190 O O . LEU A 1 66 ? 173.700 -9.316 14.163 1.00 0.00 63 LEU A O 14
ATOM 23206 N N . ILE A 1 67 ? 174.142 -7.130 14.460 1.00 0.00 64 ILE A N 14
ATOM 23207 C CA . ILE A 1 67 ? 174.668 -6.942 13.113 1.00 0.00 64 ILE A CA 14
ATOM 23208 C C . ILE A 1 67 ? 176.082 -6.371 13.146 1.00 0.00 64 ILE A C 14
ATOM 23209 O O . ILE A 1 67 ? 176.290 -5.225 13.544 1.00 0.00 64 ILE A O 14
ATOM 23225 N N . ASP A 1 68 ? 177.049 -7.178 12.722 1.00 0.00 65 ASP A N 14
ATOM 23226 C CA . ASP A 1 68 ? 178.443 -6.753 12.700 1.00 0.00 65 ASP A CA 14
ATOM 23227 C C . ASP A 1 68 ? 178.650 -5.620 11.696 1.00 0.00 65 ASP A C 14
ATOM 23228 O O . ASP A 1 68 ? 178.482 -5.814 10.492 1.00 0.00 65 ASP A O 14
ATOM 23237 N N . PRO A 1 69 ? 179.020 -4.415 12.171 1.00 0.00 66 PRO A N 14
ATOM 23238 C CA . PRO A 1 69 ? 179.247 -3.264 11.292 1.00 0.00 66 PRO A CA 14
ATOM 23239 C C . PRO A 1 69 ? 180.379 -3.516 10.307 1.00 0.00 66 PRO A C 14
ATOM 23240 O O . PRO A 1 69 ? 181.298 -4.284 10.588 1.00 0.00 66 PRO A O 14
ATOM 23251 N N . GLU A 1 70 ? 180.299 -2.871 9.145 1.00 0.00 67 GLU A N 14
ATOM 23252 C CA . GLU A 1 70 ? 181.309 -3.024 8.096 1.00 0.00 67 GLU A CA 14
ATOM 23253 C C . GLU A 1 70 ? 181.121 -4.338 7.337 1.00 0.00 67 GLU A C 14
ATOM 23254 O O . GLU A 1 70 ? 181.449 -4.433 6.154 1.00 0.00 67 GLU A O 14
ATOM 23266 N N . GLU A 1 71 ? 180.593 -5.349 8.023 1.00 0.00 68 GLU A N 14
ATOM 23267 C CA . GLU A 1 71 ? 180.361 -6.653 7.418 1.00 0.00 68 GLU A CA 14
ATOM 23268 C C . GLU A 1 71 ? 178.996 -6.714 6.730 1.00 0.00 68 GLU A C 14
ATOM 23269 O O . GLU A 1 71 ? 178.575 -7.775 6.269 1.00 0.00 68 GLU A O 14
ATOM 23281 N N . TYR A 1 72 ? 178.306 -5.577 6.668 1.00 0.00 69 TYR A N 14
ATOM 23282 C CA . TYR A 1 72 ? 176.990 -5.522 6.040 1.00 0.00 69 TYR A CA 14
ATOM 23283 C C . TYR A 1 72 ? 176.798 -4.225 5.261 1.00 0.00 69 TYR A C 14
ATOM 23284 O O . TYR A 1 72 ? 177.381 -3.193 5.593 1.00 0.00 69 TYR A O 14
ATOM 23302 N N . ALA A 1 73 ? 175.973 -4.292 4.222 1.00 0.00 70 ALA A N 14
ATOM 23303 C CA . ALA A 1 73 ? 175.692 -3.131 3.387 1.00 0.00 70 ALA A CA 14
ATOM 23304 C C . ALA A 1 73 ? 174.369 -2.485 3.779 1.00 0.00 70 ALA A C 14
ATOM 23305 O O . ALA A 1 73 ? 173.354 -3.167 3.925 1.00 0.00 70 ALA A O 14
ATOM 23312 N N . GLU A 1 74 ? 174.384 -1.167 3.949 1.00 0.00 71 GLU A N 14
ATOM 23313 C CA . GLU A 1 74 ? 173.183 -0.433 4.326 1.00 0.00 71 GLU A CA 14
ATOM 23314 C C . GLU A 1 74 ? 172.773 0.530 3.217 1.00 0.00 71 GLU A C 14
ATOM 23315 O O . GLU A 1 74 ? 173.451 1.524 2.963 1.00 0.00 71 GLU A O 14
ATOM 23327 N N . VAL A 1 75 ? 171.662 0.227 2.556 1.00 0.00 72 VAL A N 14
ATOM 23328 C CA . VAL A 1 75 ? 171.168 1.067 1.474 1.00 0.00 72 VAL A CA 14
ATOM 23329 C C . VAL A 1 75 ? 169.841 1.721 1.846 1.00 0.00 72 VAL A C 14
ATOM 23330 O O . VAL A 1 75 ? 168.945 1.070 2.382 1.00 0.00 72 VAL A O 14
ATOM 23343 N N . TRP A 1 76 ? 169.722 3.012 1.555 1.00 0.00 73 TRP A N 14
ATOM 23344 C CA . TRP A 1 76 ? 168.505 3.756 1.854 1.00 0.00 73 TRP A CA 14
ATOM 23345 C C . TRP A 1 76 ? 167.876 4.280 0.569 1.00 0.00 73 TRP A C 14
ATOM 23346 O O . TRP A 1 76 ? 168.576 4.800 -0.302 1.00 0.00 73 TRP A O 14
ATOM 23367 N N . VAL A 1 77 ? 166.557 4.155 0.453 1.00 0.00 74 VAL A N 14
ATOM 23368 C CA . VAL A 1 77 ? 165.858 4.631 -0.733 1.00 0.00 74 VAL A CA 14
ATOM 23369 C C . VAL A 1 77 ? 164.588 5.390 -0.363 1.00 0.00 74 VAL A C 14
ATOM 23370 O O . VAL A 1 77 ? 163.605 4.807 0.095 1.00 0.00 74 VAL A O 14
ATOM 23383 N N . GLY A 1 78 ? 164.633 6.697 -0.562 1.00 0.00 75 GLY A N 14
ATOM 23384 C CA . GLY A 1 78 ? 163.494 7.537 -0.243 1.00 0.00 75 GLY A CA 14
ATOM 23385 C C . GLY A 1 78 ? 163.230 8.603 -1.284 1.00 0.00 75 GLY A C 14
ATOM 23386 O O . GLY A 1 78 ? 162.897 8.298 -2.428 1.00 0.00 75 GLY A O 14
ATOM 23390 N N . LEU A 1 79 ? 163.383 9.857 -0.877 1.00 0.00 76 LEU A N 14
ATOM 23391 C CA . LEU A 1 79 ? 163.164 10.996 -1.765 1.00 0.00 76 LEU A CA 14
ATOM 23392 C C . LEU A 1 79 ? 164.065 12.152 -1.343 1.00 0.00 76 LEU A C 14
ATOM 23393 O O . LEU A 1 79 ? 164.473 12.232 -0.184 1.00 0.00 76 LEU A O 14
ATOM 23409 N N . VAL A 1 80 ? 164.382 13.044 -2.276 1.00 0.00 77 VAL A N 14
ATOM 23410 C CA . VAL A 1 80 ? 165.245 14.180 -1.971 1.00 0.00 77 VAL A CA 14
ATOM 23411 C C . VAL A 1 80 ? 164.766 15.448 -2.669 1.00 0.00 77 VAL A C 14
ATOM 23412 O O . VAL A 1 80 ? 163.746 15.443 -3.360 1.00 0.00 77 VAL A O 14
ATOM 23425 N N . ASN A 1 81 ? 165.513 16.533 -2.485 1.00 0.00 78 ASN A N 14
ATOM 23426 C CA . ASN A 1 81 ? 165.174 17.813 -3.097 1.00 0.00 78 ASN A CA 14
ATOM 23427 C C . ASN A 1 81 ? 166.282 18.270 -4.042 1.00 0.00 78 ASN A C 14
ATOM 23428 O O . ASN A 1 81 ? 167.237 17.535 -4.293 1.00 0.00 78 ASN A O 14
ATOM 23439 N N . GLU A 1 82 ? 166.149 19.485 -4.566 1.00 0.00 79 GLU A N 14
ATOM 23440 C CA . GLU A 1 82 ? 167.140 20.034 -5.484 1.00 0.00 79 GLU A CA 14
ATOM 23441 C C . GLU A 1 82 ? 168.460 20.305 -4.765 1.00 0.00 79 GLU A C 14
ATOM 23442 O O . GLU A 1 82 ? 169.526 20.304 -5.382 1.00 0.00 79 GLU A O 14
ATOM 23454 N N . GLN A 1 83 ? 168.380 20.536 -3.459 1.00 0.00 80 GLN A N 14
ATOM 23455 C CA . GLN A 1 83 ? 169.567 20.809 -2.655 1.00 0.00 80 GLN A CA 14
ATOM 23456 C C . GLN A 1 83 ? 170.319 19.522 -2.315 1.00 0.00 80 GLN A C 14
ATOM 23457 O O . GLN A 1 83 ? 171.436 19.566 -1.798 1.00 0.00 80 GLN A O 14
ATOM 23471 N N . ASP A 1 84 ? 169.706 18.376 -2.608 1.00 0.00 81 ASP A N 14
ATOM 23472 C CA . ASP A 1 84 ? 170.323 17.081 -2.332 1.00 0.00 81 ASP A CA 14
ATOM 23473 C C . ASP A 1 84 ? 170.393 16.814 -0.831 1.00 0.00 81 ASP A C 14
ATOM 23474 O O . ASP A 1 84 ? 171.383 17.140 -0.176 1.00 0.00 81 ASP A O 14
ATOM 23483 N N . GLU A 1 85 ? 169.335 16.214 -0.297 1.00 0.00 82 GLU A N 14
ATOM 23484 C CA . GLU A 1 85 ? 169.268 15.892 1.124 1.00 0.00 82 GLU A CA 14
ATOM 23485 C C . GLU A 1 85 ? 168.537 14.570 1.336 1.00 0.00 82 GLU A C 14
ATOM 23486 O O . GLU A 1 85 ? 167.621 14.234 0.587 1.00 0.00 82 GLU A O 14
ATOM 23498 N N . MET A 1 86 ? 168.942 13.824 2.358 1.00 0.00 83 MET A N 14
ATOM 23499 C CA . MET A 1 86 ? 168.318 12.540 2.658 1.00 0.00 83 MET A CA 14
ATOM 23500 C C . MET A 1 86 ? 167.731 12.534 4.066 1.00 0.00 83 MET A C 14
ATOM 23501 O O . MET A 1 86 ? 168.338 12.014 5.001 1.00 0.00 83 MET A O 14
ATOM 23515 N N . ASP A 1 87 ? 166.544 13.114 4.207 1.00 0.00 84 ASP A N 14
ATOM 23516 C CA . ASP A 1 87 ? 165.870 13.174 5.502 1.00 0.00 84 ASP A CA 14
ATOM 23517 C C . ASP A 1 87 ? 164.530 12.439 5.464 1.00 0.00 84 ASP A C 14
ATOM 23518 O O . ASP A 1 87 ? 163.865 12.296 6.490 1.00 0.00 84 ASP A O 14
ATOM 23527 N N . ASP A 1 88 ? 164.137 11.975 4.280 1.00 0.00 85 ASP A N 14
ATOM 23528 C CA . ASP A 1 88 ? 162.878 11.259 4.118 1.00 0.00 85 ASP A CA 14
ATOM 23529 C C . ASP A 1 88 ? 163.105 9.920 3.427 1.00 0.00 85 ASP A C 14
ATOM 23530 O O . ASP A 1 88 ? 162.965 9.805 2.209 1.00 0.00 85 ASP A O 14
ATOM 23539 N N . VAL A 1 89 ? 163.453 8.912 4.215 1.00 0.00 86 VAL A N 14
ATOM 23540 C CA . VAL A 1 89 ? 163.699 7.575 3.687 1.00 0.00 86 VAL A CA 14
ATOM 23541 C C . VAL A 1 89 ? 162.411 6.754 3.677 1.00 0.00 86 VAL A C 14
ATOM 23542 O O . VAL A 1 89 ? 161.687 6.704 4.671 1.00 0.00 86 VAL A O 14
ATOM 23555 N N . PHE A 1 90 ? 162.134 6.114 2.546 1.00 0.00 87 PHE A N 14
ATOM 23556 C CA . PHE A 1 90 ? 160.935 5.295 2.402 1.00 0.00 87 PHE A CA 14
ATOM 23557 C C . PHE A 1 90 ? 161.212 3.862 2.828 1.00 0.00 87 PHE A C 14
ATOM 23558 O O . PHE A 1 90 ? 160.365 3.202 3.430 1.00 0.00 87 PHE A O 14
ATOM 23575 N N . ALA A 1 91 ? 162.411 3.393 2.515 1.00 0.00 88 ALA A N 14
ATOM 23576 C CA . ALA A 1 91 ? 162.824 2.044 2.862 1.00 0.00 88 ALA A CA 14
ATOM 23577 C C . ALA A 1 91 ? 164.304 2.022 3.207 1.00 0.00 88 ALA A C 14
ATOM 23578 O O . ALA A 1 91 ? 165.042 2.942 2.856 1.00 0.00 88 ALA A O 14
ATOM 23585 N N . LYS A 1 92 ? 164.742 0.970 3.884 1.00 0.00 89 LYS A N 14
ATOM 23586 C CA . LYS A 1 92 ? 166.138 0.822 4.266 1.00 0.00 89 LYS A CA 14
ATOM 23587 C C . LYS A 1 92 ? 166.479 -0.660 4.225 1.00 0.00 89 LYS A C 14
ATOM 23588 O O . LYS A 1 92 ? 165.731 -1.472 4.761 1.00 0.00 89 LYS A O 14
ATOM 23607 N N . PHE A 1 93 ? 167.576 -1.026 3.572 1.00 0.00 90 PHE A N 14
ATOM 23608 C CA . PHE A 1 93 ? 167.937 -2.437 3.462 1.00 0.00 90 PHE A CA 14
ATOM 23609 C C . PHE A 1 93 ? 169.299 -2.748 4.071 1.00 0.00 90 PHE A C 14
ATOM 23610 O O . PHE A 1 93 ? 170.220 -1.932 4.036 1.00 0.00 90 PHE A O 14
ATOM 23627 N N . LEU A 1 94 ? 169.415 -3.967 4.590 1.00 0.00 91 LEU A N 14
ATOM 23628 C CA . LEU A 1 94 ? 170.655 -4.461 5.173 1.00 0.00 91 LEU A CA 14
ATOM 23629 C C . LEU A 1 94 ? 170.969 -5.816 4.556 1.00 0.00 91 LEU A C 14
ATOM 23630 O O . LEU A 1 94 ? 170.180 -6.750 4.681 1.00 0.00 91 LEU A O 14
ATOM 23646 N N . ILE A 1 95 ? 172.096 -5.922 3.866 1.00 0.00 92 ILE A N 14
ATOM 23647 C CA . ILE A 1 95 ? 172.457 -7.176 3.212 1.00 0.00 92 ILE A CA 14
ATOM 23648 C C . ILE A 1 95 ? 173.873 -7.624 3.549 1.00 0.00 92 ILE A C 14
ATOM 23649 O O . ILE A 1 95 ? 174.770 -6.807 3.758 1.00 0.00 92 ILE A O 14
ATOM 23665 N N . SER A 1 96 ? 174.055 -8.939 3.588 1.00 0.00 93 SER A N 14
ATOM 23666 C CA . SER A 1 96 ? 175.352 -9.531 3.886 1.00 0.00 93 SER A CA 14
ATOM 23667 C C . SER A 1 96 ? 176.235 -9.538 2.643 1.00 0.00 93 SER A C 14
ATOM 23668 O O . SER A 1 96 ? 175.868 -10.097 1.610 1.00 0.00 93 SER A O 14
ATOM 23676 N N . HIS A 1 97 ? 177.396 -8.905 2.750 1.00 0.00 94 HIS A N 14
ATOM 23677 C CA . HIS A 1 97 ? 178.336 -8.824 1.637 1.00 0.00 94 HIS A CA 14
ATOM 23678 C C . HIS A 1 97 ? 178.767 -10.211 1.154 1.00 0.00 94 HIS A C 14
ATOM 23679 O O . HIS A 1 97 ? 179.323 -10.348 0.065 1.00 0.00 94 HIS A O 14
ATOM 23694 N N . ARG A 1 98 ? 178.510 -11.237 1.966 1.00 0.00 95 ARG A N 14
ATOM 23695 C CA . ARG A 1 98 ? 178.874 -12.608 1.610 1.00 0.00 95 ARG A CA 14
ATOM 23696 C C . ARG A 1 98 ? 178.337 -12.981 0.228 1.00 0.00 95 ARG A C 14
ATOM 23697 O O . ARG A 1 98 ? 177.731 -12.157 -0.456 1.00 0.00 95 ARG A O 14
ATOM 23718 N N . GLU A 1 99 ? 178.569 -14.227 -0.182 1.00 0.00 96 GLU A N 14
ATOM 23719 C CA . GLU A 1 99 ? 178.112 -14.698 -1.487 1.00 0.00 96 GLU A CA 14
ATOM 23720 C C . GLU A 1 99 ? 177.248 -15.952 -1.362 1.00 0.00 96 GLU A C 14
ATOM 23721 O O . GLU A 1 99 ? 176.113 -15.983 -1.837 1.00 0.00 96 GLU A O 14
ATOM 23733 N N . GLU A 1 100 ? 177.793 -16.988 -0.727 1.00 0.00 97 GLU A N 14
ATOM 23734 C CA . GLU A 1 100 ? 177.066 -18.246 -0.553 1.00 0.00 97 GLU A CA 14
ATOM 23735 C C . GLU A 1 100 ? 176.055 -18.169 0.578 1.00 0.00 97 GLU A C 14
ATOM 23736 O O . GLU A 1 100 ? 175.344 -19.131 0.869 1.00 0.00 97 GLU A O 14
ATOM 23748 N N . ASP A 1 101 ? 176.002 -17.017 1.194 1.00 0.00 98 ASP A N 14
ATOM 23749 C CA . ASP A 1 101 ? 175.086 -16.760 2.295 1.00 0.00 98 ASP A CA 14
ATOM 23750 C C . ASP A 1 101 ? 174.836 -15.265 2.423 1.00 0.00 98 ASP A C 14
ATOM 23751 O O . ASP A 1 101 ? 175.696 -14.525 2.900 1.00 0.00 98 ASP A O 14
ATOM 23760 N N . ARG A 1 102 ? 173.662 -14.820 1.992 1.00 0.00 99 ARG A N 14
ATOM 23761 C CA . ARG A 1 102 ? 173.320 -13.405 2.060 1.00 0.00 99 ARG A CA 14
ATOM 23762 C C . ARG A 1 102 ? 171.959 -13.201 2.719 1.00 0.00 99 ARG A C 14
ATOM 23763 O O . ARG A 1 102 ? 170.935 -13.662 2.214 1.00 0.00 99 ARG A O 14
ATOM 23784 N N . GLU A 1 103 ? 171.960 -12.491 3.839 1.00 0.00 100 GLU A N 14
ATOM 23785 C CA . GLU A 1 103 ? 170.729 -12.199 4.563 1.00 0.00 100 GLU A CA 14
ATOM 23786 C C . GLU A 1 103 ? 170.319 -10.751 4.331 1.00 0.00 100 GLU A C 14
ATOM 23787 O O . GLU A 1 103 ? 171.117 -9.834 4.523 1.00 0.00 100 GLU A O 14
ATOM 23799 N N . PHE A 1 104 ? 169.077 -10.549 3.911 1.00 0.00 101 PHE A N 14
ATOM 23800 C CA . PHE A 1 104 ? 168.575 -9.206 3.645 1.00 0.00 101 PHE A CA 14
ATOM 23801 C C . PHE A 1 104 ? 167.400 -8.864 4.558 1.00 0.00 101 PHE A C 14
ATOM 23802 O O . PHE A 1 104 ? 166.528 -9.697 4.803 1.00 0.00 101 PHE A O 14
ATOM 23819 N N . HIS A 1 105 ? 167.384 -7.631 5.055 1.00 0.00 102 HIS A N 14
ATOM 23820 C CA . HIS A 1 105 ? 166.311 -7.178 5.937 1.00 0.00 102 HIS A CA 14
ATOM 23821 C C . HIS A 1 105 ? 166.035 -5.690 5.745 1.00 0.00 102 HIS A C 14
ATOM 23822 O O . HIS A 1 105 ? 166.778 -4.837 6.233 1.00 0.00 102 HIS A O 14
ATOM 23837 N N . VAL A 1 106 ? 164.969 -5.394 5.010 1.00 0.00 103 VAL A N 14
ATOM 23838 C CA . VAL A 1 106 ? 164.592 -4.014 4.727 1.00 0.00 103 VAL A CA 14
ATOM 23839 C C . VAL A 1 106 ? 163.465 -3.529 5.639 1.00 0.00 103 VAL A C 14
ATOM 23840 O O . VAL A 1 106 ? 162.564 -4.290 5.988 1.00 0.00 103 VAL A O 14
ATOM 23853 N N . ILE A 1 107 ? 163.520 -2.248 6.008 1.00 0.00 104 ILE A N 14
ATOM 23854 C CA . ILE A 1 107 ? 162.500 -1.651 6.863 1.00 0.00 104 ILE A CA 14
ATOM 23855 C C . ILE A 1 107 ? 161.806 -0.488 6.156 1.00 0.00 104 ILE A C 14
ATOM 23856 O O . ILE A 1 107 ? 162.462 0.393 5.600 1.00 0.00 104 ILE A O 14
ATOM 23872 N N . TRP A 1 108 ? 160.475 -0.492 6.181 1.00 0.00 105 TRP A N 14
ATOM 23873 C CA . TRP A 1 108 ? 159.690 0.565 5.541 1.00 0.00 105 TRP A CA 14
ATOM 23874 C C . TRP A 1 108 ? 159.096 1.511 6.581 1.00 0.00 105 TRP A C 14
ATOM 23875 O O . TRP A 1 108 ? 158.865 1.124 7.726 1.00 0.00 105 TRP A O 14
ATOM 23896 N N . LYS A 1 109 ? 158.847 2.754 6.173 1.00 0.00 106 LYS A N 14
ATOM 23897 C CA . LYS A 1 109 ? 158.277 3.756 7.068 1.00 0.00 106 LYS A CA 14
ATOM 23898 C C . LYS A 1 109 ? 156.954 3.275 7.657 1.00 0.00 106 LYS A C 14
ATOM 23899 O O . LYS A 1 109 ? 156.317 2.368 7.120 1.00 0.00 106 LYS A O 14
ATOM 23918 N N . LYS A 1 110 ? 156.546 3.890 8.762 1.00 0.00 107 LYS A N 14
ATOM 23919 C CA . LYS A 1 110 ? 155.299 3.527 9.424 1.00 0.00 107 LYS A CA 14
ATOM 23920 C C . LYS A 1 110 ? 154.416 4.754 9.632 1.00 0.00 107 LYS A C 14
ATOM 23921 O O . LYS A 1 110 ? 154.908 5.745 10.212 1.00 0.00 107 LYS A O 14
ATOM 23941 N N . MET A 1 4 ? 196.638 -15.200 8.423 1.00 0.00 1 MET A N 15
ATOM 23942 C CA . MET A 1 4 ? 196.416 -13.779 8.804 1.00 0.00 1 MET A CA 15
ATOM 23943 C C . MET A 1 4 ? 196.334 -12.875 7.578 1.00 0.00 1 MET A C 15
ATOM 23944 O O . MET A 1 4 ? 195.905 -11.725 7.675 1.00 0.00 1 MET A O 15
ATOM 23958 N N . THR A 1 5 ? 196.734 -13.400 6.425 1.00 0.00 2 THR A N 15
ATOM 23959 C CA . THR A 1 5 ? 196.690 -12.636 5.185 1.00 0.00 2 THR A CA 15
ATOM 23960 C C . THR A 1 5 ? 195.331 -12.804 4.500 1.00 0.00 2 THR A C 15
ATOM 23961 O O . THR A 1 5 ? 195.217 -12.668 3.282 1.00 0.00 2 THR A O 15
ATOM 23972 N N . THR A 1 6 ? 194.302 -13.098 5.294 1.00 0.00 3 THR A N 15
ATOM 23973 C CA . THR A 1 6 ? 192.959 -13.282 4.766 1.00 0.00 3 THR A CA 15
ATOM 23974 C C . THR A 1 6 ? 192.183 -11.967 4.798 1.00 0.00 3 THR A C 15
ATOM 23975 O O . THR A 1 6 ? 192.332 -11.169 5.723 1.00 0.00 3 THR A O 15
ATOM 23986 N N . GLU A 1 7 ? 191.355 -11.748 3.781 1.00 0.00 4 GLU A N 15
ATOM 23987 C CA . GLU A 1 7 ? 190.557 -10.530 3.696 1.00 0.00 4 GLU A CA 15
ATOM 23988 C C . GLU A 1 7 ? 189.142 -10.838 3.219 1.00 0.00 4 GLU A C 15
ATOM 23989 O O . GLU A 1 7 ? 188.904 -11.850 2.559 1.00 0.00 4 GLU A O 15
ATOM 24001 N N . ILE A 1 8 ? 188.205 -9.958 3.557 1.00 0.00 5 ILE A N 15
ATOM 24002 C CA . ILE A 1 8 ? 186.811 -10.135 3.165 1.00 0.00 5 ILE A CA 15
ATOM 24003 C C . ILE A 1 8 ? 186.509 -9.384 1.872 1.00 0.00 5 ILE A C 15
ATOM 24004 O O . ILE A 1 8 ? 187.204 -8.433 1.518 1.00 0.00 5 ILE A O 15
ATOM 24020 N N . LYS A 1 9 ? 185.465 -9.818 1.172 1.00 0.00 6 LYS A N 15
ATOM 24021 C CA . LYS A 1 9 ? 185.068 -9.186 -0.081 1.00 0.00 6 LYS A CA 15
ATOM 24022 C C . LYS A 1 9 ? 184.049 -8.082 0.168 1.00 0.00 6 LYS A C 15
ATOM 24023 O O . LYS A 1 9 ? 182.937 -8.339 0.631 1.00 0.00 6 LYS A O 15
ATOM 24042 N N . LYS A 1 10 ? 184.440 -6.852 -0.137 1.00 0.00 7 LYS A N 15
ATOM 24043 C CA . LYS A 1 10 ? 183.571 -5.701 0.055 1.00 0.00 7 LYS A CA 15
ATOM 24044 C C . LYS A 1 10 ? 182.725 -5.433 -1.186 1.00 0.00 7 LYS A C 15
ATOM 24045 O O . LYS A 1 10 ? 182.794 -6.171 -2.169 1.00 0.00 7 LYS A O 15
ATOM 24064 N N . LEU A 1 11 ? 181.925 -4.372 -1.130 1.00 0.00 8 LEU A N 15
ATOM 24065 C CA . LEU A 1 11 ? 181.061 -4.001 -2.242 1.00 0.00 8 LEU A CA 15
ATOM 24066 C C . LEU A 1 11 ? 181.222 -2.518 -2.587 1.00 0.00 8 LEU A C 15
ATOM 24067 O O . LEU A 1 11 ? 181.508 -1.695 -1.717 1.00 0.00 8 LEU A O 15
ATOM 24083 N N . ASP A 1 12 ? 181.052 -2.187 -3.864 1.00 0.00 9 ASP A N 15
ATOM 24084 C CA . ASP A 1 12 ? 181.191 -0.807 -4.320 1.00 0.00 9 ASP A CA 15
ATOM 24085 C C . ASP A 1 12 ? 179.922 -0.004 -4.035 1.00 0.00 9 ASP A C 15
ATOM 24086 O O . ASP A 1 12 ? 178.814 -0.472 -4.292 1.00 0.00 9 ASP A O 15
ATOM 24095 N N . PRO A 1 13 ? 180.064 1.226 -3.503 1.00 0.00 10 PRO A N 15
ATOM 24096 C CA . PRO A 1 13 ? 178.924 2.091 -3.189 1.00 0.00 10 PRO A CA 15
ATOM 24097 C C . PRO A 1 13 ? 177.910 2.148 -4.326 1.00 0.00 10 PRO A C 15
ATOM 24098 O O . PRO A 1 13 ? 176.701 2.100 -4.096 1.00 0.00 10 PRO A O 15
ATOM 24109 N N . ASP A 1 14 ? 178.409 2.245 -5.553 1.00 0.00 11 ASP A N 15
ATOM 24110 C CA . ASP A 1 14 ? 177.544 2.301 -6.725 1.00 0.00 11 ASP A CA 15
ATOM 24111 C C . ASP A 1 14 ? 176.837 0.966 -6.936 1.00 0.00 11 ASP A C 15
ATOM 24112 O O . ASP A 1 14 ? 175.745 0.914 -7.502 1.00 0.00 11 ASP A O 15
ATOM 24121 N N . THR A 1 15 ? 177.467 -0.111 -6.476 1.00 0.00 12 THR A N 15
ATOM 24122 C CA . THR A 1 15 ? 176.899 -1.447 -6.612 1.00 0.00 12 THR A CA 15
ATOM 24123 C C . THR A 1 15 ? 175.796 -1.678 -5.583 1.00 0.00 12 THR A C 15
ATOM 24124 O O . THR A 1 15 ? 174.791 -2.325 -5.874 1.00 0.00 12 THR A O 15
ATOM 24135 N N . ALA A 1 16 ? 175.990 -1.143 -4.381 1.00 0.00 13 ALA A N 15
ATOM 24136 C CA . ALA A 1 16 ? 175.007 -1.292 -3.314 1.00 0.00 13 ALA A CA 15
ATOM 24137 C C . ALA A 1 16 ? 173.711 -0.571 -3.665 1.00 0.00 13 ALA A C 15
ATOM 24138 O O . ALA A 1 16 ? 172.619 -1.110 -3.485 1.00 0.00 13 ALA A O 15
ATOM 24145 N N . ILE A 1 17 ? 173.840 0.652 -4.169 1.00 0.00 14 ILE A N 15
ATOM 24146 C CA . ILE A 1 17 ? 172.682 1.449 -4.550 1.00 0.00 14 ILE A CA 15
ATOM 24147 C C . ILE A 1 17 ? 171.942 0.811 -5.724 1.00 0.00 14 ILE A C 15
ATOM 24148 O O . ILE A 1 17 ? 170.712 0.756 -5.741 1.00 0.00 14 ILE A O 15
ATOM 24164 N N . ASP A 1 18 ? 172.702 0.332 -6.701 1.00 0.00 15 ASP A N 15
ATOM 24165 C CA . ASP A 1 18 ? 172.126 -0.302 -7.882 1.00 0.00 15 ASP A CA 15
ATOM 24166 C C . ASP A 1 18 ? 171.282 -1.515 -7.499 1.00 0.00 15 ASP A C 15
ATOM 24167 O O . ASP A 1 18 ? 170.103 -1.599 -7.849 1.00 0.00 15 ASP A O 15
ATOM 24176 N N . ILE A 1 19 ? 171.889 -2.452 -6.775 1.00 0.00 16 ILE A N 15
ATOM 24177 C CA . ILE A 1 19 ? 171.185 -3.655 -6.348 1.00 0.00 16 ILE A CA 15
ATOM 24178 C C . ILE A 1 19 ? 170.053 -3.314 -5.387 1.00 0.00 16 ILE A C 15
ATOM 24179 O O . ILE A 1 19 ? 168.954 -3.859 -5.491 1.00 0.00 16 ILE A O 15
ATOM 24195 N N . ALA A 1 20 ? 170.319 -2.398 -4.459 1.00 0.00 17 ALA A N 15
ATOM 24196 C CA . ALA A 1 20 ? 169.312 -1.980 -3.493 1.00 0.00 17 ALA A CA 15
ATOM 24197 C C . ALA A 1 20 ? 168.106 -1.385 -4.210 1.00 0.00 17 ALA A C 15
ATOM 24198 O O . ALA A 1 20 ? 166.960 -1.625 -3.828 1.00 0.00 17 ALA A O 15
ATOM 24205 N N . TYR A 1 21 ? 168.377 -0.619 -5.263 1.00 0.00 18 TYR A N 15
ATOM 24206 C CA . TYR A 1 21 ? 167.320 0.000 -6.051 1.00 0.00 18 TYR A CA 15
ATOM 24207 C C . TYR A 1 21 ? 166.379 -1.067 -6.594 1.00 0.00 18 TYR A C 15
ATOM 24208 O O . TYR A 1 21 ? 165.158 -0.949 -6.486 1.00 0.00 18 TYR A O 15
ATOM 24226 N N . ASP A 1 22 ? 166.959 -2.116 -7.172 1.00 0.00 19 ASP A N 15
ATOM 24227 C CA . ASP A 1 22 ? 166.175 -3.214 -7.725 1.00 0.00 19 ASP A CA 15
ATOM 24228 C C . ASP A 1 22 ? 165.248 -3.802 -6.664 1.00 0.00 19 ASP A C 15
ATOM 24229 O O . ASP A 1 22 ? 164.126 -4.216 -6.964 1.00 0.00 19 ASP A O 15
ATOM 24238 N N . ILE A 1 23 ? 165.718 -3.824 -5.419 1.00 0.00 20 ILE A N 15
ATOM 24239 C CA . ILE A 1 23 ? 164.921 -4.350 -4.318 1.00 0.00 20 ILE A CA 15
ATOM 24240 C C . ILE A 1 23 ? 163.658 -3.519 -4.131 1.00 0.00 20 ILE A C 15
ATOM 24241 O O . ILE A 1 23 ? 162.565 -3.960 -4.477 1.00 0.00 20 ILE A O 15
ATOM 24257 N N . PHE A 1 24 ? 163.812 -2.313 -3.587 1.00 0.00 21 PHE A N 15
ATOM 24258 C CA . PHE A 1 24 ? 162.678 -1.415 -3.359 1.00 0.00 21 PHE A CA 15
ATOM 24259 C C . PHE A 1 24 ? 161.720 -1.413 -4.551 1.00 0.00 21 PHE A C 15
ATOM 24260 O O . PHE A 1 24 ? 160.518 -1.196 -4.395 1.00 0.00 21 PHE A O 15
ATOM 24277 N N . LEU A 1 25 ? 162.262 -1.654 -5.740 1.00 0.00 22 LEU A N 15
ATOM 24278 C CA . LEU A 1 25 ? 161.463 -1.679 -6.958 1.00 0.00 22 LEU A CA 15
ATOM 24279 C C . LEU A 1 25 ? 160.451 -2.824 -6.940 1.00 0.00 22 LEU A C 15
ATOM 24280 O O . LEU A 1 25 ? 159.288 -2.638 -7.301 1.00 0.00 22 LEU A O 15
ATOM 24296 N N . GLU A 1 26 ? 160.898 -4.012 -6.538 1.00 0.00 23 GLU A N 15
ATOM 24297 C CA . GLU A 1 26 ? 160.023 -5.181 -6.500 1.00 0.00 23 GLU A CA 15
ATOM 24298 C C . GLU A 1 26 ? 159.573 -5.521 -5.078 1.00 0.00 23 GLU A C 15
ATOM 24299 O O . GLU A 1 26 ? 158.498 -6.087 -4.880 1.00 0.00 23 GLU A O 15
ATOM 24311 N N . MET A 1 27 ? 160.399 -5.184 -4.094 1.00 0.00 24 MET A N 15
ATOM 24312 C CA . MET A 1 27 ? 160.080 -5.467 -2.698 1.00 0.00 24 MET A CA 15
ATOM 24313 C C . MET A 1 27 ? 158.969 -4.554 -2.190 1.00 0.00 24 MET A C 15
ATOM 24314 O O . MET A 1 27 ? 157.963 -5.022 -1.657 1.00 0.00 24 MET A O 15
ATOM 24328 N N . ALA A 1 28 ? 159.161 -3.249 -2.352 1.00 0.00 25 ALA A N 15
ATOM 24329 C CA . ALA A 1 28 ? 158.176 -2.269 -1.904 1.00 0.00 25 ALA A CA 15
ATOM 24330 C C . ALA A 1 28 ? 156.797 -2.558 -2.488 1.00 0.00 25 ALA A C 15
ATOM 24331 O O . ALA A 1 28 ? 156.669 -2.888 -3.667 1.00 0.00 25 ALA A O 15
ATOM 24338 N N . GLY A 1 29 ? 155.767 -2.430 -1.656 1.00 0.00 26 GLY A N 15
ATOM 24339 C CA . GLY A 1 29 ? 154.412 -2.680 -2.113 1.00 0.00 26 GLY A CA 15
ATOM 24340 C C . GLY A 1 29 ? 153.434 -2.894 -0.972 1.00 0.00 26 GLY A C 15
ATOM 24341 O O . GLY A 1 29 ? 152.767 -1.957 -0.533 1.00 0.00 26 GLY A O 15
ATOM 24345 N N . GLU A 1 30 ? 153.344 -4.132 -0.496 1.00 0.00 27 GLU A N 15
ATOM 24346 C CA . GLU A 1 30 ? 152.433 -4.469 0.595 1.00 0.00 27 GLU A CA 15
ATOM 24347 C C . GLU A 1 30 ? 153.121 -4.373 1.957 1.00 0.00 27 GLU A C 15
ATOM 24348 O O . GLU A 1 30 ? 152.521 -4.690 2.984 1.00 0.00 27 GLU A O 15
ATOM 24360 N N . ASN A 1 31 ? 154.379 -3.940 1.965 1.00 0.00 28 ASN A N 15
ATOM 24361 C CA . ASN A 1 31 ? 155.132 -3.814 3.209 1.00 0.00 28 ASN A CA 15
ATOM 24362 C C . ASN A 1 31 ? 155.001 -2.410 3.796 1.00 0.00 28 ASN A C 15
ATOM 24363 O O . ASN A 1 31 ? 154.828 -2.246 5.003 1.00 0.00 28 ASN A O 15
ATOM 24374 N N . LEU A 1 32 ? 155.086 -1.402 2.934 1.00 0.00 29 LEU A N 15
ATOM 24375 C CA . LEU A 1 32 ? 154.979 -0.013 3.368 1.00 0.00 29 LEU A CA 15
ATOM 24376 C C . LEU A 1 32 ? 153.560 0.507 3.164 1.00 0.00 29 LEU A C 15
ATOM 24377 O O . LEU A 1 32 ? 152.826 0.015 2.306 1.00 0.00 29 LEU A O 15
ATOM 24393 N N . ASP A 1 33 ? 153.180 1.508 3.953 1.00 0.00 30 ASP A N 15
ATOM 24394 C CA . ASP A 1 33 ? 151.850 2.100 3.854 1.00 0.00 30 ASP A CA 15
ATOM 24395 C C . ASP A 1 33 ? 151.520 2.458 2.404 1.00 0.00 30 ASP A C 15
ATOM 24396 O O . ASP A 1 33 ? 152.412 2.767 1.615 1.00 0.00 30 ASP A O 15
ATOM 24405 N N . PRO A 1 34 ? 150.229 2.416 2.032 1.00 0.00 31 PRO A N 15
ATOM 24406 C CA . PRO A 1 34 ? 149.786 2.733 0.671 1.00 0.00 31 PRO A CA 15
ATOM 24407 C C . PRO A 1 34 ? 150.281 4.096 0.198 1.00 0.00 31 PRO A C 15
ATOM 24408 O O . PRO A 1 34 ? 150.419 4.334 -1.001 1.00 0.00 31 PRO A O 15
ATOM 24419 N N . ALA A 1 35 ? 150.539 4.993 1.144 1.00 0.00 32 ALA A N 15
ATOM 24420 C CA . ALA A 1 35 ? 151.010 6.335 0.818 1.00 0.00 32 ALA A CA 15
ATOM 24421 C C . ALA A 1 35 ? 152.239 6.296 -0.086 1.00 0.00 32 ALA A C 15
ATOM 24422 O O . ALA A 1 35 ? 152.216 6.819 -1.200 1.00 0.00 32 ALA A O 15
ATOM 24429 N N . ASP A 1 36 ? 153.312 5.681 0.401 1.00 0.00 33 ASP A N 15
ATOM 24430 C CA . ASP A 1 36 ? 154.551 5.586 -0.365 1.00 0.00 33 ASP A CA 15
ATOM 24431 C C . ASP A 1 36 ? 154.330 4.887 -1.700 1.00 0.00 33 ASP A C 15
ATOM 24432 O O . ASP A 1 36 ? 155.029 5.162 -2.674 1.00 0.00 33 ASP A O 15
ATOM 24441 N N . ILE A 1 37 ? 153.350 3.990 -1.749 1.00 0.00 34 ILE A N 15
ATOM 24442 C CA . ILE A 1 37 ? 153.048 3.272 -2.980 1.00 0.00 34 ILE A CA 15
ATOM 24443 C C . ILE A 1 37 ? 152.638 4.252 -4.073 1.00 0.00 34 ILE A C 15
ATOM 24444 O O . ILE A 1 37 ? 153.138 4.193 -5.196 1.00 0.00 34 ILE A O 15
ATOM 24460 N N . LEU A 1 38 ? 151.732 5.159 -3.728 1.00 0.00 35 LEU A N 15
ATOM 24461 C CA . LEU A 1 38 ? 151.261 6.165 -4.670 1.00 0.00 35 LEU A CA 15
ATOM 24462 C C . LEU A 1 38 ? 152.373 7.160 -4.987 1.00 0.00 35 LEU A C 15
ATOM 24463 O O . LEU A 1 38 ? 152.628 7.470 -6.149 1.00 0.00 35 LEU A O 15
ATOM 24479 N N . LEU A 1 39 ? 153.041 7.646 -3.945 1.00 0.00 36 LEU A N 15
ATOM 24480 C CA . LEU A 1 39 ? 154.135 8.597 -4.115 1.00 0.00 36 LEU A CA 15
ATOM 24481 C C . LEU A 1 39 ? 155.249 7.982 -4.955 1.00 0.00 36 LEU A C 15
ATOM 24482 O O . LEU A 1 39 ? 155.601 8.499 -6.015 1.00 0.00 36 LEU A O 15
ATOM 24498 N N . PHE A 1 40 ? 155.793 6.868 -4.470 1.00 0.00 37 PHE A N 15
ATOM 24499 C CA . PHE A 1 40 ? 156.866 6.154 -5.159 1.00 0.00 37 PHE A CA 15
ATOM 24500 C C . PHE A 1 40 ? 156.607 6.081 -6.666 1.00 0.00 37 PHE A C 15
ATOM 24501 O O . PHE A 1 40 ? 157.544 6.054 -7.465 1.00 0.00 37 PHE A O 15
ATOM 24518 N N . ASN A 1 41 ? 155.334 6.049 -7.045 1.00 0.00 38 ASN A N 15
ATOM 24519 C CA . ASN A 1 41 ? 154.957 5.978 -8.451 1.00 0.00 38 ASN A CA 15
ATOM 24520 C C . ASN A 1 41 ? 155.109 7.336 -9.134 1.00 0.00 38 ASN A C 15
ATOM 24521 O O . ASN A 1 41 ? 155.726 7.440 -10.194 1.00 0.00 38 ASN A O 15
ATOM 24532 N N . LEU A 1 42 ? 154.537 8.372 -8.527 1.00 0.00 39 LEU A N 15
ATOM 24533 C CA . LEU A 1 42 ? 154.608 9.718 -9.089 1.00 0.00 39 LEU A CA 15
ATOM 24534 C C . LEU A 1 42 ? 155.912 10.415 -8.715 1.00 0.00 39 LEU A C 15
ATOM 24535 O O . LEU A 1 42 ? 156.715 10.756 -9.583 1.00 0.00 39 LEU A O 15
ATOM 24551 N N . GLN A 1 43 ? 156.111 10.639 -7.419 1.00 0.00 40 GLN A N 15
ATOM 24552 C CA . GLN A 1 43 ? 157.312 11.312 -6.939 1.00 0.00 40 GLN A CA 15
ATOM 24553 C C . GLN A 1 43 ? 158.426 10.320 -6.627 1.00 0.00 40 GLN A C 15
ATOM 24554 O O . GLN A 1 43 ? 158.521 9.797 -5.517 1.00 0.00 40 GLN A O 15
ATOM 24568 N N . PHE A 1 44 ? 159.275 10.086 -7.617 1.00 0.00 41 PHE A N 15
ATOM 24569 C CA . PHE A 1 44 ? 160.410 9.178 -7.473 1.00 0.00 41 PHE A CA 15
ATOM 24570 C C . PHE A 1 44 ? 161.415 9.401 -8.598 1.00 0.00 41 PHE A C 15
ATOM 24571 O O . PHE A 1 44 ? 162.625 9.329 -8.389 1.00 0.00 41 PHE A O 15
ATOM 24588 N N . GLU A 1 45 ? 160.904 9.678 -9.794 1.00 0.00 42 GLU A N 15
ATOM 24589 C CA . GLU A 1 45 ? 161.758 9.923 -10.950 1.00 0.00 42 GLU A CA 15
ATOM 24590 C C . GLU A 1 45 ? 162.855 10.927 -10.601 1.00 0.00 42 GLU A C 15
ATOM 24591 O O . GLU A 1 45 ? 164.042 10.605 -10.646 1.00 0.00 42 GLU A O 15
ATOM 24603 N N . GLU A 1 46 ? 162.447 12.144 -10.253 1.00 0.00 43 GLU A N 15
ATOM 24604 C CA . GLU A 1 46 ? 163.393 13.195 -9.895 1.00 0.00 43 GLU A CA 15
ATOM 24605 C C . GLU A 1 46 ? 163.462 13.396 -8.380 1.00 0.00 43 GLU A C 15
ATOM 24606 O O . GLU A 1 46 ? 164.391 14.026 -7.875 1.00 0.00 43 GLU A O 15
ATOM 24618 N N . ARG A 1 47 ? 162.479 12.862 -7.656 1.00 0.00 44 ARG A N 15
ATOM 24619 C CA . ARG A 1 47 ? 162.444 12.994 -6.203 1.00 0.00 44 ARG A CA 15
ATOM 24620 C C . ARG A 1 47 ? 162.893 11.705 -5.515 1.00 0.00 44 ARG A C 15
ATOM 24621 O O . ARG A 1 47 ? 163.023 11.659 -4.292 1.00 0.00 44 ARG A O 15
ATOM 24642 N N . GLY A 1 48 ? 163.129 10.661 -6.304 1.00 0.00 45 GLY A N 15
ATOM 24643 C CA . GLY A 1 48 ? 163.560 9.392 -5.748 1.00 0.00 45 GLY A CA 15
ATOM 24644 C C . GLY A 1 48 ? 165.068 9.275 -5.680 1.00 0.00 45 GLY A C 15
ATOM 24645 O O . GLY A 1 48 ? 165.765 9.572 -6.651 1.00 0.00 45 GLY A O 15
ATOM 24649 N N . GLY A 1 49 ? 165.575 8.840 -4.532 1.00 0.00 46 GLY A N 15
ATOM 24650 C CA . GLY A 1 49 ? 167.008 8.691 -4.365 1.00 0.00 46 GLY A CA 15
ATOM 24651 C C . GLY A 1 49 ? 167.363 7.587 -3.391 1.00 0.00 46 GLY A C 15
ATOM 24652 O O . GLY A 1 49 ? 166.651 7.358 -2.414 1.00 0.00 46 GLY A O 15
ATOM 24656 N N . VAL A 1 50 ? 168.467 6.900 -3.659 1.00 0.00 47 VAL A N 15
ATOM 24657 C CA . VAL A 1 50 ? 168.917 5.814 -2.799 1.00 0.00 47 VAL A CA 15
ATOM 24658 C C . VAL A 1 50 ? 170.395 5.965 -2.456 1.00 0.00 47 VAL A C 15
ATOM 24659 O O . VAL A 1 50 ? 171.267 5.569 -3.229 1.00 0.00 47 VAL A O 15
ATOM 24672 N N . GLU A 1 51 ? 170.668 6.546 -1.292 1.00 0.00 48 GLU A N 15
ATOM 24673 C CA . GLU A 1 51 ? 172.040 6.756 -0.845 1.00 0.00 48 GLU A CA 15
ATOM 24674 C C . GLU A 1 51 ? 172.588 5.508 -0.161 1.00 0.00 48 GLU A C 15
ATOM 24675 O O . GLU A 1 51 ? 171.833 4.608 0.208 1.00 0.00 48 GLU A O 15
ATOM 24687 N N . PHE A 1 52 ? 173.907 5.459 0.001 1.00 0.00 49 PHE A N 15
ATOM 24688 C CA . PHE A 1 52 ? 174.557 4.318 0.637 1.00 0.00 49 PHE A CA 15
ATOM 24689 C C . PHE A 1 52 ? 175.202 4.722 1.960 1.00 0.00 49 PHE A C 15
ATOM 24690 O O . PHE A 1 52 ? 175.860 5.758 2.052 1.00 0.00 49 PHE A O 15
ATOM 24707 N N . VAL A 1 53 ? 175.011 3.891 2.979 1.00 0.00 50 VAL A N 15
ATOM 24708 C CA . VAL A 1 53 ? 175.577 4.150 4.298 1.00 0.00 50 VAL A CA 15
ATOM 24709 C C . VAL A 1 53 ? 176.267 2.903 4.845 1.00 0.00 50 VAL A C 15
ATOM 24710 O O . VAL A 1 53 ? 176.378 1.891 4.150 1.00 0.00 50 VAL A O 15
ATOM 24723 N N . GLU A 1 54 ? 176.724 2.973 6.092 1.00 0.00 51 GLU A N 15
ATOM 24724 C CA . GLU A 1 54 ? 177.398 1.842 6.721 1.00 0.00 51 GLU A CA 15
ATOM 24725 C C . GLU A 1 54 ? 176.639 1.378 7.959 1.00 0.00 51 GLU A C 15
ATOM 24726 O O . GLU A 1 54 ? 175.758 2.079 8.458 1.00 0.00 51 GLU A O 15
ATOM 24738 N N . THR A 1 55 ? 176.985 0.192 8.451 1.00 0.00 52 THR A N 15
ATOM 24739 C CA . THR A 1 55 ? 176.336 -0.367 9.631 1.00 0.00 52 THR A CA 15
ATOM 24740 C C . THR A 1 55 ? 176.405 0.602 10.808 1.00 0.00 52 THR A C 15
ATOM 24741 O O . THR A 1 55 ? 177.284 1.463 10.867 1.00 0.00 52 THR A O 15
ATOM 24752 N N . ALA A 1 56 ? 175.471 0.456 11.741 1.00 0.00 53 ALA A N 15
ATOM 24753 C CA . ALA A 1 56 ? 175.419 1.316 12.916 1.00 0.00 53 ALA A CA 15
ATOM 24754 C C . ALA A 1 56 ? 175.896 0.576 14.162 1.00 0.00 53 ALA A C 15
ATOM 24755 O O . ALA A 1 56 ? 176.308 -0.582 14.088 1.00 0.00 53 ALA A O 15
ATOM 24762 N N . ASP A 1 57 ? 175.837 1.252 15.306 1.00 0.00 54 ASP A N 15
ATOM 24763 C CA . ASP A 1 57 ? 176.262 0.658 16.569 1.00 0.00 54 ASP A CA 15
ATOM 24764 C C . ASP A 1 57 ? 175.065 0.395 17.479 1.00 0.00 54 ASP A C 15
ATOM 24765 O O . ASP A 1 57 ? 175.197 0.362 18.702 1.00 0.00 54 ASP A O 15
ATOM 24774 N N . ASP A 1 58 ? 173.896 0.208 16.872 1.00 0.00 55 ASP A N 15
ATOM 24775 C CA . ASP A 1 58 ? 172.674 -0.053 17.624 1.00 0.00 55 ASP A CA 15
ATOM 24776 C C . ASP A 1 58 ? 171.577 -0.569 16.700 1.00 0.00 55 ASP A C 15
ATOM 24777 O O . ASP A 1 58 ? 170.410 -0.199 16.835 1.00 0.00 55 ASP A O 15
ATOM 24786 N N . TRP A 1 59 ? 171.963 -1.421 15.758 1.00 0.00 56 TRP A N 15
ATOM 24787 C CA . TRP A 1 59 ? 171.021 -1.989 14.802 1.00 0.00 56 TRP A CA 15
ATOM 24788 C C . TRP A 1 59 ? 170.001 -2.885 15.496 1.00 0.00 56 TRP A C 15
ATOM 24789 O O . TRP A 1 59 ? 168.864 -3.017 15.042 1.00 0.00 56 TRP A O 15
ATOM 24810 N N . GLU A 1 60 ? 170.414 -3.500 16.599 1.00 0.00 57 GLU A N 15
ATOM 24811 C CA . GLU A 1 60 ? 169.535 -4.385 17.356 1.00 0.00 57 GLU A CA 15
ATOM 24812 C C . GLU A 1 60 ? 168.288 -3.647 17.843 1.00 0.00 57 GLU A C 15
ATOM 24813 O O . GLU A 1 60 ? 167.302 -4.273 18.228 1.00 0.00 57 GLU A O 15
ATOM 24825 N N . GLU A 1 61 ? 168.333 -2.318 17.829 1.00 0.00 58 GLU A N 15
ATOM 24826 C CA . GLU A 1 61 ? 167.201 -1.513 18.273 1.00 0.00 58 GLU A CA 15
ATOM 24827 C C . GLU A 1 61 ? 166.292 -1.151 17.101 1.00 0.00 58 GLU A C 15
ATOM 24828 O O . GLU A 1 61 ? 165.075 -1.050 17.256 1.00 0.00 58 GLU A O 15
ATOM 24840 N N . GLU A 1 62 ? 166.891 -0.950 15.931 1.00 0.00 59 GLU A N 15
ATOM 24841 C CA . GLU A 1 62 ? 166.135 -0.592 14.735 1.00 0.00 59 GLU A CA 15
ATOM 24842 C C . GLU A 1 62 ? 165.465 -1.816 14.115 1.00 0.00 59 GLU A C 15
ATOM 24843 O O . GLU A 1 62 ? 164.245 -1.851 13.956 1.00 0.00 59 GLU A O 15
ATOM 24855 N N . ILE A 1 63 ? 166.266 -2.819 13.769 1.00 0.00 60 ILE A N 15
ATOM 24856 C CA . ILE A 1 63 ? 165.739 -4.042 13.171 1.00 0.00 60 ILE A CA 15
ATOM 24857 C C . ILE A 1 63 ? 165.477 -5.111 14.228 1.00 0.00 60 ILE A C 15
ATOM 24858 O O . ILE A 1 63 ? 164.514 -5.871 14.129 1.00 0.00 60 ILE A O 15
ATOM 24874 N N . GLY A 1 64 ? 166.340 -5.168 15.239 1.00 0.00 61 GLY A N 15
ATOM 24875 C CA . GLY A 1 64 ? 166.181 -6.152 16.296 1.00 0.00 61 GLY A CA 15
ATOM 24876 C C . GLY A 1 64 ? 167.409 -7.027 16.468 1.00 0.00 61 GLY A C 15
ATOM 24877 O O . GLY A 1 64 ? 168.141 -6.899 17.449 1.00 0.00 61 GLY A O 15
ATOM 24881 N N . VAL A 1 65 ? 167.623 -7.928 15.516 1.00 0.00 62 VAL A N 15
ATOM 24882 C CA . VAL A 1 65 ? 168.759 -8.844 15.559 1.00 0.00 62 VAL A CA 15
ATOM 24883 C C . VAL A 1 65 ? 170.085 -8.098 15.647 1.00 0.00 62 VAL A C 15
ATOM 24884 O O . VAL A 1 65 ? 170.130 -6.872 15.555 1.00 0.00 62 VAL A O 15
ATOM 24897 N N . LEU A 1 66 ? 171.164 -8.856 15.818 1.00 0.00 63 LEU A N 15
ATOM 24898 C CA . LEU A 1 66 ? 172.501 -8.279 15.912 1.00 0.00 63 LEU A CA 15
ATOM 24899 C C . LEU A 1 66 ? 173.135 -8.174 14.530 1.00 0.00 63 LEU A C 15
ATOM 24900 O O . LEU A 1 66 ? 173.045 -9.099 13.723 1.00 0.00 63 LEU A O 15
ATOM 24916 N N . ILE A 1 67 ? 173.771 -7.039 14.260 1.00 0.00 64 ILE A N 15
ATOM 24917 C CA . ILE A 1 67 ? 174.410 -6.815 12.969 1.00 0.00 64 ILE A CA 15
ATOM 24918 C C . ILE A 1 67 ? 175.882 -6.449 13.123 1.00 0.00 64 ILE A C 15
ATOM 24919 O O . ILE A 1 67 ? 176.219 -5.411 13.692 1.00 0.00 64 ILE A O 15
ATOM 24935 N N . ASP A 1 68 ? 176.753 -7.308 12.604 1.00 0.00 65 ASP A N 15
ATOM 24936 C CA . ASP A 1 68 ? 178.191 -7.078 12.673 1.00 0.00 65 ASP A CA 15
ATOM 24937 C C . ASP A 1 68 ? 178.579 -5.844 11.856 1.00 0.00 65 ASP A C 15
ATOM 24938 O O . ASP A 1 68 ? 178.478 -5.849 10.630 1.00 0.00 65 ASP A O 15
ATOM 24947 N N . PRO A 1 69 ? 179.023 -4.762 12.523 1.00 0.00 66 PRO A N 15
ATOM 24948 C CA . PRO A 1 69 ? 179.412 -3.523 11.841 1.00 0.00 66 PRO A CA 15
ATOM 24949 C C . PRO A 1 69 ? 180.578 -3.720 10.877 1.00 0.00 66 PRO A C 15
ATOM 24950 O O . PRO A 1 69 ? 181.281 -4.729 10.931 1.00 0.00 66 PRO A O 15
ATOM 24961 N N . GLU A 1 70 ? 180.765 -2.745 9.989 1.00 0.00 67 GLU A N 15
ATOM 24962 C CA . GLU A 1 70 ? 181.835 -2.784 8.991 1.00 0.00 67 GLU A CA 15
ATOM 24963 C C . GLU A 1 70 ? 181.879 -4.122 8.251 1.00 0.00 67 GLU A C 15
ATOM 24964 O O . GLU A 1 70 ? 182.899 -4.481 7.665 1.00 0.00 67 GLU A O 15
ATOM 24976 N N . GLU A 1 71 ? 180.770 -4.854 8.282 1.00 0.00 68 GLU A N 15
ATOM 24977 C CA . GLU A 1 71 ? 180.688 -6.147 7.617 1.00 0.00 68 GLU A CA 15
ATOM 24978 C C . GLU A 1 71 ? 179.457 -6.239 6.717 1.00 0.00 68 GLU A C 15
ATOM 24979 O O . GLU A 1 71 ? 179.360 -7.136 5.879 1.00 0.00 68 GLU A O 15
ATOM 24991 N N . TYR A 1 72 ? 178.519 -5.309 6.889 1.00 0.00 69 TYR A N 15
ATOM 24992 C CA . TYR A 1 72 ? 177.302 -5.292 6.084 1.00 0.00 69 TYR A CA 15
ATOM 24993 C C . TYR A 1 72 ? 177.137 -3.950 5.378 1.00 0.00 69 TYR A C 15
ATOM 24994 O O . TYR A 1 72 ? 177.762 -2.958 5.754 1.00 0.00 69 TYR A O 15
ATOM 25012 N N . ALA A 1 73 ? 176.287 -3.926 4.358 1.00 0.00 70 ALA A N 15
ATOM 25013 C CA . ALA A 1 73 ? 176.031 -2.705 3.603 1.00 0.00 70 ALA A CA 15
ATOM 25014 C C . ALA A 1 73 ? 174.633 -2.176 3.897 1.00 0.00 70 ALA A C 15
ATOM 25015 O O . ALA A 1 73 ? 173.642 -2.879 3.702 1.00 0.00 70 ALA A O 15
ATOM 25022 N N . GLU A 1 74 ? 174.554 -0.938 4.377 1.00 0.00 71 GLU A N 15
ATOM 25023 C CA . GLU A 1 74 ? 173.266 -0.336 4.703 1.00 0.00 71 GLU A CA 15
ATOM 25024 C C . GLU A 1 74 ? 172.870 0.709 3.662 1.00 0.00 71 GLU A C 15
ATOM 25025 O O . GLU A 1 74 ? 173.608 1.662 3.411 1.00 0.00 71 GLU A O 15
ATOM 25037 N N . VAL A 1 75 ? 171.697 0.523 3.064 1.00 0.00 72 VAL A N 15
ATOM 25038 C CA . VAL A 1 75 ? 171.195 1.448 2.055 1.00 0.00 72 VAL A CA 15
ATOM 25039 C C . VAL A 1 75 ? 169.918 2.128 2.537 1.00 0.00 72 VAL A C 15
ATOM 25040 O O . VAL A 1 75 ? 169.129 1.539 3.276 1.00 0.00 72 VAL A O 15
ATOM 25053 N N . TRP A 1 76 ? 169.724 3.370 2.111 1.00 0.00 73 TRP A N 15
ATOM 25054 C CA . TRP A 1 76 ? 168.545 4.138 2.496 1.00 0.00 73 TRP A CA 15
ATOM 25055 C C . TRP A 1 76 ? 167.795 4.637 1.264 1.00 0.00 73 TRP A C 15
ATOM 25056 O O . TRP A 1 76 ? 168.403 5.131 0.315 1.00 0.00 73 TRP A O 15
ATOM 25077 N N . VAL A 1 77 ? 166.471 4.512 1.287 1.00 0.00 74 VAL A N 15
ATOM 25078 C CA . VAL A 1 77 ? 165.645 4.960 0.172 1.00 0.00 74 VAL A CA 15
ATOM 25079 C C . VAL A 1 77 ? 164.521 5.873 0.652 1.00 0.00 74 VAL A C 15
ATOM 25080 O O . VAL A 1 77 ? 163.595 5.436 1.334 1.00 0.00 74 VAL A O 15
ATOM 25093 N N . GLY A 1 78 ? 164.623 7.147 0.294 1.00 0.00 75 GLY A N 15
ATOM 25094 C CA . GLY A 1 78 ? 163.622 8.117 0.700 1.00 0.00 75 GLY A CA 15
ATOM 25095 C C . GLY A 1 78 ? 163.027 8.882 -0.464 1.00 0.00 75 GLY A C 15
ATOM 25096 O O . GLY A 1 78 ? 162.550 8.289 -1.431 1.00 0.00 75 GLY A O 15
ATOM 25100 N N . LEU A 1 79 ? 163.056 10.206 -0.364 1.00 0.00 76 LEU A N 15
ATOM 25101 C CA . LEU A 1 79 ? 162.515 11.070 -1.410 1.00 0.00 76 LEU A CA 15
ATOM 25102 C C . LEU A 1 79 ? 163.291 12.384 -1.460 1.00 0.00 76 LEU A C 15
ATOM 25103 O O . LEU A 1 79 ? 162.723 13.466 -1.318 1.00 0.00 76 LEU A O 15
ATOM 25119 N N . VAL A 1 80 ? 164.602 12.268 -1.655 1.00 0.00 77 VAL A N 15
ATOM 25120 C CA . VAL A 1 80 ? 165.484 13.429 -1.718 1.00 0.00 77 VAL A CA 15
ATOM 25121 C C . VAL A 1 80 ? 165.152 14.326 -2.907 1.00 0.00 77 VAL A C 15
ATOM 25122 O O . VAL A 1 80 ? 164.550 13.887 -3.887 1.00 0.00 77 VAL A O 15
ATOM 25135 N N . ASN A 1 81 ? 165.569 15.585 -2.811 1.00 0.00 78 ASN A N 15
ATOM 25136 C CA . ASN A 1 81 ? 165.343 16.558 -3.872 1.00 0.00 78 ASN A CA 15
ATOM 25137 C C . ASN A 1 81 ? 166.570 16.629 -4.785 1.00 0.00 78 ASN A C 15
ATOM 25138 O O . ASN A 1 81 ? 167.230 15.617 -5.019 1.00 0.00 78 ASN A O 15
ATOM 25149 N N . GLU A 1 82 ? 166.878 17.819 -5.296 1.00 0.00 79 GLU A N 15
ATOM 25150 C CA . GLU A 1 82 ? 168.031 17.993 -6.175 1.00 0.00 79 GLU A CA 15
ATOM 25151 C C . GLU A 1 82 ? 169.271 18.410 -5.385 1.00 0.00 79 GLU A C 15
ATOM 25152 O O . GLU A 1 82 ? 170.198 19.002 -5.938 1.00 0.00 79 GLU A O 15
ATOM 25164 N N . GLN A 1 83 ? 169.282 18.103 -4.090 1.00 0.00 80 GLN A N 15
ATOM 25165 C CA . GLN A 1 83 ? 170.408 18.450 -3.229 1.00 0.00 80 GLN A CA 15
ATOM 25166 C C . GLN A 1 83 ? 171.129 17.202 -2.717 1.00 0.00 80 GLN A C 15
ATOM 25167 O O . GLN A 1 83 ? 172.223 17.294 -2.161 1.00 0.00 80 GLN A O 15
ATOM 25181 N N . ASP A 1 84 ? 170.514 16.035 -2.909 1.00 0.00 81 ASP A N 15
ATOM 25182 C CA . ASP A 1 84 ? 171.101 14.770 -2.470 1.00 0.00 81 ASP A CA 15
ATOM 25183 C C . ASP A 1 84 ? 171.070 14.640 -0.949 1.00 0.00 81 ASP A C 15
ATOM 25184 O O . ASP A 1 84 ? 171.910 13.963 -0.356 1.00 0.00 81 ASP A O 15
ATOM 25193 N N . GLU A 1 85 ? 170.084 15.275 -0.328 1.00 0.00 82 GLU A N 15
ATOM 25194 C CA . GLU A 1 85 ? 169.923 15.216 1.120 1.00 0.00 82 GLU A CA 15
ATOM 25195 C C . GLU A 1 85 ? 168.628 14.490 1.464 1.00 0.00 82 GLU A C 15
ATOM 25196 O O . GLU A 1 85 ? 167.545 14.923 1.072 1.00 0.00 82 GLU A O 15
ATOM 25208 N N . MET A 1 86 ? 168.739 13.379 2.186 1.00 0.00 83 MET A N 15
ATOM 25209 C CA . MET A 1 86 ? 167.567 12.598 2.559 1.00 0.00 83 MET A CA 15
ATOM 25210 C C . MET A 1 86 ? 166.917 13.139 3.826 1.00 0.00 83 MET A C 15
ATOM 25211 O O . MET A 1 86 ? 167.352 12.838 4.938 1.00 0.00 83 MET A O 15
ATOM 25225 N N . ASP A 1 87 ? 165.864 13.929 3.650 1.00 0.00 84 ASP A N 15
ATOM 25226 C CA . ASP A 1 87 ? 165.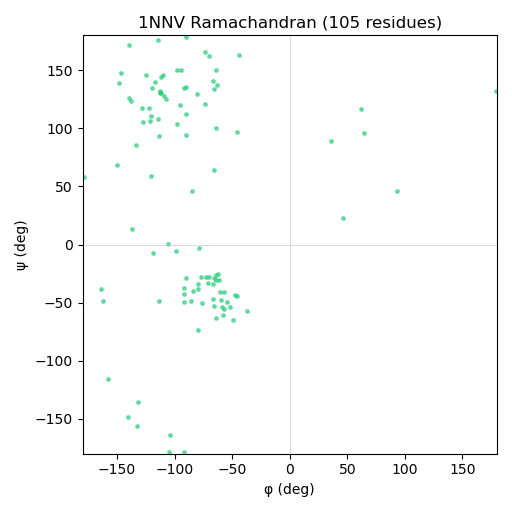141 14.500 4.780 1.00 0.00 84 ASP A CA 15
ATOM 25227 C C . ASP A 1 87 ? 164.082 13.524 5.287 1.00 0.00 84 ASP A C 15
ATOM 25228 O O . ASP A 1 87 ? 163.669 13.585 6.445 1.00 0.00 84 ASP A O 15
ATOM 25237 N N . ASP A 1 88 ? 163.648 12.624 4.408 1.00 0.00 85 ASP A N 15
ATOM 25238 C CA . ASP A 1 88 ? 162.642 11.631 4.754 1.00 0.00 85 ASP A CA 15
ATOM 25239 C C . ASP A 1 88 ? 162.959 10.297 4.085 1.00 0.00 85 ASP A C 15
ATOM 25240 O O . ASP A 1 88 ? 163.130 10.226 2.867 1.00 0.00 85 ASP A O 15
ATOM 25249 N N . VAL A 1 89 ? 163.039 9.245 4.890 1.00 0.00 86 VAL A N 15
ATOM 25250 C CA . VAL A 1 89 ? 163.341 7.911 4.381 1.00 0.00 86 VAL A CA 15
ATOM 25251 C C . VAL A 1 89 ? 162.095 7.027 4.407 1.00 0.00 86 VAL A C 15
ATOM 25252 O O . VAL A 1 89 ? 161.354 7.005 5.389 1.00 0.00 86 VAL A O 15
ATOM 25265 N N . PHE A 1 90 ? 161.880 6.295 3.319 1.00 0.00 87 PHE A N 15
ATOM 25266 C CA . PHE A 1 90 ? 160.734 5.402 3.207 1.00 0.00 87 PHE A CA 15
ATOM 25267 C C . PHE A 1 90 ? 161.095 4.018 3.726 1.00 0.00 87 PHE A C 15
ATOM 25268 O O . PHE A 1 90 ? 160.288 3.351 4.374 1.00 0.00 87 PHE A O 15
ATOM 25285 N N . ALA A 1 91 ? 162.319 3.598 3.436 1.00 0.00 88 ALA A N 15
ATOM 25286 C CA . ALA A 1 91 ? 162.807 2.298 3.867 1.00 0.00 88 ALA A CA 15
ATOM 25287 C C . ALA A 1 91 ? 164.321 2.313 4.020 1.00 0.00 88 ALA A C 15
ATOM 25288 O O . ALA A 1 91 ? 164.979 3.307 3.713 1.00 0.00 88 ALA A O 15
ATOM 25295 N N . LYS A 1 92 ? 164.868 1.201 4.490 1.00 0.00 89 LYS A N 15
ATOM 25296 C CA . LYS A 1 92 ? 166.305 1.062 4.684 1.00 0.00 89 LYS A CA 15
ATOM 25297 C C . LYS A 1 92 ? 166.676 -0.403 4.498 1.00 0.00 89 LYS A C 15
ATOM 25298 O O . LYS A 1 92 ? 165.917 -1.284 4.896 1.00 0.00 89 LYS A O 15
ATOM 25317 N N . PHE A 1 93 ? 167.809 -0.675 3.858 1.00 0.00 90 PHE A N 15
ATOM 25318 C CA . PHE A 1 93 ? 168.204 -2.057 3.598 1.00 0.00 90 PHE A CA 15
ATOM 25319 C C . PHE A 1 93 ? 169.578 -2.402 4.166 1.00 0.00 90 PHE A C 15
ATOM 25320 O O . PHE A 1 93 ? 170.481 -1.569 4.208 1.00 0.00 90 PHE A O 15
ATOM 25337 N N . LEU A 1 94 ? 169.717 -3.662 4.573 1.00 0.00 91 LEU A N 15
ATOM 25338 C CA . LEU A 1 94 ? 170.968 -4.186 5.113 1.00 0.00 91 LEU A CA 15
ATOM 25339 C C . LEU A 1 94 ? 171.296 -5.505 4.424 1.00 0.00 91 LEU A C 15
ATOM 25340 O O . LEU A 1 94 ? 170.468 -6.414 4.401 1.00 0.00 91 LEU A O 15
ATOM 25356 N N . ILE A 1 95 ? 172.483 -5.605 3.837 1.00 0.00 92 ILE A N 15
ATOM 25357 C CA . ILE A 1 95 ? 172.862 -6.823 3.125 1.00 0.00 92 ILE A CA 15
ATOM 25358 C C . ILE A 1 95 ? 174.308 -7.238 3.386 1.00 0.00 92 ILE A C 15
ATOM 25359 O O . ILE A 1 95 ? 175.182 -6.402 3.615 1.00 0.00 92 ILE A O 15
ATOM 25375 N N . SER A 1 96 ? 174.537 -8.548 3.338 1.00 0.00 93 SER A N 15
ATOM 25376 C CA . SER A 1 96 ? 175.866 -9.113 3.556 1.00 0.00 93 SER A CA 15
ATOM 25377 C C . SER A 1 96 ? 176.803 -8.769 2.398 1.00 0.00 93 SER A C 15
ATOM 25378 O O . SER A 1 96 ? 176.512 -9.071 1.241 1.00 0.00 93 SER A O 15
ATOM 25386 N N . HIS A 1 97 ? 177.926 -8.130 2.720 1.00 0.00 94 HIS A N 15
ATOM 25387 C CA . HIS A 1 97 ? 178.909 -7.735 1.710 1.00 0.00 94 HIS A CA 15
ATOM 25388 C C . HIS A 1 97 ? 179.269 -8.900 0.788 1.00 0.00 94 HIS A C 15
ATOM 25389 O O . HIS A 1 97 ? 179.280 -8.753 -0.435 1.00 0.00 94 HIS A O 15
ATOM 25404 N N . ARG A 1 98 ? 179.575 -10.051 1.384 1.00 0.00 95 ARG A N 15
ATOM 25405 C CA . ARG A 1 98 ? 179.952 -11.246 0.624 1.00 0.00 95 ARG A CA 15
ATOM 25406 C C . ARG A 1 98 ? 179.060 -11.447 -0.595 1.00 0.00 95 ARG A C 15
ATOM 25407 O O . ARG A 1 98 ? 177.963 -10.895 -0.678 1.00 0.00 95 ARG A O 15
ATOM 25428 N N . GLU A 1 99 ? 179.551 -12.238 -1.544 1.00 0.00 96 GLU A N 15
ATOM 25429 C CA . GLU A 1 99 ? 178.815 -12.513 -2.769 1.00 0.00 96 GLU A CA 15
ATOM 25430 C C . GLU A 1 99 ? 178.101 -13.861 -2.691 1.00 0.00 96 GLU A C 15
ATOM 25431 O O . GLU A 1 99 ? 177.000 -14.021 -3.219 1.00 0.00 96 GLU A O 15
ATOM 25443 N N . GLU A 1 100 ? 178.724 -14.824 -2.017 1.00 0.00 97 GLU A N 15
ATOM 25444 C CA . GLU A 1 100 ? 178.134 -16.148 -1.859 1.00 0.00 97 GLU A CA 15
ATOM 25445 C C . GLU A 1 100 ? 177.310 -16.192 -0.577 1.00 0.00 97 GLU A C 15
ATOM 25446 O O . GLU A 1 100 ? 177.805 -15.845 0.495 1.00 0.00 97 GLU A O 15
ATOM 25458 N N . ASP A 1 101 ? 176.051 -16.601 -0.691 1.00 0.00 98 ASP A N 15
ATOM 25459 C CA . ASP A 1 101 ? 175.166 -16.662 0.468 1.00 0.00 98 ASP A CA 15
ATOM 25460 C C . ASP A 1 101 ? 175.084 -15.289 1.127 1.00 0.00 98 ASP A C 15
ATOM 25461 O O . ASP A 1 101 ? 176.035 -14.843 1.769 1.00 0.00 98 ASP A O 15
ATOM 25470 N N . ARG A 1 102 ? 173.954 -14.613 0.961 1.00 0.00 99 ARG A N 15
ATOM 25471 C CA . ARG A 1 102 ? 173.782 -13.287 1.538 1.00 0.00 99 ARG A CA 15
ATOM 25472 C C . ARG A 1 102 ? 172.398 -13.117 2.151 1.00 0.00 99 ARG A C 15
ATOM 25473 O O . ARG A 1 102 ? 171.418 -13.696 1.682 1.00 0.00 99 ARG A O 15
ATOM 25494 N N . GLU A 1 103 ? 172.333 -12.308 3.201 1.00 0.00 100 GLU A N 15
ATOM 25495 C CA . GLU A 1 103 ? 171.078 -12.039 3.889 1.00 0.00 100 GLU A CA 15
ATOM 25496 C C . GLU A 1 103 ? 170.711 -10.565 3.772 1.00 0.00 100 GLU A C 15
ATOM 25497 O O . GLU A 1 103 ? 171.550 -9.688 3.985 1.00 0.00 100 GLU A O 15
ATOM 25509 N N . PHE A 1 104 ? 169.454 -10.297 3.432 1.00 0.00 101 PHE A N 15
ATOM 25510 C CA . PHE A 1 104 ? 168.978 -8.927 3.289 1.00 0.00 101 PHE A CA 15
ATOM 25511 C C . PHE A 1 104 ? 167.823 -8.659 4.248 1.00 0.00 101 PHE A C 15
ATOM 25512 O O . PHE A 1 104 ? 166.950 -9.507 4.436 1.00 0.00 101 PHE A O 15
ATOM 25529 N N . HIS A 1 105 ? 167.824 -7.478 4.857 1.00 0.00 102 HIS A N 15
ATOM 25530 C CA . HIS A 1 105 ? 166.773 -7.109 5.800 1.00 0.00 102 HIS A CA 15
ATOM 25531 C C . HIS A 1 105 ? 166.432 -5.627 5.688 1.00 0.00 102 HIS A C 15
ATOM 25532 O O . HIS A 1 105 ? 167.169 -4.767 6.170 1.00 0.00 102 HIS A O 15
ATOM 25547 N N . VAL A 1 106 ? 165.310 -5.343 5.036 1.00 0.00 103 VAL A N 15
ATOM 25548 C CA . VAL A 1 106 ? 164.866 -3.967 4.844 1.00 0.00 103 VAL A CA 15
ATOM 25549 C C . VAL A 1 106 ? 163.806 -3.564 5.862 1.00 0.00 103 VAL A C 15
ATOM 25550 O O . VAL A 1 106 ? 162.930 -4.354 6.211 1.00 0.00 103 VAL A O 15
ATOM 25563 N N . ILE A 1 107 ? 163.888 -2.320 6.323 1.00 0.00 104 ILE A N 15
ATOM 25564 C CA . ILE A 1 107 ? 162.928 -1.800 7.289 1.00 0.00 104 ILE A CA 15
ATOM 25565 C C . ILE A 1 107 ? 161.992 -0.788 6.643 1.00 0.00 104 ILE A C 15
ATOM 25566 O O . ILE A 1 107 ? 162.425 0.085 5.890 1.00 0.00 104 ILE A O 15
ATOM 25582 N N . TRP A 1 108 ? 160.707 -0.911 6.946 1.00 0.00 105 TRP A N 15
ATOM 25583 C CA . TRP A 1 108 ? 159.701 -0.006 6.399 1.00 0.00 105 TRP A CA 15
ATOM 25584 C C . TRP A 1 108 ? 159.050 0.816 7.508 1.00 0.00 105 TRP A C 15
ATOM 25585 O O . TRP A 1 108 ? 158.787 0.308 8.598 1.00 0.00 105 TRP A O 15
ATOM 25606 N N . LYS A 1 109 ? 158.796 2.089 7.222 1.00 0.00 106 LYS A N 15
ATOM 25607 C CA . LYS A 1 109 ? 158.178 2.982 8.196 1.00 0.00 106 LYS A CA 15
ATOM 25608 C C . LYS A 1 109 ? 156.709 2.628 8.408 1.00 0.00 106 LYS A C 15
ATOM 25609 O O . LYS A 1 109 ? 156.087 1.981 7.565 1.00 0.00 106 LYS A O 15
ATOM 25628 N N . LYS A 1 110 ? 156.161 3.058 9.540 1.00 0.00 107 LYS A N 15
ATOM 25629 C CA . LYS A 1 110 ? 154.765 2.788 9.866 1.00 0.00 107 LYS A CA 15
ATOM 25630 C C . LYS A 1 110 ? 153.935 4.066 9.804 1.00 0.00 107 LYS A C 15
ATOM 25631 O O . LYS A 1 110 ? 153.145 4.212 8.848 1.00 0.00 107 LYS A O 15
ATOM 25651 N N . MET A 1 4 ? 188.730 -21.693 4.950 1.00 0.00 1 MET A N 16
ATOM 25652 C CA . MET A 1 4 ? 188.113 -20.350 4.790 1.00 0.00 1 MET A CA 16
ATOM 25653 C C . MET A 1 4 ? 188.700 -19.351 5.783 1.00 0.00 1 MET A C 16
ATOM 25654 O O . MET A 1 4 ? 188.076 -19.023 6.792 1.00 0.00 1 MET A O 16
ATOM 25668 N N . THR A 1 5 ? 189.904 -18.871 5.489 1.00 0.00 2 THR A N 16
ATOM 25669 C CA . THR A 1 5 ? 190.577 -17.909 6.355 1.00 0.00 2 THR A CA 16
ATOM 25670 C C . THR A 1 5 ? 190.644 -16.538 5.683 1.00 0.00 2 THR A C 16
ATOM 25671 O O . THR A 1 5 ? 190.580 -15.505 6.350 1.00 0.00 2 THR A O 16
ATOM 25682 N N . THR A 1 6 ? 190.774 -16.539 4.361 1.00 0.00 3 THR A N 16
ATOM 25683 C CA . THR A 1 6 ? 190.851 -15.297 3.599 1.00 0.00 3 THR A CA 16
ATOM 25684 C C . THR A 1 6 ? 189.889 -15.326 2.416 1.00 0.00 3 THR A C 16
ATOM 25685 O O . THR A 1 6 ? 190.093 -16.067 1.455 1.00 0.00 3 THR A O 16
ATOM 25696 N N . GLU A 1 7 ? 188.839 -14.513 2.493 1.00 0.00 4 GLU A N 16
ATOM 25697 C CA . GLU A 1 7 ? 187.844 -14.444 1.427 1.00 0.00 4 GLU A CA 16
ATOM 25698 C C . GLU A 1 7 ? 186.743 -13.444 1.772 1.00 0.00 4 GLU A C 16
ATOM 25699 O O . GLU A 1 7 ? 185.642 -13.830 2.168 1.00 0.00 4 GLU A O 16
ATOM 25711 N N . ILE A 1 8 ? 187.047 -12.159 1.619 1.00 0.00 5 ILE A N 16
ATOM 25712 C CA . ILE A 1 8 ? 186.082 -11.104 1.914 1.00 0.00 5 ILE A CA 16
ATOM 25713 C C . ILE A 1 8 ? 185.961 -10.135 0.743 1.00 0.00 5 ILE A C 16
ATOM 25714 O O . ILE A 1 8 ? 186.961 -9.609 0.253 1.00 0.00 5 ILE A O 16
ATOM 25730 N N . LYS A 1 9 ? 184.730 -9.902 0.298 1.00 0.00 6 LYS A N 16
ATOM 25731 C CA . LYS A 1 9 ? 184.479 -8.994 -0.816 1.00 0.00 6 LYS A CA 16
ATOM 25732 C C . LYS A 1 9 ? 183.864 -7.688 -0.322 1.00 0.00 6 LYS A C 16
ATOM 25733 O O . LYS A 1 9 ? 182.825 -7.690 0.336 1.00 0.00 6 LYS A O 16
ATOM 25752 N N . LYS A 1 10 ? 184.515 -6.574 -0.645 1.00 0.00 7 LYS A N 16
ATOM 25753 C CA . LYS A 1 10 ? 184.034 -5.259 -0.235 1.00 0.00 7 LYS A CA 16
ATOM 25754 C C . LYS A 1 10 ? 183.091 -4.674 -1.282 1.00 0.00 7 LYS A C 16
ATOM 25755 O O . LYS A 1 10 ? 182.858 -5.280 -2.327 1.00 0.00 7 LYS A O 16
ATOM 25774 N N . LEU A 1 11 ? 182.552 -3.494 -0.994 1.00 0.00 8 LEU A N 16
ATOM 25775 C CA . LEU A 1 11 ? 181.635 -2.829 -1.910 1.00 0.00 8 LEU A CA 16
ATOM 25776 C C . LEU A 1 11 ? 181.906 -1.330 -1.971 1.00 0.00 8 LEU A C 16
ATOM 25777 O O . LEU A 1 11 ? 182.094 -0.680 -0.942 1.00 0.00 8 LEU A O 16
ATOM 25793 N N . ASP A 1 12 ? 181.919 -0.788 -3.183 1.00 0.00 9 ASP A N 16
ATOM 25794 C CA . ASP A 1 12 ? 182.159 0.636 -3.383 1.00 0.00 9 ASP A CA 16
ATOM 25795 C C . ASP A 1 12 ? 180.898 1.441 -3.077 1.00 0.00 9 ASP A C 16
ATOM 25796 O O . ASP A 1 12 ? 179.805 0.883 -2.988 1.00 0.00 9 ASP A O 16
ATOM 25805 N N . PRO A 1 13 ? 181.033 2.768 -2.912 1.00 0.00 10 PRO A N 16
ATOM 25806 C CA . PRO A 1 13 ? 179.895 3.644 -2.616 1.00 0.00 10 PRO A CA 16
ATOM 25807 C C . PRO A 1 13 ? 178.807 3.555 -3.680 1.00 0.00 10 PRO A C 16
ATOM 25808 O O . PRO A 1 13 ? 177.663 3.207 -3.385 1.00 0.00 10 PRO A O 16
ATOM 25819 N N . ASP A 1 14 ? 179.170 3.871 -4.918 1.00 0.00 11 ASP A N 16
ATOM 25820 C CA . ASP A 1 14 ? 178.225 3.827 -6.028 1.00 0.00 11 ASP A CA 16
ATOM 25821 C C . ASP A 1 14 ? 177.732 2.404 -6.272 1.00 0.00 11 ASP A C 16
ATOM 25822 O O . ASP A 1 14 ? 176.606 2.196 -6.725 1.00 0.00 11 ASP A O 16
ATOM 25831 N N . THR A 1 15 ? 178.582 1.427 -5.973 1.00 0.00 12 THR A N 16
ATOM 25832 C CA . THR A 1 15 ? 178.232 0.024 -6.163 1.00 0.00 12 THR A CA 16
ATOM 25833 C C . THR A 1 15 ? 177.232 -0.438 -5.107 1.00 0.00 12 THR A C 16
ATOM 25834 O O . THR A 1 15 ? 176.266 -1.137 -5.416 1.00 0.00 12 THR A O 16
ATOM 25845 N N . ALA A 1 16 ? 177.463 -0.035 -3.861 1.00 0.00 13 ALA A N 16
ATOM 25846 C CA . ALA A 1 16 ? 176.577 -0.402 -2.763 1.00 0.00 13 ALA A CA 16
ATOM 25847 C C . ALA A 1 16 ? 175.169 0.129 -3.002 1.00 0.00 13 ALA A C 16
ATOM 25848 O O . ALA A 1 16 ? 174.182 -0.518 -2.651 1.00 0.00 13 ALA A O 16
ATOM 25855 N N . ILE A 1 17 ? 175.085 1.308 -3.608 1.00 0.00 14 ILE A N 16
ATOM 25856 C CA . ILE A 1 17 ? 173.798 1.924 -3.904 1.00 0.00 14 ILE A CA 16
ATOM 25857 C C . ILE A 1 17 ? 173.089 1.176 -5.027 1.00 0.00 14 ILE A C 16
ATOM 25858 O O . ILE A 1 17 ? 171.963 0.706 -4.859 1.00 0.00 14 ILE A O 16
ATOM 25874 N N . ASP A 1 18 ? 173.758 1.071 -6.173 1.00 0.00 15 ASP A N 16
ATOM 25875 C CA . ASP A 1 18 ? 173.202 0.381 -7.336 1.00 0.00 15 ASP A CA 16
ATOM 25876 C C . ASP A 1 18 ? 172.522 -0.926 -6.932 1.00 0.00 15 ASP A C 16
ATOM 25877 O O . ASP A 1 18 ? 171.460 -1.270 -7.452 1.00 0.00 15 ASP A O 16
ATOM 25886 N N . ILE A 1 19 ? 173.134 -1.645 -5.995 1.00 0.00 16 ILE A N 16
ATOM 25887 C CA . ILE A 1 19 ? 172.575 -2.906 -5.521 1.00 0.00 16 ILE A CA 16
ATOM 25888 C C . ILE A 1 19 ? 171.258 -2.668 -4.790 1.00 0.00 16 ILE A C 16
ATOM 25889 O O . ILE A 1 19 ? 170.219 -3.214 -5.164 1.00 0.00 16 ILE A O 16
ATOM 25905 N N . ALA A 1 20 ? 171.305 -1.840 -3.751 1.00 0.00 17 ALA A N 16
ATOM 25906 C CA . ALA A 1 20 ? 170.113 -1.522 -2.974 1.00 0.00 17 ALA A CA 16
ATOM 25907 C C . ALA A 1 20 ? 169.018 -0.954 -3.870 1.00 0.00 17 ALA A C 16
ATOM 25908 O O . ALA A 1 20 ? 167.829 -1.111 -3.591 1.00 0.00 17 ALA A O 16
ATOM 25915 N N . TYR A 1 21 ? 169.430 -0.296 -4.950 1.00 0.00 18 TYR A N 16
ATOM 25916 C CA . TYR A 1 21 ? 168.486 0.292 -5.892 1.00 0.00 18 TYR A CA 16
ATOM 25917 C C . TYR A 1 21 ? 167.633 -0.788 -6.548 1.00 0.00 18 TYR A C 16
ATOM 25918 O O . TYR A 1 21 ? 166.405 -0.737 -6.496 1.00 0.00 18 TYR A O 16
ATOM 25936 N N . ASP A 1 22 ? 168.292 -1.767 -7.164 1.00 0.00 19 ASP A N 16
ATOM 25937 C CA . ASP A 1 22 ? 167.587 -2.859 -7.827 1.00 0.00 19 ASP A CA 16
ATOM 25938 C C . ASP A 1 22 ? 166.640 -3.560 -6.856 1.00 0.00 19 ASP A C 16
ATOM 25939 O O . ASP A 1 22 ? 165.582 -4.056 -7.252 1.00 0.00 19 ASP A O 16
ATOM 25948 N N . ILE A 1 23 ? 167.016 -3.580 -5.580 1.00 0.00 20 ILE A N 16
ATOM 25949 C CA . ILE A 1 23 ? 166.187 -4.204 -4.558 1.00 0.00 20 ILE A CA 16
ATOM 25950 C C . ILE A 1 23 ? 164.862 -3.461 -4.431 1.00 0.00 20 ILE A C 16
ATOM 25951 O O . ILE A 1 23 ? 163.832 -3.943 -4.893 1.00 0.00 20 ILE A O 16
ATOM 25967 N N . PHE A 1 24 ? 164.896 -2.281 -3.812 1.00 0.00 21 PHE A N 16
ATOM 25968 C CA . PHE A 1 24 ? 163.697 -1.460 -3.632 1.00 0.00 21 PHE A CA 16
ATOM 25969 C C . PHE A 1 24 ? 162.803 -1.498 -4.872 1.00 0.00 21 PHE A C 16
ATOM 25970 O O . PHE A 1 24 ? 161.579 -1.416 -4.774 1.00 0.00 21 PHE A O 16
ATOM 25987 N N . LEU A 1 25 ? 163.432 -1.615 -6.036 1.00 0.00 22 LEU A N 16
ATOM 25988 C CA . LEU A 1 25 ? 162.711 -1.655 -7.302 1.00 0.00 22 LEU A CA 16
ATOM 25989 C C . LEU A 1 25 ? 161.808 -2.884 -7.402 1.00 0.00 22 LEU A C 16
ATOM 25990 O O . LEU A 1 25 ? 160.671 -2.789 -7.864 1.00 0.00 22 LEU A O 16
ATOM 26006 N N . GLU A 1 26 ? 162.321 -4.039 -6.984 1.00 0.00 23 GLU A N 16
ATOM 26007 C CA . GLU A 1 26 ? 161.551 -5.280 -7.052 1.00 0.00 23 GLU A CA 16
ATOM 26008 C C . GLU A 1 26 ? 161.046 -5.718 -5.676 1.00 0.00 23 GLU A C 16
ATOM 26009 O O . GLU A 1 26 ? 160.008 -6.371 -5.567 1.00 0.00 23 GLU A O 16
ATOM 26021 N N . MET A 1 27 ? 161.786 -5.366 -4.631 1.00 0.00 24 MET A N 16
ATOM 26022 C CA . MET A 1 27 ? 161.415 -5.734 -3.269 1.00 0.00 24 MET A CA 16
ATOM 26023 C C . MET A 1 27 ? 160.193 -4.954 -2.794 1.00 0.00 24 MET A C 16
ATOM 26024 O O . MET A 1 27 ? 159.178 -5.543 -2.419 1.00 0.00 24 MET A O 16
ATOM 26038 N N . ALA A 1 28 ? 160.295 -3.628 -2.808 1.00 0.00 25 ALA A N 16
ATOM 26039 C CA . ALA A 1 28 ? 159.196 -2.770 -2.372 1.00 0.00 25 ALA A CA 16
ATOM 26040 C C . ALA A 1 28 ? 157.884 -3.159 -3.048 1.00 0.00 25 ALA A C 16
ATOM 26041 O O . ALA A 1 28 ? 157.753 -3.065 -4.269 1.00 0.00 25 ALA A O 16
ATOM 26048 N N . GLY A 1 29 ? 156.912 -3.597 -2.250 1.00 0.00 26 GLY A N 16
ATOM 26049 C CA . GLY A 1 29 ? 155.628 -3.990 -2.802 1.00 0.00 26 GLY A CA 16
ATOM 26050 C C . GLY A 1 29 ? 154.638 -4.444 -1.744 1.00 0.00 26 GLY A C 16
ATOM 26051 O O . GLY A 1 29 ? 153.871 -3.639 -1.216 1.00 0.00 26 GLY A O 16
ATOM 26055 N N . GLU A 1 30 ? 154.646 -5.740 -1.446 1.00 0.00 27 GLU A N 16
ATOM 26056 C CA . GLU A 1 30 ? 153.732 -6.306 -0.456 1.00 0.00 27 GLU A CA 16
ATOM 26057 C C . GLU A 1 30 ? 154.253 -6.131 0.971 1.00 0.00 27 GLU A C 16
ATOM 26058 O O . GLU A 1 30 ? 153.630 -6.598 1.924 1.00 0.00 27 GLU A O 16
ATOM 26070 N N . ASN A 1 31 ? 155.393 -5.462 1.119 1.00 0.00 28 ASN A N 16
ATOM 26071 C CA . ASN A 1 31 ? 155.976 -5.242 2.438 1.00 0.00 28 ASN A CA 16
ATOM 26072 C C . ASN A 1 31 ? 155.728 -3.814 2.915 1.00 0.00 28 ASN A C 16
ATOM 26073 O O . ASN A 1 31 ? 155.118 -3.594 3.961 1.00 0.00 28 ASN A O 16
ATOM 26084 N N . LEU A 1 32 ? 156.209 -2.849 2.141 1.00 0.00 29 LEU A N 16
ATOM 26085 C CA . LEU A 1 32 ? 156.046 -1.439 2.477 1.00 0.00 29 LEU A CA 16
ATOM 26086 C C . LEU A 1 32 ? 154.571 -1.042 2.468 1.00 0.00 29 LEU A C 16
ATOM 26087 O O . LEU A 1 32 ? 153.821 -1.416 1.567 1.00 0.00 29 LEU A O 16
ATOM 26103 N N . ASP A 1 33 ? 154.164 -0.297 3.492 1.00 0.00 30 ASP A N 16
ATOM 26104 C CA . ASP A 1 33 ? 152.774 0.147 3.638 1.00 0.00 30 ASP A CA 16
ATOM 26105 C C . ASP A 1 33 ? 152.192 0.651 2.315 1.00 0.00 30 ASP A C 16
ATOM 26106 O O . ASP A 1 33 ? 152.850 1.374 1.575 1.00 0.00 30 ASP A O 16
ATOM 26115 N N . PRO A 1 34 ? 150.935 0.282 2.005 1.00 0.00 31 PRO A N 16
ATOM 26116 C CA . PRO A 1 34 ? 150.265 0.701 0.771 1.00 0.00 31 PRO A CA 16
ATOM 26117 C C . PRO A 1 34 ? 150.390 2.200 0.511 1.00 0.00 31 PRO A C 16
ATOM 26118 O O . PRO A 1 34 ? 150.635 2.624 -0.618 1.00 0.00 31 PRO A O 16
ATOM 26129 N N . ALA A 1 35 ? 150.214 3.001 1.557 1.00 0.00 32 ALA A N 16
ATOM 26130 C CA . ALA A 1 35 ? 150.303 4.453 1.431 1.00 0.00 32 ALA A CA 16
ATOM 26131 C C . ALA A 1 35 ? 151.613 4.881 0.772 1.00 0.00 32 ALA A C 16
ATOM 26132 O O . ALA A 1 35 ? 151.611 5.540 -0.270 1.00 0.00 32 ALA A O 16
ATOM 26139 N N . ASP A 1 36 ? 152.730 4.506 1.389 1.00 0.00 33 ASP A N 16
ATOM 26140 C CA . ASP A 1 36 ? 154.045 4.858 0.864 1.00 0.00 33 ASP A CA 16
ATOM 26141 C C . ASP A 1 36 ? 154.232 4.331 -0.558 1.00 0.00 33 ASP A C 16
ATOM 26142 O O . ASP A 1 36 ? 155.018 4.880 -1.329 1.00 0.00 33 ASP A O 16
ATOM 26151 N N . ILE A 1 37 ? 153.498 3.277 -0.908 1.00 0.00 34 ILE A N 16
ATOM 26152 C CA . ILE A 1 37 ? 153.586 2.707 -2.249 1.00 0.00 34 ILE A CA 16
ATOM 26153 C C . ILE A 1 37 ? 153.014 3.683 -3.268 1.00 0.00 34 ILE A C 16
ATOM 26154 O O . ILE A 1 37 ? 153.652 3.999 -4.273 1.00 0.00 34 ILE A O 16
ATOM 26170 N N . LEU A 1 38 ? 151.804 4.162 -2.994 1.00 0.00 35 LEU A N 16
ATOM 26171 C CA . LEU A 1 38 ? 151.134 5.110 -3.875 1.00 0.00 35 LEU A CA 16
ATOM 26172 C C . LEU A 1 38 ? 152.025 6.318 -4.147 1.00 0.00 35 LEU A C 16
ATOM 26173 O O . LEU A 1 38 ? 152.251 6.688 -5.298 1.00 0.00 35 LEU A O 16
ATOM 26189 N N . LEU A 1 39 ? 152.543 6.921 -3.080 1.00 0.00 36 LEU A N 16
ATOM 26190 C CA . LEU A 1 39 ? 153.421 8.079 -3.214 1.00 0.00 36 LEU A CA 16
ATOM 26191 C C . LEU A 1 39 ? 154.657 7.718 -4.033 1.00 0.00 36 LEU A C 16
ATOM 26192 O O . LEU A 1 39 ? 154.959 8.353 -5.043 1.00 0.00 36 LEU A O 16
ATOM 26208 N N . PHE A 1 40 ? 155.359 6.682 -3.588 1.00 0.00 37 PHE A N 16
ATOM 26209 C CA . PHE A 1 40 ? 156.562 6.207 -4.267 1.00 0.00 37 PHE A CA 16
ATOM 26210 C C . PHE A 1 40 ? 156.332 6.103 -5.776 1.00 0.00 37 PHE A C 16
ATOM 26211 O O . PHE A 1 40 ? 157.259 6.264 -6.569 1.00 0.00 37 PHE A O 16
ATOM 26228 N N . ASN A 1 41 ? 155.089 5.831 -6.163 1.00 0.00 38 ASN A N 16
ATOM 26229 C CA . ASN A 1 41 ? 154.737 5.701 -7.573 1.00 0.00 38 ASN A CA 16
ATOM 26230 C C . ASN A 1 41 ? 154.547 7.067 -8.230 1.00 0.00 38 ASN A C 16
ATOM 26231 O O . ASN A 1 41 ? 155.225 7.397 -9.203 1.00 0.00 38 ASN A O 16
ATOM 26242 N N . LEU A 1 42 ? 153.611 7.852 -7.703 1.00 0.00 39 LEU A N 16
ATOM 26243 C CA . LEU A 1 42 ? 153.323 9.175 -8.252 1.00 0.00 39 LEU A CA 16
ATOM 26244 C C . LEU A 1 42 ? 154.516 10.119 -8.115 1.00 0.00 39 LEU A C 16
ATOM 26245 O O . LEU A 1 42 ? 154.610 11.113 -8.835 1.00 0.00 39 LEU A O 16
ATOM 26261 N N . GLN A 1 43 ? 155.423 9.816 -7.190 1.00 0.00 40 GLN A N 16
ATOM 26262 C CA . GLN A 1 43 ? 156.593 10.661 -6.981 1.00 0.00 40 GLN A CA 16
ATOM 26263 C C . GLN A 1 43 ? 157.798 9.849 -6.516 1.00 0.00 40 GLN A C 16
ATOM 26264 O O . GLN A 1 43 ? 157.776 9.230 -5.452 1.00 0.00 40 GLN A O 16
ATOM 26278 N N . PHE A 1 44 ? 158.851 9.875 -7.324 1.00 0.00 41 PHE A N 16
ATOM 26279 C CA . PHE A 1 44 ? 160.088 9.164 -7.017 1.00 0.00 41 PHE A CA 16
ATOM 26280 C C . PHE A 1 44 ? 161.120 9.373 -8.121 1.00 0.00 41 PHE A C 16
ATOM 26281 O O . PHE A 1 44 ? 162.322 9.383 -7.864 1.00 0.00 41 PHE A O 16
ATOM 26298 N N . GLU A 1 45 ? 160.645 9.536 -9.353 1.00 0.00 42 GLU A N 16
ATOM 26299 C CA . GLU A 1 45 ? 161.532 9.744 -10.494 1.00 0.00 42 GLU A CA 16
ATOM 26300 C C . GLU A 1 45 ? 162.570 10.822 -10.191 1.00 0.00 42 GLU A C 16
ATOM 26301 O O . GLU A 1 45 ? 163.770 10.551 -10.162 1.00 0.00 42 GLU A O 16
ATOM 26313 N N . GLU A 1 46 ? 162.099 12.045 -9.968 1.00 0.00 43 GLU A N 16
ATOM 26314 C CA . GLU A 1 46 ? 162.986 13.164 -9.669 1.00 0.00 43 GLU A CA 16
ATOM 26315 C C . GLU A 1 46 ? 163.413 13.152 -8.203 1.00 0.00 43 GLU A C 16
ATOM 26316 O O . GLU A 1 46 ? 164.528 13.552 -7.869 1.00 0.00 43 GLU A O 16
ATOM 26328 N N . ARG A 1 47 ? 162.520 12.692 -7.332 1.00 0.00 44 ARG A N 16
ATOM 26329 C CA . ARG A 1 47 ? 162.807 12.631 -5.902 1.00 0.00 44 ARG A CA 16
ATOM 26330 C C . ARG A 1 47 ? 163.264 11.234 -5.495 1.00 0.00 44 ARG A C 16
ATOM 26331 O O . ARG A 1 47 ? 162.981 10.775 -4.390 1.00 0.00 44 ARG A O 16
ATOM 26352 N N . GLY A 1 48 ? 163.969 10.563 -6.398 1.00 0.00 45 GLY A N 16
ATOM 26353 C CA . GLY A 1 48 ? 164.450 9.223 -6.116 1.00 0.00 45 GLY A CA 16
ATOM 26354 C C . GLY A 1 48 ? 165.934 9.190 -5.814 1.00 0.00 45 GLY A C 16
ATOM 26355 O O . GLY A 1 48 ? 166.709 8.574 -6.546 1.00 0.00 45 GLY A O 16
ATOM 26359 N N . GLY A 1 49 ? 166.330 9.856 -4.736 1.00 0.00 46 GLY A N 16
ATOM 26360 C CA . GLY A 1 49 ? 167.731 9.890 -4.359 1.00 0.00 46 GLY A CA 16
ATOM 26361 C C . GLY A 1 49 ? 168.071 8.863 -3.299 1.00 0.00 46 GLY A C 16
ATOM 26362 O O . GLY A 1 49 ? 167.563 8.925 -2.180 1.00 0.00 46 GLY A O 16
ATOM 26366 N N . VAL A 1 50 ? 168.934 7.917 -3.650 1.00 0.00 47 VAL A N 16
ATOM 26367 C CA . VAL A 1 50 ? 169.344 6.874 -2.720 1.00 0.00 47 VAL A CA 16
ATOM 26368 C C . VAL A 1 50 ? 170.731 7.165 -2.154 1.00 0.00 47 VAL A C 16
ATOM 26369 O O . VAL A 1 50 ? 171.736 7.034 -2.852 1.00 0.00 47 VAL A O 16
ATOM 26382 N N . GLU A 1 51 ? 170.776 7.564 -0.887 1.00 0.00 48 GLU A N 16
ATOM 26383 C CA . GLU A 1 51 ? 172.040 7.877 -0.229 1.00 0.00 48 GLU A CA 16
ATOM 26384 C C . GLU A 1 51 ? 172.671 6.622 0.362 1.00 0.00 48 GLU A C 16
ATOM 26385 O O . GLU A 1 51 ? 171.969 5.684 0.740 1.00 0.00 48 GLU A O 16
ATOM 26397 N N . PHE A 1 52 ? 173.999 6.606 0.437 1.00 0.00 49 PHE A N 16
ATOM 26398 C CA . PHE A 1 52 ? 174.717 5.459 0.978 1.00 0.00 49 PHE A CA 16
ATOM 26399 C C . PHE A 1 52 ? 175.219 5.735 2.393 1.00 0.00 49 PHE A C 16
ATOM 26400 O O . PHE A 1 52 ? 175.659 6.841 2.707 1.00 0.00 49 PHE A O 16
ATOM 26417 N N . VAL A 1 53 ? 175.150 4.712 3.236 1.00 0.00 50 VAL A N 16
ATOM 26418 C CA . VAL A 1 53 ? 175.595 4.811 4.623 1.00 0.00 50 VAL A CA 16
ATOM 26419 C C . VAL A 1 53 ? 176.092 3.454 5.107 1.00 0.00 50 VAL A C 16
ATOM 26420 O O . VAL A 1 53 ? 175.652 2.419 4.610 1.00 0.00 50 VAL A O 16
ATOM 26433 N N . GLU A 1 54 ? 177.011 3.446 6.067 1.00 0.00 51 GLU A N 16
ATOM 26434 C CA . GLU A 1 54 ? 177.540 2.191 6.585 1.00 0.00 51 GLU A CA 16
ATOM 26435 C C . GLU A 1 54 ? 176.749 1.736 7.807 1.00 0.00 51 GLU A C 16
ATOM 26436 O O . GLU A 1 54 ? 176.082 2.538 8.461 1.00 0.00 51 GLU A O 16
ATOM 26448 N N . THR A 1 55 ? 176.827 0.444 8.108 1.00 0.00 52 THR A N 16
ATOM 26449 C CA . THR A 1 55 ? 176.118 -0.127 9.251 1.00 0.00 52 THR A CA 16
ATOM 26450 C C . THR A 1 55 ? 176.314 0.730 10.504 1.00 0.00 52 THR A C 16
ATOM 26451 O O . THR A 1 55 ? 177.167 1.617 10.532 1.00 0.00 52 THR A O 16
ATOM 26462 N N . ALA A 1 56 ? 175.518 0.459 11.534 1.00 0.00 53 ALA A N 16
ATOM 26463 C CA . ALA A 1 56 ? 175.602 1.203 12.786 1.00 0.00 53 ALA A CA 16
ATOM 26464 C C . ALA A 1 56 ? 176.325 0.395 13.860 1.00 0.00 53 ALA A C 16
ATOM 26465 O O . ALA A 1 56 ? 176.927 -0.639 13.571 1.00 0.00 53 ALA A O 16
ATOM 26472 N N . ASP A 1 57 ? 176.264 0.874 15.099 1.00 0.00 54 ASP A N 16
ATOM 26473 C CA . ASP A 1 57 ? 176.916 0.196 16.214 1.00 0.00 54 ASP A CA 16
ATOM 26474 C C . ASP A 1 57 ? 175.891 -0.472 17.128 1.00 0.00 54 ASP A C 16
ATOM 26475 O O . ASP A 1 57 ? 176.093 -0.567 18.339 1.00 0.00 54 ASP A O 16
ATOM 26484 N N . ASP A 1 58 ? 174.793 -0.936 16.541 1.00 0.00 55 ASP A N 16
ATOM 26485 C CA . ASP A 1 58 ? 173.738 -1.597 17.303 1.00 0.00 55 ASP A CA 16
ATOM 26486 C C . ASP A 1 58 ? 172.642 -2.111 16.375 1.00 0.00 55 ASP A C 16
ATOM 26487 O O . ASP A 1 58 ? 172.519 -3.315 16.150 1.00 0.00 55 ASP A O 16
ATOM 26496 N N . TRP A 1 59 ? 171.850 -1.188 15.832 1.00 0.00 56 TRP A N 16
ATOM 26497 C CA . TRP A 1 59 ? 170.765 -1.537 14.920 1.00 0.00 56 TRP A CA 16
ATOM 26498 C C . TRP A 1 59 ? 169.639 -2.292 15.631 1.00 0.00 56 TRP A C 16
ATOM 26499 O O . TRP A 1 59 ? 168.705 -2.771 14.988 1.00 0.00 56 TRP A O 16
ATOM 26520 N N . GLU A 1 60 ? 169.731 -2.401 16.954 1.00 0.00 57 GLU A N 16
ATOM 26521 C CA . GLU A 1 60 ? 168.717 -3.105 17.734 1.00 0.00 57 GLU A CA 16
ATOM 26522 C C . GLU A 1 60 ? 167.422 -2.296 17.841 1.00 0.00 57 GLU A C 16
ATOM 26523 O O . GLU A 1 60 ? 166.449 -2.753 18.441 1.00 0.00 57 GLU A O 16
ATOM 26535 N N . GLU A 1 61 ? 167.410 -1.096 17.266 1.00 0.00 58 GLU A N 16
ATOM 26536 C CA . GLU A 1 61 ? 166.228 -0.244 17.310 1.00 0.00 58 GLU A CA 16
ATOM 26537 C C . GLU A 1 61 ? 165.464 -0.293 15.988 1.00 0.00 58 GLU A C 16
ATOM 26538 O O . GLU A 1 61 ? 164.237 -0.386 15.973 1.00 0.00 58 GLU A O 16
ATOM 26550 N N . GLU A 1 62 ? 166.198 -0.223 14.881 1.00 0.00 59 GLU A N 16
ATOM 26551 C CA . GLU A 1 62 ? 165.589 -0.251 13.555 1.00 0.00 59 GLU A CA 16
ATOM 26552 C C . GLU A 1 62 ? 165.088 -1.650 13.200 1.00 0.00 59 GLU A C 16
ATOM 26553 O O . GLU A 1 62 ? 163.908 -1.834 12.902 1.00 0.00 59 GLU A O 16
ATOM 26565 N N . ILE A 1 63 ? 165.981 -2.638 13.245 1.00 0.00 60 ILE A N 16
ATOM 26566 C CA . ILE A 1 63 ? 165.600 -4.014 12.937 1.00 0.00 60 ILE A CA 16
ATOM 26567 C C . ILE A 1 63 ? 165.457 -4.841 14.212 1.00 0.00 60 ILE A C 16
ATOM 26568 O O . ILE A 1 63 ? 164.581 -5.701 14.308 1.00 0.00 60 ILE A O 16
ATOM 26584 N N . GLY A 1 64 ? 166.311 -4.567 15.195 1.00 0.00 61 GLY A N 16
ATOM 26585 C CA . GLY A 1 64 ? 166.246 -5.289 16.454 1.00 0.00 61 GLY A CA 16
ATOM 26586 C C . GLY A 1 64 ? 167.430 -6.211 16.679 1.00 0.00 61 GLY A C 16
ATOM 26587 O O . GLY A 1 64 ? 168.082 -6.150 17.721 1.00 0.00 61 GLY A O 16
ATOM 26591 N N . VAL A 1 65 ? 167.699 -7.077 15.709 1.00 0.00 62 VAL A N 16
ATOM 26592 C CA . VAL A 1 65 ? 168.804 -8.027 15.820 1.00 0.00 62 VAL A CA 16
ATOM 26593 C C . VAL A 1 65 ? 170.157 -7.344 15.669 1.00 0.00 62 VAL A C 16
ATOM 26594 O O . VAL A 1 65 ? 170.281 -6.312 15.010 1.00 0.00 62 VAL A O 16
ATOM 26607 N N . LEU A 1 66 ? 171.168 -7.941 16.290 1.00 0.00 63 LEU A N 16
ATOM 26608 C CA . LEU A 1 66 ? 172.525 -7.409 16.236 1.00 0.00 63 LEU A CA 16
ATOM 26609 C C . LEU A 1 66 ? 173.050 -7.414 14.804 1.00 0.00 63 LEU A C 16
ATOM 26610 O O . LEU A 1 66 ? 172.583 -8.184 13.966 1.00 0.00 63 LEU A O 16
ATOM 26626 N N . ILE A 1 67 ? 174.024 -6.550 14.531 1.00 0.00 64 ILE A N 16
ATOM 26627 C CA . ILE A 1 67 ? 174.613 -6.456 13.200 1.00 0.00 64 ILE A CA 16
ATOM 26628 C C . ILE A 1 67 ? 176.070 -6.010 13.278 1.00 0.00 64 ILE A C 16
ATOM 26629 O O . ILE A 1 67 ? 176.388 -5.004 13.913 1.00 0.00 64 ILE A O 16
ATOM 26645 N N . ASP A 1 68 ? 176.951 -6.760 12.624 1.00 0.00 65 ASP A N 16
ATOM 26646 C CA . ASP A 1 68 ? 178.373 -6.436 12.616 1.00 0.00 65 ASP A CA 16
ATOM 26647 C C . ASP A 1 68 ? 178.642 -5.215 11.736 1.00 0.00 65 ASP A C 16
ATOM 26648 O O . ASP A 1 68 ? 178.561 -5.299 10.511 1.00 0.00 65 ASP A O 16
ATOM 26657 N N . PRO A 1 69 ? 178.964 -4.057 12.341 1.00 0.00 66 PRO A N 16
ATOM 26658 C CA . PRO A 1 69 ? 179.235 -2.831 11.589 1.00 0.00 66 PRO A CA 16
ATOM 26659 C C . PRO A 1 69 ? 180.291 -3.037 10.508 1.00 0.00 66 PRO A C 16
ATOM 26660 O O . PRO A 1 69 ? 181.091 -3.969 10.582 1.00 0.00 66 PRO A O 16
ATOM 26671 N N . GLU A 1 70 ? 180.280 -2.164 9.502 1.00 0.00 67 GLU A N 16
ATOM 26672 C CA . GLU A 1 70 ? 181.229 -2.242 8.392 1.00 0.00 67 GLU A CA 16
ATOM 26673 C C . GLU A 1 70 ? 180.947 -3.455 7.507 1.00 0.00 67 GLU A C 16
ATOM 26674 O O . GLU A 1 70 ? 180.690 -3.316 6.311 1.00 0.00 67 GLU A O 16
ATOM 26686 N N . GLU A 1 71 ? 181.000 -4.644 8.102 1.00 0.00 68 GLU A N 16
ATOM 26687 C CA . GLU A 1 71 ? 180.756 -5.886 7.374 1.00 0.00 68 GLU A CA 16
ATOM 26688 C C . GLU A 1 71 ? 179.515 -5.790 6.487 1.00 0.00 68 GLU A C 16
ATOM 26689 O O . GLU A 1 71 ? 179.428 -6.457 5.456 1.00 0.00 68 GLU A O 16
ATOM 26701 N N . TYR A 1 72 ? 178.554 -4.965 6.894 1.00 0.00 69 TYR A N 16
ATOM 26702 C CA . TYR A 1 72 ? 177.320 -4.799 6.130 1.00 0.00 69 TYR A CA 16
ATOM 26703 C C . TYR A 1 72 ? 177.174 -3.371 5.614 1.00 0.00 69 TYR A C 16
ATOM 26704 O O . TYR A 1 72 ? 177.680 -2.424 6.217 1.00 0.00 69 TYR A O 16
ATOM 26722 N N . ALA A 1 73 ? 176.469 -3.225 4.495 1.00 0.00 70 ALA A N 16
ATOM 26723 C CA . ALA A 1 73 ? 176.243 -1.917 3.894 1.00 0.00 70 ALA A CA 16
ATOM 26724 C C . ALA A 1 73 ? 174.771 -1.526 3.984 1.00 0.00 70 ALA A C 16
ATOM 26725 O O . ALA A 1 73 ? 173.887 -2.327 3.679 1.00 0.00 70 ALA A O 16
ATOM 26732 N N . GLU A 1 74 ? 174.515 -0.294 4.410 1.00 0.00 71 GLU A N 16
ATOM 26733 C CA . GLU A 1 74 ? 173.146 0.191 4.544 1.00 0.00 71 GLU A CA 16
ATOM 26734 C C . GLU A 1 74 ? 172.837 1.293 3.533 1.00 0.00 71 GLU A C 16
ATOM 26735 O O . GLU A 1 74 ? 173.614 2.230 3.357 1.00 0.00 71 GLU A O 16
ATOM 26747 N N . VAL A 1 75 ? 171.688 1.172 2.878 1.00 0.00 72 VAL A N 16
ATOM 26748 C CA . VAL A 1 75 ? 171.256 2.156 1.892 1.00 0.00 72 VAL A CA 16
ATOM 26749 C C . VAL A 1 75 ? 169.913 2.747 2.305 1.00 0.00 72 VAL A C 16
ATOM 26750 O O . VAL A 1 75 ? 169.091 2.064 2.916 1.00 0.00 72 VAL A O 16
ATOM 26763 N N . TRP A 1 76 ? 169.693 4.015 1.975 1.00 0.00 73 TRP A N 16
ATOM 26764 C CA . TRP A 1 76 ? 168.447 4.686 2.327 1.00 0.00 73 TRP A CA 16
ATOM 26765 C C . TRP A 1 76 ? 167.717 5.182 1.084 1.00 0.00 73 TRP A C 16
ATOM 26766 O O . TRP A 1 76 ? 168.319 5.797 0.202 1.00 0.00 73 TRP A O 16
ATOM 26787 N N . VAL A 1 77 ? 166.415 4.920 1.029 1.00 0.00 74 VAL A N 16
ATOM 26788 C CA . VAL A 1 77 ? 165.597 5.347 -0.098 1.00 0.00 74 VAL A CA 16
ATOM 26789 C C . VAL A 1 77 ? 164.383 6.136 0.379 1.00 0.00 74 VAL A C 16
ATOM 26790 O O . VAL A 1 77 ? 163.475 5.588 1.002 1.00 0.00 74 VAL A O 16
ATOM 26803 N N . GLY A 1 78 ? 164.390 7.430 0.092 1.00 0.00 75 GLY A N 16
ATOM 26804 C CA . GLY A 1 78 ? 163.297 8.290 0.509 1.00 0.00 75 GLY A CA 16
ATOM 26805 C C . GLY A 1 78 ? 162.675 9.063 -0.634 1.00 0.00 75 GLY A C 16
ATOM 26806 O O . GLY A 1 78 ? 162.369 8.499 -1.684 1.00 0.00 75 GLY A O 16
ATOM 26810 N N . LEU A 1 79 ? 162.492 10.361 -0.424 1.00 0.00 76 LEU A N 16
ATOM 26811 C CA . LEU A 1 79 ? 161.904 11.228 -1.443 1.00 0.00 76 LEU A CA 16
ATOM 26812 C C . LEU A 1 79 ? 162.592 12.590 -1.433 1.00 0.00 76 LEU A C 16
ATOM 26813 O O . LEU A 1 79 ? 161.980 13.612 -1.119 1.00 0.00 76 LEU A O 16
ATOM 26829 N N . VAL A 1 80 ? 163.878 12.586 -1.773 1.00 0.00 77 VAL A N 16
ATOM 26830 C CA . VAL A 1 80 ? 164.681 13.804 -1.804 1.00 0.00 77 VAL A CA 16
ATOM 26831 C C . VAL A 1 80 ? 163.988 14.921 -2.579 1.00 0.00 77 VAL A C 16
ATOM 26832 O O . VAL A 1 80 ? 163.100 14.670 -3.393 1.00 0.00 77 VAL A O 16
ATOM 26845 N N . ASN A 1 81 ? 164.408 16.155 -2.318 1.00 0.00 78 ASN A N 16
ATOM 26846 C CA . ASN A 1 81 ? 163.838 17.317 -2.987 1.00 0.00 78 ASN A CA 16
ATOM 26847 C C . ASN A 1 81 ? 164.603 17.626 -4.274 1.00 0.00 78 ASN A C 16
ATOM 26848 O O . ASN A 1 81 ? 165.304 16.766 -4.808 1.00 0.00 78 ASN A O 16
ATOM 26859 N N . GLU A 1 82 ? 164.459 18.850 -4.773 1.00 0.00 79 GLU A N 16
ATOM 26860 C CA . GLU A 1 82 ? 165.132 19.259 -6.001 1.00 0.00 79 GLU A CA 16
ATOM 26861 C C . GLU A 1 82 ? 166.640 19.413 -5.799 1.00 0.00 79 GLU A C 16
ATOM 26862 O O . GLU A 1 82 ? 167.383 19.584 -6.766 1.00 0.00 79 GLU A O 16
ATOM 26874 N N . GLN A 1 83 ? 167.092 19.360 -4.548 1.00 0.00 80 GLN A N 16
ATOM 26875 C CA . GLN A 1 83 ? 168.508 19.501 -4.250 1.00 0.00 80 GLN A CA 16
ATOM 26876 C C . GLN A 1 83 ? 169.202 18.139 -4.209 1.00 0.00 80 GLN A C 16
ATOM 26877 O O . GLN A 1 83 ? 169.735 17.678 -5.219 1.00 0.00 80 GLN A O 16
ATOM 26891 N N . ASP A 1 84 ? 169.199 17.498 -3.044 1.00 0.00 81 ASP A N 16
ATOM 26892 C CA . ASP A 1 84 ? 169.836 16.193 -2.890 1.00 0.00 81 ASP A CA 16
ATOM 26893 C C . ASP A 1 84 ? 169.713 15.682 -1.456 1.00 0.00 81 ASP A C 16
ATOM 26894 O O . ASP A 1 84 ? 169.541 14.484 -1.227 1.00 0.00 81 ASP A O 16
ATOM 26903 N N . GLU A 1 85 ? 169.802 16.593 -0.493 1.00 0.00 82 GLU A N 16
ATOM 26904 C CA . GLU A 1 85 ? 169.699 16.225 0.915 1.00 0.00 82 GLU A CA 16
ATOM 26905 C C . GLU A 1 85 ? 168.377 15.515 1.192 1.00 0.00 82 GLU A C 16
ATOM 26906 O O . GLU A 1 85 ? 167.311 16.001 0.814 1.00 0.00 82 GLU A O 16
ATOM 26918 N N . MET A 1 86 ? 168.452 14.362 1.849 1.00 0.00 83 MET A N 16
ATOM 26919 C CA . MET A 1 86 ? 167.259 13.589 2.169 1.00 0.00 83 MET A CA 16
ATOM 26920 C C . MET A 1 86 ? 166.940 13.666 3.658 1.00 0.00 83 MET A C 16
ATOM 26921 O O . MET A 1 86 ? 167.765 13.311 4.500 1.00 0.00 83 MET A O 16
ATOM 26935 N N . ASP A 1 87 ? 165.735 14.127 3.974 1.00 0.00 84 ASP A N 16
ATOM 26936 C CA . ASP A 1 87 ? 165.299 14.248 5.361 1.00 0.00 84 ASP A CA 16
ATOM 26937 C C . ASP A 1 87 ? 164.139 13.298 5.660 1.00 0.00 84 ASP A C 16
ATOM 26938 O O . ASP A 1 87 ? 163.671 13.216 6.795 1.00 0.00 84 ASP A O 16
ATOM 26947 N N . ASP A 1 88 ? 163.676 12.583 4.636 1.00 0.00 85 ASP A N 16
ATOM 26948 C CA . ASP A 1 88 ? 162.573 11.645 4.792 1.00 0.00 85 ASP A CA 16
ATOM 26949 C C . ASP A 1 88 ? 162.855 10.353 4.035 1.00 0.00 85 ASP A C 16
ATOM 26950 O O . ASP A 1 88 ? 162.823 10.322 2.803 1.00 0.00 85 ASP A O 16
ATOM 26959 N N . VAL A 1 89 ? 163.132 9.291 4.781 1.00 0.00 86 VAL A N 16
ATOM 26960 C CA . VAL A 1 89 ? 163.422 7.990 4.187 1.00 0.00 86 VAL A CA 16
ATOM 26961 C C . VAL A 1 89 ? 162.177 7.107 4.178 1.00 0.00 86 VAL A C 16
ATOM 26962 O O . VAL A 1 89 ? 161.422 7.065 5.150 1.00 0.00 86 VAL A O 16
ATOM 26975 N N . PHE A 1 90 ? 161.981 6.394 3.075 1.00 0.00 87 PHE A N 16
ATOM 26976 C CA . PHE A 1 90 ? 160.842 5.497 2.929 1.00 0.00 87 PHE A CA 16
ATOM 26977 C C . PHE A 1 90 ? 161.214 4.110 3.433 1.00 0.00 87 PHE A C 16
ATOM 26978 O O . PHE A 1 90 ? 160.468 3.481 4.183 1.00 0.00 87 PHE A O 16
ATOM 26995 N N . ALA A 1 91 ? 162.385 3.651 3.010 1.00 0.00 88 ALA A N 16
ATOM 26996 C CA . ALA A 1 91 ? 162.891 2.346 3.404 1.00 0.00 88 ALA A CA 16
ATOM 26997 C C . ALA A 1 91 ? 164.401 2.388 3.584 1.00 0.00 88 ALA A C 16
ATOM 26998 O O . ALA A 1 91 ? 165.046 3.388 3.267 1.00 0.00 88 ALA A O 16
ATOM 27005 N N . LYS A 1 92 ? 164.964 1.295 4.078 1.00 0.00 89 LYS A N 16
ATOM 27006 C CA . LYS A 1 92 ? 166.401 1.188 4.286 1.00 0.00 89 LYS A CA 16
ATOM 27007 C C . LYS A 1 92 ? 166.803 -0.273 4.135 1.00 0.00 89 LYS A C 16
ATOM 27008 O O . LYS A 1 92 ? 166.108 -1.158 4.631 1.00 0.00 89 LYS A O 16
ATOM 27027 N N . PHE A 1 93 ? 167.896 -0.538 3.430 1.00 0.00 90 PHE A N 16
ATOM 27028 C CA . PHE A 1 93 ? 168.327 -1.915 3.211 1.00 0.00 90 PHE A CA 16
ATOM 27029 C C . PHE A 1 93 ? 169.730 -2.174 3.746 1.00 0.00 90 PHE A C 16
ATOM 27030 O O . PHE A 1 93 ? 170.621 -1.338 3.617 1.00 0.00 90 PHE A O 16
ATOM 27047 N N . LEU A 1 94 ? 169.921 -3.366 4.309 1.00 0.00 91 LEU A N 16
ATOM 27048 C CA . LEU A 1 94 ? 171.220 -3.782 4.825 1.00 0.00 91 LEU A CA 16
ATOM 27049 C C . LEU A 1 94 ? 171.664 -5.034 4.082 1.00 0.00 91 LEU A C 16
ATOM 27050 O O . LEU A 1 94 ? 170.870 -5.952 3.884 1.00 0.00 91 LEU A O 16
ATOM 27066 N N . ILE A 1 95 ? 172.912 -5.062 3.637 1.00 0.00 92 ILE A N 16
ATOM 27067 C CA . ILE A 1 95 ? 173.402 -6.212 2.881 1.00 0.00 92 ILE A CA 16
ATOM 27068 C C . ILE A 1 95 ? 174.846 -6.569 3.216 1.00 0.00 92 ILE A C 16
ATOM 27069 O O . ILE A 1 95 ? 175.682 -5.697 3.454 1.00 0.00 92 ILE A O 16
ATOM 27085 N N . SER A 1 96 ? 175.122 -7.870 3.218 1.00 0.00 93 SER A N 16
ATOM 27086 C CA . SER A 1 96 ? 176.458 -8.379 3.506 1.00 0.00 93 SER A CA 16
ATOM 27087 C C . SER A 1 96 ? 177.423 -8.024 2.380 1.00 0.00 93 SER A C 16
ATOM 27088 O O . SER A 1 96 ? 177.116 -8.216 1.203 1.00 0.00 93 SER A O 16
ATOM 27096 N N . HIS A 1 97 ? 178.589 -7.502 2.746 1.00 0.00 94 HIS A N 16
ATOM 27097 C CA . HIS A 1 97 ? 179.595 -7.118 1.761 1.00 0.00 94 HIS A CA 16
ATOM 27098 C C . HIS A 1 97 ? 180.100 -8.335 0.992 1.00 0.00 94 HIS A C 16
ATOM 27099 O O . HIS A 1 97 ? 180.442 -8.239 -0.186 1.00 0.00 94 HIS A O 16
ATOM 27114 N N . ARG A 1 98 ? 180.149 -9.478 1.668 1.00 0.00 95 ARG A N 16
ATOM 27115 C CA . ARG A 1 98 ? 180.617 -10.714 1.052 1.00 0.00 95 ARG A CA 16
ATOM 27116 C C . ARG A 1 98 ? 179.568 -11.295 0.112 1.00 0.00 95 ARG A C 16
ATOM 27117 O O . ARG A 1 98 ? 178.475 -10.748 -0.035 1.00 0.00 95 ARG A O 16
ATOM 27138 N N . GLU A 1 99 ? 179.917 -12.406 -0.527 1.00 0.00 96 GLU A N 16
ATOM 27139 C CA . GLU A 1 99 ? 179.020 -13.069 -1.463 1.00 0.00 96 GLU A CA 16
ATOM 27140 C C . GLU A 1 99 ? 178.563 -14.429 -0.929 1.00 0.00 96 GLU A C 16
ATOM 27141 O O . GLU A 1 99 ? 177.629 -15.030 -1.459 1.00 0.00 96 GLU A O 16
ATOM 27153 N N . GLU A 1 100 ? 179.230 -14.903 0.122 1.00 0.00 97 GLU A N 16
ATOM 27154 C CA . GLU A 1 100 ? 178.900 -16.185 0.737 1.00 0.00 97 GLU A CA 16
ATOM 27155 C C . GLU A 1 100 ? 177.459 -16.190 1.255 1.00 0.00 97 GLU A C 16
ATOM 27156 O O . GLU A 1 100 ? 176.541 -15.755 0.561 1.00 0.00 97 GLU A O 16
ATOM 27168 N N . ASP A 1 101 ? 177.264 -16.671 2.474 1.00 0.00 98 ASP A N 16
ATOM 27169 C CA . ASP A 1 101 ? 175.931 -16.715 3.079 1.00 0.00 98 ASP A CA 16
ATOM 27170 C C . ASP A 1 101 ? 175.481 -15.314 3.496 1.00 0.00 98 ASP A C 16
ATOM 27171 O O . ASP A 1 101 ? 175.085 -15.092 4.641 1.00 0.00 98 ASP A O 16
ATOM 27180 N N . ARG A 1 102 ? 175.562 -14.368 2.563 1.00 0.00 99 ARG A N 16
ATOM 27181 C CA . ARG A 1 102 ? 175.182 -12.986 2.828 1.00 0.00 99 ARG A CA 16
ATOM 27182 C C . ARG A 1 102 ? 173.707 -12.862 3.196 1.00 0.00 99 ARG A C 16
ATOM 27183 O O . ARG A 1 102 ? 172.851 -13.544 2.632 1.00 0.00 99 ARG A O 16
ATOM 27204 N N . GLU A 1 103 ? 173.427 -11.976 4.145 1.00 0.00 100 GLU A N 16
ATOM 27205 C CA . GLU A 1 103 ? 172.063 -11.737 4.600 1.00 0.00 100 GLU A CA 16
ATOM 27206 C C . GLU A 1 103 ? 171.646 -10.298 4.313 1.00 0.00 100 GLU A C 16
ATOM 27207 O O . GLU A 1 103 ? 172.480 -9.391 4.306 1.00 0.00 100 GLU A O 16
ATOM 27219 N N . PHE A 1 104 ? 170.354 -10.092 4.078 1.00 0.00 101 PHE A N 16
ATOM 27220 C CA . PHE A 1 104 ? 169.834 -8.760 3.795 1.00 0.00 101 PHE A CA 16
ATOM 27221 C C . PHE A 1 104 ? 168.502 -8.538 4.507 1.00 0.00 101 PHE A C 16
ATOM 27222 O O . PHE A 1 104 ? 167.693 -9.458 4.629 1.00 0.00 101 PHE A O 16
ATOM 27239 N N . HIS A 1 105 ? 168.283 -7.316 4.982 1.00 0.00 102 HIS A N 16
ATOM 27240 C CA . HIS A 1 105 ? 167.049 -6.986 5.689 1.00 0.00 102 HIS A CA 16
ATOM 27241 C C . HIS A 1 105 ? 166.669 -5.520 5.498 1.00 0.00 102 HIS A C 16
ATOM 27242 O O . HIS A 1 105 ? 167.414 -4.615 5.874 1.00 0.00 102 HIS A O 16
ATOM 27257 N N . VAL A 1 106 ? 165.501 -5.303 4.902 1.00 0.00 103 VAL A N 16
ATOM 27258 C CA . VAL A 1 106 ? 165.008 -3.953 4.646 1.00 0.00 103 VAL A CA 16
ATOM 27259 C C . VAL A 1 106 ? 163.856 -3.582 5.575 1.00 0.00 103 VAL A C 16
ATOM 27260 O O . VAL A 1 106 ? 163.021 -4.421 5.912 1.00 0.00 103 VAL A O 16
ATOM 27273 N N . ILE A 1 107 ? 163.807 -2.310 5.965 1.00 0.00 104 ILE A N 16
ATOM 27274 C CA . ILE A 1 107 ? 162.744 -1.817 6.832 1.00 0.00 104 ILE A CA 16
ATOM 27275 C C . ILE A 1 107 ? 161.835 -0.853 6.081 1.00 0.00 104 ILE A C 16
ATOM 27276 O O . ILE A 1 107 ? 162.307 0.020 5.352 1.00 0.00 104 ILE A O 16
ATOM 27292 N N . TRP A 1 108 ? 160.530 -1.013 6.267 1.00 0.00 105 TRP A N 16
ATOM 27293 C CA . TRP A 1 108 ? 159.555 -0.147 5.608 1.00 0.00 105 TRP A CA 16
ATOM 27294 C C . TRP A 1 108 ? 158.751 0.648 6.631 1.00 0.00 105 TRP A C 16
ATOM 27295 O O . TRP A 1 108 ? 158.518 0.188 7.749 1.00 0.00 105 TRP A O 16
ATOM 27316 N N . LYS A 1 109 ? 158.330 1.845 6.238 1.00 0.00 106 LYS A N 16
ATOM 27317 C CA . LYS A 1 109 ? 157.552 2.713 7.113 1.00 0.00 106 LYS A CA 16
ATOM 27318 C C . LYS A 1 109 ? 156.169 2.128 7.382 1.00 0.00 106 LYS A C 16
ATOM 27319 O O . LYS A 1 109 ? 155.634 1.372 6.570 1.00 0.00 106 LYS A O 16
ATOM 27338 N N . LYS A 1 110 ? 155.595 2.487 8.525 1.00 0.00 107 LYS A N 16
ATOM 27339 C CA . LYS A 1 110 ? 154.272 2.003 8.904 1.00 0.00 107 LYS A CA 16
ATOM 27340 C C . LYS A 1 110 ? 153.207 3.059 8.625 1.00 0.00 107 LYS A C 16
ATOM 27341 O O . LYS A 1 110 ? 152.513 2.941 7.593 1.00 0.00 107 LYS A O 16
ATOM 27361 N N . MET A 1 4 ? 191.514 -16.949 5.965 1.00 0.00 1 MET A N 17
ATOM 27362 C CA . MET A 1 4 ? 192.963 -17.258 6.083 1.00 0.00 1 MET A CA 17
ATOM 27363 C C . MET A 1 4 ? 193.776 -16.497 5.040 1.00 0.00 1 MET A C 17
ATOM 27364 O O . MET A 1 4 ? 194.704 -15.762 5.377 1.00 0.00 1 MET A O 17
ATOM 27378 N N . THR A 1 5 ? 193.420 -16.680 3.773 1.00 0.00 2 THR A N 17
ATOM 27379 C CA . THR A 1 5 ? 194.115 -16.011 2.679 1.00 0.00 2 THR A CA 17
ATOM 27380 C C . THR A 1 5 ? 193.252 -14.894 2.089 1.00 0.00 2 THR A C 17
ATOM 27381 O O . THR A 1 5 ? 193.410 -14.522 0.926 1.00 0.00 2 THR A O 17
ATOM 27392 N N . THR A 1 6 ? 192.342 -14.362 2.900 1.00 0.00 3 THR A N 17
ATOM 27393 C CA . THR A 1 6 ? 191.458 -13.289 2.458 1.00 0.00 3 THR A CA 17
ATOM 27394 C C . THR A 1 6 ? 190.598 -13.753 1.284 1.00 0.00 3 THR A C 17
ATOM 27395 O O . THR A 1 6 ? 191.026 -13.707 0.131 1.00 0.00 3 THR A O 17
ATOM 27406 N N . GLU A 1 7 ? 189.385 -14.202 1.589 1.00 0.00 4 GLU A N 17
ATOM 27407 C CA . GLU A 1 7 ? 188.464 -14.677 0.562 1.00 0.00 4 GLU A CA 17
ATOM 27408 C C . GLU A 1 7 ? 187.253 -13.756 0.448 1.00 0.00 4 GLU A C 17
ATOM 27409 O O . GLU A 1 7 ? 186.722 -13.545 -0.642 1.00 0.00 4 GLU A O 17
ATOM 27421 N N . ILE A 1 8 ? 186.822 -13.210 1.580 1.00 0.00 5 ILE A N 17
ATOM 27422 C CA . ILE A 1 8 ? 185.674 -12.313 1.608 1.00 0.00 5 ILE A CA 17
ATOM 27423 C C . ILE A 1 8 ? 186.074 -10.891 1.226 1.00 0.00 5 ILE A C 17
ATOM 27424 O O . ILE A 1 8 ? 187.081 -10.369 1.704 1.00 0.00 5 ILE A O 17
ATOM 27440 N N . LYS A 1 9 ? 185.277 -10.270 0.362 1.00 0.00 6 LYS A N 17
ATOM 27441 C CA . LYS A 1 9 ? 185.544 -8.907 -0.083 1.00 0.00 6 LYS A CA 17
ATOM 27442 C C . LYS A 1 9 ? 184.443 -7.961 0.386 1.00 0.00 6 LYS A C 17
ATOM 27443 O O . LYS A 1 9 ? 183.353 -8.398 0.753 1.00 0.00 6 LYS A O 17
ATOM 27462 N N . LYS A 1 10 ? 184.735 -6.665 0.375 1.00 0.00 7 LYS A N 17
ATOM 27463 C CA . LYS A 1 10 ? 183.767 -5.663 0.804 1.00 0.00 7 LYS A CA 17
ATOM 27464 C C . LYS A 1 10 ? 182.912 -5.188 -0.368 1.00 0.00 7 LYS A C 17
ATOM 27465 O O . LYS A 1 10 ? 183.094 -5.632 -1.502 1.00 0.00 7 LYS A O 17
ATOM 27484 N N . LEU A 1 11 ? 181.977 -4.286 -0.084 1.00 0.00 8 LEU A N 17
ATOM 27485 C CA . LEU A 1 11 ? 181.089 -3.752 -1.111 1.00 0.00 8 LEU A CA 17
ATOM 27486 C C . LEU A 1 11 ? 181.477 -2.324 -1.483 1.00 0.00 8 LEU A C 17
ATOM 27487 O O . LEU A 1 11 ? 181.893 -1.540 -0.630 1.00 0.00 8 LEU A O 17
ATOM 27503 N N . ASP A 1 12 ? 181.332 -1.992 -2.762 1.00 0.00 9 ASP A N 17
ATOM 27504 C CA . ASP A 1 12 ? 181.661 -0.658 -3.248 1.00 0.00 9 ASP A CA 17
ATOM 27505 C C . ASP A 1 12 ? 180.477 0.289 -3.071 1.00 0.00 9 ASP A C 17
ATOM 27506 O O . ASP A 1 12 ? 179.332 -0.150 -2.970 1.00 0.00 9 ASP A O 17
ATOM 27515 N N . PRO A 1 13 ? 180.736 1.608 -3.032 1.00 0.00 10 PRO A N 17
ATOM 27516 C CA . PRO A 1 13 ? 179.684 2.616 -2.865 1.00 0.00 10 PRO A CA 17
ATOM 27517 C C . PRO A 1 13 ? 178.622 2.529 -3.957 1.00 0.00 10 PRO A C 17
ATOM 27518 O O . PRO A 1 13 ? 177.459 2.229 -3.683 1.00 0.00 10 PRO A O 17
ATOM 27529 N N . ASP A 1 14 ? 179.028 2.791 -5.195 1.00 0.00 11 ASP A N 17
ATOM 27530 C CA . ASP A 1 14 ? 178.111 2.741 -6.328 1.00 0.00 11 ASP A CA 17
ATOM 27531 C C . ASP A 1 14 ? 177.462 1.365 -6.442 1.00 0.00 11 ASP A C 17
ATOM 27532 O O . ASP A 1 14 ? 176.312 1.242 -6.864 1.00 0.00 11 ASP A O 17
ATOM 27541 N N . THR A 1 15 ? 178.209 0.333 -6.063 1.00 0.00 12 THR A N 17
ATOM 27542 C CA . THR A 1 15 ? 177.708 -1.035 -6.123 1.00 0.00 12 THR A CA 17
ATOM 27543 C C . THR A 1 15 ? 176.672 -1.285 -5.033 1.00 0.00 12 THR A C 17
ATOM 27544 O O . THR A 1 15 ? 175.695 -2.000 -5.250 1.00 0.00 12 THR A O 17
ATOM 27555 N N . ALA A 1 16 ? 176.887 -0.687 -3.865 1.00 0.00 13 ALA A N 17
ATOM 27556 C CA . ALA A 1 16 ? 175.966 -0.844 -2.745 1.00 0.00 13 ALA A CA 17
ATOM 27557 C C . ALA A 1 16 ? 174.607 -0.232 -3.062 1.00 0.00 13 ALA A C 17
ATOM 27558 O O . ALA A 1 16 ? 173.584 -0.651 -2.519 1.00 0.00 13 ALA A O 17
ATOM 27565 N N . ILE A 1 17 ? 174.602 0.761 -3.944 1.00 0.00 14 ILE A N 17
ATOM 27566 C CA . ILE A 1 17 ? 173.367 1.428 -4.334 1.00 0.00 14 ILE A CA 17
ATOM 27567 C C . ILE A 1 17 ? 172.606 0.610 -5.374 1.00 0.00 14 ILE A C 17
ATOM 27568 O O . ILE A 1 17 ? 171.479 0.179 -5.134 1.00 0.00 14 ILE A O 17
ATOM 27584 N N . ASP A 1 18 ? 173.226 0.407 -6.533 1.00 0.00 15 ASP A N 17
ATOM 27585 C CA . ASP A 1 18 ? 172.607 -0.352 -7.619 1.00 0.00 15 ASP A CA 17
ATOM 27586 C C . ASP A 1 18 ? 171.993 -1.661 -7.119 1.00 0.00 15 ASP A C 17
ATOM 27587 O O . ASP A 1 18 ? 170.973 -2.117 -7.641 1.00 0.00 15 ASP A O 17
ATOM 27596 N N . ILE A 1 19 ? 172.605 -2.252 -6.097 1.00 0.00 16 ILE A N 17
ATOM 27597 C CA . ILE A 1 19 ? 172.094 -3.499 -5.535 1.00 0.00 16 ILE A CA 17
ATOM 27598 C C . ILE A 1 19 ? 170.878 -3.236 -4.655 1.00 0.00 16 ILE A C 17
ATOM 27599 O O . ILE A 1 19 ? 169.851 -3.898 -4.793 1.00 0.00 16 ILE A O 17
ATOM 27615 N N . ALA A 1 20 ? 170.991 -2.256 -3.764 1.00 0.00 17 ALA A N 17
ATOM 27616 C CA . ALA A 1 20 ? 169.885 -1.904 -2.884 1.00 0.00 17 ALA A CA 17
ATOM 27617 C C . ALA A 1 20 ? 168.724 -1.347 -3.696 1.00 0.00 17 ALA A C 17
ATOM 27618 O O . ALA A 1 20 ? 167.558 -1.591 -3.385 1.00 0.00 17 ALA A O 17
ATOM 27625 N N . TYR A 1 21 ? 169.057 -0.608 -4.750 1.00 0.00 18 TYR A N 17
ATOM 27626 C CA . TYR A 1 21 ? 168.052 -0.024 -5.627 1.00 0.00 18 TYR A CA 17
ATOM 27627 C C . TYR A 1 21 ? 167.178 -1.122 -6.219 1.00 0.00 18 TYR A C 17
ATOM 27628 O O . TYR A 1 21 ? 165.952 -1.004 -6.261 1.00 0.00 18 TYR A O 17
ATOM 27646 N N . ASP A 1 22 ? 167.819 -2.203 -6.656 1.00 0.00 19 ASP A N 17
ATOM 27647 C CA . ASP A 1 22 ? 167.097 -3.334 -7.222 1.00 0.00 19 ASP A CA 17
ATOM 27648 C C . ASP A 1 22 ? 166.241 -4.001 -6.149 1.00 0.00 19 ASP A C 17
ATOM 27649 O O . ASP A 1 22 ? 165.193 -4.579 -6.443 1.00 0.00 19 ASP A O 17
ATOM 27658 N N . ILE A 1 23 ? 166.681 -3.888 -4.898 1.00 0.00 20 ILE A N 17
ATOM 27659 C CA . ILE A 1 23 ? 165.947 -4.458 -3.777 1.00 0.00 20 ILE A CA 17
ATOM 27660 C C . ILE A 1 23 ? 164.712 -3.621 -3.476 1.00 0.00 20 ILE A C 17
ATOM 27661 O O . ILE A 1 23 ? 163.706 -4.135 -2.986 1.00 0.00 20 ILE A O 17
ATOM 27677 N N . PHE A 1 24 ? 164.786 -2.331 -3.790 1.00 0.00 21 PHE A N 17
ATOM 27678 C CA . PHE A 1 24 ? 163.665 -1.433 -3.568 1.00 0.00 21 PHE A CA 17
ATOM 27679 C C . PHE A 1 24 ? 162.534 -1.777 -4.525 1.00 0.00 21 PHE A C 17
ATOM 27680 O O . PHE A 1 24 ? 161.378 -1.875 -4.127 1.00 0.00 21 PHE A O 17
ATOM 27697 N N . LEU A 1 25 ? 162.879 -1.975 -5.791 1.00 0.00 22 LEU A N 17
ATOM 27698 C CA . LEU A 1 25 ? 161.888 -2.326 -6.801 1.00 0.00 22 LEU A CA 17
ATOM 27699 C C . LEU A 1 25 ? 161.545 -3.816 -6.739 1.00 0.00 22 LEU A C 17
ATOM 27700 O O . LEU A 1 25 ? 160.692 -4.294 -7.487 1.00 0.00 22 LEU A O 17
ATOM 27716 N N . GLU A 1 26 ? 162.221 -4.548 -5.853 1.00 0.00 23 GLU A N 17
ATOM 27717 C CA . GLU A 1 26 ? 161.991 -5.982 -5.710 1.00 0.00 23 GLU A CA 17
ATOM 27718 C C . GLU A 1 26 ? 161.008 -6.301 -4.584 1.00 0.00 23 GLU A C 17
ATOM 27719 O O . GLU A 1 26 ? 160.006 -6.984 -4.798 1.00 0.00 23 GLU A O 17
ATOM 27731 N N . MET A 1 27 ? 161.326 -5.845 -3.377 1.00 0.00 24 MET A N 17
ATOM 27732 C CA . MET A 1 27 ? 160.497 -6.128 -2.208 1.00 0.00 24 MET A CA 17
ATOM 27733 C C . MET A 1 27 ? 159.446 -5.051 -1.940 1.00 0.00 24 MET A C 17
ATOM 27734 O O . MET A 1 27 ? 158.376 -5.351 -1.410 1.00 0.00 24 MET A O 17
ATOM 27748 N N . ALA A 1 28 ? 159.738 -3.801 -2.290 1.00 0.00 25 ALA A N 17
ATOM 27749 C CA . ALA A 1 28 ? 158.783 -2.718 -2.056 1.00 0.00 25 ALA A CA 17
ATOM 27750 C C . ALA A 1 28 ? 157.430 -3.036 -2.686 1.00 0.00 25 ALA A C 17
ATOM 27751 O O . ALA A 1 28 ? 157.337 -3.285 -3.888 1.00 0.00 25 ALA A O 17
ATOM 27758 N N . GLY A 1 29 ? 156.386 -3.033 -1.865 1.00 0.00 26 GLY A N 17
ATOM 27759 C CA . GLY A 1 29 ? 155.052 -3.329 -2.355 1.00 0.00 26 GLY A CA 17
ATOM 27760 C C . GLY A 1 29 ? 154.478 -4.583 -1.726 1.00 0.00 26 GLY A C 17
ATOM 27761 O O . GLY A 1 29 ? 153.769 -5.347 -2.381 1.00 0.00 26 GLY A O 17
ATOM 27765 N N . GLU A 1 30 ? 154.791 -4.793 -0.452 1.00 0.00 27 GLU A N 17
ATOM 27766 C CA . GLU A 1 30 ? 154.310 -5.965 0.276 1.00 0.00 27 GLU A CA 17
ATOM 27767 C C . GLU A 1 30 ? 154.444 -5.778 1.789 1.00 0.00 27 GLU A C 17
ATOM 27768 O O . GLU A 1 30 ? 153.633 -6.293 2.558 1.00 0.00 27 GLU A O 17
ATOM 27780 N N . ASN A 1 31 ? 155.468 -5.038 2.209 1.00 0.00 28 ASN A N 17
ATOM 27781 C CA . ASN A 1 31 ? 155.699 -4.787 3.628 1.00 0.00 28 ASN A CA 17
ATOM 27782 C C . ASN A 1 31 ? 155.564 -3.301 3.948 1.00 0.00 28 ASN A C 17
ATOM 27783 O O . ASN A 1 31 ? 155.101 -2.927 5.026 1.00 0.00 28 ASN A O 17
ATOM 27794 N N . LEU A 1 32 ? 155.979 -2.460 3.007 1.00 0.00 29 LEU A N 17
ATOM 27795 C CA . LEU A 1 32 ? 155.916 -1.014 3.186 1.00 0.00 29 LEU A CA 17
ATOM 27796 C C . LEU A 1 32 ? 154.507 -0.489 2.920 1.00 0.00 29 LEU A C 17
ATOM 27797 O O . LEU A 1 32 ? 153.928 -0.725 1.860 1.00 0.00 29 LEU A O 17
ATOM 27813 N N . ASP A 1 33 ? 153.966 0.208 3.916 1.00 0.00 30 ASP A N 17
ATOM 27814 C CA . ASP A 1 33 ? 152.612 0.778 3.859 1.00 0.00 30 ASP A CA 17
ATOM 27815 C C . ASP A 1 33 ? 152.228 1.241 2.450 1.00 0.00 30 ASP A C 17
ATOM 27816 O O . ASP A 1 33 ? 153.079 1.637 1.664 1.00 0.00 30 ASP A O 17
ATOM 27825 N N . PRO A 1 34 ? 150.928 1.194 2.115 1.00 0.00 31 PRO A N 17
ATOM 27826 C CA . PRO A 1 34 ? 150.437 1.610 0.795 1.00 0.00 31 PRO A CA 17
ATOM 27827 C C . PRO A 1 34 ? 150.691 3.088 0.512 1.00 0.00 31 PRO A C 17
ATOM 27828 O O . PRO A 1 34 ? 150.941 3.476 -0.629 1.00 0.00 31 PRO A O 17
ATOM 27839 N N . ALA A 1 35 ? 150.616 3.912 1.552 1.00 0.00 32 ALA A N 17
ATOM 27840 C CA . ALA A 1 35 ? 150.828 5.350 1.410 1.00 0.00 32 ALA A CA 17
ATOM 27841 C C . ALA A 1 35 ? 152.149 5.664 0.710 1.00 0.00 32 ALA A C 17
ATOM 27842 O O . ALA A 1 35 ? 152.171 6.327 -0.330 1.00 0.00 32 ALA A O 17
ATOM 27849 N N . ASP A 1 36 ? 153.250 5.189 1.286 1.00 0.00 33 ASP A N 17
ATOM 27850 C CA . ASP A 1 36 ? 154.572 5.427 0.715 1.00 0.00 33 ASP A CA 17
ATOM 27851 C C . ASP A 1 36 ? 154.688 4.825 -0.684 1.00 0.00 33 ASP A C 17
ATOM 27852 O O . ASP A 1 36 ? 155.556 5.217 -1.464 1.00 0.00 33 ASP A O 17
ATOM 27861 N N . ILE A 1 37 ? 153.805 3.881 -1.004 1.00 0.00 34 ILE A N 17
ATOM 27862 C CA . ILE A 1 37 ? 153.815 3.248 -2.317 1.00 0.00 34 ILE A CA 17
ATOM 27863 C C . ILE A 1 37 ? 153.239 4.192 -3.366 1.00 0.00 34 ILE A C 17
ATOM 27864 O O . ILE A 1 37 ? 153.857 4.440 -4.402 1.00 0.00 34 ILE A O 17
ATOM 27880 N N . LEU A 1 38 ? 152.052 4.721 -3.085 1.00 0.00 35 LEU A N 17
ATOM 27881 C CA . LEU A 1 38 ? 151.390 5.644 -3.999 1.00 0.00 35 LEU A CA 17
ATOM 27882 C C . LEU A 1 38 ? 152.306 6.813 -4.343 1.00 0.00 35 LEU A C 17
ATOM 27883 O O . LEU A 1 38 ? 152.527 7.115 -5.514 1.00 0.00 35 LEU A O 17
ATOM 27899 N N . LEU A 1 39 ? 152.848 7.461 -3.317 1.00 0.00 36 LEU A N 17
ATOM 27900 C CA . LEU A 1 39 ? 153.751 8.588 -3.524 1.00 0.00 36 LEU A CA 17
ATOM 27901 C C . LEU A 1 39 ? 154.987 8.139 -4.296 1.00 0.00 36 LEU A C 17
ATOM 27902 O O . LEU A 1 39 ? 155.348 8.728 -5.316 1.00 0.00 36 LEU A O 17
ATOM 27918 N N . PHE A 1 40 ? 155.623 7.083 -3.800 1.00 0.00 37 PHE A N 17
ATOM 27919 C CA . PHE A 1 40 ? 156.817 6.527 -4.433 1.00 0.00 37 PHE A CA 17
ATOM 27920 C C . PHE A 1 40 ? 156.617 6.381 -5.943 1.00 0.00 37 PHE A C 17
ATOM 27921 O O . PHE A 1 40 ? 157.572 6.448 -6.715 1.00 0.00 37 PHE A O 17
ATOM 27938 N N . ASN A 1 41 ? 155.369 6.182 -6.357 1.00 0.00 38 ASN A N 17
ATOM 27939 C CA . ASN A 1 41 ? 155.049 6.028 -7.772 1.00 0.00 38 ASN A CA 17
ATOM 27940 C C . ASN A 1 41 ? 155.055 7.377 -8.487 1.00 0.00 38 ASN A C 17
ATOM 27941 O O . ASN A 1 41 ? 155.682 7.530 -9.535 1.00 0.00 38 ASN A O 17
ATOM 27952 N N . LEU A 1 42 ? 154.352 8.352 -7.917 1.00 0.00 39 LEU A N 17
ATOM 27953 C CA . LEU A 1 42 ? 154.279 9.686 -8.508 1.00 0.00 39 LEU A CA 17
ATOM 27954 C C . LEU A 1 42 ? 155.171 10.668 -7.754 1.00 0.00 39 LEU A C 17
ATOM 27955 O O . LEU A 1 42 ? 154.767 11.796 -7.471 1.00 0.00 39 LEU A O 17
ATOM 27971 N N . GLN A 1 43 ? 156.385 10.235 -7.430 1.00 0.00 40 GLN A N 17
ATOM 27972 C CA . GLN A 1 43 ? 157.329 11.082 -6.708 1.00 0.00 40 GLN A CA 17
ATOM 27973 C C . GLN A 1 43 ? 158.770 10.728 -7.065 1.00 0.00 40 GLN A C 17
ATOM 27974 O O . GLN A 1 43 ? 159.596 11.610 -7.297 1.00 0.00 40 GLN A O 17
ATOM 27988 N N . PHE A 1 44 ? 159.065 9.431 -7.100 1.00 0.00 41 PHE A N 17
ATOM 27989 C CA . PHE A 1 44 ? 160.408 8.957 -7.420 1.00 0.00 41 PHE A CA 17
ATOM 27990 C C . PHE A 1 44 ? 160.841 9.388 -8.821 1.00 0.00 41 PHE A C 17
ATOM 27991 O O . PHE A 1 44 ? 162.016 9.278 -9.173 1.00 0.00 41 PHE A O 17
ATOM 28008 N N . GLU A 1 45 ? 159.898 9.886 -9.616 1.00 0.00 42 GLU A N 17
ATOM 28009 C CA . GLU A 1 45 ? 160.206 10.337 -10.966 1.00 0.00 42 GLU A CA 17
ATOM 28010 C C . GLU A 1 45 ? 161.228 11.469 -10.928 1.00 0.00 42 GLU A C 17
ATOM 28011 O O . GLU A 1 45 ? 162.203 11.466 -11.679 1.00 0.00 42 GLU A O 17
ATOM 28023 N N . GLU A 1 46 ? 160.994 12.437 -10.046 1.00 0.00 43 GLU A N 17
ATOM 28024 C CA . GLU A 1 46 ? 161.890 13.579 -9.907 1.00 0.00 43 GLU A CA 17
ATOM 28025 C C . GLU A 1 46 ? 162.481 13.663 -8.499 1.00 0.00 43 GLU A C 17
ATOM 28026 O O . GLU A 1 46 ? 163.431 14.409 -8.265 1.00 0.00 43 GLU A O 17
ATOM 28038 N N . ARG A 1 47 ? 161.917 12.903 -7.560 1.00 0.00 44 ARG A N 17
ATOM 28039 C CA . ARG A 1 47 ? 162.400 12.912 -6.185 1.00 0.00 44 ARG A CA 17
ATOM 28040 C C . ARG A 1 47 ? 162.910 11.535 -5.772 1.00 0.00 44 ARG A C 17
ATOM 28041 O O . ARG A 1 47 ? 162.656 11.079 -4.657 1.00 0.00 44 ARG A O 17
ATOM 28062 N N . GLY A 1 48 ? 163.631 10.875 -6.673 1.00 0.00 45 GLY A N 17
ATOM 28063 C CA . GLY A 1 48 ? 164.162 9.559 -6.373 1.00 0.00 45 GLY A CA 17
ATOM 28064 C C . GLY A 1 48 ? 165.660 9.578 -6.141 1.00 0.00 45 GLY A C 17
ATOM 28065 O O . GLY A 1 48 ? 166.438 9.762 -7.077 1.00 0.00 45 GLY A O 17
ATOM 28069 N N . GLY A 1 49 ? 166.064 9.387 -4.889 1.00 0.00 46 GLY A N 17
ATOM 28070 C CA . GLY A 1 49 ? 167.477 9.384 -4.557 1.00 0.00 46 GLY A CA 17
ATOM 28071 C C . GLY A 1 49 ? 167.816 8.357 -3.496 1.00 0.00 46 GLY A C 17
ATOM 28072 O O . GLY A 1 49 ? 166.963 7.982 -2.692 1.00 0.00 46 GLY A O 17
ATOM 28076 N N . VAL A 1 50 ? 169.062 7.896 -3.495 1.00 0.00 47 VAL A N 17
ATOM 28077 C CA . VAL A 1 50 ? 169.507 6.902 -2.527 1.00 0.00 47 VAL A CA 17
ATOM 28078 C C . VAL A 1 50 ? 170.954 7.157 -2.112 1.00 0.00 47 VAL A C 17
ATOM 28079 O O . VAL A 1 50 ? 171.862 7.134 -2.943 1.00 0.00 47 VAL A O 17
ATOM 28092 N N . GLU A 1 51 ? 171.158 7.405 -0.822 1.00 0.00 48 GLU A N 17
ATOM 28093 C CA . GLU A 1 51 ? 172.493 7.669 -0.296 1.00 0.00 48 GLU A CA 17
ATOM 28094 C C . GLU A 1 51 ? 173.056 6.437 0.404 1.00 0.00 48 GLU A C 17
ATOM 28095 O O . GLU A 1 51 ? 172.326 5.696 1.061 1.00 0.00 48 GLU A O 17
ATOM 28107 N N . PHE A 1 52 ? 174.360 6.221 0.254 1.00 0.00 49 PHE A N 17
ATOM 28108 C CA . PHE A 1 52 ? 175.022 5.076 0.867 1.00 0.00 49 PHE A CA 17
ATOM 28109 C C . PHE A 1 52 ? 175.572 5.427 2.247 1.00 0.00 49 PHE A C 17
ATOM 28110 O O . PHE A 1 52 ? 176.141 6.500 2.448 1.00 0.00 49 PHE A O 17
ATOM 28127 N N . VAL A 1 53 ? 175.402 4.508 3.192 1.00 0.00 50 VAL A N 17
ATOM 28128 C CA . VAL A 1 53 ? 175.883 4.702 4.557 1.00 0.00 50 VAL A CA 17
ATOM 28129 C C . VAL A 1 53 ? 176.240 3.368 5.193 1.00 0.00 50 VAL A C 17
ATOM 28130 O O . VAL A 1 53 ? 175.561 2.367 4.975 1.00 0.00 50 VAL A O 17
ATOM 28143 N N . GLU A 1 54 ? 177.305 3.350 5.979 1.00 0.00 51 GLU A N 17
ATOM 28144 C CA . GLU A 1 54 ? 177.733 2.123 6.636 1.00 0.00 51 GLU A CA 17
ATOM 28145 C C . GLU A 1 54 ? 176.767 1.738 7.750 1.00 0.00 51 GLU A C 17
ATOM 28146 O O . GLU A 1 54 ? 175.730 2.375 7.935 1.00 0.00 51 GLU A O 17
ATOM 28158 N N . THR A 1 55 ? 177.117 0.693 8.488 1.00 0.00 52 THR A N 17
ATOM 28159 C CA . THR A 1 55 ? 176.286 0.218 9.586 1.00 0.00 52 THR A CA 17
ATOM 28160 C C . THR A 1 55 ? 176.347 1.178 10.770 1.00 0.00 52 THR A C 17
ATOM 28161 O O . THR A 1 55 ? 177.227 2.035 10.844 1.00 0.00 52 THR A O 17
ATOM 28172 N N . ALA A 1 56 ? 175.408 1.022 11.697 1.00 0.00 53 ALA A N 17
ATOM 28173 C CA . ALA A 1 56 ? 175.354 1.865 12.883 1.00 0.00 53 ALA A CA 17
ATOM 28174 C C . ALA A 1 56 ? 176.149 1.241 14.026 1.00 0.00 53 ALA A C 17
ATOM 28175 O O . ALA A 1 56 ? 176.990 0.370 13.805 1.00 0.00 53 ALA A O 17
ATOM 28182 N N . ASP A 1 57 ? 175.868 1.681 15.249 1.00 0.00 54 ASP A N 17
ATOM 28183 C CA . ASP A 1 57 ? 176.547 1.152 16.424 1.00 0.00 54 ASP A CA 17
ATOM 28184 C C . ASP A 1 57 ? 175.722 0.033 17.055 1.00 0.00 54 ASP A C 17
ATOM 28185 O O . ASP A 1 57 ? 175.734 -0.148 18.271 1.00 0.00 54 ASP A O 17
ATOM 28194 N N . ASP A 1 58 ? 174.999 -0.706 16.211 1.00 0.00 55 ASP A N 17
ATOM 28195 C CA . ASP A 1 58 ? 174.148 -1.809 16.658 1.00 0.00 55 ASP A CA 17
ATOM 28196 C C . ASP A 1 58 ? 172.785 -1.285 17.100 1.00 0.00 55 ASP A C 17
ATOM 28197 O O . ASP A 1 58 ? 172.692 -0.442 17.993 1.00 0.00 55 ASP A O 17
ATOM 28206 N N . TRP A 1 59 ? 171.729 -1.781 16.462 1.00 0.00 56 TRP A N 17
ATOM 28207 C CA . TRP A 1 59 ? 170.376 -1.350 16.787 1.00 0.00 56 TRP A CA 17
ATOM 28208 C C . TRP A 1 59 ? 169.371 -2.486 16.614 1.00 0.00 56 TRP A C 17
ATOM 28209 O O . TRP A 1 59 ? 168.384 -2.355 15.890 1.00 0.00 56 TRP A O 17
ATOM 28230 N N . GLU A 1 60 ? 169.631 -3.599 17.291 1.00 0.00 57 GLU A N 17
ATOM 28231 C CA . GLU A 1 60 ? 168.751 -4.761 17.223 1.00 0.00 57 GLU A CA 17
ATOM 28232 C C . GLU A 1 60 ? 167.450 -4.497 17.976 1.00 0.00 57 GLU A C 17
ATOM 28233 O O . GLU A 1 60 ? 167.284 -4.935 19.114 1.00 0.00 57 GLU A O 17
ATOM 28245 N N . GLU A 1 61 ? 166.532 -3.772 17.341 1.00 0.00 58 GLU A N 17
ATOM 28246 C CA . GLU A 1 61 ? 165.255 -3.451 17.968 1.00 0.00 58 GLU A CA 17
ATOM 28247 C C . GLU A 1 61 ? 164.159 -3.211 16.931 1.00 0.00 58 GLU A C 17
ATOM 28248 O O . GLU A 1 61 ? 163.031 -3.679 17.091 1.00 0.00 58 GLU A O 17
ATOM 28260 N N . GLU A 1 62 ? 164.490 -2.474 15.875 1.00 0.00 59 GLU A N 17
ATOM 28261 C CA . GLU A 1 62 ? 163.520 -2.171 14.826 1.00 0.00 59 GLU A CA 17
ATOM 28262 C C . GLU A 1 62 ? 163.565 -3.209 13.708 1.00 0.00 59 GLU A C 17
ATOM 28263 O O . GLU A 1 62 ? 162.528 -3.720 13.284 1.00 0.00 59 GLU A O 17
ATOM 28275 N N . ILE A 1 63 ? 164.766 -3.520 13.234 1.00 0.00 60 ILE A N 17
ATOM 28276 C CA . ILE A 1 63 ? 164.929 -4.502 12.164 1.00 0.00 60 ILE A CA 17
ATOM 28277 C C . ILE A 1 63 ? 164.862 -5.930 12.702 1.00 0.00 60 ILE A C 17
ATOM 28278 O O . ILE A 1 63 ? 164.713 -6.881 11.936 1.00 0.00 60 ILE A O 17
ATOM 28294 N N . GLY A 1 64 ? 164.972 -6.077 14.021 1.00 0.00 61 GLY A N 17
ATOM 28295 C CA . GLY A 1 64 ? 164.919 -7.396 14.627 1.00 0.00 61 GLY A CA 17
ATOM 28296 C C . GLY A 1 64 ? 165.940 -8.347 14.034 1.00 0.00 61 GLY A C 17
ATOM 28297 O O . GLY A 1 64 ? 165.599 -9.209 13.225 1.00 0.00 61 GLY A O 17
ATOM 28301 N N . VAL A 1 65 ? 167.195 -8.191 14.444 1.00 0.00 62 VAL A N 17
ATOM 28302 C CA . VAL A 1 65 ? 168.285 -9.038 13.962 1.00 0.00 62 VAL A CA 17
ATOM 28303 C C . VAL A 1 65 ? 169.619 -8.536 14.494 1.00 0.00 62 VAL A C 17
ATOM 28304 O O . VAL A 1 65 ? 169.849 -7.330 14.570 1.00 0.00 62 VAL A O 17
ATOM 28317 N N . LEU A 1 66 ? 170.498 -9.462 14.861 1.00 0.00 63 LEU A N 17
ATOM 28318 C CA . LEU A 1 66 ? 171.810 -9.101 15.388 1.00 0.00 63 LEU A CA 17
ATOM 28319 C C . LEU A 1 66 ? 172.563 -8.204 14.409 1.00 0.00 63 LEU A C 17
ATOM 28320 O O . LEU A 1 66 ? 172.780 -8.573 13.255 1.00 0.00 63 LEU A O 17
ATOM 28336 N N . ILE A 1 67 ? 172.957 -7.024 14.877 1.00 0.00 64 ILE A N 17
ATOM 28337 C CA . ILE A 1 67 ? 173.683 -6.078 14.041 1.00 0.00 64 ILE A CA 17
ATOM 28338 C C . ILE A 1 67 ? 175.186 -6.169 14.283 1.00 0.00 64 ILE A C 17
ATOM 28339 O O . ILE A 1 67 ? 175.634 -6.408 15.404 1.00 0.00 64 ILE A O 17
ATOM 28355 N N . ASP A 1 68 ? 175.957 -5.976 13.219 1.00 0.00 65 ASP A N 17
ATOM 28356 C CA . ASP A 1 68 ? 177.412 -6.033 13.299 1.00 0.00 65 ASP A CA 17
ATOM 28357 C C . ASP A 1 68 ? 178.035 -5.051 12.311 1.00 0.00 65 ASP A C 17
ATOM 28358 O O . ASP A 1 68 ? 178.040 -5.295 11.105 1.00 0.00 65 ASP A O 17
ATOM 28367 N N . PRO A 1 69 ? 178.564 -3.918 12.802 1.00 0.00 66 PRO A N 17
ATOM 28368 C CA . PRO A 1 69 ? 179.176 -2.905 11.940 1.00 0.00 66 PRO A CA 17
ATOM 28369 C C . PRO A 1 69 ? 180.415 -3.424 11.222 1.00 0.00 66 PRO A C 17
ATOM 28370 O O . PRO A 1 69 ? 181.062 -4.366 11.679 1.00 0.00 66 PRO A O 17
ATOM 28381 N N . GLU A 1 70 ? 180.735 -2.802 10.088 1.00 0.00 67 GLU A N 17
ATOM 28382 C CA . GLU A 1 70 ? 181.897 -3.186 9.286 1.00 0.00 67 GLU A CA 17
ATOM 28383 C C . GLU A 1 70 ? 181.609 -4.409 8.413 1.00 0.00 67 GLU A C 17
ATOM 28384 O O . GLU A 1 70 ? 182.366 -4.704 7.489 1.00 0.00 67 GLU A O 17
ATOM 28396 N N . GLU A 1 71 ? 180.519 -5.120 8.700 1.00 0.00 68 GLU A N 17
ATOM 28397 C CA . GLU A 1 71 ? 180.166 -6.303 7.922 1.00 0.00 68 GLU A CA 17
ATOM 28398 C C . GLU A 1 71 ? 178.850 -6.111 7.161 1.00 0.00 68 GLU A C 17
ATOM 28399 O O . GLU A 1 71 ? 178.390 -7.020 6.470 1.00 0.00 68 GLU A O 17
ATOM 28411 N N . TYR A 1 72 ? 178.257 -4.922 7.273 1.00 0.00 69 TYR A N 17
ATOM 28412 C CA . TYR A 1 72 ? 177.009 -4.627 6.570 1.00 0.00 69 TYR A CA 17
ATOM 28413 C C . TYR A 1 72 ? 177.022 -3.217 5.990 1.00 0.00 69 TYR A C 17
ATOM 28414 O O . TYR A 1 72 ? 177.564 -2.288 6.589 1.00 0.00 69 TYR A O 17
ATOM 28432 N N . ALA A 1 73 ? 176.401 -3.066 4.823 1.00 0.00 70 ALA A N 17
ATOM 28433 C CA . ALA A 1 73 ? 176.312 -1.773 4.155 1.00 0.00 70 ALA A CA 17
ATOM 28434 C C . ALA A 1 73 ? 174.872 -1.276 4.176 1.00 0.00 70 ALA A C 17
ATOM 28435 O O . ALA A 1 73 ? 173.972 -1.944 3.667 1.00 0.00 70 ALA A O 17
ATOM 28442 N N . GLU A 1 74 ? 174.649 -0.115 4.783 1.00 0.00 71 GLU A N 17
ATOM 28443 C CA . GLU A 1 74 ? 173.305 0.441 4.885 1.00 0.00 71 GLU A CA 17
ATOM 28444 C C . GLU A 1 74 ? 172.996 1.392 3.729 1.00 0.00 71 GLU A C 17
ATOM 28445 O O . GLU A 1 74 ? 173.767 2.302 3.428 1.00 0.00 71 GLU A O 17
ATOM 28457 N N . VAL A 1 75 ? 171.844 1.183 3.105 1.00 0.00 72 VAL A N 17
ATOM 28458 C CA . VAL A 1 75 ? 171.401 2.026 2.005 1.00 0.00 72 VAL A CA 17
ATOM 28459 C C . VAL A 1 75 ? 170.111 2.735 2.395 1.00 0.00 72 VAL A C 17
ATOM 28460 O O . VAL A 1 75 ? 169.255 2.154 3.060 1.00 0.00 72 VAL A O 17
ATOM 28473 N N . TRP A 1 76 ? 169.982 3.992 1.996 1.00 0.00 73 TRP A N 17
ATOM 28474 C CA . TRP A 1 76 ? 168.797 4.771 2.331 1.00 0.00 73 TRP A CA 17
ATOM 28475 C C . TRP A 1 76 ? 168.034 5.194 1.084 1.00 0.00 73 TRP A C 17
ATOM 28476 O O . TRP A 1 76 ? 168.626 5.647 0.104 1.00 0.00 73 TRP A O 17
ATOM 28497 N N . VAL A 1 77 ? 166.713 5.062 1.140 1.00 0.00 74 VAL A N 17
ATOM 28498 C CA . VAL A 1 77 ? 165.857 5.447 0.029 1.00 0.00 74 VAL A CA 17
ATOM 28499 C C . VAL A 1 77 ? 164.796 6.434 0.492 1.00 0.00 74 VAL A C 17
ATOM 28500 O O . VAL A 1 77 ? 163.808 6.056 1.122 1.00 0.00 74 VAL A O 17
ATOM 28513 N N . GLY A 1 78 ? 165.024 7.702 0.189 1.00 0.00 75 GLY A N 17
ATOM 28514 C CA . GLY A 1 78 ? 164.096 8.743 0.594 1.00 0.00 75 GLY A CA 17
ATOM 28515 C C . GLY A 1 78 ? 163.411 9.415 -0.576 1.00 0.00 75 GLY A C 17
ATOM 28516 O O . GLY A 1 78 ? 163.112 8.774 -1.583 1.00 0.00 75 GLY A O 17
ATOM 28520 N N . LEU A 1 79 ? 163.173 10.716 -0.442 1.00 0.00 76 LEU A N 17
ATOM 28521 C CA . LEU A 1 79 ? 162.524 11.493 -1.502 1.00 0.00 76 LEU A CA 17
ATOM 28522 C C . LEU A 1 79 ? 163.204 12.852 -1.654 1.00 0.00 76 LEU A C 17
ATOM 28523 O O . LEU A 1 79 ? 162.740 13.857 -1.114 1.00 0.00 76 LEU A O 17
ATOM 28539 N N . VAL A 1 80 ? 164.318 12.868 -2.382 1.00 0.00 77 VAL A N 17
ATOM 28540 C CA . VAL A 1 80 ? 165.084 14.094 -2.598 1.00 0.00 77 VAL A CA 17
ATOM 28541 C C . VAL A 1 80 ? 164.325 15.104 -3.446 1.00 0.00 77 VAL A C 17
ATOM 28542 O O . VAL A 1 80 ? 163.277 14.801 -4.015 1.00 0.00 77 VAL A O 17
ATOM 28555 N N . ASN A 1 81 ? 164.875 16.311 -3.518 1.00 0.00 78 ASN A N 17
ATOM 28556 C CA . ASN A 1 81 ? 164.274 17.391 -4.288 1.00 0.00 78 ASN A CA 17
ATOM 28557 C C . ASN A 1 81 ? 165.185 17.790 -5.448 1.00 0.00 78 ASN A C 17
ATOM 28558 O O . ASN A 1 81 ? 166.112 17.059 -5.797 1.00 0.00 78 ASN A O 17
ATOM 28569 N N . GLU A 1 82 ? 164.917 18.947 -6.043 1.00 0.00 79 GLU A N 17
ATOM 28570 C CA . GLU A 1 82 ? 165.714 19.432 -7.164 1.00 0.00 79 GLU A CA 17
ATOM 28571 C C . GLU A 1 82 ? 167.165 19.682 -6.754 1.00 0.00 79 GLU A C 17
ATOM 28572 O O . GLU A 1 82 ? 168.043 19.806 -7.607 1.00 0.00 79 GLU A O 17
ATOM 28584 N N . GLN A 1 83 ? 167.415 19.760 -5.448 1.00 0.00 80 GLN A N 17
ATOM 28585 C CA . GLN A 1 83 ? 168.758 20.001 -4.947 1.00 0.00 80 GLN A CA 17
ATOM 28586 C C . GLN A 1 83 ? 169.527 18.691 -4.778 1.00 0.00 80 GLN A C 17
ATOM 28587 O O . GLN A 1 83 ? 170.258 18.276 -5.677 1.00 0.00 80 GLN A O 17
ATOM 28601 N N . ASP A 1 84 ? 169.362 18.041 -3.627 1.00 0.00 81 ASP A N 17
ATOM 28602 C CA . ASP A 1 84 ? 170.050 16.776 -3.356 1.00 0.00 81 ASP A CA 17
ATOM 28603 C C . ASP A 1 84 ? 169.879 16.351 -1.896 1.00 0.00 81 ASP A C 17
ATOM 28604 O O . ASP A 1 84 ? 170.843 15.966 -1.234 1.00 0.00 81 ASP A O 17
ATOM 28613 N N . GLU A 1 85 ? 168.649 16.417 -1.399 1.00 0.00 82 GLU A N 17
ATOM 28614 C CA . GLU A 1 85 ? 168.363 16.034 -0.021 1.00 0.00 82 GLU A CA 17
ATOM 28615 C C . GLU A 1 85 ? 166.961 15.446 0.100 1.00 0.00 82 GLU A C 17
ATOM 28616 O O . GLU A 1 85 ? 165.972 16.110 -0.212 1.00 0.00 82 GLU A O 17
ATOM 28628 N N . MET A 1 86 ? 166.878 14.198 0.554 1.00 0.00 83 MET A N 17
ATOM 28629 C CA . MET A 1 86 ? 165.587 13.532 0.710 1.00 0.00 83 MET A CA 17
ATOM 28630 C C . MET A 1 86 ? 164.803 14.111 1.883 1.00 0.00 83 MET A C 17
ATOM 28631 O O . MET A 1 86 ? 163.574 14.044 1.907 1.00 0.00 83 MET A O 17
ATOM 28645 N N . ASP A 1 87 ? 165.511 14.676 2.858 1.00 0.00 84 ASP A N 17
ATOM 28646 C CA . ASP A 1 87 ? 164.871 15.259 4.035 1.00 0.00 84 ASP A CA 17
ATOM 28647 C C . ASP A 1 87 ? 163.926 14.264 4.721 1.00 0.00 84 ASP A C 17
ATOM 28648 O O . ASP A 1 87 ? 163.206 14.629 5.650 1.00 0.00 84 ASP A O 17
ATOM 28657 N N . ASP A 1 88 ? 163.920 13.013 4.256 1.00 0.00 85 ASP A N 17
ATOM 28658 C CA . ASP A 1 88 ? 163.058 11.983 4.813 1.00 0.00 85 ASP A CA 17
ATOM 28659 C C . ASP A 1 88 ? 163.253 10.679 4.047 1.00 0.00 85 ASP A C 17
ATOM 28660 O O . ASP A 1 88 ? 163.065 10.626 2.827 1.00 0.00 85 ASP A O 17
ATOM 28669 N N . VAL A 1 89 ? 163.642 9.636 4.766 1.00 0.00 86 VAL A N 17
ATOM 28670 C CA . VAL A 1 89 ? 163.874 8.331 4.157 1.00 0.00 86 VAL A CA 17
ATOM 28671 C C . VAL A 1 89 ? 162.615 7.470 4.219 1.00 0.00 86 VAL A C 17
ATOM 28672 O O . VAL A 1 89 ? 161.882 7.488 5.209 1.00 0.00 86 VAL A O 17
ATOM 28685 N N . PHE A 1 90 ? 162.375 6.716 3.152 1.00 0.00 87 PHE A N 17
ATOM 28686 C CA . PHE A 1 90 ? 161.211 5.842 3.073 1.00 0.00 87 PHE A CA 17
ATOM 28687 C C . PHE A 1 90 ? 161.541 4.466 3.635 1.00 0.00 87 PHE A C 17
ATOM 28688 O O . PHE A 1 90 ? 160.697 3.812 4.248 1.00 0.00 87 PHE A O 17
ATOM 28705 N N . ALA A 1 91 ? 162.777 4.036 3.418 1.00 0.00 88 ALA A N 17
ATOM 28706 C CA . ALA A 1 91 ? 163.233 2.740 3.897 1.00 0.00 88 ALA A CA 17
ATOM 28707 C C . ALA A 1 91 ? 164.752 2.651 3.839 1.00 0.00 88 ALA A C 17
ATOM 28708 O O . ALA A 1 91 ? 165.398 3.422 3.130 1.00 0.00 88 ALA A O 17
ATOM 28715 N N . LYS A 1 92 ? 165.319 1.700 4.571 1.00 0.00 89 LYS A N 17
ATOM 28716 C CA . LYS A 1 92 ? 166.764 1.505 4.582 1.00 0.00 89 LYS A CA 17
ATOM 28717 C C . LYS A 1 92 ? 167.076 0.037 4.320 1.00 0.00 89 LYS A C 17
ATOM 28718 O O . LYS A 1 92 ? 166.295 -0.837 4.687 1.00 0.00 89 LYS A O 17
ATOM 28737 N N . PHE A 1 93 ? 168.203 -0.238 3.673 1.00 0.00 90 PHE A N 17
ATOM 28738 C CA . PHE A 1 93 ? 168.570 -1.616 3.362 1.00 0.00 90 PHE A CA 17
ATOM 28739 C C . PHE A 1 93 ? 169.989 -1.941 3.812 1.00 0.00 90 PHE A C 17
ATOM 28740 O O . PHE A 1 93 ? 170.907 -1.142 3.640 1.00 0.00 90 PHE A O 17
ATOM 28757 N N . LEU A 1 94 ? 170.159 -3.133 4.374 1.00 0.00 91 LEU A N 17
ATOM 28758 C CA . LEU A 1 94 ? 171.463 -3.586 4.836 1.00 0.00 91 LEU A CA 17
ATOM 28759 C C . LEU A 1 94 ? 171.870 -4.856 4.097 1.00 0.00 91 LEU A C 17
ATOM 28760 O O . LEU A 1 94 ? 171.067 -5.778 3.945 1.00 0.00 91 LEU A O 17
ATOM 28776 N N . ILE A 1 95 ? 173.115 -4.896 3.633 1.00 0.00 92 ILE A N 17
ATOM 28777 C CA . ILE A 1 95 ? 173.621 -6.054 2.900 1.00 0.00 92 ILE A CA 17
ATOM 28778 C C . ILE A 1 95 ? 174.921 -6.566 3.511 1.00 0.00 92 ILE A C 17
ATOM 28779 O O . ILE A 1 95 ? 175.763 -5.783 3.949 1.00 0.00 92 ILE A O 17
ATOM 28795 N N . SER A 1 96 ? 175.081 -7.885 3.528 1.00 0.00 93 SER A N 17
ATOM 28796 C CA . SER A 1 96 ? 176.282 -8.503 4.078 1.00 0.00 93 SER A CA 17
ATOM 28797 C C . SER A 1 96 ? 177.463 -8.326 3.129 1.00 0.00 93 SER A C 17
ATOM 28798 O O . SER A 1 96 ? 177.291 -8.289 1.911 1.00 0.00 93 SER A O 17
ATOM 28806 N N . HIS A 1 97 ? 178.662 -8.214 3.693 1.00 0.00 94 HIS A N 17
ATOM 28807 C CA . HIS A 1 97 ? 179.870 -8.037 2.892 1.00 0.00 94 HIS A CA 17
ATOM 28808 C C . HIS A 1 97 ? 180.513 -9.382 2.559 1.00 0.00 94 HIS A C 17
ATOM 28809 O O . HIS A 1 97 ? 181.706 -9.451 2.265 1.00 0.00 94 HIS A O 17
ATOM 28824 N N . ARG A 1 98 ? 179.721 -10.449 2.607 1.00 0.00 95 ARG A N 17
ATOM 28825 C CA . ARG A 1 98 ? 180.221 -11.786 2.309 1.00 0.00 95 ARG A CA 17
ATOM 28826 C C . ARG A 1 98 ? 179.922 -12.168 0.863 1.00 0.00 95 ARG A C 17
ATOM 28827 O O . ARG A 1 98 ? 178.962 -11.681 0.267 1.00 0.00 95 ARG A O 17
ATOM 28848 N N . GLU A 1 99 ? 180.751 -13.044 0.305 1.00 0.00 96 GLU A N 17
ATOM 28849 C CA . GLU A 1 99 ? 180.576 -13.492 -1.072 1.00 0.00 96 GLU A CA 17
ATOM 28850 C C . GLU A 1 99 ? 179.633 -14.689 -1.139 1.00 0.00 96 GLU A C 17
ATOM 28851 O O . GLU A 1 99 ? 178.795 -14.782 -2.036 1.00 0.00 96 GLU A O 17
ATOM 28863 N N . GLU A 1 100 ? 179.776 -15.604 -0.185 1.00 0.00 97 GLU A N 17
ATOM 28864 C CA . GLU A 1 100 ? 178.936 -16.795 -0.138 1.00 0.00 97 GLU A CA 17
ATOM 28865 C C . GLU A 1 100 ? 177.865 -16.663 0.940 1.00 0.00 97 GLU A C 17
ATOM 28866 O O . GLU A 1 100 ? 178.171 -16.607 2.131 1.00 0.00 97 GLU A O 17
ATOM 28878 N N . ASP A 1 101 ? 176.609 -16.610 0.511 1.00 0.00 98 ASP A N 17
ATOM 28879 C CA . ASP A 1 101 ? 175.487 -16.481 1.435 1.00 0.00 98 ASP A CA 17
ATOM 28880 C C . ASP A 1 101 ? 175.531 -15.136 2.153 1.00 0.00 98 ASP A C 17
ATOM 28881 O O . ASP A 1 101 ? 176.289 -14.954 3.106 1.00 0.00 98 ASP A O 17
ATOM 28890 N N . ARG A 1 102 ? 174.714 -14.197 1.688 1.00 0.00 99 ARG A N 17
ATOM 28891 C CA . ARG A 1 102 ? 174.659 -12.867 2.283 1.00 0.00 99 ARG A CA 17
ATOM 28892 C C . ARG A 1 102 ? 173.235 -12.515 2.699 1.00 0.00 99 ARG A C 17
ATOM 28893 O O . ARG A 1 102 ? 172.304 -12.606 1.898 1.00 0.00 99 ARG A O 17
ATOM 28914 N N . GLU A 1 103 ? 173.071 -12.115 3.956 1.00 0.00 100 GLU A N 17
ATOM 28915 C CA . GLU A 1 103 ? 171.758 -11.752 4.476 1.00 0.00 100 GLU A CA 17
ATOM 28916 C C . GLU A 1 103 ? 171.478 -10.270 4.256 1.00 0.00 100 GLU A C 17
ATOM 28917 O O . GLU A 1 103 ? 172.400 -9.467 4.114 1.00 0.00 100 GLU A O 17
ATOM 28929 N N . PHE A 1 104 ? 170.198 -9.916 4.227 1.00 0.00 101 PHE A N 17
ATOM 28930 C CA . PHE A 1 104 ? 169.796 -8.530 4.023 1.00 0.00 101 PHE A CA 17
ATOM 28931 C C . PHE A 1 104 ? 168.480 -8.233 4.734 1.00 0.00 101 PHE A C 17
ATOM 28932 O O . PHE A 1 104 ? 167.591 -9.082 4.798 1.00 0.00 101 PHE A O 17
ATOM 28949 N N . HIS A 1 105 ? 168.357 -7.016 5.255 1.00 0.00 102 HIS A N 17
ATOM 28950 C CA . HIS A 1 105 ? 167.143 -6.602 5.946 1.00 0.00 102 HIS A CA 17
ATOM 28951 C C . HIS A 1 105 ? 166.774 -5.176 5.545 1.00 0.00 102 HIS A C 17
ATOM 28952 O O . HIS A 1 105 ? 167.612 -4.430 5.039 1.00 0.00 102 HIS A O 17
ATOM 28967 N N . VAL A 1 106 ? 165.513 -4.808 5.752 1.00 0.00 103 VAL A N 17
ATOM 28968 C CA . VAL A 1 106 ? 165.052 -3.474 5.381 1.00 0.00 103 VAL A CA 17
ATOM 28969 C C . VAL A 1 106 ? 163.918 -2.973 6.271 1.00 0.00 103 VAL A C 17
ATOM 28970 O O . VAL A 1 106 ? 163.024 -3.731 6.647 1.00 0.00 103 VAL A O 17
ATOM 28983 N N . ILE A 1 107 ? 163.953 -1.677 6.579 1.00 0.00 104 ILE A N 17
ATOM 28984 C CA . ILE A 1 107 ? 162.916 -1.057 7.397 1.00 0.00 104 ILE A CA 17
ATOM 28985 C C . ILE A 1 107 ? 162.007 -0.182 6.544 1.00 0.00 104 ILE A C 17
ATOM 28986 O O . ILE A 1 107 ? 162.479 0.617 5.734 1.00 0.00 104 ILE A O 17
ATOM 29002 N N . TRP A 1 108 ? 160.702 -0.333 6.739 1.00 0.00 105 TRP A N 17
ATOM 29003 C CA . TRP A 1 108 ? 159.719 0.450 5.995 1.00 0.00 105 TRP A CA 17
ATOM 29004 C C . TRP A 1 108 ? 158.926 1.355 6.933 1.00 0.00 105 TRP A C 17
ATOM 29005 O O . TRP A 1 108 ? 158.720 1.026 8.101 1.00 0.00 105 TRP A O 17
ATOM 29026 N N . LYS A 1 109 ? 158.481 2.494 6.413 1.00 0.00 106 LYS A N 17
ATOM 29027 C CA . LYS A 1 109 ? 157.708 3.443 7.204 1.00 0.00 106 LYS A CA 17
ATOM 29028 C C . LYS A 1 109 ? 156.296 2.920 7.452 1.00 0.00 106 LYS A C 17
ATOM 29029 O O . LYS A 1 109 ? 155.770 2.130 6.667 1.00 0.00 106 LYS A O 17
ATOM 29048 N N . LYS A 1 110 ? 155.688 3.365 8.546 1.00 0.00 107 LYS A N 17
ATOM 29049 C CA . LYS A 1 110 ? 154.337 2.941 8.896 1.00 0.00 107 LYS A CA 17
ATOM 29050 C C . LYS A 1 110 ? 153.402 4.141 9.007 1.00 0.00 107 LYS A C 17
ATOM 29051 O O . LYS A 1 110 ? 152.467 4.239 8.185 1.00 0.00 107 LYS A O 17
ATOM 29071 N N . MET A 1 4 ? 193.279 -3.894 10.850 1.00 0.00 1 MET A N 18
ATOM 29072 C CA . MET A 1 4 ? 194.020 -5.180 10.932 1.00 0.00 1 MET A CA 18
ATOM 29073 C C . MET A 1 4 ? 193.111 -6.361 10.616 1.00 0.00 1 MET A C 18
ATOM 29074 O O . MET A 1 4 ? 192.034 -6.189 10.046 1.00 0.00 1 MET A O 18
ATOM 29088 N N . THR A 1 5 ? 193.555 -7.561 10.975 1.00 0.00 2 THR A N 18
ATOM 29089 C CA . THR A 1 5 ? 192.782 -8.767 10.713 1.00 0.00 2 THR A CA 18
ATOM 29090 C C . THR A 1 5 ? 192.524 -8.903 9.215 1.00 0.00 2 THR A C 18
ATOM 29091 O O . THR A 1 5 ? 193.007 -8.094 8.421 1.00 0.00 2 THR A O 18
ATOM 29102 N N . THR A 1 6 ? 191.764 -9.917 8.829 1.00 0.00 3 THR A N 18
ATOM 29103 C CA . THR A 1 6 ? 191.455 -10.132 7.423 1.00 0.00 3 THR A CA 18
ATOM 29104 C C . THR A 1 6 ? 189.974 -10.447 7.235 1.00 0.00 3 THR A C 18
ATOM 29105 O O . THR A 1 6 ? 189.544 -11.587 7.413 1.00 0.00 3 THR A O 18
ATOM 29116 N N . GLU A 1 7 ? 189.198 -9.429 6.877 1.00 0.00 4 GLU A N 18
ATOM 29117 C CA . GLU A 1 7 ? 187.764 -9.598 6.668 1.00 0.00 4 GLU A CA 18
ATOM 29118 C C . GLU A 1 7 ? 187.434 -9.661 5.180 1.00 0.00 4 GLU A C 18
ATOM 29119 O O . GLU A 1 7 ? 188.330 -9.679 4.335 1.00 0.00 4 GLU A O 18
ATOM 29131 N N . ILE A 1 8 ? 186.143 -9.696 4.866 1.00 0.00 5 ILE A N 18
ATOM 29132 C CA . ILE A 1 8 ? 185.693 -9.759 3.478 1.00 0.00 5 ILE A CA 18
ATOM 29133 C C . ILE A 1 8 ? 185.748 -8.381 2.824 1.00 0.00 5 ILE A C 18
ATOM 29134 O O . ILE A 1 8 ? 185.948 -7.371 3.498 1.00 0.00 5 ILE A O 18
ATOM 29150 N N . LYS A 1 9 ? 185.567 -8.349 1.507 1.00 0.00 6 LYS A N 18
ATOM 29151 C CA . LYS A 1 9 ? 185.596 -7.096 0.761 1.00 0.00 6 LYS A CA 18
ATOM 29152 C C . LYS A 1 9 ? 184.202 -6.480 0.683 1.00 0.00 6 LYS A C 18
ATOM 29153 O O . LYS A 1 9 ? 183.275 -6.932 1.355 1.00 0.00 6 LYS A O 18
ATOM 29172 N N . LYS A 1 10 ? 184.060 -5.444 -0.139 1.00 0.00 7 LYS A N 18
ATOM 29173 C CA . LYS A 1 10 ? 182.779 -4.766 -0.300 1.00 0.00 7 LYS A CA 18
ATOM 29174 C C . LYS A 1 10 ? 182.388 -4.672 -1.772 1.00 0.00 7 LYS A C 18
ATOM 29175 O O . LYS A 1 10 ? 183.228 -4.417 -2.635 1.00 0.00 7 LYS A O 18
ATOM 29194 N N . LEU A 1 11 ? 181.104 -4.880 -2.048 1.00 0.00 8 LEU A N 18
ATOM 29195 C CA . LEU A 1 11 ? 180.591 -4.819 -3.412 1.00 0.00 8 LEU A CA 18
ATOM 29196 C C . LEU A 1 11 ? 180.740 -3.416 -3.986 1.00 0.00 8 LEU A C 18
ATOM 29197 O O . LEU A 1 11 ? 180.702 -2.427 -3.254 1.00 0.00 8 LEU A O 18
ATOM 29213 N N . ASP A 1 12 ? 180.900 -3.335 -5.302 1.00 0.00 9 ASP A N 18
ATOM 29214 C CA . ASP A 1 12 ? 181.043 -2.049 -5.972 1.00 0.00 9 ASP A CA 18
ATOM 29215 C C . ASP A 1 12 ? 179.794 -1.197 -5.756 1.00 0.00 9 ASP A C 18
ATOM 29216 O O . ASP A 1 12 ? 178.677 -1.713 -5.752 1.00 0.00 9 ASP A O 18
ATOM 29225 N N . PRO A 1 13 ? 179.965 0.122 -5.568 1.00 0.00 10 PRO A N 18
ATOM 29226 C CA . PRO A 1 13 ? 178.843 1.039 -5.345 1.00 0.00 10 PRO A CA 18
ATOM 29227 C C . PRO A 1 13 ? 177.703 0.829 -6.339 1.00 0.00 10 PRO A C 18
ATOM 29228 O O . PRO A 1 13 ? 176.538 0.740 -5.952 1.00 0.00 10 PRO A O 18
ATOM 29239 N N . ASP A 1 14 ? 178.046 0.753 -7.619 1.00 0.00 11 ASP A N 18
ATOM 29240 C CA . ASP A 1 14 ? 177.050 0.559 -8.666 1.00 0.00 11 ASP A CA 18
ATOM 29241 C C . ASP A 1 14 ? 176.487 -0.861 -8.646 1.00 0.00 11 ASP A C 18
ATOM 29242 O O . ASP A 1 14 ? 175.396 -1.110 -9.159 1.00 0.00 11 ASP A O 18
ATOM 29251 N N . THR A 1 15 ? 177.235 -1.791 -8.060 1.00 0.00 12 THR A N 18
ATOM 29252 C CA . THR A 1 15 ? 176.801 -3.182 -7.991 1.00 0.00 12 THR A CA 18
ATOM 29253 C C . THR A 1 15 ? 175.812 -3.405 -6.850 1.00 0.00 12 THR A C 18
ATOM 29254 O O . THR A 1 15 ? 174.670 -3.803 -7.080 1.00 0.00 12 THR A O 18
ATOM 29265 N N . ALA A 1 16 ? 176.253 -3.152 -5.620 1.00 0.00 13 ALA A N 18
ATOM 29266 C CA . ALA A 1 16 ? 175.401 -3.333 -4.449 1.00 0.00 13 ALA A CA 18
ATOM 29267 C C . ALA A 1 16 ? 174.125 -2.502 -4.543 1.00 0.00 13 ALA A C 18
ATOM 29268 O O . ALA A 1 16 ? 173.085 -2.887 -4.010 1.00 0.00 13 ALA A O 18
ATOM 29275 N N . ILE A 1 17 ? 174.207 -1.361 -5.220 1.00 0.00 14 ILE A N 18
ATOM 29276 C CA . ILE A 1 17 ? 173.049 -0.489 -5.373 1.00 0.00 14 ILE A CA 18
ATOM 29277 C C . ILE A 1 17 ? 172.083 -1.048 -6.415 1.00 0.00 14 ILE A C 18
ATOM 29278 O O . ILE A 1 17 ? 170.921 -1.317 -6.114 1.00 0.00 14 ILE A O 18
ATOM 29294 N N . ASP A 1 18 ? 172.573 -1.215 -7.642 1.00 0.00 15 ASP A N 18
ATOM 29295 C CA . ASP A 1 18 ? 171.758 -1.739 -8.739 1.00 0.00 15 ASP A CA 18
ATOM 29296 C C . ASP A 1 18 ? 170.885 -2.907 -8.282 1.00 0.00 15 ASP A C 18
ATOM 29297 O O . ASP A 1 18 ? 169.681 -2.935 -8.545 1.00 0.00 15 ASP A O 18
ATOM 29306 N N . ILE A 1 19 ? 171.495 -3.866 -7.593 1.00 0.00 16 ILE A N 18
ATOM 29307 C CA . ILE A 1 19 ? 170.763 -5.028 -7.101 1.00 0.00 16 ILE A CA 18
ATOM 29308 C C . ILE A 1 19 ? 169.702 -4.617 -6.084 1.00 0.00 16 ILE A C 18
ATOM 29309 O O . ILE A 1 19 ? 168.588 -5.140 -6.093 1.00 0.00 16 ILE A O 18
ATOM 29325 N N . ALA A 1 20 ? 170.047 -3.669 -5.216 1.00 0.00 17 ALA A N 18
ATOM 29326 C CA . ALA A 1 20 ? 169.111 -3.186 -4.208 1.00 0.00 17 ALA A CA 18
ATOM 29327 C C . ALA A 1 20 ? 167.933 -2.485 -4.869 1.00 0.00 17 ALA A C 18
ATOM 29328 O O . ALA A 1 20 ? 166.780 -2.682 -4.485 1.00 0.00 17 ALA A O 18
ATOM 29335 N N . TYR A 1 21 ? 168.235 -1.674 -5.878 1.00 0.00 18 TYR A N 18
ATOM 29336 C CA . TYR A 1 21 ? 167.211 -0.945 -6.618 1.00 0.00 18 TYR A CA 18
ATOM 29337 C C . TYR A 1 21 ? 166.126 -1.903 -7.101 1.00 0.00 18 TYR A C 18
ATOM 29338 O O . TYR A 1 21 ? 164.928 -1.628 -6.976 1.00 0.00 18 TYR A O 18
ATOM 29356 N N . ASP A 1 22 ? 166.560 -3.038 -7.640 1.00 0.00 19 ASP A N 18
ATOM 29357 C CA . ASP A 1 22 ? 165.638 -4.052 -8.131 1.00 0.00 19 ASP A CA 18
ATOM 29358 C C . ASP A 1 22 ? 164.823 -4.634 -6.981 1.00 0.00 19 ASP A C 18
ATOM 29359 O O . ASP A 1 22 ? 163.676 -5.040 -7.165 1.00 0.00 19 ASP A O 18
ATOM 29368 N N . ILE A 1 23 ? 165.422 -4.667 -5.793 1.00 0.00 20 ILE A N 18
ATOM 29369 C CA . ILE A 1 23 ? 164.749 -5.196 -4.613 1.00 0.00 20 ILE A CA 18
ATOM 29370 C C . ILE A 1 23 ? 163.674 -4.236 -4.120 1.00 0.00 20 ILE A C 18
ATOM 29371 O O . ILE A 1 23 ? 162.668 -4.663 -3.557 1.00 0.00 20 ILE A O 18
ATOM 29387 N N . PHE A 1 24 ? 163.875 -2.942 -4.345 1.00 0.00 21 PHE A N 18
ATOM 29388 C CA . PHE A 1 24 ? 162.897 -1.949 -3.927 1.00 0.00 21 PHE A CA 18
ATOM 29389 C C . PHE A 1 24 ? 161.625 -2.095 -4.751 1.00 0.00 21 PHE A C 18
ATOM 29390 O O . PHE A 1 24 ? 160.523 -2.117 -4.210 1.00 0.00 21 PHE A O 18
ATOM 29407 N N . LEU A 1 25 ? 161.787 -2.193 -6.064 1.00 0.00 22 LEU A N 18
ATOM 29408 C CA . LEU A 1 25 ? 160.645 -2.335 -6.960 1.00 0.00 22 LEU A CA 18
ATOM 29409 C C . LEU A 1 25 ? 160.014 -3.721 -6.844 1.00 0.00 22 LEU A C 18
ATOM 29410 O O . LEU A 1 25 ? 158.843 -3.908 -7.175 1.00 0.00 22 LEU A O 18
ATOM 29426 N N . GLU A 1 26 ? 160.798 -4.693 -6.386 1.00 0.00 23 GLU A N 18
ATOM 29427 C CA . GLU A 1 26 ? 160.315 -6.061 -6.244 1.00 0.00 23 GLU A CA 18
ATOM 29428 C C . GLU A 1 26 ? 159.644 -6.287 -4.886 1.00 0.00 23 GLU A C 18
ATOM 29429 O O . GLU A 1 26 ? 158.544 -6.835 -4.816 1.00 0.00 23 GLU A O 18
ATOM 29441 N N . MET A 1 27 ? 160.314 -5.880 -3.812 1.00 0.00 24 MET A N 18
ATOM 29442 C CA . MET A 1 27 ? 159.775 -6.061 -2.466 1.00 0.00 24 MET A CA 18
ATOM 29443 C C . MET A 1 27 ? 158.657 -5.066 -2.168 1.00 0.00 24 MET A C 18
ATOM 29444 O O . MET A 1 27 ? 157.613 -5.439 -1.634 1.00 0.00 24 MET A O 18
ATOM 29458 N N . ALA A 1 28 ? 158.887 -3.798 -2.503 1.00 0.00 25 ALA A N 18
ATOM 29459 C CA . ALA A 1 28 ? 157.897 -2.746 -2.255 1.00 0.00 25 ALA A CA 18
ATOM 29460 C C . ALA A 1 28 ? 156.484 -3.202 -2.610 1.00 0.00 25 ALA A C 18
ATOM 29461 O O . ALA A 1 28 ? 156.156 -3.393 -3.781 1.00 0.00 25 ALA A O 18
ATOM 29468 N N . GLY A 1 29 ? 155.653 -3.374 -1.586 1.00 0.00 26 GLY A N 18
ATOM 29469 C CA . GLY A 1 29 ? 154.285 -3.805 -1.802 1.00 0.00 26 GLY A CA 18
ATOM 29470 C C . GLY A 1 29 ? 153.422 -3.628 -0.568 1.00 0.00 26 GLY A C 18
ATOM 29471 O O . GLY A 1 29 ? 153.172 -2.504 -0.133 1.00 0.00 26 GLY A O 18
ATOM 29475 N N . GLU A 1 30 ? 152.965 -4.742 -0.003 1.00 0.00 27 GLU A N 18
ATOM 29476 C CA . GLU A 1 30 ? 152.123 -4.706 1.187 1.00 0.00 27 GLU A CA 18
ATOM 29477 C C . GLU A 1 30 ? 152.914 -4.237 2.405 1.00 0.00 27 GLU A C 18
ATOM 29478 O O . GLU A 1 30 ? 152.393 -3.512 3.253 1.00 0.00 27 GLU A O 18
ATOM 29490 N N . ASN A 1 31 ? 154.173 -4.659 2.489 1.00 0.00 28 ASN A N 18
ATOM 29491 C CA . ASN A 1 31 ? 155.034 -4.284 3.607 1.00 0.00 28 ASN A CA 18
ATOM 29492 C C . ASN A 1 31 ? 155.083 -2.768 3.779 1.00 0.00 28 ASN A C 18
ATOM 29493 O O . ASN A 1 31 ? 155.126 -2.262 4.900 1.00 0.00 28 ASN A O 18
ATOM 29504 N N . LEU A 1 32 ? 155.077 -2.050 2.661 1.00 0.00 29 LEU A N 18
ATOM 29505 C CA . LEU A 1 32 ? 155.121 -0.593 2.688 1.00 0.00 29 LEU A CA 18
ATOM 29506 C C . LEU A 1 32 ? 153.713 -0.009 2.781 1.00 0.00 29 LEU A C 18
ATOM 29507 O O . LEU A 1 32 ? 152.748 -0.613 2.313 1.00 0.00 29 LEU A O 18
ATOM 29523 N N . ASP A 1 33 ? 153.602 1.169 3.389 1.00 0.00 30 ASP A N 18
ATOM 29524 C CA . ASP A 1 33 ? 152.311 1.833 3.544 1.00 0.00 30 ASP A CA 18
ATOM 29525 C C . ASP A 1 33 ? 151.798 2.360 2.202 1.00 0.00 30 ASP A C 18
ATOM 29526 O O . ASP A 1 33 ? 152.547 2.970 1.439 1.00 0.00 30 ASP A O 18
ATOM 29535 N N . PRO A 1 34 ? 150.507 2.133 1.894 1.00 0.00 31 PRO A N 18
ATOM 29536 C CA . PRO A 1 34 ? 149.899 2.587 0.636 1.00 0.00 31 PRO A CA 18
ATOM 29537 C C . PRO A 1 34 ? 150.245 4.034 0.296 1.00 0.00 31 PRO A C 18
ATOM 29538 O O . PRO A 1 34 ? 150.822 4.313 -0.755 1.00 0.00 31 PRO A O 18
ATOM 29549 N N . ALA A 1 35 ? 149.884 4.955 1.185 1.00 0.00 32 ALA A N 18
ATOM 29550 C CA . ALA A 1 35 ? 150.153 6.375 0.972 1.00 0.00 32 ALA A CA 18
ATOM 29551 C C . ALA A 1 35 ? 151.593 6.612 0.523 1.00 0.00 32 ALA A C 18
ATOM 29552 O O . ALA A 1 35 ? 151.841 7.305 -0.465 1.00 0.00 32 ALA A O 18
ATOM 29559 N N . ASP A 1 36 ? 152.537 6.037 1.258 1.00 0.00 33 ASP A N 18
ATOM 29560 C CA . ASP A 1 36 ? 153.953 6.186 0.943 1.00 0.00 33 ASP A CA 18
ATOM 29561 C C . ASP A 1 36 ? 154.273 5.644 -0.447 1.00 0.00 33 ASP A C 18
ATOM 29562 O O . ASP A 1 36 ? 155.206 6.107 -1.101 1.00 0.00 33 ASP A O 18
ATOM 29571 N N . ILE A 1 37 ? 153.498 4.660 -0.894 1.00 0.00 34 ILE A N 18
ATOM 29572 C CA . ILE A 1 37 ? 153.712 4.061 -2.206 1.00 0.00 34 ILE A CA 18
ATOM 29573 C C . ILE A 1 37 ? 153.420 5.062 -3.322 1.00 0.00 34 ILE A C 18
ATOM 29574 O O . ILE A 1 37 ? 154.254 5.280 -4.201 1.00 0.00 34 ILE A O 18
ATOM 29590 N N . LEU A 1 38 ? 152.237 5.670 -3.285 1.00 0.00 35 LEU A N 18
ATOM 29591 C CA . LEU A 1 38 ? 151.858 6.646 -4.303 1.00 0.00 35 LEU A CA 18
ATOM 29592 C C . LEU A 1 38 ? 152.877 7.784 -4.354 1.00 0.00 35 LEU A C 18
ATOM 29593 O O . LEU A 1 38 ? 153.398 8.113 -5.419 1.00 0.00 35 LEU A O 18
A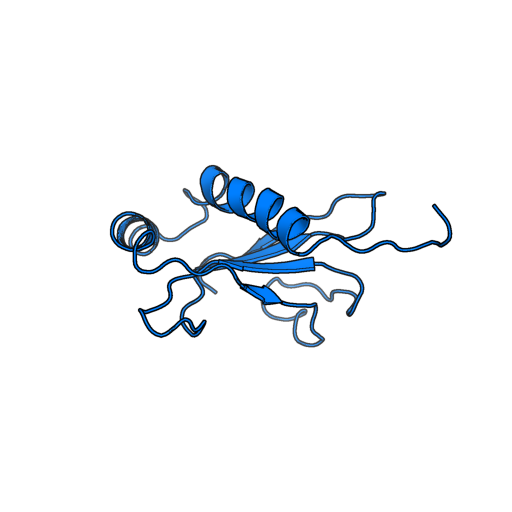TOM 29609 N N . LEU A 1 39 ? 153.162 8.375 -3.196 1.00 0.00 36 LEU A N 18
ATOM 29610 C CA . LEU A 1 39 ? 154.125 9.469 -3.114 1.00 0.00 36 LEU A CA 18
ATOM 29611 C C . LEU A 1 39 ? 155.445 9.071 -3.768 1.00 0.00 36 LEU A C 18
ATOM 29612 O O . LEU A 1 39 ? 155.970 9.785 -4.620 1.00 0.00 36 LEU A O 18
ATOM 29628 N N . PHE A 1 40 ? 155.965 7.915 -3.367 1.00 0.00 37 PHE A N 18
ATOM 29629 C CA . PHE A 1 40 ? 157.216 7.396 -3.912 1.00 0.00 37 PHE A CA 18
ATOM 29630 C C . PHE A 1 40 ? 157.210 7.437 -5.439 1.00 0.00 37 PHE A C 18
ATOM 29631 O O . PHE A 1 40 ? 158.205 7.802 -6.065 1.00 0.00 37 PHE A O 18
ATOM 29648 N N . ASN A 1 41 ? 156.083 7.054 -6.031 1.00 0.00 38 ASN A N 18
ATOM 29649 C CA . ASN A 1 41 ? 155.947 7.040 -7.483 1.00 0.00 38 ASN A CA 18
ATOM 29650 C C . ASN A 1 41 ? 156.059 8.449 -8.062 1.00 0.00 38 ASN A C 18
ATOM 29651 O O . ASN A 1 41 ? 156.907 8.712 -8.914 1.00 0.00 38 ASN A O 18
ATOM 29662 N N . LEU A 1 42 ? 155.197 9.351 -7.599 1.00 0.00 39 LEU A N 18
ATOM 29663 C CA . LEU A 1 42 ? 155.205 10.729 -8.081 1.00 0.00 39 LEU A CA 18
ATOM 29664 C C . LEU A 1 42 ? 156.130 11.602 -7.236 1.00 0.00 39 LEU A C 18
ATOM 29665 O O . LEU A 1 42 ? 155.746 12.687 -6.797 1.00 0.00 39 LEU A O 18
ATOM 29681 N N . GLN A 1 43 ? 157.352 11.126 -7.016 1.00 0.00 40 GLN A N 18
ATOM 29682 C CA . GLN A 1 43 ? 158.331 11.867 -6.228 1.00 0.00 40 GLN A CA 18
ATOM 29683 C C . GLN A 1 43 ? 159.752 11.460 -6.600 1.00 0.00 40 GLN A C 18
ATOM 29684 O O . GLN A 1 43 ? 160.613 12.311 -6.819 1.00 0.00 40 GLN A O 18
ATOM 29698 N N . PHE A 1 44 ? 159.991 10.151 -6.656 1.00 0.00 41 PHE A N 18
ATOM 29699 C CA . PHE A 1 44 ? 161.312 9.619 -6.988 1.00 0.00 41 PHE A CA 18
ATOM 29700 C C . PHE A 1 44 ? 161.948 10.381 -8.149 1.00 0.00 41 PHE A C 18
ATOM 29701 O O . PHE A 1 44 ? 163.157 10.613 -8.164 1.00 0.00 41 PHE A O 18
ATOM 29718 N N . GLU A 1 45 ? 161.126 10.769 -9.118 1.00 0.00 42 GLU A N 18
ATOM 29719 C CA . GLU A 1 45 ? 161.611 11.504 -10.281 1.00 0.00 42 GLU A CA 18
ATOM 29720 C C . GLU A 1 45 ? 162.302 12.797 -9.859 1.00 0.00 42 GLU A C 18
ATOM 29721 O O . GLU A 1 45 ? 163.376 13.130 -10.360 1.00 0.00 42 GLU A O 18
ATOM 29733 N N . GLU A 1 46 ? 161.679 13.523 -8.937 1.00 0.00 43 GLU A N 18
ATOM 29734 C CA . GLU A 1 46 ? 162.234 14.782 -8.450 1.00 0.00 43 GLU A CA 18
ATOM 29735 C C . GLU A 1 46 ? 163.014 14.573 -7.154 1.00 0.00 43 GLU A C 18
ATOM 29736 O O . GLU A 1 46 ? 164.214 14.838 -7.092 1.00 0.00 43 GLU A O 18
ATOM 29748 N N . ARG A 1 47 ? 162.323 14.100 -6.122 1.00 0.00 44 ARG A N 18
ATOM 29749 C CA . ARG A 1 47 ? 162.949 13.860 -4.827 1.00 0.00 44 ARG A CA 18
ATOM 29750 C C . ARG A 1 47 ? 163.406 12.409 -4.704 1.00 0.00 44 ARG A C 18
ATOM 29751 O O . ARG A 1 47 ? 162.928 11.667 -3.849 1.00 0.00 44 ARG A O 18
ATOM 29772 N N . GLY A 1 48 ? 164.339 12.011 -5.559 1.00 0.00 45 GLY A N 18
ATOM 29773 C CA . GLY A 1 48 ? 164.844 10.652 -5.523 1.00 0.00 45 GLY A CA 18
ATOM 29774 C C . GLY A 1 48 ? 166.075 10.514 -4.651 1.00 0.00 45 GLY A C 18
ATOM 29775 O O . GLY A 1 48 ? 167.000 11.321 -4.738 1.00 0.00 45 GLY A O 18
ATOM 29779 N N . GLY A 1 49 ? 166.088 9.486 -3.808 1.00 0.00 46 GLY A N 18
ATOM 29780 C CA . GLY A 1 49 ? 167.219 9.261 -2.931 1.00 0.00 46 GLY A CA 18
ATOM 29781 C C . GLY A 1 49 ? 167.636 7.805 -2.888 1.00 0.00 46 GLY A C 18
ATOM 29782 O O . GLY A 1 49 ? 166.810 6.923 -2.655 1.00 0.00 46 GLY A O 18
ATOM 29786 N N . VAL A 1 50 ? 168.921 7.555 -3.111 1.00 0.00 47 VAL A N 18
ATOM 29787 C CA . VAL A 1 50 ? 169.456 6.198 -3.094 1.00 0.00 47 VAL A CA 18
ATOM 29788 C C . VAL A 1 50 ? 170.913 6.211 -2.646 1.00 0.00 47 VAL A C 18
ATOM 29789 O O . VAL A 1 50 ? 171.809 5.790 -3.380 1.00 0.00 47 VAL A O 18
ATOM 29802 N N . GLU A 1 51 ? 171.144 6.711 -1.437 1.00 0.00 48 GLU A N 18
ATOM 29803 C CA . GLU A 1 51 ? 172.491 6.798 -0.887 1.00 0.00 48 GLU A CA 18
ATOM 29804 C C . GLU A 1 51 ? 172.930 5.471 -0.280 1.00 0.00 48 GLU A C 18
ATOM 29805 O O . GLU A 1 51 ? 172.250 4.914 0.582 1.00 0.00 48 GLU A O 18
ATOM 29817 N N . PHE A 1 52 ? 174.077 4.974 -0.731 1.00 0.00 49 PHE A N 18
ATOM 29818 C CA . PHE A 1 52 ? 174.615 3.718 -0.227 1.00 0.00 49 PHE A CA 18
ATOM 29819 C C . PHE A 1 52 ? 175.391 3.951 1.065 1.00 0.00 49 PHE A C 18
ATOM 29820 O O . PHE A 1 52 ? 176.558 4.342 1.038 1.00 0.00 49 PHE A O 18
ATOM 29837 N N . VAL A 1 53 ? 174.734 3.713 2.195 1.00 0.00 50 VAL A N 18
ATOM 29838 C CA . VAL A 1 53 ? 175.368 3.903 3.496 1.00 0.00 50 VAL A CA 18
ATOM 29839 C C . VAL A 1 53 ? 176.051 2.627 3.972 1.00 0.00 50 VAL A C 18
ATOM 29840 O O . VAL A 1 53 ? 175.824 1.543 3.429 1.00 0.00 50 VAL A O 18
ATOM 29853 N N . GLU A 1 54 ? 176.889 2.767 4.992 1.00 0.00 51 GLU A N 18
ATOM 29854 C CA . GLU A 1 54 ? 177.610 1.632 5.550 1.00 0.00 51 GLU A CA 18
ATOM 29855 C C . GLU A 1 54 ? 176.908 1.102 6.794 1.00 0.00 51 GLU A C 18
ATOM 29856 O O . GLU A 1 54 ? 176.083 1.790 7.395 1.00 0.00 51 GLU A O 18
ATOM 29868 N N . THR A 1 55 ? 177.241 -0.126 7.176 1.00 0.00 52 THR A N 18
ATOM 29869 C CA . THR A 1 55 ? 176.646 -0.756 8.349 1.00 0.00 52 THR A CA 18
ATOM 29870 C C . THR A 1 55 ? 176.759 0.144 9.578 1.00 0.00 52 THR A C 18
ATOM 29871 O O . THR A 1 55 ? 177.539 1.096 9.595 1.00 0.00 52 THR A O 18
ATOM 29882 N N . ALA A 1 56 ? 175.973 -0.168 10.603 1.00 0.00 53 ALA A N 18
ATOM 29883 C CA . ALA A 1 56 ? 175.978 0.604 11.838 1.00 0.00 53 ALA A CA 18
ATOM 29884 C C . ALA A 1 56 ? 175.943 -0.312 13.058 1.00 0.00 53 ALA A C 18
ATOM 29885 O O . ALA A 1 56 ? 175.594 -1.488 12.952 1.00 0.00 53 ALA A O 18
ATOM 29892 N N . ASP A 1 57 ? 176.305 0.234 14.214 1.00 0.00 54 ASP A N 18
ATOM 29893 C CA . ASP A 1 57 ? 176.312 -0.536 15.454 1.00 0.00 54 ASP A CA 18
ATOM 29894 C C . ASP A 1 57 ? 174.961 -0.443 16.157 1.00 0.00 54 ASP A C 18
ATOM 29895 O O . ASP A 1 57 ? 174.554 -1.363 16.868 1.00 0.00 54 ASP A O 18
ATOM 29904 N N . ASP A 1 58 ? 174.271 0.675 15.954 1.00 0.00 55 ASP A N 18
ATOM 29905 C CA . ASP A 1 58 ? 172.965 0.894 16.568 1.00 0.00 55 ASP A CA 18
ATOM 29906 C C . ASP A 1 58 ? 171.879 0.042 15.906 1.00 0.00 55 ASP A C 18
ATOM 29907 O O . ASP A 1 58 ? 170.723 0.066 16.330 1.00 0.00 55 ASP A O 18
ATOM 29916 N N . TRP A 1 59 ? 172.249 -0.707 14.867 1.00 0.00 56 TRP A N 18
ATOM 29917 C CA . TRP A 1 59 ? 171.298 -1.559 14.155 1.00 0.00 56 TRP A CA 18
ATOM 29918 C C . TRP A 1 59 ? 170.439 -2.367 15.125 1.00 0.00 56 TRP A C 18
ATOM 29919 O O . TRP A 1 59 ? 169.296 -2.704 14.817 1.00 0.00 56 TRP A O 18
ATOM 29940 N N . GLU A 1 60 ? 171.001 -2.679 16.289 1.00 0.00 57 GLU A N 18
ATOM 29941 C CA . GLU A 1 60 ? 170.289 -3.452 17.305 1.00 0.00 57 GLU A CA 18
ATOM 29942 C C . GLU A 1 60 ? 169.095 -2.670 17.854 1.00 0.00 57 GLU A C 18
ATOM 29943 O O . GLU A 1 60 ? 169.051 -2.332 19.037 1.00 0.00 57 GLU A O 18
ATOM 29955 N N . GLU A 1 61 ? 168.135 -2.383 16.982 1.00 0.00 58 GLU A N 18
ATOM 29956 C CA . GLU A 1 61 ? 166.944 -1.640 17.361 1.00 0.00 58 GLU A CA 18
ATOM 29957 C C . GLU A 1 61 ? 165.887 -1.737 16.266 1.00 0.00 58 GLU A C 18
ATOM 29958 O O . GLU A 1 61 ? 164.708 -1.961 16.542 1.00 0.00 58 GLU A O 18
ATOM 29970 N N . GLU A 1 62 ? 166.322 -1.565 15.020 1.00 0.00 59 GLU A N 18
ATOM 29971 C CA . GLU A 1 62 ? 165.421 -1.630 13.875 1.00 0.00 59 GLU A CA 18
ATOM 29972 C C . GLU A 1 62 ? 165.147 -3.076 13.473 1.00 0.00 59 GLU A C 18
ATOM 29973 O O . GLU A 1 62 ? 164.040 -3.582 13.662 1.00 0.00 59 GLU A O 18
ATOM 29985 N N . ILE A 1 63 ? 166.158 -3.738 12.915 1.00 0.00 60 ILE A N 18
ATOM 29986 C CA . ILE A 1 63 ? 166.019 -5.124 12.485 1.00 0.00 60 ILE A CA 18
ATOM 29987 C C . ILE A 1 63 ? 166.040 -6.078 13.676 1.00 0.00 60 ILE A C 18
ATOM 29988 O O . ILE A 1 63 ? 165.393 -7.124 13.656 1.00 0.00 60 ILE A O 18
ATOM 30004 N N . GLY A 1 64 ? 166.787 -5.709 14.712 1.00 0.00 61 GLY A N 18
ATOM 30005 C CA . GLY A 1 64 ? 166.876 -6.544 15.897 1.00 0.00 61 GLY A CA 18
ATOM 30006 C C . GLY A 1 64 ? 167.801 -7.729 15.704 1.00 0.00 61 GLY A C 18
ATOM 30007 O O . GLY A 1 64 ? 167.452 -8.860 16.040 1.00 0.00 61 GLY A O 18
ATOM 30011 N N . VAL A 1 65 ? 168.989 -7.466 15.168 1.00 0.00 62 VAL A N 18
ATOM 30012 C CA . VAL A 1 65 ? 169.981 -8.514 14.933 1.00 0.00 62 VAL A CA 18
ATOM 30013 C C . VAL A 1 65 ? 171.356 -7.903 14.694 1.00 0.00 62 VAL A C 18
ATOM 30014 O O . VAL A 1 65 ? 171.571 -7.221 13.692 1.00 0.00 62 VAL A O 18
ATOM 30027 N N . LEU A 1 66 ? 172.290 -8.141 15.613 1.00 0.00 63 LEU A N 18
ATOM 30028 C CA . LEU A 1 66 ? 173.640 -7.602 15.484 1.00 0.00 63 LEU A CA 18
ATOM 30029 C C . LEU A 1 66 ? 174.220 -7.893 14.105 1.00 0.00 63 LEU A C 18
ATOM 30030 O O . LEU A 1 66 ? 174.238 -9.039 13.656 1.00 0.00 63 LEU A O 18
ATOM 30046 N N . ILE A 1 67 ? 174.693 -6.848 13.437 1.00 0.00 64 ILE A N 18
ATOM 30047 C CA . ILE A 1 67 ? 175.273 -6.989 12.109 1.00 0.00 64 ILE A CA 18
ATOM 30048 C C . ILE A 1 67 ? 176.741 -6.578 12.108 1.00 0.00 64 ILE A C 18
ATOM 30049 O O . ILE A 1 67 ? 177.115 -5.577 12.719 1.00 0.00 64 ILE A O 18
ATOM 30065 N N . ASP A 1 68 ? 177.570 -7.355 11.419 1.00 0.00 65 ASP A N 18
ATOM 30066 C CA . ASP A 1 68 ? 178.997 -7.069 11.341 1.00 0.00 65 ASP A CA 18
ATOM 30067 C C . ASP A 1 68 ? 179.249 -5.767 10.579 1.00 0.00 65 ASP A C 18
ATOM 30068 O O . ASP A 1 68 ? 179.054 -5.706 9.366 1.00 0.00 65 ASP A O 18
ATOM 30077 N N . PRO A 1 69 ? 179.685 -4.703 11.279 1.00 0.00 66 PRO A N 18
ATOM 30078 C CA . PRO A 1 69 ? 179.954 -3.407 10.649 1.00 0.00 66 PRO A CA 18
ATOM 30079 C C . PRO A 1 69 ? 181.016 -3.500 9.558 1.00 0.00 66 PRO A C 18
ATOM 30080 O O . PRO A 1 69 ? 181.818 -4.433 9.535 1.00 0.00 66 PRO A O 18
ATOM 30091 N N . GLU A 1 70 ? 181.002 -2.528 8.647 1.00 0.00 67 GLU A N 18
ATOM 30092 C CA . GLU A 1 70 ? 181.951 -2.482 7.534 1.00 0.00 67 GLU A CA 18
ATOM 30093 C C . GLU A 1 70 ? 182.044 -3.828 6.811 1.00 0.00 67 GLU A C 18
ATOM 30094 O O . GLU A 1 70 ? 183.025 -4.101 6.118 1.00 0.00 67 GLU A O 18
ATOM 30106 N N . GLU A 1 71 ? 181.021 -4.665 6.975 1.00 0.00 68 GLU A N 18
ATOM 30107 C CA . GLU A 1 71 ? 180.990 -5.974 6.339 1.00 0.00 68 GLU A CA 18
ATOM 30108 C C . GLU A 1 71 ? 179.603 -6.275 5.775 1.00 0.00 68 GLU A C 18
ATOM 30109 O O . GLU A 1 71 ? 179.268 -7.430 5.513 1.00 0.00 68 GLU A O 18
ATOM 30121 N N . TYR A 1 72 ? 178.800 -5.231 5.590 1.00 0.00 69 TYR A N 18
ATOM 30122 C CA . TYR A 1 72 ? 177.451 -5.385 5.060 1.00 0.00 69 TYR A CA 18
ATOM 30123 C C . TYR A 1 72 ? 177.052 -4.165 4.238 1.00 0.00 69 TYR A C 18
ATOM 30124 O O . TYR A 1 72 ? 177.443 -3.040 4.552 1.00 0.00 69 TYR A O 18
ATOM 30142 N N . ALA A 1 73 ? 176.275 -4.391 3.185 1.00 0.00 70 ALA A N 18
ATOM 30143 C CA . ALA A 1 73 ? 175.828 -3.306 2.322 1.00 0.00 70 ALA A CA 18
ATOM 30144 C C . ALA A 1 73 ? 174.508 -2.733 2.814 1.00 0.00 70 ALA A C 18
ATOM 30145 O O . ALA A 1 73 ? 173.483 -3.415 2.797 1.00 0.00 70 ALA A O 18
ATOM 30152 N N . GLU A 1 74 ? 174.532 -1.480 3.253 1.00 0.00 71 GLU A N 18
ATOM 30153 C CA . GLU A 1 74 ? 173.325 -0.835 3.745 1.00 0.00 71 GLU A CA 18
ATOM 30154 C C . GLU A 1 74 ? 172.875 0.258 2.784 1.00 0.00 71 GLU A C 18
ATOM 30155 O O . GLU A 1 74 ? 173.453 1.344 2.746 1.00 0.00 71 GLU A O 18
ATOM 30167 N N . VAL A 1 75 ? 171.842 -0.038 2.006 1.00 0.00 72 VAL A N 18
ATOM 30168 C CA . VAL A 1 75 ? 171.313 0.919 1.046 1.00 0.00 72 VAL A CA 18
ATOM 30169 C C . VAL A 1 75 ? 170.153 1.696 1.653 1.00 0.00 72 VAL A C 18
ATOM 30170 O O . VAL A 1 75 ? 169.292 1.122 2.319 1.00 0.00 72 VAL A O 18
ATOM 30183 N N . TRP A 1 76 ? 170.139 3.003 1.430 1.00 0.00 73 TRP A N 18
ATOM 30184 C CA . TRP A 1 76 ? 169.084 3.848 1.971 1.00 0.00 73 TRP A CA 18
ATOM 30185 C C . TRP A 1 76 ? 168.338 4.581 0.865 1.00 0.00 73 TRP A C 18
ATOM 30186 O O . TRP A 1 76 ? 168.756 5.654 0.428 1.00 0.00 73 TRP A O 18
ATOM 30207 N N . VAL A 1 77 ? 167.230 3.998 0.412 1.00 0.00 74 VAL A N 18
ATOM 30208 C CA . VAL A 1 77 ? 166.432 4.606 -0.642 1.00 0.00 74 VAL A CA 18
ATOM 30209 C C . VAL A 1 77 ? 165.246 5.371 -0.060 1.00 0.00 74 VAL A C 18
ATOM 30210 O O . VAL A 1 77 ? 164.282 4.778 0.425 1.00 0.00 74 VAL A O 18
ATOM 30223 N N . GLY A 1 78 ? 165.349 6.691 -0.092 1.00 0.00 75 GLY A N 18
ATOM 30224 C CA . GLY A 1 78 ? 164.300 7.531 0.458 1.00 0.00 75 GLY A CA 18
ATOM 30225 C C . GLY A 1 78 ? 163.872 8.660 -0.458 1.00 0.00 75 GLY A C 18
ATOM 30226 O O . GLY A 1 78 ? 163.721 8.472 -1.665 1.00 0.00 75 GLY A O 18
ATOM 30230 N N . LEU A 1 79 ? 163.681 9.838 0.131 1.00 0.00 76 LEU A N 18
ATOM 30231 C CA . LEU A 1 79 ? 163.265 11.025 -0.621 1.00 0.00 76 LEU A CA 18
ATOM 30232 C C . LEU A 1 79 ? 164.021 12.256 -0.128 1.00 0.00 76 LEU A C 18
ATOM 30233 O O . LEU A 1 79 ? 163.829 12.701 1.004 1.00 0.00 76 LEU A O 18
ATOM 30249 N N . VAL A 1 80 ? 164.882 12.802 -0.981 1.00 0.00 77 VAL A N 18
ATOM 30250 C CA . VAL A 1 80 ? 165.666 13.980 -0.626 1.00 0.00 77 VAL A CA 18
ATOM 30251 C C . VAL A 1 80 ? 165.056 15.247 -1.213 1.00 0.00 77 VAL A C 18
ATOM 30252 O O . VAL A 1 80 ? 164.041 15.198 -1.906 1.00 0.00 77 VAL A O 18
ATOM 30265 N N . ASN A 1 81 ? 165.688 16.383 -0.934 1.00 0.00 78 ASN A N 18
ATOM 30266 C CA . ASN A 1 81 ? 165.213 17.665 -1.438 1.00 0.00 78 ASN A CA 18
ATOM 30267 C C . ASN A 1 81 ? 165.912 18.018 -2.747 1.00 0.00 78 ASN A C 18
ATOM 30268 O O . ASN A 1 81 ? 166.553 17.169 -3.366 1.00 0.00 78 ASN A O 18
ATOM 30279 N N . GLU A 1 82 ? 165.786 19.273 -3.163 1.00 0.00 79 GLU A N 18
ATOM 30280 C CA . GLU A 1 82 ? 166.410 19.731 -4.397 1.00 0.00 79 GLU A CA 18
ATOM 30281 C C . GLU A 1 82 ? 167.930 19.639 -4.302 1.00 0.00 79 GLU A C 18
ATOM 30282 O O . GLU A 1 82 ? 168.613 19.422 -5.303 1.00 0.00 79 GLU A O 18
ATOM 30294 N N . GLN A 1 83 ? 168.451 19.809 -3.092 1.00 0.00 80 GLN A N 18
ATOM 30295 C CA . GLN A 1 83 ? 169.892 19.748 -2.865 1.00 0.00 80 GLN A CA 18
ATOM 30296 C C . GLN A 1 83 ? 170.404 18.309 -2.903 1.00 0.00 80 GLN A C 18
ATOM 30297 O O . GLN A 1 83 ? 171.071 17.909 -3.858 1.00 0.00 80 GLN A O 18
ATOM 30311 N N . ASP A 1 84 ? 170.091 17.532 -1.864 1.00 0.00 81 ASP A N 18
ATOM 30312 C CA . ASP A 1 84 ? 170.524 16.134 -1.787 1.00 0.00 81 ASP A CA 18
ATOM 30313 C C . ASP A 1 84 ? 170.339 15.569 -0.378 1.00 0.00 81 ASP A C 18
ATOM 30314 O O . ASP A 1 84 ? 170.189 14.360 -0.202 1.00 0.00 81 ASP A O 18
ATOM 30323 N N . GLU A 1 85 ? 170.362 16.448 0.623 1.00 0.00 82 GLU A N 18
ATOM 30324 C CA . GLU A 1 85 ? 170.209 16.039 2.020 1.00 0.00 82 GLU A CA 18
ATOM 30325 C C . GLU A 1 85 ? 169.090 15.012 2.188 1.00 0.00 82 GLU A C 18
ATOM 30326 O O . GLU A 1 85 ? 168.007 15.157 1.621 1.00 0.00 82 GLU A O 18
ATOM 30338 N N . MET A 1 86 ? 169.363 13.975 2.976 1.00 0.00 83 MET A N 18
ATOM 30339 C CA . MET A 1 86 ? 168.387 12.920 3.229 1.00 0.00 83 MET A CA 18
ATOM 30340 C C . MET A 1 86 ? 168.062 12.833 4.718 1.00 0.00 83 MET A C 18
ATOM 30341 O O . MET A 1 86 ? 168.953 12.659 5.549 1.00 0.00 83 MET A O 18
ATOM 30355 N N . ASP A 1 87 ? 166.779 12.951 5.046 1.00 0.00 84 ASP A N 18
ATOM 30356 C CA . ASP A 1 87 ? 166.334 12.881 6.435 1.00 0.00 84 ASP A CA 18
ATOM 30357 C C . ASP A 1 87 ? 164.975 12.192 6.539 1.00 0.00 84 ASP A C 18
ATOM 30358 O O . ASP A 1 87 ? 164.250 12.371 7.517 1.00 0.00 84 ASP A O 18
ATOM 30367 N N . ASP A 1 88 ? 164.638 11.405 5.521 1.00 0.00 85 ASP A N 18
ATOM 30368 C CA . ASP A 1 88 ? 163.372 10.687 5.489 1.00 0.00 85 ASP A CA 18
ATOM 30369 C C . ASP A 1 88 ? 163.450 9.530 4.501 1.00 0.00 85 ASP A C 18
ATOM 30370 O O . ASP A 1 88 ? 163.149 9.687 3.316 1.00 0.00 85 ASP A O 18
ATOM 30379 N N . VAL A 1 89 ? 163.869 8.370 4.994 1.00 0.00 86 VAL A N 18
ATOM 30380 C CA . VAL A 1 89 ? 164.001 7.188 4.154 1.00 0.00 86 VAL A CA 18
ATOM 30381 C C . VAL A 1 89 ? 162.709 6.382 4.121 1.00 0.00 86 VAL A C 18
ATOM 30382 O O . VAL A 1 89 ? 161.945 6.368 5.085 1.00 0.00 86 VAL A O 18
ATOM 30395 N N . PHE A 1 90 ? 162.480 5.707 3.001 1.00 0.00 87 PHE A N 18
ATOM 30396 C CA . PHE A 1 90 ? 161.290 4.889 2.829 1.00 0.00 87 PHE A CA 18
ATOM 30397 C C . PHE A 1 90 ? 161.601 3.422 3.096 1.00 0.00 87 PHE A C 18
ATOM 30398 O O . PHE A 1 90 ? 160.831 2.724 3.754 1.00 0.00 87 PHE A O 18
ATOM 30415 N N . ALA A 1 91 ? 162.730 2.957 2.568 1.00 0.00 88 ALA A N 18
ATOM 30416 C CA . ALA A 1 91 ? 163.131 1.566 2.739 1.00 0.00 88 ALA A CA 18
ATOM 30417 C C . ALA A 1 91 ? 164.646 1.405 2.702 1.00 0.00 88 ALA A C 18
ATOM 30418 O O . ALA A 1 91 ? 165.290 1.760 1.714 1.00 0.00 88 ALA A O 18
ATOM 30425 N N . LYS A 1 92 ? 165.215 0.849 3.771 1.00 0.00 89 LYS A N 18
ATOM 30426 C CA . LYS A 1 92 ? 166.656 0.622 3.839 1.00 0.00 89 LYS A CA 18
ATOM 30427 C C . LYS A 1 92 ? 166.934 -0.879 3.854 1.00 0.00 89 LYS A C 18
ATOM 30428 O O . LYS A 1 92 ? 166.288 -1.619 4.591 1.00 0.00 89 LYS A O 18
ATOM 30447 N N . PHE A 1 93 ? 167.876 -1.335 3.032 1.00 0.00 90 PHE A N 18
ATOM 30448 C CA . PHE A 1 93 ? 168.187 -2.762 2.967 1.00 0.00 90 PHE A CA 18
ATOM 30449 C C . PHE A 1 93 ? 169.595 -3.076 3.472 1.00 0.00 90 PHE A C 18
ATOM 30450 O O . PHE A 1 93 ? 170.485 -2.228 3.440 1.00 0.00 90 PHE A O 18
ATOM 30467 N N . LEU A 1 94 ? 169.783 -4.319 3.921 1.00 0.00 91 LEU A N 18
ATOM 30468 C CA . LEU A 1 94 ? 171.076 -4.786 4.419 1.00 0.00 91 LEU A CA 18
ATOM 30469 C C . LEU A 1 94 ? 171.399 -6.160 3.844 1.00 0.00 91 LEU A C 18
ATOM 30470 O O . LEU A 1 94 ? 170.755 -7.147 4.190 1.00 0.00 91 LEU A O 18
ATOM 30486 N N . ILE A 1 95 ? 172.386 -6.225 2.962 1.00 0.00 92 ILE A N 18
ATOM 30487 C CA . ILE A 1 95 ? 172.767 -7.493 2.344 1.00 0.00 92 ILE A CA 18
ATOM 30488 C C . ILE A 1 95 ? 174.193 -7.892 2.714 1.00 0.00 92 ILE A C 18
ATOM 30489 O O . ILE A 1 95 ? 175.111 -7.073 2.677 1.00 0.00 92 ILE A O 18
ATOM 30505 N N . SER A 1 96 ? 174.363 -9.162 3.077 1.00 0.00 93 SER A N 18
ATOM 30506 C CA . SER A 1 96 ? 175.670 -9.686 3.464 1.00 0.00 93 SER A CA 18
ATOM 30507 C C . SER A 1 96 ? 176.586 -9.852 2.255 1.00 0.00 93 SER A C 18
ATOM 30508 O O . SER A 1 96 ? 176.510 -10.853 1.542 1.00 0.00 93 SER A O 18
ATOM 30516 N N . HIS A 1 97 ? 177.445 -8.858 2.030 1.00 0.00 94 HIS A N 18
ATOM 30517 C CA . HIS A 1 97 ? 178.386 -8.871 0.905 1.00 0.00 94 HIS A CA 18
ATOM 30518 C C . HIS A 1 97 ? 178.935 -10.273 0.635 1.00 0.00 94 HIS A C 18
ATOM 30519 O O . HIS A 1 97 ? 178.983 -10.720 -0.511 1.00 0.00 94 HIS A O 18
ATOM 30534 N N . ARG A 1 98 ? 179.354 -10.958 1.696 1.00 0.00 95 ARG A N 18
ATOM 30535 C CA . ARG A 1 98 ? 179.907 -12.306 1.576 1.00 0.00 95 ARG A CA 18
ATOM 30536 C C . ARG A 1 98 ? 179.044 -13.184 0.674 1.00 0.00 95 ARG A C 18
ATOM 30537 O O . ARG A 1 98 ? 177.816 -13.153 0.747 1.00 0.00 95 ARG A O 18
ATOM 30558 N N . GLU A 1 99 ? 179.701 -13.966 -0.177 1.00 0.00 96 GLU A N 18
ATOM 30559 C CA . GLU A 1 99 ? 179.004 -14.855 -1.098 1.00 0.00 96 GLU A CA 18
ATOM 30560 C C . GLU A 1 99 ? 178.082 -15.807 -0.343 1.00 0.00 96 GLU A C 18
ATOM 30561 O O . GLU A 1 99 ? 176.920 -15.984 -0.710 1.00 0.00 96 GLU A O 18
ATOM 30573 N N . GLU A 1 100 ? 178.605 -16.413 0.718 1.00 0.00 97 GLU A N 18
ATOM 30574 C CA . GLU A 1 100 ? 177.826 -17.340 1.528 1.00 0.00 97 GLU A CA 18
ATOM 30575 C C . GLU A 1 100 ? 176.713 -16.601 2.262 1.00 0.00 97 GLU A C 18
ATOM 30576 O O . GLU A 1 100 ? 176.505 -15.408 2.043 1.00 0.00 97 GLU A O 18
ATOM 30588 N N . ASP A 1 101 ? 176.004 -17.310 3.135 1.00 0.00 98 ASP A N 18
ATOM 30589 C CA . ASP A 1 101 ? 174.915 -16.713 3.901 1.00 0.00 98 ASP A CA 18
ATOM 30590 C C . ASP A 1 101 ? 173.825 -16.172 2.979 1.00 0.00 98 ASP A C 18
ATOM 30591 O O . ASP A 1 101 ? 172.796 -16.816 2.775 1.00 0.00 98 ASP A O 18
ATOM 30600 N N . ARG A 1 102 ? 174.054 -14.982 2.430 1.00 0.00 99 ARG A N 18
ATOM 30601 C CA . ARG A 1 102 ? 173.090 -14.349 1.535 1.00 0.00 99 ARG A CA 18
ATOM 30602 C C . ARG A 1 102 ? 171.849 -13.911 2.309 1.00 0.00 99 ARG A C 18
ATOM 30603 O O . ARG A 1 102 ? 170.741 -14.382 2.052 1.00 0.00 99 ARG A O 18
ATOM 30624 N N . GLU A 1 103 ? 172.046 -13.005 3.261 1.00 0.00 100 GLU A N 18
ATOM 30625 C CA . GLU A 1 103 ? 170.948 -12.501 4.075 1.00 0.00 100 GLU A CA 18
ATOM 30626 C C . GLU A 1 103 ? 170.531 -11.107 3.622 1.00 0.00 100 GLU A C 18
ATOM 30627 O O . GLU A 1 103 ? 171.348 -10.338 3.111 1.00 0.00 100 GLU A O 18
ATOM 30639 N N . PHE A 1 104 ? 169.256 -10.785 3.817 1.00 0.00 101 PHE A N 18
ATOM 30640 C CA . PHE A 1 104 ? 168.732 -9.482 3.432 1.00 0.00 101 PHE A CA 18
ATOM 30641 C C . PHE A 1 104 ? 167.634 -9.026 4.391 1.00 0.00 101 PHE A C 18
ATOM 30642 O O . PHE A 1 104 ? 166.803 -9.822 4.827 1.00 0.00 101 PHE A O 18
ATOM 30659 N N . HIS A 1 105 ? 167.637 -7.733 4.703 1.00 0.00 102 HIS A N 18
ATOM 30660 C CA . HIS A 1 105 ? 166.642 -7.152 5.598 1.00 0.00 102 HIS A CA 18
ATOM 30661 C C . HIS A 1 105 ? 166.187 -5.806 5.049 1.00 0.00 102 HIS A C 18
ATOM 30662 O O . HIS A 1 105 ? 166.908 -5.176 4.279 1.00 0.00 102 HIS A O 18
ATOM 30677 N N . VAL A 1 106 ? 165.001 -5.358 5.448 1.00 0.00 103 VAL A N 18
ATOM 30678 C CA . VAL A 1 106 ? 164.496 -4.073 4.979 1.00 0.00 103 VAL A CA 18
ATOM 30679 C C . VAL A 1 106 ? 163.557 -3.415 5.985 1.00 0.00 103 VAL A C 18
ATOM 30680 O O . VAL A 1 106 ? 162.704 -4.071 6.583 1.00 0.00 103 VAL A O 18
ATOM 30693 N N . ILE A 1 107 ? 163.711 -2.104 6.143 1.00 0.00 104 ILE A N 18
ATOM 30694 C CA . ILE A 1 107 ? 162.867 -1.333 7.052 1.00 0.00 104 ILE A CA 18
ATOM 30695 C C . ILE A 1 107 ? 162.020 -0.338 6.264 1.00 0.00 104 ILE A C 18
ATOM 30696 O O . ILE A 1 107 ? 162.545 0.630 5.711 1.00 0.00 104 ILE A O 18
ATOM 30712 N N . TRP A 1 108 ? 160.711 -0.584 6.208 1.00 0.00 105 TRP A N 18
ATOM 30713 C CA . TRP A 1 108 ? 159.796 0.291 5.478 1.00 0.00 105 TRP A CA 18
ATOM 30714 C C . TRP A 1 108 ? 159.209 1.361 6.394 1.00 0.00 105 TRP A C 18
ATOM 30715 O O . TRP A 1 108 ? 159.029 1.138 7.592 1.00 0.00 105 TRP A O 18
ATOM 30736 N N . LYS A 1 109 ? 158.913 2.522 5.820 1.00 0.00 106 LYS A N 18
ATOM 30737 C CA . LYS A 1 109 ? 158.344 3.631 6.579 1.00 0.00 106 LYS A CA 18
ATOM 30738 C C . LYS A 1 109 ? 156.964 3.271 7.123 1.00 0.00 106 LYS A C 18
ATOM 30739 O O . LYS A 1 109 ? 156.490 2.148 6.951 1.00 0.00 106 LYS A O 18
ATOM 30758 N N . LYS A 1 110 ? 156.326 4.235 7.779 1.00 0.00 107 LYS A N 18
ATOM 30759 C CA . LYS A 1 110 ? 155.000 4.026 8.349 1.00 0.00 107 LYS A CA 18
ATOM 30760 C C . LYS A 1 110 ? 154.206 5.328 8.371 1.00 0.00 107 LYS A C 18
ATOM 30761 O O . LYS A 1 110 ? 154.704 6.314 8.955 1.00 0.00 107 LYS A O 18
ATOM 30781 N N . MET A 1 4 ? 189.468 -6.512 10.675 1.00 0.00 1 MET A N 19
ATOM 30782 C CA . MET A 1 4 ? 189.493 -7.652 9.722 1.00 0.00 1 MET A CA 19
ATOM 30783 C C . MET A 1 4 ? 188.802 -7.294 8.413 1.00 0.00 1 MET A C 19
ATOM 30784 O O . MET A 1 4 ? 187.622 -7.587 8.220 1.00 0.00 1 MET A O 19
ATOM 30798 N N . THR A 1 5 ? 189.548 -6.663 7.515 1.00 0.00 2 THR A N 19
ATOM 30799 C CA . THR A 1 5 ? 189.014 -6.268 6.218 1.00 0.00 2 THR A CA 19
ATOM 30800 C C . THR A 1 5 ? 189.536 -7.192 5.114 1.00 0.00 2 THR A C 19
ATOM 30801 O O . THR A 1 5 ? 189.055 -7.151 3.982 1.00 0.00 2 THR A O 19
ATOM 30812 N N . THR A 1 6 ? 190.523 -8.021 5.451 1.00 0.00 3 THR A N 19
ATOM 30813 C CA . THR A 1 6 ? 191.103 -8.947 4.486 1.00 0.00 3 THR A CA 19
ATOM 30814 C C . THR A 1 6 ? 190.325 -10.258 4.451 1.00 0.00 3 THR A C 19
ATOM 30815 O O . THR A 1 6 ? 190.155 -10.862 3.392 1.00 0.00 3 THR A O 19
ATOM 30826 N N . GLU A 1 7 ? 189.855 -10.693 5.616 1.00 0.00 4 GLU A N 19
ATOM 30827 C CA . GLU A 1 7 ? 189.095 -11.933 5.719 1.00 0.00 4 GLU A CA 19
ATOM 30828 C C . GLU A 1 7 ? 187.838 -11.880 4.855 1.00 0.00 4 GLU A C 19
ATOM 30829 O O . GLU A 1 7 ? 187.600 -12.766 4.034 1.00 0.00 4 GLU A O 19
ATOM 30841 N N . ILE A 1 8 ? 187.036 -10.838 5.048 1.00 0.00 5 ILE A N 19
ATOM 30842 C CA . ILE A 1 8 ? 185.803 -10.672 4.288 1.00 0.00 5 ILE A CA 19
ATOM 30843 C C . ILE A 1 8 ? 185.970 -9.618 3.199 1.00 0.00 5 ILE A C 19
ATOM 30844 O O . ILE A 1 8 ? 186.672 -8.624 3.386 1.00 0.00 5 ILE A O 19
ATOM 30860 N N . LYS A 1 9 ? 185.317 -9.839 2.062 1.00 0.00 6 LYS A N 19
ATOM 30861 C CA . LYS A 1 9 ? 185.391 -8.905 0.944 1.00 0.00 6 LYS A CA 19
ATOM 30862 C C . LYS A 1 9 ? 184.290 -7.856 1.048 1.00 0.00 6 LYS A C 19
ATOM 30863 O O . LYS A 1 9 ? 183.199 -8.136 1.543 1.00 0.00 6 LYS A O 19
ATOM 30882 N N . LYS A 1 10 ? 184.583 -6.645 0.587 1.00 0.00 7 LYS A N 19
ATOM 30883 C CA . LYS A 1 10 ? 183.616 -5.557 0.640 1.00 0.00 7 LYS A CA 19
ATOM 30884 C C . LYS A 1 10 ? 182.898 -5.381 -0.696 1.00 0.00 7 LYS A C 19
ATOM 30885 O O . LYS A 1 10 ? 183.114 -6.143 -1.638 1.00 0.00 7 LYS A O 19
ATOM 30904 N N . LEU A 1 11 ? 182.046 -4.364 -0.763 1.00 0.00 8 LEU A N 19
ATOM 30905 C CA . LEU A 1 11 ? 181.289 -4.068 -1.973 1.00 0.00 8 LEU A CA 19
ATOM 30906 C C . LEU A 1 11 ? 181.579 -2.653 -2.463 1.00 0.00 8 LEU A C 19
ATOM 30907 O O . LEU A 1 11 ? 181.968 -1.782 -1.684 1.00 0.00 8 LEU A O 19
ATOM 30923 N N . ASP A 1 12 ? 181.383 -2.430 -3.758 1.00 0.00 9 ASP A N 19
ATOM 30924 C CA . ASP A 1 12 ? 181.620 -1.119 -4.352 1.00 0.00 9 ASP A CA 19
ATOM 30925 C C . ASP A 1 12 ? 180.407 -0.211 -4.158 1.00 0.00 9 ASP A C 19
ATOM 30926 O O . ASP A 1 12 ? 179.269 -0.679 -4.132 1.00 0.00 9 ASP A O 19
ATOM 30935 N N . PRO A 1 13 ? 180.635 1.106 -4.016 1.00 0.00 10 PRO A N 19
ATOM 30936 C CA . PRO A 1 13 ? 179.553 2.078 -3.822 1.00 0.00 10 PRO A CA 19
ATOM 30937 C C . PRO A 1 13 ? 178.469 1.961 -4.888 1.00 0.00 10 PRO A C 19
ATOM 30938 O O . PRO A 1 13 ? 177.290 1.800 -4.574 1.00 0.00 10 PRO A O 19
ATOM 30949 N N . ASP A 1 14 ? 178.876 2.046 -6.151 1.00 0.00 11 ASP A N 19
ATOM 30950 C CA . ASP A 1 14 ? 177.938 1.953 -7.264 1.00 0.00 11 ASP A CA 19
ATOM 30951 C C . ASP A 1 14 ? 177.324 0.558 -7.350 1.00 0.00 11 ASP A C 19
ATOM 30952 O O . ASP A 1 14 ? 176.197 0.394 -7.816 1.00 0.00 11 ASP A O 19
ATOM 30961 N N . THR A 1 15 ? 178.073 -0.444 -6.900 1.00 0.00 12 THR A N 19
ATOM 30962 C CA . THR A 1 15 ? 177.600 -1.824 -6.930 1.00 0.00 12 THR A CA 19
ATOM 30963 C C . THR A 1 15 ? 176.525 -2.058 -5.872 1.00 0.00 12 THR A C 19
ATOM 30964 O O . THR A 1 15 ? 175.495 -2.676 -6.146 1.00 0.00 12 THR A O 19
ATOM 30975 N N . ALA A 1 16 ? 176.769 -1.559 -4.664 1.00 0.00 13 ALA A N 19
ATOM 30976 C CA . ALA A 1 16 ? 175.819 -1.713 -3.568 1.00 0.00 13 ALA A CA 19
ATOM 30977 C C . ALA A 1 16 ? 174.498 -1.021 -3.886 1.00 0.00 13 ALA A C 19
ATOM 30978 O O . ALA A 1 16 ? 173.425 -1.528 -3.559 1.00 0.00 13 ALA A O 19
ATOM 30985 N N . ILE A 1 17 ? 174.584 0.139 -4.529 1.00 0.00 14 ILE A N 19
ATOM 30986 C CA . ILE A 1 17 ? 173.394 0.899 -4.894 1.00 0.00 14 ILE A CA 19
ATOM 30987 C C . ILE A 1 17 ? 172.600 0.175 -5.976 1.00 0.00 14 ILE A C 19
ATOM 30988 O O . ILE A 1 17 ? 171.423 -0.136 -5.791 1.00 0.00 14 ILE A O 19
ATOM 31004 N N . ASP A 1 18 ? 173.252 -0.087 -7.107 1.00 0.00 15 ASP A N 19
ATOM 31005 C CA . ASP A 1 18 ? 172.611 -0.775 -8.228 1.00 0.00 15 ASP A CA 19
ATOM 31006 C C . ASP A 1 18 ? 171.772 -1.957 -7.745 1.00 0.00 15 ASP A C 19
ATOM 31007 O O . ASP A 1 18 ? 170.626 -2.131 -8.164 1.00 0.00 15 ASP A O 19
ATOM 31016 N N . ILE A 1 19 ? 172.344 -2.758 -6.850 1.00 0.00 16 ILE A N 19
ATOM 31017 C CA . ILE A 1 19 ? 171.638 -3.909 -6.306 1.00 0.00 16 ILE A CA 19
ATOM 31018 C C . ILE A 1 19 ? 170.554 -3.462 -5.333 1.00 0.00 16 ILE A C 19
ATOM 31019 O O . ILE A 1 19 ? 169.459 -4.022 -5.308 1.00 0.00 16 ILE A O 19
ATOM 31035 N N . ALA A 1 20 ? 170.863 -2.441 -4.540 1.00 0.00 17 ALA A N 19
ATOM 31036 C CA . ALA A 1 20 ? 169.912 -1.911 -3.573 1.00 0.00 17 ALA A CA 19
ATOM 31037 C C . ALA A 1 20 ? 168.667 -1.384 -4.275 1.00 0.00 17 ALA A C 19
ATOM 31038 O O . ALA A 1 20 ? 167.542 -1.723 -3.907 1.00 0.00 17 ALA A O 19
ATOM 31045 N N . TYR A 1 21 ? 168.879 -0.558 -5.296 1.00 0.00 18 TYR A N 19
ATOM 31046 C CA . TYR A 1 21 ? 167.778 0.013 -6.062 1.00 0.00 18 TYR A CA 19
ATOM 31047 C C . TYR A 1 21 ? 166.887 -1.093 -6.618 1.00 0.00 18 TYR A C 19
ATOM 31048 O O . TYR A 1 21 ? 165.659 -1.007 -6.559 1.00 0.00 18 TYR A O 19
ATOM 31066 N N . ASP A 1 22 ? 167.517 -2.139 -7.146 1.00 0.00 19 ASP A N 19
ATOM 31067 C CA . ASP A 1 22 ? 166.783 -3.269 -7.699 1.00 0.00 19 ASP A CA 19
ATOM 31068 C C . ASP A 1 22 ? 165.940 -3.937 -6.617 1.00 0.00 19 ASP A C 19
ATOM 31069 O O . ASP A 1 22 ? 164.832 -4.407 -6.877 1.00 0.00 19 ASP A O 19
ATOM 31078 N N . ILE A 1 23 ? 166.471 -3.963 -5.397 1.00 0.00 20 ILE A N 19
ATOM 31079 C CA . ILE A 1 23 ? 165.769 -4.561 -4.268 1.00 0.00 20 ILE A CA 19
ATOM 31080 C C . ILE A 1 23 ? 164.514 -3.762 -3.929 1.00 0.00 20 ILE A C 19
ATOM 31081 O O . ILE A 1 23 ? 163.444 -4.329 -3.717 1.00 0.00 20 ILE A O 19
ATOM 31097 N N . PHE A 1 24 ? 164.655 -2.442 -3.881 1.00 0.00 21 PHE A N 19
ATOM 31098 C CA . PHE A 1 24 ? 163.543 -1.554 -3.567 1.00 0.00 21 PHE A CA 19
ATOM 31099 C C . PHE A 1 24 ? 162.353 -1.798 -4.490 1.00 0.00 21 PHE A C 19
ATOM 31100 O O . PHE A 1 24 ? 161.258 -2.121 -4.036 1.00 0.00 21 PHE A O 19
ATOM 31117 N N . LEU A 1 25 ? 162.573 -1.628 -5.787 1.00 0.00 22 LEU A N 19
ATOM 31118 C CA . LEU A 1 25 ? 161.514 -1.815 -6.774 1.00 0.00 22 LEU A CA 19
ATOM 31119 C C . LEU A 1 25 ? 161.014 -3.260 -6.817 1.00 0.00 22 LEU A C 19
ATOM 31120 O O . LEU A 1 25 ? 159.972 -3.540 -7.409 1.00 0.00 22 LEU A O 19
ATOM 31136 N N . GLU A 1 26 ? 161.765 -4.179 -6.216 1.00 0.00 23 GLU A N 19
ATOM 31137 C CA . GLU A 1 26 ? 161.390 -5.588 -6.227 1.00 0.00 23 GLU A CA 19
ATOM 31138 C C . GLU A 1 26 ? 160.583 -5.989 -4.986 1.00 0.00 23 GLU A C 19
ATOM 31139 O O . GLU A 1 26 ? 159.473 -6.507 -5.104 1.00 0.00 23 GLU A O 19
ATOM 31151 N N . MET A 1 27 ? 161.156 -5.783 -3.803 1.00 0.00 24 MET A N 19
ATOM 31152 C CA . MET A 1 27 ? 160.492 -6.163 -2.558 1.00 0.00 24 MET A CA 19
ATOM 31153 C C . MET A 1 27 ? 159.500 -5.111 -2.066 1.00 0.00 24 MET A C 19
ATOM 31154 O O . MET A 1 27 ? 158.439 -5.454 -1.544 1.00 0.00 24 MET A O 19
ATOM 31168 N N . ALA A 1 28 ? 159.841 -3.835 -2.214 1.00 0.00 25 ALA A N 19
ATOM 31169 C CA . ALA A 1 28 ? 158.963 -2.760 -1.759 1.00 0.00 25 ALA A CA 19
ATOM 31170 C C . ALA A 1 28 ? 157.567 -2.887 -2.358 1.00 0.00 25 ALA A C 19
ATOM 31171 O O . ALA A 1 28 ? 157.395 -3.415 -3.457 1.00 0.00 25 ALA A O 19
ATOM 31178 N N . GLY A 1 29 ? 156.572 -2.397 -1.625 1.00 0.00 26 GLY A N 19
ATOM 31179 C CA . GLY A 1 29 ? 155.201 -2.462 -2.093 1.00 0.00 26 GLY A CA 19
ATOM 31180 C C . GLY A 1 29 ? 154.207 -2.593 -0.955 1.00 0.00 26 GLY A C 19
ATOM 31181 O O . GLY A 1 29 ? 154.029 -1.665 -0.167 1.00 0.00 26 GLY A O 19
ATOM 31185 N N . GLU A 1 30 ? 153.560 -3.751 -0.868 1.00 0.00 27 GLU A N 19
ATOM 31186 C CA . GLU A 1 30 ? 152.577 -4.003 0.184 1.00 0.00 27 GLU A CA 19
ATOM 31187 C C . GLU A 1 30 ? 153.250 -4.233 1.539 1.00 0.00 27 GLU A C 19
ATOM 31188 O O . GLU A 1 30 ? 152.572 -4.392 2.554 1.00 0.00 27 GLU A O 19
ATOM 31200 N N . ASN A 1 31 ? 154.581 -4.248 1.554 1.00 0.00 28 ASN A N 19
ATOM 31201 C CA . ASN A 1 31 ? 155.328 -4.456 2.791 1.00 0.00 28 ASN A CA 19
ATOM 31202 C C . ASN A 1 31 ? 155.804 -3.129 3.379 1.00 0.00 28 ASN A C 19
ATOM 31203 O O . ASN A 1 31 ? 156.369 -3.097 4.471 1.00 0.00 28 ASN A O 19
ATOM 31214 N N . LEU A 1 32 ? 155.587 -2.038 2.647 1.00 0.00 29 LEU A N 19
ATOM 31215 C CA . LEU A 1 32 ? 156.014 -0.721 3.103 1.00 0.00 29 LEU A CA 19
ATOM 31216 C C . LEU A 1 32 ? 154.836 0.099 3.626 1.00 0.00 29 LEU A C 19
ATOM 31217 O O . LEU A 1 32 ? 155.009 0.987 4.460 1.00 0.00 29 LEU A O 19
ATOM 31233 N N . ASP A 1 33 ? 153.650 -0.228 3.131 1.00 0.00 30 ASP A N 19
ATOM 31234 C CA . ASP A 1 33 ? 152.389 0.432 3.520 1.00 0.00 30 ASP A CA 19
ATOM 31235 C C . ASP A 1 33 ? 151.881 1.361 2.417 1.00 0.00 30 ASP A C 19
ATOM 31236 O O . ASP A 1 33 ? 152.655 2.098 1.811 1.00 0.00 30 ASP A O 19
ATOM 31245 N N . PRO A 1 34 ? 150.560 1.338 2.141 1.00 0.00 31 PRO A N 19
ATOM 31246 C CA . PRO A 1 34 ? 149.941 2.173 1.108 1.00 0.00 31 PRO A CA 19
ATOM 31247 C C . PRO A 1 34 ? 150.452 3.612 1.117 1.00 0.00 31 PRO A C 19
ATOM 31248 O O . PRO A 1 34 ? 150.984 4.095 0.119 1.00 0.00 31 PRO A O 19
ATOM 31259 N N . ALA A 1 35 ? 150.282 4.297 2.244 1.00 0.00 32 ALA A N 19
ATOM 31260 C CA . ALA A 1 35 ? 150.726 5.683 2.367 1.00 0.00 32 ALA A CA 19
ATOM 31261 C C . ALA A 1 35 ? 152.158 5.848 1.869 1.00 0.00 32 ALA A C 19
ATOM 31262 O O . ALA A 1 35 ? 152.426 6.626 0.951 1.00 0.00 32 ALA A O 19
ATOM 31269 N N . ASP A 1 36 ? 153.075 5.108 2.484 1.00 0.00 33 ASP A N 19
ATOM 31270 C CA . ASP A 1 36 ? 154.481 5.173 2.103 1.00 0.00 33 ASP A CA 19
ATOM 31271 C C . ASP A 1 36 ? 154.650 4.838 0.621 1.00 0.00 33 ASP A C 19
ATOM 31272 O O . ASP A 1 36 ? 155.563 5.340 -0.038 1.00 0.00 33 ASP A O 19
ATOM 31281 N N . ILE A 1 37 ? 153.745 4.013 0.090 1.00 0.00 34 ILE A N 19
ATOM 31282 C CA . ILE A 1 37 ? 153.785 3.648 -1.323 1.00 0.00 34 ILE A CA 19
ATOM 31283 C C . ILE A 1 37 ? 153.371 4.841 -2.173 1.00 0.00 34 ILE A C 19
ATOM 31284 O O . ILE A 1 37 ? 154.050 5.210 -3.131 1.00 0.00 34 ILE A O 19
ATOM 31300 N N . LEU A 1 38 ? 152.243 5.437 -1.802 1.00 0.00 35 LEU A N 19
ATOM 31301 C CA . LEU A 1 38 ? 151.704 6.595 -2.506 1.00 0.00 35 LEU A CA 19
ATOM 31302 C C . LEU A 1 38 ? 152.792 7.627 -2.790 1.00 0.00 35 LEU A C 19
ATOM 31303 O O . LEU A 1 38 ? 153.139 7.875 -3.944 1.00 0.00 35 LEU A O 19
ATOM 31319 N N . LEU A 1 39 ? 153.324 8.227 -1.730 1.00 0.00 36 LEU A N 19
ATOM 31320 C CA . LEU A 1 39 ? 154.371 9.237 -1.867 1.00 0.00 36 LEU A CA 19
ATOM 31321 C C . LEU A 1 39 ? 155.547 8.711 -2.690 1.00 0.00 36 LEU A C 19
ATOM 31322 O O . LEU A 1 39 ? 156.172 9.454 -3.442 1.00 0.00 36 LEU A O 19
ATOM 31338 N N . PHE A 1 40 ? 155.839 7.425 -2.543 1.00 0.00 37 PHE A N 19
ATOM 31339 C CA . PHE A 1 40 ? 156.935 6.801 -3.276 1.00 0.00 37 PHE A CA 19
ATOM 31340 C C . PHE A 1 40 ? 156.618 6.725 -4.771 1.00 0.00 37 PHE A C 19
ATOM 31341 O O . PHE A 1 40 ? 157.513 6.804 -5.610 1.00 0.00 37 PHE A O 19
ATOM 31358 N N . ASN A 1 41 ? 155.342 6.556 -5.097 1.00 0.00 38 ASN A N 19
ATOM 31359 C CA . ASN A 1 41 ? 154.917 6.450 -6.490 1.00 0.00 38 ASN A CA 19
ATOM 31360 C C . ASN A 1 41 ? 154.808 7.816 -7.169 1.00 0.00 38 ASN A C 19
ATOM 31361 O O . ASN A 1 41 ? 155.500 8.087 -8.150 1.00 0.00 38 ASN A O 19
ATOM 31372 N N . LEU A 1 42 ? 153.918 8.662 -6.658 1.00 0.00 39 LEU A N 19
ATOM 31373 C CA . LEU A 1 42 ? 153.699 9.988 -7.235 1.00 0.00 39 LEU A CA 19
ATOM 31374 C C . LEU A 1 42 ? 154.997 10.781 -7.380 1.00 0.00 39 LEU A C 19
ATOM 31375 O O . LEU A 1 42 ? 155.078 11.694 -8.201 1.00 0.00 39 LEU A O 19
ATOM 31391 N N . GLN A 1 43 ? 156.007 10.444 -6.585 1.00 0.00 40 GLN A N 19
ATOM 31392 C CA . GLN A 1 43 ? 157.281 11.154 -6.653 1.00 0.00 40 GLN A CA 19
ATOM 31393 C C . GLN A 1 43 ? 158.463 10.221 -6.415 1.00 0.00 40 GLN A C 19
ATOM 31394 O O . GLN A 1 43 ? 158.632 9.668 -5.328 1.00 0.00 40 GLN A O 19
ATOM 31408 N N . PHE A 1 44 ? 159.285 10.072 -7.446 1.00 0.00 41 PHE A N 19
ATOM 31409 C CA . PHE A 1 44 ? 160.475 9.231 -7.385 1.00 0.00 41 PHE A CA 19
ATOM 31410 C C . PHE A 1 44 ? 161.337 9.461 -8.620 1.00 0.00 41 PHE A C 19
ATOM 31411 O O . PHE A 1 44 ? 162.522 9.771 -8.517 1.00 0.00 41 PHE A O 19
ATOM 31428 N N . GLU A 1 45 ? 160.730 9.323 -9.792 1.00 0.00 42 GLU A N 19
ATOM 31429 C CA . GLU A 1 45 ? 161.440 9.531 -11.047 1.00 0.00 42 GLU A CA 19
ATOM 31430 C C . GLU A 1 45 ? 162.008 10.946 -11.110 1.00 0.00 42 GLU A C 19
ATOM 31431 O O . GLU A 1 45 ? 163.085 11.174 -11.662 1.00 0.00 42 GLU A O 19
ATOM 31443 N N . GLU A 1 46 ? 161.269 11.891 -10.538 1.00 0.00 43 GLU A N 19
ATOM 31444 C CA . GLU A 1 46 ? 161.684 13.289 -10.523 1.00 0.00 43 GLU A CA 19
ATOM 31445 C C . GLU A 1 46 ? 162.497 13.612 -9.271 1.00 0.00 43 GLU A C 19
ATOM 31446 O O . GLU A 1 46 ? 163.549 14.246 -9.351 1.00 0.00 43 GLU A O 19
ATOM 31458 N N . ARG A 1 47 ? 162.002 13.179 -8.114 1.00 0.00 44 ARG A N 19
ATOM 31459 C CA . ARG A 1 47 ? 162.685 13.431 -6.849 1.00 0.00 44 ARG A CA 19
ATOM 31460 C C . ARG A 1 47 ? 163.062 12.124 -6.158 1.00 0.00 44 ARG A C 19
ATOM 31461 O O . ARG A 1 47 ? 162.720 11.902 -4.996 1.00 0.00 44 ARG A O 19
ATOM 31482 N N . GLY A 1 48 ? 163.768 11.261 -6.880 1.00 0.00 45 GLY A N 19
ATOM 31483 C CA . GLY A 1 48 ? 164.176 9.987 -6.318 1.00 0.00 45 GLY A CA 19
ATOM 31484 C C . GLY A 1 48 ? 165.681 9.821 -6.276 1.00 0.00 45 GLY A C 19
ATOM 31485 O O . GLY A 1 48 ? 166.348 9.857 -7.309 1.00 0.00 45 GLY A O 19
ATOM 31489 N N . GLY A 1 49 ? 166.211 9.631 -5.075 1.00 0.00 46 GLY A N 19
ATOM 31490 C CA . GLY A 1 49 ? 167.639 9.450 -4.911 1.00 0.00 46 GLY A CA 19
ATOM 31491 C C . GLY A 1 49 ? 167.956 8.492 -3.784 1.00 0.00 46 GLY A C 19
ATOM 31492 O O . GLY A 1 49 ? 167.338 8.551 -2.721 1.00 0.00 46 GLY A O 19
ATOM 31496 N N . VAL A 1 50 ? 168.915 7.604 -4.011 1.00 0.00 47 VAL A N 19
ATOM 31497 C CA . VAL A 1 50 ? 169.300 6.629 -2.999 1.00 0.00 47 VAL A CA 19
ATOM 31498 C C . VAL A 1 50 ? 170.756 6.813 -2.591 1.00 0.00 47 VAL A C 19
ATOM 31499 O O . VAL A 1 50 ? 171.652 6.826 -3.435 1.00 0.00 47 VAL A O 19
ATOM 31512 N N . GLU A 1 51 ? 170.986 6.961 -1.290 1.00 0.00 48 GLU A N 19
ATOM 31513 C CA . GLU A 1 51 ? 172.335 7.152 -0.771 1.00 0.00 48 GLU A CA 19
ATOM 31514 C C . GLU A 1 51 ? 172.816 5.910 -0.030 1.00 0.00 48 GLU A C 19
ATOM 31515 O O . GLU A 1 51 ? 172.096 5.351 0.796 1.00 0.00 48 GLU A O 19
ATOM 31527 N N . PHE A 1 52 ? 174.040 5.485 -0.329 1.00 0.00 49 PHE A N 19
ATOM 31528 C CA . PHE A 1 52 ? 174.616 4.311 0.313 1.00 0.00 49 PHE A CA 19
ATOM 31529 C C . PHE A 1 52 ? 175.313 4.692 1.615 1.00 0.00 49 PHE A C 19
ATOM 31530 O O . PHE A 1 52 ? 175.991 5.716 1.692 1.00 0.00 49 PHE A O 19
ATOM 31547 N N . VAL A 1 53 ? 175.145 3.857 2.633 1.00 0.00 50 VAL A N 19
ATOM 31548 C CA . VAL A 1 53 ? 175.760 4.100 3.933 1.00 0.00 50 VAL A CA 19
ATOM 31549 C C . VAL A 1 53 ? 176.435 2.836 4.459 1.00 0.00 50 VAL A C 19
ATOM 31550 O O . VAL A 1 53 ? 176.341 1.767 3.849 1.00 0.00 50 VAL A O 19
ATOM 31563 N N . GLU A 1 54 ? 177.104 2.957 5.601 1.00 0.00 51 GLU A N 19
ATOM 31564 C CA . GLU A 1 54 ? 177.784 1.821 6.210 1.00 0.00 51 GLU A CA 19
ATOM 31565 C C . GLU A 1 54 ? 177.084 1.414 7.500 1.00 0.00 51 GLU A C 19
ATOM 31566 O O . GLU A 1 54 ? 176.513 2.255 8.195 1.00 0.00 51 GLU A O 19
ATOM 31578 N N . THR A 1 55 ? 177.124 0.120 7.811 1.00 0.00 52 THR A N 19
ATOM 31579 C CA . THR A 1 55 ? 176.482 -0.404 9.016 1.00 0.00 52 THR A CA 19
ATOM 31580 C C . THR A 1 55 ? 176.707 0.512 10.215 1.00 0.00 52 THR A C 19
ATOM 31581 O O . THR A 1 55 ? 177.614 1.344 10.219 1.00 0.00 52 THR A O 19
ATOM 31592 N N . ALA A 1 56 ? 175.865 0.353 11.227 1.00 0.00 53 ALA A N 19
ATOM 31593 C CA . ALA A 1 56 ? 175.948 1.159 12.437 1.00 0.00 53 ALA A CA 19
ATOM 31594 C C . ALA A 1 56 ? 176.654 0.405 13.554 1.00 0.00 53 ALA A C 19
ATOM 31595 O O . ALA A 1 56 ? 177.334 -0.593 13.315 1.00 0.00 53 ALA A O 19
ATOM 31602 N N . ASP A 1 57 ? 176.451 0.871 14.782 1.00 0.00 54 ASP A N 19
ATOM 31603 C CA . ASP A 1 57 ? 177.027 0.228 15.949 1.00 0.00 54 ASP A CA 19
ATOM 31604 C C . ASP A 1 57 ? 176.029 -0.775 16.511 1.00 0.00 54 ASP A C 19
ATOM 31605 O O . ASP A 1 57 ? 175.879 -0.911 17.725 1.00 0.00 54 ASP A O 19
ATOM 31614 N N . ASP A 1 58 ? 175.353 -1.481 15.604 1.00 0.00 55 ASP A N 19
ATOM 31615 C CA . ASP A 1 58 ? 174.364 -2.489 15.977 1.00 0.00 55 ASP A CA 19
ATOM 31616 C C . ASP A 1 58 ? 173.061 -1.840 16.421 1.00 0.00 55 ASP A C 19
ATOM 31617 O O . ASP A 1 58 ? 173.028 -1.107 17.409 1.00 0.00 55 ASP A O 19
ATOM 31626 N N . TRP A 1 59 ? 171.985 -2.115 15.687 1.00 0.00 56 TRP A N 19
ATOM 31627 C CA . TRP A 1 59 ? 170.683 -1.552 16.020 1.00 0.00 56 TRP A CA 19
ATOM 31628 C C . TRP A 1 59 ? 169.620 -2.636 16.166 1.00 0.00 56 TRP A C 19
ATOM 31629 O O . TRP A 1 59 ? 168.511 -2.502 15.652 1.00 0.00 56 TRP A O 19
ATOM 31650 N N . GLU A 1 60 ? 169.973 -3.708 16.868 1.00 0.00 57 GLU A N 19
ATOM 31651 C CA . GLU A 1 60 ? 169.052 -4.821 17.090 1.00 0.00 57 GLU A CA 19
ATOM 31652 C C . GLU A 1 60 ? 167.784 -4.346 17.803 1.00 0.00 57 GLU A C 19
ATOM 31653 O O . GLU A 1 60 ? 167.561 -4.660 18.972 1.00 0.00 57 GLU A O 19
ATOM 31665 N N . GLU A 1 61 ? 166.960 -3.584 17.088 1.00 0.00 58 GLU A N 19
ATOM 31666 C CA . GLU A 1 61 ? 165.718 -3.055 17.640 1.00 0.00 58 GLU A CA 19
ATOM 31667 C C . GLU A 1 61 ? 164.713 -2.762 16.527 1.00 0.00 58 GLU A C 19
ATOM 31668 O O . GLU A 1 61 ? 163.541 -3.125 16.623 1.00 0.00 58 GLU A O 19
ATOM 31680 N N . GLU A 1 62 ? 165.186 -2.113 15.466 1.00 0.00 59 GLU A N 19
ATOM 31681 C CA . GLU A 1 62 ? 164.336 -1.782 14.326 1.00 0.00 59 GLU A CA 19
ATOM 31682 C C . GLU A 1 62 ? 164.040 -3.031 13.509 1.00 0.00 59 GLU A C 19
ATOM 31683 O O . GLU A 1 62 ? 162.908 -3.510 13.457 1.00 0.00 59 GLU A O 19
ATOM 31695 N N . ILE A 1 63 ? 165.083 -3.546 12.873 1.00 0.00 60 ILE A N 19
ATOM 31696 C CA . ILE A 1 63 ? 164.984 -4.743 12.044 1.00 0.00 60 ILE A CA 19
ATOM 31697 C C . ILE A 1 63 ? 164.739 -5.989 12.892 1.00 0.00 60 ILE A C 19
ATOM 31698 O O . ILE A 1 63 ? 163.826 -6.767 12.619 1.00 0.00 60 ILE A O 19
ATOM 31714 N N . GLY A 1 64 ? 165.565 -6.175 13.917 1.00 0.00 61 GLY A N 19
ATOM 31715 C CA . GLY A 1 64 ? 165.426 -7.330 14.782 1.00 0.00 61 GLY A CA 19
ATOM 31716 C C . GLY A 1 64 ? 166.350 -8.464 14.381 1.00 0.00 61 GLY A C 19
ATOM 31717 O O . GLY A 1 64 ? 165.902 -9.478 13.847 1.00 0.00 61 GLY A O 19
ATOM 31721 N N . VAL A 1 65 ? 167.643 -8.290 14.648 1.00 0.00 62 VAL A N 19
ATOM 31722 C CA . VAL A 1 65 ? 168.647 -9.300 14.323 1.00 0.00 62 VAL A CA 19
ATOM 31723 C C . VAL A 1 65 ? 170.050 -8.759 14.569 1.00 0.00 62 VAL A C 19
ATOM 31724 O O . VAL A 1 65 ? 170.323 -7.585 14.319 1.00 0.00 62 VAL A O 19
ATOM 31737 N N . LEU A 1 66 ? 170.938 -9.615 15.063 1.00 0.00 63 LEU A N 19
ATOM 31738 C CA . LEU A 1 66 ? 172.313 -9.214 15.344 1.00 0.00 63 LEU A CA 19
ATOM 31739 C C . LEU A 1 66 ? 172.938 -8.499 14.150 1.00 0.00 63 LEU A C 19
ATOM 31740 O O . LEU A 1 66 ? 172.995 -9.042 13.047 1.00 0.00 63 LEU A O 19
ATOM 31756 N N . ILE A 1 67 ? 173.406 -7.278 14.382 1.00 0.00 64 ILE A N 19
ATOM 31757 C CA . ILE A 1 67 ? 174.029 -6.482 13.333 1.00 0.00 64 ILE A CA 19
ATOM 31758 C C . ILE A 1 67 ? 175.548 -6.474 13.487 1.00 0.00 64 ILE A C 19
ATOM 31759 O O . ILE A 1 67 ? 176.071 -6.241 14.577 1.00 0.00 64 ILE A O 19
ATOM 31775 N N . ASP A 1 68 ? 176.248 -6.725 12.386 1.00 0.00 65 ASP A N 19
ATOM 31776 C CA . ASP A 1 68 ? 177.706 -6.743 12.392 1.00 0.00 65 ASP A CA 19
ATOM 31777 C C . ASP A 1 68 ? 178.259 -5.638 11.492 1.00 0.00 65 ASP A C 19
ATOM 31778 O O . ASP A 1 68 ? 178.105 -5.689 10.272 1.00 0.00 65 ASP A O 19
ATOM 31787 N N . PRO A 1 69 ? 178.903 -4.613 12.081 1.00 0.00 66 PRO A N 19
ATOM 31788 C CA . PRO A 1 69 ? 179.462 -3.493 11.317 1.00 0.00 66 PRO A CA 19
ATOM 31789 C C . PRO A 1 69 ? 180.566 -3.922 10.357 1.00 0.00 66 PRO A C 19
ATOM 31790 O O . PRO A 1 69 ? 181.250 -4.920 10.580 1.00 0.00 66 PRO A O 19
ATOM 31801 N N . GLU A 1 70 ? 180.729 -3.155 9.284 1.00 0.00 67 GLU A N 19
ATOM 31802 C CA . GLU A 1 70 ? 181.748 -3.436 8.275 1.00 0.00 67 GLU A CA 19
ATOM 31803 C C . GLU A 1 70 ? 181.542 -4.801 7.616 1.00 0.00 67 GLU A C 19
ATOM 31804 O O . GLU A 1 70 ? 182.399 -5.266 6.865 1.00 0.00 67 GLU A O 19
ATOM 31816 N N . GLU A 1 71 ? 180.410 -5.440 7.895 1.00 0.00 68 GLU A N 19
ATOM 31817 C CA . GLU A 1 71 ? 180.112 -6.747 7.321 1.00 0.00 68 GLU A CA 19
ATOM 31818 C C . GLU A 1 71 ? 178.834 -6.714 6.487 1.00 0.00 68 GLU A C 19
ATOM 31819 O O . GLU A 1 71 ? 178.561 -7.640 5.723 1.00 0.00 68 GLU A O 19
ATOM 31831 N N . TYR A 1 72 ? 178.054 -5.645 6.628 1.00 0.00 69 TYR A N 19
ATOM 31832 C CA . TYR A 1 72 ? 176.813 -5.508 5.875 1.00 0.00 69 TYR A CA 19
ATOM 31833 C C . TYR A 1 72 ? 176.739 -4.152 5.186 1.00 0.00 69 TYR A C 19
ATOM 31834 O O . TYR A 1 72 ? 177.051 -3.122 5.782 1.00 0.00 69 TYR A O 19
ATOM 31852 N N . ALA A 1 73 ? 176.307 -4.160 3.930 1.00 0.00 70 ALA A N 19
ATOM 31853 C CA . ALA A 1 73 ? 176.170 -2.932 3.162 1.00 0.00 70 ALA A CA 19
ATOM 31854 C C . ALA A 1 73 ? 174.781 -2.350 3.366 1.00 0.00 70 ALA A C 19
ATOM 31855 O O . ALA A 1 73 ? 173.781 -2.987 3.035 1.00 0.00 70 ALA A O 19
ATOM 31862 N N . GLU A 1 74 ? 174.714 -1.148 3.926 1.00 0.00 71 GLU A N 19
ATOM 31863 C CA . GLU A 1 74 ? 173.428 -0.518 4.177 1.00 0.00 71 GLU A CA 19
ATOM 31864 C C . GLU A 1 74 ? 173.175 0.627 3.210 1.00 0.00 71 GLU A C 19
ATOM 31865 O O . GLU A 1 74 ? 174.072 1.415 2.909 1.00 0.00 71 GLU A O 19
ATOM 31877 N N . VAL A 1 75 ? 171.943 0.705 2.722 1.00 0.00 72 VAL A N 19
ATOM 31878 C CA . VAL A 1 75 ? 171.558 1.745 1.784 1.00 0.00 72 VAL A CA 19
ATOM 31879 C C . VAL A 1 75 ? 170.218 2.361 2.169 1.00 0.00 72 VAL A C 19
ATOM 31880 O O . VAL A 1 75 ? 169.313 1.667 2.632 1.00 0.00 72 VAL A O 19
ATOM 31893 N N . TRP A 1 76 ? 170.099 3.666 1.978 1.00 0.00 73 TRP A N 19
ATOM 31894 C CA . TRP A 1 76 ? 168.868 4.369 2.307 1.00 0.00 73 TRP A CA 19
ATOM 31895 C C . TRP A 1 76 ? 168.107 4.742 1.042 1.00 0.00 73 TRP A C 19
ATOM 31896 O O . TRP A 1 76 ? 168.707 5.069 0.016 1.00 0.00 73 TRP A O 19
ATOM 31917 N N . VAL A 1 77 ? 166.782 4.699 1.125 1.00 0.00 74 VAL A N 19
ATOM 31918 C CA . VAL A 1 77 ? 165.933 5.038 -0.007 1.00 0.00 74 VAL A CA 19
ATOM 31919 C C . VAL A 1 77 ? 164.885 6.062 0.401 1.00 0.00 74 VAL A C 19
ATOM 31920 O O . VAL A 1 77 ? 163.891 5.723 1.041 1.00 0.00 74 VAL A O 19
ATOM 31933 N N . GLY A 1 78 ? 165.127 7.315 0.043 1.00 0.00 75 GLY A N 19
ATOM 31934 C CA . GLY A 1 78 ? 164.204 8.377 0.399 1.00 0.00 75 GLY A CA 19
ATOM 31935 C C . GLY A 1 78 ? 163.600 9.076 -0.801 1.00 0.00 75 GLY A C 19
ATOM 31936 O O . GLY A 1 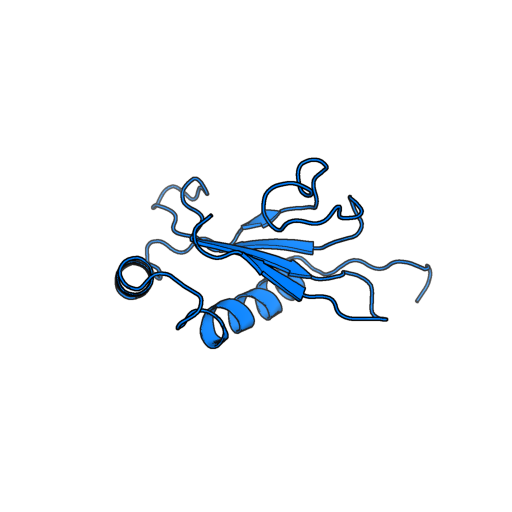78 ? 163.239 8.436 -1.788 1.00 0.00 75 GLY A O 19
ATOM 31940 N N . LEU A 1 79 ? 163.499 10.397 -0.709 1.00 0.00 76 LEU A N 19
ATOM 31941 C CA . LEU A 1 79 ? 162.939 11.212 -1.787 1.00 0.00 76 LEU A CA 19
ATOM 31942 C C . LEU A 1 79 ? 163.695 12.536 -1.876 1.00 0.00 76 LEU A C 19
ATOM 31943 O O . LEU A 1 79 ? 163.101 13.614 -1.867 1.00 0.00 76 LEU A O 19
ATOM 31959 N N . VAL A 1 80 ? 165.019 12.430 -1.945 1.00 0.00 77 VAL A N 19
ATOM 31960 C CA . VAL A 1 80 ? 165.898 13.596 -2.016 1.00 0.00 77 VAL A CA 19
ATOM 31961 C C . VAL A 1 80 ? 165.421 14.618 -3.044 1.00 0.00 77 VAL A C 19
ATOM 31962 O O . VAL A 1 80 ? 164.461 14.382 -3.777 1.00 0.00 77 VAL A O 19
ATOM 31975 N N . ASN A 1 81 ? 166.109 15.754 -3.089 1.00 0.00 78 ASN A N 19
ATOM 31976 C CA . ASN A 1 81 ? 165.773 16.823 -4.021 1.00 0.00 78 ASN A CA 19
ATOM 31977 C C . ASN A 1 81 ? 166.569 16.678 -5.318 1.00 0.00 78 ASN A C 19
ATOM 31978 O O . ASN A 1 81 ? 167.088 15.604 -5.619 1.00 0.00 78 ASN A O 19
ATOM 31989 N N . GLU A 1 82 ? 166.656 17.762 -6.083 1.00 0.00 79 GLU A N 19
ATOM 31990 C CA . GLU A 1 82 ? 167.383 17.751 -7.347 1.00 0.00 79 GLU A CA 19
ATOM 31991 C C . GLU A 1 82 ? 168.889 17.596 -7.133 1.00 0.00 79 GLU A C 19
ATOM 31992 O O . GLU A 1 82 ? 169.626 17.306 -8.074 1.00 0.00 79 GLU A O 19
ATOM 32004 N N . GLN A 1 83 ? 169.346 17.794 -5.898 1.00 0.00 80 GLN A N 19
ATOM 32005 C CA . GLN A 1 83 ? 170.764 17.677 -5.589 1.00 0.00 80 GLN A CA 19
ATOM 32006 C C . GLN A 1 83 ? 171.139 16.234 -5.256 1.00 0.00 80 GLN A C 19
ATOM 32007 O O . GLN A 1 83 ? 171.589 15.489 -6.126 1.00 0.00 80 GLN A O 19
ATOM 32021 N N . ASP A 1 84 ? 170.958 15.842 -3.998 1.00 0.00 81 ASP A N 19
ATOM 32022 C CA . ASP A 1 84 ? 171.287 14.483 -3.571 1.00 0.00 81 ASP A CA 19
ATOM 32023 C C . ASP A 1 84 ? 171.007 14.278 -2.085 1.00 0.00 81 ASP A C 19
ATOM 32024 O O . ASP A 1 84 ? 170.599 13.193 -1.668 1.00 0.00 81 ASP A O 19
ATOM 32033 N N . GLU A 1 85 ? 171.234 15.319 -1.286 1.00 0.00 82 GLU A N 19
ATOM 32034 C CA . GLU A 1 85 ? 171.009 15.246 0.158 1.00 0.00 82 GLU A CA 19
ATOM 32035 C C . GLU A 1 85 ? 169.670 14.586 0.473 1.00 0.00 82 GLU A C 19
ATOM 32036 O O . GLU A 1 85 ? 168.662 14.866 -0.176 1.00 0.00 82 GLU A O 19
ATOM 32048 N N . MET A 1 86 ? 169.666 13.704 1.469 1.00 0.00 83 MET A N 19
ATOM 32049 C CA . MET A 1 86 ? 168.450 13.002 1.861 1.00 0.00 83 MET A CA 19
ATOM 32050 C C . MET A 1 86 ? 168.086 13.299 3.312 1.00 0.00 83 MET A C 19
ATOM 32051 O O . MET A 1 86 ? 168.866 13.031 4.226 1.00 0.00 83 MET A O 19
ATOM 32065 N N . ASP A 1 87 ? 166.893 13.846 3.515 1.00 0.00 84 ASP A N 19
ATOM 32066 C CA . ASP A 1 87 ? 166.417 14.173 4.855 1.00 0.00 84 ASP A CA 19
ATOM 32067 C C . ASP A 1 87 ? 165.138 13.403 5.188 1.00 0.00 84 ASP A C 19
ATOM 32068 O O . ASP A 1 87 ? 164.622 13.494 6.302 1.00 0.00 84 ASP A O 19
ATOM 32077 N N . ASP A 1 88 ? 164.630 12.645 4.217 1.00 0.00 85 ASP A N 19
ATOM 32078 C CA . ASP A 1 88 ? 163.416 11.864 4.407 1.00 0.00 85 ASP A CA 19
ATOM 32079 C C . ASP A 1 88 ? 163.531 10.520 3.696 1.00 0.00 85 ASP A C 19
ATOM 32080 O O . ASP A 1 88 ? 163.242 10.407 2.504 1.00 0.00 85 ASP A O 19
ATOM 32089 N N . VAL A 1 89 ? 163.963 9.507 4.437 1.00 0.00 86 VAL A N 19
ATOM 32090 C CA . VAL A 1 89 ? 164.126 8.168 3.885 1.00 0.00 86 VAL A CA 19
ATOM 32091 C C . VAL A 1 89 ? 162.844 7.351 4.032 1.00 0.00 86 VAL A C 19
ATOM 32092 O O . VAL A 1 89 ? 162.128 7.470 5.026 1.00 0.00 86 VAL A O 19
ATOM 32105 N N . PHE A 1 90 ? 162.571 6.517 3.035 1.00 0.00 87 PHE A N 19
ATOM 32106 C CA . PHE A 1 90 ? 161.386 5.669 3.042 1.00 0.00 87 PHE A CA 19
ATOM 32107 C C . PHE A 1 90 ? 161.693 4.335 3.710 1.00 0.00 87 PHE A C 19
ATOM 32108 O O . PHE A 1 90 ? 160.840 3.753 4.381 1.00 0.00 87 PHE A O 19
ATOM 32125 N N . ALA A 1 91 ? 162.917 3.854 3.516 1.00 0.00 88 ALA A N 19
ATOM 32126 C CA . ALA A 1 91 ? 163.338 2.585 4.094 1.00 0.00 88 ALA A CA 19
ATOM 32127 C C . ALA A 1 91 ? 164.858 2.470 4.118 1.00 0.00 88 ALA A C 19
ATOM 32128 O O . ALA A 1 91 ? 165.556 3.214 3.428 1.00 0.00 88 ALA A O 19
ATOM 32135 N N . LYS A 1 92 ? 165.365 1.519 4.896 1.00 0.00 89 LYS A N 19
ATOM 32136 C CA . LYS A 1 92 ? 166.802 1.282 4.992 1.00 0.00 89 LYS A CA 19
ATOM 32137 C C . LYS A 1 92 ? 167.075 -0.188 4.700 1.00 0.00 89 LYS A C 19
ATOM 32138 O O . LYS A 1 92 ? 166.260 -1.045 5.034 1.00 0.00 89 LYS A O 19
ATOM 32157 N N . PHE A 1 93 ? 168.195 -0.485 4.052 1.00 0.00 90 PHE A N 19
ATOM 32158 C CA . PHE A 1 93 ? 168.507 -1.867 3.702 1.00 0.00 90 PHE A CA 19
ATOM 32159 C C . PHE A 1 93 ? 169.867 -2.313 4.221 1.00 0.00 90 PHE A C 19
ATOM 32160 O O . PHE A 1 93 ? 170.699 -1.501 4.620 1.00 0.00 90 PHE A O 19
ATOM 32177 N N . LEU A 1 94 ? 170.072 -3.626 4.188 1.00 0.00 91 LEU A N 19
ATOM 32178 C CA . LEU A 1 94 ? 171.319 -4.241 4.623 1.00 0.00 91 LEU A CA 19
ATOM 32179 C C . LEU A 1 94 ? 171.582 -5.491 3.794 1.00 0.00 91 LEU A C 19
ATOM 32180 O O . LEU A 1 94 ? 170.739 -6.383 3.727 1.00 0.00 91 LEU A O 19
ATOM 32196 N N . ILE A 1 95 ? 172.740 -5.544 3.146 1.00 0.00 92 ILE A N 19
ATOM 32197 C CA . ILE A 1 95 ? 173.085 -6.685 2.305 1.00 0.00 92 ILE A CA 19
ATOM 32198 C C . ILE A 1 95 ? 174.426 -7.295 2.702 1.00 0.00 92 ILE A C 19
ATOM 32199 O O . ILE A 1 95 ? 175.389 -6.580 2.981 1.00 0.00 92 ILE A O 19
ATOM 32215 N N . SER A 1 96 ? 174.477 -8.625 2.726 1.00 0.00 93 SER A N 19
ATOM 32216 C CA . SER A 1 96 ? 175.695 -9.342 3.089 1.00 0.00 93 SER A CA 19
ATOM 32217 C C . SER A 1 96 ? 176.805 -9.081 2.076 1.00 0.00 93 SER A C 19
ATOM 32218 O O . SER A 1 96 ? 176.679 -9.418 0.899 1.00 0.00 93 SER A O 19
ATOM 32226 N N . HIS A 1 97 ? 177.890 -8.473 2.543 1.00 0.00 94 HIS A N 19
ATOM 32227 C CA . HIS A 1 97 ? 179.024 -8.158 1.678 1.00 0.00 94 HIS A CA 19
ATOM 32228 C C . HIS A 1 97 ? 179.605 -9.422 1.045 1.00 0.00 94 HIS A C 19
ATOM 32229 O O . HIS A 1 97 ? 180.022 -9.410 -0.113 1.00 0.00 94 HIS A O 19
ATOM 32244 N N . ARG A 1 98 ? 179.638 -10.507 1.814 1.00 0.00 95 ARG A N 19
ATOM 32245 C CA . ARG A 1 98 ? 180.179 -11.775 1.330 1.00 0.00 95 ARG A CA 19
ATOM 32246 C C . ARG A 1 98 ? 179.502 -12.213 0.033 1.00 0.00 95 ARG A C 19
ATOM 32247 O O . ARG A 1 98 ? 178.629 -11.519 -0.489 1.00 0.00 95 ARG A O 19
ATOM 32268 N N . GLU A 1 99 ? 179.916 -13.368 -0.482 1.00 0.00 96 GLU A N 19
ATOM 32269 C CA . GLU A 1 99 ? 179.357 -13.902 -1.720 1.00 0.00 96 GLU A CA 19
ATOM 32270 C C . GLU A 1 99 ? 178.531 -15.159 -1.456 1.00 0.00 96 GLU A C 19
ATOM 32271 O O . GLU A 1 99 ? 177.443 -15.322 -2.007 1.00 0.00 96 GLU A O 19
ATOM 32283 N N . GLU A 1 100 ? 179.050 -16.041 -0.607 1.00 0.00 97 GLU A N 19
ATOM 32284 C CA . GLU A 1 100 ? 178.350 -17.277 -0.270 1.00 0.00 97 GLU A CA 19
ATOM 32285 C C . GLU A 1 100 ? 177.260 -17.004 0.756 1.00 0.00 97 GLU A C 19
ATOM 32286 O O . GLU A 1 100 ? 177.528 -16.471 1.833 1.00 0.00 97 GLU A O 19
ATOM 32298 N N . ASP A 1 101 ? 176.025 -17.349 0.409 1.00 0.00 98 ASP A N 19
ATOM 32299 C CA . ASP A 1 101 ? 174.897 -17.113 1.298 1.00 0.00 98 ASP A CA 19
ATOM 32300 C C . ASP A 1 101 ? 174.691 -15.615 1.462 1.00 0.00 98 ASP A C 19
ATOM 32301 O O . ASP A 1 101 ? 175.528 -14.926 2.045 1.00 0.00 98 ASP A O 19
ATOM 32310 N N . ARG A 1 102 ? 173.585 -15.109 0.933 1.00 0.00 99 ARG A N 19
ATOM 32311 C CA . ARG A 1 102 ? 173.288 -13.685 1.012 1.00 0.00 99 ARG A CA 19
ATOM 32312 C C . ARG A 1 102 ? 172.051 -13.425 1.865 1.00 0.00 99 ARG A C 19
ATOM 32313 O O . ARG A 1 102 ? 171.015 -14.067 1.689 1.00 0.00 99 ARG A O 19
ATOM 32334 N N . GLU A 1 103 ? 172.166 -12.472 2.784 1.00 0.00 100 GLU A N 19
ATOM 32335 C CA . GLU A 1 103 ? 171.058 -12.115 3.661 1.00 0.00 100 GLU A CA 19
ATOM 32336 C C . GLU A 1 103 ? 170.797 -10.615 3.603 1.00 0.00 100 GLU A C 19
ATOM 32337 O O . GLU A 1 103 ? 171.729 -9.813 3.655 1.00 0.00 100 GLU A O 19
ATOM 32349 N N . PHE A 1 104 ? 169.528 -10.239 3.495 1.00 0.00 101 PHE A N 19
ATOM 32350 C CA . PHE A 1 104 ? 169.166 -8.830 3.431 1.00 0.00 101 PHE A CA 19
ATOM 32351 C C . PHE A 1 104 ? 167.893 -8.542 4.222 1.00 0.00 101 PHE A C 19
ATOM 32352 O O . PHE A 1 104 ? 166.968 -9.354 4.256 1.00 0.00 101 PHE A O 19
ATOM 32369 N N . HIS A 1 105 ? 167.857 -7.369 4.848 1.00 0.00 102 HIS A N 19
ATOM 32370 C CA . HIS A 1 105 ? 166.705 -6.945 5.634 1.00 0.00 102 HIS A CA 19
ATOM 32371 C C . HIS A 1 105 ? 166.409 -5.470 5.367 1.00 0.00 102 HIS A C 19
ATOM 32372 O O . HIS A 1 105 ? 167.290 -4.724 4.941 1.00 0.00 102 HIS A O 19
ATOM 32387 N N . VAL A 1 106 ? 165.164 -5.057 5.594 1.00 0.00 103 VAL A N 19
ATOM 32388 C CA . VAL A 1 106 ? 164.783 -3.669 5.342 1.00 0.00 103 VAL A CA 19
ATOM 32389 C C . VAL A 1 106 ? 163.643 -3.180 6.234 1.00 0.00 103 VAL A C 19
ATOM 32390 O O . VAL A 1 106 ? 162.714 -3.926 6.544 1.00 0.00 103 VAL A O 19
ATOM 32403 N N . ILE A 1 107 ? 163.704 -1.899 6.601 1.00 0.00 104 ILE A N 19
ATOM 32404 C CA . ILE A 1 107 ? 162.657 -1.283 7.409 1.00 0.00 104 ILE A CA 19
ATOM 32405 C C . ILE A 1 107 ? 161.872 -0.282 6.577 1.00 0.00 104 ILE A C 19
ATOM 32406 O O . ILE A 1 107 ? 162.452 0.502 5.827 1.00 0.00 104 ILE A O 19
ATOM 32422 N N . TRP A 1 108 ? 160.553 -0.305 6.715 1.00 0.00 105 TRP A N 19
ATOM 32423 C CA . TRP A 1 108 ? 159.700 0.617 5.970 1.00 0.00 105 TRP A CA 19
ATOM 32424 C C . TRP A 1 108 ? 159.096 1.677 6.906 1.00 0.00 105 TRP A C 19
ATOM 32425 O O . TRP A 1 108 ? 159.796 2.604 7.313 1.00 0.00 105 TRP A O 19
ATOM 32446 N N . LYS A 1 109 ? 157.811 1.553 7.257 1.00 0.00 106 LYS A N 19
ATOM 32447 C CA . LYS A 1 109 ? 157.177 2.521 8.146 1.00 0.00 106 LYS A CA 19
ATOM 32448 C C . LYS A 1 109 ? 155.820 2.014 8.625 1.00 0.00 106 LYS A C 19
ATOM 32449 O O . LYS A 1 109 ? 155.168 1.219 7.948 1.00 0.00 106 LYS A O 19
ATOM 32468 N N . LYS A 1 110 ? 155.401 2.480 9.798 1.00 0.00 107 LYS A N 19
ATOM 32469 C CA . LYS A 1 110 ? 154.122 2.074 10.370 1.00 0.00 107 LYS A CA 19
ATOM 32470 C C . LYS A 1 110 ? 153.261 3.290 10.697 1.00 0.00 107 LYS A C 19
ATOM 32471 O O . LYS A 1 110 ? 153.572 3.985 11.688 1.00 0.00 107 LYS A O 19
ATOM 32491 N N . MET A 1 4 ? 198.481 -14.221 0.945 1.00 0.00 1 MET A N 20
ATOM 32492 C CA . MET A 1 4 ? 197.536 -13.701 1.969 1.00 0.00 1 MET A CA 20
ATOM 32493 C C . MET A 1 4 ? 197.077 -12.288 1.626 1.00 0.00 1 MET A C 20
ATOM 32494 O O . MET A 1 4 ? 197.411 -11.755 0.568 1.00 0.00 1 MET A O 20
ATOM 32508 N N . THR A 1 5 ? 196.307 -11.686 2.527 1.00 0.00 2 THR A N 20
ATOM 32509 C CA . THR A 1 5 ? 195.801 -10.334 2.319 1.00 0.00 2 THR A CA 20
ATOM 32510 C C . THR A 1 5 ? 195.095 -9.822 3.575 1.00 0.00 2 THR A C 20
ATOM 32511 O O . THR A 1 5 ? 195.209 -8.649 3.924 1.00 0.00 2 THR A O 20
ATOM 32522 N N . THR A 1 6 ? 194.363 -10.713 4.242 1.00 0.00 3 THR A N 20
ATOM 32523 C CA . THR A 1 6 ? 193.628 -10.362 5.458 1.00 0.00 3 THR A CA 20
ATOM 32524 C C . THR A 1 6 ? 192.354 -9.586 5.106 1.00 0.00 3 THR A C 20
ATOM 32525 O O . THR A 1 6 ? 191.757 -9.819 4.055 1.00 0.00 3 THR A O 20
ATOM 32536 N N . GLU A 1 7 ? 191.946 -8.657 5.975 1.00 0.00 4 GLU A N 20
ATOM 32537 C CA . GLU A 1 7 ? 190.751 -7.848 5.739 1.00 0.00 4 GLU A CA 20
ATOM 32538 C C . GLU A 1 7 ? 189.583 -8.698 5.234 1.00 0.00 4 GLU A C 20
ATOM 32539 O O . GLU A 1 7 ? 189.637 -9.927 5.261 1.00 0.00 4 GLU A O 20
ATOM 32551 N N . ILE A 1 8 ? 188.530 -8.028 4.774 1.00 0.00 5 ILE A N 20
ATOM 32552 C CA . ILE A 1 8 ? 187.348 -8.710 4.258 1.00 0.00 5 ILE A CA 20
ATOM 32553 C C . ILE A 1 8 ? 186.954 -8.142 2.899 1.00 0.00 5 ILE A C 20
ATOM 32554 O O . ILE A 1 8 ? 187.278 -6.998 2.578 1.00 0.00 5 ILE A O 20
ATOM 32570 N N . LYS A 1 9 ? 186.249 -8.941 2.105 1.00 0.00 6 LYS A N 20
ATOM 32571 C CA . LYS A 1 9 ? 185.810 -8.505 0.785 1.00 0.00 6 LYS A CA 20
ATOM 32572 C C . LYS A 1 9 ? 184.446 -7.837 0.872 1.00 0.00 6 LYS A C 20
ATOM 32573 O O . LYS A 1 9 ? 183.414 -8.504 0.954 1.00 0.00 6 LYS A O 20
ATOM 32592 N N . LYS A 1 10 ? 184.457 -6.513 0.866 1.00 0.00 7 LYS A N 20
ATOM 32593 C CA . LYS A 1 10 ? 183.235 -5.731 0.957 1.00 0.00 7 LYS A CA 20
ATOM 32594 C C . LYS A 1 10 ? 182.727 -5.321 -0.421 1.00 0.00 7 LYS A C 20
ATOM 32595 O O . LYS A 1 10 ? 183.489 -4.833 -1.256 1.00 0.00 7 LYS A O 20
ATOM 32614 N N . LEU A 1 11 ? 181.430 -5.514 -0.648 1.00 0.00 8 LEU A N 20
ATOM 32615 C CA . LEU A 1 11 ? 180.805 -5.157 -1.918 1.00 0.00 8 LEU A CA 20
ATOM 32616 C C . LEU A 1 11 ? 181.194 -3.741 -2.339 1.00 0.00 8 LEU A C 20
ATOM 32617 O O . LEU A 1 11 ? 181.604 -2.928 -1.510 1.00 0.00 8 LEU A O 20
ATOM 32633 N N . ASP A 1 12 ? 181.060 -3.452 -3.628 1.00 0.00 9 ASP A N 20
ATOM 32634 C CA . ASP A 1 12 ? 181.394 -2.133 -4.152 1.00 0.00 9 ASP A CA 20
ATOM 32635 C C . ASP A 1 12 ? 180.260 -1.145 -3.887 1.00 0.00 9 ASP A C 20
ATOM 32636 O O . ASP A 1 12 ? 179.098 -1.537 -3.781 1.00 0.00 9 ASP A O 20
ATOM 32645 N N . PRO A 1 13 ? 180.583 0.155 -3.777 1.00 0.00 10 PRO A N 20
ATOM 32646 C CA . PRO A 1 13 ? 179.585 1.198 -3.524 1.00 0.00 10 PRO A CA 20
ATOM 32647 C C . PRO A 1 13 ? 178.482 1.206 -4.577 1.00 0.00 10 PRO A C 20
ATOM 32648 O O . PRO A 1 13 ? 177.307 1.021 -4.261 1.00 0.00 10 PRO A O 20
ATOM 32659 N N . ASP A 1 14 ? 178.869 1.420 -5.830 1.00 0.00 11 ASP A N 20
ATOM 32660 C CA . ASP A 1 14 ? 177.913 1.450 -6.930 1.00 0.00 11 ASP A CA 20
ATOM 32661 C C . ASP A 1 14 ? 177.278 0.079 -7.140 1.00 0.00 11 ASP A C 20
ATOM 32662 O O . ASP A 1 14 ? 176.146 -0.026 -7.613 1.00 0.00 11 ASP A O 20
ATOM 32671 N N . THR A 1 15 ? 178.015 -0.971 -6.789 1.00 0.00 12 THR A N 20
ATOM 32672 C CA . THR A 1 15 ? 177.523 -2.335 -6.942 1.00 0.00 12 THR A CA 20
ATOM 32673 C C . THR A 1 15 ? 176.355 -2.608 -5.998 1.00 0.00 12 THR A C 20
ATOM 32674 O O . THR A 1 15 ? 175.281 -3.026 -6.432 1.00 0.00 12 THR A O 20
ATOM 32685 N N . ALA A 1 16 ? 176.566 -2.363 -4.708 1.00 0.00 13 ALA A N 20
ATOM 32686 C CA . ALA A 1 16 ? 175.524 -2.578 -3.713 1.00 0.00 13 ALA A CA 20
ATOM 32687 C C . ALA A 1 16 ? 174.316 -1.693 -3.992 1.00 0.00 13 ALA A C 20
ATOM 32688 O O . ALA A 1 16 ? 173.186 -2.176 -4.079 1.00 0.00 13 ALA A O 20
ATOM 32695 N N . ILE A 1 17 ? 174.562 -0.392 -4.138 1.00 0.00 14 ILE A N 20
ATOM 32696 C CA . ILE A 1 17 ? 173.496 0.566 -4.415 1.00 0.00 14 ILE A CA 20
ATOM 32697 C C . ILE A 1 17 ? 172.590 0.060 -5.536 1.00 0.00 14 ILE A C 20
ATOM 32698 O O . ILE A 1 17 ? 171.376 0.260 -5.507 1.00 0.00 14 ILE A O 20
ATOM 32714 N N . ASP A 1 18 ? 173.192 -0.605 -6.514 1.00 0.00 15 ASP A N 20
ATOM 32715 C CA . ASP A 1 18 ? 172.445 -1.153 -7.637 1.00 0.00 15 ASP A CA 20
ATOM 32716 C C . ASP A 1 18 ? 171.531 -2.279 -7.166 1.00 0.00 15 ASP A C 20
ATOM 32717 O O . ASP A 1 18 ? 170.389 -2.396 -7.613 1.00 0.00 15 ASP A O 20
ATOM 32726 N N . ILE A 1 19 ? 172.040 -3.101 -6.252 1.00 0.00 16 ILE A N 20
ATOM 32727 C CA . ILE A 1 19 ? 171.268 -4.213 -5.712 1.00 0.00 16 ILE A CA 20
ATOM 32728 C C . ILE A 1 19 ? 170.042 -3.706 -4.961 1.00 0.00 16 ILE A C 20
ATOM 32729 O O . ILE A 1 19 ? 168.907 -3.996 -5.339 1.00 0.00 16 ILE A O 20
ATOM 32745 N N . ALA A 1 20 ? 170.278 -2.943 -3.895 1.00 0.00 17 ALA A N 20
ATOM 32746 C CA . ALA A 1 20 ? 169.192 -2.392 -3.090 1.00 0.00 17 ALA A CA 20
ATOM 32747 C C . ALA A 1 20 ? 168.135 -1.732 -3.969 1.00 0.00 17 ALA A C 20
ATOM 32748 O O . ALA A 1 20 ? 166.938 -1.821 -3.693 1.00 0.00 17 ALA A O 20
ATOM 32755 N N . TYR A 1 21 ? 168.585 -1.075 -5.034 1.00 0.00 18 TYR A N 20
ATOM 32756 C CA . TYR A 1 21 ? 167.676 -0.408 -5.957 1.00 0.00 18 TYR A CA 20
ATOM 32757 C C . TYR A 1 21 ? 166.676 -1.405 -6.532 1.00 0.00 18 TYR A C 20
ATOM 32758 O O . TYR A 1 21 ? 165.464 -1.208 -6.441 1.00 0.00 18 TYR A O 20
ATOM 32776 N N . ASP A 1 22 ? 167.194 -2.479 -7.120 1.00 0.00 19 ASP A N 20
ATOM 32777 C CA . ASP A 1 22 ? 166.348 -3.514 -7.706 1.00 0.00 19 ASP A CA 20
ATOM 32778 C C . ASP A 1 22 ? 165.344 -4.039 -6.683 1.00 0.00 19 ASP A C 20
ATOM 32779 O O . ASP A 1 22 ? 164.225 -4.421 -7.033 1.00 0.00 19 ASP A O 20
ATOM 32788 N N . ILE A 1 23 ? 165.745 -4.043 -5.414 1.00 0.00 20 ILE A N 20
ATOM 32789 C CA . ILE A 1 23 ? 164.873 -4.510 -4.345 1.00 0.00 20 ILE A CA 20
ATOM 32790 C C . ILE A 1 23 ? 163.626 -3.639 -4.256 1.00 0.00 20 ILE A C 20
ATOM 32791 O O . ILE A 1 23 ? 162.544 -4.056 -4.658 1.00 0.00 20 ILE A O 20
ATOM 32807 N N . PHE A 1 24 ? 163.786 -2.423 -3.734 1.00 0.00 21 PHE A N 20
ATOM 32808 C CA . PHE A 1 24 ? 162.672 -1.483 -3.596 1.00 0.00 21 PHE A CA 20
ATOM 32809 C C . PHE A 1 24 ? 161.765 -1.505 -4.829 1.00 0.00 21 PHE A C 20
ATOM 32810 O O . PHE A 1 24 ? 160.563 -1.259 -4.732 1.00 0.00 21 PHE A O 20
ATOM 32827 N N . LEU A 1 25 ? 162.353 -1.796 -5.984 1.00 0.00 22 LEU A N 20
ATOM 32828 C CA . LEU A 1 25 ? 161.605 -1.846 -7.235 1.00 0.00 22 LEU A CA 20
ATOM 32829 C C . LEU A 1 25 ? 160.574 -2.974 -7.227 1.00 0.00 22 LEU A C 20
ATOM 32830 O O . LEU A 1 25 ? 159.431 -2.780 -7.639 1.00 0.00 22 LEU A O 20
ATOM 32846 N N . GLU A 1 26 ? 160.984 -4.155 -6.770 1.00 0.00 23 GLU A N 20
ATOM 32847 C CA . GLU A 1 26 ? 160.087 -5.309 -6.731 1.00 0.00 23 GLU A CA 20
ATOM 32848 C C . GLU A 1 26 ? 159.566 -5.577 -5.319 1.00 0.00 23 GLU A C 20
ATOM 32849 O O . GLU A 1 26 ? 158.468 -6.106 -5.144 1.00 0.00 23 GLU A O 20
ATOM 32861 N N . MET A 1 27 ? 160.360 -5.216 -4.318 1.00 0.00 24 MET A N 20
ATOM 32862 C CA . MET A 1 27 ? 159.981 -5.425 -2.924 1.00 0.00 24 MET A CA 20
ATOM 32863 C C . MET A 1 27 ? 158.878 -4.460 -2.501 1.00 0.00 24 MET A C 20
ATOM 32864 O O . MET A 1 27 ? 157.853 -4.875 -1.959 1.00 0.00 24 MET A O 20
ATOM 32878 N N . ALA A 1 28 ? 159.094 -3.172 -2.750 1.00 0.00 25 ALA A N 20
ATOM 32879 C CA . ALA A 1 28 ? 158.117 -2.149 -2.390 1.00 0.00 25 ALA A CA 20
ATOM 32880 C C . ALA A 1 28 ? 156.737 -2.480 -2.950 1.00 0.00 25 ALA A C 20
ATOM 32881 O O . ALA A 1 28 ? 156.494 -2.346 -4.149 1.00 0.00 25 ALA A O 20
ATOM 32888 N N . GLY A 1 29 ? 155.836 -2.915 -2.073 1.00 0.00 26 GLY A N 20
ATOM 32889 C CA . GLY A 1 29 ? 154.493 -3.259 -2.501 1.00 0.00 26 GLY A CA 20
ATOM 32890 C C . GLY A 1 29 ? 153.536 -3.439 -1.338 1.00 0.00 26 GLY A C 20
ATOM 32891 O O . GLY A 1 29 ? 152.791 -2.521 -0.991 1.00 0.00 26 GLY A O 20
ATOM 32895 N N . GLU A 1 30 ? 153.552 -4.625 -0.737 1.00 0.00 27 GLU A N 20
ATOM 32896 C CA . GLU A 1 30 ? 152.674 -4.923 0.391 1.00 0.00 27 GLU A CA 20
ATOM 32897 C C . GLU A 1 30 ? 153.388 -4.719 1.727 1.00 0.00 27 GLU A C 20
ATOM 32898 O O . GLU A 1 30 ? 152.805 -4.944 2.788 1.00 0.00 27 GLU A O 20
ATOM 32910 N N . ASN A 1 31 ? 154.648 -4.294 1.675 1.00 0.00 28 ASN A N 20
ATOM 32911 C CA . ASN A 1 31 ? 155.424 -4.066 2.888 1.00 0.00 28 ASN A CA 20
ATOM 32912 C C . ASN A 1 31 ? 155.323 -2.612 3.337 1.00 0.00 28 ASN A C 20
ATOM 32913 O O . ASN A 1 31 ? 155.430 -2.310 4.526 1.00 0.00 28 ASN A O 20
ATOM 32924 N N . LEU A 1 32 ? 155.116 -1.714 2.379 1.00 0.00 29 LEU A N 20
ATOM 32925 C CA . LEU A 1 32 ? 155.002 -0.290 2.676 1.00 0.00 29 LEU A CA 20
ATOM 32926 C C . LEU A 1 32 ? 153.538 0.125 2.801 1.00 0.00 29 LEU A C 20
ATOM 32927 O O . LEU A 1 32 ? 152.688 -0.320 2.030 1.00 0.00 29 LEU A O 20
ATOM 32943 N N . ASP A 1 33 ? 153.249 0.974 3.786 1.00 0.00 30 ASP A N 20
ATOM 32944 C CA . ASP A 1 33 ? 151.886 1.444 4.024 1.00 0.00 30 ASP A CA 20
ATOM 32945 C C . ASP A 1 33 ? 151.235 1.972 2.743 1.00 0.00 30 ASP A C 20
ATOM 32946 O O . ASP A 1 33 ? 151.915 2.473 1.851 1.00 0.00 30 ASP A O 20
ATOM 32955 N N . PRO A 1 34 ? 149.897 1.858 2.636 1.00 0.00 31 PRO A N 20
ATOM 32956 C CA . PRO A 1 34 ? 149.138 2.311 1.459 1.00 0.00 31 PRO A CA 20
ATOM 32957 C C . PRO A 1 34 ? 149.078 3.835 1.313 1.00 0.00 31 PRO A C 20
ATOM 32958 O O . PRO A 1 34 ? 148.161 4.363 0.684 1.00 0.00 31 PRO A O 20
ATOM 32969 N N . ALA A 1 35 ? 150.057 4.538 1.872 1.00 0.00 32 ALA A N 20
ATOM 32970 C CA . ALA A 1 35 ? 150.108 5.992 1.773 1.00 0.00 32 ALA A CA 20
ATOM 32971 C C . ALA A 1 35 ? 151.395 6.419 1.079 1.00 0.00 32 ALA A C 20
ATOM 32972 O O . ALA A 1 35 ? 151.377 6.934 -0.045 1.00 0.00 32 ALA A O 20
ATOM 32979 N N . ASP A 1 36 ? 152.519 6.182 1.748 1.00 0.00 33 ASP A N 20
ATOM 32980 C CA . ASP A 1 36 ? 153.820 6.524 1.183 1.00 0.00 33 ASP A CA 20
ATOM 32981 C C . ASP A 1 36 ? 154.005 5.812 -0.156 1.00 0.00 33 ASP A C 20
ATOM 32982 O O . ASP A 1 36 ? 154.781 6.253 -1.002 1.00 0.00 33 ASP A O 20
ATOM 32991 N N . ILE A 1 37 ? 153.254 4.727 -0.362 1.00 0.00 34 ILE A N 20
ATOM 32992 C CA . ILE A 1 37 ? 153.314 3.990 -1.616 1.00 0.00 34 ILE A CA 20
ATOM 32993 C C . ILE A 1 37 ? 152.839 4.895 -2.745 1.00 0.00 34 ILE A C 20
ATOM 32994 O O . ILE A 1 37 ? 153.429 4.929 -3.825 1.00 0.00 34 ILE A O 20
ATOM 33010 N N . LEU A 1 38 ? 151.776 5.645 -2.471 1.00 0.00 35 LEU A N 20
ATOM 33011 C CA . LEU A 1 38 ? 151.227 6.575 -3.445 1.00 0.00 35 LEU A CA 20
ATOM 33012 C C . LEU A 1 38 ? 152.270 7.629 -3.788 1.00 0.00 35 LEU A C 20
ATOM 33013 O O . LEU A 1 38 ? 152.517 7.919 -4.958 1.00 0.00 35 LEU A O 20
ATOM 33029 N N . LEU A 1 39 ? 152.895 8.189 -2.753 1.00 0.00 36 LEU A N 20
ATOM 33030 C CA . LEU A 1 39 ? 153.931 9.201 -2.943 1.00 0.00 36 LEU A CA 20
ATOM 33031 C C . LEU A 1 39 ? 155.030 8.667 -3.859 1.00 0.00 36 LEU A C 20
ATOM 33032 O O . LEU A 1 39 ? 155.533 9.375 -4.730 1.00 0.00 36 LEU A O 20
ATOM 33048 N N . PHE A 1 40 ? 155.381 7.402 -3.659 1.00 0.00 37 PHE A N 20
ATOM 33049 C CA . PHE A 1 40 ? 156.404 6.747 -4.466 1.00 0.00 37 PHE A CA 20
ATOM 33050 C C . PHE A 1 40 ? 156.014 6.782 -5.943 1.00 0.00 37 PHE A C 20
ATOM 33051 O O . PHE A 1 40 ? 156.870 6.870 -6.823 1.00 0.00 37 PHE A O 20
ATOM 33068 N N . ASN A 1 41 ? 154.712 6.717 -6.205 1.00 0.00 38 ASN A N 20
ATOM 33069 C CA . ASN A 1 41 ? 154.203 6.742 -7.571 1.00 0.00 38 ASN A CA 20
ATOM 33070 C C . ASN A 1 41 ? 154.249 8.154 -8.152 1.00 0.00 38 ASN A C 20
ATOM 33071 O O . ASN A 1 41 ? 154.756 8.363 -9.254 1.00 0.00 38 ASN A O 20
ATOM 33082 N N . LEU A 1 42 ? 153.711 9.118 -7.409 1.00 0.00 39 LEU A N 20
ATOM 33083 C CA . LEU A 1 42 ? 153.689 10.505 -7.863 1.00 0.00 39 LEU A CA 20
ATOM 33084 C C . LEU A 1 42 ? 155.099 11.086 -7.937 1.00 0.00 39 LEU A C 20
ATOM 33085 O O . LEU A 1 42 ? 155.424 11.824 -8.867 1.00 0.00 39 LEU A O 20
ATOM 33101 N N . GLN A 1 43 ? 155.941 10.742 -6.964 1.00 0.00 40 GLN A N 20
ATOM 33102 C CA . GLN A 1 43 ? 157.315 11.222 -6.942 1.00 0.00 40 GLN A CA 20
ATOM 33103 C C . GLN A 1 43 ? 158.278 10.048 -7.106 1.00 0.00 40 GLN A C 20
ATOM 33104 O O . GLN A 1 43 ? 157.905 8.999 -7.632 1.00 0.00 40 GLN A O 20
ATOM 33118 N N . PHE A 1 44 ? 159.517 10.237 -6.660 1.00 0.00 41 PHE A N 20
ATOM 33119 C CA . PHE A 1 44 ? 160.557 9.210 -6.751 1.00 0.00 41 PHE A CA 20
ATOM 33120 C C . PHE A 1 44 ? 161.233 9.225 -8.123 1.00 0.00 41 PHE A C 20
ATOM 33121 O O . PHE A 1 44 ? 162.390 8.828 -8.259 1.00 0.00 41 PHE A O 20
ATOM 33138 N N . GLU A 1 45 ? 160.507 9.688 -9.138 1.00 0.00 42 GLU A N 20
ATOM 33139 C CA . GLU A 1 45 ? 161.035 9.761 -10.496 1.00 0.00 42 GLU A CA 20
ATOM 33140 C C . GLU A 1 45 ? 161.749 11.089 -10.720 1.00 0.00 42 GLU A C 20
ATOM 33141 O O . GLU A 1 45 ? 162.733 11.166 -11.456 1.00 0.00 42 GLU A O 20
ATOM 33153 N N . GLU A 1 46 ? 161.244 12.127 -10.069 1.00 0.00 43 GLU A N 20
ATOM 33154 C CA . GLU A 1 46 ? 161.824 13.460 -10.176 1.00 0.00 43 GLU A CA 20
ATOM 33155 C C . GLU A 1 46 ? 162.586 13.819 -8.904 1.00 0.00 43 GLU A C 20
ATOM 33156 O O . GLU A 1 46 ? 163.539 14.597 -8.937 1.00 0.00 43 GLU A O 20
ATOM 33168 N N . ARG A 1 47 ? 162.160 13.242 -7.784 1.00 0.00 44 ARG A N 20
ATOM 33169 C CA . ARG A 1 47 ? 162.801 13.495 -6.499 1.00 0.00 44 ARG A CA 20
ATOM 33170 C C . ARG A 1 47 ? 163.283 12.191 -5.869 1.00 0.00 44 ARG A C 20
ATOM 33171 O O . ARG A 1 47 ? 163.171 11.996 -4.659 1.00 0.00 44 ARG A O 20
ATOM 33192 N N . GLY A 1 48 ? 163.816 11.299 -6.698 1.00 0.00 45 GLY A N 20
ATOM 33193 C CA . GLY A 1 48 ? 164.302 10.024 -6.203 1.00 0.00 45 GLY A CA 20
ATOM 33194 C C . GLY A 1 48 ? 165.793 10.033 -5.931 1.00 0.00 45 GLY A C 20
ATOM 33195 O O . GLY A 1 48 ? 166.586 10.422 -6.788 1.00 0.00 45 GLY A O 20
ATOM 33199 N N . GLY A 1 49 ? 166.174 9.597 -4.735 1.00 0.00 46 GLY A N 20
ATOM 33200 C CA . GLY A 1 49 ? 167.578 9.558 -4.372 1.00 0.00 46 GLY A CA 20
ATOM 33201 C C . GLY A 1 49 ? 167.885 8.451 -3.382 1.00 0.00 46 GLY A C 20
ATOM 33202 O O . GLY A 1 49 ? 167.236 8.343 -2.342 1.00 0.00 46 GLY A O 20
ATOM 33206 N N . VAL A 1 50 ? 168.876 7.627 -3.705 1.00 0.00 47 VAL A N 20
ATOM 33207 C CA . VAL A 1 50 ? 169.267 6.525 -2.835 1.00 0.00 47 VAL A CA 20
ATOM 33208 C C . VAL A 1 50 ? 170.763 6.571 -2.540 1.00 0.00 47 VAL A C 20
ATOM 33209 O O . VAL A 1 50 ? 171.588 6.373 -3.431 1.00 0.00 47 VAL A O 20
ATOM 33222 N N . GLU A 1 51 ? 171.105 6.838 -1.283 1.00 0.00 48 GLU A N 20
ATOM 33223 C CA . GLU A 1 51 ? 172.502 6.915 -0.872 1.00 0.00 48 GLU A CA 20
ATOM 33224 C C . GLU A 1 51 ? 172.964 5.602 -0.250 1.00 0.00 48 GLU A C 20
ATOM 33225 O O . GLU A 1 51 ? 172.167 4.686 -0.044 1.00 0.00 48 GLU A O 20
ATOM 33237 N N . PHE A 1 52 ? 174.257 5.516 0.045 1.00 0.00 49 PHE A N 20
ATOM 33238 C CA . PHE A 1 52 ? 174.828 4.314 0.642 1.00 0.00 49 PHE A CA 20
ATOM 33239 C C . PHE A 1 52 ? 175.602 4.648 1.914 1.00 0.00 49 PHE A C 20
ATOM 33240 O O . PHE A 1 52 ? 176.543 5.442 1.889 1.00 0.00 49 PHE A O 20
ATOM 33257 N N . VAL A 1 53 ? 175.203 4.032 3.022 1.00 0.00 50 VAL A N 20
ATOM 33258 C CA . VAL A 1 53 ? 175.860 4.257 4.303 1.00 0.00 50 VAL A CA 20
ATOM 33259 C C . VAL A 1 53 ? 176.416 2.948 4.864 1.00 0.00 50 VAL A C 20
ATOM 33260 O O . VAL A 1 53 ? 176.513 1.951 4.146 1.00 0.00 50 VAL A O 20
ATOM 33273 N N . GLU A 1 54 ? 176.777 2.946 6.144 1.00 0.00 51 GLU A N 20
ATOM 33274 C CA . GLU A 1 54 ? 177.318 1.750 6.779 1.00 0.00 51 GLU A CA 20
ATOM 33275 C C . GLU A 1 54 ? 176.504 1.369 8.010 1.00 0.00 51 GLU A C 20
ATOM 33276 O O . GLU A 1 54 ? 175.629 2.118 8.446 1.00 0.00 51 GLU A O 20
ATOM 33288 N N . THR A 1 55 ? 176.798 0.199 8.566 1.00 0.00 52 THR A N 20
ATOM 33289 C CA . THR A 1 55 ? 176.095 -0.287 9.748 1.00 0.00 52 THR A CA 20
ATOM 33290 C C . THR A 1 55 ? 176.270 0.674 10.920 1.00 0.00 52 THR A C 20
ATOM 33291 O O . THR A 1 55 ? 177.178 1.505 10.924 1.00 0.00 52 THR A O 20
ATOM 33302 N N . ALA A 1 56 ? 175.395 0.553 11.913 1.00 0.00 53 ALA A N 20
ATOM 33303 C CA . ALA A 1 56 ? 175.451 1.408 13.093 1.00 0.00 53 ALA A CA 20
ATOM 33304 C C . ALA A 1 56 ? 175.803 0.602 14.339 1.00 0.00 53 ALA A C 20
ATOM 33305 O O . ALA A 1 56 ? 176.165 -0.571 14.249 1.00 0.00 53 ALA A O 20
ATOM 33312 N N . ASP A 1 57 ? 175.693 1.238 15.501 1.00 0.00 54 ASP A N 20
ATOM 33313 C CA . ASP A 1 57 ? 176.000 0.577 16.766 1.00 0.00 54 ASP A CA 20
ATOM 33314 C C . ASP A 1 57 ? 174.732 0.340 17.583 1.00 0.00 54 ASP A C 20
ATOM 33315 O O . ASP A 1 57 ? 174.783 0.247 18.810 1.00 0.00 54 ASP A O 20
ATOM 33324 N N . ASP A 1 58 ? 173.598 0.242 16.897 1.00 0.00 55 ASP A N 20
ATOM 33325 C CA . ASP A 1 58 ? 172.319 0.014 17.559 1.00 0.00 55 ASP A CA 20
ATOM 33326 C C . ASP A 1 58 ? 171.257 -0.405 16.548 1.00 0.00 55 ASP A C 20
ATOM 33327 O O . ASP A 1 58 ? 170.290 0.320 16.308 1.00 0.00 55 ASP A O 20
ATOM 33336 N N . TRP A 1 59 ? 171.448 -1.577 15.953 1.00 0.00 56 TRP A N 20
ATOM 33337 C CA . TRP A 1 59 ? 170.514 -2.094 14.960 1.00 0.00 56 TRP A CA 20
ATOM 33338 C C . TRP A 1 59 ? 169.507 -3.052 15.592 1.00 0.00 56 TRP A C 20
ATOM 33339 O O . TRP A 1 59 ? 168.381 -3.185 15.114 1.00 0.00 56 TRP A O 20
ATOM 33360 N N . GLU A 1 60 ? 169.921 -3.724 16.662 1.00 0.00 57 GLU A N 20
ATOM 33361 C CA . GLU A 1 60 ? 169.055 -4.675 17.350 1.00 0.00 57 GLU A CA 20
ATOM 33362 C C . GLU A 1 60 ? 167.911 -3.961 18.067 1.00 0.00 57 GLU A C 20
ATOM 33363 O O . GLU A 1 60 ? 167.824 -3.981 19.295 1.00 0.00 57 GLU A O 20
ATOM 33375 N N . GLU A 1 61 ? 167.037 -3.326 17.292 1.00 0.00 58 GLU A N 20
ATOM 33376 C CA . GLU A 1 61 ? 165.903 -2.605 17.851 1.00 0.00 58 GLU A CA 20
ATOM 33377 C C . GLU A 1 61 ? 164.802 -2.423 16.810 1.00 0.00 58 GLU A C 20
ATOM 33378 O O . GLU A 1 61 ? 163.638 -2.737 17.062 1.00 0.00 58 GLU A O 20
ATOM 33390 N N . GLU A 1 62 ? 165.177 -1.907 15.644 1.00 0.00 59 GLU A N 20
ATOM 33391 C CA . GLU A 1 62 ? 164.217 -1.675 14.566 1.00 0.00 59 GLU A CA 20
ATOM 33392 C C . GLU A 1 62 ? 163.877 -2.970 13.830 1.00 0.00 59 GLU A C 20
ATOM 33393 O O . GLU A 1 62 ? 162.740 -3.440 13.883 1.00 0.00 59 GLU A O 20
ATOM 33405 N N . ILE A 1 63 ? 164.860 -3.541 13.140 1.00 0.00 60 ILE A N 20
ATOM 33406 C CA . ILE A 1 63 ? 164.647 -4.777 12.394 1.00 0.00 60 ILE A CA 20
ATOM 33407 C C . ILE A 1 63 ? 164.580 -5.985 13.324 1.00 0.00 60 ILE A C 20
ATOM 33408 O O . ILE A 1 63 ? 163.778 -6.895 13.116 1.00 0.00 60 ILE A O 20
ATOM 33424 N N . GLY A 1 64 ? 165.424 -5.988 14.351 1.00 0.00 61 GLY A N 20
ATOM 33425 C CA . GLY A 1 64 ? 165.439 -7.091 15.295 1.00 0.00 61 GLY A CA 20
ATOM 33426 C C . GLY A 1 64 ? 166.272 -8.262 14.810 1.00 0.00 61 GLY A C 20
ATOM 33427 O O . GLY A 1 64 ? 165.736 -9.233 14.277 1.00 0.00 61 GLY A O 20
ATOM 33431 N N . VAL A 1 65 ? 167.585 -8.171 15.003 1.00 0.00 62 VAL A N 20
ATOM 33432 C CA . VAL A 1 65 ? 168.514 -9.225 14.595 1.00 0.00 62 VAL A CA 20
ATOM 33433 C C . VAL A 1 65 ? 169.951 -8.744 14.728 1.00 0.00 62 VAL A C 20
ATOM 33434 O O . VAL A 1 65 ? 170.231 -7.557 14.569 1.00 0.00 62 VAL A O 20
ATOM 33447 N N . LEU A 1 66 ? 170.860 -9.665 15.023 1.00 0.00 63 LEU A N 20
ATOM 33448 C CA . LEU A 1 66 ? 172.269 -9.317 15.177 1.00 0.00 63 LEU A CA 20
ATOM 33449 C C . LEU A 1 66 ? 172.817 -8.685 13.901 1.00 0.00 63 LEU A C 20
ATOM 33450 O O . LEU A 1 66 ? 172.700 -9.253 12.815 1.00 0.00 63 LEU A O 20
ATOM 33466 N N . ILE A 1 67 ? 173.414 -7.507 14.041 1.00 0.00 64 ILE A N 20
ATOM 33467 C CA . ILE A 1 67 ? 173.979 -6.797 12.900 1.00 0.00 64 ILE A CA 20
ATOM 33468 C C . ILE A 1 67 ? 175.444 -6.445 13.138 1.00 0.00 64 ILE A C 20
ATOM 33469 O O . ILE A 1 67 ? 175.755 -5.418 13.742 1.00 0.00 64 ILE A O 20
ATOM 33485 N N . ASP A 1 68 ? 176.340 -7.300 12.656 1.00 0.00 65 ASP A N 20
ATOM 33486 C CA . ASP A 1 68 ? 177.771 -7.075 12.813 1.00 0.00 65 ASP A CA 20
ATOM 33487 C C . ASP A 1 68 ? 178.232 -5.907 11.942 1.00 0.00 65 ASP A C 20
ATOM 33488 O O . ASP A 1 68 ? 178.136 -5.967 10.717 1.00 0.00 65 ASP A O 20
ATOM 33497 N N . PRO A 1 69 ? 178.744 -4.825 12.557 1.00 0.00 66 PRO A N 20
ATOM 33498 C CA . PRO A 1 69 ? 179.215 -3.655 11.811 1.00 0.00 66 PRO A CA 20
ATOM 33499 C C . PRO A 1 69 ? 180.368 -4.001 10.877 1.00 0.00 66 PRO A C 20
ATOM 33500 O O . PRO A 1 69 ? 181.118 -4.944 11.124 1.00 0.00 66 PRO A O 20
ATOM 33511 N N . GLU A 1 70 ? 180.493 -3.239 9.795 1.00 0.00 67 GLU A N 20
ATOM 33512 C CA . GLU A 1 70 ? 181.547 -3.468 8.808 1.00 0.00 67 GLU A CA 20
ATOM 33513 C C . GLU A 1 70 ? 181.313 -4.766 8.029 1.00 0.00 67 GLU A C 20
ATOM 33514 O O . GLU A 1 70 ? 182.092 -5.113 7.141 1.00 0.00 67 GLU A O 20
ATOM 33526 N N . GLU A 1 71 ? 180.239 -5.481 8.364 1.00 0.00 68 GLU A N 20
ATOM 33527 C CA . GLU A 1 71 ? 179.909 -6.734 7.696 1.00 0.00 68 GLU A CA 20
ATOM 33528 C C . GLU A 1 71 ? 178.592 -6.624 6.931 1.00 0.00 68 GLU A C 20
ATOM 33529 O O . GLU A 1 71 ? 178.234 -7.518 6.165 1.00 0.00 68 GLU A O 20
ATOM 33541 N N . TYR A 1 72 ? 177.876 -5.522 7.139 1.00 0.00 69 TYR A N 20
ATOM 33542 C CA . TYR A 1 72 ? 176.603 -5.297 6.464 1.00 0.00 69 TYR A CA 20
ATOM 33543 C C . TYR A 1 72 ? 176.540 -3.890 5.880 1.00 0.00 69 TYR A C 20
ATOM 33544 O O . TYR A 1 72 ? 176.828 -2.910 6.568 1.00 0.00 69 TYR A O 20
ATOM 33562 N N . ALA A 1 73 ? 176.154 -3.795 4.612 1.00 0.00 70 ALA A N 20
ATOM 33563 C CA . ALA A 1 73 ? 176.044 -2.504 3.946 1.00 0.00 70 ALA A CA 20
ATOM 33564 C C . ALA A 1 73 ? 174.646 -1.931 4.136 1.00 0.00 70 ALA A C 20
ATOM 33565 O O . ALA A 1 73 ? 173.652 -2.593 3.841 1.00 0.00 70 ALA A O 20
ATOM 33572 N N . GLU A 1 74 ? 174.573 -0.707 4.644 1.00 0.00 71 GLU A N 20
ATOM 33573 C CA . GLU A 1 74 ? 173.286 -0.067 4.885 1.00 0.00 71 GLU A CA 20
ATOM 33574 C C . GLU A 1 74 ? 172.981 0.982 3.819 1.00 0.00 71 GLU A C 20
ATOM 33575 O O . GLU A 1 74 ? 173.654 2.008 3.729 1.00 0.00 71 GLU A O 20
ATOM 33587 N N . VAL A 1 75 ? 171.950 0.718 3.023 1.00 0.00 72 VAL A N 20
ATOM 33588 C CA . VAL A 1 75 ? 171.536 1.637 1.972 1.00 0.00 72 VAL A CA 20
ATOM 33589 C C . VAL A 1 75 ? 170.207 2.290 2.339 1.00 0.00 72 VAL A C 20
ATOM 33590 O O . VAL A 1 75 ? 169.345 1.659 2.950 1.00 0.00 72 VAL A O 20
ATOM 33603 N N . TRP A 1 76 ? 170.052 3.556 1.973 1.00 0.00 73 TRP A N 20
ATOM 33604 C CA . TRP A 1 76 ? 168.830 4.290 2.279 1.00 0.00 73 TRP A CA 20
ATOM 33605 C C . TRP A 1 76 ? 168.121 4.744 1.007 1.00 0.00 73 TRP A C 20
ATOM 33606 O O . TRP A 1 76 ? 168.755 5.220 0.065 1.00 0.00 73 TRP A O 20
ATOM 33627 N N . VAL A 1 77 ? 166.799 4.602 0.995 1.00 0.00 74 VAL A N 20
ATOM 33628 C CA . VAL A 1 77 ? 165.989 5.003 -0.149 1.00 0.00 74 VAL A CA 20
ATOM 33629 C C . VAL A 1 77 ? 164.930 6.014 0.277 1.00 0.00 74 VAL A C 20
ATOM 33630 O O . VAL A 1 77 ? 163.954 5.663 0.940 1.00 0.00 74 VAL A O 20
ATOM 33643 N N . GLY A 1 78 ? 165.139 7.274 -0.090 1.00 0.00 75 GLY A N 20
ATOM 33644 C CA . GLY A 1 78 ? 164.201 8.317 0.286 1.00 0.00 75 GLY A CA 20
ATOM 33645 C C . GLY A 1 78 ? 163.550 9.004 -0.898 1.00 0.00 75 GLY A C 20
ATOM 33646 O O . GLY A 1 78 ? 163.238 8.369 -1.906 1.00 0.00 75 GLY A O 20
ATOM 33650 N N . LEU A 1 79 ? 163.347 10.311 -0.766 1.00 0.00 76 LEU A N 20
ATOM 33651 C CA . LEU A 1 79 ? 162.729 11.111 -1.821 1.00 0.00 76 LEU A CA 20
ATOM 33652 C C . LEU A 1 79 ? 163.347 12.503 -1.851 1.00 0.00 76 LEU A C 20
ATOM 33653 O O . LEU A 1 79 ? 162.645 13.514 -1.858 1.00 0.00 76 LEU A O 20
ATOM 33669 N N . VAL A 1 80 ? 164.671 12.535 -1.858 1.00 0.00 77 VAL A N 20
ATOM 33670 C CA . VAL A 1 80 ? 165.411 13.790 -1.875 1.00 0.00 77 VAL A CA 20
ATOM 33671 C C . VAL A 1 80 ? 165.290 14.486 -3.227 1.00 0.00 77 VAL A C 20
ATOM 33672 O O . VAL A 1 80 ? 164.923 13.866 -4.225 1.00 0.00 77 VAL A O 20
ATOM 33685 N N . ASN A 1 81 ? 165.594 15.781 -3.251 1.00 0.00 78 ASN A N 20
ATOM 33686 C CA . ASN A 1 81 ? 165.512 16.562 -4.477 1.00 0.00 78 ASN A CA 20
ATOM 33687 C C . ASN A 1 81 ? 166.844 16.529 -5.247 1.00 0.00 78 ASN A C 20
ATOM 33688 O O . ASN A 1 81 ? 167.480 15.479 -5.336 1.00 0.00 78 ASN A O 20
ATOM 33699 N N . GLU A 1 82 ? 167.248 17.657 -5.827 1.00 0.00 79 GLU A N 20
ATOM 33700 C CA . GLU A 1 82 ? 168.482 17.719 -6.613 1.00 0.00 79 GLU A CA 20
ATOM 33701 C C . GLU A 1 82 ? 169.733 17.717 -5.737 1.00 0.00 79 GLU A C 20
ATOM 33702 O O . GLU A 1 82 ? 170.666 16.951 -5.979 1.00 0.00 79 GLU A O 20
ATOM 33714 N N . GLN A 1 83 ? 169.757 18.583 -4.730 1.00 0.00 80 GLN A N 20
ATOM 33715 C CA . GLN A 1 83 ? 170.906 18.686 -3.832 1.00 0.00 80 GLN A CA 20
ATOM 33716 C C . GLN A 1 83 ? 171.305 17.329 -3.251 1.00 0.00 80 GLN A C 20
ATOM 33717 O O . GLN A 1 83 ? 172.420 17.170 -2.755 1.00 0.00 80 GLN A O 20
ATOM 33731 N N . ASP A 1 84 ? 170.389 16.360 -3.299 1.00 0.00 81 ASP A N 20
ATOM 33732 C CA . ASP A 1 84 ? 170.648 15.022 -2.767 1.00 0.00 81 ASP A CA 20
ATOM 33733 C C . ASP A 1 84 ? 171.198 15.090 -1.344 1.00 0.00 81 ASP A C 20
ATOM 33734 O O . ASP A 1 84 ? 172.205 14.460 -1.021 1.00 0.00 81 ASP A O 20
ATOM 33743 N N . GLU A 1 85 ? 170.523 15.862 -0.497 1.00 0.00 82 GLU A N 20
ATOM 33744 C CA . GLU A 1 85 ? 170.930 16.023 0.895 1.00 0.00 82 GLU A CA 20
ATOM 33745 C C . GLU A 1 85 ? 170.181 15.057 1.812 1.00 0.00 82 GLU A C 20
ATOM 33746 O O . GLU A 1 85 ? 170.054 15.308 3.010 1.00 0.00 82 GLU A O 20
ATOM 33758 N N . MET A 1 86 ? 169.700 13.953 1.240 1.00 0.00 83 MET A N 20
ATOM 33759 C CA . MET A 1 86 ? 168.963 12.925 1.986 1.00 0.00 83 MET A CA 20
ATOM 33760 C C . MET A 1 86 ? 168.199 13.506 3.177 1.00 0.00 83 MET A C 20
ATOM 33761 O O . MET A 1 86 ? 168.758 13.677 4.260 1.00 0.00 83 MET A O 20
ATOM 33775 N N . ASP A 1 87 ? 166.920 13.799 2.970 1.00 0.00 84 ASP A N 20
ATOM 33776 C CA . ASP A 1 87 ? 166.085 14.354 4.031 1.00 0.00 84 ASP A CA 20
ATOM 33777 C C . ASP A 1 87 ? 164.659 13.820 3.938 1.00 0.00 84 ASP A C 20
ATOM 33778 O O . ASP A 1 87 ? 163.695 14.586 3.969 1.00 0.00 84 ASP A O 20
ATOM 33787 N N . ASP A 1 88 ? 164.536 12.498 3.829 1.00 0.00 85 ASP A N 20
ATOM 33788 C CA . ASP A 1 88 ? 163.234 11.838 3.735 1.00 0.00 85 ASP A CA 20
ATOM 33789 C C . ASP A 1 88 ? 163.397 10.408 3.232 1.00 0.00 85 ASP A C 20
ATOM 33790 O O . ASP A 1 88 ? 163.229 10.141 2.043 1.00 0.00 85 ASP A O 20
ATOM 33799 N N . VAL A 1 89 ? 163.727 9.491 4.138 1.00 0.00 86 VAL A N 20
ATOM 33800 C CA . VAL A 1 89 ? 163.913 8.093 3.769 1.00 0.00 86 VAL A CA 20
ATOM 33801 C C . VAL A 1 89 ? 162.598 7.323 3.855 1.00 0.00 86 VAL A C 20
ATOM 33802 O O . VAL A 1 89 ? 161.852 7.449 4.826 1.00 0.00 86 VAL A O 20
ATOM 33815 N N . PHE A 1 90 ? 162.336 6.514 2.836 1.00 0.00 87 PHE A N 20
ATOM 33816 C CA . PHE A 1 90 ? 161.128 5.701 2.787 1.00 0.00 87 PHE A CA 20
ATOM 33817 C C . PHE A 1 90 ? 161.396 4.366 3.458 1.00 0.00 87 PHE A C 20
ATOM 33818 O O . PHE A 1 90 ? 160.626 3.900 4.297 1.00 0.00 87 PHE A O 20
ATOM 33835 N N . ALA A 1 91 ? 162.513 3.767 3.074 1.00 0.00 88 ALA A N 20
ATOM 33836 C CA . ALA A 1 91 ? 162.935 2.490 3.616 1.00 0.00 88 ALA A CA 20
ATOM 33837 C C . ALA A 1 91 ? 164.453 2.433 3.689 1.00 0.00 88 ALA A C 20
ATOM 33838 O O . ALA A 1 91 ? 165.140 3.296 3.144 1.00 0.00 88 ALA A O 20
ATOM 33845 N N . LYS A 1 92 ? 164.975 1.414 4.352 1.00 0.00 89 LYS A N 20
ATOM 33846 C CA . LYS A 1 92 ? 166.415 1.244 4.481 1.00 0.00 89 LYS A CA 20
ATOM 33847 C C . LYS A 1 92 ? 166.764 -0.213 4.199 1.00 0.00 89 LYS A C 20
ATOM 33848 O O . LYS A 1 92 ? 165.958 -1.100 4.470 1.00 0.00 89 LYS A O 20
ATOM 33867 N N . PHE A 1 93 ? 167.935 -0.468 3.626 1.00 0.00 90 PHE A N 20
ATOM 33868 C CA . PHE A 1 93 ? 168.314 -1.840 3.292 1.00 0.00 90 PHE A CA 20
ATOM 33869 C C . PHE A 1 93 ? 169.667 -2.242 3.874 1.00 0.00 90 PHE A C 20
ATOM 33870 O O . PHE A 1 93 ? 170.599 -1.441 3.941 1.00 0.00 90 PHE A O 20
ATOM 33887 N N . LEU A 1 94 ? 169.756 -3.510 4.273 1.00 0.00 91 LEU A N 20
ATOM 33888 C CA . LEU A 1 94 ? 170.981 -4.073 4.834 1.00 0.00 91 LEU A CA 20
ATOM 33889 C C . LEU A 1 94 ? 171.278 -5.419 4.176 1.00 0.00 91 LEU A C 20
ATOM 33890 O O . LEU A 1 94 ? 170.413 -6.291 4.122 1.00 0.00 91 LEU A O 20
ATOM 33906 N N . ILE A 1 95 ? 172.493 -5.579 3.657 1.00 0.00 92 ILE A N 20
ATOM 33907 C CA . ILE A 1 95 ? 172.866 -6.823 2.984 1.00 0.00 92 ILE A CA 20
ATOM 33908 C C . ILE A 1 95 ? 174.253 -7.317 3.393 1.00 0.00 92 ILE A C 20
ATOM 33909 O O . ILE A 1 95 ? 175.148 -6.529 3.699 1.00 0.00 92 ILE A O 20
ATOM 33925 N N . SER A 1 96 ? 174.407 -8.640 3.395 1.00 0.00 93 SER A N 20
ATOM 33926 C CA . SER A 1 96 ? 175.667 -9.282 3.765 1.00 0.00 93 SER A CA 20
ATOM 33927 C C . SER A 1 96 ? 176.765 -9.007 2.738 1.00 0.00 93 SER A C 20
ATOM 33928 O O . SER A 1 96 ? 176.568 -9.194 1.537 1.00 0.00 93 SER A O 20
ATOM 33936 N N . HIS A 1 97 ? 177.923 -8.564 3.222 1.00 0.00 94 HIS A N 20
ATOM 33937 C CA . HIS A 1 97 ? 179.060 -8.265 2.351 1.00 0.00 94 HIS A CA 20
ATOM 33938 C C . HIS A 1 97 ? 179.728 -9.551 1.866 1.00 0.00 94 HIS A C 20
ATOM 33939 O O . HIS A 1 97 ? 180.200 -9.627 0.731 1.00 0.00 94 HIS A O 20
ATOM 33954 N N . ARG A 1 98 ? 179.771 -10.555 2.737 1.00 0.00 95 ARG A N 20
ATOM 33955 C CA . ARG A 1 98 ? 180.389 -11.839 2.408 1.00 0.00 95 ARG A CA 20
ATOM 33956 C C . ARG A 1 98 ? 179.799 -12.435 1.135 1.00 0.00 95 ARG A C 20
ATOM 33957 O O . ARG A 1 98 ? 178.943 -11.831 0.489 1.00 0.00 95 ARG A O 20
ATOM 33978 N N . GLU A 1 99 ? 180.278 -13.622 0.777 1.00 0.00 96 GLU A N 20
ATOM 33979 C CA . GLU A 1 99 ? 179.816 -14.306 -0.423 1.00 0.00 96 GLU A CA 20
ATOM 33980 C C . GLU A 1 99 ? 178.866 -15.453 -0.076 1.00 0.00 96 GLU A C 20
ATOM 33981 O O . GLU A 1 99 ? 177.776 -15.555 -0.638 1.00 0.00 96 GLU A O 20
ATOM 33993 N N . GLU A 1 100 ? 179.278 -16.305 0.859 1.00 0.00 97 GLU A N 20
ATOM 33994 C CA . GLU A 1 100 ? 178.449 -17.428 1.281 1.00 0.00 97 GLU A CA 20
ATOM 33995 C C . GLU A 1 100 ? 177.296 -16.927 2.136 1.00 0.00 97 GLU A C 20
ATOM 33996 O O . GLU A 1 100 ? 177.495 -16.116 3.040 1.00 0.00 97 GLU A O 20
ATOM 34008 N N . ASP A 1 101 ? 176.088 -17.400 1.843 1.00 0.00 98 ASP A N 20
ATOM 34009 C CA . ASP A 1 101 ? 174.910 -16.974 2.586 1.00 0.00 98 ASP A CA 20
ATOM 34010 C C . ASP A 1 101 ? 174.753 -15.461 2.485 1.00 0.00 98 ASP A C 20
ATOM 34011 O O . ASP A 1 101 ? 175.573 -14.708 3.009 1.00 0.00 98 ASP A O 20
ATOM 34020 N N . ARG A 1 102 ? 173.700 -15.013 1.814 1.00 0.00 99 ARG A N 20
ATOM 34021 C CA . ARG A 1 102 ? 173.455 -13.586 1.656 1.00 0.00 99 ARG A CA 20
ATOM 34022 C C . ARG A 1 102 ? 172.077 -13.224 2.198 1.00 0.00 99 ARG A C 20
ATOM 34023 O O . ARG A 1 102 ? 171.053 -13.611 1.634 1.00 0.00 99 ARG A O 20
ATOM 34044 N N . GLU A 1 103 ? 172.062 -12.483 3.299 1.00 0.00 100 GLU A N 20
ATOM 34045 C CA . GLU A 1 103 ? 170.813 -12.071 3.927 1.00 0.00 100 GLU A CA 20
ATOM 34046 C C . GLU A 1 103 ? 170.547 -10.589 3.695 1.00 0.00 100 GLU A C 20
ATOM 34047 O O . GLU A 1 103 ? 171.427 -9.750 3.894 1.00 0.00 100 GLU A O 20
ATOM 34059 N N . PHE A 1 104 ? 169.325 -10.273 3.281 1.00 0.00 101 PHE A N 20
ATOM 34060 C CA . PHE A 1 104 ? 168.934 -8.892 3.030 1.00 0.00 101 PHE A CA 20
ATOM 34061 C C . PHE A 1 104 ? 167.715 -8.526 3.870 1.00 0.00 101 PHE A C 20
ATOM 34062 O O . PHE A 1 104 ? 166.796 -9.330 4.027 1.00 0.00 101 PHE A O 20
ATOM 34079 N N . HIS A 1 105 ? 167.708 -7.312 4.405 1.00 0.00 102 HIS A N 20
ATOM 34080 C CA . HIS A 1 105 ? 166.593 -6.853 5.225 1.00 0.00 102 HIS A CA 20
ATOM 34081 C C . HIS A 1 105 ? 166.247 -5.404 4.901 1.00 0.00 102 HIS A C 20
ATOM 34082 O O . HIS A 1 105 ? 167.098 -4.639 4.447 1.00 0.00 102 HIS A O 20
ATOM 34097 N N . VAL A 1 106 ? 164.991 -5.035 5.131 1.00 0.00 103 VAL A N 20
ATOM 34098 C CA . VAL A 1 106 ? 164.542 -3.677 4.853 1.00 0.00 103 VAL A CA 20
ATOM 34099 C C . VAL A 1 106 ? 163.415 -3.238 5.779 1.00 0.00 103 VAL A C 20
ATOM 34100 O O . VAL A 1 106 ? 162.516 -4.016 6.099 1.00 0.00 103 VAL A O 20
ATOM 34113 N N . ILE A 1 107 ? 163.466 -1.976 6.189 1.00 0.00 104 ILE A N 20
ATOM 34114 C CA . ILE A 1 107 ? 162.445 -1.411 7.062 1.00 0.00 104 ILE A CA 20
ATOM 34115 C C . ILE A 1 107 ? 161.609 -0.377 6.318 1.00 0.00 104 ILE A C 20
ATOM 34116 O O . ILE A 1 107 ? 162.144 0.463 5.593 1.00 0.00 104 ILE A O 20
ATOM 34132 N N . TRP A 1 108 ? 160.296 -0.444 6.504 1.00 0.00 105 TRP A N 20
ATOM 34133 C CA . TRP A 1 108 ? 159.382 0.489 5.851 1.00 0.00 105 TRP A CA 20
ATOM 34134 C C . TRP A 1 108 ? 158.777 1.456 6.863 1.00 0.00 105 TRP A C 20
ATOM 34135 O O . TRP A 1 108 ? 158.577 1.108 8.027 1.00 0.00 105 TRP A O 20
ATOM 34156 N N . LYS A 1 109 ? 158.487 2.672 6.411 1.00 0.00 106 LYS A N 20
ATOM 34157 C CA . LYS A 1 109 ? 157.902 3.690 7.276 1.00 0.00 106 LYS A CA 20
ATOM 34158 C C . LYS A 1 109 ? 156.524 3.257 7.769 1.00 0.00 106 LYS A C 20
ATOM 34159 O O . LYS A 1 109 ? 155.841 2.468 7.117 1.00 0.00 106 LYS A O 20
ATOM 34178 N N . LYS A 1 110 ? 156.124 3.779 8.924 1.00 0.00 107 LYS A N 20
ATOM 34179 C CA . LYS A 1 110 ? 154.828 3.446 9.503 1.00 0.00 107 LYS A CA 20
ATOM 34180 C C . LYS A 1 110 ? 154.279 4.614 10.316 1.00 0.00 107 LYS A C 20
ATOM 34181 O O . LYS A 1 110 ? 155.074 5.261 11.032 1.00 0.00 107 LYS A O 20
#

Solvent-accessible surface area: 7612 Å² total; per-residue (Å²): 222,144,81,156,107,146,149,33,89,79,115,60,0,52,99,52,1,89,86,16,0,103,124,53,20,26,170,97,3,58,106,75,26,54,119,75,21,102,117,48,34,168,127,100,30,3,42,94,56,57,136,19,51,120,101,11,92,112,89,38,50,88,130,26,71,49,155,62,51,0,5,4,80,0,0,12,12,58,176,125,123,78,36,91,84,48,15,0,15,2,0,4,10,31,124,151,122,112,125,100,100,58,21,22,31,103,196

InterPro domains:
  IPR007376 dsDNA mimic, putative [MF_00680] (4-107)
  IPR007376 dsDNA mimic, putative [NF003469] (4-107)
  IPR007376 dsDNA mimic, putative [PF04269] (8-107)
  IPR007376 dsDNA mimic, putative [PIRSF004916] (1-107)
  IPR036763 Putative dsDNA mimic superfamily [G3DSA:3.10.450.140] (8-107)
  IPR036763 Putative dsDNA mimic superfamily [SSF102816] (2-107)

Sequence (107 aa):
MTTEIKKLDPDTAIDIAYDIFLEMAGENLDPADILLFNLQFEERGGVEFVETADDWEEEIGVLIDPEEYAEVWVGLVNEQDEMDDVFAKFLISHREEDREFHVIWKKMTTEIKKLDPDTAIDIAYDIFLEMAGENLDPADILLFNLQFEERGGVEFVETADDWEEEIGVLIDPEEYAEVWVGLVNEQDEMDDVFAKFLISHREEDREFHVIWKKMTTEIKKLDPDTAIDIAYDIFLEMAGENLDPADILLFNLQFEERGGVEFVETADDWEEEIGVLIDPEEYAEVWVGLVNEQDEMDDVFAKFLISHREEDREFHVIWKKMTTEIKKLDPDTAIDIAYDIFLEMAGENLDPADILLFNLQFEERGGVEFVETADDWEEEIGVLIDPEEYAEVWVGLVNEQDEMDDVFAKFLISHREEDREFHVIWKKMTTEIKKLDPDTAIDIAYDIFLEMAGENLDPADILLFNLQFEERGGVEFVETADDWEEEIGVLIDPEEYAEVWVGLVNEQDEMDDVFAKFLISHREEDREFHVIWKKMTTEIKKLDPDTAIDIAYDIFLEMAGENLDPADILLFNLQFEERGGVEFVETADDWEEEIGVLIDPEEYAEVWVGLVNEQDEMDDVFAKFLISHREEDREFHVIWKKMTTEIKKLDPDTAIDIAYDIFLEMAGENLDPADILLFNLQFEERGGVEFVETADDWEEEIGVLIDPEEYAEVWVGLVNEQDEMDDVFAKFLISHREEDREFHVIWKKMTTEIKKLDPDTAIDIAYDIFLEMAGENLDPADILLFNLQFEERGGVEFVETADDWEEEIGVLIDPEEYAEVWVGLVNEQDEMDDVFAKFLISHREEDREFHVIWKKMTTEIKKLDPDTAIDIAYDIFLEMAGENLDPADILLFNLQFEERGGVEFVETADDWEEEIGVLIDPEEYAEVWVGLVNEQDEMDDVFAKFLISHREEDREFHVIWKKMTTEIKKLDPDTAIDIAYDIFLEMAGENLDPADILLFNLQFEERGGVEFVETADDWEEEIGVLIDPEEYAEVWVGLVNEQDEMDDVFAKFLISHREEDREFHVIWKKMTTEIKKLDPDTAIDIAYDIFLEMAGENLDPADILLFNLQFEERGGVEFVETADDWEEEIGVLIDPEEYAEVWVGLVNEQDEMDDVFAKFLISHREEDREFHVIWKKMTTEIKKLDPDTAIDIAYDIFLEMAGENLDPADILLFNLQFEERGGVEFVETADDWEEEIGVLIDPEEYAEVWVGLVNEQDEMDDVFAKFLISHREEDREFHVIWKKMTTEIKKLDPDTAIDIAYDIFLEMAGENLDPADILLFNLQFEERGGVEFVETADDWEEEIGVLIDPEEYAEVWVGLVNEQDEMDDVFAKFLISHREEDREFHVIWKKMTTEIKKLDPDTAIDIAYDIFLEMAGENLDPADILLFNLQFEERGGVEFVETADDWEEEIGVLIDPEEYAEVWVGLVNEQDEMDDVFAKFLISHREEDREFHVIWKKMTTEIKKLDPDTAIDIAYDIFLEMAGENLDPADILLFNLQFEERGGVEFVETADDWEEEIGVLIDPEEYAEVWVGLVNEQDEMDDVFAKFLISHREEDREFHVIWKKMTTEIKKLDPDTAIDIAYDIFLEMAGENLDPADILLFNLQFEERGGVEFVETADDWEEEIGVLIDPEEYAEVWVGLVNEQDEMDDVFAKFLISHREEDREFHVIWKKMTTEIKKLDPDTAIDIAYDIFLEMAGENLDPADILLFNLQFEERGGVEFVETADDWEEEIGVLIDPEEYAEVWVGLVNEQDEMDDVFAKFLISHREEDREFHVIWKKMTTEIKKLDPDTAIDIAYDIFLEMAGENLDPADILLFNLQFEERGGVEFVETADDWEEEIGVLIDPEEYAEVWVGLVNEQDEMDDVFAKFLISHREEDREFHVIWKKMTTEIKKLDPDTAIDIAYDIFLEMAGENLDPADILLFNLQFEERGGVEFVETADDWEEEIGVLIDPEEYAEVWVGLVNEQDEMDDVFAKFLISHREEDREFHVIWKKMTTEIKKLDPDTAIDIAYDIFLEMAGENLDPADILLFNLQFEERGGVEFVETADDWEEEIGVLIDPEEYAEVWVGLVNEQDEMDDVFAKFLISHREEDREFHVIWKK

Nearest PDB structures (foldseek):
  1nnv-assembly1_A  TM=9.527E-01  e=1.385E-18  Haemophilus influenzae
  7nvr-assembly1_d  TM=3.694E-01  e=5.989E-01  Homo sapiens
  6ff3-assembly1_A  TM=2.700E-01  e=2.509E+00  Drosophila melanogaster
  3qwb-assembly2_C  TM=1.819E-01  e=4.677E+00  Saccharomyces cerevisiae S288C
  1nnv-assembly1_A  TM=9.347E-01  e=3.222E-18  Haemophilus influenzae

Organism: Haemophilus influenzae (strain ATCC 51907 / DSM 11121 / KW20 / Rd) (NCBI:txid71421)

Secondary structure (DSSP, 8-state):
--SS-----HHHHHHHHHHHHHHH-STTS-HHHHHHHHHSSSTT-EEEEE---STTTTTTSS---TTSSEEEEEE---TT---S-EEEEEEE-SSSSS--EEEEE--

Radius of gyration: 14.23 Å; Cα contacts (8 Å, |Δi|>4): 178; chains: 1; bounding box: 44×37×29 Å

CATH classification: 3.10.450.140